Protein 7OFN (pdb70)

Organism: Burkholderia pseudomallei (strain K96243) (NCBI:txid272560)

Radius of gyration: 14.87 Å; Cα contacts (8 Å, |Δi|>4): 310; chains: 1; bounding box: 46×35×28 Å

Foldseek 3Di:
DVVVVVVVVVVQVVLAVVVVVCQPVQAAAVCVLQVLFQKKKKFFFAQADPDHDPDDGRKIFIAGPNDTPFIKGWPWFDCLRVDDSFGKMKMKGQNDVVVVVCVVPDFKDFACPPFPEEEFDADPVRHGDSVVDDGRIYMFIQTPNGTDRPDDRGGTIMGTDDD

Structure (mmCIF, N/CA/C/O backbone):
data_7OFN
#
_entry.id   7OFN
#
loop_
_atom_site.group_PDB
_atom_site.id
_atom_site.type_symbol
_atom_site.label_atom_id
_atom_site.label_alt_id
_atom_site.label_comp_id
_atom_site.label_asym_id
_atom_site.label_entity_id
_atom_site.label_seq_id
_atom_site.pdbx_PDB_ins_code
_atom_site.Cartn_x
_atom_site.Cartn_y
_atom_site.Cartn_z
_atom_site.occupancy
_atom_site.B_iso_or_equiv
_atom_site.auth_seq_id
_atom_site.auth_comp_id
_atom_site.auth_asym_id
_atom_site.auth_atom_id
_atom_site.pdbx_PDB_model_num
ATOM 1 N N . GLY A 1 1 ? -26.184 3.888 -8.846 1.00 6.53 1 GLY A N 1
ATOM 2 C CA . GLY A 1 1 ? -24.867 3.517 -9.414 1.00 5.94 1 GLY A CA 1
ATOM 3 C C . GLY A 1 1 ? -23.764 3.643 -8.388 1.00 5.26 1 GLY A C 1
ATOM 4 O O . GLY A 1 1 ? -23.934 4.323 -7.378 1.00 5.36 1 GLY A O 1
ATOM 10 N N . SER A 1 2 ? -22.643 2.973 -8.644 1.00 4.99 2 SER A N 1
ATOM 11 C CA . SER A 1 2 ? -21.480 3.023 -7.763 1.00 4.81 2 SER A CA 1
ATOM 12 C C . SER A 1 2 ? -21.824 2.543 -6.352 1.00 4.06 2 SER A C 1
ATOM 13 O O . SER A 1 2 ? -21.320 3.070 -5.362 1.00 4.31 2 SER A O 1
ATOM 21 N N . ALA A 1 3 ? -22.667 1.521 -6.267 1.00 3.54 3 ALA A N 1
ATOM 22 C CA . ALA A 1 3 ? -23.097 1.000 -4.979 1.00 3.33 3 ALA A CA 1
ATOM 23 C C . ALA A 1 3 ? -23.195 -0.522 -5.005 1.00 2.31 3 ALA A C 1
ATOM 24 O O . ALA A 1 3 ? -23.989 -1.115 -4.275 1.00 2.67 3 ALA A O 1
ATOM 31 N N . THR A 1 4 ? -22.394 -1.149 -5.852 1.00 1.51 4 THR A N 1
ATOM 32 C CA . THR A 1 4 ? -22.384 -2.599 -5.950 1.00 0.90 4 THR A CA 1
ATOM 33 C C . THR A 1 4 ? -20.958 -3.132 -5.793 1.00 0.77 4 THR A C 1
ATOM 34 O O . THR A 1 4 ? -20.006 -2.345 -5.756 1.00 0.73 4 THR A O 1
ATOM 45 N N . ASN A 1 5 ? -20.804 -4.449 -5.702 1.00 0.75 5 ASN A N 1
ATOM 46 C CA . ASN A 1 5 ? -19.487 -5.049 -5.493 1.00 0.68 5 ASN A CA 1
ATOM 47 C C . ASN A 1 5 ? -18.543 -4.689 -6.639 1.00 0.59 5 ASN A C 1
ATOM 48 O O . ASN A 1 5 ? -17.382 -4.337 -6.416 1.00 0.55 5 ASN A O 1
ATOM 59 N N . ALA A 1 6 ? -19.064 -4.736 -7.862 1.00 0.60 6 ALA A N 1
ATOM 60 C CA . ALA A 1 6 ? -18.260 -4.491 -9.050 1.00 0.58 6 ALA A CA 1
ATOM 61 C C . ALA A 1 6 ? -17.811 -3.036 -9.138 1.00 0.52 6 ALA A C 1
ATOM 62 O O . ALA A 1 6 ? -16.672 -2.756 -9.514 1.00 0.50 6 ALA A O 1
ATOM 69 N N . SER A 1 7 ? -18.699 -2.112 -8.789 1.00 0.51 7 SER A N 1
ATOM 70 C CA . SER A 1 7 ? -18.377 -0.693 -8.868 1.00 0.50 7 SER A CA 1
ATOM 71 C C . SER A 1 7 ? -17.358 -0.299 -7.805 1.00 0.45 7 SER A C 1
ATOM 72 O O . SER A 1 7 ? -16.506 0.557 -8.041 1.00 0.45 7 SER A O 1
ATOM 80 N N . LYS A 1 8 ? -17.432 -0.938 -6.641 1.00 0.45 8 LYS A N 1
ATOM 81 C CA . LYS A 1 8 ? -16.488 -0.662 -5.571 1.00 0.44 8 LYS A CA 1
ATOM 82 C C . LYS A 1 8 ? -15.113 -1.173 -5.975 1.00 0.38 8 LYS A C 1
ATOM 83 O O . LYS A 1 8 ? -14.104 -0.492 -5.800 1.00 0.37 8 LYS A O 1
ATOM 102 N N . ARG A 1 9 ? -15.098 -2.371 -6.544 1.00 0.38 9 ARG A N 1
ATOM 103 C CA . ARG A 1 9 ? -13.877 -2.965 -7.072 1.00 0.36 9 ARG A CA 1
ATOM 104 C C . ARG A 1 9 ? -13.247 -2.066 -8.130 1.00 0.34 9 ARG A C 1
ATOM 105 O O . ARG A 1 9 ? -12.042 -1.826 -8.115 1.00 0.35 9 ARG A O 1
ATOM 126 N N . GLN A 1 10 ? -14.080 -1.560 -9.032 1.00 0.36 10 GLN A N 1
ATOM 127 C CA . GLN A 1 10 ? -13.611 -0.737 -10.138 1.00 0.38 10 GLN A CA 1
ATOM 128 C C . GLN A 1 10 ? -12.934 0.524 -9.612 1.00 0.36 10 GLN A C 1
ATOM 129 O O . GLN A 1 10 ? -11.850 0.893 -10.066 1.00 0.37 10 GLN A O 1
ATOM 143 N N . ALA A 1 11 ? -13.568 1.154 -8.630 1.00 0.35 11 ALA A N 1
ATOM 144 C CA . ALA A 1 11 ? -13.056 2.386 -8.053 1.00 0.37 11 ALA A CA 1
ATOM 145 C C . ALA A 1 11 ? -11.704 2.161 -7.385 1.00 0.33 11 ALA A C 1
ATOM 146 O O . ALA A 1 11 ? -10.776 2.951 -7.562 1.00 0.36 11 ALA A O 1
ATOM 153 N N . ILE A 1 12 ? -11.593 1.070 -6.633 1.00 0.30 12 ILE A N 1
ATOM 154 C CA . ILE A 1 12 ? -10.368 0.767 -5.902 1.00 0.29 12 ILE A CA 1
ATOM 155 C C . ILE A 1 12 ? -9.236 0.385 -6.854 1.00 0.29 12 ILE A C 1
ATOM 156 O O . ILE A 1 12 ? -8.144 0.946 -6.792 1.00 0.29 12 ILE A O 1
ATOM 172 N N . ASP A 1 13 ? -9.525 -0.545 -7.757 1.00 0.31 13 ASP A N 1
ATOM 173 C CA . ASP A 1 13 ? -8.496 -1.159 -8.596 1.00 0.37 13 ASP A CA 1
ATOM 174 C C . ASP A 1 13 ? -7.893 -0.137 -9.556 1.00 0.38 13 ASP A C 1
ATOM 175 O O . ASP A 1 13 ? -6.674 -0.085 -9.744 1.00 0.41 13 ASP A O 1
ATOM 184 N N . ALA A 1 14 ? -8.751 0.695 -10.137 1.00 0.38 14 ALA A N 1
ATOM 185 C CA . ALA A 1 14 ? -8.310 1.709 -11.083 1.00 0.45 14 ALA A CA 1
ATOM 186 C C . ALA A 1 14 ? -7.503 2.792 -10.380 1.00 0.42 14 ALA A C 1
ATOM 187 O O . ALA A 1 14 ? -6.513 3.294 -10.917 1.00 0.47 14 ALA A O 1
ATOM 194 N N . SER A 1 15 ? -7.923 3.139 -9.170 1.00 0.36 15 SER A N 1
ATOM 195 C CA . SER A 1 15 ? -7.236 4.156 -8.391 1.00 0.35 15 SER A CA 1
ATOM 196 C C . SER A 1 15 ? -5.853 3.657 -7.985 1.00 0.32 15 SER A C 1
ATOM 197 O O . SER A 1 15 ? -4.913 4.442 -7.874 1.00 0.34 15 SER A O 1
ATOM 205 N N . VAL A 1 16 ? -5.731 2.348 -7.768 1.00 0.29 16 VAL A N 1
ATOM 206 C CA . VAL A 1 16 ? -4.448 1.742 -7.437 1.00 0.29 16 VAL A CA 1
ATOM 207 C C . VAL A 1 16 ? -3.461 1.924 -8.580 1.00 0.32 16 VAL A C 1
ATOM 208 O O . VAL A 1 16 ? -2.336 2.371 -8.370 1.00 0.33 16 VAL A O 1
ATOM 221 N N . ASP A 1 17 ? -3.894 1.586 -9.790 1.00 0.36 17 ASP A N 1
ATOM 222 C CA . ASP A 1 17 ? -3.053 1.742 -10.973 1.00 0.42 17 ASP A CA 1
ATOM 223 C C . ASP A 1 17 ? -2.617 3.190 -11.145 1.00 0.41 17 ASP A C 1
ATOM 224 O O . ASP A 1 17 ? -1.443 3.471 -11.381 1.00 0.43 17 ASP A O 1
ATOM 233 N N . ALA A 1 18 ? -3.569 4.104 -11.013 1.00 0.41 18 ALA A N 1
ATOM 234 C CA . ALA A 1 18 ? -3.297 5.526 -11.172 1.00 0.44 18 ALA A CA 1
ATOM 235 C C . ALA A 1 18 ? -2.324 6.032 -10.110 1.00 0.39 18 ALA A C 1
ATOM 236 O O . ALA A 1 18 ? -1.382 6.768 -10.412 1.00 0.41 18 ALA A O 1
ATOM 243 N N . THR A 1 19 ? -2.540 5.613 -8.872 1.00 0.34 19 THR A N 1
ATOM 244 C CA . THR A 1 19 ? -1.692 6.024 -7.765 1.00 0.32 19 THR A CA 1
ATOM 245 C C . THR A 1 19 ? -0.285 5.447 -7.907 1.00 0.30 19 THR A C 1
ATOM 246 O O . THR A 1 19 ? 0.708 6.132 -7.657 1.00 0.29 19 THR A O 1
ATOM 257 N N . LEU A 1 20 ? -0.204 4.199 -8.345 1.00 0.31 20 LEU A N 1
ATOM 258 C CA . LEU A 1 20 ? 1.072 3.514 -8.479 1.00 0.32 20 LEU A CA 1
ATOM 259 C C . LEU A 1 20 ? 1.886 4.132 -9.611 1.00 0.33 20 LEU A C 1
ATOM 260 O O . LEU A 1 20 ? 3.109 4.252 -9.520 1.00 0.32 20 LEU A O 1
ATOM 276 N N . SER A 1 21 ? 1.194 4.535 -10.670 1.00 0.37 21 SER A N 1
ATOM 277 C CA . SER A 1 21 ? 1.834 5.176 -11.809 1.00 0.41 21 SER A CA 1
ATOM 278 C C . SER A 1 21 ? 2.442 6.517 -11.404 1.00 0.37 21 SER A C 1
ATOM 279 O O . SER A 1 21 ? 3.508 6.897 -11.891 1.00 0.39 21 SER A O 1
ATOM 287 N N . ARG A 1 22 ? 1.780 7.219 -10.490 1.00 0.35 22 ARG A N 1
ATOM 288 C CA . ARG A 1 22 ? 2.300 8.486 -9.994 1.00 0.34 22 ARG A CA 1
ATOM 289 C C . ARG A 1 22 ? 3.556 8.255 -9.167 1.00 0.29 22 ARG A C 1
ATOM 290 O O . ARG A 1 22 ? 4.475 9.069 -9.184 1.00 0.29 22 ARG A O 1
ATOM 311 N N . LEU A 1 23 ? 3.596 7.134 -8.456 1.00 0.26 23 LEU A N 1
ATOM 312 C CA . LEU A 1 23 ? 4.752 6.787 -7.637 1.00 0.23 23 LEU A CA 1
ATOM 313 C C . LEU A 1 23 ? 5.988 6.576 -8.504 1.00 0.22 23 LEU A C 1
ATOM 314 O O . LEU A 1 23 ? 7.063 7.076 -8.191 1.00 0.22 23 LEU A O 1
ATOM 330 N N . TYR A 1 24 ? 5.825 5.845 -9.597 1.00 0.25 24 TYR A N 1
ATOM 331 C CA . TYR A 1 24 ? 6.950 5.516 -10.470 1.00 0.27 24 TYR A CA 1
ATOM 332 C C . TYR A 1 24 ? 7.482 6.753 -11.179 1.00 0.29 24 TYR A C 1
ATOM 333 O O . TYR A 1 24 ? 8.688 6.896 -11.374 1.00 0.32 24 TYR A O 1
ATOM 351 N N . SER A 1 25 ? 6.586 7.649 -11.550 1.00 0.30 25 SER A N 1
ATOM 352 C CA . SER A 1 25 ? 6.970 8.845 -12.275 1.00 0.35 25 SER A CA 1
ATOM 353 C C . SER A 1 25 ? 7.524 9.911 -11.330 1.00 0.32 25 SER A C 1
ATOM 354 O O . SER A 1 25 ? 8.283 10.787 -11.745 1.00 0.34 25 SER A O 1
ATOM 362 N N . THR A 1 26 ? 7.142 9.833 -10.063 1.00 0.28 26 THR A N 1
ATOM 363 C CA . THR A 1 26 ? 7.624 10.770 -9.062 1.00 0.28 26 THR A CA 1
ATOM 364 C C . THR A 1 26 ? 8.920 10.287 -8.405 1.00 0.27 26 THR A C 1
ATOM 365 O O . THR A 1 26 ? 9.859 11.065 -8.222 1.00 0.31 26 THR A O 1
ATOM 376 N N . VAL A 1 27 ? 8.975 9.005 -8.063 1.00 0.25 27 VAL A N 1
ATOM 377 C CA . VAL A 1 27 ? 10.098 8.467 -7.314 1.00 0.27 27 VAL A CA 1
ATOM 378 C C . VAL A 1 27 ? 10.838 7.411 -8.131 1.00 0.25 27 VAL A C 1
ATOM 379 O O . VAL A 1 27 ? 10.262 6.386 -8.508 1.00 0.25 27 VAL A O 1
ATOM 392 N N . ARG A 1 28 ? 12.104 7.668 -8.409 1.00 0.27 28 ARG A N 1
ATOM 393 C CA . ARG A 1 28 ? 12.948 6.723 -9.132 1.00 0.30 28 ARG A CA 1
ATOM 394 C C . ARG A 1 28 ? 13.331 5.532 -8.257 1.00 0.28 28 ARG A C 1
ATOM 395 O O . ARG A 1 28 ? 13.585 5.686 -7.062 1.00 0.27 28 ARG A O 1
ATOM 416 N N . GLY A 1 29 ? 13.353 4.345 -8.855 1.00 0.30 29 GLY A N 1
ATOM 417 C CA . GLY A 1 29 ? 13.814 3.160 -8.151 1.00 0.31 29 GLY A CA 1
ATOM 418 C C . GLY A 1 29 ? 12.679 2.357 -7.550 1.00 0.28 29 GLY A C 1
ATOM 419 O O . GLY A 1 29 ? 12.841 1.176 -7.235 1.00 0.31 29 GLY A O 1
ATOM 423 N N . SER A 1 30 ? 11.530 2.999 -7.401 1.00 0.27 30 SER A N 1
ATOM 424 C CA . SER A 1 30 ? 10.359 2.363 -6.819 1.00 0.28 30 SER A CA 1
ATOM 425 C C . SER A 1 30 ? 9.950 1.124 -7.612 1.00 0.29 30 SER A C 1
ATOM 426 O O . SER A 1 30 ? 9.617 0.090 -7.033 1.00 0.29 30 SER A O 1
ATOM 434 N N . ARG A 1 31 ? 10.003 1.230 -8.935 1.00 0.34 31 ARG A N 1
ATOM 435 C CA . ARG A 1 31 ? 9.538 0.158 -9.807 1.00 0.41 31 ARG A CA 1
ATOM 436 C C . ARG A 1 31 ? 10.354 -1.111 -9.600 1.00 0.38 31 ARG A C 1
ATOM 437 O O . ARG A 1 31 ? 9.800 -2.210 -9.532 1.00 0.39 31 ARG A O 1
ATOM 458 N N . GLU A 1 32 ? 11.669 -0.960 -9.491 1.00 0.38 32 GLU A N 1
ATOM 459 C CA . GLU A 1 32 ? 12.555 -2.102 -9.341 1.00 0.42 32 GLU A CA 1
ATOM 460 C C . GLU A 1 32 ? 12.314 -2.806 -8.012 1.00 0.37 32 GLU A C 1
ATOM 461 O O . GLU A 1 32 ? 12.330 -4.036 -7.938 1.00 0.41 32 GLU A O 1
ATOM 473 N N . LEU A 1 33 ? 12.091 -2.022 -6.965 1.00 0.32 33 LEU A N 1
ATOM 474 C CA . LEU A 1 33 ? 11.821 -2.570 -5.644 1.00 0.32 33 LEU A CA 1
ATOM 475 C C . LEU A 1 33 ? 10.492 -3.326 -5.644 1.00 0.29 33 LEU A C 1
ATOM 476 O O . LEU A 1 33 ? 10.353 -4.367 -4.998 1.00 0.34 33 LEU A O 1
ATOM 492 N N . VAL A 1 34 ? 9.521 -2.798 -6.380 1.00 0.26 34 VAL A N 1
ATOM 493 C CA . VAL A 1 34 ? 8.226 -3.452 -6.520 1.00 0.30 34 VAL A CA 1
ATOM 494 C C . VAL A 1 34 ? 8.373 -4.786 -7.249 1.00 0.33 34 VAL A C 1
ATOM 495 O O . VAL A 1 34 ? 7.722 -5.769 -6.900 1.00 0.34 34 VAL A O 1
ATOM 508 N N . ALA A 1 35 ? 9.241 -4.817 -8.254 1.00 0.40 35 ALA A N 1
ATOM 509 C CA . ALA A 1 35 ? 9.530 -6.051 -8.979 1.00 0.53 35 ALA A CA 1
ATOM 510 C C . ALA A 1 35 ? 10.180 -7.080 -8.057 1.00 0.53 35 ALA A C 1
ATOM 511 O O . ALA A 1 35 ? 9.976 -8.286 -8.202 1.00 0.60 35 ALA A O 1
ATOM 518 N N . LYS A 1 36 ? 10.963 -6.584 -7.104 1.00 0.49 36 LYS A N 1
ATOM 519 C CA . LYS A 1 36 ? 11.585 -7.420 -6.079 1.00 0.57 36 LYS A CA 1
ATOM 520 C C . LYS A 1 36 ? 10.541 -7.958 -5.101 1.00 0.47 36 LYS A C 1
ATOM 521 O O . LYS A 1 36 ? 10.768 -8.947 -4.401 1.00 0.55 36 LYS A O 1
ATOM 540 N N . SER A 1 37 ? 9.395 -7.311 -5.068 1.00 0.30 37 SER A N 1
ATOM 541 C CA . SER A 1 37 ? 8.314 -7.723 -4.197 1.00 0.27 37 SER A CA 1
ATOM 542 C C . SER A 1 37 ? 7.461 -8.797 -4.869 1.00 0.22 37 SER A C 1
ATOM 543 O O . SER A 1 37 ? 7.302 -8.808 -6.090 1.00 0.28 37 SER A O 1
ATOM 551 N N . ARG A 1 38 ? 6.933 -9.709 -4.063 1.00 0.20 38 ARG A N 1
ATOM 552 C CA . ARG A 1 38 ? 6.052 -10.762 -4.552 1.00 0.24 38 ARG A CA 1
ATOM 553 C C . ARG A 1 38 ? 4.654 -10.200 -4.751 1.00 0.27 38 ARG A C 1
ATOM 554 O O . ARG A 1 38 ? 3.919 -10.623 -5.642 1.00 0.41 38 ARG A O 1
ATOM 575 N N . GLY A 1 39 ? 4.296 -9.253 -3.898 1.00 0.21 39 GLY A N 1
ATOM 576 C CA . GLY A 1 39 ? 3.018 -8.592 -4.009 1.00 0.25 39 GLY A CA 1
ATOM 577 C C . GLY A 1 39 ? 3.094 -7.166 -3.516 1.00 0.21 39 GLY A C 1
ATOM 578 O O . GLY A 1 39 ? 3.915 -6.853 -2.649 1.00 0.20 39 GLY A O 1
ATOM 582 N N . VAL A 1 40 ? 2.251 -6.306 -4.062 1.00 0.21 40 VAL A N 1
ATOM 583 C CA . VAL A 1 40 ? 2.253 -4.898 -3.695 1.00 0.20 40 VAL A CA 1
ATOM 584 C C . VAL A 1 40 ? 0.844 -4.415 -3.364 1.00 0.19 40 VAL A C 1
ATOM 585 O O . VAL A 1 40 ? -0.092 -4.614 -4.138 1.00 0.20 40 VAL A O 1
ATOM 598 N N . LEU A 1 41 ? 0.698 -3.809 -2.196 1.00 0.18 41 LEU A N 1
ATOM 599 C CA . LEU A 1 41 ? -0.573 -3.243 -1.773 1.00 0.17 41 LEU A CA 1
ATOM 600 C C . LEU A 1 41 ? -0.484 -1.724 -1.748 1.00 0.17 41 LEU A C 1
ATOM 601 O O . LEU A 1 41 ? 0.365 -1.159 -1.060 1.00 0.18 41 LEU A O 1
ATOM 617 N N . VAL A 1 42 ? -1.347 -1.068 -2.509 1.00 0.18 42 VAL A N 1
ATOM 618 C CA . VAL A 1 42 ? -1.350 0.386 -2.563 1.00 0.20 42 VAL A CA 1
ATOM 619 C C . VAL A 1 42 ? -2.614 0.941 -1.915 1.00 0.20 42 VAL A C 1
ATOM 620 O O . VAL A 1 42 ? -3.719 0.474 -2.199 1.00 0.19 42 VAL A O 1
ATOM 633 N N . PHE A 1 43 ? -2.437 1.922 -1.039 1.00 0.22 43 PHE A N 1
ATOM 634 C CA . PHE A 1 43 ? -3.557 2.598 -0.389 1.00 0.24 43 PHE A CA 1
ATOM 635 C C . PHE A 1 43 ? -3.730 4.017 -0.927 1.00 0.29 43 PHE A C 1
ATOM 636 O O . PHE A 1 43 ? -3.038 4.937 -0.484 1.00 0.34 43 PHE A O 1
ATOM 653 N N . PRO A 1 44 ? -4.632 4.216 -1.904 1.00 0.34 44 PRO A N 1
ATOM 654 C CA . PRO A 1 44 ? -4.987 5.542 -2.401 1.00 0.49 44 PRO A CA 1
ATOM 655 C C . PRO A 1 44 ? -6.005 6.225 -1.491 1.00 0.68 44 PRO A C 1
ATOM 656 O O . PRO A 1 44 ? -7.184 6.344 -1.835 1.00 0.96 44 PRO A O 1
ATOM 667 N N . ASP A 1 45 ? -5.552 6.652 -0.321 1.00 0.86 45 ASP A N 1
ATOM 668 C CA . ASP A 1 45 ? -6.414 7.357 0.618 1.00 1.11 45 ASP A CA 1
ATOM 669 C C . ASP A 1 45 ? -6.669 8.771 0.118 1.00 0.96 45 ASP A C 1
ATOM 670 O O . ASP A 1 45 ? -5.874 9.684 0.351 1.00 1.25 45 ASP A O 1
ATOM 679 N N . VAL A 1 46 ? -7.759 8.933 -0.609 1.00 1.23 46 VAL A N 1
ATOM 680 C CA . VAL A 1 46 ? -8.130 10.226 -1.149 1.00 1.56 46 VAL A CA 1
ATOM 681 C C . VAL A 1 46 ? -9.237 10.853 -0.309 1.00 1.64 46 VAL A C 1
ATOM 682 O O . VAL A 1 46 ? -10.356 10.345 -0.243 1.00 1.97 46 VAL A O 1
ATOM 695 N N . ILE A 1 47 ? -8.915 11.951 0.350 1.00 1.66 47 ILE A N 1
ATOM 696 C CA . ILE A 1 47 ? -9.850 12.593 1.252 1.00 1.93 47 ILE A CA 1
ATOM 697 C C . ILE A 1 47 ? -10.083 14.042 0.857 1.00 2.27 47 ILE A C 1
ATOM 698 O O . ILE A 1 47 ? -9.236 14.672 0.223 1.00 2.72 47 ILE A O 1
ATOM 714 N N . GLN A 1 48 ? -11.243 14.555 1.224 1.00 2.52 48 GLN A N 1
ATOM 715 C CA . GLN A 1 48 ? -11.575 15.950 1.003 1.00 2.99 48 GLN A CA 1
ATOM 716 C C . GLN A 1 48 ? -11.719 16.638 2.355 1.00 3.37 48 GLN A C 1
ATOM 717 O O . GLN A 1 48 ? -11.927 15.973 3.372 1.00 3.87 48 GLN A O 1
ATOM 731 N N . ALA A 1 49 ? -11.599 17.956 2.372 1.00 3.68 49 ALA A N 1
ATOM 732 C CA . ALA A 1 49 ? -11.636 18.709 3.620 1.00 4.44 49 ALA A CA 1
ATOM 733 C C . ALA A 1 49 ? -13.069 18.940 4.084 1.00 4.69 49 ALA A C 1
ATOM 734 O O . ALA A 1 49 ? -13.563 20.067 4.078 1.00 5.28 49 ALA A O 1
ATOM 741 N N . GLY A 1 50 ? -13.732 17.864 4.483 1.00 4.60 50 GLY A N 1
ATOM 742 C CA . GLY A 1 50 ? -15.103 17.959 4.938 1.00 5.13 50 GLY A CA 1
ATOM 743 C C . GLY A 1 50 ? -15.989 16.908 4.305 1.00 4.92 50 GLY A C 1
ATOM 744 O O . GLY A 1 50 ? -16.827 16.300 4.977 1.00 5.12 50 GLY A O 1
ATOM 748 N N . LEU A 1 51 ? -15.804 16.690 3.012 1.00 4.76 51 LEU A N 1
ATOM 749 C CA . LEU A 1 51 ? -16.589 15.710 2.280 1.00 4.73 51 LEU A CA 1
ATOM 750 C C . LEU A 1 51 ? -15.921 14.341 2.323 1.00 4.31 51 LEU A C 1
ATOM 751 O O . LEU A 1 51 ? -14.762 14.187 1.932 1.00 4.30 51 LEU A O 1
ATOM 767 N N . ILE A 1 52 ? -16.656 13.350 2.804 1.00 4.31 52 ILE A N 1
ATOM 768 C CA . ILE A 1 52 ? -16.141 11.997 2.903 1.00 4.18 52 ILE A CA 1
ATOM 769 C C . ILE A 1 52 ? -16.519 11.203 1.659 1.00 4.20 52 ILE A C 1
ATOM 770 O O . ILE A 1 52 ? -17.699 11.058 1.340 1.00 4.41 52 ILE A O 1
ATOM 786 N N . ILE A 1 53 ? -15.517 10.707 0.954 1.00 4.35 53 ILE A N 1
ATOM 787 C CA . ILE A 1 53 ? -15.748 9.956 -0.273 1.00 4.71 53 ILE A CA 1
ATOM 788 C C . ILE A 1 53 ? -16.202 8.532 0.045 1.00 4.68 53 ILE A C 1
ATOM 789 O O . ILE A 1 53 ? -15.402 7.696 0.466 1.00 4.86 53 ILE A O 1
ATOM 805 N N . GLY A 1 54 ? -17.495 8.275 -0.133 1.00 4.74 54 GLY A N 1
ATOM 806 C CA . GLY A 1 54 ? -18.038 6.946 0.086 1.00 4.88 54 GLY A CA 1
ATOM 807 C C . GLY A 1 54 ? -18.249 6.623 1.554 1.00 4.29 54 GLY A C 1
ATOM 808 O O . GLY A 1 54 ? -19.358 6.299 1.976 1.00 4.64 54 GLY A O 1
ATOM 812 N N . GLY A 1 55 ? -17.181 6.706 2.327 1.00 3.74 55 GLY A N 1
ATOM 813 C CA . GLY A 1 55 ? -17.247 6.399 3.741 1.00 3.50 55 GLY A CA 1
ATOM 814 C C . GLY A 1 55 ? -15.901 5.950 4.254 1.00 3.06 55 GLY A C 1
ATOM 815 O O . GLY A 1 55 ? -15.405 6.453 5.262 1.00 3.37 55 GLY A O 1
ATOM 819 N N . GLN A 1 56 ? -15.310 4.999 3.551 1.00 2.77 56 GLN A N 1
ATOM 820 C CA . GLN A 1 56 ? -13.959 4.556 3.838 1.00 2.62 56 GLN A CA 1
ATOM 821 C C . GLN A 1 56 ? -13.062 4.926 2.669 1.00 2.00 56 GLN A C 1
ATOM 822 O O . GLN A 1 56 ? -13.318 4.518 1.536 1.00 2.19 56 GLN A O 1
ATOM 836 N N . THR A 1 57 ? -12.040 5.721 2.935 1.00 1.85 57 THR A N 1
ATOM 837 C CA . THR A 1 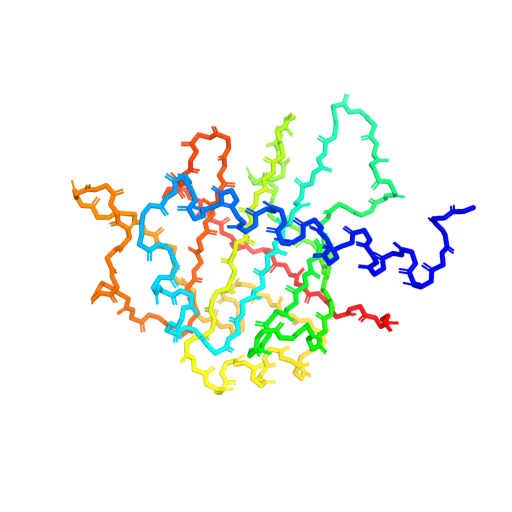57 ? -11.132 6.161 1.890 1.00 1.54 57 THR A CA 1
ATOM 838 C C . THR A 1 57 ? -9.863 5.321 1.894 1.00 1.34 57 THR A C 1
ATOM 839 O O . THR A 1 57 ? -9.102 5.311 0.925 1.00 2.29 57 THR A O 1
ATOM 850 N N . GLY A 1 58 ? -9.656 4.601 2.991 1.00 0.67 58 GLY A N 1
ATOM 851 C CA . GLY A 1 58 ? -8.501 3.740 3.118 1.00 0.50 58 GLY A CA 1
ATOM 852 C C . GLY A 1 58 ? -8.734 2.393 2.472 1.00 0.41 58 GLY A C 1
ATOM 853 O O . GLY A 1 58 ? -8.702 1.359 3.137 1.00 0.48 58 GLY A O 1
ATOM 857 N N . ASN A 1 59 ? -8.977 2.416 1.172 1.00 0.39 59 ASN A N 1
ATOM 858 C CA . ASN A 1 59 ? -9.222 1.204 0.401 1.00 0.39 59 ASN A CA 1
ATOM 859 C C . ASN A 1 59 ? -8.060 0.948 -0.548 1.00 0.34 59 ASN A C 1
ATOM 860 O O . ASN A 1 59 ? -7.557 1.874 -1.175 1.00 0.52 59 ASN A O 1
ATOM 871 N N . GLY A 1 60 ? -7.629 -0.301 -0.647 1.00 0.21 60 GLY A N 1
ATOM 872 C CA . GLY A 1 60 ? -6.514 -0.629 -1.511 1.00 0.22 60 GLY A CA 1
ATOM 873 C C . GLY A 1 60 ? -6.643 -2.006 -2.119 1.00 0.19 60 GLY A C 1
ATOM 874 O O . GLY A 1 60 ? -7.564 -2.755 -1.788 1.00 0.19 60 GLY A O 1
ATOM 878 N N . ALA A 1 61 ? -5.718 -2.344 -3.002 1.00 0.19 61 ALA A N 1
ATOM 879 C CA . ALA A 1 61 ? -5.753 -3.624 -3.690 1.00 0.19 61 ALA A CA 1
ATOM 880 C C . ALA A 1 61 ? -4.383 -4.281 -3.682 1.00 0.18 61 ALA A C 1
ATOM 881 O O . ALA A 1 61 ? -3.364 -3.605 -3.835 1.00 0.19 61 ALA A O 1
ATOM 888 N N . LEU A 1 62 ? -4.359 -5.594 -3.490 1.00 0.18 62 LEU A N 1
ATOM 889 C CA . LEU A 1 62 ? -3.114 -6.340 -3.527 1.00 0.19 62 LEU A CA 1
ATOM 890 C C . LEU A 1 62 ? -2.865 -6.851 -4.938 1.00 0.22 62 LEU A C 1
ATOM 891 O O . LEU A 1 62 ? -3.632 -7.664 -5.460 1.00 0.24 62 LEU A O 1
ATOM 907 N N . ARG A 1 63 ? -1.792 -6.380 -5.545 1.00 0.24 63 ARG A N 1
ATOM 908 C CA . ARG A 1 63 ? -1.443 -6.780 -6.895 1.00 0.29 63 ARG A CA 1
ATOM 909 C C . ARG A 1 63 ? -0.329 -7.818 -6.852 1.00 0.32 63 ARG A C 1
ATOM 910 O O . ARG A 1 63 ? 0.801 -7.510 -6.469 1.00 0.34 63 ARG A O 1
ATOM 931 N N . VAL A 1 64 ? -0.652 -9.046 -7.228 1.00 0.34 64 VAL A N 1
ATOM 932 C CA . VAL A 1 64 ? 0.323 -10.125 -7.237 1.00 0.39 64 VAL A CA 1
ATOM 933 C C . VAL A 1 64 ? 0.482 -10.674 -8.648 1.00 0.45 64 VAL A C 1
ATOM 934 O O . VAL A 1 64 ? -0.483 -11.152 -9.244 1.00 0.47 64 VAL A O 1
ATOM 947 N N . GLY A 1 65 ? 1.691 -10.581 -9.187 1.00 0.50 65 GLY A N 1
ATOM 948 C CA . GLY A 1 65 ? 1.952 -11.085 -10.522 1.00 0.59 65 GLY A CA 1
ATOM 949 C C . GLY A 1 65 ? 1.152 -10.359 -11.587 1.00 0.63 65 GLY A C 1
ATOM 950 O O . GLY A 1 65 ? 0.782 -10.951 -12.603 1.00 0.75 65 GLY A O 1
ATOM 954 N N . GLY A 1 66 ? 0.870 -9.083 -11.343 1.00 0.59 66 GLY A N 1
ATOM 955 C CA . GLY A 1 66 ? 0.143 -8.275 -12.307 1.00 0.68 66 GLY A CA 1
ATOM 956 C C . GLY A 1 66 ? -1.362 -8.358 -12.135 1.00 0.68 66 GLY A C 1
ATOM 957 O O . GLY A 1 66 ? -2.102 -7.571 -12.726 1.00 0.82 66 GLY A O 1
ATOM 961 N N . ALA A 1 67 ? -1.820 -9.292 -11.314 1.00 0.59 67 ALA A N 1
ATOM 962 C CA . ALA A 1 67 ? -3.245 -9.497 -11.113 1.00 0.60 67 ALA A CA 1
ATOM 963 C C . ALA A 1 67 ? -3.630 -9.246 -9.664 1.00 0.50 67 ALA A C 1
ATOM 964 O O . ALA A 1 67 ? -2.927 -9.664 -8.745 1.00 0.46 67 ALA A O 1
ATOM 971 N N . THR A 1 68 ? -4.732 -8.543 -9.463 1.00 0.49 68 THR A N 1
ATOM 972 C CA . THR A 1 68 ? -5.234 -8.293 -8.125 1.00 0.41 68 THR A CA 1
ATOM 973 C C . THR A 1 68 ? -5.813 -9.578 -7.537 1.00 0.42 68 THR A C 1
ATOM 974 O O . THR A 1 68 ? -6.717 -10.181 -8.118 1.00 0.51 68 THR A O 1
ATOM 985 N N . VAL A 1 69 ? -5.287 -9.998 -6.395 1.00 0.35 69 VAL A N 1
ATOM 986 C CA . VAL A 1 69 ? -5.700 -11.256 -5.786 1.00 0.38 69 VAL A CA 1
ATOM 987 C C . VAL A 1 69 ? -6.657 -11.009 -4.618 1.00 0.33 69 VAL A C 1
ATOM 988 O O . VAL A 1 69 ? -7.335 -11.922 -4.146 1.00 0.38 69 VAL A O 1
ATOM 1001 N N . GLY A 1 70 ? -6.718 -9.766 -4.164 1.00 0.27 70 GLY A N 1
ATOM 1002 C CA . GLY A 1 70 ? -7.612 -9.418 -3.083 1.00 0.26 70 GLY A CA 1
ATOM 1003 C C . GLY A 1 70 ? -7.626 -7.928 -2.825 1.00 0.23 70 GLY A C 1
ATOM 1004 O O . GLY A 1 70 ? -6.747 -7.204 -3.301 1.00 0.22 70 GLY A O 1
ATOM 1008 N N . TYR A 1 71 ? -8.612 -7.466 -2.072 1.00 0.23 71 TYR A N 1
ATOM 1009 C CA . TYR A 1 71 ? -8.743 -6.050 -1.769 1.00 0.22 71 TYR A CA 1
ATOM 1010 C C . TYR A 1 71 ? -8.748 -5.854 -0.256 1.00 0.23 71 TYR A C 1
ATOM 1011 O O . TYR A 1 71 ? -9.176 -6.738 0.486 1.00 0.25 71 TYR A O 1
ATOM 1029 N N . TYR A 1 72 ? -8.260 -4.708 0.196 1.00 0.21 72 TYR A N 1
ATOM 1030 C CA . TYR A 1 72 ? -8.046 -4.485 1.623 1.00 0.21 72 TYR A CA 1
ATOM 1031 C C . TYR A 1 72 ? -8.506 -3.094 2.044 1.00 0.22 72 TYR A C 1
ATOM 1032 O O . TYR A 1 72 ? -8.598 -2.183 1.221 1.00 0.24 72 TYR A O 1
ATOM 1050 N N . ASN A 1 73 ? -8.802 -2.951 3.328 1.00 0.22 73 ASN A N 1
ATOM 1051 C CA . ASN A 1 73 ? -9.271 -1.690 3.892 1.00 0.24 73 ASN A CA 1
ATOM 1052 C C . ASN A 1 73 ? -8.655 -1.495 5.270 1.00 0.26 73 ASN A C 1
ATOM 1053 O O . ASN A 1 73 ? -8.477 -2.463 6.011 1.00 0.27 73 ASN A O 1
ATOM 1064 N N . THR A 1 74 ? -8.331 -0.262 5.626 1.00 0.29 74 THR A N 1
ATOM 1065 C CA . THR A 1 74 ? -7.776 0.012 6.938 1.00 0.32 74 THR A CA 1
ATOM 1066 C C . THR A 1 74 ? -8.890 0.349 7.919 1.00 0.35 74 THR A C 1
ATOM 1067 O O . THR A 1 74 ? -9.536 1.391 7.811 1.00 0.38 74 THR A O 1
ATOM 1078 N N . SER A 1 75 ? -9.117 -0.542 8.874 1.00 0.38 75 SER A N 1
ATOM 1079 C CA . SER A 1 75 ? -10.158 -0.343 9.869 1.00 0.44 75 SER A CA 1
ATOM 1080 C C . SER A 1 75 ? -9.710 0.687 10.899 1.00 0.42 75 SER A C 1
ATOM 1081 O O . SER A 1 75 ? -10.525 1.378 11.508 1.00 0.53 75 SER A O 1
ATOM 1089 N N . SER A 1 76 ? -8.403 0.786 11.075 1.00 0.44 76 SER A N 1
ATOM 1090 C CA . SER A 1 76 ? -7.821 1.719 12.022 1.00 0.48 76 SER A CA 1
ATOM 1091 C C . SER A 1 76 ? -6.498 2.245 11.473 1.00 0.49 76 SER A C 1
ATOM 1092 O O . SER A 1 76 ? -5.558 1.479 11.253 1.00 0.64 76 SER A O 1
ATOM 1100 N N . LEU A 1 77 ? -6.451 3.542 11.206 1.00 0.56 77 LEU A N 1
ATOM 1101 C CA . LEU A 1 77 ? -5.255 4.175 10.670 1.00 0.70 77 LEU A CA 1
ATOM 1102 C C . LEU A 1 77 ? -4.581 5.015 11.749 1.00 0.72 77 LEU A C 1
ATOM 1103 O O . LEU A 1 77 ? -5.247 5.538 12.644 1.00 0.78 77 LEU A O 1
ATOM 1119 N N . SER A 1 78 ? -3.262 5.123 11.676 1.00 0.82 78 SER A N 1
ATOM 1120 C CA . SER A 1 78 ? -2.518 5.974 12.587 1.00 0.95 78 SER A CA 1
ATOM 1121 C C . SER A 1 78 ? -2.930 7.439 12.397 1.00 0.90 78 SER A C 1
ATOM 1122 O O . SER A 1 78 ? -2.960 7.950 11.272 1.00 0.87 78 SER A O 1
ATOM 1130 N N . VAL A 1 79 ? -3.224 8.107 13.511 1.00 1.04 79 VAL A N 1
ATOM 1131 C CA . VAL A 1 79 ? -3.809 9.445 13.487 1.00 1.14 79 VAL A CA 1
ATOM 1132 C C . VAL A 1 79 ? -2.817 10.478 12.963 1.00 1.14 79 VAL A C 1
ATOM 1133 O O . VAL A 1 79 ? -3.206 11.431 12.289 1.00 1.19 79 VAL A O 1
ATOM 1146 N N . GLY A 1 80 ? -1.538 10.276 13.263 1.00 1.21 80 GLY A N 1
ATOM 1147 C CA . GLY A 1 80 ? -0.507 11.185 12.788 1.00 1.35 80 GLY A CA 1
ATOM 1148 C C . GLY A 1 80 ? -0.481 11.293 11.274 1.00 1.32 80 GLY A C 1
ATOM 1149 O O . GLY A 1 80 ? -0.125 12.336 10.723 1.00 1.48 80 GLY A O 1
ATOM 1153 N N . LEU A 1 81 ? -0.876 10.220 10.601 1.00 1.21 81 LEU A N 1
ATOM 1154 C CA . LEU A 1 81 ? -0.911 10.198 9.142 1.00 1.33 81 LEU A CA 1
ATOM 1155 C C . LEU A 1 81 ? -2.256 10.698 8.639 1.00 1.33 81 LEU A C 1
ATOM 1156 O O . LEU A 1 81 ? -2.346 11.325 7.585 1.00 1.55 81 LEU A O 1
ATOM 1172 N N . GLN A 1 82 ? -3.300 10.421 9.408 1.00 1.25 82 GLN A N 1
ATOM 1173 C CA . GLN A 1 82 ? -4.658 10.758 9.008 1.00 1.44 82 GLN A CA 1
ATOM 1174 C C . GLN A 1 82 ? -4.919 12.256 9.140 1.00 1.62 82 GLN A C 1
ATOM 1175 O O . GLN A 1 82 ? -5.665 12.833 8.349 1.00 1.85 82 GLN A O 1
ATOM 1189 N N . ALA A 1 83 ? -4.298 12.875 10.134 1.00 1.61 83 ALA A N 1
ATOM 1190 C CA . ALA A 1 83 ? -4.468 14.302 10.382 1.00 1.85 83 ALA A CA 1
ATOM 1191 C C . ALA A 1 83 ? -4.015 15.130 9.183 1.00 2.05 83 ALA A C 1
ATOM 1192 O O . ALA A 1 83 ? -2.919 14.927 8.658 1.00 2.09 83 ALA A O 1
ATOM 1199 N N . GLY A 1 84 ? -4.864 16.052 8.746 1.00 2.28 84 GLY A N 1
ATOM 1200 C CA . GLY A 1 84 ? -4.515 16.907 7.630 1.00 2.56 84 GLY A CA 1
ATOM 1201 C C . GLY A 1 84 ? -5.517 16.811 6.499 1.00 2.28 84 GLY A C 1
ATOM 1202 O O . GLY A 1 84 ? -6.185 15.789 6.340 1.00 2.75 84 GLY A O 1
ATOM 1206 N N . ALA A 1 85 ? -5.615 17.868 5.706 1.00 2.10 85 ALA A N 1
ATOM 1207 C CA . ALA A 1 85 ? -6.538 17.900 4.579 1.00 2.26 85 ALA A CA 1
ATOM 1208 C C . ALA A 1 85 ? -5.821 17.502 3.294 1.00 1.87 85 ALA A C 1
ATOM 1209 O O . ALA A 1 85 ? -6.030 18.096 2.233 1.00 2.44 85 ALA A O 1
ATOM 1216 N N . GLN A 1 86 ? -4.976 16.492 3.406 1.00 1.58 86 GLN A N 1
ATOM 1217 C CA . GLN A 1 86 ? -4.172 16.021 2.289 1.00 1.78 86 GLN A CA 1
ATOM 1218 C C . GLN A 1 86 ? -4.424 14.539 2.051 1.00 1.61 86 GLN A C 1
ATOM 1219 O O . GLN A 1 86 ? -4.586 13.778 3.002 1.00 1.64 86 GLN A O 1
ATOM 1233 N N . SER A 1 87 ? -4.475 14.133 0.791 1.00 1.59 87 SER A N 1
ATOM 1234 C CA . SER A 1 87 ? -4.614 12.725 0.453 1.00 1.55 87 SER A CA 1
ATOM 1235 C C . SER A 1 87 ? -3.250 12.040 0.484 1.00 1.22 87 SER A C 1
ATOM 1236 O O . SER A 1 87 ? -2.249 12.618 0.054 1.00 1.17 87 SER A O 1
ATOM 1244 N N . LYS A 1 88 ? -3.209 10.814 0.996 1.00 1.12 88 LYS A N 1
ATOM 1245 C CA . LYS A 1 88 ? -1.945 10.102 1.162 1.00 0.84 88 LYS A CA 1
ATOM 1246 C C . LYS A 1 88 ? -1.954 8.803 0.369 1.00 0.76 88 LYS A C 1
ATOM 1247 O O . LYS A 1 88 ? -3.016 8.265 0.054 1.00 0.97 88 LYS A O 1
ATOM 1266 N N . ALA A 1 89 ? -0.770 8.312 0.043 1.00 0.53 89 ALA A N 1
ATOM 1267 C CA . ALA A 1 89 ? -0.628 7.026 -0.609 1.00 0.48 89 ALA A CA 1
ATOM 1268 C C . ALA A 1 89 ? 0.392 6.181 0.140 1.00 0.36 89 ALA A C 1
ATOM 1269 O O . ALA A 1 89 ? 1.512 6.622 0.388 1.00 0.37 89 ALA A O 1
ATOM 1276 N N . ILE A 1 90 ? 0.000 4.978 0.515 1.00 0.30 90 ILE A N 1
ATOM 1277 C CA . ILE A 1 90 ? 0.879 4.101 1.273 1.00 0.26 90 ILE A CA 1
ATOM 1278 C C . ILE A 1 90 ? 1.050 2.780 0.537 1.00 0.23 90 ILE A C 1
ATOM 1279 O O . ILE A 1 90 ? 0.071 2.139 0.160 1.00 0.27 90 ILE A O 1
ATOM 1295 N N . VAL A 1 91 ? 2.294 2.392 0.313 1.00 0.21 91 VAL A N 1
ATOM 1296 C CA . VAL A 1 91 ? 2.594 1.178 -0.424 1.00 0.20 91 VAL A CA 1
ATOM 1297 C C . VAL A 1 91 ? 3.292 0.162 0.472 1.00 0.19 91 VAL A C 1
ATOM 1298 O O . VAL A 1 91 ? 4.304 0.466 1.105 1.00 0.21 91 VAL A O 1
ATOM 1311 N N . PHE A 1 92 ? 2.738 -1.040 0.524 1.00 0.17 92 PHE A N 1
ATOM 1312 C CA . PHE A 1 92 ? 3.322 -2.124 1.299 1.00 0.16 92 PHE A CA 1
ATOM 1313 C C . PHE A 1 92 ? 3.896 -3.180 0.358 1.00 0.17 92 PHE A C 1
ATOM 1314 O O . PHE A 1 92 ? 3.171 -3.756 -0.457 1.00 0.19 92 PHE A O 1
ATOM 1331 N N . LEU A 1 93 ? 5.193 -3.418 0.466 1.00 0.15 93 LEU A N 1
ATOM 1332 C CA . LEU A 1 93 ? 5.869 -4.380 -0.391 1.00 0.16 93 LEU A CA 1
ATOM 1333 C C . LEU A 1 93 ? 6.262 -5.624 0.393 1.00 0.15 93 LEU A C 1
ATOM 1334 O O . LEU A 1 93 ? 6.904 -5.536 1.437 1.00 0.17 93 LEU A O 1
ATOM 1350 N N . PHE A 1 94 ? 5.856 -6.780 -0.106 1.00 0.15 94 PHE A N 1
ATOM 1351 C CA . PHE A 1 94 ? 6.210 -8.048 0.514 1.00 0.17 94 PHE A CA 1
ATOM 1352 C C . PHE A 1 94 ? 7.236 -8.776 -0.347 1.00 0.19 94 PHE A C 1
ATOM 1353 O O . PHE A 1 94 ? 6.897 -9.282 -1.415 1.00 0.19 94 PHE A O 1
ATOM 1370 N N . MET A 1 95 ? 8.485 -8.834 0.109 1.00 0.26 95 MET A N 1
ATOM 1371 C CA . MET A 1 95 ? 9.556 -9.424 -0.700 1.00 0.30 95 MET A CA 1
ATOM 1372 C C . MET A 1 95 ? 9.663 -10.933 -0.488 1.00 0.31 95 MET A C 1
ATOM 1373 O O . MET A 1 95 ? 10.405 -11.616 -1.192 1.00 0.36 95 MET A O 1
ATOM 1387 N N . THR A 1 96 ? 8.922 -11.451 0.474 1.00 0.30 96 THR A N 1
ATOM 1388 C CA . THR A 1 96 ? 8.967 -12.871 0.777 1.00 0.32 96 THR A CA 1
ATOM 1389 C C . THR A 1 96 ? 7.594 -13.506 0.592 1.00 0.32 96 THR A C 1
ATOM 1390 O O . THR A 1 96 ? 6.562 -12.889 0.873 1.00 0.30 96 THR A O 1
ATOM 1401 N N . GLN A 1 97 ? 7.595 -14.740 0.102 1.00 0.37 97 GLN A N 1
ATOM 1402 C CA . GLN A 1 97 ? 6.363 -15.480 -0.140 1.00 0.40 97 GLN A CA 1
ATOM 1403 C C . GLN A 1 97 ? 5.663 -15.777 1.181 1.00 0.40 97 GLN A C 1
ATOM 1404 O O . GLN A 1 97 ? 4.436 -15.750 1.264 1.00 0.40 97 GLN A O 1
ATOM 1418 N N . ASP A 1 98 ? 6.463 -16.060 2.207 1.00 0.43 98 ASP A N 1
ATOM 1419 C CA . ASP A 1 98 ? 5.946 -16.269 3.560 1.00 0.46 98 ASP A CA 1
ATOM 1420 C C . ASP A 1 98 ? 5.118 -15.078 4.017 1.00 0.41 98 ASP A C 1
ATOM 1421 O O . ASP A 1 98 ? 4.029 -15.246 4.567 1.00 0.43 98 ASP A O 1
ATOM 1430 N N . ALA A 1 99 ? 5.620 -13.878 3.759 1.00 0.36 99 ALA A N 1
ATOM 1431 C CA . ALA A 1 99 ? 4.949 -12.664 4.196 1.00 0.32 99 ALA A CA 1
ATOM 1432 C C . ALA A 1 99 ? 3.695 -12.410 3.369 1.00 0.30 99 ALA A C 1
ATOM 1433 O O . ALA A 1 99 ? 2.701 -11.898 3.879 1.00 0.30 99 ALA A O 1
ATOM 1440 N N . LEU A 1 100 ? 3.735 -12.799 2.096 1.00 0.30 100 LEU A N 1
ATOM 1441 C CA . LEU A 1 100 ? 2.600 -12.603 1.199 1.00 0.30 100 LEU A CA 1
ATOM 1442 C C . LEU A 1 100 ? 1.456 -13.520 1.619 1.00 0.35 100 LEU A C 1
ATOM 1443 O O . LEU A 1 100 ? 0.310 -13.089 1.743 1.00 0.36 100 LEU A O 1
ATOM 1459 N N . ASP A 1 101 ? 1.785 -14.785 1.855 1.00 0.39 101 ASP A N 1
ATOM 1460 C CA . ASP A 1 101 ? 0.794 -15.776 2.253 1.00 0.47 101 ASP A CA 1
ATOM 1461 C C . ASP A 1 101 ? 0.228 -15.475 3.630 1.00 0.46 101 ASP A C 1
ATOM 1462 O O . ASP A 1 101 ? -0.980 -15.564 3.841 1.00 0.49 101 ASP A O 1
ATOM 1471 N N . LYS A 1 102 ? 1.101 -15.103 4.556 1.00 0.44 102 LYS A N 1
ATOM 1472 C CA . LYS A 1 102 ? 0.681 -14.800 5.918 1.00 0.45 102 LYS A CA 1
ATOM 1473 C C . LYS A 1 102 ? -0.281 -13.616 5.916 1.00 0.40 102 LYS A C 1
ATOM 1474 O O . LYS A 1 102 ? -1.289 -13.619 6.622 1.00 0.43 102 LYS A O 1
ATOM 1493 N N . PHE A 1 103 ? 0.036 -12.621 5.101 1.00 0.33 103 PHE A N 1
ATOM 1494 C CA . PHE A 1 103 ? -0.798 -11.438 4.958 1.00 0.29 103 PHE A CA 1
ATOM 1495 C C . PHE A 1 103 ? -2.141 -11.803 4.324 1.00 0.35 103 PHE A C 1
ATOM 1496 O O . PHE A 1 103 ? -3.199 -11.380 4.788 1.00 0.37 103 PHE A O 1
ATOM 1513 N N . ARG A 1 104 ? -2.082 -12.611 3.275 1.00 0.40 104 ARG A N 1
ATOM 1514 C CA . ARG A 1 104 ? -3.272 -13.001 2.525 1.00 0.50 104 ARG A CA 1
ATOM 1515 C C . ARG A 1 104 ? -4.222 -13.841 3.380 1.00 0.58 104 ARG A C 1
ATOM 1516 O O . ARG A 1 104 ? -5.440 -13.698 3.288 1.00 0.66 104 ARG A O 1
ATOM 1537 N N . ASN A 1 105 ? -3.667 -14.700 4.227 1.00 0.58 105 ASN A N 1
ATOM 1538 C CA . ASN A 1 105 ? -4.488 -15.589 5.047 1.00 0.67 105 ASN A CA 1
ATOM 1539 C C . ASN A 1 105 ? -4.959 -14.899 6.321 1.00 0.62 105 ASN A C 1
ATOM 1540 O O . ASN A 1 105 ? -5.765 -15.455 7.071 1.00 0.69 105 ASN A O 1
ATOM 1551 N N . SER A 1 106 ? -4.466 -13.696 6.577 1.00 0.57 106 SER A N 1
ATOM 1552 C CA . SER A 1 106 ? -4.793 -13.008 7.816 1.00 0.55 106 SER A CA 1
ATOM 1553 C C . SER A 1 106 ? -6.139 -12.294 7.709 1.00 0.53 106 SER A C 1
ATOM 1554 O O . SER A 1 106 ? -6.563 -11.896 6.618 1.00 0.66 106 SER A O 1
ATOM 1562 N N . ASP A 1 107 ? -6.811 -12.147 8.844 1.00 0.54 107 ASP A N 1
ATOM 1563 C CA . ASP A 1 107 ? -8.077 -11.430 8.908 1.00 0.57 107 ASP A CA 1
ATOM 1564 C C . ASP A 1 107 ? -7.946 -10.243 9.853 1.00 0.50 107 ASP A C 1
ATOM 1565 O O . ASP A 1 107 ? -8.875 -9.889 10.579 1.00 0.73 107 ASP A O 1
ATOM 1574 N N . GLY A 1 108 ? -6.778 -9.622 9.816 1.00 0.37 108 GLY A N 1
ATOM 1575 C CA . GLY A 1 108 ? -6.474 -8.528 10.716 1.00 0.34 108 GLY A CA 1
ATOM 1576 C C . GLY A 1 108 ? -4.981 -8.352 10.887 1.00 0.33 108 GLY A C 1
ATOM 1577 O O . GLY A 1 108 ? -4.391 -8.850 11.847 1.00 0.50 108 GLY A O 1
ATOM 1581 N N . TRP A 1 109 ? -4.370 -7.648 9.953 1.00 0.23 109 TRP A N 1
ATOM 1582 C CA . TRP A 1 109 ? -2.926 -7.475 9.936 1.00 0.21 109 TRP A CA 1
ATOM 1583 C C . TRP A 1 109 ? -2.556 -6.092 10.465 1.00 0.20 109 TRP A C 1
ATOM 1584 O O . TRP A 1 109 ? -3.057 -5.081 9.971 1.00 0.21 109 TRP A O 1
ATOM 1605 N N . ALA A 1 110 ? -1.700 -6.047 11.476 1.00 0.21 110 ALA A N 1
ATOM 1606 C CA . ALA A 1 110 ? -1.275 -4.780 12.052 1.00 0.23 110 ALA A CA 1
ATOM 1607 C C . ALA A 1 110 ? 0.204 -4.522 11.778 1.00 0.21 110 ALA A C 1
ATOM 1608 O O . ALA A 1 110 ? 1.046 -5.415 11.926 1.00 0.24 110 ALA A O 1
ATOM 1615 N N . ALA A 1 111 ? 0.516 -3.288 11.392 1.00 0.20 111 ALA A N 1
ATOM 1616 C CA . ALA A 1 111 ? 1.874 -2.913 11.024 1.00 0.19 111 ALA A CA 1
ATOM 1617 C C . ALA A 1 111 ? 2.774 -2.865 12.250 1.00 0.22 111 ALA A C 1
ATOM 1618 O O . ALA A 1 111 ? 2.462 -2.194 13.235 1.00 0.27 111 ALA A O 1
ATOM 1625 N N . GLY A 1 112 ? 3.877 -3.599 12.196 1.00 0.26 112 GLY A N 1
ATOM 1626 C CA . GLY A 1 112 ? 4.812 -3.617 13.304 1.00 0.34 112 GLY A CA 1
ATOM 1627 C C . GLY A 1 112 ? 4.454 -4.669 14.330 1.00 0.37 112 GLY A C 1
ATOM 1628 O O . GLY A 1 112 ? 5.313 -5.138 15.076 1.00 0.44 112 GLY A O 1
ATOM 1632 N N . ALA A 1 113 ? 3.185 -5.047 14.363 1.00 0.37 113 ALA A N 1
ATOM 1633 C CA . ALA A 1 113 ? 2.708 -6.028 15.320 1.00 0.41 113 ALA A CA 1
ATOM 1634 C C . ALA A 1 113 ? 2.908 -7.444 14.793 1.00 0.42 113 ALA A C 1
ATOM 1635 O O . ALA A 1 113 ? 3.561 -8.268 15.433 1.00 0.53 113 ALA A O 1
ATOM 1642 N N . ASP A 1 114 ? 2.360 -7.724 13.617 1.00 0.38 114 ASP A N 1
ATOM 1643 C CA . ASP A 1 114 ? 2.476 -9.060 13.043 1.00 0.42 114 ASP A CA 1
ATOM 1644 C C . ASP A 1 114 ? 3.766 -9.195 12.248 1.00 0.40 114 ASP A C 1
ATOM 1645 O O . ASP A 1 114 ? 4.518 -10.156 12.423 1.00 0.45 114 ASP A O 1
ATOM 1654 N N . ALA A 1 115 ? 4.017 -8.237 11.372 1.00 0.35 115 ALA A N 1
ATOM 1655 C CA . ALA A 1 115 ? 5.231 -8.235 10.569 1.00 0.33 115 ALA A CA 1
ATOM 1656 C C . ALA A 1 115 ? 6.127 -7.065 10.941 1.00 0.32 115 ALA A C 1
ATOM 1657 O O . ALA A 1 115 ? 5.638 -5.995 11.320 1.00 0.34 115 ALA A O 1
ATOM 1664 N N . SER A 1 116 ? 7.430 -7.271 10.833 1.00 0.34 116 SER A N 1
ATOM 1665 C CA . SER A 1 116 ? 8.387 -6.191 10.973 1.00 0.36 116 SER A CA 1
ATOM 1666 C C . SER A 1 116 ? 8.371 -5.374 9.687 1.00 0.33 116 SER A C 1
ATOM 1667 O O . SER A 1 116 ? 8.262 -5.937 8.596 1.00 0.54 116 SER A O 1
ATOM 1675 N N . VAL A 1 117 ? 8.478 -4.059 9.800 1.00 0.26 117 VAL A N 1
ATOM 1676 C CA . VAL A 1 117 ? 8.289 -3.194 8.648 1.00 0.21 117 VAL A CA 1
ATOM 1677 C C . VAL A 1 117 ? 9.354 -2.106 8.594 1.00 0.22 117 VAL A C 1
ATOM 1678 O O . VAL A 1 117 ? 9.651 -1.456 9.598 1.00 0.28 117 VAL A O 1
ATOM 1691 N N . ALA A 1 118 ? 9.933 -1.921 7.419 1.00 0.21 118 ALA A N 1
ATOM 1692 C CA . ALA A 1 118 ? 10.953 -0.904 7.226 1.00 0.24 118 ALA A CA 1
ATOM 1693 C C . ALA A 1 118 ? 10.413 0.241 6.392 1.00 0.21 118 ALA A C 1
ATOM 1694 O O . ALA A 1 118 ? 9.816 0.023 5.342 1.00 0.21 118 ALA A O 1
ATOM 1701 N N . LEU A 1 119 ? 10.621 1.458 6.859 1.00 0.21 119 LEU A N 1
ATOM 1702 C CA . LEU A 1 119 ? 10.206 2.631 6.114 1.00 0.22 119 LEU A CA 1
ATOM 1703 C C . LEU A 1 119 ? 11.318 3.021 5.149 1.00 0.23 119 LEU A C 1
ATOM 1704 O O . LEU A 1 119 ? 12.358 3.538 5.566 1.00 0.29 119 LEU A O 1
ATOM 1720 N N . VAL A 1 120 ? 11.105 2.763 3.870 1.00 0.23 120 VAL A N 1
ATOM 1721 C CA . VAL A 1 120 ? 12.151 2.937 2.873 1.00 0.26 120 VAL A CA 1
ATOM 1722 C C . VAL A 1 120 ? 12.347 4.408 2.517 1.00 0.28 120 VAL A C 1
ATOM 1723 O O . VAL A 1 120 ? 11.396 5.115 2.183 1.00 0.33 120 VAL A O 1
ATOM 1736 N N . LYS A 1 121 ? 13.590 4.852 2.603 1.00 0.36 121 LYS A N 1
ATOM 1737 C CA . LYS A 1 121 ? 13.965 6.206 2.240 1.00 0.41 121 LYS A CA 1
ATOM 1738 C C . LYS A 1 121 ? 14.765 6.170 0.943 1.00 0.40 121 LYS A C 1
ATOM 1739 O O . LYS A 1 121 ? 15.562 5.254 0.729 1.00 0.47 121 LYS A O 1
ATOM 1758 N N . MET A 1 122 ? 14.543 7.148 0.072 1.00 0.42 122 MET A N 1
ATOM 1759 C CA . MET A 1 122 ? 15.282 7.216 -1.182 1.00 0.46 122 MET A CA 1
ATOM 1760 C C . MET A 1 122 ? 16.750 7.512 -0.900 1.00 0.55 122 MET A C 1
ATOM 1761 O O . MET A 1 122 ? 17.080 8.205 0.067 1.00 0.61 122 MET A O 1
ATOM 1775 N N . GLY A 1 123 ? 17.623 6.975 -1.741 1.00 0.59 123 GLY A N 1
ATOM 1776 C CA . GLY A 1 123 ? 19.050 7.116 -1.538 1.00 0.73 123 GLY A CA 1
ATOM 1777 C C . GLY A 1 123 ? 19.534 8.535 -1.765 1.00 0.83 123 GLY A C 1
ATOM 1778 O O . GLY A 1 123 ? 18.742 9.428 -2.074 1.00 0.82 123 GLY A O 1
ATOM 1782 N N . ALA A 1 124 ? 20.840 8.737 -1.644 1.00 0.99 124 ALA A N 1
ATOM 1783 C CA . ALA A 1 124 ? 21.428 10.066 -1.759 1.00 1.13 124 ALA A CA 1
ATOM 1784 C C . ALA A 1 124 ? 21.395 10.559 -3.199 1.00 1.11 124 ALA A C 1
ATOM 1785 O O . ALA A 1 124 ? 21.575 11.746 -3.464 1.00 1.22 124 ALA A O 1
ATOM 1792 N N . ASN A 1 125 ? 21.160 9.641 -4.128 1.00 1.00 125 ASN A N 1
ATOM 1793 C CA . ASN A 1 125 ? 21.042 9.994 -5.539 1.00 1.00 125 ASN A CA 1
ATOM 1794 C C . ASN A 1 125 ? 19.613 10.419 -5.871 1.00 0.89 125 ASN A C 1
ATOM 1795 O O . ASN A 1 125 ? 19.323 10.825 -6.995 1.00 0.90 125 ASN A O 1
ATOM 1806 N N . GLY A 1 126 ? 18.725 10.324 -4.883 1.00 0.85 126 GLY A N 1
ATOM 1807 C CA . GLY A 1 126 ? 17.343 10.721 -5.079 1.00 0.83 126 GLY A CA 1
ATOM 1808 C C . GLY A 1 126 ? 16.474 9.588 -5.591 1.00 0.65 126 GLY A C 1
ATOM 1809 O O . GLY A 1 126 ? 15.347 9.809 -6.035 1.00 0.70 126 GLY A O 1
ATOM 1813 N N . ALA A 1 127 ? 16.996 8.373 -5.534 1.00 0.52 127 ALA A N 1
ATOM 1814 C CA . ALA A 1 127 ? 16.279 7.202 -6.009 1.00 0.39 127 ALA A CA 1
ATOM 1815 C C . ALA A 1 127 ? 16.316 6.098 -4.964 1.00 0.37 127 ALA A C 1
ATOM 1816 O O . ALA A 1 127 ? 17.290 5.976 -4.221 1.00 0.45 127 ALA A O 1
ATOM 1823 N N . ILE A 1 128 ? 15.257 5.302 -4.898 1.00 0.31 128 ILE A N 1
ATOM 1824 C CA . ILE A 1 128 ? 15.187 4.212 -3.936 1.00 0.33 128 ILE A CA 1
ATOM 1825 C C . ILE A 1 128 ? 16.238 3.158 -4.252 1.00 0.43 128 ILE A C 1
ATOM 1826 O O . ILE A 1 128 ? 16.272 2.608 -5.353 1.00 0.46 128 ILE A O 1
ATOM 1842 N N . ASP A 1 129 ? 17.092 2.888 -3.278 1.00 0.54 129 ASP A N 1
ATOM 1843 C CA . ASP A 1 129 ? 18.183 1.941 -3.451 1.00 0.67 129 ASP A CA 1
ATOM 1844 C C . ASP A 1 129 ? 17.733 0.536 -3.077 1.00 0.66 129 ASP A C 1
ATOM 1845 O O . ASP A 1 129 ? 17.404 0.266 -1.921 1.00 0.69 129 ASP A O 1
ATOM 1854 N N . THR A 1 130 ? 17.729 -0.357 -4.058 1.00 0.67 130 THR A N 1
ATOM 1855 C CA . THR A 1 130 ? 17.241 -1.713 -3.867 1.00 0.68 130 THR A CA 1
ATOM 1856 C C . THR A 1 130 ? 18.179 -2.538 -2.988 1.00 0.70 130 THR A C 1
ATOM 1857 O O . THR A 1 130 ? 17.749 -3.473 -2.315 1.00 0.67 130 THR A O 1
ATOM 1868 N N . THR A 1 131 ? 19.456 -2.184 -2.987 1.00 0.81 131 THR A N 1
ATOM 1869 C CA . THR A 1 131 ? 20.449 -2.902 -2.200 1.00 0.88 131 THR A CA 1
ATOM 1870 C C . THR A 1 131 ? 20.316 -2.569 -0.708 1.00 0.80 131 THR A C 1
ATOM 1871 O O . THR A 1 131 ? 20.789 -3.311 0.157 1.00 0.82 131 THR A O 1
ATOM 1882 N N . THR A 1 132 ? 19.654 -1.459 -0.411 1.00 0.79 132 THR A N 1
ATOM 1883 C CA . THR A 1 132 ? 19.433 -1.043 0.966 1.00 0.81 132 THR A CA 1
ATOM 1884 C C . THR A 1 132 ? 18.272 -1.830 1.586 1.00 0.69 132 THR A C 1
ATOM 1885 O O . THR A 1 132 ? 18.107 -1.865 2.807 1.00 0.69 132 THR A O 1
ATOM 1896 N N . ALA A 1 133 ? 17.488 -2.481 0.733 1.00 0.67 133 ALA A N 1
ATOM 1897 C CA . ALA A 1 133 ? 16.367 -3.302 1.180 1.00 0.64 133 ALA A CA 1
ATOM 1898 C C . ALA A 1 133 ? 16.848 -4.438 2.076 1.00 0.62 133 ALA A C 1
ATOM 1899 O O . ALA A 1 133 ? 17.921 -5.004 1.853 1.00 0.76 133 ALA A O 1
ATOM 1906 N N . THR A 1 134 ? 16.065 -4.768 3.093 1.00 0.60 134 THR A N 1
ATOM 1907 C CA . THR A 1 134 ? 16.438 -5.824 4.026 1.00 0.76 134 THR A CA 1
ATOM 1908 C C . THR A 1 134 ? 15.213 -6.459 4.692 1.00 0.60 134 THR A C 1
ATOM 1909 O O . THR A 1 134 ? 15.167 -7.674 4.887 1.00 0.63 134 THR A O 1
ATOM 1920 N N . ALA A 1 135 ? 14.222 -5.643 5.033 1.00 0.53 135 ALA A N 1
ATOM 1921 C CA . ALA A 1 135 ? 13.036 -6.134 5.725 1.00 0.42 135 ALA A CA 1
ATOM 1922 C C . ALA A 1 135 ? 12.151 -6.950 4.786 1.00 0.32 135 ALA A C 1
ATOM 1923 O O . ALA A 1 135 ? 12.130 -6.706 3.579 1.00 0.37 135 ALA A O 1
ATOM 1930 N N . PRO A 1 136 ? 11.408 -7.941 5.327 1.00 0.27 136 PRO A N 1
ATOM 1931 C CA . PRO A 1 136 ? 10.504 -8.769 4.520 1.00 0.26 136 PRO A CA 1
ATOM 1932 C C . PRO A 1 136 ? 9.305 -7.965 4.036 1.00 0.21 136 PRO A C 1
ATOM 1933 O O . PRO A 1 136 ? 8.702 -8.279 3.007 1.00 0.23 136 PRO A O 1
ATOM 1944 N N . VAL A 1 137 ? 8.971 -6.926 4.794 1.00 0.18 137 VAL A N 1
ATOM 1945 C CA . VAL A 1 137 ? 7.937 -5.989 4.410 1.00 0.17 137 VAL A CA 1
ATOM 1946 C C . VAL A 1 137 ? 8.536 -4.590 4.324 1.00 0.19 137 VAL A C 1
ATOM 1947 O O . VAL A 1 137 ? 9.075 -4.074 5.306 1.00 0.22 137 VAL A O 1
ATOM 1960 N N . GLU A 1 138 ? 8.436 -3.981 3.158 1.00 0.20 138 GLU A N 1
ATOM 1961 C CA . GLU A 1 138 ? 9.024 -2.674 2.934 1.00 0.25 138 GLU A CA 1
ATOM 1962 C C . GLU A 1 138 ? 7.929 -1.652 2.683 1.00 0.18 138 GLU A C 1
ATOM 1963 O O . GLU A 1 138 ? 7.060 -1.851 1.837 1.00 0.18 138 GLU A O 1
ATOM 1975 N N . VAL A 1 139 ? 7.962 -0.570 3.436 1.00 0.18 139 VAL A N 1
ATOM 1976 C CA . VAL A 1 139 ? 6.905 0.420 3.395 1.00 0.17 139 VAL A CA 1
ATOM 1977 C C . VAL A 1 139 ? 7.364 1.709 2.734 1.00 0.18 139 VAL A C 1
ATOM 1978 O O . VAL A 1 139 ? 8.307 2.360 3.189 1.00 0.19 139 VAL A O 1
ATOM 1991 N N . ILE A 1 140 ? 6.699 2.054 1.644 1.00 0.18 140 ILE A N 1
ATOM 1992 C CA . ILE A 1 140 ? 6.948 3.304 0.948 1.00 0.20 140 ILE A CA 1
ATOM 1993 C C . ILE A 1 140 ? 5.739 4.217 1.107 1.00 0.19 140 ILE A C 1
ATOM 1994 O O . ILE A 1 140 ? 4.638 3.884 0.668 1.00 0.20 140 ILE A O 1
ATOM 2010 N N . VAL A 1 141 ? 5.937 5.353 1.751 1.00 0.22 141 VAL A N 1
ATOM 2011 C CA . VAL A 1 141 ? 4.853 6.296 1.963 1.00 0.25 141 VAL A CA 1
ATOM 2012 C C . VAL A 1 141 ? 4.996 7.509 1.051 1.00 0.26 141 VAL A C 1
ATOM 2013 O O . VAL A 1 141 ? 5.961 8.272 1.146 1.00 0.32 141 VAL A O 1
ATOM 2026 N N . LEU A 1 142 ? 4.035 7.677 0.157 1.00 0.24 142 LEU A N 1
ATOM 2027 C CA . LEU A 1 142 ? 4.054 8.781 -0.780 1.00 0.26 142 LEU A CA 1
ATOM 2028 C C . LEU A 1 142 ? 3.077 9.860 -0.332 1.00 0.32 142 LEU A C 1
ATOM 2029 O O . LEU A 1 142 ? 1.864 9.648 -0.296 1.00 0.35 142 LEU A O 1
ATOM 2045 N N . THR A 1 143 ? 3.620 11.002 0.029 1.00 0.40 143 THR A N 1
ATOM 2046 C CA . THR A 1 143 ? 2.822 12.132 0.455 1.00 0.51 143 THR A CA 1
ATOM 2047 C C . THR A 1 143 ? 2.825 13.196 -0.637 1.00 0.62 143 THR A C 1
ATOM 2048 O O . THR A 1 143 ? 3.477 13.017 -1.668 1.00 0.61 143 THR A O 1
ATOM 2059 N N . ASN A 1 144 ? 2.111 14.296 -0.428 1.00 0.76 144 ASN A N 1
ATOM 2060 C CA . ASN A 1 144 ? 2.107 15.391 -1.401 1.00 0.89 144 ASN A CA 1
ATOM 2061 C C . ASN A 1 144 ? 3.474 16.077 -1.452 1.00 0.92 144 ASN A C 1
ATOM 2062 O O . ASN A 1 144 ? 3.746 16.882 -2.344 1.00 1.02 144 ASN A O 1
ATOM 2073 N N . ALA A 1 145 ? 4.332 15.752 -0.490 1.00 0.88 145 ALA A N 1
ATOM 2074 C CA . ALA A 1 145 ? 5.696 16.256 -0.473 1.00 0.95 145 ALA A CA 1
ATOM 2075 C C . ALA A 1 145 ? 6.675 15.170 -0.914 1.00 0.85 145 ALA A C 1
ATOM 2076 O O . ALA A 1 145 ? 7.885 15.291 -0.720 1.00 1.00 145 ALA A O 1
ATOM 2083 N N . GLY A 1 146 ? 6.145 14.107 -1.507 1.00 0.65 146 GLY A N 1
ATOM 2084 C CA . GLY A 1 146 ? 6.972 12.996 -1.927 1.00 0.57 146 GLY A CA 1
ATOM 2085 C C . GLY A 1 146 ? 7.106 11.960 -0.833 1.00 0.54 146 GLY A C 1
ATOM 2086 O O . GLY A 1 146 ? 6.175 11.757 -0.056 1.00 0.70 146 GLY A O 1
ATOM 2090 N N . LEU A 1 147 ? 8.256 11.315 -0.751 1.00 0.64 147 LEU A N 1
ATOM 2091 C CA . LEU A 1 147 ? 8.483 10.317 0.282 1.00 0.71 147 LEU A CA 1
ATOM 2092 C C . LEU A 1 147 ? 8.795 10.991 1.607 1.00 0.62 147 LEU A C 1
ATOM 2093 O O . LEU A 1 147 ? 9.579 11.938 1.661 1.00 0.84 147 LEU A O 1
ATOM 2109 N N . MET A 1 148 ? 8.170 10.511 2.666 1.00 0.55 148 MET A N 1
ATOM 2110 C CA . MET A 1 148 ? 8.421 11.043 3.993 1.00 0.59 148 MET A CA 1
ATOM 2111 C C . MET A 1 148 ? 9.048 9.968 4.868 1.00 0.57 148 MET A C 1
ATOM 2112 O O . MET A 1 148 ? 8.435 8.938 5.136 1.00 0.72 148 MET A O 1
ATOM 2126 N N . GLY A 1 149 ? 10.267 10.213 5.319 1.00 0.63 149 GLY A N 1
ATOM 2127 C CA . GLY A 1 149 ? 10.975 9.228 6.112 1.00 0.70 149 GLY A CA 1
ATOM 2128 C C . GLY A 1 149 ? 10.732 9.395 7.596 1.00 0.74 149 GLY A C 1
ATOM 2129 O O . GLY A 1 149 ? 11.317 8.689 8.416 1.00 1.08 149 GLY A O 1
ATOM 2133 N N . ASP A 1 150 ? 9.856 10.324 7.939 1.00 0.62 150 ASP A N 1
ATOM 2134 C CA . ASP A 1 150 ? 9.552 10.618 9.334 1.00 0.69 150 ASP A CA 1
ATOM 2135 C C . ASP A 1 150 ? 8.160 10.118 9.692 1.00 0.65 150 ASP A C 1
ATOM 2136 O O . ASP A 1 150 ? 7.463 10.718 10.510 1.00 0.81 150 ASP A O 1
ATOM 2145 N N . VAL A 1 151 ? 7.764 9.014 9.080 1.00 0.57 151 VAL A N 1
ATOM 2146 C CA . VAL A 1 151 ? 6.425 8.470 9.263 1.00 0.60 151 VAL A CA 1
ATOM 2147 C C . VAL A 1 151 ? 6.444 7.224 10.143 1.00 0.50 151 VAL A C 1
ATOM 2148 O O . VAL A 1 151 ? 7.278 6.339 9.964 1.00 0.53 151 VAL A O 1
ATOM 2161 N N . SER A 1 152 ? 5.528 7.171 11.096 1.00 0.51 152 SER A N 1
ATOM 2162 C CA . SER A 1 152 ? 5.341 5.983 11.911 1.00 0.50 152 SER A CA 1
ATOM 2163 C C . SER A 1 152 ? 3.989 5.353 11.590 1.00 0.44 152 SER A C 1
ATOM 2164 O O . SER A 1 152 ? 2.943 5.952 11.841 1.00 0.57 152 SER A O 1
ATOM 2172 N N . ILE A 1 153 ? 4.013 4.151 11.031 1.00 0.33 153 ILE A N 1
ATOM 2173 C CA . ILE A 1 153 ? 2.784 3.491 10.599 1.00 0.28 153 ILE A CA 1
ATOM 2174 C C . ILE A 1 153 ? 2.226 2.567 11.678 1.00 0.28 153 ILE A C 1
ATOM 2175 O O . ILE A 1 153 ? 1.248 1.854 11.447 1.00 0.27 153 ILE A O 1
ATOM 2191 N N . SER A 1 154 ? 2.852 2.573 12.849 1.00 0.38 154 SER A N 1
ATOM 2192 C CA . SER A 1 154 ? 2.372 1.780 13.971 1.00 0.46 154 SER A CA 1
ATOM 2193 C C . SER A 1 154 ? 0.942 2.188 14.321 1.00 0.47 154 SER A C 1
ATOM 2194 O O . SER A 1 154 ? 0.626 3.378 14.402 1.00 0.52 154 SER A O 1
ATOM 2202 N N . GLY A 1 155 ? 0.083 1.201 14.521 1.00 0.47 155 GLY A N 1
ATOM 2203 C CA . GLY A 1 155 ? -1.319 1.478 14.775 1.00 0.51 155 GLY A CA 1
ATOM 2204 C C . GLY A 1 155 ? -2.183 1.248 13.548 1.00 0.42 155 GLY A C 1
ATOM 2205 O O . GLY A 1 155 ? -3.410 1.221 13.645 1.00 0.48 155 GLY A O 1
ATOM 2209 N N . THR A 1 156 ? -1.553 1.080 12.394 1.00 0.32 156 THR A N 1
ATOM 2210 C CA . THR A 1 156 ? -2.282 0.804 11.166 1.00 0.26 156 THR A CA 1
ATOM 2211 C C . THR A 1 156 ? -2.679 -0.671 11.093 1.00 0.24 156 THR A C 1
ATOM 2212 O O . THR A 1 156 ? -1.825 -1.560 11.154 1.00 0.27 156 THR A O 1
ATOM 2223 N N . LYS A 1 157 ? -3.978 -0.917 10.982 1.00 0.25 157 LYS A N 1
ATOM 2224 C CA . LYS A 1 157 ? -4.500 -2.275 10.887 1.00 0.25 157 LYS A CA 1
ATOM 2225 C C . LYS A 1 157 ? -5.342 -2.437 9.624 1.00 0.24 157 LYS A C 1
ATOM 2226 O O . LYS A 1 157 ? -6.229 -1.623 9.348 1.00 0.29 157 LYS A O 1
ATOM 2245 N N . VAL A 1 158 ? -5.065 -3.492 8.867 1.00 0.21 158 VAL A N 1
ATOM 2246 C CA . VAL A 1 158 ? -5.748 -3.740 7.608 1.00 0.20 158 VAL A CA 1
ATOM 2247 C C . VAL A 1 158 ? -6.595 -5.009 7.692 1.00 0.21 158 VAL A C 1
ATOM 2248 O O . VAL A 1 158 ? -6.181 -6.008 8.285 1.00 0.22 158 VAL A O 1
ATOM 2261 N N . THR A 1 159 ? -7.786 -4.948 7.117 1.00 0.23 159 THR A N 1
ATOM 2262 C CA . THR A 1 159 ? -8.674 -6.096 7.040 1.00 0.25 159 THR A CA 1
ATOM 2263 C C . THR A 1 159 ? -8.985 -6.414 5.580 1.00 0.24 159 THR A C 1
ATOM 2264 O O . THR A 1 159 ? -8.883 -5.541 4.715 1.00 0.23 159 THR A O 1
ATOM 2275 N N . LYS A 1 160 ? -9.349 -7.660 5.302 1.00 0.29 160 LYS A N 1
ATOM 2276 C CA . LYS A 1 160 ? -9.623 -8.080 3.934 1.00 0.32 160 LYS A CA 1
ATOM 2277 C C . LYS A 1 160 ? -11.066 -7.774 3.558 1.00 0.31 160 LYS A C 1
ATOM 2278 O O . LYS A 1 160 ? -11.988 -8.039 4.332 1.00 0.34 160 LYS A O 1
ATOM 2297 N N . LEU A 1 161 ? -11.249 -7.210 2.374 1.00 0.31 161 LEU A N 1
ATOM 2298 C CA . LEU A 1 161 ? -12.575 -6.939 1.849 1.00 0.32 161 LEU A CA 1
ATOM 2299 C C . LEU A 1 161 ? -13.041 -8.119 1.013 1.00 0.37 161 LEU A C 1
ATOM 2300 O O . LEU A 1 161 ? -12.281 -8.654 0.205 1.00 0.40 161 LEU A O 1
ATOM 2316 N N . LYS A 1 162 ? -14.284 -8.519 1.197 1.00 0.43 162 LYS A N 1
ATOM 2317 C CA . LYS A 1 162 ? -14.818 -9.661 0.482 1.00 0.51 162 LYS A CA 1
ATOM 2318 C C . LYS A 1 162 ? -15.585 -9.211 -0.757 1.00 0.46 162 LYS A C 1
ATOM 2319 O O . LYS A 1 162 ? -16.808 -9.342 -0.830 1.00 0.51 162 LYS A O 1
ATOM 2338 N N . ILE A 1 163 ? -14.860 -8.684 -1.732 1.00 0.44 163 ILE A N 1
ATOM 2339 C CA . ILE A 1 163 ? -15.468 -8.248 -2.980 1.00 0.50 163 ILE A CA 1
ATOM 2340 C C . ILE A 1 163 ? -14.849 -8.988 -4.162 1.00 0.65 163 ILE A C 1
ATOM 2341 O O . ILE A 1 163 ? -15.440 -10.002 -4.596 1.00 1.18 163 ILE A O 1
ATOM 2358 N N . GLY A 1 1 ? -26.237 -4.430 -2.597 1.00 6.53 1 GLY A N 2
ATOM 2359 C CA . GLY A 1 1 ? -26.369 -5.766 -3.228 1.00 5.94 1 GLY A CA 2
ATOM 2360 C C . GLY A 1 1 ? -25.033 -6.311 -3.685 1.00 5.26 1 GLY A C 2
ATOM 2361 O O . GLY A 1 1 ? -23.990 -5.951 -3.136 1.00 5.36 1 GLY A O 2
ATOM 2367 N N . SER A 1 2 ? -25.054 -7.169 -4.695 1.00 4.99 2 SER A N 2
ATOM 2368 C CA . SER A 1 2 ? -23.834 -7.792 -5.186 1.00 4.81 2 SER A CA 2
ATOM 2369 C C . SER A 1 2 ? -23.278 -7.042 -6.395 1.00 4.06 2 SER A C 2
ATOM 2370 O O . SER A 1 2 ? -22.085 -7.117 -6.688 1.00 4.31 2 SER A O 2
ATOM 2378 N N . ALA A 1 3 ? -24.138 -6.296 -7.080 1.00 3.54 3 ALA A N 2
ATOM 2379 C CA . ALA A 1 3 ? -23.740 -5.585 -8.290 1.00 3.33 3 ALA A CA 2
ATOM 2380 C C . ALA A 1 3 ? -22.794 -4.431 -7.973 1.00 2.31 3 ALA A C 2
ATOM 2381 O O . ALA A 1 3 ? -21.977 -4.037 -8.807 1.00 2.67 3 ALA A O 2
ATOM 2388 N N . THR A 1 4 ? -22.889 -3.907 -6.756 1.00 1.51 4 THR A N 2
ATOM 2389 C CA . THR A 1 4 ? -22.029 -2.813 -6.328 1.00 0.90 4 THR A CA 2
ATOM 2390 C C . THR A 1 4 ? -20.589 -3.301 -6.164 1.00 0.77 4 THR A C 2
ATOM 2391 O O . THR A 1 4 ? -19.652 -2.506 -6.151 1.00 0.73 4 THR A O 2
ATOM 2402 N N . ASN A 1 5 ? -20.415 -4.620 -6.069 1.00 0.75 5 ASN A N 2
ATOM 2403 C CA . ASN A 1 5 ? -19.086 -5.206 -5.908 1.00 0.68 5 ASN A CA 2
ATOM 2404 C C . ASN A 1 5 ? -18.239 -4.956 -7.150 1.00 0.59 5 ASN A C 2
ATOM 2405 O O . ASN A 1 5 ? -17.024 -4.788 -7.055 1.00 0.55 5 ASN A O 2
ATOM 2416 N N . ALA A 1 6 ? -18.887 -4.917 -8.310 1.00 0.60 6 ALA A N 2
ATOM 2417 C CA . ALA A 1 6 ? -18.194 -4.650 -9.563 1.00 0.58 6 ALA A CA 2
ATOM 2418 C C . ALA A 1 6 ? -17.805 -3.179 -9.657 1.00 0.52 6 ALA A C 2
ATOM 2419 O O . ALA A 1 6 ? -16.673 -2.847 -10.010 1.00 0.50 6 ALA A O 2
ATOM 2426 N N . SER A 1 7 ? -18.747 -2.303 -9.319 1.00 0.51 7 SER A N 2
ATOM 2427 C CA . SER A 1 7 ? -18.514 -0.864 -9.373 1.00 0.50 7 SER A CA 2
ATOM 2428 C C . SER A 1 7 ? -17.415 -0.451 -8.394 1.00 0.45 7 SER A C 2
ATOM 2429 O O . SER A 1 7 ? -16.523 0.329 -8.738 1.00 0.45 7 SER A O 2
ATOM 2437 N N . LYS A 1 8 ? -17.473 -0.998 -7.183 1.00 0.45 8 LYS A N 2
ATOM 2438 C CA . LYS A 1 8 ? -16.509 -0.669 -6.144 1.00 0.44 8 LYS A CA 2
ATOM 2439 C C . LYS A 1 8 ? -15.128 -1.193 -6.512 1.00 0.38 8 LYS A C 2
ATOM 2440 O O . LYS A 1 8 ? -14.125 -0.501 -6.333 1.00 0.37 8 LYS A O 2
ATOM 2459 N N . ARG A 1 9 ? -15.086 -2.413 -7.041 1.00 0.38 9 ARG A N 2
ATOM 2460 C CA . ARG A 1 9 ? -13.828 -3.013 -7.474 1.00 0.36 9 ARG A CA 2
ATOM 2461 C C . ARG A 1 9 ? -13.147 -2.139 -8.516 1.00 0.34 9 ARG A C 2
ATOM 2462 O O . ARG A 1 9 ? -11.958 -1.850 -8.417 1.00 0.35 9 ARG A O 2
ATOM 2483 N N . GLN A 1 10 ? -13.922 -1.714 -9.503 1.00 0.36 10 GLN A N 2
ATOM 2484 C CA . GLN A 1 10 ? -13.400 -0.926 -10.606 1.00 0.38 10 GLN A CA 2
ATOM 2485 C C . GLN A 1 10 ? -12.842 0.401 -10.099 1.00 0.36 10 GLN A C 2
ATOM 2486 O O . GLN A 1 10 ? -11.798 0.864 -10.557 1.00 0.37 10 GLN A O 2
ATOM 2500 N N . ALA A 1 11 ? -13.533 0.996 -9.133 1.00 0.35 11 ALA A N 2
ATOM 2501 C CA . ALA A 1 11 ? -13.110 2.265 -8.562 1.00 0.37 11 ALA A CA 2
ATOM 2502 C C . ALA A 1 11 ? -11.791 2.125 -7.807 1.00 0.33 11 ALA A C 2
ATOM 2503 O O . ALA A 1 11 ? -10.887 2.947 -7.961 1.00 0.36 11 ALA A O 2
ATOM 2510 N N . ILE A 1 12 ? -11.684 1.075 -7.003 1.00 0.30 12 ILE A N 2
ATOM 2511 C CA . ILE A 1 12 ? -10.483 0.842 -6.208 1.00 0.29 12 ILE A CA 2
ATOM 2512 C C . ILE A 1 12 ? -9.302 0.449 -7.092 1.00 0.29 12 ILE A C 2
ATOM 2513 O O . ILE A 1 12 ? -8.219 1.027 -6.995 1.00 0.29 12 ILE A O 2
ATOM 2529 N N . ASP A 1 13 ? -9.531 -0.521 -7.970 1.00 0.31 13 ASP A N 2
ATOM 2530 C CA . ASP A 1 13 ? -8.458 -1.124 -8.760 1.00 0.37 13 ASP A CA 2
ATOM 2531 C C . ASP A 1 13 ? -7.834 -0.103 -9.708 1.00 0.38 13 ASP A C 2
ATOM 2532 O O . ASP A 1 13 ? -6.611 -0.066 -9.882 1.00 0.41 13 ASP A O 2
ATOM 2541 N N . ALA A 1 14 ? -8.674 0.743 -10.293 1.00 0.38 14 ALA A N 2
ATOM 2542 C CA . ALA A 1 14 ? -8.210 1.765 -11.219 1.00 0.45 14 ALA A CA 2
ATOM 2543 C C . ALA A 1 14 ? -7.440 2.851 -10.478 1.00 0.42 14 ALA A C 2
ATOM 2544 O O . ALA A 1 14 ? -6.436 3.368 -10.975 1.00 0.47 14 ALA A O 2
ATOM 2551 N N . SER A 1 15 ? -7.913 3.181 -9.282 1.00 0.36 15 SER A N 2
ATOM 2552 C CA . SER A 1 15 ? -7.275 4.191 -8.449 1.00 0.35 15 SER A CA 2
ATOM 2553 C C . SER A 1 15 ? -5.886 3.714 -8.028 1.00 0.32 15 SER A C 2
ATOM 2554 O O . SER A 1 15 ? -4.955 4.512 -7.887 1.00 0.34 15 SER A O 2
ATOM 2562 N N . VAL A 1 16 ? -5.751 2.403 -7.845 1.00 0.29 16 VAL A N 2
ATOM 2563 C CA . VAL A 1 16 ? -4.467 1.799 -7.516 1.00 0.29 16 VAL A CA 2
ATOM 2564 C C . VAL A 1 16 ? -3.485 1.969 -8.668 1.00 0.32 16 VAL A C 2
ATOM 2565 O O . VAL A 1 16 ? -2.352 2.409 -8.465 1.00 0.33 16 VAL A O 2
ATOM 2578 N N . ASP A 1 17 ? -3.929 1.630 -9.874 1.00 0.36 17 ASP A N 2
ATOM 2579 C CA . ASP A 1 17 ? -3.093 1.756 -11.066 1.00 0.42 17 ASP A CA 2
ATOM 2580 C C . ASP A 1 17 ? -2.601 3.190 -11.239 1.00 0.41 17 ASP A C 2
ATOM 2581 O O . ASP A 1 17 ? -1.418 3.422 -11.484 1.00 0.43 17 ASP A O 2
ATOM 2590 N N . ALA A 1 18 ? -3.510 4.146 -11.084 1.00 0.41 18 ALA A N 2
ATOM 2591 C CA . ALA A 1 18 ? -3.172 5.560 -11.219 1.00 0.44 18 ALA A CA 2
ATOM 2592 C C . ALA A 1 18 ? -2.133 5.978 -10.184 1.00 0.39 18 ALA A C 2
ATOM 2593 O O . ALA A 1 18 ? -1.170 6.680 -10.498 1.00 0.41 18 ALA A O 2
ATOM 2600 N N . THR A 1 19 ? -2.326 5.522 -8.957 1.00 0.34 19 THR A N 2
ATOM 2601 C CA . THR A 1 19 ? -1.424 5.858 -7.869 1.00 0.32 19 THR A CA 2
ATOM 2602 C C . THR A 1 19 ? -0.044 5.245 -8.090 1.00 0.30 19 THR A C 2
ATOM 2603 O O . THR A 1 19 ? 0.980 5.869 -7.799 1.00 0.29 19 THR A O 2
ATOM 2614 N N . LEU A 1 20 ? -0.016 4.040 -8.641 1.00 0.31 20 LEU A N 2
ATOM 2615 C CA . LEU A 1 20 ? 1.232 3.332 -8.866 1.00 0.32 20 LEU A CA 2
ATOM 2616 C C . LEU A 1 20 ? 2.030 4.015 -9.976 1.00 0.33 20 LEU A C 2
ATOM 2617 O O . LEU A 1 20 ? 3.254 4.121 -9.904 1.00 0.32 20 LEU A O 2
ATOM 2633 N N . SER A 1 21 ? 1.319 4.490 -10.994 1.00 0.37 21 SER A N 2
ATOM 2634 C CA . SER A 1 21 ? 1.940 5.195 -12.106 1.00 0.41 21 SER A CA 2
ATOM 2635 C C . SER A 1 21 ? 2.527 6.532 -11.651 1.00 0.37 21 SER A C 2
ATOM 2636 O O . SER A 1 21 ? 3.568 6.965 -12.150 1.00 0.39 21 SER A O 2
ATOM 2644 N N . ARG A 1 22 ? 1.871 7.177 -10.691 1.00 0.35 22 ARG A N 2
ATOM 2645 C CA . ARG A 1 22 ? 2.381 8.426 -10.137 1.00 0.34 22 ARG A CA 2
ATOM 2646 C C . ARG A 1 22 ? 3.631 8.166 -9.308 1.00 0.29 22 ARG A C 2
ATOM 2647 O O . ARG A 1 22 ? 4.557 8.977 -9.287 1.00 0.29 22 ARG A O 2
ATOM 2668 N N . LEU A 1 23 ? 3.654 7.022 -8.638 1.00 0.26 23 LEU A N 2
ATOM 2669 C CA . LEU A 1 23 ? 4.787 6.636 -7.808 1.00 0.23 23 LEU A CA 2
ATOM 2670 C C . LEU A 1 23 ? 6.034 6.428 -8.660 1.00 0.22 23 LEU A C 2
ATOM 2671 O O . LEU A 1 23 ? 7.111 6.901 -8.318 1.00 0.22 23 LEU A O 2
ATOM 2687 N N . TYR A 1 24 ? 5.873 5.738 -9.780 1.00 0.25 24 TYR A N 2
ATOM 2688 C CA . TYR A 1 24 ? 7.006 5.402 -10.643 1.00 0.27 24 TYR A CA 2
ATOM 2689 C C . TYR A 1 24 ? 7.615 6.643 -11.286 1.00 0.29 24 TYR A C 2
ATOM 2690 O O . TYR A 1 24 ? 8.826 6.717 -11.487 1.00 0.32 24 TYR A O 2
ATOM 2708 N N . SER A 1 25 ? 6.778 7.615 -11.600 1.00 0.30 25 SER A N 2
ATOM 2709 C CA . SER A 1 25 ? 7.231 8.809 -12.290 1.00 0.35 25 SER A CA 2
ATOM 2710 C C . SER A 1 25 ? 7.847 9.816 -11.319 1.00 0.32 25 SER A C 2
ATOM 2711 O O . SER A 1 25 ? 8.730 10.594 -11.691 1.00 0.34 25 SER A O 2
ATOM 2719 N N . THR A 1 26 ? 7.392 9.786 -10.075 1.00 0.28 26 THR A N 2
ATOM 2720 C CA . THR A 1 26 ? 7.851 10.735 -9.072 1.00 0.28 26 THR A CA 2
ATOM 2721 C C . THR A 1 26 ? 8.988 10.155 -8.224 1.00 0.27 26 THR A C 2
ATOM 2722 O O . THR A 1 26 ? 9.903 10.873 -7.812 1.00 0.31 26 THR A O 2
ATOM 2733 N N . VAL A 1 27 ? 8.932 8.857 -7.976 1.00 0.25 27 VAL A N 2
ATOM 2734 C CA . VAL A 1 27 ? 9.893 8.200 -7.106 1.00 0.27 27 VAL A CA 2
ATOM 2735 C C . VAL A 1 27 ? 10.746 7.209 -7.889 1.00 0.25 27 VAL A C 2
ATOM 2736 O O . VAL A 1 27 ? 10.265 6.162 -8.318 1.00 0.25 27 VAL A O 2
ATOM 2749 N N . ARG A 1 28 ? 12.008 7.550 -8.073 1.00 0.27 28 ARG A N 2
ATOM 2750 C CA . ARG A 1 28 ? 12.937 6.697 -8.801 1.00 0.30 28 ARG A CA 2
ATOM 2751 C C . ARG A 1 28 ? 13.324 5.477 -7.967 1.00 0.28 28 ARG A C 2
ATOM 2752 O O . ARG A 1 28 ? 13.566 5.587 -6.764 1.00 0.27 28 ARG A O 2
ATOM 2773 N N . GLY A 1 29 ? 13.355 4.316 -8.607 1.00 0.30 29 GLY A N 2
ATOM 2774 C CA . GLY A 1 29 ? 13.766 3.096 -7.931 1.00 0.31 29 GLY A CA 2
ATOM 2775 C C . GLY A 1 29 ? 12.591 2.300 -7.396 1.00 0.28 29 GLY A C 2
ATOM 2776 O O . GLY A 1 29 ? 12.712 1.102 -7.124 1.00 0.31 29 GLY A O 2
ATOM 2780 N N . SER A 1 30 ? 11.449 2.961 -7.253 1.00 0.27 30 SER A N 2
ATOM 2781 C CA . SER A 1 30 ? 10.253 2.320 -6.724 1.00 0.28 30 SER A CA 2
ATOM 2782 C C . SER A 1 30 ? 9.781 1.192 -7.637 1.00 0.29 30 SER A C 2
ATOM 2783 O O . SER A 1 30 ? 9.393 0.124 -7.167 1.00 0.29 30 SER A O 2
ATOM 2791 N N . ARG A 1 31 ? 9.851 1.428 -8.944 1.00 0.34 31 ARG A N 2
ATOM 2792 C CA . ARG A 1 31 ? 9.346 0.478 -9.927 1.00 0.41 31 ARG A CA 2
ATOM 2793 C C . ARG A 1 31 ? 10.107 -0.837 -9.848 1.00 0.38 31 ARG A C 2
ATOM 2794 O O . ARG A 1 31 ? 9.514 -1.914 -9.949 1.00 0.39 31 ARG A O 2
ATOM 2815 N N . GLU A 1 32 ? 11.414 -0.740 -9.648 1.00 0.38 32 GLU A N 2
ATOM 2816 C CA . GLU A 1 32 ? 12.264 -1.914 -9.548 1.00 0.42 32 GLU A CA 2
ATOM 2817 C C . GLU A 1 32 ? 11.915 -2.718 -8.302 1.00 0.37 32 GLU A C 2
ATOM 2818 O O . GLU A 1 32 ? 11.771 -3.939 -8.355 1.00 0.41 32 GLU A O 2
ATOM 2830 N N . LEU A 1 33 ? 11.770 -2.018 -7.183 1.00 0.32 33 LEU A N 2
ATOM 2831 C CA . LEU A 1 33 ? 11.474 -2.664 -5.910 1.00 0.32 33 LEU A CA 2
ATOM 2832 C C . LEU A 1 33 ? 10.121 -3.368 -5.966 1.00 0.29 33 LEU A C 2
ATOM 2833 O O . LEU A 1 33 ? 9.955 -4.453 -5.417 1.00 0.34 33 LEU A O 2
ATOM 2849 N N . VAL A 1 34 ? 9.161 -2.751 -6.648 1.00 0.26 34 VAL A N 2
ATOM 2850 C CA . VAL A 1 34 ? 7.834 -3.340 -6.795 1.00 0.30 34 VAL A CA 2
ATOM 2851 C C . VAL A 1 34 ? 7.894 -4.629 -7.609 1.00 0.33 34 VAL A C 2
ATOM 2852 O O . VAL A 1 34 ? 7.232 -5.615 -7.284 1.00 0.34 34 VAL A O 2
ATOM 2865 N N . ALA A 1 35 ? 8.688 -4.619 -8.669 1.00 0.40 35 ALA A N 2
ATOM 2866 C CA . ALA A 1 35 ? 8.826 -5.793 -9.517 1.00 0.53 35 ALA A CA 2
ATOM 2867 C C . ALA A 1 35 ? 9.528 -6.933 -8.783 1.00 0.53 35 ALA A C 2
ATOM 2868 O O . ALA A 1 35 ? 9.212 -8.106 -8.993 1.00 0.60 35 ALA A O 2
ATOM 2875 N N . LYS A 1 36 ? 10.476 -6.586 -7.920 1.00 0.49 36 LYS A N 2
ATOM 2876 C CA . LYS A 1 36 ? 11.212 -7.581 -7.145 1.00 0.57 36 LYS A CA 2
ATOM 2877 C C . LYS A 1 36 ? 10.411 -8.097 -5.954 1.00 0.47 36 LYS A C 2
ATOM 2878 O O . LYS A 1 36 ? 10.685 -9.182 -5.440 1.00 0.55 36 LYS A O 2
ATOM 2897 N N . SER A 1 37 ? 9.444 -7.323 -5.499 1.00 0.30 37 SER A N 2
ATOM 2898 C CA . SER A 1 37 ? 8.593 -7.763 -4.411 1.00 0.27 37 SER A CA 2
ATOM 2899 C C . SER A 1 37 ? 7.460 -8.628 -4.955 1.00 0.22 37 SER A C 2
ATOM 2900 O O . SER A 1 37 ? 7.059 -8.500 -6.114 1.00 0.28 37 SER A O 2
ATOM 2908 N N . ARG A 1 38 ? 6.964 -9.524 -4.115 1.00 0.20 38 ARG A N 2
ATOM 2909 C CA . ARG A 1 38 ? 6.027 -10.556 -4.540 1.00 0.24 38 ARG A CA 2
ATOM 2910 C C . ARG A 1 38 ? 4.609 -10.014 -4.600 1.00 0.27 38 ARG A C 2
ATOM 2911 O O . ARG A 1 38 ? 3.796 -10.459 -5.411 1.00 0.41 38 ARG A O 2
ATOM 2932 N N . GLY A 1 39 ? 4.318 -9.058 -3.736 1.00 0.21 39 GLY A N 2
ATOM 2933 C CA . GLY A 1 39 ? 3.002 -8.463 -3.712 1.00 0.25 39 GLY A CA 2
ATOM 2934 C C . GLY A 1 39 ? 3.048 -7.013 -3.299 1.00 0.21 39 GLY A C 2
ATOM 2935 O O . GLY A 1 39 ? 3.903 -6.619 -2.506 1.00 0.20 39 GLY A O 2
ATOM 2939 N N . VAL A 1 40 ? 2.139 -6.218 -3.840 1.00 0.21 40 VAL A N 2
ATOM 2940 C CA . VAL A 1 40 ? 2.089 -4.801 -3.527 1.00 0.20 40 VAL A CA 2
ATOM 2941 C C . VAL A 1 40 ? 0.669 -4.369 -3.178 1.00 0.19 40 VAL A C 2
ATOM 2942 O O . VAL A 1 40 ? -0.277 -4.630 -3.924 1.00 0.20 40 VAL A O 2
ATOM 2955 N N . LEU A 1 41 ? 0.526 -3.743 -2.022 1.00 0.18 41 LEU A N 2
ATOM 2956 C CA . LEU A 1 41 ? -0.749 -3.197 -1.594 1.00 0.17 41 LEU A CA 2
ATOM 2957 C C . LEU A 1 41 ? -0.673 -1.679 -1.584 1.00 0.17 41 LEU A C 2
ATOM 2958 O O . LEU A 1 41 ? 0.139 -1.099 -0.864 1.00 0.18 41 LEU A O 2
ATOM 2974 N N . VAL A 1 42 ? -1.503 -1.041 -2.389 1.00 0.18 42 VAL A N 2
ATOM 2975 C CA . VAL A 1 42 ? -1.489 0.409 -2.490 1.00 0.20 42 VAL A CA 2
ATOM 2976 C C . VAL A 1 42 ? -2.749 1.010 -1.880 1.00 0.20 42 VAL A C 2
ATOM 2977 O O . VAL A 1 42 ? -3.861 0.591 -2.204 1.00 0.19 42 VAL A O 2
ATOM 2990 N N . PHE A 1 43 ? -2.563 1.978 -0.991 1.00 0.22 43 PHE A N 2
ATOM 2991 C CA . PHE A 1 43 ? -3.673 2.746 -0.436 1.00 0.24 43 PHE A CA 2
ATOM 2992 C C . PHE A 1 43 ? -3.731 4.121 -1.097 1.00 0.29 43 PHE A C 2
ATOM 2993 O O . PHE A 1 43 ? -2.963 5.019 -0.743 1.00 0.34 43 PHE A O 2
ATOM 3010 N N . PRO A 1 44 ? -4.629 4.297 -2.086 1.00 0.34 44 PRO A N 2
ATOM 3011 C CA . PRO A 1 44 ? -4.729 5.517 -2.886 1.00 0.49 44 PRO A CA 2
ATOM 3012 C C . PRO A 1 44 ? -5.675 6.555 -2.293 1.00 0.68 44 PRO A C 2
ATOM 3013 O O . PRO A 1 44 ? -6.212 7.399 -3.018 1.00 0.96 44 PRO A O 2
ATOM 3024 N N . ASP A 1 45 ? -5.868 6.503 -0.987 1.00 0.86 45 ASP A N 2
ATOM 3025 C CA . ASP A 1 45 ? -6.803 7.402 -0.316 1.00 1.11 45 ASP A CA 2
ATOM 3026 C C . ASP A 1 45 ? -6.155 8.753 -0.048 1.00 0.96 45 ASP A C 2
ATOM 3027 O O . ASP A 1 45 ? -5.945 9.146 1.098 1.00 1.25 45 ASP A O 2
ATOM 3036 N N . VAL A 1 46 ? -5.834 9.456 -1.122 1.00 1.23 46 VAL A N 2
ATOM 3037 C CA . VAL A 1 46 ? -5.218 10.768 -1.025 1.00 1.56 46 VAL A CA 2
ATOM 3038 C C . VAL A 1 46 ? -6.228 11.864 -1.343 1.00 1.64 46 VAL A C 2
ATOM 3039 O O . VAL A 1 46 ? -6.707 11.979 -2.474 1.00 1.97 46 VAL A O 2
ATOM 3052 N N . ILE A 1 47 ? -6.549 12.668 -0.341 1.00 1.66 47 ILE A N 2
ATOM 3053 C CA . ILE A 1 47 ? -7.513 13.747 -0.500 1.00 1.93 47 ILE A CA 2
ATOM 3054 C C . ILE A 1 47 ? -6.866 14.913 -1.246 1.00 2.27 47 ILE A C 2
ATOM 3055 O O . ILE A 1 47 ? -6.529 15.944 -0.661 1.00 2.72 47 ILE A O 2
ATOM 3071 N N . GLN A 1 48 ? -6.680 14.717 -2.545 1.00 2.52 48 GLN A N 2
ATOM 3072 C CA . GLN A 1 48 ? -6.051 15.705 -3.414 1.00 2.99 48 GLN A CA 2
ATOM 3073 C C . GLN A 1 48 ? -5.991 15.171 -4.842 1.00 3.37 48 GLN A C 2
ATOM 3074 O O . GLN A 1 48 ? -6.051 15.932 -5.809 1.00 3.87 48 GLN A O 2
ATOM 3088 N N . ALA A 1 49 ? -5.874 13.854 -4.965 1.00 3.68 49 ALA A N 2
ATOM 3089 C CA . ALA A 1 49 ? -5.784 13.210 -6.268 1.00 4.44 49 ALA A CA 2
ATOM 3090 C C . ALA A 1 49 ? -6.516 11.876 -6.257 1.00 4.69 49 ALA A C 2
ATOM 3091 O O . ALA A 1 49 ? -6.162 10.951 -6.991 1.00 5.28 49 ALA A O 2
ATOM 3098 N N . GLY A 1 50 ? -7.539 11.785 -5.423 1.00 4.60 50 GLY A N 2
ATOM 3099 C CA . GLY A 1 50 ? -8.279 10.552 -5.284 1.00 5.13 50 GLY A CA 2
ATOM 3100 C C . GLY A 1 50 ? -9.636 10.774 -4.650 1.00 4.92 50 GLY A C 2
ATOM 3101 O O . GLY A 1 50 ? -9.731 11.035 -3.451 1.00 5.12 50 GLY A O 2
ATOM 3105 N N . LEU A 1 51 ? -10.686 10.698 -5.458 1.00 4.76 51 LEU A N 2
ATOM 3106 C CA . LEU A 1 51 ? -12.043 10.840 -4.955 1.00 4.73 51 LEU A CA 2
ATOM 3107 C C . LEU A 1 51 ? -12.437 9.615 -4.138 1.00 4.31 51 LEU A C 2
ATOM 3108 O O . LEU A 1 51 ? -12.287 8.479 -4.594 1.00 4.30 51 LEU A O 2
ATOM 3124 N N . ILE A 1 52 ? -12.930 9.850 -2.929 1.00 4.31 52 ILE A N 2
ATOM 3125 C CA . ILE A 1 52 ? -13.356 8.769 -2.052 1.00 4.18 52 ILE A CA 2
ATOM 3126 C C . ILE A 1 52 ? -14.793 8.366 -2.360 1.00 4.20 52 ILE A C 2
ATOM 3127 O O . ILE A 1 52 ? -15.607 9.194 -2.782 1.00 4.41 52 ILE A O 2
ATOM 3143 N N . ILE A 1 53 ? -15.097 7.091 -2.169 1.00 4.35 53 ILE A N 2
ATOM 3144 C CA . ILE A 1 53 ? -16.419 6.566 -2.479 1.00 4.71 53 ILE A CA 2
ATOM 3145 C C . ILE A 1 53 ? -17.378 6.795 -1.312 1.00 4.68 53 ILE A C 2
ATOM 3146 O O . ILE A 1 53 ? -17.308 6.105 -0.295 1.00 4.86 53 ILE A O 2
ATOM 3162 N N . GLY A 1 54 ? -18.262 7.776 -1.468 1.00 4.74 54 GLY A N 2
ATOM 3163 C CA . GLY A 1 54 ? -19.246 8.076 -0.446 1.00 4.88 54 GLY A CA 2
ATOM 3164 C C . GLY A 1 54 ? -18.613 8.468 0.874 1.00 4.29 54 GLY A C 2
ATOM 3165 O O . GLY A 1 54 ? -17.984 9.523 0.983 1.00 4.64 54 GLY A O 2
ATOM 3169 N N . GLY A 1 55 ? -18.775 7.613 1.873 1.00 3.74 55 GLY A N 2
ATOM 3170 C CA . GLY A 1 55 ? -18.186 7.860 3.173 1.00 3.50 55 GLY A CA 2
ATOM 3171 C C . GLY A 1 55 ? -17.120 6.838 3.502 1.00 3.06 55 GLY A C 2
ATOM 3172 O O . GLY A 1 55 ? -16.744 6.662 4.662 1.00 3.37 55 GLY A O 2
ATOM 3176 N N . GLN A 1 56 ? -16.637 6.157 2.472 1.00 2.77 56 GLN A N 2
ATOM 3177 C CA . GLN A 1 56 ? -15.605 5.146 2.637 1.00 2.62 56 GLN A CA 2
ATOM 3178 C C . GLN A 1 56 ? -14.234 5.764 2.409 1.00 2.00 56 GLN A C 2
ATOM 3179 O O . GLN A 1 56 ? -14.041 6.542 1.471 1.00 2.19 56 GLN A O 2
ATOM 3193 N N . THR A 1 57 ? -13.296 5.443 3.281 1.00 1.85 57 THR A N 2
ATOM 3194 C CA . THR A 1 57 ? -11.938 5.944 3.172 1.00 1.54 57 THR A CA 2
ATOM 3195 C C . THR A 1 57 ? -10.962 4.950 3.793 1.00 1.34 57 THR A C 2
ATOM 3196 O O . THR A 1 57 ? -11.118 4.547 4.950 1.00 2.29 57 THR A O 2
ATOM 3207 N N . GLY A 1 58 ? -9.973 4.548 3.016 1.00 0.67 58 GLY A N 2
ATOM 3208 C CA . GLY A 1 58 ? -9.016 3.566 3.474 1.00 0.50 58 GLY A CA 2
ATOM 3209 C C . GLY A 1 58 ? -9.222 2.234 2.790 1.00 0.41 58 GLY A C 2
ATOM 3210 O O . GLY A 1 58 ? -9.563 1.242 3.435 1.00 0.48 58 GLY A O 2
ATOM 3214 N N . ASN A 1 59 ? -9.014 2.212 1.481 1.00 0.39 59 ASN A N 2
ATOM 3215 C CA . ASN A 1 59 ? -9.244 1.011 0.684 1.00 0.39 59 ASN A CA 2
ATOM 3216 C C . ASN A 1 59 ? -8.220 0.876 -0.439 1.00 0.34 59 ASN A C 2
ATOM 3217 O O . ASN A 1 59 ? -7.985 1.809 -1.203 1.00 0.52 59 ASN A O 2
ATOM 3228 N N . GLY A 1 60 ? -7.612 -0.299 -0.530 1.00 0.21 60 GLY A N 2
ATOM 3229 C CA . GLY A 1 60 ? -6.606 -0.537 -1.544 1.00 0.22 60 GLY A CA 2
ATOM 3230 C C . GLY A 1 60 ? -6.713 -1.923 -2.141 1.00 0.19 60 GLY A C 2
ATOM 3231 O O . GLY A 1 60 ? -7.619 -2.683 -1.797 1.00 0.19 60 GLY A O 2
ATOM 3235 N N . ALA A 1 61 ? -5.785 -2.258 -3.022 1.00 0.19 61 ALA A N 2
ATOM 3236 C CA . ALA A 1 61 ? -5.812 -3.544 -3.705 1.00 0.19 61 ALA A CA 2
ATOM 3237 C C . ALA A 1 61 ? -4.451 -4.219 -3.658 1.00 0.18 61 ALA A C 2
ATOM 3238 O O . ALA A 1 61 ? -3.418 -3.551 -3.757 1.00 0.19 61 ALA A O 2
ATOM 3245 N N . LEU A 1 62 ? -4.449 -5.537 -3.492 1.00 0.18 62 LEU A N 2
ATOM 3246 C CA . LEU A 1 62 ? -3.212 -6.300 -3.512 1.00 0.19 62 LEU A CA 2
ATOM 3247 C C . LEU A 1 62 ? -2.959 -6.837 -4.915 1.00 0.22 62 LEU A C 2
ATOM 3248 O O . LEU A 1 62 ? -3.729 -7.654 -5.429 1.00 0.24 62 LEU A O 2
ATOM 3264 N N . ARG A 1 63 ? -1.874 -6.384 -5.516 1.00 0.24 63 ARG A N 2
ATOM 3265 C CA . ARG A 1 63 ? -1.507 -6.803 -6.856 1.00 0.29 63 ARG A CA 2
ATOM 3266 C C . ARG A 1 63 ? -0.396 -7.847 -6.777 1.00 0.32 63 ARG A C 2
ATOM 3267 O O . ARG A 1 63 ? 0.695 -7.567 -6.274 1.00 0.34 63 ARG A O 2
ATOM 3288 N N . VAL A 1 64 ? -0.686 -9.052 -7.244 1.00 0.34 64 VAL A N 2
ATOM 3289 C CA . VAL A 1 64 ? 0.291 -10.132 -7.255 1.00 0.39 64 VAL A CA 2
ATOM 3290 C C . VAL A 1 64 ? 0.444 -10.703 -8.663 1.00 0.45 64 VAL A C 2
ATOM 3291 O O . VAL A 1 64 ? -0.518 -11.203 -9.247 1.00 0.47 64 VAL A O 2
ATOM 3304 N N . GLY A 1 65 ? 1.648 -10.602 -9.215 1.00 0.50 65 GLY A N 2
ATOM 3305 C CA . GLY A 1 65 ? 1.906 -11.128 -10.546 1.00 0.59 65 GLY A CA 2
ATOM 3306 C C . GLY A 1 65 ? 1.016 -10.506 -11.609 1.00 0.63 65 GLY A C 2
ATOM 3307 O O . GLY A 1 65 ? 0.561 -11.191 -12.527 1.00 0.75 65 GLY A O 2
ATOM 3311 N N . GLY A 1 66 ? 0.746 -9.212 -11.470 1.00 0.59 66 GLY A N 2
ATOM 3312 C CA . GLY A 1 66 ? -0.065 -8.509 -12.448 1.00 0.68 66 GLY A CA 2
ATOM 3313 C C . GLY A 1 66 ? -1.558 -8.734 -12.267 1.00 0.68 66 GLY A C 2
ATOM 3314 O O . GLY A 1 66 ? -2.364 -8.211 -13.037 1.00 0.82 66 GLY A O 2
ATOM 3318 N N . ALA A 1 67 ? -1.938 -9.510 -11.258 1.00 0.59 67 ALA A N 2
ATOM 3319 C CA . ALA A 1 67 ? -3.343 -9.794 -11.012 1.00 0.60 67 ALA A CA 2
ATOM 3320 C C . ALA A 1 67 ? -3.727 -9.443 -9.583 1.00 0.50 67 ALA A C 2
ATOM 3321 O O . ALA A 1 67 ? -2.981 -9.719 -8.648 1.00 0.46 67 ALA A O 2
ATOM 3328 N N . THR A 1 68 ? -4.880 -8.821 -9.420 1.00 0.49 68 THR A N 2
ATOM 3329 C CA . THR A 1 68 ? -5.376 -8.488 -8.098 1.00 0.41 68 THR A CA 2
ATOM 3330 C C . THR A 1 68 ? -6.010 -9.717 -7.453 1.00 0.42 68 THR A C 2
ATOM 3331 O O . THR A 1 68 ? -6.899 -10.342 -8.031 1.00 0.51 68 THR A O 2
ATOM 3342 N N . VAL A 1 69 ? -5.555 -10.064 -6.259 1.00 0.35 69 VAL A N 2
ATOM 3343 C CA . VAL A 1 69 ? -6.047 -11.258 -5.587 1.00 0.38 69 VAL A CA 2
ATOM 3344 C C . VAL A 1 69 ? -7.059 -10.895 -4.500 1.00 0.33 69 VAL A C 2
ATOM 3345 O O . VAL A 1 69 ? -7.851 -11.733 -4.063 1.00 0.38 69 VAL A O 2
ATOM 3358 N N . GLY A 1 70 ? -7.053 -9.637 -4.085 1.00 0.27 70 GLY A N 2
ATOM 3359 C CA . GLY A 1 70 ? -7.989 -9.200 -3.074 1.00 0.26 70 GLY A CA 2
ATOM 3360 C C . GLY A 1 70 ? -7.915 -7.711 -2.833 1.00 0.23 70 GLY A C 2
ATOM 3361 O O . GLY A 1 70 ? -6.988 -7.045 -3.301 1.00 0.22 70 GLY A O 2
ATOM 3365 N N . TYR A 1 71 ? -8.887 -7.193 -2.099 1.00 0.23 71 TYR A N 2
ATOM 3366 C CA . TYR A 1 71 ? -8.959 -5.772 -1.805 1.00 0.22 71 TYR A CA 2
ATOM 3367 C C . TYR A 1 71 ? -9.050 -5.592 -0.292 1.00 0.23 71 TYR A C 2
ATOM 3368 O O . TYR A 1 71 ? -9.596 -6.450 0.405 1.00 0.25 71 TYR A O 2
ATOM 3386 N N . TYR A 1 72 ? -8.511 -4.495 0.218 1.00 0.21 72 TYR A N 2
ATOM 3387 C CA . TYR A 1 72 ? -8.316 -4.355 1.659 1.00 0.21 72 TYR A CA 2
ATOM 3388 C C . TYR A 1 72 ? -8.794 -3.001 2.178 1.00 0.22 72 TYR A C 2
ATOM 3389 O O . TYR A 1 72 ? -8.903 -2.035 1.424 1.00 0.24 72 TYR A O 2
ATOM 3407 N N . ASN A 1 73 ? -9.071 -2.958 3.476 1.00 0.22 73 ASN A N 2
ATOM 3408 C CA . ASN A 1 73 ? -9.546 -1.755 4.155 1.00 0.24 73 ASN A CA 2
ATOM 3409 C C . ASN A 1 73 ? -8.852 -1.613 5.506 1.00 0.26 73 ASN A C 2
ATOM 3410 O O . ASN A 1 73 ? -8.590 -2.610 6.178 1.00 0.27 73 ASN A O 2
ATOM 3421 N N . THR A 1 74 ? -8.557 -0.384 5.902 1.00 0.29 74 THR A N 2
ATOM 3422 C CA . THR A 1 74 ? -7.875 -0.135 7.160 1.00 0.32 74 THR A CA 2
ATOM 3423 C C . THR A 1 74 ? -8.872 0.096 8.291 1.00 0.35 74 THR A C 2
ATOM 3424 O O . THR A 1 74 ? -9.630 1.068 8.279 1.00 0.38 74 THR A O 2
ATOM 3435 N N . SER A 1 75 ? -8.867 -0.813 9.262 1.00 0.38 75 SER A N 2
ATOM 3436 C CA . SER A 1 75 ? -9.716 -0.696 10.438 1.00 0.44 75 SER A CA 2
ATOM 3437 C C . SER A 1 75 ? -9.292 0.508 11.272 1.00 0.42 75 SER A C 2
ATOM 3438 O O . SER A 1 75 ? -10.094 1.105 11.989 1.00 0.53 75 SER A O 2
ATOM 3446 N N . SER A 1 76 ? -8.018 0.849 11.173 1.00 0.44 76 SER A N 2
ATOM 3447 C CA . SER A 1 76 ? -7.466 1.983 11.888 1.00 0.48 76 SER A CA 2
ATOM 3448 C C . SER A 1 76 ? -6.759 2.920 10.913 1.00 0.49 76 SER A C 2
ATOM 3449 O O . SER A 1 76 ? -5.567 2.773 10.632 1.00 0.64 76 SER A O 2
ATOM 3457 N N . LEU A 1 77 ? -7.508 3.869 10.376 1.00 0.56 77 LEU A N 2
ATOM 3458 C CA . LEU A 1 77 ? -6.959 4.824 9.429 1.00 0.70 77 LEU A CA 2
ATOM 3459 C C . LEU A 1 77 ? -6.230 5.931 10.174 1.00 0.72 77 LEU A C 2
ATOM 3460 O O . LEU A 1 77 ? -6.824 6.630 10.998 1.00 0.78 77 LEU A O 2
ATOM 3476 N N . SER A 1 78 ? -4.941 6.068 9.896 1.00 0.82 78 SER A N 2
ATOM 3477 C CA . SER A 1 78 ? -4.122 7.085 10.529 1.00 0.95 78 SER A CA 2
ATOM 3478 C C . SER A 1 78 ? -4.674 8.482 10.236 1.00 0.90 78 SER A C 2
ATOM 3479 O O . SER A 1 78 ? -4.970 8.821 9.088 1.00 0.87 78 SER A O 2
ATOM 3487 N N . VAL A 1 79 ? -4.794 9.281 11.293 1.00 1.04 79 VAL A N 2
ATOM 3488 C CA . VAL A 1 79 ? -5.424 10.598 11.224 1.00 1.14 79 VAL A CA 2
ATOM 3489 C C . VAL A 1 79 ? -4.663 11.536 10.292 1.00 1.14 79 VAL A C 2
ATOM 3490 O O . VAL A 1 79 ? -5.253 12.421 9.668 1.00 1.19 79 VAL A O 2
ATOM 3503 N N . GLY A 1 80 ? -3.356 11.328 10.199 1.00 1.21 80 GLY A N 2
ATOM 3504 C CA . GLY A 1 80 ? -2.514 12.171 9.373 1.00 1.35 80 GLY A CA 2
ATOM 3505 C C . GLY A 1 80 ? -2.874 12.132 7.900 1.00 1.32 80 GLY A C 2
ATOM 3506 O O . GLY A 1 80 ? -2.653 13.106 7.185 1.00 1.48 80 GLY A O 2
ATOM 3510 N N . LEU A 1 81 ? -3.442 11.020 7.445 1.00 1.21 81 LEU A N 2
ATOM 3511 C CA . LEU A 1 81 ? -3.783 10.860 6.029 1.00 1.33 81 LEU A CA 2
ATOM 3512 C C . LEU A 1 81 ? -5.092 11.564 5.708 1.00 1.33 81 LEU A C 2
ATOM 3513 O O . LEU A 1 81 ? -5.323 11.982 4.576 1.00 1.55 81 LEU A O 2
ATOM 3529 N N . GLN A 1 82 ? -5.935 11.703 6.720 1.00 1.25 82 GLN A N 2
ATOM 3530 C CA . GLN A 1 82 ? -7.241 12.327 6.560 1.00 1.44 82 GLN A CA 2
ATOM 3531 C C . GLN A 1 82 ? -7.098 13.847 6.449 1.00 1.62 82 GLN A C 2
ATOM 3532 O O . GLN A 1 82 ? -8.017 14.548 6.016 1.00 1.85 82 GLN A O 2
ATOM 3546 N N . ALA A 1 83 ? -5.930 14.347 6.826 1.00 1.61 83 ALA A N 2
ATOM 3547 C CA . ALA A 1 83 ? -5.644 15.770 6.752 1.00 1.85 83 ALA A CA 2
ATOM 3548 C C . ALA A 1 83 ? -5.418 16.189 5.302 1.00 2.05 83 ALA A C 2
ATOM 3549 O O . ALA A 1 83 ? -4.585 15.612 4.604 1.00 2.09 83 ALA A O 2
ATOM 3556 N N . GLY A 1 84 ? -6.160 17.198 4.855 1.00 2.28 84 GLY A N 2
ATOM 3557 C CA . GLY A 1 84 ? -6.078 17.634 3.471 1.00 2.56 84 GLY A CA 2
ATOM 3558 C C . GLY A 1 84 ? -4.748 18.273 3.127 1.00 2.28 84 GLY A C 2
ATOM 3559 O O . GLY A 1 84 ? -4.348 18.301 1.964 1.00 2.75 84 GLY A O 2
ATOM 3563 N N . ALA A 1 85 ? -4.057 18.784 4.137 1.00 2.10 85 ALA A N 2
ATOM 3564 C CA . ALA A 1 85 ? -2.769 19.435 3.929 1.00 2.26 85 ALA A CA 2
ATOM 3565 C C . ALA A 1 85 ? -1.620 18.442 4.049 1.00 1.87 85 ALA A C 2
ATOM 3566 O O . ALA A 1 85 ? -0.464 18.779 3.788 1.00 2.44 85 ALA A O 2
ATOM 3573 N N . GLN A 1 86 ? -1.943 17.218 4.445 1.00 1.58 86 GLN A N 2
ATOM 3574 C CA . GLN A 1 86 ? -0.936 16.182 4.637 1.00 1.78 86 GLN A CA 2
ATOM 3575 C C . GLN A 1 86 ? -1.440 14.830 4.156 1.00 1.61 86 GLN A C 2
ATOM 3576 O O . GLN A 1 86 ? -1.124 13.800 4.746 1.00 1.64 86 GLN A O 2
ATOM 3590 N N . SER A 1 87 ? -2.222 14.842 3.088 1.00 1.59 87 SER A N 2
ATOM 3591 C CA . SER A 1 87 ? -2.728 13.610 2.501 1.00 1.55 87 SER A CA 2
ATOM 3592 C C . SER A 1 87 ? -1.571 12.771 1.959 1.00 1.22 87 SER A C 2
ATOM 3593 O O . SER A 1 87 ? -0.715 13.276 1.226 1.00 1.17 87 SER A O 2
ATOM 3601 N N . LYS A 1 88 ? -1.537 11.498 2.333 1.00 1.12 88 LYS A N 2
ATOM 3602 C CA . LYS A 1 88 ? -0.418 10.632 1.992 1.00 0.84 88 LYS A CA 2
ATOM 3603 C C . LYS A 1 88 ? -0.914 9.306 1.437 1.00 0.76 88 LYS A C 2
ATOM 3604 O O . LYS A 1 88 ? -2.009 8.855 1.768 1.00 0.97 88 LYS A O 2
ATOM 3623 N N . ALA A 1 89 ? -0.103 8.691 0.593 1.00 0.53 89 ALA A N 2
ATOM 3624 C CA . ALA A 1 89 ? -0.403 7.375 0.060 1.00 0.48 89 ALA A CA 2
ATOM 3625 C C . ALA A 1 89 ? 0.598 6.376 0.613 1.00 0.36 89 ALA A C 2
ATOM 3626 O O . ALA A 1 89 ? 1.771 6.706 0.793 1.00 0.37 89 ALA A O 2
ATOM 3633 N N . ILE A 1 90 ? 0.151 5.162 0.879 1.00 0.30 90 ILE A N 2
ATOM 3634 C CA . ILE A 1 90 ? 1.011 4.172 1.505 1.00 0.26 90 ILE A CA 2
ATOM 3635 C C . ILE A 1 90 ? 1.086 2.915 0.650 1.00 0.23 90 ILE A C 2
ATOM 3636 O O . ILE A 1 90 ? 0.064 2.393 0.200 1.00 0.27 90 ILE A O 2
ATOM 3652 N N . VAL A 1 91 ? 2.301 2.456 0.415 1.00 0.21 91 VAL A N 2
ATOM 3653 C CA . VAL A 1 91 ? 2.538 1.271 -0.386 1.00 0.20 91 VAL A CA 2
ATOM 3654 C C . VAL A 1 91 ? 3.229 0.201 0.449 1.00 0.19 91 VAL A C 2
ATOM 3655 O O . VAL A 1 91 ? 4.283 0.446 1.040 1.00 0.21 91 VAL A O 2
ATOM 3668 N N . PHE A 1 92 ? 2.626 -0.974 0.501 1.00 0.17 92 PHE A N 2
ATOM 3669 C CA . PHE A 1 92 ? 3.185 -2.091 1.246 1.00 0.16 92 PHE A CA 2
ATOM 3670 C C . PHE A 1 92 ? 3.753 -3.122 0.281 1.00 0.17 92 PHE A C 2
ATOM 3671 O O . PHE A 1 92 ? 3.025 -3.677 -0.544 1.00 0.19 92 PHE A O 2
ATOM 3688 N N . LEU A 1 93 ? 5.046 -3.367 0.379 1.00 0.15 93 LEU A N 2
ATOM 3689 C CA . LEU A 1 93 ? 5.706 -4.338 -0.474 1.00 0.16 93 LEU A CA 2
ATOM 3690 C C . LEU A 1 93 ? 6.109 -5.556 0.336 1.00 0.15 93 LEU A C 2
ATOM 3691 O O . LEU A 1 93 ? 6.646 -5.429 1.430 1.00 0.17 93 LEU A O 2
ATOM 3707 N N . PHE A 1 94 ? 5.788 -6.729 -0.175 1.00 0.15 94 PHE A N 2
ATOM 3708 C CA . PHE A 1 94 ? 6.216 -7.971 0.449 1.00 0.17 94 PHE A CA 2
ATOM 3709 C C . PHE A 1 94 ? 7.302 -8.628 -0.397 1.00 0.19 94 PHE A C 2
ATOM 3710 O O . PHE A 1 94 ? 6.999 -9.262 -1.410 1.00 0.19 94 PHE A O 2
ATOM 3727 N N . MET A 1 95 ? 8.561 -8.471 0.003 1.00 0.26 95 MET A N 2
ATOM 3728 C CA . MET A 1 95 ? 9.682 -9.007 -0.775 1.00 0.30 95 MET A CA 2
ATOM 3729 C C . MET A 1 95 ? 9.812 -10.522 -0.619 1.00 0.31 95 MET A C 2
ATOM 3730 O O . MET A 1 95 ? 10.531 -11.171 -1.381 1.00 0.36 95 MET A O 2
ATOM 3744 N N . THR A 1 96 ? 9.114 -11.090 0.351 1.00 0.30 96 THR A N 2
ATOM 3745 C CA . THR A 1 96 ? 9.181 -12.523 0.591 1.00 0.32 96 THR A CA 2
ATOM 3746 C C . THR A 1 96 ? 7.808 -13.172 0.447 1.00 0.32 96 THR A C 2
ATOM 3747 O O . THR A 1 96 ? 6.780 -12.570 0.766 1.00 0.30 96 THR A O 2
ATOM 3758 N N . GLN A 1 97 ? 7.801 -14.403 -0.053 1.00 0.37 97 GLN A N 2
ATOM 3759 C CA . GLN A 1 97 ? 6.568 -15.167 -0.207 1.00 0.40 97 GLN A CA 2
ATOM 3760 C C . GLN A 1 97 ? 5.992 -15.542 1.152 1.00 0.40 97 GLN A C 2
ATOM 3761 O O . GLN A 1 97 ? 4.777 -15.625 1.319 1.00 0.40 97 GLN A O 2
ATOM 3775 N N . ASP A 1 98 ? 6.883 -15.777 2.108 1.00 0.43 98 ASP A N 2
ATOM 3776 C CA . ASP A 1 98 ? 6.492 -16.026 3.495 1.00 0.46 98 ASP A CA 2
ATOM 3777 C C . ASP A 1 98 ? 5.622 -14.893 4.016 1.00 0.41 98 ASP A C 2
ATOM 3778 O O . ASP A 1 98 ? 4.595 -15.129 4.651 1.00 0.43 98 ASP A O 2
ATOM 3787 N N . ALA A 1 99 ? 6.024 -13.665 3.721 1.00 0.36 99 ALA A N 2
ATOM 3788 C CA . ALA A 1 99 ? 5.295 -12.495 4.175 1.00 0.32 99 ALA A CA 2
ATOM 3789 C C . ALA A 1 99 ? 3.953 -12.370 3.462 1.00 0.30 99 ALA A C 2
ATOM 3790 O O . ALA A 1 99 ? 2.976 -11.914 4.053 1.00 0.30 99 ALA A O 2
ATOM 3797 N N . LEU A 1 100 ? 3.898 -12.796 2.201 1.00 0.30 100 LEU A N 2
ATOM 3798 C CA . LEU A 1 100 ? 2.673 -12.699 1.412 1.00 0.30 100 LEU A CA 2
ATOM 3799 C C . LEU A 1 100 ? 1.651 -13.709 1.928 1.00 0.35 100 LEU A C 2
ATOM 3800 O O . LEU A 1 100 ? 0.487 -13.375 2.158 1.00 0.36 100 LEU A O 2
ATOM 3816 N N . ASP A 1 101 ? 2.104 -14.940 2.124 1.00 0.39 101 ASP A N 2
ATOM 3817 C CA . ASP A 1 101 ? 1.236 -16.018 2.581 1.00 0.47 101 ASP A CA 2
ATOM 3818 C C . ASP A 1 101 ? 0.741 -15.749 3.994 1.00 0.46 101 ASP A C 2
ATOM 3819 O O . ASP A 1 101 ? -0.446 -15.898 4.283 1.00 0.49 101 ASP A O 2
ATOM 3828 N N . LYS A 1 102 ? 1.656 -15.328 4.861 1.00 0.44 102 LYS A N 2
ATOM 3829 C CA . LYS A 1 102 ? 1.315 -14.985 6.234 1.00 0.45 102 LYS A CA 2
ATOM 3830 C C . LYS A 1 102 ? 0.268 -13.881 6.258 1.00 0.40 102 LYS A C 2
ATOM 3831 O O . LYS A 1 102 ? -0.717 -13.967 6.987 1.00 0.43 102 LYS A O 2
ATOM 3850 N N . PHE A 1 103 ? 0.481 -12.862 5.440 1.00 0.33 103 PHE A N 2
ATOM 3851 C CA . PHE A 1 103 ? -0.438 -11.734 5.352 1.00 0.29 103 PHE A CA 2
ATOM 3852 C C . PHE A 1 103 ? -1.824 -12.203 4.924 1.00 0.35 103 PHE A C 2
ATOM 3853 O O . PHE A 1 103 ? -2.831 -11.835 5.527 1.00 0.37 103 PHE A O 2
ATOM 3870 N N . ARG A 1 104 ? -1.853 -13.041 3.900 1.00 0.40 104 ARG A N 2
ATOM 3871 C CA . ARG A 1 104 ? -3.098 -13.542 3.333 1.00 0.50 104 ARG A CA 2
ATOM 3872 C C . ARG A 1 104 ? -3.879 -14.386 4.342 1.00 0.58 104 ARG A C 2
ATOM 3873 O O . ARG A 1 104 ? -5.106 -14.330 4.392 1.00 0.66 104 ARG A O 2
ATOM 3894 N N . ASN A 1 105 ? -3.165 -15.165 5.146 1.00 0.58 105 ASN A N 2
ATOM 3895 C CA . ASN A 1 105 ? -3.812 -16.074 6.091 1.00 0.67 105 ASN A CA 2
ATOM 3896 C C . ASN A 1 105 ? -4.160 -15.376 7.401 1.00 0.62 105 ASN A C 2
ATOM 3897 O O . ASN A 1 105 ? -4.818 -15.957 8.264 1.00 0.69 105 ASN A O 2
ATOM 3908 N N . SER A 1 106 ? -3.724 -14.137 7.554 1.00 0.57 106 SER A N 2
ATOM 3909 C CA . SER A 1 106 ? -3.976 -13.394 8.778 1.00 0.55 106 SER A CA 2
ATOM 3910 C C . SER A 1 106 ? -5.279 -12.602 8.685 1.00 0.53 106 SER A C 2
ATOM 3911 O O . SER A 1 106 ? -5.435 -11.749 7.810 1.00 0.66 106 SER A O 2
ATOM 3919 N N . ASP A 1 107 ? -6.216 -12.892 9.578 1.00 0.54 107 ASP A N 2
ATOM 3920 C CA . ASP A 1 107 ? -7.451 -12.124 9.654 1.00 0.57 107 ASP A CA 2
ATOM 3921 C C . ASP A 1 107 ? -7.277 -10.978 10.641 1.00 0.50 107 ASP A C 2
ATOM 3922 O O . ASP A 1 107 ? -7.604 -11.100 11.822 1.00 0.73 107 ASP A O 2
ATOM 3931 N N . GLY A 1 108 ? -6.742 -9.872 10.149 1.00 0.37 108 GLY A N 2
ATOM 3932 C CA . GLY A 1 108 ? -6.470 -8.732 11.001 1.00 0.34 108 GLY A CA 2
ATOM 3933 C C . GLY A 1 108 ? -4.983 -8.493 11.154 1.00 0.33 108 GLY A C 2
ATOM 3934 O O . GLY A 1 108 ? -4.361 -8.969 12.105 1.00 0.50 108 GLY A O 2
ATOM 3938 N N . TRP A 1 109 ? -4.415 -7.754 10.215 1.00 0.23 109 TRP A N 2
ATOM 3939 C CA . TRP A 1 109 ? -2.976 -7.534 10.167 1.00 0.21 109 TRP A CA 2
ATOM 3940 C C . TRP A 1 109 ? -2.639 -6.109 10.596 1.00 0.20 109 TRP A C 2
ATOM 3941 O O . TRP A 1 109 ? -3.217 -5.154 10.082 1.00 0.21 109 TRP A O 2
ATOM 3962 N N . ALA A 1 110 ? -1.721 -5.969 11.543 1.00 0.21 110 ALA A N 2
ATOM 3963 C CA . ALA A 1 110 ? -1.296 -4.656 12.003 1.00 0.23 110 ALA A CA 2
ATOM 3964 C C . ALA A 1 110 ? 0.189 -4.441 11.733 1.00 0.21 110 ALA A C 2
ATOM 3965 O O . ALA A 1 110 ? 1.019 -5.310 12.024 1.00 0.24 110 ALA A O 2
ATOM 3972 N N . ALA A 1 111 ? 0.526 -3.277 11.188 1.00 0.20 111 ALA A N 2
ATOM 3973 C CA . ALA A 1 111 ? 1.901 -2.966 10.832 1.00 0.19 111 ALA A CA 2
ATOM 3974 C C . ALA A 1 111 ? 2.739 -2.719 12.075 1.00 0.22 111 ALA A C 2
ATOM 3975 O O . ALA A 1 111 ? 2.356 -1.932 12.945 1.00 0.27 111 ALA A O 2
ATOM 3982 N N . GLY A 1 112 ? 3.871 -3.404 12.166 1.00 0.26 112 GLY A N 2
ATOM 3983 C CA . GLY A 1 112 ? 4.748 -3.234 13.306 1.00 0.34 112 GLY A CA 2
ATOM 3984 C C . GLY A 1 112 ? 4.431 -4.216 14.409 1.00 0.37 112 GLY A C 2
ATOM 3985 O O . GLY A 1 112 ? 5.297 -4.557 15.216 1.00 0.44 112 GLY A O 2
ATOM 3989 N N . ALA A 1 113 ? 3.189 -4.678 14.436 1.00 0.37 113 ALA A N 2
ATOM 3990 C CA . ALA A 1 113 ? 2.747 -5.615 15.451 1.00 0.41 113 ALA A CA 2
ATOM 3991 C C . ALA A 1 113 ? 2.996 -7.053 15.011 1.00 0.42 113 ALA A C 2
ATOM 3992 O O . ALA A 1 113 ? 3.721 -7.794 15.675 1.00 0.53 113 ALA A O 2
ATOM 3999 N N . ASP A 1 114 ? 2.407 -7.442 13.885 1.00 0.38 114 ASP A N 2
ATOM 4000 C CA . ASP A 1 114 ? 2.548 -8.813 13.398 1.00 0.42 114 ASP A CA 2
ATOM 4001 C C . ASP A 1 114 ? 3.837 -8.974 12.605 1.00 0.40 114 ASP A C 2
ATOM 4002 O O . ASP A 1 114 ? 4.598 -9.916 12.824 1.00 0.45 114 ASP A O 2
ATOM 4011 N N . ALA A 1 115 ? 4.072 -8.059 11.676 1.00 0.35 115 ALA A N 2
ATOM 4012 C CA . ALA A 1 115 ? 5.271 -8.105 10.849 1.00 0.33 115 ALA A CA 2
ATOM 4013 C C . ALA A 1 115 ? 6.196 -6.938 11.156 1.00 0.32 115 ALA A C 2
ATOM 4014 O O . ALA A 1 115 ? 5.736 -5.824 11.423 1.00 0.34 115 ALA A O 2
ATOM 4021 N N . SER A 1 116 ? 7.496 -7.195 11.117 1.00 0.34 116 SER A N 2
ATOM 4022 C CA . SER A 1 116 ? 8.486 -6.141 11.254 1.00 0.36 116 SER A CA 2
ATOM 4023 C C . SER A 1 116 ? 8.685 -5.460 9.905 1.00 0.33 116 SER A C 2
ATOM 4024 O O . SER A 1 116 ? 9.262 -6.043 8.987 1.00 0.54 116 SER A O 2
ATOM 4032 N N . VAL A 1 117 ? 8.192 -4.236 9.780 1.00 0.26 117 VAL A N 2
ATOM 4033 C CA . VAL A 1 117 ? 8.216 -3.540 8.504 1.00 0.21 117 VAL A CA 2
ATOM 4034 C C . VAL A 1 117 ? 9.258 -2.427 8.506 1.00 0.22 117 VAL A C 2
ATOM 4035 O O . VAL A 1 117 ? 9.547 -1.829 9.542 1.00 0.28 117 VAL A O 2
ATOM 4048 N N . ALA A 1 118 ? 9.837 -2.173 7.343 1.00 0.21 118 ALA A N 2
ATOM 4049 C CA . ALA A 1 118 ? 10.855 -1.146 7.206 1.00 0.24 118 ALA A CA 2
ATOM 4050 C C . ALA A 1 118 ? 10.334 0.018 6.385 1.00 0.21 118 ALA A C 2
ATOM 4051 O O . ALA A 1 118 ? 9.727 -0.177 5.334 1.00 0.21 118 ALA A O 2
ATOM 4058 N N . LEU A 1 119 ? 10.572 1.226 6.862 1.00 0.21 119 LEU A N 2
ATOM 4059 C CA . LEU A 1 119 ? 10.176 2.415 6.135 1.00 0.22 119 LEU A CA 2
ATOM 4060 C C . LEU A 1 119 ? 11.303 2.811 5.193 1.00 0.23 119 LEU A C 2
ATOM 4061 O O . LEU A 1 119 ? 12.413 3.127 5.634 1.00 0.29 119 LEU A O 2
ATOM 4077 N N . VAL A 1 120 ? 11.027 2.775 3.901 1.00 0.23 120 VAL A N 2
ATOM 4078 C CA . VAL A 1 120 ? 12.061 2.981 2.903 1.00 0.26 120 VAL A CA 2
ATOM 4079 C C . VAL A 1 120 ? 12.302 4.462 2.645 1.00 0.28 120 VAL A C 2
ATOM 4080 O O . VAL A 1 120 ? 11.399 5.197 2.248 1.00 0.33 120 VAL A O 2
ATOM 4093 N N . LYS A 1 121 ? 13.530 4.882 2.883 1.00 0.36 121 LYS A N 2
ATOM 4094 C CA . LYS A 1 121 ? 13.960 6.235 2.594 1.00 0.41 121 LYS A CA 2
ATOM 4095 C C . LYS A 1 121 ? 14.825 6.225 1.342 1.00 0.40 121 LYS A C 2
ATOM 4096 O O . LYS A 1 121 ? 15.697 5.370 1.200 1.00 0.47 121 LYS A O 2
ATOM 4115 N N . MET A 1 122 ? 14.575 7.162 0.436 1.00 0.42 122 MET A N 2
ATOM 4116 C CA . MET A 1 122 ? 15.351 7.246 -0.797 1.00 0.46 122 MET A CA 2
ATOM 4117 C C . MET A 1 122 ? 16.793 7.634 -0.483 1.00 0.55 122 MET A C 2
ATOM 4118 O O . MET A 1 122 ? 17.063 8.332 0.501 1.00 0.61 122 MET A O 2
ATOM 4132 N N . GLY A 1 123 ? 17.714 7.156 -1.310 1.00 0.59 123 GLY A N 2
ATOM 4133 C CA . GLY A 1 123 ? 19.122 7.405 -1.088 1.00 0.73 123 GLY A CA 2
ATOM 4134 C C . GLY A 1 123 ? 19.516 8.837 -1.397 1.00 0.83 123 GLY A C 2
ATOM 4135 O O . GLY A 1 123 ? 18.677 9.644 -1.804 1.00 0.82 123 GLY A O 2
ATOM 4139 N N . ALA A 1 124 ? 20.798 9.146 -1.235 1.00 0.99 124 ALA A N 2
ATOM 4140 C CA . ALA A 1 124 ? 21.298 10.503 -1.437 1.00 1.13 124 ALA A CA 2
ATOM 4141 C C . ALA A 1 124 ? 21.189 10.919 -2.899 1.00 1.11 124 ALA A C 2
ATOM 4142 O O . ALA A 1 124 ? 21.199 12.108 -3.222 1.00 1.22 124 ALA A O 2
ATOM 4149 N N . ASN A 1 125 ? 21.074 9.932 -3.774 1.00 1.00 125 ASN A N 2
ATOM 4150 C CA . ASN A 1 125 ? 20.954 10.177 -5.206 1.00 1.00 125 ASN A CA 2
ATOM 4151 C C . ASN A 1 125 ? 19.504 10.475 -5.590 1.00 0.89 125 ASN A C 2
ATOM 4152 O O . ASN A 1 125 ? 19.201 10.723 -6.758 1.00 0.90 125 ASN A O 2
ATOM 4163 N N . GLY A 1 126 ? 18.613 10.449 -4.604 1.00 0.85 126 GLY A N 2
ATOM 4164 C CA . GLY A 1 126 ? 17.218 10.771 -4.847 1.00 0.83 126 GLY A CA 2
ATOM 4165 C C . GLY A 1 126 ? 16.444 9.604 -5.424 1.00 0.65 126 GLY A C 2
ATOM 4166 O O . GLY A 1 126 ? 15.378 9.787 -6.014 1.00 0.70 126 GLY A O 2
ATOM 4170 N N . ALA A 1 127 ? 16.994 8.409 -5.275 1.00 0.52 127 ALA A N 2
ATOM 4171 C CA . ALA A 1 127 ? 16.347 7.202 -5.755 1.00 0.39 127 ALA A CA 2
ATOM 4172 C C . ALA A 1 127 ? 16.351 6.142 -4.667 1.00 0.37 127 ALA A C 2
ATOM 4173 O O . ALA A 1 127 ? 17.223 6.138 -3.798 1.00 0.45 127 ALA A O 2
ATOM 4180 N N . ILE A 1 128 ? 15.366 5.260 -4.698 1.00 0.31 128 ILE A N 2
ATOM 4181 C CA . ILE A 1 128 ? 15.290 4.186 -3.729 1.00 0.33 128 ILE A CA 2
ATOM 4182 C C . ILE A 1 128 ? 16.312 3.104 -4.042 1.00 0.43 128 ILE A C 2
ATOM 4183 O O . ILE A 1 128 ? 16.331 2.543 -5.141 1.00 0.46 128 ILE A O 2
ATOM 4199 N N . ASP A 1 129 ? 17.164 2.832 -3.072 1.00 0.54 129 ASP A N 2
ATOM 4200 C CA . ASP A 1 129 ? 18.130 1.753 -3.176 1.00 0.67 129 ASP A CA 2
ATOM 4201 C C . ASP A 1 129 ? 17.441 0.431 -2.866 1.00 0.66 129 ASP A C 2
ATOM 4202 O O . ASP A 1 129 ? 16.929 0.231 -1.764 1.00 0.69 129 ASP A O 2
ATOM 4211 N N . THR A 1 130 ? 17.418 -0.459 -3.840 1.00 0.67 130 THR A N 2
ATOM 4212 C CA . THR A 1 130 ? 16.695 -1.711 -3.712 1.00 0.68 130 THR A CA 2
ATOM 4213 C C . THR A 1 130 ? 17.540 -2.780 -3.029 1.00 0.70 130 THR A C 2
ATOM 4214 O O . THR A 1 130 ? 17.020 -3.656 -2.338 1.00 0.67 130 THR A O 2
ATOM 4225 N N . THR A 1 131 ? 18.849 -2.688 -3.210 1.00 0.81 131 THR A N 2
ATOM 4226 C CA . THR A 1 131 ? 19.772 -3.674 -2.667 1.00 0.88 131 THR A CA 2
ATOM 4227 C C . THR A 1 131 ? 19.841 -3.624 -1.139 1.00 0.80 131 THR A C 2
ATOM 4228 O O . THR A 1 131 ? 20.357 -4.542 -0.500 1.00 0.82 131 THR A O 2
ATOM 4239 N N . THR A 1 132 ? 19.311 -2.560 -0.557 1.00 0.79 132 THR A N 2
ATOM 4240 C CA . THR A 1 132 ? 19.315 -2.404 0.888 1.00 0.81 132 THR A CA 2
ATOM 4241 C C . THR A 1 132 ? 18.018 -2.909 1.523 1.00 0.69 132 THR A C 2
ATOM 4242 O O . THR A 1 132 ? 17.801 -2.741 2.726 1.00 0.69 132 THR A O 2
ATOM 4253 N N . ALA A 1 133 ? 17.159 -3.531 0.719 1.00 0.67 133 ALA A N 2
ATOM 4254 C CA . ALA A 1 133 ? 15.945 -4.145 1.240 1.00 0.64 133 ALA A CA 2
ATOM 4255 C C . ALA A 1 133 ? 16.314 -5.264 2.204 1.00 0.62 133 ALA A C 2
ATOM 4256 O O . ALA A 1 133 ? 17.081 -6.164 1.856 1.00 0.76 133 ALA A O 2
ATOM 4263 N N . THR A 1 134 ? 15.798 -5.193 3.418 1.00 0.60 134 THR A N 2
ATOM 4264 C CA . THR A 1 134 ? 16.180 -6.137 4.455 1.00 0.76 134 THR A CA 2
ATOM 4265 C C . THR A 1 134 ? 14.952 -6.756 5.115 1.00 0.60 134 THR A C 2
ATOM 4266 O O . THR A 1 134 ? 14.830 -7.977 5.188 1.00 0.63 134 THR A O 2
ATOM 4277 N N . ALA A 1 135 ? 14.043 -5.909 5.579 1.00 0.53 135 ALA A N 2
ATOM 4278 C CA . ALA A 1 135 ? 12.817 -6.378 6.200 1.00 0.42 135 ALA A CA 2
ATOM 4279 C C . ALA A 1 135 ? 11.927 -7.024 5.148 1.00 0.32 135 ALA A C 2
ATOM 4280 O O . ALA A 1 135 ? 11.929 -6.597 3.995 1.00 0.37 135 ALA A O 2
ATOM 4287 N N . PRO A 1 136 ? 11.157 -8.056 5.533 1.00 0.27 136 PRO A N 2
ATOM 4288 C CA . PRO A 1 136 ? 10.322 -8.815 4.589 1.00 0.26 136 PRO A CA 2
ATOM 4289 C C . PRO A 1 136 ? 9.170 -7.982 4.041 1.00 0.21 136 PRO A C 2
ATOM 4290 O O . PRO A 1 136 ? 8.479 -8.392 3.105 1.00 0.23 136 PRO A O 2
ATOM 4301 N N . VAL A 1 137 ? 8.964 -6.823 4.654 1.00 0.18 137 VAL A N 2
ATOM 4302 C CA . VAL A 1 137 ? 7.966 -5.876 4.205 1.00 0.17 137 VAL A CA 2
ATOM 4303 C C . VAL A 1 137 ? 8.600 -4.498 4.048 1.00 0.19 137 VAL A C 2
ATOM 4304 O O . VAL A 1 137 ? 9.160 -3.949 5.003 1.00 0.22 137 VAL A O 2
ATOM 4317 N N . GLU A 1 138 ? 8.505 -3.946 2.852 1.00 0.20 138 GLU A N 2
ATOM 4318 C CA . GLU A 1 138 ? 9.066 -2.640 2.567 1.00 0.25 138 GLU A CA 2
ATOM 4319 C C . GLU A 1 138 ? 7.938 -1.630 2.423 1.00 0.18 138 GLU A C 2
ATOM 4320 O O . GLU A 1 138 ? 7.024 -1.817 1.622 1.00 0.18 138 GLU A O 2
ATOM 4332 N N . VAL A 1 139 ? 7.988 -0.572 3.207 1.00 0.18 139 VAL A N 2
ATOM 4333 C CA . VAL A 1 139 ? 6.924 0.415 3.209 1.00 0.17 139 VAL A CA 2
ATOM 4334 C C . VAL A 1 139 ? 7.374 1.729 2.587 1.00 0.18 139 VAL A C 2
ATOM 4335 O O . VAL A 1 139 ? 8.318 2.366 3.055 1.00 0.19 139 VAL A O 2
ATOM 4348 N N . ILE A 1 140 ? 6.700 2.111 1.513 1.00 0.18 140 ILE A N 2
ATOM 4349 C CA . ILE A 1 140 ? 6.957 3.377 0.849 1.00 0.20 140 ILE A CA 2
ATOM 4350 C C . ILE A 1 140 ? 5.769 4.312 1.041 1.00 0.19 140 ILE A C 2
ATOM 4351 O O . ILE A 1 140 ? 4.643 3.970 0.683 1.00 0.20 140 ILE A O 2
ATOM 4367 N N . VAL A 1 141 ? 6.011 5.476 1.619 1.00 0.22 141 VAL A N 2
ATOM 4368 C CA . VAL A 1 141 ? 4.955 6.457 1.802 1.00 0.25 141 VAL A CA 2
ATOM 4369 C C . VAL A 1 141 ? 5.183 7.674 0.908 1.00 0.26 141 VAL A C 2
ATOM 4370 O O . VAL A 1 141 ? 6.219 8.340 0.985 1.00 0.32 141 VAL A O 2
ATOM 4383 N N . LEU A 1 142 ? 4.221 7.944 0.041 1.00 0.24 142 LEU A N 2
ATOM 4384 C CA . LEU A 1 142 ? 4.317 9.070 -0.871 1.00 0.26 142 LEU A CA 2
ATOM 4385 C C . LEU A 1 142 ? 3.501 10.245 -0.349 1.00 0.32 142 LEU A C 2
ATOM 4386 O O . LEU A 1 142 ? 2.271 10.180 -0.271 1.00 0.35 142 LEU A O 2
ATOM 4402 N N . THR A 1 143 ? 4.196 11.307 0.016 1.00 0.40 143 THR A N 2
ATOM 4403 C CA . THR A 1 143 ? 3.559 12.505 0.527 1.00 0.51 143 THR A CA 2
ATOM 4404 C C . THR A 1 143 ? 3.420 13.546 -0.578 1.00 0.62 143 THR A C 2
ATOM 4405 O O . THR A 1 143 ? 3.845 13.315 -1.712 1.00 0.61 143 THR A O 2
ATOM 4416 N N . ASN A 1 144 ? 2.826 14.685 -0.256 1.00 0.76 144 ASN A N 2
ATOM 4417 C CA . ASN A 1 144 ? 2.734 15.790 -1.205 1.00 0.89 144 ASN A CA 2
ATOM 4418 C C . ASN A 1 144 ? 4.128 16.304 -1.585 1.00 0.92 144 ASN A C 2
ATOM 4419 O O . ASN A 1 144 ? 4.314 16.884 -2.656 1.00 1.02 144 ASN A O 2
ATOM 4430 N N . ALA A 1 145 ? 5.107 16.082 -0.711 1.00 0.88 145 ALA A N 2
ATOM 4431 C CA . ALA A 1 145 ? 6.474 16.525 -0.961 1.00 0.95 145 ALA A CA 2
ATOM 4432 C C . ALA A 1 145 ? 7.340 15.400 -1.533 1.00 0.85 145 ALA A C 2
ATOM 4433 O O . ALA A 1 145 ? 8.429 15.647 -2.054 1.00 1.00 145 ALA A O 2
ATOM 4440 N N . GLY A 1 146 ? 6.857 14.167 -1.440 1.00 0.65 146 GLY A N 2
ATOM 4441 C CA . GLY A 1 146 ? 7.593 13.045 -1.986 1.00 0.57 146 GLY A CA 2
ATOM 4442 C C . GLY A 1 146 ? 7.795 11.937 -0.975 1.00 0.54 146 GLY A C 2
ATOM 4443 O O . GLY A 1 146 ? 6.837 11.288 -0.565 1.00 0.70 146 GLY A O 2
ATOM 4447 N N . LEU A 1 147 ? 9.038 11.723 -0.566 1.00 0.64 147 LEU A N 2
ATOM 4448 C CA . LEU A 1 147 ? 9.352 10.656 0.373 1.00 0.71 147 LEU A CA 2
ATOM 4449 C C . LEU A 1 147 ? 9.385 11.177 1.798 1.00 0.62 147 LEU A C 2
ATOM 4450 O O . LEU A 1 147 ? 9.989 12.213 2.083 1.00 0.84 147 LEU A O 2
ATOM 4466 N N . MET A 1 148 ? 8.711 10.473 2.688 1.00 0.55 148 MET A N 2
ATOM 4467 C CA . MET A 1 148 ? 8.778 10.781 4.101 1.00 0.59 148 MET A CA 2
ATOM 4468 C C . MET A 1 148 ? 9.409 9.612 4.842 1.00 0.57 148 MET A C 2
ATOM 4469 O O . MET A 1 148 ? 8.863 8.513 4.863 1.00 0.72 148 MET A O 2
ATOM 4483 N N . GLY A 1 149 ? 10.555 9.852 5.452 1.00 0.63 149 GLY A N 2
ATOM 4484 C CA . GLY A 1 149 ? 11.253 8.790 6.145 1.00 0.70 149 GLY A CA 2
ATOM 4485 C C . GLY A 1 149 ? 11.154 8.916 7.645 1.00 0.74 149 GLY A C 2
ATOM 4486 O O . GLY A 1 149 ? 11.867 8.237 8.380 1.00 1.08 149 GLY A O 2
ATOM 4490 N N . ASP A 1 150 ? 10.262 9.778 8.104 1.00 0.62 150 ASP A N 2
ATOM 4491 C CA . ASP A 1 150 ? 10.114 10.035 9.528 1.00 0.69 150 ASP A CA 2
ATOM 4492 C C . ASP A 1 150 ? 8.652 9.926 9.938 1.00 0.65 150 ASP A C 2
ATOM 4493 O O . ASP A 1 150 ? 8.092 10.835 10.553 1.00 0.81 150 ASP A O 2
ATOM 4502 N N . VAL A 1 151 ? 8.037 8.811 9.579 1.00 0.57 151 VAL A N 2
ATOM 4503 C CA . VAL A 1 151 ? 6.649 8.551 9.927 1.00 0.60 151 VAL A CA 2
ATOM 4504 C C . VAL A 1 151 ? 6.508 7.129 10.462 1.00 0.50 151 VAL A C 2
ATOM 4505 O O . VAL A 1 151 ? 7.229 6.225 10.036 1.00 0.53 151 VAL A O 2
ATOM 4518 N N . SER A 1 152 ? 5.614 6.941 11.415 1.00 0.51 152 SER A N 2
ATOM 4519 C CA . SER A 1 152 ? 5.394 5.630 11.999 1.00 0.50 152 SER A CA 2
ATOM 4520 C C . SER A 1 152 ? 4.010 5.109 11.621 1.00 0.44 152 SER A C 2
ATOM 4521 O O . SER A 1 152 ? 2.995 5.755 11.889 1.00 0.57 152 SER A O 2
ATOM 4529 N N . ILE A 1 153 ? 3.974 3.944 10.988 1.00 0.33 153 ILE A N 2
ATOM 4530 C CA . ILE A 1 153 ? 2.713 3.325 10.599 1.00 0.28 153 ILE A CA 2
ATOM 4531 C C . ILE A 1 153 ? 2.310 2.241 11.590 1.00 0.28 153 ILE A C 2
ATOM 4532 O O . ILE A 1 153 ? 1.390 1.464 11.331 1.00 0.27 153 ILE A O 2
ATOM 4548 N N . SER A 1 154 ? 3.006 2.181 12.718 1.00 0.38 154 SER A N 2
ATOM 4549 C CA . SER A 1 154 ? 2.687 1.218 13.755 1.00 0.46 154 SER A CA 2
ATOM 4550 C C . SER A 1 154 ? 1.267 1.446 14.261 1.00 0.47 154 SER A C 2
ATOM 4551 O O . SER A 1 154 ? 0.895 2.567 14.610 1.00 0.52 154 SER A O 2
ATOM 4559 N N . GLY A 1 155 ? 0.477 0.385 14.279 1.00 0.47 155 GLY A N 2
ATOM 4560 C CA . GLY A 1 155 ? -0.907 0.503 14.702 1.00 0.51 155 GLY A CA 2
ATOM 4561 C C . GLY A 1 155 ? -1.879 0.525 13.535 1.00 0.42 155 GLY A C 2
ATOM 4562 O O . GLY A 1 155 ? -3.094 0.492 13.736 1.00 0.48 155 GLY A O 2
ATOM 4566 N N . THR A 1 156 ? -1.356 0.594 12.316 1.00 0.32 156 THR A N 2
ATOM 4567 C CA . THR A 1 156 ? -2.201 0.515 11.134 1.00 0.26 156 THR A CA 2
ATOM 4568 C C . THR A 1 156 ? -2.677 -0.923 10.941 1.00 0.24 156 THR A C 2
ATOM 4569 O O . THR A 1 156 ? -1.865 -1.838 10.794 1.00 0.27 156 THR A O 2
ATOM 4580 N N . LYS A 1 157 ? -3.988 -1.112 10.949 1.00 0.25 157 LYS A N 2
ATOM 4581 C CA . LYS A 1 157 ? -4.578 -2.441 10.858 1.00 0.25 157 LYS A CA 2
ATOM 4582 C C . LYS A 1 157 ? -5.400 -2.574 9.582 1.00 0.24 157 LYS A C 2
ATOM 4583 O O . LYS A 1 157 ? -6.205 -1.700 9.261 1.00 0.29 157 LYS A O 2
ATOM 4602 N N . VAL A 1 158 ? -5.195 -3.669 8.860 1.00 0.21 158 VAL A N 2
ATOM 4603 C CA . VAL A 1 158 ? -5.874 -3.895 7.596 1.00 0.20 158 VAL A CA 2
ATOM 4604 C C . VAL A 1 158 ? -6.724 -5.163 7.657 1.00 0.21 158 VAL A C 2
ATOM 4605 O O . VAL A 1 158 ? -6.297 -6.186 8.197 1.00 0.22 158 VAL A O 2
ATOM 4618 N N . THR A 1 159 ? -7.934 -5.071 7.128 1.00 0.23 159 THR A N 2
ATOM 4619 C CA . THR A 1 159 ? -8.828 -6.211 7.017 1.00 0.25 159 THR A CA 2
ATOM 4620 C C . THR A 1 159 ? -9.234 -6.414 5.559 1.00 0.24 159 THR A C 2
ATOM 4621 O O . THR A 1 159 ? -9.184 -5.473 4.763 1.00 0.23 159 THR A O 2
ATOM 4632 N N . LYS A 1 160 ? -9.619 -7.633 5.204 1.00 0.29 160 LYS A N 2
ATOM 4633 C CA . LYS A 1 160 ? -9.987 -7.939 3.826 1.00 0.32 160 LYS A CA 2
ATOM 4634 C C . LYS A 1 160 ? -11.428 -7.532 3.539 1.00 0.31 160 LYS A C 2
ATOM 4635 O O . LYS A 1 160 ? -12.318 -7.742 4.360 1.00 0.34 160 LYS A O 2
ATOM 4654 N N . LEU A 1 161 ? -11.638 -6.950 2.369 1.00 0.31 161 LEU A N 2
ATOM 4655 C CA . LEU A 1 161 ? -12.971 -6.617 1.892 1.00 0.32 161 LEU A CA 2
ATOM 4656 C C . LEU A 1 161 ? -13.521 -7.774 1.078 1.00 0.37 161 LEU A C 2
ATOM 4657 O O . LEU A 1 161 ? -12.794 -8.385 0.288 1.00 0.40 161 LEU A O 2
ATOM 4673 N N . LYS A 1 162 ? -14.785 -8.095 1.277 1.00 0.43 162 LYS A N 2
ATOM 4674 C CA . LYS A 1 162 ? -15.399 -9.184 0.542 1.00 0.51 162 LYS A CA 2
ATOM 4675 C C . LYS A 1 162 ? -15.961 -8.684 -0.789 1.00 0.46 162 LYS A C 2
ATOM 4676 O O . LYS A 1 162 ? -17.175 -8.532 -0.954 1.00 0.51 162 LYS A O 2
ATOM 4695 N N . ILE A 1 163 ? -15.067 -8.397 -1.726 1.00 0.44 163 ILE A N 2
ATOM 4696 C CA . ILE A 1 163 ? -15.462 -8.047 -3.081 1.00 0.50 163 ILE A CA 2
ATOM 4697 C C . ILE A 1 163 ? -14.638 -8.843 -4.084 1.00 0.65 163 ILE A C 2
ATOM 4698 O O . ILE A 1 163 ? -15.231 -9.652 -4.826 1.00 1.18 163 ILE A O 2
ATOM 4715 N N . GLY A 1 1 ? -28.156 -7.221 -6.695 1.00 6.53 1 GLY A N 3
ATOM 4716 C CA . GLY A 1 1 ? -27.180 -7.692 -7.707 1.00 5.94 1 GLY A CA 3
ATOM 4717 C C . GLY A 1 1 ? -25.759 -7.356 -7.315 1.00 5.26 1 GLY A C 3
ATOM 4718 O O . GLY A 1 1 ? -25.482 -7.080 -6.150 1.00 5.36 1 GLY A O 3
ATOM 4724 N N . SER A 1 2 ? -24.855 -7.364 -8.282 1.00 4.99 2 SER A N 3
ATOM 4725 C CA . SER A 1 2 ? -23.454 -7.077 -8.018 1.00 4.81 2 SER A CA 3
ATOM 4726 C C . SER A 1 2 ? -23.041 -5.739 -8.632 1.00 4.06 2 SER A C 3
ATOM 4727 O O . SER A 1 2 ? -21.854 -5.446 -8.751 1.00 4.31 2 SER A O 3
ATOM 4735 N N . ALA A 1 3 ? -24.027 -4.925 -9.001 1.00 3.54 3 ALA A N 3
ATOM 4736 C CA . ALA A 1 3 ? -23.765 -3.662 -9.690 1.00 3.33 3 ALA A CA 3
ATOM 4737 C C . ALA A 1 3 ? -22.953 -2.700 -8.827 1.00 2.31 3 ALA A C 3
ATOM 4738 O O . ALA A 1 3 ? -21.975 -2.113 -9.293 1.00 2.67 3 ALA A O 3
ATOM 4745 N N . THR A 1 4 ? -23.352 -2.548 -7.574 1.00 1.51 4 THR A N 3
ATOM 4746 C CA . THR A 1 4 ? -22.670 -1.645 -6.659 1.00 0.90 4 THR A CA 3
ATOM 4747 C C . THR A 1 4 ? -21.278 -2.174 -6.317 1.00 0.77 4 THR A C 3
ATOM 4748 O O . THR A 1 4 ? -20.307 -1.412 -6.245 1.00 0.73 4 THR A O 3
ATOM 4759 N N . ASN A 1 5 ? -21.184 -3.486 -6.139 1.00 0.75 5 ASN A N 3
ATOM 4760 C CA . ASN A 1 5 ? -19.923 -4.121 -5.773 1.00 0.68 5 ASN A CA 3
ATOM 4761 C C . ASN A 1 5 ? -18.929 -4.075 -6.927 1.00 0.59 5 ASN A C 3
ATOM 4762 O O . ASN A 1 5 ? -17.720 -3.974 -6.710 1.00 0.55 5 ASN A O 3
ATOM 4773 N N . ALA A 1 6 ? -19.441 -4.133 -8.151 1.00 0.60 6 ALA A N 3
ATOM 4774 C CA . ALA A 1 6 ? -18.593 -4.073 -9.332 1.00 0.58 6 ALA A CA 3
ATOM 4775 C C . ALA A 1 6 ? -18.012 -2.674 -9.503 1.00 0.52 6 ALA A C 3
ATOM 4776 O O . ALA A 1 6 ? -16.835 -2.515 -9.825 1.00 0.50 6 ALA A O 3
ATOM 4783 N N . SER A 1 7 ? -18.837 -1.663 -9.254 1.00 0.51 7 SER A N 3
ATOM 4784 C CA . SER A 1 7 ? -18.405 -0.276 -9.389 1.00 0.50 7 SER A CA 3
ATOM 4785 C C . SER A 1 7 ? -17.340 0.072 -8.353 1.00 0.45 7 SER A C 3
ATOM 4786 O O . SER A 1 7 ? -16.422 0.844 -8.634 1.00 0.45 7 SER A O 3
ATOM 4794 N N . LYS A 1 8 ? -17.452 -0.516 -7.163 1.00 0.45 8 LYS A N 3
ATOM 4795 C CA . LYS A 1 8 ? -16.479 -0.281 -6.107 1.00 0.44 8 LYS A CA 3
ATOM 4796 C C . LYS A 1 8 ? -15.155 -0.932 -6.482 1.00 0.38 8 LYS A C 3
ATOM 4797 O O . LYS A 1 8 ? -14.088 -0.343 -6.318 1.00 0.37 8 LYS A O 3
ATOM 4816 N N . ARG A 1 9 ? -15.248 -2.153 -7.000 1.00 0.38 9 ARG A N 3
ATOM 4817 C CA . ARG A 1 9 ? -14.086 -2.901 -7.462 1.00 0.36 9 ARG A CA 3
ATOM 4818 C C . ARG A 1 9 ? -13.280 -2.099 -8.479 1.00 0.34 9 ARG A C 3
ATOM 4819 O O . ARG A 1 9 ? -12.059 -1.998 -8.374 1.00 0.35 9 ARG A O 3
ATOM 4840 N N . GLN A 1 10 ? -13.975 -1.512 -9.444 1.00 0.36 10 GLN A N 3
ATOM 4841 C CA . GLN A 1 10 ? -13.317 -0.761 -10.503 1.00 0.38 10 GLN A CA 3
ATOM 4842 C C . GLN A 1 10 ? -12.716 0.528 -9.954 1.00 0.36 10 GLN A C 3
ATOM 4843 O O . GLN A 1 10 ? -11.645 0.959 -10.385 1.00 0.37 10 GLN A O 3
ATOM 4857 N N . ALA A 1 11 ? -13.402 1.125 -8.983 1.00 0.35 11 ALA A N 3
ATOM 4858 C CA . ALA A 1 11 ? -12.946 2.362 -8.361 1.00 0.37 11 ALA A CA 3
ATOM 4859 C C . ALA A 1 11 ? -11.629 2.143 -7.634 1.00 0.33 11 ALA A C 3
ATOM 4860 O O . ALA A 1 11 ? -10.705 2.954 -7.736 1.00 0.36 11 ALA A O 3
ATOM 4867 N N . ILE A 1 12 ? -11.547 1.033 -6.913 1.00 0.30 12 ILE A N 3
ATOM 4868 C CA . ILE A 1 12 ? -10.342 0.681 -6.183 1.00 0.29 12 ILE A CA 3
ATOM 4869 C C . ILE A 1 12 ? -9.217 0.325 -7.150 1.00 0.29 12 ILE A C 3
ATOM 4870 O O . ILE A 1 12 ? -8.114 0.860 -7.057 1.00 0.29 12 ILE A O 3
ATOM 4886 N N . ASP A 1 13 ? -9.526 -0.553 -8.097 1.00 0.31 13 ASP A N 3
ATOM 4887 C CA . ASP A 1 13 ? -8.535 -1.083 -9.032 1.00 0.37 13 ASP A CA 3
ATOM 4888 C C . ASP A 1 13 ? -7.860 0.023 -9.835 1.00 0.38 13 ASP A C 3
ATOM 4889 O O . ASP A 1 13 ? -6.632 0.043 -9.972 1.00 0.41 13 ASP A O 3
ATOM 4898 N N . ALA A 1 14 ? -8.659 0.954 -10.336 1.00 0.38 14 ALA A N 3
ATOM 4899 C CA . ALA A 1 14 ? -8.142 2.045 -11.147 1.00 0.45 14 ALA A CA 3
ATOM 4900 C C . ALA A 1 14 ? -7.320 3.002 -10.297 1.00 0.42 14 ALA A C 3
ATOM 4901 O O . ALA A 1 14 ? -6.278 3.492 -10.729 1.00 0.47 14 ALA A O 3
ATOM 4908 N N . SER A 1 15 ? -7.786 3.244 -9.077 1.00 0.36 15 SER A N 3
ATOM 4909 C CA . SER A 1 15 ? -7.101 4.146 -8.165 1.00 0.35 15 SER A CA 3
ATOM 4910 C C . SER A 1 15 ? -5.750 3.561 -7.763 1.00 0.32 15 SER A C 3
ATOM 4911 O O . SER A 1 15 ? -4.781 4.294 -7.574 1.00 0.34 15 SER A O 3
ATOM 4919 N N . VAL A 1 16 ? -5.685 2.238 -7.661 1.00 0.29 16 VAL A N 3
ATOM 4920 C CA . VAL A 1 16 ? -4.451 1.559 -7.286 1.00 0.29 16 VAL A CA 3
ATOM 4921 C C . VAL A 1 16 ? -3.388 1.733 -8.363 1.00 0.32 16 VAL A C 3
ATOM 4922 O O . VAL A 1 16 ? -2.267 2.155 -8.074 1.00 0.33 16 VAL A O 3
ATOM 4935 N N . ASP A 1 17 ? -3.752 1.439 -9.607 1.00 0.36 17 ASP A N 3
ATOM 4936 C CA . ASP A 1 17 ? -2.805 1.530 -10.713 1.00 0.42 17 ASP A CA 3
ATOM 4937 C C . ASP A 1 17 ? -2.369 2.973 -10.934 1.00 0.41 17 ASP A C 3
ATOM 4938 O O . ASP A 1 17 ? -1.187 3.246 -11.142 1.00 0.43 17 ASP A O 3
ATOM 4947 N N . ALA A 1 18 ? -3.327 3.892 -10.871 1.00 0.41 18 ALA A N 3
ATOM 4948 C CA . ALA A 1 18 ? -3.049 5.311 -11.057 1.00 0.44 18 ALA A CA 3
ATOM 4949 C C . ALA A 1 18 ? -2.100 5.836 -9.986 1.00 0.39 18 ALA A C 3
ATOM 4950 O O . ALA A 1 18 ? -1.154 6.572 -10.284 1.00 0.41 18 ALA A O 3
ATOM 4957 N N . THR A 1 19 ? -2.353 5.444 -8.746 1.00 0.34 19 THR A N 3
ATOM 4958 C CA . THR A 1 19 ? -1.531 5.868 -7.626 1.00 0.32 19 THR A CA 3
ATOM 4959 C C . THR A 1 19 ? -0.116 5.301 -7.731 1.00 0.30 19 THR A C 3
ATOM 4960 O O . THR A 1 19 ? 0.868 6.021 -7.545 1.00 0.29 19 THR A O 3
ATOM 4971 N N . LEU A 1 20 ? -0.016 4.020 -8.057 1.00 0.31 20 LEU A N 3
ATOM 4972 C CA . LEU A 1 20 ? 1.278 3.363 -8.177 1.00 0.32 20 LEU A CA 3
ATOM 4973 C C . LEU A 1 20 ? 2.061 3.957 -9.347 1.00 0.33 20 LEU A C 3
ATOM 4974 O O . LEU A 1 20 ? 3.282 4.099 -9.288 1.00 0.32 20 LEU A O 3
ATOM 4990 N N . SER A 1 21 ? 1.340 4.317 -10.404 1.00 0.37 21 SER A N 3
ATOM 4991 C CA . SER A 1 21 ? 1.936 4.964 -11.563 1.00 0.41 21 SER A CA 3
ATOM 4992 C C . SER A 1 21 ? 2.590 6.288 -11.167 1.00 0.37 21 SER A C 3
ATOM 4993 O O . SER A 1 21 ? 3.680 6.616 -11.638 1.00 0.39 21 SER A O 3
ATOM 5001 N N . ARG A 1 22 ? 1.929 7.043 -10.288 1.00 0.35 22 ARG A N 3
ATOM 5002 C CA . ARG A 1 22 ? 2.469 8.325 -9.838 1.00 0.34 22 ARG A CA 3
ATOM 5003 C C . ARG A 1 22 ? 3.733 8.112 -9.017 1.00 0.29 22 ARG A C 3
ATOM 5004 O O . ARG A 1 22 ? 4.651 8.925 -9.061 1.00 0.29 22 ARG A O 3
ATOM 5025 N N . LEU A 1 23 ? 3.773 7.018 -8.267 1.00 0.26 23 LEU A N 3
ATOM 5026 C CA . LEU A 1 23 ? 4.951 6.674 -7.483 1.00 0.23 23 LEU A CA 3
ATOM 5027 C C . LEU A 1 23 ? 6.162 6.466 -8.387 1.00 0.22 23 LEU A C 3
ATOM 5028 O O . LEU A 1 23 ? 7.257 6.938 -8.086 1.00 0.22 23 LEU A O 3
ATOM 5044 N N . TYR A 1 24 ? 5.949 5.782 -9.505 1.00 0.25 24 TYR A N 3
ATOM 5045 C CA . TYR A 1 24 ? 7.033 5.473 -10.437 1.00 0.27 24 TYR A CA 3
ATOM 5046 C C . TYR A 1 24 ? 7.613 6.745 -11.040 1.00 0.29 24 TYR A C 3
ATOM 5047 O O . TYR A 1 24 ? 8.828 6.868 -11.203 1.00 0.32 24 TYR A O 3
ATOM 5065 N N . SER A 1 25 ? 6.743 7.689 -11.362 1.00 0.30 25 SER A N 3
ATOM 5066 C CA . SER A 1 25 ? 7.155 8.917 -12.018 1.00 0.35 25 SER A CA 3
ATOM 5067 C C . SER A 1 25 ? 7.718 9.924 -11.015 1.00 0.32 25 SER A C 3
ATOM 5068 O O . SER A 1 25 ? 8.515 10.791 -11.373 1.00 0.34 25 SER A O 3
ATOM 5076 N N . THR A 1 26 ? 7.297 9.813 -9.765 1.00 0.28 26 THR A N 3
ATOM 5077 C CA . THR A 1 26 ? 7.775 10.710 -8.726 1.00 0.28 26 THR A CA 3
ATOM 5078 C C . THR A 1 26 ? 9.103 10.232 -8.144 1.00 0.27 26 THR A C 3
ATOM 5079 O O . THR A 1 26 ? 10.055 11.006 -8.039 1.00 0.31 26 THR A O 3
ATOM 5090 N N . VAL A 1 27 ? 9.178 8.956 -7.790 1.00 0.25 27 VAL A N 3
ATOM 5091 C CA . VAL A 1 27 ? 10.349 8.425 -7.115 1.00 0.27 27 VAL A CA 3
ATOM 5092 C C . VAL A 1 27 ? 11.020 7.362 -7.980 1.00 0.25 27 VAL A C 3
ATOM 5093 O O . VAL A 1 27 ? 10.410 6.341 -8.302 1.00 0.25 27 VAL A O 3
ATOM 5106 N N . ARG A 1 28 ? 12.265 7.601 -8.355 1.00 0.27 28 ARG A N 3
ATOM 5107 C CA . ARG A 1 28 ? 13.008 6.654 -9.178 1.00 0.30 28 ARG A CA 3
ATOM 5108 C C . ARG A 1 28 ? 13.412 5.425 -8.367 1.00 0.28 28 ARG A C 3
ATOM 5109 O O . ARG A 1 28 ? 13.736 5.532 -7.186 1.00 0.27 28 ARG A O 3
ATOM 5130 N N . GLY A 1 29 ? 13.348 4.260 -8.993 1.00 0.30 29 GLY A N 3
ATOM 5131 C CA . GLY A 1 29 ? 13.791 3.036 -8.348 1.00 0.31 29 GLY A CA 3
ATOM 5132 C C . GLY A 1 29 ? 12.652 2.263 -7.715 1.00 0.28 29 GLY A C 3
ATOM 5133 O O . GLY A 1 29 ? 12.782 1.066 -7.440 1.00 0.31 29 GLY A O 3
ATOM 5137 N N . SER A 1 30 ? 11.534 2.940 -7.496 1.00 0.27 30 SER A N 3
ATOM 5138 C CA . SER A 1 30 ? 10.371 2.322 -6.879 1.00 0.28 30 SER A CA 3
ATOM 5139 C C . SER A 1 30 ? 9.844 1.169 -7.728 1.00 0.29 30 SER A C 3
ATOM 5140 O O . SER A 1 30 ? 9.476 0.118 -7.202 1.00 0.29 30 SER A O 3
ATOM 5148 N N . ARG A 1 31 ? 9.844 1.364 -9.042 1.00 0.34 31 ARG A N 3
ATOM 5149 C CA . ARG A 1 31 ? 9.318 0.371 -9.968 1.00 0.41 31 ARG A CA 3
ATOM 5150 C C . ARG A 1 31 ? 10.085 -0.941 -9.865 1.00 0.38 31 ARG A C 3
ATOM 5151 O O . ARG A 1 31 ? 9.486 -2.017 -9.877 1.00 0.39 31 ARG A O 3
ATOM 5172 N N . GLU A 1 32 ? 11.405 -0.852 -9.751 1.00 0.38 32 GLU A N 3
ATOM 5173 C CA . GLU A 1 32 ? 12.239 -2.040 -9.635 1.00 0.42 32 GLU A CA 3
ATOM 5174 C C . GLU A 1 32 ? 11.885 -2.813 -8.373 1.00 0.37 32 GLU A C 3
ATOM 5175 O O . GLU A 1 32 ? 11.716 -4.033 -8.400 1.00 0.41 32 GLU A O 3
ATOM 5187 N N . LEU A 1 33 ? 11.771 -2.085 -7.270 1.00 0.32 33 LEU A N 3
ATOM 5188 C CA . LEU A 1 33 ? 11.474 -2.688 -5.980 1.00 0.32 33 LEU A CA 3
ATOM 5189 C C . LEU A 1 33 ? 10.119 -3.389 -6.012 1.00 0.29 33 LEU A C 3
ATOM 5190 O O . LEU A 1 33 ? 9.962 -4.479 -5.462 1.00 0.34 33 LEU A O 3
ATOM 5206 N N . VAL A 1 34 ? 9.154 -2.772 -6.681 1.00 0.26 34 VAL A N 3
ATOM 5207 C CA . VAL A 1 34 ? 7.817 -3.340 -6.789 1.00 0.30 34 VAL A CA 3
ATOM 5208 C C . VAL A 1 34 ? 7.831 -4.600 -7.651 1.00 0.33 34 VAL A C 3
ATOM 5209 O O . VAL A 1 34 ? 7.173 -5.592 -7.329 1.00 0.34 34 VAL A O 3
ATOM 5222 N N . ALA A 1 35 ? 8.588 -4.559 -8.740 1.00 0.40 35 ALA A N 3
ATOM 5223 C CA . ALA A 1 35 ? 8.685 -5.695 -9.646 1.00 0.53 35 ALA A CA 3
ATOM 5224 C C . ALA A 1 35 ? 9.309 -6.906 -8.958 1.00 0.53 35 ALA A C 3
ATOM 5225 O O . ALA A 1 35 ? 8.928 -8.047 -9.226 1.00 0.60 35 ALA A O 3
ATOM 5232 N N . LYS A 1 36 ? 10.260 -6.654 -8.065 1.00 0.49 36 LYS A N 3
ATOM 5233 C CA . LYS A 1 36 ? 10.897 -7.724 -7.302 1.00 0.57 36 LYS A CA 3
ATOM 5234 C C . LYS A 1 36 ? 10.015 -8.185 -6.149 1.00 0.47 36 LYS A C 3
ATOM 5235 O O . LYS A 1 36 ? 10.143 -9.313 -5.669 1.00 0.55 36 LYS A O 3
ATOM 5254 N N . SER A 1 37 ? 9.116 -7.316 -5.715 1.00 0.30 37 SER A N 3
ATOM 5255 C CA . SER A 1 37 ? 8.187 -7.654 -4.652 1.00 0.27 37 SER A CA 3
ATOM 5256 C C . SER A 1 37 ? 7.226 -8.743 -5.115 1.00 0.22 37 SER A C 3
ATOM 5257 O O . SER A 1 37 ? 6.872 -8.823 -6.296 1.00 0.28 37 SER A O 3
ATOM 5265 N N . ARG A 1 38 ? 6.800 -9.571 -4.176 1.00 0.20 38 ARG A N 3
ATOM 5266 C CA . ARG A 1 38 ? 5.929 -10.696 -4.473 1.00 0.24 38 ARG A CA 3
ATOM 5267 C C . ARG A 1 38 ? 4.488 -10.220 -4.503 1.00 0.27 38 ARG A C 3
ATOM 5268 O O . ARG A 1 38 ? 3.649 -10.759 -5.224 1.00 0.41 38 ARG A O 3
ATOM 5289 N N . GLY A 1 39 ? 4.221 -9.200 -3.706 1.00 0.21 39 GLY A N 3
ATOM 5290 C CA . GLY A 1 39 ? 2.912 -8.603 -3.663 1.00 0.25 39 GLY A CA 3
ATOM 5291 C C . GLY A 1 39 ? 2.997 -7.140 -3.303 1.00 0.21 39 GLY A C 3
ATOM 5292 O O . GLY A 1 39 ? 3.881 -6.742 -2.541 1.00 0.20 39 GLY A O 3
ATOM 5296 N N . VAL A 1 40 ? 2.103 -6.340 -3.853 1.00 0.21 40 VAL A N 3
ATOM 5297 C CA . VAL A 1 40 ? 2.084 -4.917 -3.567 1.00 0.20 40 VAL A CA 3
ATOM 5298 C C . VAL A 1 40 ? 0.670 -4.456 -3.240 1.00 0.19 40 VAL A C 3
ATOM 5299 O O . VAL A 1 40 ? -0.267 -4.698 -4.002 1.00 0.20 40 VAL A O 3
ATOM 5312 N N . LEU A 1 41 ? 0.518 -3.831 -2.086 1.00 0.18 41 LEU A N 3
ATOM 5313 C CA . LEU A 1 41 ? -0.763 -3.288 -1.671 1.00 0.17 41 LEU A CA 3
ATOM 5314 C C . LEU A 1 41 ? -0.686 -1.770 -1.632 1.00 0.17 41 LEU A C 3
ATOM 5315 O O . LEU A 1 41 ? 0.110 -1.201 -0.883 1.00 0.18 41 LEU A O 3
ATOM 5331 N N . VAL A 1 42 ? -1.497 -1.119 -2.448 1.00 0.18 42 VAL A N 3
ATOM 5332 C CA . VAL A 1 42 ? -1.482 0.334 -2.525 1.00 0.20 42 VAL A CA 3
ATOM 5333 C C . VAL A 1 42 ? -2.729 0.919 -1.876 1.00 0.20 42 VAL A C 3
ATOM 5334 O O . VAL A 1 42 ? -3.848 0.496 -2.171 1.00 0.19 42 VAL A O 3
ATOM 5347 N N . PHE A 1 43 ? -2.526 1.882 -0.986 1.00 0.22 43 PHE A N 3
ATOM 5348 C CA . PHE A 1 43 ? -3.630 2.585 -0.345 1.00 0.24 43 PHE A CA 3
ATOM 5349 C C . PHE A 1 43 ? -3.719 4.023 -0.836 1.00 0.29 43 PHE A C 3
ATOM 5350 O O . PHE A 1 43 ? -2.961 4.887 -0.393 1.00 0.34 43 PHE A O 3
ATOM 5367 N N . PRO A 1 44 ? -4.628 4.288 -1.782 1.00 0.34 44 PRO A N 3
ATOM 5368 C CA . PRO A 1 44 ? -4.941 5.632 -2.239 1.00 0.49 44 PRO A CA 3
ATOM 5369 C C . PRO A 1 44 ? -6.063 6.234 -1.400 1.00 0.68 44 PRO A C 3
ATOM 5370 O O . PRO A 1 44 ? -7.155 6.514 -1.905 1.00 0.96 44 PRO A O 3
ATOM 5381 N N . ASP A 1 45 ? -5.795 6.406 -0.112 1.00 0.86 45 ASP A N 3
ATOM 5382 C CA . ASP A 1 45 ? -6.805 6.878 0.824 1.00 1.11 45 ASP A CA 3
ATOM 5383 C C . ASP A 1 45 ? -7.123 8.342 0.563 1.00 0.96 45 ASP A C 3
ATOM 5384 O O . ASP A 1 45 ? -6.272 9.107 0.107 1.00 1.25 45 ASP A O 3
ATOM 5393 N N . VAL A 1 46 ? -8.355 8.721 0.834 1.00 1.23 46 VAL A N 3
ATOM 5394 C CA . VAL A 1 46 ? -8.783 10.089 0.626 1.00 1.56 46 VAL A CA 3
ATOM 5395 C C . VAL A 1 46 ? -8.668 10.893 1.915 1.00 1.64 46 VAL A C 3
ATOM 5396 O O . VAL A 1 46 ? -9.282 10.564 2.932 1.00 1.97 46 VAL A O 3
ATOM 5409 N N . ILE A 1 47 ? -7.846 11.930 1.874 1.00 1.66 47 ILE A N 3
ATOM 5410 C CA . ILE A 1 47 ? -7.675 12.812 3.010 1.00 1.93 47 ILE A CA 3
ATOM 5411 C C . ILE A 1 47 ? -8.965 13.566 3.297 1.00 2.27 47 ILE A C 3
ATOM 5412 O O . ILE A 1 47 ? -9.613 14.085 2.385 1.00 2.72 47 ILE A O 3
ATOM 5428 N N . GLN A 1 48 ? -9.331 13.631 4.564 1.00 2.52 48 GLN A N 3
ATOM 5429 C CA . GLN A 1 48 ? -10.572 14.277 4.970 1.00 2.99 48 GLN A CA 3
ATOM 5430 C C . GLN A 1 48 ? -10.387 15.785 5.134 1.00 3.37 48 GLN A C 3
ATOM 5431 O O . GLN A 1 48 ? -10.879 16.393 6.084 1.00 3.87 48 GLN A O 3
ATOM 5445 N N . ALA A 1 49 ? -9.687 16.381 4.184 1.00 3.68 49 ALA A N 3
ATOM 5446 C CA . ALA A 1 49 ? -9.433 17.814 4.193 1.00 4.44 49 ALA A CA 3
ATOM 5447 C C . ALA A 1 49 ? -10.454 18.536 3.325 1.00 4.69 49 ALA A C 3
ATOM 5448 O O . ALA A 1 49 ? -10.163 19.563 2.711 1.00 5.28 49 ALA A O 3
ATOM 5455 N N . GLY A 1 50 ? -11.655 17.992 3.293 1.00 4.60 50 GLY A N 3
ATOM 5456 C CA . GLY A 1 50 ? -12.706 18.531 2.459 1.00 5.13 50 GLY A CA 3
ATOM 5457 C C . GLY A 1 50 ? -13.854 17.559 2.332 1.00 4.92 50 GLY A C 3
ATOM 5458 O O . GLY A 1 50 ? -15.015 17.929 2.505 1.00 5.12 50 GLY A O 3
ATOM 5462 N N . LEU A 1 51 ? -13.528 16.314 2.018 1.00 4.76 51 LEU A N 3
ATOM 5463 C CA . LEU A 1 51 ? -14.513 15.249 1.994 1.00 4.73 51 LEU A CA 3
ATOM 5464 C C . LEU A 1 51 ? -14.521 14.527 3.336 1.00 4.31 51 LEU A C 3
ATOM 5465 O O . LEU A 1 51 ? -13.498 13.998 3.768 1.00 4.30 51 LEU A O 3
ATOM 5481 N N . ILE A 1 52 ? -15.669 14.519 3.996 1.00 4.31 52 ILE A N 3
ATOM 5482 C CA . ILE A 1 52 ? -15.792 13.872 5.293 1.00 4.18 52 ILE A CA 3
ATOM 5483 C C . ILE A 1 52 ? -16.055 12.380 5.126 1.00 4.20 52 ILE A C 3
ATOM 5484 O O . ILE A 1 52 ? -17.091 11.978 4.596 1.00 4.41 52 ILE A O 3
ATOM 5500 N N . ILE A 1 53 ? -15.104 11.568 5.562 1.00 4.35 53 ILE A N 3
ATOM 5501 C CA . ILE A 1 53 ? -15.247 10.119 5.508 1.00 4.71 53 ILE A CA 3
ATOM 5502 C C . ILE A 1 53 ? -15.716 9.588 6.857 1.00 4.68 53 ILE A C 3
ATOM 5503 O O . ILE A 1 53 ? -14.976 9.630 7.844 1.00 4.86 53 ILE A O 3
ATOM 5519 N N . GLY A 1 54 ? -16.950 9.106 6.906 1.00 4.74 54 GLY A N 3
ATOM 5520 C CA . GLY A 1 54 ? -17.496 8.597 8.145 1.00 4.88 54 GLY A CA 3
ATOM 5521 C C . GLY A 1 54 ? -17.165 7.137 8.373 1.00 4.29 54 GLY A C 3
ATOM 5522 O O . GLY A 1 54 ? -17.976 6.258 8.079 1.00 4.64 54 GLY A O 3
ATOM 5526 N N . GLY A 1 55 ? -15.973 6.873 8.886 1.00 3.74 55 GLY A N 3
ATOM 5527 C CA . GLY A 1 55 ? -15.590 5.511 9.191 1.00 3.50 55 GLY A CA 3
ATOM 5528 C C . GLY A 1 55 ? -14.162 5.201 8.794 1.00 3.06 55 GLY A C 3
ATOM 5529 O O . GLY A 1 55 ? -13.283 6.063 8.883 1.00 3.37 55 GLY A O 3
ATOM 5533 N N . GLN A 1 56 ? -13.936 3.974 8.345 1.00 2.77 56 GLN A N 3
ATOM 5534 C CA . GLN A 1 56 ? -12.603 3.518 7.984 1.00 2.62 56 GLN A CA 3
ATOM 5535 C C . GLN A 1 56 ? -12.146 4.185 6.695 1.00 2.00 56 GLN A C 3
ATOM 5536 O O . GLN A 1 56 ? -12.852 4.156 5.684 1.00 2.19 56 GLN A O 3
ATOM 5550 N N . THR A 1 57 ? -10.968 4.781 6.729 1.00 1.85 57 THR A N 3
ATOM 5551 C CA . THR A 1 57 ? -10.446 5.484 5.574 1.00 1.54 57 THR A CA 3
ATOM 5552 C C . THR A 1 57 ? -9.284 4.716 4.959 1.00 1.34 57 THR A C 3
ATOM 5553 O O . THR A 1 57 ? -8.309 4.394 5.642 1.00 2.29 57 THR A O 3
ATOM 5564 N N . GLY A 1 58 ? -9.402 4.405 3.678 1.00 0.67 58 GLY A N 3
ATOM 5565 C CA . GLY A 1 58 ? -8.348 3.699 2.991 1.00 0.50 58 GLY A CA 3
ATOM 5566 C C . GLY A 1 58 ? -8.832 2.411 2.361 1.00 0.41 58 GLY A C 3
ATOM 5567 O O . GLY A 1 58 ? -9.104 1.434 3.057 1.00 0.48 58 GLY A O 3
ATOM 5571 N N . ASN A 1 59 ? -8.960 2.417 1.045 1.00 0.39 59 ASN A N 3
ATOM 5572 C CA . ASN A 1 59 ? -9.333 1.216 0.305 1.00 0.39 59 ASN A CA 3
ATOM 5573 C C . ASN A 1 59 ? -8.293 0.910 -0.769 1.00 0.34 59 ASN A C 3
ATOM 5574 O O . ASN A 1 59 ? -7.943 1.773 -1.572 1.00 0.52 59 ASN A O 3
ATOM 5585 N N . GLY A 1 60 ? -7.783 -0.312 -0.764 1.00 0.21 60 GLY A N 3
ATOM 5586 C CA . GLY A 1 60 ? -6.740 -0.676 -1.699 1.00 0.22 60 GLY A CA 3
ATOM 5587 C C . GLY A 1 60 ? -6.888 -2.093 -2.200 1.00 0.19 60 GLY A C 3
ATOM 5588 O O . GLY A 1 60 ? -7.820 -2.801 -1.818 1.00 0.19 60 GLY A O 3
ATOM 5592 N N . ALA A 1 61 ? -5.964 -2.509 -3.046 1.00 0.19 61 ALA A N 3
ATOM 5593 C CA . ALA A 1 61 ? -6.014 -3.833 -3.640 1.00 0.19 61 ALA A CA 3
ATOM 5594 C C . ALA A 1 61 ? -4.637 -4.473 -3.633 1.00 0.18 61 ALA A C 3
ATOM 5595 O O . ALA A 1 61 ? -3.624 -3.785 -3.780 1.00 0.19 61 ALA A O 3
ATOM 5602 N N . LEU A 1 62 ? -4.603 -5.785 -3.447 1.00 0.18 62 LEU A N 3
ATOM 5603 C CA . LEU A 1 62 ? -3.347 -6.511 -3.440 1.00 0.19 62 LEU A CA 3
ATOM 5604 C C . LEU A 1 62 ? -3.045 -7.026 -4.839 1.00 0.22 62 LEU A C 3
ATOM 5605 O O . LEU A 1 62 ? -3.789 -7.845 -5.386 1.00 0.24 62 LEU A O 3
ATOM 5621 N N . ARG A 1 63 ? -1.957 -6.545 -5.410 1.00 0.24 63 ARG A N 3
ATOM 5622 C CA . ARG A 1 63 ? -1.544 -6.958 -6.737 1.00 0.29 63 ARG A CA 3
ATOM 5623 C C . ARG A 1 63 ? -0.417 -7.978 -6.618 1.00 0.32 63 ARG A C 3
ATOM 5624 O O . ARG A 1 63 ? 0.677 -7.653 -6.151 1.00 0.34 63 ARG A O 3
ATOM 5645 N N . VAL A 1 64 ? -0.690 -9.210 -7.014 1.00 0.34 64 VAL A N 3
ATOM 5646 C CA . VAL A 1 64 ? 0.301 -10.272 -6.950 1.00 0.39 64 VAL A CA 3
ATOM 5647 C C . VAL A 1 64 ? 0.683 -10.719 -8.354 1.00 0.45 64 VAL A C 3
ATOM 5648 O O . VAL A 1 64 ? -0.155 -11.232 -9.097 1.00 0.47 64 VAL A O 3
ATOM 5661 N N . GLY A 1 65 ? 1.943 -10.508 -8.720 1.00 0.50 65 GLY A N 3
ATOM 5662 C CA . GLY A 1 65 ? 2.412 -10.883 -10.044 1.00 0.59 65 GLY A CA 3
ATOM 5663 C C . GLY A 1 65 ? 1.665 -10.166 -11.158 1.00 0.63 65 GLY A C 3
ATOM 5664 O O . GLY A 1 65 ? 1.657 -10.619 -12.301 1.00 0.75 65 GLY A O 3
ATOM 5668 N N . GLY A 1 66 ? 1.048 -9.036 -10.831 1.00 0.59 66 GLY A N 3
ATOM 5669 C CA . GLY A 1 66 ? 0.267 -8.305 -11.815 1.00 0.68 66 GLY A CA 3
ATOM 5670 C C . GLY A 1 66 ? -1.207 -8.679 -11.802 1.00 0.68 66 GLY A C 3
ATOM 5671 O O . GLY A 1 66 ? -1.998 -8.119 -12.561 1.00 0.82 66 GLY A O 3
ATOM 5675 N N . ALA A 1 67 ? -1.586 -9.620 -10.947 1.00 0.59 67 ALA A N 3
ATOM 5676 C CA . ALA A 1 67 ? -2.979 -10.024 -10.831 1.00 0.60 67 ALA A CA 3
ATOM 5677 C C . ALA A 1 67 ? -3.519 -9.691 -9.448 1.00 0.50 67 ALA A C 3
ATOM 5678 O O . ALA A 1 67 ? -2.875 -9.973 -8.441 1.00 0.46 67 ALA A O 3
ATOM 5685 N N . THR A 1 68 ? -4.690 -9.080 -9.400 1.00 0.49 68 THR A N 3
ATOM 5686 C CA . THR A 1 68 ? -5.298 -8.705 -8.137 1.00 0.41 68 THR A CA 3
ATOM 5687 C C . THR A 1 68 ? -5.897 -9.931 -7.456 1.00 0.42 68 THR A C 3
ATOM 5688 O O . THR A 1 68 ? -6.721 -10.631 -8.044 1.00 0.51 68 THR A O 3
ATOM 5699 N N . VAL A 1 69 ? -5.482 -10.202 -6.228 1.00 0.35 69 VAL A N 3
ATOM 5700 C CA . VAL A 1 69 ? -5.948 -11.394 -5.533 1.00 0.38 69 VAL A CA 3
ATOM 5701 C C . VAL A 1 69 ? -7.021 -11.054 -4.497 1.00 0.33 69 VAL A C 3
ATOM 5702 O O . VAL A 1 69 ? -7.803 -11.918 -4.097 1.00 0.38 69 VAL A O 3
ATOM 5715 N N . GLY A 1 70 ? -7.089 -9.790 -4.093 1.00 0.27 70 GLY A N 3
ATOM 5716 C CA . GLY A 1 70 ? -8.078 -9.393 -3.109 1.00 0.26 70 GLY A CA 3
ATOM 5717 C C . GLY A 1 70 ? -8.087 -7.897 -2.862 1.00 0.23 70 GLY A C 3
ATOM 5718 O O . GLY A 1 70 ? -7.203 -7.180 -3.341 1.00 0.22 70 GLY A O 3
ATOM 5722 N N . TYR A 1 71 ? -9.084 -7.428 -2.120 1.00 0.23 71 TYR A N 3
ATOM 5723 C CA . TYR A 1 71 ? -9.227 -6.007 -1.821 1.00 0.22 71 TYR A CA 3
ATOM 5724 C C . TYR A 1 71 ? -9.236 -5.792 -0.309 1.00 0.23 71 TYR A C 3
ATOM 5725 O O . TYR A 1 71 ? -9.757 -6.623 0.440 1.00 0.25 71 TYR A O 3
ATOM 5743 N N . TYR A 1 72 ? -8.665 -4.680 0.135 1.00 0.21 72 TYR A N 3
ATOM 5744 C CA . TYR A 1 72 ? -8.419 -4.467 1.558 1.00 0.21 72 TYR A CA 3
ATOM 5745 C C . TYR A 1 72 ? -8.797 -3.052 1.994 1.00 0.22 72 TYR A C 3
ATOM 5746 O O . TYR A 1 72 ? -8.831 -2.127 1.182 1.00 0.24 72 TYR A O 3
ATOM 5764 N N . ASN A 1 73 ? -9.077 -2.902 3.284 1.00 0.22 73 ASN A N 3
ATOM 5765 C CA . ASN A 1 73 ? -9.454 -1.618 3.871 1.00 0.24 73 ASN A CA 3
ATOM 5766 C C . ASN A 1 73 ? -8.752 -1.432 5.213 1.00 0.26 73 ASN A C 3
ATOM 5767 O O . ASN A 1 73 ? -8.617 -2.387 5.981 1.00 0.27 73 ASN A O 3
ATOM 5778 N N . THR A 1 74 ? -8.320 -0.213 5.501 1.00 0.29 74 THR A N 3
ATOM 5779 C CA . THR A 1 74 ? -7.629 0.077 6.747 1.00 0.32 74 THR A CA 3
ATOM 5780 C C . THR A 1 74 ? -8.617 0.502 7.827 1.00 0.35 74 THR A C 3
ATOM 5781 O O . THR A 1 74 ? -9.235 1.562 7.741 1.00 0.38 74 THR A O 3
ATOM 5792 N N . SER A 1 75 ? -8.757 -0.334 8.848 1.00 0.38 75 SER A N 3
ATOM 5793 C CA . SER A 1 75 ? -9.727 -0.098 9.903 1.00 0.44 75 SER A CA 3
ATOM 5794 C C . SER A 1 75 ? -9.164 0.846 10.963 1.00 0.42 75 SER A C 3
ATOM 5795 O O . SER A 1 75 ? -9.897 1.332 11.830 1.00 0.53 75 SER A O 3
ATOM 5803 N N . SER A 1 76 ? -7.870 1.115 10.890 1.00 0.44 76 SER A N 3
ATOM 5804 C CA . SER A 1 76 ? -7.220 1.967 11.872 1.00 0.48 76 SER A CA 3
ATOM 5805 C C . SER A 1 76 ? -6.050 2.731 11.254 1.00 0.49 76 SER A C 3
ATOM 5806 O O . SER A 1 76 ? -4.885 2.457 11.549 1.00 0.64 76 SER A O 3
ATOM 5814 N N . LEU A 1 77 ? -6.360 3.687 10.389 1.00 0.56 77 LEU A N 3
ATOM 5815 C CA . LEU A 1 77 ? -5.335 4.550 9.822 1.00 0.70 77 LEU A CA 3
ATOM 5816 C C . LEU A 1 77 ? -4.948 5.603 10.851 1.00 0.72 77 LEU A C 3
ATOM 5817 O O . LEU A 1 77 ? -5.796 6.377 11.304 1.00 0.78 77 LEU A O 3
ATOM 5833 N N . SER A 1 78 ? -3.679 5.605 11.241 1.00 0.82 78 SER A N 3
ATOM 5834 C CA . SER A 1 78 ? -3.194 6.498 12.282 1.00 0.95 78 SER A CA 3
ATOM 5835 C C . SER A 1 78 ? -3.460 7.964 11.922 1.00 0.90 78 SER A C 3
ATOM 5836 O O . SER A 1 78 ? -3.163 8.416 10.813 1.00 0.87 78 SER A O 3
ATOM 5844 N N . VAL A 1 79 ? -4.014 8.698 12.887 1.00 1.04 79 VAL A N 3
ATOM 5845 C CA . VAL A 1 79 ? -4.507 10.054 12.664 1.00 1.14 79 VAL A CA 3
ATOM 5846 C C . VAL A 1 79 ? -3.369 11.021 12.347 1.00 1.14 79 VAL A C 3
ATOM 5847 O O . VAL A 1 79 ? -3.540 11.962 11.567 1.00 1.19 79 VAL A O 3
ATOM 5860 N N . GLY A 1 80 ? -2.207 10.777 12.940 1.00 1.21 80 GLY A N 3
ATOM 5861 C CA . GLY A 1 80 ? -1.039 11.597 12.671 1.00 1.35 80 GLY A CA 3
ATOM 5862 C C . GLY A 1 80 ? -0.568 11.480 11.233 1.00 1.32 80 GLY A C 3
ATOM 5863 O O . GLY A 1 80 ? 0.138 12.353 10.727 1.00 1.48 80 GLY A O 3
ATOM 5867 N N . LEU A 1 81 ? -0.963 10.399 10.572 1.00 1.21 81 LEU A N 3
ATOM 5868 C CA . LEU A 1 81 ? -0.592 10.171 9.179 1.00 1.33 81 LEU A CA 3
ATOM 5869 C C . LEU A 1 81 ? -1.619 10.796 8.251 1.00 1.33 81 LEU A C 3
ATOM 5870 O O . LEU A 1 81 ? -1.356 11.005 7.071 1.00 1.55 81 LEU A O 3
ATOM 5886 N N . GLN A 1 82 ? -2.791 11.093 8.792 1.00 1.25 82 GLN A N 3
ATOM 5887 C CA . GLN A 1 82 ? -3.875 11.655 7.999 1.00 1.44 82 GLN A CA 3
ATOM 5888 C C . GLN A 1 82 ? -3.818 13.180 8.032 1.00 1.62 82 GLN A C 3
ATOM 5889 O O . GLN A 1 82 ? -4.568 13.864 7.332 1.00 1.85 82 GLN A O 3
ATOM 5903 N N . ALA A 1 83 ? -2.916 13.703 8.852 1.00 1.61 83 ALA A N 3
ATOM 5904 C CA . ALA A 1 83 ? -2.716 15.138 8.955 1.00 1.85 83 ALA A CA 3
ATOM 5905 C C . ALA A 1 83 ? -1.974 15.661 7.730 1.00 2.05 83 ALA A C 3
ATOM 5906 O O . ALA A 1 83 ? -0.934 15.120 7.349 1.00 2.09 83 ALA A O 3
ATOM 5913 N N . GLY A 1 84 ? -2.512 16.703 7.112 1.00 2.28 84 GLY A N 3
ATOM 5914 C CA . GLY A 1 84 ? -1.907 17.250 5.915 1.00 2.56 84 GLY A CA 3
ATOM 5915 C C . GLY A 1 84 ? -2.863 17.224 4.742 1.00 2.28 84 GLY A C 3
ATOM 5916 O O . GLY A 1 84 ? -3.300 16.154 4.311 1.00 2.75 84 GLY A O 3
ATOM 5920 N N . ALA A 1 85 ? -3.198 18.399 4.229 1.00 2.10 85 ALA A N 3
ATOM 5921 C CA . ALA A 1 85 ? -4.143 18.517 3.128 1.00 2.26 85 ALA A CA 3
ATOM 5922 C C . ALA A 1 85 ? -3.433 18.399 1.785 1.00 1.87 85 ALA A C 3
ATOM 5923 O O . ALA A 1 85 ? -3.660 19.195 0.878 1.00 2.44 85 ALA A O 3
ATOM 5930 N N . GLN A 1 86 ? -2.578 17.396 1.665 1.00 1.58 86 GLN A N 3
ATOM 5931 C CA . GLN A 1 86 ? -1.799 17.181 0.453 1.00 1.78 86 GLN A CA 3
ATOM 5932 C C . GLN A 1 86 ? -1.930 15.730 0.002 1.00 1.61 86 GLN A C 3
ATOM 5933 O O . GLN A 1 86 ? -2.349 14.874 0.784 1.00 1.64 86 GLN A O 3
ATOM 5947 N N . SER A 1 87 ? -1.580 15.461 -1.254 1.00 1.59 87 SER A N 3
ATOM 5948 C CA . SER A 1 87 ? -1.676 14.114 -1.809 1.00 1.55 87 SER A CA 3
ATOM 5949 C C . SER A 1 87 ? -0.837 13.131 -0.995 1.00 1.22 87 SER A C 3
ATOM 5950 O O . SER A 1 87 ? 0.300 13.430 -0.623 1.00 1.17 87 SER A O 3
ATOM 5958 N N . LYS A 1 88 ? -1.405 11.967 -0.718 1.00 1.12 88 LYS A N 3
ATOM 5959 C CA . LYS A 1 88 ? -0.744 10.971 0.110 1.00 0.84 88 LYS A CA 3
ATOM 5960 C C . LYS A 1 88 ? -1.162 9.562 -0.292 1.00 0.76 88 LYS A C 3
ATOM 5961 O O . LYS A 1 88 ? -2.333 9.308 -0.571 1.00 0.97 88 LYS A O 3
ATOM 5980 N N . ALA A 1 89 ? -0.194 8.662 -0.336 1.00 0.53 89 ALA A N 3
ATOM 5981 C CA . ALA A 1 89 ? -0.448 7.265 -0.624 1.00 0.48 89 ALA A CA 3
ATOM 5982 C C . ALA A 1 89 ? 0.430 6.384 0.251 1.00 0.36 89 ALA A C 3
ATOM 5983 O O . ALA A 1 89 ? 1.564 6.749 0.567 1.00 0.37 89 ALA A O 3
ATOM 5990 N N . ILE A 1 90 ? -0.087 5.231 0.644 1.00 0.30 90 ILE A N 3
ATOM 5991 C CA . ILE A 1 90 ? 0.675 4.304 1.468 1.00 0.26 90 ILE A CA 3
ATOM 5992 C C . ILE A 1 90 ? 0.847 2.984 0.724 1.00 0.23 90 ILE A C 3
ATOM 5993 O O . ILE A 1 90 ? -0.135 2.336 0.365 1.00 0.27 90 ILE A O 3
ATOM 6009 N N . VAL A 1 91 ? 2.088 2.598 0.470 1.00 0.21 91 VAL A N 3
ATOM 6010 C CA . VAL A 1 91 ? 2.367 1.389 -0.290 1.00 0.20 91 VAL A CA 3
ATOM 6011 C C . VAL A 1 91 ? 3.101 0.362 0.563 1.00 0.19 91 VAL A C 3
ATOM 6012 O O . VAL A 1 91 ? 4.112 0.671 1.196 1.00 0.21 91 VAL A O 3
ATOM 6025 N N . PHE A 1 92 ? 2.586 -0.858 0.574 1.00 0.17 92 PHE A N 3
ATOM 6026 C CA . PHE A 1 92 ? 3.207 -1.951 1.308 1.00 0.16 92 PHE A CA 3
ATOM 6027 C C . PHE A 1 92 ? 3.792 -2.966 0.331 1.00 0.17 92 PHE A C 3
ATOM 6028 O O . PHE A 1 92 ? 3.065 -3.536 -0.488 1.00 0.19 92 PHE A O 3
ATOM 6045 N N . LEU A 1 93 ? 5.095 -3.182 0.407 1.00 0.15 93 LEU A N 3
ATOM 6046 C CA . LEU A 1 93 ? 5.754 -4.138 -0.468 1.00 0.16 93 LEU A CA 3
ATOM 6047 C C . LEU A 1 93 ? 6.192 -5.371 0.306 1.00 0.15 93 LEU A C 3
ATOM 6048 O O . LEU A 1 93 ? 6.824 -5.267 1.358 1.00 0.17 93 LEU A O 3
ATOM 6064 N N . PHE A 1 94 ? 5.840 -6.533 -0.214 1.00 0.15 94 PHE A N 3
ATOM 6065 C CA . PHE A 1 94 ? 6.250 -7.792 0.383 1.00 0.17 94 PHE A CA 3
ATOM 6066 C C . PHE A 1 94 ? 7.363 -8.402 -0.458 1.00 0.19 94 PHE A C 3
ATOM 6067 O O . PHE A 1 94 ? 7.099 -8.985 -1.510 1.00 0.19 94 PHE A O 3
ATOM 6084 N N . MET A 1 95 ? 8.604 -8.255 -0.007 1.00 0.26 95 MET A N 3
ATOM 6085 C CA . MET A 1 95 ? 9.753 -8.693 -0.800 1.00 0.30 95 MET A CA 3
ATOM 6086 C C . MET A 1 95 ? 10.035 -10.180 -0.604 1.00 0.31 95 MET A C 3
ATOM 6087 O O . MET A 1 95 ? 10.822 -10.772 -1.343 1.00 0.36 95 MET A O 3
ATOM 6101 N N . THR A 1 96 ? 9.395 -10.784 0.382 1.00 0.30 96 THR A N 3
ATOM 6102 C CA . THR A 1 96 ? 9.578 -12.201 0.649 1.00 0.32 96 THR A CA 3
ATOM 6103 C C . THR A 1 96 ? 8.252 -12.944 0.533 1.00 0.32 96 THR A C 3
ATOM 6104 O O . THR A 1 96 ? 7.191 -12.407 0.863 1.00 0.30 96 THR A O 3
ATOM 6115 N N . GLN A 1 97 ? 8.318 -14.178 0.043 1.00 0.37 97 GLN A N 3
ATOM 6116 C CA . GLN A 1 97 ? 7.124 -14.995 -0.130 1.00 0.40 97 GLN A CA 3
ATOM 6117 C C . GLN A 1 97 ? 6.576 -15.419 1.228 1.00 0.40 97 GLN A C 3
ATOM 6118 O O . GLN A 1 97 ? 5.367 -15.553 1.405 1.00 0.40 97 GLN A O 3
ATOM 6132 N N . ASP A 1 98 ? 7.485 -15.622 2.177 1.00 0.43 98 ASP A N 3
ATOM 6133 C CA . ASP A 1 98 ? 7.112 -15.948 3.551 1.00 0.46 98 ASP A CA 3
ATOM 6134 C C . ASP A 1 98 ? 6.170 -14.887 4.109 1.00 0.41 98 ASP A C 3
ATOM 6135 O O . ASP A 1 98 ? 5.197 -15.201 4.796 1.00 0.43 98 ASP A O 3
ATOM 6144 N N . ALA A 1 99 ? 6.465 -13.630 3.795 1.00 0.36 99 ALA A N 3
ATOM 6145 C CA . ALA A 1 99 ? 5.638 -12.514 4.224 1.00 0.32 99 ALA A CA 3
ATOM 6146 C C . ALA A 1 99 ? 4.274 -12.533 3.542 1.00 0.30 99 ALA A C 3
ATOM 6147 O O . ALA A 1 99 ? 3.266 -12.180 4.154 1.00 0.30 99 ALA A O 3
ATOM 6154 N N . LEU A 1 100 ? 4.240 -12.957 2.281 1.00 0.30 100 LEU A N 3
ATOM 6155 C CA . LEU A 1 100 ? 2.996 -12.985 1.517 1.00 0.30 100 LEU A CA 3
ATOM 6156 C C . LEU A 1 100 ? 2.061 -14.041 2.098 1.00 0.35 100 LEU A C 3
ATOM 6157 O O . LEU A 1 100 ? 0.868 -13.794 2.290 1.00 0.36 100 LEU A O 3
ATOM 6173 N N . ASP A 1 101 ? 2.615 -15.216 2.384 1.00 0.39 101 ASP A N 3
ATOM 6174 C CA . ASP A 1 101 ? 1.845 -16.303 2.974 1.00 0.47 101 ASP A CA 3
ATOM 6175 C C . ASP A 1 101 ? 1.301 -15.896 4.335 1.00 0.46 101 ASP A C 3
ATOM 6176 O O . ASP A 1 101 ? 0.128 -16.120 4.634 1.00 0.49 101 ASP A O 3
ATOM 6185 N N . LYS A 1 102 ? 2.154 -15.278 5.145 1.00 0.44 102 LYS A N 3
ATOM 6186 C CA . LYS A 1 102 ? 1.760 -14.808 6.465 1.00 0.45 102 LYS A CA 3
ATOM 6187 C C . LYS A 1 102 ? 0.598 -13.825 6.370 1.00 0.40 102 LYS A C 3
ATOM 6188 O O . LYS A 1 102 ? -0.390 -13.951 7.090 1.00 0.43 102 LYS A O 3
ATOM 6207 N N . PHE A 1 103 ? 0.723 -12.860 5.466 1.00 0.33 103 PHE A N 3
ATOM 6208 C CA . PHE A 1 103 ? -0.301 -11.837 5.275 1.00 0.29 103 PHE A CA 3
ATOM 6209 C C . PHE A 1 103 ? -1.633 -12.471 4.880 1.00 0.35 103 PHE A C 3
ATOM 6210 O O . PHE A 1 103 ? -2.688 -12.116 5.409 1.00 0.37 103 PHE A O 3
ATOM 6227 N N . ARG A 1 104 ? -1.570 -13.424 3.964 1.00 0.40 104 ARG A N 3
ATOM 6228 C CA . ARG A 1 104 ? -2.764 -14.087 3.460 1.00 0.50 104 ARG A CA 3
ATOM 6229 C C . ARG A 1 104 ? -3.433 -14.920 4.557 1.00 0.58 104 ARG A C 3
ATOM 6230 O O . ARG A 1 104 ? -4.658 -15.037 4.599 1.00 0.66 104 ARG A O 3
ATOM 6251 N N . ASN A 1 105 ? -2.625 -15.494 5.442 1.00 0.58 105 ASN A N 3
ATOM 6252 C CA . ASN A 1 105 ? -3.143 -16.368 6.491 1.00 0.67 105 ASN A CA 3
ATOM 6253 C C . ASN A 1 105 ? -3.607 -15.574 7.711 1.00 0.62 105 ASN A C 3
ATOM 6254 O O . ASN A 1 105 ? -4.342 -16.095 8.553 1.00 0.69 105 ASN A O 3
ATOM 6265 N N . SER A 1 106 ? -3.188 -14.321 7.809 1.00 0.57 106 SER A N 3
ATOM 6266 C CA . SER A 1 106 ? -3.534 -13.502 8.963 1.00 0.55 106 SER A CA 3
ATOM 6267 C C . SER A 1 106 ? -4.868 -12.793 8.756 1.00 0.53 106 SER A C 3
ATOM 6268 O O . SER A 1 106 ? -5.172 -12.327 7.657 1.00 0.66 106 SER A O 3
ATOM 6276 N N . ASP A 1 107 ? -5.665 -12.728 9.813 1.00 0.54 107 ASP A N 3
ATOM 6277 C CA . ASP A 1 107 ? -6.934 -12.021 9.778 1.00 0.57 107 ASP A CA 3
ATOM 6278 C C . ASP A 1 107 ? -6.820 -10.751 10.608 1.00 0.50 107 ASP A C 3
ATOM 6279 O O . ASP A 1 107 ? -6.668 -10.812 11.829 1.00 0.73 107 ASP A O 3
ATOM 6288 N N . GLY A 1 108 ? -6.871 -9.606 9.944 1.00 0.37 108 GLY A N 3
ATOM 6289 C CA . GLY A 1 108 ? -6.650 -8.347 10.628 1.00 0.34 108 GLY A CA 3
ATOM 6290 C C . GLY A 1 108 ? -5.172 -8.079 10.828 1.00 0.33 108 GLY A C 3
ATOM 6291 O O . GLY A 1 108 ? -4.651 -8.211 11.933 1.00 0.50 108 GLY A O 3
ATOM 6295 N N . TRP A 1 109 ? -4.510 -7.683 9.756 1.00 0.23 109 TRP A N 3
ATOM 6296 C CA . TRP A 1 109 ? -3.057 -7.546 9.749 1.00 0.21 109 TRP A CA 3
ATOM 6297 C C . TRP A 1 109 ? -2.642 -6.162 10.244 1.00 0.20 109 TRP A C 3
ATOM 6298 O O . TRP A 1 109 ? -3.099 -5.149 9.717 1.00 0.21 109 TRP A O 3
ATOM 6319 N N . ALA A 1 110 ? -1.792 -6.122 11.266 1.00 0.21 110 ALA A N 3
ATOM 6320 C CA . ALA A 1 110 ? -1.317 -4.856 11.808 1.00 0.23 110 ALA A CA 3
ATOM 6321 C C . ALA A 1 110 ? 0.164 -4.645 11.509 1.00 0.21 110 ALA A C 3
ATOM 6322 O O . ALA A 1 110 ? 0.981 -5.559 11.664 1.00 0.24 110 ALA A O 3
ATOM 6329 N N . ALA A 1 111 ? 0.508 -3.425 11.109 1.00 0.20 111 ALA A N 3
ATOM 6330 C CA . ALA A 1 111 ? 1.867 -3.097 10.709 1.00 0.19 111 ALA A CA 3
ATOM 6331 C C . ALA A 1 111 ? 2.770 -2.928 11.922 1.00 0.22 111 ALA A C 3
ATOM 6332 O O . ALA A 1 111 ? 2.478 -2.132 12.818 1.00 0.27 111 ALA A O 3
ATOM 6339 N N . GLY A 1 112 ? 3.862 -3.678 11.952 1.00 0.26 112 GLY A N 3
ATOM 6340 C CA . GLY A 1 112 ? 4.791 -3.592 13.062 1.00 0.34 112 GLY A CA 3
ATOM 6341 C C . GLY A 1 112 ? 4.462 -4.588 14.150 1.00 0.37 112 GLY A C 3
ATOM 6342 O O . GLY A 1 112 ? 5.343 -5.028 14.889 1.00 0.44 112 GLY A O 3
ATOM 6346 N N . ALA A 1 113 ? 3.191 -4.950 14.238 1.00 0.37 113 ALA A N 3
ATOM 6347 C CA . ALA A 1 113 ? 2.735 -5.880 15.254 1.00 0.41 113 ALA A CA 3
ATOM 6348 C C . ALA A 1 113 ? 2.921 -7.319 14.796 1.00 0.42 113 ALA A C 3
ATOM 6349 O O . ALA A 1 113 ? 3.584 -8.108 15.467 1.00 0.53 113 ALA A O 3
ATOM 6356 N N . ASP A 1 114 ? 2.347 -7.662 13.647 1.00 0.38 114 ASP A N 3
ATOM 6357 C CA . ASP A 1 114 ? 2.445 -9.028 13.145 1.00 0.42 114 ASP A CA 3
ATOM 6358 C C . ASP A 1 114 ? 3.678 -9.188 12.271 1.00 0.40 114 ASP A C 3
ATOM 6359 O O . ASP A 1 114 ? 4.464 -10.116 12.453 1.00 0.45 114 ASP A O 3
ATOM 6368 N N . ALA A 1 115 ? 3.850 -8.278 11.327 1.00 0.35 115 ALA A N 3
ATOM 6369 C CA . ALA A 1 115 ? 5.019 -8.297 10.461 1.00 0.33 115 ALA A CA 3
ATOM 6370 C C . ALA A 1 115 ? 5.908 -7.098 10.735 1.00 0.32 115 ALA A C 3
ATOM 6371 O O . ALA A 1 115 ? 5.417 -5.978 10.899 1.00 0.34 115 ALA A O 3
ATOM 6378 N N . SER A 1 116 ? 7.209 -7.337 10.800 1.00 0.34 116 SER A N 3
ATOM 6379 C CA . SER A 1 116 ? 8.174 -6.260 10.921 1.00 0.36 116 SER A CA 3
ATOM 6380 C C . SER A 1 116 ? 8.218 -5.472 9.615 1.00 0.33 116 SER A C 3
ATOM 6381 O O . SER A 1 116 ? 8.121 -6.052 8.531 1.00 0.54 116 SER A O 3
ATOM 6389 N N . VAL A 1 117 ? 8.373 -4.159 9.710 1.00 0.26 117 VAL A N 3
ATOM 6390 C CA . VAL A 1 117 ? 8.267 -3.295 8.546 1.00 0.21 117 VAL A CA 3
ATOM 6391 C C . VAL A 1 117 ? 9.391 -2.267 8.546 1.00 0.22 117 VAL A C 3
ATOM 6392 O O . VAL A 1 117 ? 9.812 -1.794 9.602 1.00 0.28 117 VAL A O 3
ATOM 6405 N N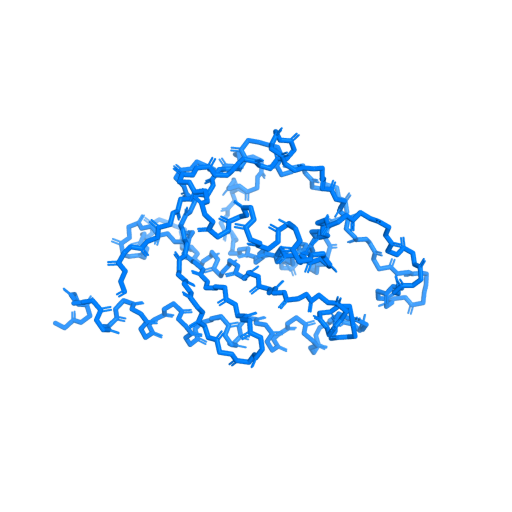 . ALA A 1 118 ? 9.888 -1.942 7.369 1.00 0.21 118 ALA A N 3
ATOM 6406 C CA . ALA A 1 118 ? 10.914 -0.927 7.236 1.00 0.24 118 ALA A CA 3
ATOM 6407 C C . ALA A 1 118 ? 10.407 0.226 6.392 1.00 0.21 118 ALA A C 3
ATOM 6408 O O . ALA A 1 118 ? 9.805 0.017 5.343 1.00 0.21 118 ALA A O 3
ATOM 6415 N N . LEU A 1 119 ? 10.630 1.438 6.859 1.00 0.21 119 LEU A N 3
ATOM 6416 C CA . LEU A 1 119 ? 10.227 2.615 6.115 1.00 0.22 119 LEU A CA 3
ATOM 6417 C C . LEU A 1 119 ? 11.312 2.965 5.104 1.00 0.23 119 LEU A C 3
ATOM 6418 O O . LEU A 1 119 ? 12.432 3.318 5.482 1.00 0.29 119 LEU A O 3
ATOM 6434 N N . VAL A 1 120 ? 10.990 2.847 3.827 1.00 0.23 120 VAL A N 3
ATOM 6435 C CA . VAL A 1 120 ? 11.971 3.047 2.773 1.00 0.26 120 VAL A CA 3
ATOM 6436 C C . VAL A 1 120 ? 12.250 4.528 2.548 1.00 0.28 120 VAL A C 3
ATOM 6437 O O . VAL A 1 120 ? 11.335 5.326 2.342 1.00 0.33 120 VAL A O 3
ATOM 6450 N N . LYS A 1 121 ? 13.522 4.884 2.595 1.00 0.36 121 LYS A N 3
ATOM 6451 C CA . LYS A 1 121 ? 13.951 6.242 2.325 1.00 0.41 121 LYS A CA 3
ATOM 6452 C C . LYS A 1 121 ? 14.752 6.267 1.032 1.00 0.40 121 LYS A C 3
ATOM 6453 O O . LYS A 1 121 ? 15.684 5.478 0.860 1.00 0.47 121 LYS A O 3
ATOM 6472 N N . MET A 1 122 ? 14.378 7.151 0.117 1.00 0.42 122 MET A N 3
ATOM 6473 C CA . MET A 1 122 ? 15.081 7.254 -1.152 1.00 0.46 122 MET A CA 3
ATOM 6474 C C . MET A 1 122 ? 16.436 7.909 -0.935 1.00 0.55 122 MET A C 3
ATOM 6475 O O . MET A 1 122 ? 16.598 8.746 -0.044 1.00 0.61 122 MET A O 3
ATOM 6489 N N . GLY A 1 123 ? 17.409 7.505 -1.735 1.00 0.59 123 GLY A N 3
ATOM 6490 C CA . GLY A 1 123 ? 18.761 7.994 -1.576 1.00 0.73 123 GLY A CA 3
ATOM 6491 C C . GLY A 1 123 ? 18.905 9.449 -1.981 1.00 0.83 123 GLY A C 3
ATOM 6492 O O . GLY A 1 123 ? 17.942 10.070 -2.444 1.00 0.82 123 GLY A O 3
ATOM 6496 N N . ALA A 1 124 ? 20.110 9.995 -1.830 1.00 0.99 124 ALA A N 3
ATOM 6497 C CA . ALA A 1 124 ? 20.366 11.404 -2.134 1.00 1.13 124 ALA A CA 3
ATOM 6498 C C . ALA A 1 124 ? 20.164 11.703 -3.617 1.00 1.11 124 ALA A C 3
ATOM 6499 O O . ALA A 1 124 ? 20.009 12.859 -4.015 1.00 1.22 124 ALA A O 3
ATOM 6506 N N . ASN A 1 125 ? 20.164 10.655 -4.430 1.00 1.00 125 ASN A N 3
ATOM 6507 C CA . ASN A 1 125 ? 19.957 10.795 -5.868 1.00 1.00 125 ASN A CA 3
ATOM 6508 C C . ASN A 1 125 ? 18.460 10.836 -6.200 1.00 0.89 125 ASN A C 3
ATOM 6509 O O . ASN A 1 125 ? 18.065 10.868 -7.365 1.00 0.90 125 ASN A O 3
ATOM 6520 N N . GLY A 1 126 ? 17.625 10.839 -5.163 1.00 0.85 126 GLY A N 3
ATOM 6521 C CA . GLY A 1 126 ? 16.188 10.877 -5.367 1.00 0.83 126 GLY A CA 3
ATOM 6522 C C . GLY A 1 126 ? 15.654 9.557 -5.888 1.00 0.65 126 GLY A C 3
ATOM 6523 O O . GLY A 1 126 ? 14.590 9.502 -6.504 1.00 0.70 126 GLY A O 3
ATOM 6527 N N . ALA A 1 127 ? 16.404 8.497 -5.641 1.00 0.52 127 ALA A N 3
ATOM 6528 C CA . ALA A 1 127 ? 16.037 7.174 -6.104 1.00 0.39 127 ALA A CA 3
ATOM 6529 C C . ALA A 1 127 ? 16.133 6.169 -4.970 1.00 0.37 127 ALA A C 3
ATOM 6530 O O . ALA A 1 127 ? 17.013 6.270 -4.114 1.00 0.45 127 ALA A O 3
ATOM 6537 N N . ILE A 1 128 ? 15.221 5.213 -4.954 1.00 0.31 128 ILE A N 3
ATOM 6538 C CA . ILE A 1 128 ? 15.215 4.188 -3.927 1.00 0.33 128 ILE A CA 3
ATOM 6539 C C . ILE A 1 128 ? 16.299 3.158 -4.188 1.00 0.43 128 ILE A C 3
ATOM 6540 O O . ILE A 1 128 ? 16.338 2.533 -5.250 1.00 0.46 128 ILE A O 3
ATOM 6556 N N . ASP A 1 129 ? 17.179 2.996 -3.218 1.00 0.54 129 ASP A N 3
ATOM 6557 C CA . ASP A 1 129 ? 18.167 1.938 -3.268 1.00 0.67 129 ASP A CA 3
ATOM 6558 C C . ASP A 1 129 ? 17.503 0.622 -2.889 1.00 0.66 129 ASP A C 3
ATOM 6559 O O . ASP A 1 129 ? 16.932 0.494 -1.804 1.00 0.69 129 ASP A O 3
ATOM 6568 N N . THR A 1 130 ? 17.561 -0.348 -3.785 1.00 0.67 130 THR A N 3
ATOM 6569 C CA . THR A 1 130 ? 16.848 -1.596 -3.595 1.00 0.68 130 THR A CA 3
ATOM 6570 C C . THR A 1 130 ? 17.723 -2.648 -2.928 1.00 0.70 130 THR A C 3
ATOM 6571 O O . THR A 1 130 ? 17.251 -3.727 -2.571 1.00 0.67 130 THR A O 3
ATOM 6582 N N . THR A 1 131 ? 18.997 -2.332 -2.756 1.00 0.81 131 THR A N 3
ATOM 6583 C CA . THR A 1 131 ? 19.928 -3.261 -2.139 1.00 0.88 131 THR A CA 3
ATOM 6584 C C . THR A 1 131 ? 19.841 -3.184 -0.613 1.00 0.80 131 THR A C 3
ATOM 6585 O O . THR A 1 131 ? 20.081 -4.169 0.086 1.00 0.82 131 THR A O 3
ATOM 6596 N N . THR A 1 132 ? 19.466 -2.019 -0.104 1.00 0.79 132 THR A N 3
ATOM 6597 C CA . THR A 1 132 ? 19.363 -1.807 1.334 1.00 0.81 132 THR A CA 3
ATOM 6598 C C . THR A 1 132 ? 18.066 -2.373 1.914 1.00 0.69 132 THR A C 3
ATOM 6599 O O . THR A 1 132 ? 17.804 -2.236 3.111 1.00 0.69 132 THR A O 3
ATOM 6610 N N . ALA A 1 133 ? 17.259 -3.009 1.069 1.00 0.67 133 ALA A N 3
ATOM 6611 C CA . ALA A 1 133 ? 16.051 -3.681 1.531 1.00 0.64 133 ALA A CA 3
ATOM 6612 C C . ALA A 1 133 ? 16.426 -4.754 2.543 1.00 0.62 133 ALA A C 3
ATOM 6613 O O . ALA A 1 133 ? 17.286 -5.597 2.274 1.00 0.76 133 ALA A O 3
ATOM 6620 N N . THR A 1 134 ? 15.803 -4.719 3.706 1.00 0.60 134 THR A N 3
ATOM 6621 C CA . THR A 1 134 ? 16.223 -5.576 4.801 1.00 0.76 134 THR A CA 3
ATOM 6622 C C . THR A 1 134 ? 15.046 -6.309 5.445 1.00 0.60 134 THR A C 3
ATOM 6623 O O . THR A 1 134 ? 15.161 -7.488 5.805 1.00 0.63 134 THR A O 3
ATOM 6634 N N . ALA A 1 135 ? 13.916 -5.633 5.568 1.00 0.53 135 ALA A N 3
ATOM 6635 C CA . ALA A 1 135 ? 12.759 -6.205 6.228 1.00 0.42 135 ALA A CA 3
ATOM 6636 C C . ALA A 1 135 ? 11.955 -7.043 5.242 1.00 0.32 135 ALA A C 3
ATOM 6637 O O . ALA A 1 135 ? 12.083 -6.864 4.033 1.00 0.37 135 ALA A O 3
ATOM 6644 N N . PRO A 1 136 ? 11.136 -7.992 5.725 1.00 0.27 136 PRO A N 3
ATOM 6645 C CA . PRO A 1 136 ? 10.267 -8.777 4.844 1.00 0.26 136 PRO A CA 3
ATOM 6646 C C . PRO A 1 136 ? 9.204 -7.892 4.205 1.00 0.21 136 PRO A C 3
ATOM 6647 O O . PRO A 1 136 ? 8.700 -8.177 3.114 1.00 0.23 136 PRO A O 3
ATOM 6658 N N . VAL A 1 137 ? 8.883 -6.806 4.898 1.00 0.18 137 VAL A N 3
ATOM 6659 C CA . VAL A 1 137 ? 7.956 -5.814 4.399 1.00 0.17 137 VAL A CA 3
ATOM 6660 C C . VAL A 1 137 ? 8.654 -4.460 4.309 1.00 0.19 137 VAL A C 3
ATOM 6661 O O . VAL A 1 137 ? 9.183 -3.957 5.301 1.00 0.22 137 VAL A O 3
ATOM 6674 N N . GLU A 1 138 ? 8.631 -3.873 3.127 1.00 0.20 138 GLU A N 3
ATOM 6675 C CA . GLU A 1 138 ? 9.246 -2.577 2.901 1.00 0.25 138 GLU A CA 3
ATOM 6676 C C . GLU A 1 138 ? 8.147 -1.574 2.573 1.00 0.18 138 GLU A C 3
ATOM 6677 O O . GLU A 1 138 ? 7.342 -1.795 1.668 1.00 0.18 138 GLU A O 3
ATOM 6689 N N . VAL A 1 139 ? 8.096 -0.492 3.325 1.00 0.18 139 VAL A N 3
ATOM 6690 C CA . VAL A 1 139 ? 6.978 0.434 3.259 1.00 0.17 139 VAL A CA 3
ATOM 6691 C C . VAL A 1 139 ? 7.371 1.759 2.622 1.00 0.18 139 VAL A C 3
ATOM 6692 O O . VAL A 1 139 ? 8.306 2.428 3.063 1.00 0.19 139 VAL A O 3
ATOM 6705 N N . ILE A 1 140 ? 6.644 2.124 1.575 1.00 0.18 140 ILE A N 3
ATOM 6706 C CA . ILE A 1 140 ? 6.850 3.394 0.899 1.00 0.20 140 ILE A CA 3
ATOM 6707 C C . ILE A 1 140 ? 5.676 4.326 1.174 1.00 0.19 140 ILE A C 3
ATOM 6708 O O . ILE A 1 140 ? 4.536 4.034 0.807 1.00 0.20 140 ILE A O 3
ATOM 6724 N N . VAL A 1 141 ? 5.953 5.433 1.840 1.00 0.22 141 VAL A N 3
ATOM 6725 C CA . VAL A 1 141 ? 4.936 6.435 2.104 1.00 0.25 141 VAL A CA 3
ATOM 6726 C C . VAL A 1 141 ? 5.130 7.645 1.193 1.00 0.26 141 VAL A C 3
ATOM 6727 O O . VAL A 1 141 ? 6.106 8.389 1.318 1.00 0.32 141 VAL A O 3
ATOM 6740 N N . LEU A 1 142 ? 4.206 7.836 0.267 1.00 0.24 142 LEU A N 3
ATOM 6741 C CA . LEU A 1 142 ? 4.327 8.913 -0.697 1.00 0.26 142 LEU A CA 3
ATOM 6742 C C . LEU A 1 142 ? 3.450 10.089 -0.302 1.00 0.32 142 LEU A C 3
ATOM 6743 O O . LEU A 1 142 ? 2.228 9.974 -0.231 1.00 0.35 142 LEU A O 3
ATOM 6759 N N . THR A 1 143 ? 4.083 11.208 -0.026 1.00 0.40 143 THR A N 3
ATOM 6760 C CA . THR A 1 143 ? 3.375 12.435 0.274 1.00 0.51 143 THR A CA 3
ATOM 6761 C C . THR A 1 143 ? 3.681 13.467 -0.809 1.00 0.62 143 THR A C 3
ATOM 6762 O O . THR A 1 143 ? 4.468 13.183 -1.715 1.00 0.61 143 THR A O 3
ATOM 6773 N N . ASN A 1 144 ? 3.082 14.647 -0.737 1.00 0.76 144 ASN A N 3
ATOM 6774 C CA . ASN A 1 144 ? 3.379 15.694 -1.713 1.00 0.89 144 ASN A CA 3
ATOM 6775 C C . ASN A 1 144 ? 4.848 16.108 -1.625 1.00 0.92 144 ASN A C 3
ATOM 6776 O O . ASN A 1 144 ? 5.458 16.490 -2.624 1.00 1.02 144 ASN A O 3
ATOM 6787 N N . ALA A 1 145 ? 5.423 15.995 -0.433 1.00 0.88 145 ALA A N 3
ATOM 6788 C CA . ALA A 1 145 ? 6.828 16.319 -0.227 1.00 0.95 145 ALA A CA 3
ATOM 6789 C C . ALA A 1 145 ? 7.726 15.130 -0.571 1.00 0.85 145 ALA A C 3
ATOM 6790 O O . ALA A 1 145 ? 8.940 15.184 -0.381 1.00 1.00 145 ALA A O 3
ATOM 6797 N N . GLY A 1 146 ? 7.126 14.061 -1.078 1.00 0.65 146 GLY A N 3
ATOM 6798 C CA . GLY A 1 146 ? 7.883 12.877 -1.430 1.00 0.57 146 GLY A CA 3
ATOM 6799 C C . GLY A 1 146 ? 7.775 11.808 -0.367 1.00 0.54 146 GLY A C 3
ATOM 6800 O O . GLY A 1 146 ? 6.724 11.654 0.253 1.00 0.70 146 GLY A O 3
ATOM 6804 N N . LEU A 1 147 ? 8.851 11.075 -0.141 1.00 0.64 147 LEU A N 3
ATOM 6805 C CA . LEU A 1 147 ? 8.837 10.014 0.853 1.00 0.71 147 LEU A CA 3
ATOM 6806 C C . LEU A 1 147 ? 9.148 10.578 2.231 1.00 0.62 147 LEU A C 3
ATOM 6807 O O . LEU A 1 147 ? 10.238 11.100 2.469 1.00 0.84 147 LEU A O 3
ATOM 6823 N N . MET A 1 148 ? 8.181 10.490 3.129 1.00 0.55 148 MET A N 3
ATOM 6824 C CA . MET A 1 148 ? 8.357 10.985 4.485 1.00 0.59 148 MET A CA 3
ATOM 6825 C C . MET A 1 148 ? 9.125 9.958 5.311 1.00 0.57 148 MET A C 3
ATOM 6826 O O . MET A 1 148 ? 8.664 8.835 5.501 1.00 0.72 148 MET A O 3
ATOM 6840 N N . GLY A 1 149 ? 10.293 10.346 5.795 1.00 0.63 149 GLY A N 3
ATOM 6841 C CA . GLY A 1 149 ? 11.160 9.402 6.476 1.00 0.70 149 GLY A CA 3
ATOM 6842 C C . GLY A 1 149 ? 10.937 9.350 7.974 1.00 0.74 149 GLY A C 3
ATOM 6843 O O . GLY A 1 149 ? 11.510 8.505 8.660 1.00 1.08 149 GLY A O 3
ATOM 6847 N N . ASP A 1 150 ? 10.099 10.238 8.481 1.00 0.62 150 ASP A N 3
ATOM 6848 C CA . ASP A 1 150 ? 9.852 10.322 9.916 1.00 0.69 150 ASP A CA 3
ATOM 6849 C C . ASP A 1 150 ? 8.390 10.052 10.226 1.00 0.65 150 ASP A C 3
ATOM 6850 O O . ASP A 1 150 ? 7.719 10.861 10.868 1.00 0.81 150 ASP A O 3
ATOM 6859 N N . VAL A 1 151 ? 7.894 8.920 9.763 1.00 0.57 151 VAL A N 3
ATOM 6860 C CA . VAL A 1 151 ? 6.508 8.557 9.996 1.00 0.60 151 VAL A CA 3
ATOM 6861 C C . VAL A 1 151 ? 6.387 7.080 10.369 1.00 0.50 151 VAL A C 3
ATOM 6862 O O . VAL A 1 151 ? 7.020 6.219 9.758 1.00 0.53 151 VAL A O 3
ATOM 6875 N N . SER A 1 152 ? 5.606 6.800 11.399 1.00 0.51 152 SER A N 3
ATOM 6876 C CA . SER A 1 152 ? 5.400 5.435 11.851 1.00 0.50 152 SER A CA 3
ATOM 6877 C C . SER A 1 152 ? 3.996 4.969 11.493 1.00 0.44 152 SER A C 3
ATOM 6878 O O . SER A 1 152 ? 3.015 5.676 11.733 1.00 0.57 152 SER A O 3
ATOM 6886 N N . ILE A 1 153 ? 3.908 3.778 10.919 1.00 0.33 153 ILE A N 3
ATOM 6887 C CA . ILE A 1 153 ? 2.627 3.211 10.516 1.00 0.28 153 ILE A CA 3
ATOM 6888 C C . ILE A 1 153 ? 2.121 2.212 11.552 1.00 0.28 153 ILE A C 3
ATOM 6889 O O . ILE A 1 153 ? 1.174 1.466 11.296 1.00 0.27 153 ILE A O 3
ATOM 6905 N N . SER A 1 154 ? 2.756 2.200 12.716 1.00 0.38 154 SER A N 3
ATOM 6906 C CA . SER A 1 154 ? 2.396 1.266 13.769 1.00 0.46 154 SER A CA 3
ATOM 6907 C C . SER A 1 154 ? 0.961 1.506 14.230 1.00 0.47 154 SER A C 3
ATOM 6908 O O . SER A 1 154 ? 0.559 2.643 14.499 1.00 0.52 154 SER A O 3
ATOM 6916 N N . GLY A 1 155 ? 0.195 0.430 14.308 1.00 0.47 155 GLY A N 3
ATOM 6917 C CA . GLY A 1 155 ? -1.203 0.538 14.682 1.00 0.51 155 GLY A CA 3
ATOM 6918 C C . GLY A 1 155 ? -2.129 0.447 13.484 1.00 0.42 155 GLY A C 3
ATOM 6919 O O . GLY A 1 155 ? -3.336 0.260 13.641 1.00 0.48 155 GLY A O 3
ATOM 6923 N N . THR A 1 156 ? -1.571 0.586 12.287 1.00 0.32 156 THR A N 3
ATOM 6924 C CA . THR A 1 156 ? -2.353 0.444 11.071 1.00 0.26 156 THR A CA 3
ATOM 6925 C C . THR A 1 156 ? -2.772 -1.014 10.893 1.00 0.24 156 THR A C 3
ATOM 6926 O O . THR A 1 156 ? -1.927 -1.908 10.823 1.00 0.27 156 THR A O 3
ATOM 6937 N N . LYS A 1 157 ? -4.078 -1.242 10.844 1.00 0.25 157 LYS A N 3
ATOM 6938 C CA . LYS A 1 157 ? -4.618 -2.589 10.736 1.00 0.25 157 LYS A CA 3
ATOM 6939 C C . LYS A 1 157 ? -5.487 -2.703 9.486 1.00 0.24 157 LYS A C 3
ATOM 6940 O O . LYS A 1 157 ? -6.366 -1.870 9.251 1.00 0.29 157 LYS A O 3
ATOM 6959 N N . VAL A 1 158 ? -5.238 -3.730 8.687 1.00 0.21 158 VAL A N 3
ATOM 6960 C CA . VAL A 1 158 ? -5.938 -3.907 7.426 1.00 0.20 158 VAL A CA 3
ATOM 6961 C C . VAL A 1 158 ? -6.908 -5.081 7.509 1.00 0.21 158 VAL A C 3
ATOM 6962 O O . VAL A 1 158 ? -6.575 -6.139 8.046 1.00 0.22 158 VAL A O 3
ATOM 6975 N N . THR A 1 159 ? -8.108 -4.874 6.989 1.00 0.23 159 THR A N 3
ATOM 6976 C CA . THR A 1 159 ? -9.138 -5.899 6.973 1.00 0.25 159 THR A CA 3
ATOM 6977 C C . THR A 1 159 ? -9.526 -6.239 5.534 1.00 0.24 159 THR A C 3
ATOM 6978 O O . THR A 1 159 ? -9.340 -5.423 4.630 1.00 0.23 159 THR A O 3
ATOM 6989 N N . LYS A 1 160 ? -10.052 -7.438 5.325 1.00 0.29 160 LYS A N 3
ATOM 6990 C CA . LYS A 1 160 ? -10.417 -7.890 3.987 1.00 0.32 160 LYS A CA 3
ATOM 6991 C C . LYS A 1 160 ? -11.831 -7.445 3.626 1.00 0.31 160 LYS A C 3
ATOM 6992 O O . LYS A 1 160 ? -12.775 -7.646 4.393 1.00 0.34 160 LYS A O 3
ATOM 7011 N N . LEU A 1 161 ? -11.971 -6.847 2.451 1.00 0.31 161 LEU A N 3
ATOM 7012 C CA . LEU A 1 161 ? -13.273 -6.433 1.952 1.00 0.32 161 LEU A CA 3
ATOM 7013 C C . LEU A 1 161 ? -13.928 -7.578 1.200 1.00 0.37 161 LEU A C 3
ATOM 7014 O O . LEU A 1 161 ? -13.275 -8.268 0.417 1.00 0.40 161 LEU A O 3
ATOM 7030 N N . LYS A 1 162 ? -15.207 -7.792 1.445 1.00 0.43 162 LYS A N 3
ATOM 7031 C CA . LYS A 1 162 ? -15.942 -8.837 0.757 1.00 0.51 162 LYS A CA 3
ATOM 7032 C C . LYS A 1 162 ? -16.707 -8.255 -0.428 1.00 0.46 162 LYS A C 3
ATOM 7033 O O . LYS A 1 162 ? -17.869 -7.867 -0.297 1.00 0.51 162 LYS A O 3
ATOM 7052 N N . ILE A 1 163 ? -16.041 -8.162 -1.571 1.00 0.44 163 ILE A N 3
ATOM 7053 C CA . ILE A 1 163 ? -16.679 -7.690 -2.791 1.00 0.50 163 ILE A CA 3
ATOM 7054 C C . ILE A 1 163 ? -16.347 -8.613 -3.960 1.00 0.65 163 ILE A C 3
ATOM 7055 O O . ILE A 1 163 ? -15.312 -8.402 -4.627 1.00 1.18 163 ILE A O 3
ATOM 7072 N N . GLY A 1 1 ? -24.455 -8.145 -12.452 1.00 6.53 1 GLY A N 4
ATOM 7073 C CA . GLY A 1 1 ? -24.783 -8.638 -11.093 1.00 5.94 1 GLY A CA 4
ATOM 7074 C C . GLY A 1 1 ? -23.838 -8.094 -10.044 1.00 5.26 1 GLY A C 4
ATOM 7075 O O . GLY A 1 1 ? -22.650 -7.908 -10.316 1.00 5.36 1 GLY A O 4
ATOM 7081 N N . SER A 1 2 ? -24.371 -7.836 -8.850 1.00 4.99 2 SER A N 4
ATOM 7082 C CA . SER A 1 2 ? -23.590 -7.306 -7.739 1.00 4.81 2 SER A CA 4
ATOM 7083 C C . SER A 1 2 ? -22.998 -5.942 -8.091 1.00 4.06 2 SER A C 4
ATOM 7084 O O . SER A 1 2 ? -21.776 -5.765 -8.122 1.00 4.31 2 SER A O 4
ATOM 7092 N N . ALA A 1 3 ? -23.885 -4.982 -8.347 1.00 3.54 3 ALA A N 4
ATOM 7093 C CA . ALA A 1 3 ? -23.489 -3.625 -8.709 1.00 3.33 3 ALA A CA 4
ATOM 7094 C C . ALA A 1 3 ? -22.565 -3.017 -7.663 1.00 2.31 3 ALA A C 4
ATOM 7095 O O . ALA A 1 3 ? -21.559 -2.395 -7.999 1.00 2.67 3 ALA A O 4
ATOM 7102 N N . THR A 1 4 ? -22.901 -3.222 -6.396 1.00 1.51 4 THR A N 4
ATOM 7103 C CA . THR A 1 4 ? -22.120 -2.672 -5.295 1.00 0.90 4 THR A CA 4
ATOM 7104 C C . THR A 1 4 ? -20.691 -3.196 -5.321 1.00 0.77 4 THR A C 4
ATOM 7105 O O . THR A 1 4 ? -19.736 -2.452 -5.086 1.00 0.73 4 THR A O 4
ATOM 7116 N N . ASN A 1 5 ? -20.553 -4.482 -5.618 1.00 0.75 5 ASN A N 4
ATOM 7117 C CA . ASN A 1 5 ? -19.245 -5.122 -5.649 1.00 0.68 5 ASN A CA 4
ATOM 7118 C C . ASN A 1 5 ? -18.455 -4.660 -6.864 1.00 0.59 5 ASN A C 4
ATOM 7119 O O . ASN A 1 5 ? -17.253 -4.429 -6.776 1.00 0.55 5 ASN A O 4
ATOM 7130 N N . ALA A 1 6 ? -19.145 -4.495 -7.988 1.00 0.60 6 ALA A N 4
ATOM 7131 C CA . ALA A 1 6 ? -18.497 -4.093 -9.229 1.00 0.58 6 ALA A CA 4
ATOM 7132 C C . ALA A 1 6 ? -18.045 -2.637 -9.164 1.00 0.52 6 ALA A C 4
ATOM 7133 O O . ALA A 1 6 ? -16.934 -2.304 -9.574 1.00 0.50 6 ALA A O 4
ATOM 7140 N N . SER A 1 7 ? -18.909 -1.774 -8.634 1.00 0.51 7 SER A N 4
ATOM 7141 C CA . SER A 1 7 ? -18.587 -0.356 -8.504 1.00 0.50 7 SER A CA 4
ATOM 7142 C C . SER A 1 7 ? -17.429 -0.147 -7.528 1.00 0.45 7 SER A C 4
ATOM 7143 O O . SER A 1 7 ? -16.532 0.659 -7.780 1.00 0.45 7 SER A O 4
ATOM 7151 N N . LYS A 1 8 ? -17.434 -0.899 -6.431 1.00 0.45 8 LYS A N 4
ATOM 7152 C CA . LYS A 1 8 ? -16.395 -0.772 -5.420 1.00 0.44 8 LYS A CA 4
ATOM 7153 C C . LYS A 1 8 ? -15.075 -1.300 -5.968 1.00 0.38 8 LYS A C 4
ATOM 7154 O O . LYS A 1 8 ? -14.033 -0.664 -5.826 1.00 0.37 8 LYS A O 4
ATOM 7173 N N . ARG A 1 9 ? -15.143 -2.463 -6.609 1.00 0.38 9 ARG A N 4
ATOM 7174 C CA . ARG A 1 9 ? -13.980 -3.083 -7.236 1.00 0.36 9 ARG A CA 4
ATOM 7175 C C . ARG A 1 9 ? -13.314 -2.130 -8.221 1.00 0.34 9 ARG A C 4
ATOM 7176 O O . ARG A 1 9 ? -12.094 -1.975 -8.220 1.00 0.35 9 ARG A O 4
ATOM 7197 N N . GLN A 1 10 ? -14.128 -1.483 -9.043 1.00 0.36 10 GLN A N 4
ATOM 7198 C CA . GLN A 1 10 ? -13.621 -0.586 -10.068 1.00 0.38 10 GLN A CA 4
ATOM 7199 C C . GLN A 1 10 ? -12.949 0.626 -9.431 1.00 0.36 10 GLN A C 4
ATOM 7200 O O . GLN A 1 10 ? -11.898 1.075 -9.888 1.00 0.37 10 GLN A O 4
ATOM 7214 N N . ALA A 1 11 ? -13.549 1.136 -8.366 1.00 0.35 11 ALA A N 4
ATOM 7215 C CA . ALA A 1 11 ? -13.014 2.299 -7.676 1.00 0.37 11 ALA A CA 4
ATOM 7216 C C . ALA A 1 11 ? -11.677 1.977 -7.021 1.00 0.33 11 ALA A C 4
ATOM 7217 O O . ALA A 1 11 ? -10.721 2.748 -7.124 1.00 0.36 11 ALA A O 4
ATOM 7224 N N . ILE A 1 12 ? -11.604 0.822 -6.369 1.00 0.30 12 ILE A N 4
ATOM 7225 C CA . ILE A 1 12 ? -10.403 0.425 -5.648 1.00 0.29 12 ILE A CA 4
ATOM 7226 C C . ILE A 1 12 ? -9.261 0.107 -6.610 1.00 0.29 12 ILE A C 4
ATOM 7227 O O . ILE A 1 12 ? -8.154 0.617 -6.464 1.00 0.29 12 ILE A O 4
ATOM 7243 N N . ASP A 1 13 ? -9.548 -0.719 -7.605 1.00 0.31 13 ASP A N 4
ATOM 7244 C CA . ASP A 1 13 ? -8.519 -1.206 -8.520 1.00 0.37 13 ASP A CA 4
ATOM 7245 C C . ASP A 1 13 ? -7.912 -0.056 -9.319 1.00 0.38 13 ASP A C 4
ATOM 7246 O O . ASP A 1 13 ? -6.695 0.005 -9.517 1.00 0.41 13 ASP A O 4
ATOM 7255 N N . ALA A 1 14 ? -8.766 0.871 -9.745 1.00 0.38 14 ALA A N 4
ATOM 7256 C CA . ALA A 1 14 ? -8.330 1.998 -10.560 1.00 0.45 14 ALA A CA 4
ATOM 7257 C C . ALA A 1 14 ? -7.487 2.971 -9.749 1.00 0.42 14 ALA A C 4
ATOM 7258 O O . ALA A 1 14 ? -6.449 3.440 -10.215 1.00 0.47 14 ALA A O 4
ATOM 7265 N N . SER A 1 15 ? -7.927 3.266 -8.532 1.00 0.36 15 SER A N 4
ATOM 7266 C CA . SER A 1 15 ? -7.203 4.192 -7.674 1.00 0.35 15 SER A CA 4
ATOM 7267 C C . SER A 1 15 ? -5.843 3.620 -7.295 1.00 0.32 15 SER A C 4
ATOM 7268 O O . SER A 1 15 ? -4.874 4.359 -7.141 1.00 0.34 15 SER A O 4
ATOM 7276 N N . VAL A 1 16 ? -5.768 2.301 -7.162 1.00 0.29 16 VAL A N 4
ATOM 7277 C CA . VAL A 1 16 ? -4.507 1.635 -6.864 1.00 0.29 16 VAL A CA 4
ATOM 7278 C C . VAL A 1 16 ? -3.529 1.804 -8.020 1.00 0.32 16 VAL A C 4
ATOM 7279 O O . VAL A 1 16 ? -2.382 2.208 -7.822 1.00 0.33 16 VAL A O 4
ATOM 7292 N N . ASP A 1 17 ? -3.999 1.506 -9.226 1.00 0.36 17 ASP A N 4
ATOM 7293 C CA . ASP A 1 17 ? -3.177 1.636 -10.425 1.00 0.42 17 ASP A CA 4
ATOM 7294 C C . ASP A 1 17 ? -2.709 3.074 -10.617 1.00 0.41 17 ASP A C 4
ATOM 7295 O O . ASP A 1 17 ? -1.532 3.324 -10.880 1.00 0.43 17 ASP A O 4
ATOM 7304 N N . ALA A 1 18 ? -3.634 4.014 -10.468 1.00 0.41 18 ALA A N 4
ATOM 7305 C CA . ALA A 1 18 ? -3.331 5.429 -10.625 1.00 0.44 18 ALA A CA 4
ATOM 7306 C C . ALA A 1 18 ? -2.290 5.885 -9.608 1.00 0.39 18 ALA A C 4
ATOM 7307 O O . ALA A 1 18 ? -1.356 6.618 -9.945 1.00 0.41 18 ALA A O 4
ATOM 7314 N N . THR A 1 19 ? -2.455 5.438 -8.369 1.00 0.34 19 THR A N 4
ATOM 7315 C CA . THR A 1 19 ? -1.538 5.787 -7.297 1.00 0.32 19 THR A CA 4
ATOM 7316 C C . THR A 1 19 ? -0.144 5.206 -7.542 1.00 0.30 19 THR A C 4
ATOM 7317 O O . THR A 1 19 ? 0.863 5.896 -7.365 1.00 0.29 19 THR A O 4
ATOM 7328 N N . LEU A 1 20 ? -0.087 3.954 -7.985 1.00 0.31 20 LEU A N 4
ATOM 7329 C CA . LEU A 1 20 ? 1.187 3.276 -8.196 1.00 0.32 20 LEU A CA 4
ATOM 7330 C C . LEU A 1 20 ? 1.941 3.902 -9.365 1.00 0.33 20 LEU A C 4
ATOM 7331 O O . LEU A 1 20 ? 3.160 4.070 -9.316 1.00 0.32 20 LEU A O 4
ATOM 7347 N N . SER A 1 21 ? 1.206 4.258 -10.410 1.00 0.37 21 SER A N 4
ATOM 7348 C CA . SER A 1 21 ? 1.795 4.889 -11.582 1.00 0.41 21 SER A CA 4
ATOM 7349 C C . SER A 1 21 ? 2.380 6.252 -11.221 1.00 0.37 21 SER A C 4
ATOM 7350 O O . SER A 1 21 ? 3.410 6.661 -11.763 1.00 0.39 21 SER A O 4
ATOM 7358 N N . ARG A 1 22 ? 1.728 6.946 -10.290 1.00 0.35 22 ARG A N 4
ATOM 7359 C CA . ARG A 1 22 ? 2.224 8.232 -9.809 1.00 0.34 22 ARG A CA 4
ATOM 7360 C C . ARG A 1 22 ? 3.532 8.049 -9.051 1.00 0.29 22 ARG A C 4
ATOM 7361 O O . ARG A 1 22 ? 4.469 8.824 -9.225 1.00 0.29 22 ARG A O 4
ATOM 7382 N N . LEU A 1 23 ? 3.590 7.010 -8.221 1.00 0.26 23 LEU A N 4
ATOM 7383 C CA . LEU A 1 23 ? 4.788 6.708 -7.440 1.00 0.23 23 LEU A CA 4
ATOM 7384 C C . LEU A 1 23 ? 5.997 6.521 -8.346 1.00 0.22 23 LEU A C 4
ATOM 7385 O O . LEU A 1 23 ? 7.081 7.026 -8.060 1.00 0.22 23 LEU A O 4
ATOM 7401 N N . TYR A 1 24 ? 5.795 5.811 -9.444 1.00 0.25 24 TYR A N 4
ATOM 7402 C CA . TYR A 1 24 ? 6.877 5.533 -10.381 1.00 0.27 24 TYR A CA 4
ATOM 7403 C C . TYR A 1 24 ? 7.372 6.813 -11.043 1.00 0.29 24 TYR A C 4
ATOM 7404 O O . TYR A 1 24 ? 8.558 6.950 -11.336 1.00 0.32 24 TYR A O 4
ATOM 7422 N N . SER A 1 25 ? 6.460 7.749 -11.265 1.00 0.30 25 SER A N 4
ATOM 7423 C CA . SER A 1 25 ? 6.803 9.009 -11.904 1.00 0.35 25 SER A CA 4
ATOM 7424 C C . SER A 1 25 ? 7.445 9.974 -10.907 1.00 0.32 25 SER A C 4
ATOM 7425 O O . SER A 1 25 ? 8.350 10.734 -11.255 1.00 0.34 25 SER A O 4
ATOM 7433 N N . THR A 1 26 ? 6.988 9.931 -9.663 1.00 0.28 26 THR A N 4
ATOM 7434 C CA . THR A 1 26 ? 7.468 10.856 -8.652 1.00 0.28 26 THR A CA 4
ATOM 7435 C C . THR A 1 26 ? 8.811 10.402 -8.081 1.00 0.27 26 THR A C 4
ATOM 7436 O O . THR A 1 26 ? 9.713 11.216 -7.873 1.00 0.31 26 THR A O 4
ATOM 7447 N N . VAL A 1 27 ? 8.948 9.103 -7.841 1.00 0.25 27 VAL A N 4
ATOM 7448 C CA . VAL A 1 27 ? 10.145 8.569 -7.213 1.00 0.27 27 VAL A CA 4
ATOM 7449 C C . VAL A 1 27 ? 10.892 7.633 -8.159 1.00 0.25 27 VAL A C 4
ATOM 7450 O O . VAL A 1 27 ? 10.346 6.628 -8.620 1.00 0.25 27 VAL A O 4
ATOM 7463 N N . ARG A 1 28 ? 12.139 7.972 -8.441 1.00 0.27 28 ARG A N 4
ATOM 7464 C CA . ARG A 1 28 ? 12.999 7.156 -9.292 1.00 0.30 28 ARG A CA 4
ATOM 7465 C C . ARG A 1 28 ? 13.451 5.888 -8.565 1.00 0.28 28 ARG A C 4
ATOM 7466 O O . ARG A 1 28 ? 13.715 5.913 -7.362 1.00 0.27 28 ARG A O 4
ATOM 7487 N N . GLY A 1 29 ? 13.508 4.776 -9.292 1.00 0.30 29 GLY A N 4
ATOM 7488 C CA . GLY A 1 29 ? 13.999 3.528 -8.722 1.00 0.31 29 GLY A CA 4
ATOM 7489 C C . GLY A 1 29 ? 12.890 2.669 -8.148 1.00 0.28 29 GLY A C 4
ATOM 7490 O O . GLY A 1 29 ? 13.106 1.501 -7.812 1.00 0.31 29 GLY A O 4
ATOM 7494 N N . SER A 1 30 ? 11.701 3.244 -8.041 1.00 0.27 30 SER A N 4
ATOM 7495 C CA . SER A 1 30 ? 10.546 2.549 -7.483 1.00 0.28 30 SER A CA 4
ATOM 7496 C C . SER A 1 30 ? 10.202 1.287 -8.271 1.00 0.29 30 SER A C 4
ATOM 7497 O O . SER A 1 30 ? 9.782 0.286 -7.692 1.00 0.29 30 SER A O 4
ATOM 7505 N N . ARG A 1 31 ? 10.406 1.337 -9.582 1.00 0.34 31 ARG A N 4
ATOM 7506 C CA . ARG A 1 31 ? 10.076 0.218 -10.461 1.00 0.41 31 ARG A CA 4
ATOM 7507 C C . ARG A 1 31 ? 10.762 -1.063 -10.001 1.00 0.38 31 ARG A C 4
ATOM 7508 O O . ARG A 1 31 ? 10.123 -2.103 -9.857 1.00 0.39 31 ARG A O 4
ATOM 7529 N N . GLU A 1 32 ? 12.060 -0.967 -9.746 1.00 0.38 32 GLU A N 4
ATOM 7530 C CA . GLU A 1 32 ? 12.869 -2.131 -9.425 1.00 0.42 32 GLU A CA 4
ATOM 7531 C C . GLU A 1 32 ? 12.464 -2.744 -8.089 1.00 0.37 32 GLU A C 4
ATOM 7532 O O . GLU A 1 32 ? 12.260 -3.955 -7.987 1.00 0.41 32 GLU A O 4
ATOM 7544 N N . LEU A 1 33 ? 12.340 -1.899 -7.074 1.00 0.32 33 LEU A N 4
ATOM 7545 C CA . LEU A 1 33 ? 12.046 -2.368 -5.726 1.00 0.32 33 LEU A CA 4
ATOM 7546 C C . LEU A 1 33 ? 10.663 -3.012 -5.655 1.00 0.29 33 LEU A C 4
ATOM 7547 O O . LEU A 1 33 ? 10.492 -4.063 -5.038 1.00 0.34 33 LEU A O 4
ATOM 7563 N N . VAL A 1 34 ? 9.684 -2.388 -6.298 1.00 0.26 34 VAL A N 4
ATOM 7564 C CA . VAL A 1 34 ? 8.327 -2.917 -6.300 1.00 0.30 34 VAL A CA 4
ATOM 7565 C C . VAL A 1 34 ? 8.253 -4.217 -7.102 1.00 0.33 34 VAL A C 4
ATOM 7566 O O . VAL A 1 34 ? 7.554 -5.158 -6.720 1.00 0.34 34 VAL A O 4
ATOM 7579 N N . ALA A 1 35 ? 8.979 -4.267 -8.213 1.00 0.40 35 ALA A N 4
ATOM 7580 C CA . ALA A 1 35 ? 9.039 -5.470 -9.034 1.00 0.53 35 ALA A CA 4
ATOM 7581 C C . ALA A 1 35 ? 9.683 -6.625 -8.274 1.00 0.53 35 ALA A C 4
ATOM 7582 O O . ALA A 1 35 ? 9.384 -7.792 -8.525 1.00 0.60 35 ALA A O 4
ATOM 7589 N N . LYS A 1 36 ? 10.570 -6.287 -7.347 1.00 0.49 36 LYS A N 4
ATOM 7590 C CA . LYS A 1 36 ? 11.250 -7.273 -6.512 1.00 0.57 36 LYS A CA 4
ATOM 7591 C C . LYS A 1 36 ? 10.286 -7.913 -5.517 1.00 0.47 36 LYS A C 4
ATOM 7592 O O . LYS A 1 36 ? 10.519 -9.020 -5.024 1.00 0.55 36 LYS A O 4
ATOM 7611 N N . SER A 1 37 ? 9.200 -7.218 -5.236 1.00 0.30 37 SER A N 4
ATOM 7612 C CA . SER A 1 37 ? 8.203 -7.712 -4.305 1.00 0.27 37 SER A CA 4
ATOM 7613 C C . SER A 1 37 ? 7.365 -8.815 -4.943 1.00 0.22 37 SER A C 4
ATOM 7614 O O . SER A 1 37 ? 7.095 -8.794 -6.148 1.00 0.28 37 SER A O 4
ATOM 7622 N N . ARG A 1 38 ? 6.955 -9.778 -4.125 1.00 0.20 38 ARG A N 4
ATOM 7623 C CA . ARG A 1 38 ? 6.108 -10.875 -4.577 1.00 0.24 38 ARG A CA 4
ATOM 7624 C C . ARG A 1 38 ? 4.701 -10.353 -4.816 1.00 0.27 38 ARG A C 4
ATOM 7625 O O . ARG A 1 38 ? 4.016 -10.764 -5.752 1.00 0.41 38 ARG A O 4
ATOM 7646 N N . GLY A 1 39 ? 4.287 -9.441 -3.950 1.00 0.21 39 GLY A N 4
ATOM 7647 C CA . GLY A 1 39 ? 3.006 -8.792 -4.093 1.00 0.25 39 GLY A CA 4
ATOM 7648 C C . GLY A 1 39 ? 3.059 -7.381 -3.552 1.00 0.21 39 GLY A C 4
ATOM 7649 O O . GLY A 1 39 ? 3.846 -7.095 -2.645 1.00 0.20 39 GLY A O 4
ATOM 7653 N N . VAL A 1 40 ? 2.241 -6.500 -4.101 1.00 0.21 40 VAL A N 4
ATOM 7654 C CA . VAL A 1 40 ? 2.247 -5.105 -3.693 1.00 0.20 40 VAL A CA 4
ATOM 7655 C C . VAL A 1 40 ? 0.842 -4.630 -3.336 1.00 0.19 40 VAL A C 4
ATOM 7656 O O . VAL A 1 40 ? -0.114 -4.858 -4.082 1.00 0.20 40 VAL A O 4
ATOM 7669 N N . LEU A 1 41 ? 0.721 -3.997 -2.177 1.00 0.18 41 LEU A N 4
ATOM 7670 C CA . LEU A 1 41 ? -0.540 -3.424 -1.737 1.00 0.17 41 LEU A CA 4
ATOM 7671 C C . LEU A 1 41 ? -0.418 -1.908 -1.666 1.00 0.17 41 LEU A C 4
ATOM 7672 O O . LEU A 1 41 ? 0.469 -1.386 -0.993 1.00 0.18 41 LEU A O 4
ATOM 7688 N N . VAL A 1 42 ? -1.294 -1.205 -2.368 1.00 0.18 42 VAL A N 4
ATOM 7689 C CA . VAL A 1 42 ? -1.233 0.252 -2.404 1.00 0.20 42 VAL A CA 4
ATOM 7690 C C . VAL A 1 42 ? -2.463 0.872 -1.749 1.00 0.20 42 VAL A C 4
ATOM 7691 O O . VAL A 1 42 ? -3.590 0.440 -1.993 1.00 0.19 42 VAL A O 4
ATOM 7704 N N . PHE A 1 43 ? -2.229 1.879 -0.914 1.00 0.22 43 PHE A N 4
ATOM 7705 C CA . PHE A 1 43 ? -3.303 2.639 -0.287 1.00 0.24 43 PHE A CA 4
ATOM 7706 C C . PHE A 1 43 ? -3.259 4.101 -0.722 1.00 0.29 43 PHE A C 4
ATOM 7707 O O . PHE A 1 43 ? -2.333 4.832 -0.363 1.00 0.34 43 PHE A O 4
ATOM 7724 N N . PRO A 1 44 ? -4.240 4.535 -1.525 1.00 0.34 44 PRO A N 4
ATOM 7725 C CA . PRO A 1 44 ? -4.424 5.945 -1.872 1.00 0.49 44 PRO A CA 4
ATOM 7726 C C . PRO A 1 44 ? -4.975 6.740 -0.686 1.00 0.68 44 PRO A C 4
ATOM 7727 O O . PRO A 1 44 ? -6.182 6.972 -0.589 1.00 0.96 44 PRO A O 4
ATOM 7738 N N . ASP A 1 45 ? -4.087 7.137 0.218 1.00 0.86 45 ASP A N 4
ATOM 7739 C CA . ASP A 1 45 ? -4.478 7.881 1.415 1.00 1.11 45 ASP A CA 4
ATOM 7740 C C . ASP A 1 45 ? -4.777 9.336 1.061 1.00 0.96 45 ASP A C 4
ATOM 7741 O O . ASP A 1 45 ? -3.974 10.242 1.300 1.00 1.25 45 ASP A O 4
ATOM 7750 N N . VAL A 1 46 ? -5.933 9.545 0.453 1.00 1.23 46 VAL A N 4
ATOM 7751 C CA . VAL A 1 46 ? -6.364 10.870 0.052 1.00 1.56 46 VAL A CA 4
ATOM 7752 C C . VAL A 1 46 ? -7.539 11.326 0.910 1.00 1.64 46 VAL A C 4
ATOM 7753 O O . VAL A 1 46 ? -8.484 10.573 1.148 1.00 1.97 46 VAL A O 4
ATOM 7766 N N . ILE A 1 47 ? -7.465 12.555 1.392 1.00 1.66 47 ILE A N 4
ATOM 7767 C CA . ILE A 1 47 ? -8.480 13.080 2.291 1.00 1.93 47 ILE A CA 4
ATOM 7768 C C . ILE A 1 47 ? -9.511 13.906 1.523 1.00 2.27 47 ILE A C 4
ATOM 7769 O O . ILE A 1 47 ? -10.700 13.898 1.853 1.00 2.72 47 ILE A O 4
ATOM 7785 N N . GLN A 1 48 ? -9.056 14.612 0.492 1.00 2.52 48 GLN A N 4
ATOM 7786 C CA . GLN A 1 48 ? -9.945 15.442 -0.319 1.00 2.99 48 GLN A CA 4
ATOM 7787 C C . GLN A 1 48 ? -9.599 15.364 -1.806 1.00 3.37 48 GLN A C 4
ATOM 7788 O O . GLN A 1 48 ? -10.483 15.448 -2.658 1.00 3.87 48 GLN A O 4
ATOM 7802 N N . ALA A 1 49 ? -8.318 15.211 -2.118 1.00 3.68 49 ALA A N 4
ATOM 7803 C CA . ALA A 1 49 ? -7.871 15.208 -3.506 1.00 4.44 49 ALA A CA 4
ATOM 7804 C C . ALA A 1 49 ? -8.092 13.853 -4.167 1.00 4.69 49 ALA A C 4
ATOM 7805 O O . ALA A 1 49 ? -7.394 12.884 -3.864 1.00 5.28 49 ALA A O 4
ATOM 7812 N N . GLY A 1 50 ? -9.057 13.791 -5.074 1.00 4.60 50 GLY A N 4
ATOM 7813 C CA . GLY A 1 50 ? -9.313 12.564 -5.806 1.00 5.13 50 GLY A CA 4
ATOM 7814 C C . GLY A 1 50 ? -10.057 11.535 -4.980 1.00 4.92 50 GLY A C 4
ATOM 7815 O O . GLY A 1 50 ? -9.568 10.425 -4.771 1.00 5.12 50 GLY A O 4
ATOM 7819 N N . LEU A 1 51 ? -11.239 11.904 -4.511 1.00 4.76 51 LEU A N 4
ATOM 7820 C CA . LEU A 1 51 ? -12.063 11.001 -3.722 1.00 4.73 51 LEU A CA 4
ATOM 7821 C C . LEU A 1 51 ? -12.871 10.088 -4.635 1.00 4.31 51 LEU A C 4
ATOM 7822 O O . LEU A 1 51 ? -13.552 10.556 -5.550 1.00 4.30 51 LEU A O 4
ATOM 7838 N N . ILE A 1 52 ? -12.786 8.791 -4.393 1.00 4.31 52 ILE A N 4
ATOM 7839 C CA . ILE A 1 52 ? -13.470 7.811 -5.223 1.00 4.18 52 ILE A CA 4
ATOM 7840 C C . ILE A 1 52 ? -14.725 7.288 -4.537 1.00 4.20 52 ILE A C 4
ATOM 7841 O O . ILE A 1 52 ? -14.765 7.140 -3.314 1.00 4.41 52 ILE A O 4
ATOM 7857 N N . ILE A 1 53 ? -15.743 7.005 -5.333 1.00 4.35 53 ILE A N 4
ATOM 7858 C CA . ILE A 1 53 ? -16.990 6.464 -4.818 1.00 4.71 53 ILE A CA 4
ATOM 7859 C C . ILE A 1 53 ? -16.861 4.954 -4.638 1.00 4.68 53 ILE A C 4
ATOM 7860 O O . ILE A 1 53 ? -16.870 4.200 -5.614 1.00 4.86 53 ILE A O 4
ATOM 7876 N N . GLY A 1 54 ? -16.722 4.521 -3.394 1.00 4.74 54 GLY A N 4
ATOM 7877 C CA . GLY A 1 54 ? -16.525 3.114 -3.115 1.00 4.88 54 GLY A CA 4
ATOM 7878 C C . GLY A 1 54 ? -15.289 2.873 -2.274 1.00 4.29 54 GLY A C 4
ATOM 7879 O O . GLY A 1 54 ? -14.987 1.736 -1.906 1.00 4.64 54 GLY A O 4
ATOM 7883 N N . GLY A 1 55 ? -14.572 3.947 -1.973 1.00 3.74 55 GLY A N 4
ATOM 7884 C CA . GLY A 1 55 ? -13.392 3.848 -1.139 1.00 3.50 55 GLY A CA 4
ATOM 7885 C C . GLY A 1 55 ? -13.500 4.727 0.091 1.00 3.06 55 GLY A C 4
ATOM 7886 O O . GLY A 1 55 ? -13.493 5.954 -0.017 1.00 3.37 55 GLY A O 4
ATOM 7890 N N . GLN A 1 56 ? -13.613 4.111 1.260 1.00 2.77 56 GLN A N 4
ATOM 7891 C CA . GLN A 1 56 ? -13.793 4.861 2.493 1.00 2.62 56 GLN A CA 4
ATOM 7892 C C . GLN A 1 56 ? -12.509 4.884 3.311 1.00 2.00 56 GLN A C 4
ATOM 7893 O O . GLN A 1 56 ? -12.062 3.846 3.802 1.00 2.19 56 GLN A O 4
ATOM 7907 N N . THR A 1 57 ? -11.930 6.074 3.449 1.00 1.85 57 THR A N 4
ATOM 7908 C CA . THR A 1 57 ? -10.725 6.285 4.253 1.00 1.54 57 THR A CA 4
ATOM 7909 C C . THR A 1 57 ? -9.479 5.706 3.580 1.00 1.34 57 THR A C 4
ATOM 7910 O O . THR A 1 57 ? -8.570 6.445 3.204 1.00 2.29 57 THR A O 4
ATOM 7921 N N . GLY A 1 58 ? -9.443 4.394 3.423 1.00 0.67 58 GLY A N 4
ATOM 7922 C CA . GLY A 1 58 ? -8.285 3.753 2.849 1.00 0.50 58 GLY A CA 4
ATOM 7923 C C . GLY A 1 58 ? -8.627 2.430 2.207 1.00 0.41 58 GLY A C 4
ATOM 7924 O O . GLY A 1 58 ? -8.765 1.416 2.890 1.00 0.48 58 GLY A O 4
ATOM 7928 N N . ASN A 1 59 ? -8.778 2.446 0.895 1.00 0.39 59 ASN A N 4
ATOM 7929 C CA . ASN A 1 59 ? -9.034 1.231 0.134 1.00 0.39 59 ASN A CA 4
ATOM 7930 C C . ASN A 1 59 ? -7.762 0.807 -0.583 1.00 0.34 59 ASN A C 4
ATOM 7931 O O . ASN A 1 59 ? -6.990 1.650 -1.028 1.00 0.52 59 ASN A O 4
ATOM 7942 N N . GLY A 1 60 ? -7.529 -0.490 -0.684 1.00 0.21 60 GLY A N 4
ATOM 7943 C CA . GLY A 1 60 ? -6.345 -0.964 -1.362 1.00 0.22 60 GLY A CA 4
ATOM 7944 C C . GLY A 1 60 ? -6.569 -2.290 -2.044 1.00 0.19 60 GLY A C 4
ATOM 7945 O O . GLY A 1 60 ? -7.538 -2.992 -1.754 1.00 0.19 60 GLY A O 4
ATOM 7949 N N . ALA A 1 61 ? -5.676 -2.632 -2.953 1.00 0.19 61 ALA A N 4
ATOM 7950 C CA . ALA A 1 61 ? -5.766 -3.880 -3.684 1.00 0.19 61 ALA A CA 4
ATOM 7951 C C . ALA A 1 61 ? -4.401 -4.536 -3.770 1.00 0.18 61 ALA A C 4
ATOM 7952 O O . ALA A 1 61 ? -3.387 -3.854 -3.942 1.00 0.19 61 ALA A O 4
ATOM 7959 N N . LEU A 1 62 ? -4.371 -5.852 -3.634 1.00 0.18 62 LEU A N 4
ATOM 7960 C CA . LEU A 1 62 ? -3.125 -6.592 -3.714 1.00 0.19 62 LEU A CA 4
ATOM 7961 C C . LEU A 1 62 ? -2.886 -7.028 -5.152 1.00 0.22 62 LEU A C 4
ATOM 7962 O O . LEU A 1 62 ? -3.659 -7.807 -5.714 1.00 0.24 62 LEU A O 4
ATOM 7978 N N . ARG A 1 63 ? -1.815 -6.521 -5.736 1.00 0.24 63 ARG A N 4
ATOM 7979 C CA . ARG A 1 63 ? -1.490 -6.814 -7.121 1.00 0.29 63 ARG A CA 4
ATOM 7980 C C . ARG A 1 63 ? -0.348 -7.823 -7.178 1.00 0.32 63 ARG A C 4
ATOM 7981 O O . ARG A 1 63 ? 0.782 -7.516 -6.789 1.00 0.34 63 ARG A O 4
ATOM 8002 N N . VAL A 1 64 ? -0.648 -9.027 -7.638 1.00 0.34 64 VAL A N 4
ATOM 8003 C CA . VAL A 1 64 ? 0.355 -10.074 -7.756 1.00 0.39 64 VAL A CA 4
ATOM 8004 C C . VAL A 1 64 ? 0.475 -10.522 -9.207 1.00 0.45 64 VAL A C 4
ATOM 8005 O O . VAL A 1 64 ? -0.497 -10.995 -9.797 1.00 0.47 64 VAL A O 4
ATOM 8018 N N . GLY A 1 65 ? 1.658 -10.346 -9.787 1.00 0.50 65 GLY A N 4
ATOM 8019 C CA . GLY A 1 65 ? 1.874 -10.728 -11.173 1.00 0.59 65 GLY A CA 4
ATOM 8020 C C . GLY A 1 65 ? 0.987 -9.956 -12.133 1.00 0.63 65 GLY A C 4
ATOM 8021 O O . GLY A 1 65 ? 0.654 -10.446 -13.212 1.00 0.75 65 GLY A O 4
ATOM 8025 N N . GLY A 1 66 ? 0.598 -8.751 -11.736 1.00 0.59 66 GLY A N 4
ATOM 8026 C CA . GLY A 1 66 ? -0.273 -7.940 -12.566 1.00 0.68 66 GLY A CA 4
ATOM 8027 C C . GLY A 1 66 ? -1.745 -8.214 -12.317 1.00 0.68 66 GLY A C 4
ATOM 8028 O O . GLY A 1 66 ? -2.607 -7.485 -12.805 1.00 0.82 66 GLY A O 4
ATOM 8032 N N . ALA A 1 67 ? -2.043 -9.261 -11.558 1.00 0.59 67 ALA A N 4
ATOM 8033 C CA . ALA A 1 67 ? -3.421 -9.634 -11.290 1.00 0.60 67 ALA A CA 4
ATOM 8034 C C . ALA A 1 67 ? -3.796 -9.315 -9.852 1.00 0.50 67 ALA A C 4
ATOM 8035 O O . ALA A 1 67 ? -3.054 -9.631 -8.922 1.00 0.46 67 ALA A O 4
ATOM 8042 N N . THR A 1 68 ? -4.933 -8.664 -9.677 1.00 0.49 68 THR A N 4
ATOM 8043 C CA . THR A 1 68 ? -5.441 -8.368 -8.351 1.00 0.41 68 THR A CA 4
ATOM 8044 C C . THR A 1 68 ? -6.005 -9.635 -7.716 1.00 0.42 68 THR A C 4
ATOM 8045 O O . THR A 1 68 ? -6.941 -10.237 -8.242 1.00 0.51 68 THR A O 4
ATOM 8056 N N . VAL A 1 69 ? -5.435 -10.044 -6.592 1.00 0.35 69 VAL A N 4
ATOM 8057 C CA . VAL A 1 69 ? -5.826 -11.298 -5.959 1.00 0.38 69 VAL A CA 4
ATOM 8058 C C . VAL A 1 69 ? -6.740 -11.057 -4.755 1.00 0.33 69 VAL A C 4
ATOM 8059 O O . VAL A 1 69 ? -7.444 -11.963 -4.302 1.00 0.38 69 VAL A O 4
ATOM 8072 N N . GLY A 1 70 ? -6.743 -9.836 -4.244 1.00 0.27 70 GLY A N 4
ATOM 8073 C CA . GLY A 1 70 ? -7.572 -9.526 -3.097 1.00 0.26 70 GLY A CA 4
ATOM 8074 C C . GLY A 1 70 ? -7.655 -8.040 -2.836 1.00 0.23 70 GLY A C 4
ATOM 8075 O O . GLY A 1 70 ? -6.809 -7.276 -3.304 1.00 0.22 70 GLY A O 4
ATOM 8079 N N . TYR A 1 71 ? -8.672 -7.629 -2.091 1.00 0.23 71 TYR A N 4
ATOM 8080 C CA . TYR A 1 71 ? -8.890 -6.222 -1.800 1.00 0.22 71 TYR A CA 4
ATOM 8081 C C . TYR A 1 71 ? -8.881 -6.003 -0.290 1.00 0.23 71 TYR A C 4
ATOM 8082 O O . TYR A 1 71 ? -9.310 -6.871 0.475 1.00 0.25 71 TYR A O 4
ATOM 8100 N N . TYR A 1 72 ? -8.393 -4.847 0.132 1.00 0.21 72 TYR A N 4
ATOM 8101 C CA . TYR A 1 72 ? -8.174 -4.579 1.547 1.00 0.21 72 TYR A CA 4
ATOM 8102 C C . TYR A 1 72 ? -8.643 -3.173 1.915 1.00 0.22 72 TYR A C 4
ATOM 8103 O O . TYR A 1 72 ? -8.812 -2.318 1.045 1.00 0.24 72 TYR A O 4
ATOM 8121 N N . ASN A 1 73 ? -8.860 -2.953 3.205 1.00 0.22 73 ASN A N 4
ATOM 8122 C CA . ASN A 1 73 ? -9.292 -1.653 3.716 1.00 0.24 73 ASN A CA 4
ATOM 8123 C C . ASN A 1 73 ? -8.649 -1.401 5.072 1.00 0.26 73 ASN A C 4
ATOM 8124 O O . ASN A 1 73 ? -8.437 -2.340 5.840 1.00 0.27 73 ASN A O 4
ATOM 8135 N N . THR A 1 74 ? -8.335 -0.151 5.376 1.00 0.29 74 THR A N 4
ATOM 8136 C CA . THR A 1 74 ? -7.756 0.177 6.667 1.00 0.32 74 THR A CA 4
ATOM 8137 C C . THR A 1 74 ? -8.854 0.544 7.657 1.00 0.35 74 THR A C 4
ATOM 8138 O O . THR A 1 74 ? -9.524 1.567 7.514 1.00 0.38 74 THR A O 4
ATOM 8149 N N . SER A 1 75 ? -9.043 -0.306 8.658 1.00 0.38 75 SER A N 4
ATOM 8150 C CA . SER A 1 75 ? -10.085 -0.103 9.653 1.00 0.44 75 SER A CA 4
ATOM 8151 C C . SER A 1 75 ? -9.691 0.996 10.633 1.00 0.42 75 SER A C 4
ATOM 8152 O O . SER A 1 75 ? -10.535 1.550 11.336 1.00 0.53 75 SER A O 4
ATOM 8160 N N . SER A 1 76 ? -8.405 1.311 10.666 1.00 0.44 76 SER A N 4
ATOM 8161 C CA . SER A 1 76 ? -7.901 2.369 11.519 1.00 0.48 76 SER A CA 4
ATOM 8162 C C . SER A 1 76 ? -6.579 2.888 10.971 1.00 0.49 76 SER A C 4
ATOM 8163 O O . SER A 1 76 ? -5.647 2.114 10.737 1.00 0.64 76 SER A O 4
ATOM 8171 N N . LEU A 1 77 ? -6.522 4.187 10.733 1.00 0.56 77 LEU A N 4
ATOM 8172 C CA . LEU A 1 77 ? -5.307 4.828 10.264 1.00 0.70 77 LEU A CA 4
ATOM 8173 C C . LEU A 1 77 ? -4.696 5.632 11.403 1.00 0.72 77 LEU A C 4
ATOM 8174 O O . LEU A 1 77 ? -5.419 6.248 12.191 1.00 0.78 77 LEU A O 4
ATOM 8190 N N . SER A 1 78 ? -3.376 5.599 11.506 1.00 0.82 78 SER A N 4
ATOM 8191 C CA . SER A 1 78 ? -2.676 6.326 12.550 1.00 0.95 78 SER A CA 4
ATOM 8192 C C . SER A 1 78 ? -2.949 7.828 12.428 1.00 0.90 78 SER A C 4
ATOM 8193 O O . SER A 1 78 ? -2.860 8.409 11.342 1.00 0.87 78 SER A O 4
ATOM 8201 N N . VAL A 1 79 ? -3.290 8.434 13.571 1.00 1.04 79 VAL A N 4
ATOM 8202 C CA . VAL A 1 79 ? -3.814 9.798 13.633 1.00 1.14 79 VAL A CA 4
ATOM 8203 C C . VAL A 1 79 ? -2.891 10.812 12.967 1.00 1.14 79 VAL A C 4
ATOM 8204 O O . VAL A 1 79 ? -3.363 11.733 12.308 1.00 1.19 79 VAL A O 4
ATOM 8217 N N . GLY A 1 80 ? -1.584 10.632 13.132 1.00 1.21 80 GLY A N 4
ATOM 8218 C CA . GLY A 1 80 ? -0.620 11.541 12.531 1.00 1.35 80 GLY A CA 4
ATOM 8219 C C . GLY A 1 80 ? -0.741 11.615 11.018 1.00 1.32 80 GLY A C 4
ATOM 8220 O O . GLY A 1 80 ? -0.441 12.646 10.411 1.00 1.48 80 GLY A O 4
ATOM 8224 N N . LEU A 1 81 ? -1.191 10.524 10.413 1.00 1.21 81 LEU A N 4
ATOM 8225 C CA . LEU A 1 81 ? -1.358 10.463 8.966 1.00 1.33 81 LEU A CA 4
ATOM 8226 C C . LEU A 1 81 ? -2.777 10.862 8.584 1.00 1.33 81 LEU A C 4
ATOM 8227 O O . LEU A 1 81 ? -2.999 11.533 7.576 1.00 1.55 81 LEU A O 4
ATOM 8243 N N . GLN A 1 82 ? -3.731 10.449 9.412 1.00 1.25 82 GLN A N 4
ATOM 8244 C CA . GLN A 1 82 ? -5.145 10.661 9.131 1.00 1.44 82 GLN A CA 4
ATOM 8245 C C . GLN A 1 82 ? -5.548 12.122 9.326 1.00 1.62 82 GLN A C 4
ATOM 8246 O O . GLN A 1 82 ? -6.405 12.637 8.606 1.00 1.85 82 GLN A O 4
ATOM 8260 N N . ALA A 1 83 ? -4.931 12.787 10.291 1.00 1.61 83 ALA A N 4
ATOM 8261 C CA . ALA A 1 83 ? -5.246 14.181 10.576 1.00 1.85 83 ALA A CA 4
ATOM 8262 C C . ALA A 1 83 ? -4.734 15.086 9.460 1.00 2.05 83 ALA A C 4
ATOM 8263 O O . ALA A 1 83 ? -3.646 14.869 8.925 1.00 2.09 83 ALA A O 4
ATOM 8270 N N . GLY A 1 84 ? -5.523 16.092 9.105 1.00 2.28 84 GLY A N 4
ATOM 8271 C CA . GLY A 1 84 ? -5.132 17.008 8.053 1.00 2.56 84 GLY A CA 4
ATOM 8272 C C . GLY A 1 84 ? -5.691 16.600 6.707 1.00 2.28 84 GLY A C 4
ATOM 8273 O O . GLY A 1 84 ? -6.543 15.713 6.625 1.00 2.75 84 GLY A O 4
ATOM 8277 N N . ALA A 1 85 ? -5.216 17.243 5.651 1.00 2.10 85 ALA A N 4
ATOM 8278 C CA . ALA A 1 85 ? -5.674 16.944 4.304 1.00 2.26 85 ALA A CA 4
ATOM 8279 C C . ALA A 1 85 ? -4.494 16.853 3.345 1.00 1.87 85 ALA A C 4
ATOM 8280 O O . ALA A 1 85 ? -4.498 17.456 2.271 1.00 2.44 85 ALA A O 4
ATOM 8287 N N . GLN A 1 86 ? -3.481 16.104 3.742 1.00 1.58 86 GLN A N 4
ATOM 8288 C CA . GLN A 1 86 ? -2.306 15.915 2.908 1.00 1.78 86 GLN A CA 4
ATOM 8289 C C . GLN A 1 86 ? -2.407 14.597 2.156 1.00 1.61 86 GLN A C 4
ATOM 8290 O O . GLN A 1 86 ? -2.361 13.528 2.765 1.00 1.64 86 GLN A O 4
ATOM 8304 N N . SER A 1 87 ? -2.575 14.676 0.839 1.00 1.59 87 SER A N 4
ATOM 8305 C CA . SER A 1 87 ? -2.666 13.483 0.006 1.00 1.55 87 SER A CA 4
ATOM 8306 C C . SER A 1 87 ? -1.404 12.635 0.137 1.00 1.22 87 SER A C 4
ATOM 8307 O O . SER A 1 87 ? -0.294 13.114 -0.106 1.00 1.17 87 SER A O 4
ATOM 8315 N N . LYS A 1 88 ? -1.580 11.385 0.532 1.00 1.12 88 LYS A N 4
ATOM 8316 C CA . LYS A 1 88 ? -0.463 10.478 0.726 1.00 0.84 88 LYS A CA 4
ATOM 8317 C C . LYS A 1 88 ? -0.727 9.152 0.029 1.00 0.76 88 LYS A C 4
ATOM 8318 O O . LYS A 1 88 ? -1.854 8.855 -0.360 1.00 0.97 88 LYS A O 4
ATOM 8337 N N . ALA A 1 89 ? 0.321 8.372 -0.147 1.00 0.53 89 ALA A N 4
ATOM 8338 C CA . ALA A 1 89 ? 0.190 7.028 -0.664 1.00 0.48 89 ALA A CA 4
ATOM 8339 C C . ALA A 1 89 ? 1.041 6.079 0.159 1.00 0.36 89 ALA A C 4
ATOM 8340 O O . ALA A 1 89 ? 2.211 6.357 0.423 1.00 0.37 89 ALA A O 4
ATOM 8347 N N . ILE A 1 90 ? 0.458 4.968 0.571 1.00 0.30 90 ILE A N 4
ATOM 8348 C CA . ILE A 1 90 ? 1.172 4.009 1.393 1.00 0.26 90 ILE A CA 4
ATOM 8349 C C . ILE A 1 90 ? 1.262 2.680 0.660 1.00 0.23 90 ILE A C 4
ATOM 8350 O O . ILE A 1 90 ? 0.244 2.081 0.317 1.00 0.27 90 ILE A O 4
ATOM 8366 N N . VAL A 1 91 ? 2.478 2.239 0.401 1.00 0.21 91 VAL A N 4
ATOM 8367 C CA . VAL A 1 91 ? 2.700 1.023 -0.354 1.00 0.20 91 VAL A CA 4
ATOM 8368 C C . VAL A 1 91 ? 3.391 -0.025 0.506 1.00 0.19 91 VAL A C 4
ATOM 8369 O O . VAL A 1 91 ? 4.442 0.233 1.095 1.00 0.21 91 VAL A O 4
ATOM 8382 N N . PHE A 1 92 ? 2.788 -1.200 0.578 1.00 0.17 92 PHE A N 4
ATOM 8383 C CA . PHE A 1 92 ? 3.345 -2.303 1.341 1.00 0.16 92 PHE A CA 4
ATOM 8384 C C . PHE A 1 92 ? 3.930 -3.342 0.393 1.00 0.17 92 PHE A C 4
ATOM 8385 O O . PHE A 1 92 ? 3.200 -3.983 -0.368 1.00 0.19 92 PHE A O 4
ATOM 8402 N N . LEU A 1 93 ? 5.244 -3.486 0.426 1.00 0.15 93 LEU A N 4
ATOM 8403 C CA . LEU A 1 93 ? 5.931 -4.428 -0.439 1.00 0.16 93 LEU A CA 4
ATOM 8404 C C . LEU A 1 93 ? 6.296 -5.691 0.326 1.00 0.15 93 LEU A C 4
ATOM 8405 O O . LEU A 1 93 ? 6.969 -5.633 1.353 1.00 0.17 93 LEU A O 4
ATOM 8421 N N . PHE A 1 94 ? 5.839 -6.827 -0.169 1.00 0.15 94 PHE A N 4
ATOM 8422 C CA . PHE A 1 94 ? 6.161 -8.104 0.445 1.00 0.17 94 PHE A CA 4
ATOM 8423 C C . PHE A 1 94 ? 7.254 -8.796 -0.361 1.00 0.19 94 PHE A C 4
ATOM 8424 O O . PHE A 1 94 ? 6.997 -9.321 -1.444 1.00 0.19 94 PHE A O 4
ATOM 8441 N N . MET A 1 95 ? 8.472 -8.786 0.169 1.00 0.26 95 MET A N 4
ATOM 8442 C CA . MET A 1 95 ? 9.633 -9.296 -0.559 1.00 0.30 95 MET A CA 4
ATOM 8443 C C . MET A 1 95 ? 9.755 -10.809 -0.435 1.00 0.31 95 MET A C 4
ATOM 8444 O O . MET A 1 95 ? 10.455 -11.450 -1.224 1.00 0.36 95 MET A O 4
ATOM 8458 N N . THR A 1 96 ? 9.063 -11.375 0.537 1.00 0.30 96 THR A N 4
ATOM 8459 C CA . THR A 1 96 ? 9.146 -12.800 0.801 1.00 0.32 96 THR A CA 4
ATOM 8460 C C . THR A 1 96 ? 7.778 -13.455 0.644 1.00 0.32 96 THR A C 4
ATOM 8461 O O . THR A 1 96 ? 6.749 -12.861 0.971 1.00 0.30 96 THR A O 4
ATOM 8472 N N . GLN A 1 97 ? 7.775 -14.679 0.124 1.00 0.37 97 GLN A N 4
ATOM 8473 C CA . GLN A 1 97 ? 6.536 -15.418 -0.087 1.00 0.40 97 GLN A CA 4
ATOM 8474 C C . GLN A 1 97 ? 5.906 -15.776 1.254 1.00 0.40 97 GLN A C 4
ATOM 8475 O O . GLN A 1 97 ? 4.685 -15.841 1.386 1.00 0.40 97 GLN A O 4
ATOM 8489 N N . ASP A 1 98 ? 6.766 -16.017 2.235 1.00 0.43 98 ASP A N 4
ATOM 8490 C CA . ASP A 1 98 ? 6.338 -16.252 3.612 1.00 0.46 98 ASP A CA 4
ATOM 8491 C C . ASP A 1 98 ? 5.465 -15.106 4.109 1.00 0.41 98 ASP A C 4
ATOM 8492 O O . ASP A 1 98 ? 4.438 -15.326 4.752 1.00 0.43 98 ASP A O 4
ATOM 8501 N N . ALA A 1 99 ? 5.858 -13.885 3.776 1.00 0.36 99 ALA A N 4
ATOM 8502 C CA . ALA A 1 99 ? 5.108 -12.707 4.178 1.00 0.32 99 ALA A CA 4
ATOM 8503 C C . ALA A 1 99 ? 3.818 -12.578 3.378 1.00 0.30 99 ALA A C 4
ATOM 8504 O O . ALA A 1 99 ? 2.818 -12.067 3.882 1.00 0.30 99 ALA A O 4
ATOM 8511 N N . LEU A 1 100 ? 3.832 -13.063 2.137 1.00 0.30 100 LEU A N 4
ATOM 8512 C CA . LEU A 1 100 ? 2.676 -12.942 1.254 1.00 0.30 100 LEU A CA 4
ATOM 8513 C C . LEU A 1 100 ? 1.569 -13.880 1.725 1.00 0.35 100 LEU A C 4
ATOM 8514 O O . LEU A 1 100 ? 0.415 -13.477 1.860 1.00 0.36 100 LEU A O 4
ATOM 8530 N N . ASP A 1 101 ? 1.937 -15.127 1.994 1.00 0.39 101 ASP A N 4
ATOM 8531 C CA . ASP A 1 101 ? 0.974 -16.139 2.413 1.00 0.47 101 ASP A CA 4
ATOM 8532 C C . ASP A 1 101 ? 0.412 -15.815 3.789 1.00 0.46 101 ASP A C 4
ATOM 8533 O O . ASP A 1 101 ? -0.784 -15.967 4.031 1.00 0.49 101 ASP A O 4
ATOM 8542 N N . LYS A 1 102 ? 1.278 -15.338 4.675 1.00 0.44 102 LYS A N 4
ATOM 8543 C CA . LYS A 1 102 ? 0.867 -14.993 6.028 1.00 0.45 102 LYS A CA 4
ATOM 8544 C C . LYS A 1 102 ? -0.123 -13.833 5.988 1.00 0.40 102 LYS A C 4
ATOM 8545 O O . LYS A 1 102 ? -1.127 -13.838 6.694 1.00 0.43 102 LYS A O 4
ATOM 8564 N N . PHE A 1 103 ? 0.160 -12.859 5.137 1.00 0.33 103 PHE A N 4
ATOM 8565 C CA . PHE A 1 103 ? -0.695 -11.688 4.991 1.00 0.29 103 PHE A CA 4
ATOM 8566 C C . PHE A 1 103 ? -2.022 -12.067 4.334 1.00 0.35 103 PHE A C 4
ATOM 8567 O O . PHE A 1 103 ? -3.092 -11.621 4.755 1.00 0.37 103 PHE A O 4
ATOM 8584 N N . ARG A 1 104 ? -1.937 -12.904 3.308 1.00 0.40 104 ARG A N 4
ATOM 8585 C CA . ARG A 1 104 ? -3.106 -13.331 2.544 1.00 0.50 104 ARG A CA 4
ATOM 8586 C C . ARG A 1 104 ? -4.085 -14.112 3.415 1.00 0.58 104 ARG A C 4
ATOM 8587 O O . ARG A 1 104 ? -5.298 -14.014 3.236 1.00 0.66 104 ARG A O 4
ATOM 8608 N N . ASN A 1 105 ? -3.558 -14.877 4.360 1.00 0.58 105 ASN A N 4
ATOM 8609 C CA . ASN A 1 105 ? -4.394 -15.704 5.221 1.00 0.67 105 ASN A CA 4
ATOM 8610 C C . ASN A 1 105 ? -4.712 -14.989 6.530 1.00 0.62 105 ASN A C 4
ATOM 8611 O O . ASN A 1 105 ? -5.366 -15.549 7.412 1.00 0.69 105 ASN A O 4
ATOM 8622 N N . SER A 1 106 ? -4.255 -13.754 6.651 1.00 0.57 106 SER A N 4
ATOM 8623 C CA . SER A 1 106 ? -4.448 -12.987 7.869 1.00 0.55 106 SER A CA 4
ATOM 8624 C C . SER A 1 106 ? -5.744 -12.183 7.810 1.00 0.53 106 SER A C 4
ATOM 8625 O O . SER A 1 106 ? -5.905 -11.307 6.956 1.00 0.66 106 SER A O 4
ATOM 8633 N N . ASP A 1 107 ? -6.669 -12.489 8.707 1.00 0.54 107 ASP A N 4
ATOM 8634 C CA . ASP A 1 107 ? -7.885 -11.703 8.840 1.00 0.57 107 ASP A CA 4
ATOM 8635 C C . ASP A 1 107 ? -7.670 -10.639 9.902 1.00 0.50 107 ASP A C 4
ATOM 8636 O O . ASP A 1 107 ? -7.970 -10.850 11.080 1.00 0.73 107 ASP A O 4
ATOM 8645 N N . GLY A 1 108 ? -7.113 -9.513 9.488 1.00 0.37 108 GLY A N 4
ATOM 8646 C CA . GLY A 1 108 ? -6.781 -8.459 10.424 1.00 0.34 108 GLY A CA 4
ATOM 8647 C C . GLY A 1 108 ? -5.285 -8.361 10.637 1.00 0.33 108 GLY A C 4
ATOM 8648 O O . GLY A 1 108 ? -4.718 -9.083 11.455 1.00 0.50 108 GLY A O 4
ATOM 8652 N N . TRP A 1 109 ? -4.645 -7.472 9.898 1.00 0.23 109 TRP A N 4
ATOM 8653 C CA . TRP A 1 109 ? -3.194 -7.342 9.922 1.00 0.21 109 TRP A CA 4
ATOM 8654 C C . TRP A 1 109 ? -2.801 -5.926 10.339 1.00 0.20 109 TRP A C 4
ATOM 8655 O O . TRP A 1 109 ? -3.284 -4.954 9.761 1.00 0.21 109 TRP A O 4
ATOM 8676 N N . ALA A 1 110 ? -1.950 -5.806 11.350 1.00 0.21 110 ALA A N 4
ATOM 8677 C CA . ALA A 1 110 ? -1.524 -4.497 11.828 1.00 0.23 110 ALA A CA 4
ATOM 8678 C C . ALA A 1 110 ? -0.024 -4.303 11.632 1.00 0.21 110 ALA A C 4
ATOM 8679 O O . ALA A 1 110 ? 0.775 -5.211 11.895 1.00 0.24 110 ALA A O 4
ATOM 8686 N N . ALA A 1 111 ? 0.362 -3.108 11.187 1.00 0.20 111 ALA A N 4
ATOM 8687 C CA . ALA A 1 111 ? 1.759 -2.804 10.905 1.00 0.19 111 ALA A CA 4
ATOM 8688 C C . ALA A 1 111 ? 2.551 -2.662 12.196 1.00 0.22 111 ALA A C 4
ATOM 8689 O O . ALA A 1 111 ? 2.166 -1.904 13.089 1.00 0.27 111 ALA A O 4
ATOM 8696 N N . GLY A 1 112 ? 3.644 -3.408 12.299 1.00 0.26 112 GLY A N 4
ATOM 8697 C CA . GLY A 1 112 ? 4.471 -3.351 13.488 1.00 0.34 112 GLY A CA 4
ATOM 8698 C C . GLY A 1 112 ? 4.062 -4.391 14.508 1.00 0.37 112 GLY A C 4
ATOM 8699 O O . GLY A 1 112 ? 4.874 -4.830 15.323 1.00 0.44 112 GLY A O 4
ATOM 8703 N N . ALA A 1 113 ? 2.800 -4.789 14.454 1.00 0.37 113 ALA A N 4
ATOM 8704 C CA . ALA A 1 113 ? 2.268 -5.770 15.385 1.00 0.41 113 ALA A CA 4
ATOM 8705 C C . ALA A 1 113 ? 2.494 -7.189 14.873 1.00 0.42 113 ALA A C 4
ATOM 8706 O O . ALA A 1 113 ? 3.099 -8.017 15.560 1.00 0.53 113 ALA A O 4
ATOM 8713 N N . ASP A 1 114 ? 2.012 -7.474 13.669 1.00 0.38 114 ASP A N 4
ATOM 8714 C CA . ASP A 1 114 ? 2.167 -8.809 13.101 1.00 0.42 114 ASP A CA 4
ATOM 8715 C C . ASP A 1 114 ? 3.495 -8.928 12.367 1.00 0.40 114 ASP A C 4
ATOM 8716 O O . ASP A 1 114 ? 4.253 -9.877 12.583 1.00 0.45 114 ASP A O 4
ATOM 8725 N N . ALA A 1 115 ? 3.780 -7.961 11.505 1.00 0.35 115 ALA A N 4
ATOM 8726 C CA . ALA A 1 115 ? 5.025 -7.963 10.750 1.00 0.33 115 ALA A CA 4
ATOM 8727 C C . ALA A 1 115 ? 5.931 -6.816 11.174 1.00 0.32 115 ALA A C 4
ATOM 8728 O O . ALA A 1 115 ? 5.457 -5.728 11.509 1.00 0.34 115 ALA A O 4
ATOM 8735 N N . SER A 1 116 ? 7.230 -7.069 11.160 1.00 0.34 116 SER A N 4
ATOM 8736 C CA . SER A 1 116 ? 8.217 -6.029 11.384 1.00 0.36 116 SER A CA 4
ATOM 8737 C C . SER A 1 116 ? 8.513 -5.338 10.058 1.00 0.33 116 SER A C 4
ATOM 8738 O O . SER A 1 116 ? 9.147 -5.917 9.174 1.00 0.54 116 SER A O 4
ATOM 8746 N N . VAL A 1 117 ? 8.043 -4.109 9.911 1.00 0.26 117 VAL A N 4
ATOM 8747 C CA . VAL A 1 117 ? 8.113 -3.425 8.631 1.00 0.21 117 VAL A CA 4
ATOM 8748 C C . VAL A 1 117 ? 9.180 -2.333 8.626 1.00 0.22 117 VAL A C 4
ATOM 8749 O O . VAL A 1 117 ? 9.462 -1.705 9.650 1.00 0.28 117 VAL A O 4
ATOM 8762 N N . ALA A 1 118 ? 9.771 -2.126 7.460 1.00 0.21 118 ALA A N 4
ATOM 8763 C CA . ALA A 1 118 ? 10.821 -1.138 7.291 1.00 0.24 118 ALA A CA 4
ATOM 8764 C C . ALA A 1 118 ? 10.346 -0.005 6.396 1.00 0.21 118 ALA A C 4
ATOM 8765 O O . ALA A 1 118 ? 9.714 -0.242 5.375 1.00 0.21 118 ALA A O 4
ATOM 8772 N N . LEU A 1 119 ? 10.631 1.221 6.796 1.00 0.21 119 LEU A N 4
ATOM 8773 C CA . LEU A 1 119 ? 10.235 2.386 6.025 1.00 0.22 119 LEU A CA 4
ATOM 8774 C C . LEU A 1 119 ? 11.331 2.749 5.027 1.00 0.23 119 LEU A C 4
ATOM 8775 O O . LEU A 1 119 ? 12.462 3.035 5.416 1.00 0.29 119 LEU A O 4
ATOM 8791 N N . VAL A 1 120 ? 10.996 2.728 3.749 1.00 0.23 120 VAL A N 4
ATOM 8792 C CA . VAL A 1 120 ? 11.972 2.988 2.703 1.00 0.26 120 VAL A CA 4
ATOM 8793 C C . VAL A 1 120 ? 12.098 4.484 2.430 1.00 0.28 120 VAL A C 4
ATOM 8794 O O . VAL A 1 120 ? 11.099 5.184 2.251 1.00 0.33 120 VAL A O 4
ATOM 8807 N N . LYS A 1 121 ? 13.331 4.965 2.402 1.00 0.36 121 LYS A N 4
ATOM 8808 C CA . LYS A 1 121 ? 13.605 6.360 2.106 1.00 0.41 121 LYS A CA 4
ATOM 8809 C C . LYS A 1 121 ? 14.339 6.480 0.776 1.00 0.40 121 LYS A C 4
ATOM 8810 O O . LYS A 1 121 ? 15.213 5.668 0.464 1.00 0.47 121 LYS A O 4
ATOM 8829 N N . MET A 1 122 ? 13.965 7.478 -0.012 1.00 0.42 122 MET A N 4
ATOM 8830 C CA . MET A 1 122 ? 14.671 7.776 -1.250 1.00 0.46 122 MET A CA 4
ATOM 8831 C C . MET A 1 122 ? 16.006 8.434 -0.925 1.00 0.55 122 MET A C 4
ATOM 8832 O O . MET A 1 122 ? 16.110 9.218 0.023 1.00 0.61 122 MET A O 4
ATOM 8846 N N . GLY A 1 123 ? 17.025 8.096 -1.703 1.00 0.59 123 GLY A N 4
ATOM 8847 C CA . GLY A 1 123 ? 18.355 8.606 -1.454 1.00 0.73 123 GLY A CA 4
ATOM 8848 C C . GLY A 1 123 ? 18.492 10.065 -1.843 1.00 0.83 123 GLY A C 4
ATOM 8849 O O . GLY A 1 123 ? 17.561 10.653 -2.399 1.00 0.82 123 GLY A O 4
ATOM 8853 N N . ALA A 1 124 ? 19.658 10.644 -1.576 1.00 0.99 124 ALA A N 4
ATOM 8854 C CA . ALA A 1 124 ? 19.896 12.060 -1.841 1.00 1.13 124 ALA A CA 4
ATOM 8855 C C . ALA A 1 124 ? 19.868 12.362 -3.336 1.00 1.11 124 ALA A C 4
ATOM 8856 O O . ALA A 1 124 ? 19.712 13.512 -3.746 1.00 1.22 124 ALA A O 4
ATOM 8863 N N . ASN A 1 125 ? 20.008 11.323 -4.145 1.00 1.00 125 ASN A N 4
ATOM 8864 C CA . ASN A 1 125 ? 19.968 11.462 -5.597 1.00 1.00 125 ASN A CA 4
ATOM 8865 C C . ASN A 1 125 ? 18.525 11.514 -6.097 1.00 0.89 125 ASN A C 4
ATOM 8866 O O . ASN A 1 125 ? 18.277 11.744 -7.280 1.00 0.90 125 ASN A O 4
ATOM 8877 N N . GLY A 1 126 ? 17.578 11.298 -5.188 1.00 0.85 126 GLY A N 4
ATOM 8878 C CA . GLY A 1 126 ? 16.175 11.342 -5.550 1.00 0.83 126 GLY A CA 4
ATOM 8879 C C . GLY A 1 126 ? 15.661 10.004 -6.039 1.00 0.65 126 GLY A C 4
ATOM 8880 O O . GLY A 1 126 ? 14.593 9.923 -6.646 1.00 0.70 126 GLY A O 4
ATOM 8884 N N . ALA A 1 127 ? 16.422 8.953 -5.777 1.00 0.52 127 ALA A N 4
ATOM 8885 C CA . ALA A 1 127 ? 16.044 7.618 -6.197 1.00 0.39 127 ALA A CA 4
ATOM 8886 C C . ALA A 1 127 ? 16.143 6.653 -5.030 1.00 0.37 127 ALA A C 4
ATOM 8887 O O . ALA A 1 127 ? 16.968 6.833 -4.134 1.00 0.45 127 ALA A O 4
ATOM 8894 N N . ILE A 1 128 ? 15.291 5.642 -5.032 1.00 0.31 128 ILE A N 4
ATOM 8895 C CA . ILE A 1 128 ? 15.288 4.654 -3.968 1.00 0.33 128 ILE A CA 4
ATOM 8896 C C . ILE A 1 128 ? 16.537 3.790 -4.026 1.00 0.43 128 ILE A C 4
ATOM 8897 O O . ILE A 1 128 ? 16.825 3.164 -5.046 1.00 0.46 128 ILE A O 4
ATOM 8913 N N . ASP A 1 129 ? 17.276 3.776 -2.932 1.00 0.54 129 ASP A N 4
ATOM 8914 C CA . ASP A 1 129 ? 18.412 2.883 -2.796 1.00 0.67 129 ASP A CA 4
ATOM 8915 C C . ASP A 1 129 ? 17.923 1.512 -2.350 1.00 0.66 129 ASP A C 4
ATOM 8916 O O . ASP A 1 129 ? 17.483 1.337 -1.213 1.00 0.69 129 ASP A O 4
ATOM 8925 N N . THR A 1 130 ? 17.991 0.547 -3.254 1.00 0.67 130 THR A N 4
ATOM 8926 C CA . THR A 1 130 ? 17.459 -0.785 -3.007 1.00 0.68 130 THR A CA 4
ATOM 8927 C C . THR A 1 130 ? 18.312 -1.560 -2.007 1.00 0.70 130 THR A C 4
ATOM 8928 O O . THR A 1 130 ? 17.933 -2.642 -1.558 1.00 0.67 130 THR A O 4
ATOM 8939 N N . THR A 1 131 ? 19.454 -0.992 -1.652 1.00 0.81 131 THR A N 4
ATOM 8940 C CA . THR A 1 131 ? 20.372 -1.623 -0.719 1.00 0.88 131 THR A CA 4
ATOM 8941 C C . THR A 1 131 ? 19.823 -1.573 0.710 1.00 0.80 131 THR A C 4
ATOM 8942 O O . THR A 1 131 ? 20.312 -2.269 1.602 1.00 0.82 131 THR A O 4
ATOM 8953 N N . THR A 1 132 ? 18.795 -0.754 0.917 1.00 0.79 132 THR A N 4
ATOM 8954 C CA . THR A 1 132 ? 18.167 -0.633 2.226 1.00 0.81 132 THR A CA 4
ATOM 8955 C C . THR A 1 132 ? 17.208 -1.790 2.488 1.00 0.69 132 THR A C 4
ATOM 8956 O O . THR A 1 132 ? 16.844 -2.059 3.636 1.00 0.69 132 THR A O 4
ATOM 8967 N N . ALA A 1 133 ? 16.814 -2.480 1.420 1.00 0.67 133 ALA A N 4
ATOM 8968 C CA . ALA A 1 133 ? 15.882 -3.591 1.530 1.00 0.64 133 ALA A CA 4
ATOM 8969 C C . ALA A 1 133 ? 16.474 -4.701 2.386 1.00 0.62 133 ALA A C 4
ATOM 8970 O O . ALA A 1 133 ? 17.571 -5.197 2.114 1.00 0.76 133 ALA A O 4
ATOM 8977 N N . THR A 1 134 ? 15.752 -5.078 3.426 1.00 0.60 134 THR A N 4
ATOM 8978 C CA . THR A 1 134 ? 16.231 -6.067 4.380 1.00 0.76 134 THR A CA 4
ATOM 8979 C C . THR A 1 134 ? 15.064 -6.775 5.074 1.00 0.60 134 THR A C 4
ATOM 8980 O O . THR A 1 134 ? 15.130 -7.973 5.358 1.00 0.63 134 THR A O 4
ATOM 8991 N N . ALA A 1 135 ? 13.990 -6.035 5.324 1.00 0.53 135 ALA A N 4
ATOM 8992 C CA . ALA A 1 135 ? 12.831 -6.569 6.025 1.00 0.42 135 ALA A CA 4
ATOM 8993 C C . ALA A 1 135 ? 11.975 -7.411 5.083 1.00 0.32 135 ALA A C 4
ATOM 8994 O O . ALA A 1 135 ? 12.061 -7.261 3.867 1.00 0.37 135 ALA A O 4
ATOM 9001 N N . PRO A 1 136 ? 11.145 -8.324 5.617 1.00 0.27 136 PRO A N 4
ATOM 9002 C CA . PRO A 1 136 ? 10.226 -9.102 4.782 1.00 0.26 136 PRO A CA 4
ATOM 9003 C C . PRO A 1 136 ? 9.153 -8.204 4.174 1.00 0.21 136 PRO A C 4
ATOM 9004 O O . PRO A 1 136 ? 8.605 -8.493 3.107 1.00 0.23 136 PRO A O 4
ATOM 9015 N N . VAL A 1 137 ? 8.879 -7.102 4.864 1.00 0.18 137 VAL A N 4
ATOM 9016 C CA . VAL A 1 137 ? 7.936 -6.105 4.393 1.00 0.17 137 VAL A CA 4
ATOM 9017 C C . VAL A 1 137 ? 8.629 -4.749 4.292 1.00 0.19 137 VAL A C 4
ATOM 9018 O O . VAL A 1 137 ? 9.196 -4.257 5.269 1.00 0.22 137 VAL A O 4
ATOM 9031 N N . GLU A 1 138 ? 8.564 -4.149 3.116 1.00 0.20 138 GLU A N 4
ATOM 9032 C CA . GLU A 1 138 ? 9.183 -2.856 2.874 1.00 0.25 138 GLU A CA 4
ATOM 9033 C C . GLU A 1 138 ? 8.088 -1.837 2.588 1.00 0.18 138 GLU A C 4
ATOM 9034 O O . GLU A 1 138 ? 7.227 -2.066 1.742 1.00 0.18 138 GLU A O 4
ATOM 9046 N N . VAL A 1 139 ? 8.102 -0.733 3.307 1.00 0.18 139 VAL A N 4
ATOM 9047 C CA . VAL A 1 139 ? 7.025 0.237 3.228 1.00 0.17 139 VAL A CA 4
ATOM 9048 C C . VAL A 1 139 ? 7.467 1.530 2.557 1.00 0.18 139 VAL A C 4
ATOM 9049 O O . VAL A 1 139 ? 8.404 2.191 3.001 1.00 0.19 139 VAL A O 4
ATOM 9062 N N . ILE A 1 140 ? 6.779 1.878 1.483 1.00 0.18 140 ILE A N 4
ATOM 9063 C CA . ILE A 1 140 ? 7.029 3.120 0.776 1.00 0.20 140 ILE A CA 4
ATOM 9064 C C . ILE A 1 140 ? 5.897 4.106 1.035 1.00 0.19 140 ILE A C 4
ATOM 9065 O O . ILE A 1 140 ? 4.747 3.844 0.683 1.00 0.20 140 ILE A O 4
ATOM 9081 N N . VAL A 1 141 ? 6.214 5.224 1.666 1.00 0.22 141 VAL A N 4
ATOM 9082 C CA . VAL A 1 141 ? 5.224 6.262 1.899 1.00 0.25 141 VAL A CA 4
ATOM 9083 C C . VAL A 1 141 ? 5.514 7.484 1.033 1.00 0.26 141 VAL A C 4
ATOM 9084 O O . VAL A 1 141 ? 6.536 8.157 1.192 1.00 0.32 141 VAL A O 4
ATOM 9097 N N . LEU A 1 142 ? 4.617 7.757 0.103 1.00 0.24 142 LEU A N 4
ATOM 9098 C CA . LEU A 1 142 ? 4.784 8.875 -0.804 1.00 0.26 142 LEU A CA 4
ATOM 9099 C C . LEU A 1 142 ? 3.958 10.061 -0.339 1.00 0.32 142 LEU A C 4
ATOM 9100 O O . LEU A 1 142 ? 2.739 9.968 -0.193 1.00 0.35 142 LEU A O 4
ATOM 9116 N N . THR A 1 143 ? 4.635 11.163 -0.089 1.00 0.40 143 THR A N 4
ATOM 9117 C CA . THR A 1 143 ? 3.978 12.392 0.295 1.00 0.51 143 THR A CA 4
ATOM 9118 C C . THR A 1 143 ? 4.163 13.438 -0.799 1.00 0.62 143 THR A C 4
ATOM 9119 O O . THR A 1 143 ? 4.823 13.163 -1.805 1.00 0.61 143 THR A O 4
ATOM 9130 N N . ASN A 1 144 ? 3.593 14.622 -0.620 1.00 0.76 144 ASN A N 4
ATOM 9131 C CA . ASN A 1 144 ? 3.767 15.702 -1.593 1.00 0.89 144 ASN A CA 4
ATOM 9132 C C . ASN A 1 144 ? 5.248 16.073 -1.753 1.00 0.92 144 ASN A C 4
ATOM 9133 O O . ASN A 1 144 ? 5.663 16.558 -2.805 1.00 1.02 144 ASN A O 4
ATOM 9144 N N . ALA A 1 145 ? 6.043 15.818 -0.716 1.00 0.88 145 ALA A N 4
ATOM 9145 C CA . ALA A 1 145 ? 7.471 16.120 -0.747 1.00 0.95 145 ALA A CA 4
ATOM 9146 C C . ALA A 1 145 ? 8.299 14.890 -1.125 1.00 0.85 145 ALA A C 4
ATOM 9147 O O . ALA A 1 145 ? 9.523 14.887 -0.986 1.00 1.00 145 ALA A O 4
ATOM 9154 N N . GLY A 1 146 ? 7.633 13.851 -1.606 1.00 0.65 146 GLY A N 4
ATOM 9155 C CA . GLY A 1 146 ? 8.325 12.633 -1.976 1.00 0.57 146 GLY A CA 4
ATOM 9156 C C . GLY A 1 146 ? 8.265 11.596 -0.875 1.00 0.54 146 GLY A C 4
ATOM 9157 O O . GLY A 1 146 ? 7.320 11.587 -0.085 1.00 0.70 146 GLY A O 4
ATOM 9161 N N . LEU A 1 147 ? 9.263 10.724 -0.809 1.00 0.64 147 LEU A N 4
ATOM 9162 C CA . LEU A 1 147 ? 9.299 9.706 0.230 1.00 0.71 147 LEU A CA 4
ATOM 9163 C C . LEU A 1 147 ? 9.694 10.324 1.559 1.00 0.62 147 LEU A C 4
ATOM 9164 O O . LEU A 1 147 ? 10.747 10.953 1.679 1.00 0.84 147 LEU A O 4
ATOM 9180 N N . MET A 1 148 ? 8.841 10.142 2.548 1.00 0.55 148 MET A N 4
ATOM 9181 C CA . MET A 1 148 ? 9.022 10.770 3.843 1.00 0.59 148 MET A CA 4
ATOM 9182 C C . MET A 1 148 ? 9.494 9.733 4.859 1.00 0.57 148 MET A C 4
ATOM 9183 O O . MET A 1 148 ? 8.785 8.774 5.155 1.00 0.72 148 MET A O 4
ATOM 9197 N N . GLY A 1 149 ? 10.684 9.937 5.405 1.00 0.63 149 GLY A N 4
ATOM 9198 C CA . GLY A 1 149 ? 11.306 8.913 6.227 1.00 0.70 149 GLY A CA 4
ATOM 9199 C C . GLY A 1 149 ? 11.115 9.123 7.717 1.00 0.74 149 GLY A C 4
ATOM 9200 O O . GLY A 1 149 ? 11.892 8.610 8.522 1.00 1.08 149 GLY A O 4
ATOM 9204 N N . ASP A 1 150 ? 10.091 9.873 8.088 1.00 0.62 150 ASP A N 4
ATOM 9205 C CA . ASP A 1 150 ? 9.778 10.090 9.497 1.00 0.69 150 ASP A CA 4
ATOM 9206 C C . ASP A 1 150 ? 8.307 9.804 9.764 1.00 0.65 150 ASP A C 4
ATOM 9207 O O . ASP A 1 150 ? 7.706 10.352 10.689 1.00 0.81 150 ASP A O 4
ATOM 9216 N N . VAL A 1 151 ? 7.740 8.916 8.964 1.00 0.57 151 VAL A N 4
ATOM 9217 C CA . VAL A 1 151 ? 6.339 8.553 9.097 1.00 0.60 151 VAL A CA 4
ATOM 9218 C C . VAL A 1 151 ? 6.206 7.210 9.799 1.00 0.50 151 VAL A C 4
ATOM 9219 O O . VAL A 1 151 ? 6.806 6.218 9.381 1.00 0.53 151 VAL A O 4
ATOM 9232 N N . SER A 1 152 ? 5.440 7.183 10.872 1.00 0.51 152 SER A N 4
ATOM 9233 C CA . SER A 1 152 ? 5.193 5.950 11.585 1.00 0.50 152 SER A CA 4
ATOM 9234 C C . SER A 1 152 ? 3.810 5.422 11.225 1.00 0.44 152 SER A C 4
ATOM 9235 O O . SER A 1 152 ? 2.792 6.048 11.528 1.00 0.57 152 SER A O 4
ATOM 9243 N N . ILE A 1 153 ? 3.780 4.272 10.566 1.00 0.33 153 ILE A N 4
ATOM 9244 C CA . ILE A 1 153 ? 2.523 3.639 10.183 1.00 0.28 153 ILE A CA 4
ATOM 9245 C C . ILE A 1 153 ? 2.066 2.665 11.258 1.00 0.28 153 ILE A C 4
ATOM 9246 O O . ILE A 1 153 ? 1.112 1.909 11.061 1.00 0.27 153 ILE A O 4
ATOM 9262 N N . SER A 1 154 ? 2.757 2.679 12.388 1.00 0.38 154 SER A N 4
ATOM 9263 C CA . SER A 1 154 ? 2.425 1.805 13.493 1.00 0.46 154 SER A CA 4
ATOM 9264 C C . SER A 1 154 ? 0.998 2.066 13.954 1.00 0.47 154 SER A C 4
ATOM 9265 O O . SER A 1 154 ? 0.613 3.210 14.213 1.00 0.52 154 SER A O 4
ATOM 9273 N N . GLY A 1 155 ? 0.217 1.004 14.041 1.00 0.47 155 GLY A N 4
ATOM 9274 C CA . GLY A 1 155 ? -1.176 1.143 14.415 1.00 0.51 155 GLY A CA 4
ATOM 9275 C C . GLY A 1 155 ? -2.113 1.044 13.226 1.00 0.42 155 GLY A C 4
ATOM 9276 O O . GLY A 1 155 ? -3.330 0.959 13.401 1.00 0.48 155 GLY A O 4
ATOM 9280 N N . THR A 1 156 ? -1.562 1.067 12.018 1.00 0.32 156 THR A N 4
ATOM 9281 C CA . THR A 1 156 ? -2.364 0.878 10.819 1.00 0.26 156 THR A CA 4
ATOM 9282 C C . THR A 1 156 ? -2.860 -0.566 10.746 1.00 0.24 156 THR A C 4
ATOM 9283 O O . THR A 1 156 ? -2.065 -1.508 10.754 1.00 0.27 156 THR A O 4
ATOM 9294 N N . LYS A 1 157 ? -4.176 -0.729 10.696 1.00 0.25 157 LYS A N 4
ATOM 9295 C CA . LYS A 1 157 ? -4.790 -2.050 10.718 1.00 0.25 157 LYS A CA 4
ATOM 9296 C C . LYS A 1 157 ? -5.585 -2.281 9.438 1.00 0.24 157 LYS A C 4
ATOM 9297 O O . LYS A 1 157 ? -6.493 -1.512 9.116 1.00 0.29 157 LYS A O 4
ATOM 9316 N N . VAL A 1 158 ? -5.243 -3.336 8.714 1.00 0.21 158 VAL A N 4
ATOM 9317 C CA . VAL A 1 158 ? -5.889 -3.640 7.449 1.00 0.20 158 VAL A CA 4
ATOM 9318 C C . VAL A 1 158 ? -6.764 -4.883 7.580 1.00 0.21 158 VAL A C 4
ATOM 9319 O O . VAL A 1 158 ? -6.354 -5.884 8.173 1.00 0.22 158 VAL A O 4
ATOM 9332 N N . THR A 1 159 ? -7.970 -4.802 7.040 1.00 0.23 159 THR A N 4
ATOM 9333 C CA . THR A 1 159 ? -8.892 -5.922 7.034 1.00 0.25 159 THR A CA 4
ATOM 9334 C C . THR A 1 159 ? -9.211 -6.339 5.602 1.00 0.24 159 THR A C 4
ATOM 9335 O O . THR A 1 159 ? -9.103 -5.535 4.673 1.00 0.23 159 THR A O 4
ATOM 9346 N N . LYS A 1 160 ? -9.593 -7.595 5.430 1.00 0.29 160 LYS A N 4
ATOM 9347 C CA . LYS A 1 160 ? -9.847 -8.145 4.106 1.00 0.32 160 LYS A CA 4
ATOM 9348 C C . LYS A 1 160 ? -11.278 -7.849 3.674 1.00 0.31 160 LYS A C 4
ATOM 9349 O O . LYS A 1 160 ? -12.226 -8.146 4.403 1.00 0.34 160 LYS A O 4
ATOM 9368 N N . LEU A 1 161 ? -11.437 -7.269 2.494 1.00 0.31 161 LEU A N 4
ATOM 9369 C CA . LEU A 1 161 ? -12.762 -6.979 1.968 1.00 0.32 161 LEU A CA 4
ATOM 9370 C C . LEU A 1 161 ? -13.294 -8.181 1.204 1.00 0.37 161 LEU A C 4
ATOM 9371 O O . LEU A 1 161 ? -12.572 -8.797 0.418 1.00 0.40 161 LEU A O 4
ATOM 9387 N N . LYS A 1 162 ? -14.548 -8.519 1.439 1.00 0.43 162 LYS A N 4
ATOM 9388 C CA . LYS A 1 162 ? -15.153 -9.664 0.787 1.00 0.51 162 LYS A CA 4
ATOM 9389 C C . LYS A 1 162 ? -15.959 -9.223 -0.432 1.00 0.46 162 LYS A C 4
ATOM 9390 O O . LYS A 1 162 ? -17.190 -9.197 -0.405 1.00 0.51 162 LYS A O 4
ATOM 9409 N N . ILE A 1 163 ? -15.256 -8.858 -1.494 1.00 0.44 163 ILE A N 4
ATOM 9410 C CA . ILE A 1 163 ? -15.901 -8.493 -2.744 1.00 0.50 163 ILE A CA 4
ATOM 9411 C C . ILE A 1 163 ? -15.409 -9.388 -3.874 1.00 0.65 163 ILE A C 4
ATOM 9412 O O . ILE A 1 163 ? -16.154 -10.310 -4.260 1.00 1.18 163 ILE A O 4
ATOM 9429 N N . GLY A 1 1 ? -27.239 -8.889 -8.012 1.00 6.53 1 GLY A N 5
ATOM 9430 C CA . GLY A 1 1 ? -25.880 -8.582 -7.507 1.00 5.94 1 GLY A CA 5
ATOM 9431 C C . GLY A 1 1 ? -24.975 -8.077 -8.605 1.00 5.26 1 GLY A C 5
ATOM 9432 O O . GLY A 1 1 ? -25.446 -7.769 -9.702 1.00 5.36 1 GLY A O 5
ATOM 9438 N N . SER A 1 2 ? -23.682 -7.987 -8.309 1.00 4.99 2 SER A N 5
ATOM 9439 C CA . SER A 1 2 ? -22.684 -7.561 -9.282 1.00 4.81 2 SER A CA 5
ATOM 9440 C C . SER A 1 2 ? -23.008 -6.173 -9.837 1.00 4.06 2 SER A C 5
ATOM 9441 O O . SER A 1 2 ? -22.920 -5.932 -11.041 1.00 4.31 2 SER A O 5
ATOM 9449 N N . ALA A 1 3 ? -23.395 -5.269 -8.950 1.00 3.54 3 ALA A N 5
ATOM 9450 C CA . ALA A 1 3 ? -23.661 -3.891 -9.333 1.00 3.33 3 ALA A CA 5
ATOM 9451 C C . ALA A 1 3 ? -22.937 -2.940 -8.394 1.00 2.31 3 ALA A C 5
ATOM 9452 O O . ALA A 1 3 ? -21.995 -2.259 -8.794 1.00 2.67 3 ALA A O 5
ATOM 9459 N N . THR A 1 4 ? -23.361 -2.916 -7.139 1.00 1.51 4 THR A N 5
ATOM 9460 C CA . THR A 1 4 ? -22.710 -2.094 -6.132 1.00 0.90 4 THR A CA 5
ATOM 9461 C C . THR A 1 4 ? -21.310 -2.631 -5.838 1.00 0.77 4 THR A C 5
ATOM 9462 O O . THR A 1 4 ? -20.341 -1.873 -5.769 1.00 0.73 4 THR A O 5
ATOM 9473 N N . ASN A 1 5 ? -21.208 -3.950 -5.702 1.00 0.75 5 ASN A N 5
ATOM 9474 C CA . ASN A 1 5 ? -19.923 -4.604 -5.469 1.00 0.68 5 ASN A CA 5
ATOM 9475 C C . ASN A 1 5 ? -19.008 -4.415 -6.671 1.00 0.59 5 ASN A C 5
ATOM 9476 O O . ASN A 1 5 ? -17.794 -4.266 -6.524 1.00 0.55 5 ASN A O 5
ATOM 9487 N N . ALA A 1 6 ? -19.603 -4.393 -7.859 1.00 0.60 6 ALA A N 5
ATOM 9488 C CA . ALA A 1 6 ? -18.845 -4.225 -9.090 1.00 0.58 6 ALA A CA 5
ATOM 9489 C C . ALA A 1 6 ? -18.364 -2.787 -9.237 1.00 0.52 6 ALA A C 5
ATOM 9490 O O . ALA A 1 6 ? -17.236 -2.541 -9.662 1.00 0.50 6 ALA A O 5
ATOM 9497 N N . SER A 1 7 ? -19.226 -1.841 -8.881 1.00 0.51 7 SER A N 5
ATOM 9498 C CA . SER A 1 7 ? -18.886 -0.424 -8.954 1.00 0.50 7 SER A CA 5
ATOM 9499 C C . SER A 1 7 ? -17.773 -0.089 -7.968 1.00 0.45 7 SER A C 5
ATOM 9500 O O . SER A 1 7 ? -16.868 0.689 -8.278 1.00 0.45 7 SER A O 5
ATOM 9508 N N . LYS A 1 8 ? -17.828 -0.698 -6.788 1.00 0.45 8 LYS A N 5
ATOM 9509 C CA . LYS A 1 8 ? -16.831 -0.451 -5.762 1.00 0.44 8 LYS A CA 5
ATOM 9510 C C . LYS A 1 8 ? -15.492 -1.040 -6.185 1.00 0.38 8 LYS A C 5
ATOM 9511 O O . LYS A 1 8 ? -14.453 -0.394 -6.059 1.00 0.37 8 LYS A O 5
ATOM 9530 N N . ARG A 1 9 ? -15.530 -2.267 -6.697 1.00 0.38 9 ARG A N 5
ATOM 9531 C CA . ARG A 1 9 ? -14.331 -2.930 -7.198 1.00 0.36 9 ARG A CA 5
ATOM 9532 C C . ARG A 1 9 ? -13.647 -2.078 -8.259 1.00 0.34 9 ARG A C 5
ATOM 9533 O O . ARG A 1 9 ? -12.437 -1.865 -8.212 1.00 0.35 9 ARG A O 5
ATOM 9554 N N . GLN A 1 10 ? -14.439 -1.574 -9.196 1.00 0.36 10 GLN A N 5
ATOM 9555 C CA . GLN A 1 10 ? -13.915 -0.769 -10.289 1.00 0.38 10 GLN A CA 5
ATOM 9556 C C . GLN A 1 10 ? -13.247 0.491 -9.748 1.00 0.36 10 GLN A C 5
ATOM 9557 O O . GLN A 1 10 ? -12.178 0.887 -10.214 1.00 0.37 10 GLN A O 5
ATOM 9571 N N . ALA A 1 11 ? -13.873 1.098 -8.750 1.00 0.35 11 ALA A N 5
ATOM 9572 C CA . ALA A 1 11 ? -13.354 2.315 -8.149 1.00 0.37 11 ALA A CA 5
ATOM 9573 C C . ALA A 1 11 ? -12.030 2.055 -7.438 1.00 0.33 11 ALA A C 5
ATOM 9574 O O . ALA A 1 11 ? -11.086 2.838 -7.558 1.00 0.36 11 ALA A O 5
ATOM 9581 N N . ILE A 1 12 ? -11.962 0.956 -6.697 1.00 0.30 12 ILE A N 5
ATOM 9582 C CA . ILE A 1 12 ? -10.763 0.627 -5.935 1.00 0.29 12 ILE A CA 5
ATOM 9583 C C . ILE A 1 12 ? -9.610 0.228 -6.852 1.00 0.29 12 ILE A C 5
ATOM 9584 O O . ILE A 1 12 ? -8.513 0.777 -6.756 1.00 0.29 12 ILE A O 5
ATOM 9600 N N . ASP A 1 13 ? -9.879 -0.704 -7.763 1.00 0.31 13 ASP A N 5
ATOM 9601 C CA . ASP A 1 13 ? -8.834 -1.294 -8.599 1.00 0.37 13 ASP A CA 5
ATOM 9602 C C . ASP A 1 13 ? -8.211 -0.240 -9.512 1.00 0.38 13 ASP A C 5
ATOM 9603 O O . ASP A 1 13 ? -6.990 -0.195 -9.686 1.00 0.41 13 ASP A O 5
ATOM 9612 N N . ALA A 1 14 ? -9.052 0.630 -10.061 1.00 0.38 14 ALA A N 5
ATOM 9613 C CA . ALA A 1 14 ? -8.589 1.673 -10.965 1.00 0.45 14 ALA A CA 5
ATOM 9614 C C . ALA A 1 14 ? -7.794 2.731 -10.209 1.00 0.42 14 ALA A C 5
ATOM 9615 O O . ALA A 1 14 ? -6.804 3.259 -10.717 1.00 0.47 14 ALA A O 5
ATOM 9622 N N . SER A 1 15 ? -8.226 3.032 -8.989 1.00 0.36 15 SER A N 5
ATOM 9623 C CA . SER A 1 15 ? -7.534 4.005 -8.153 1.00 0.35 15 SER A CA 5
ATOM 9624 C C . SER A 1 15 ? -6.154 3.479 -7.772 1.00 0.32 15 SER A C 5
ATOM 9625 O O . SER A 1 15 ? -5.200 4.247 -7.638 1.00 0.34 15 SER A O 5
ATOM 9633 N N . VAL A 1 16 ? -6.049 2.163 -7.613 1.00 0.29 16 VAL A N 5
ATOM 9634 C CA . VAL A 1 16 ? -4.777 1.527 -7.306 1.00 0.29 16 VAL A CA 5
ATOM 9635 C C . VAL A 1 16 ? -3.800 1.711 -8.461 1.00 0.32 16 VAL A C 5
ATOM 9636 O O . VAL A 1 16 ? -2.666 2.141 -8.259 1.00 0.33 16 VAL A O 5
ATOM 9649 N N . ASP A 1 17 ? -4.259 1.403 -9.667 1.00 0.36 17 ASP A N 5
ATOM 9650 C CA . ASP A 1 17 ? -3.447 1.567 -10.870 1.00 0.42 17 ASP A CA 5
ATOM 9651 C C . ASP A 1 17 ? -2.980 3.014 -11.020 1.00 0.41 17 ASP A C 5
ATOM 9652 O O . ASP A 1 17 ? -1.807 3.273 -11.292 1.00 0.43 17 ASP A O 5
ATOM 9661 N N . ALA A 1 18 ? -3.903 3.949 -10.828 1.00 0.41 18 ALA A N 5
ATOM 9662 C CA . ALA A 1 18 ? -3.598 5.372 -10.927 1.00 0.44 18 ALA A CA 5
ATOM 9663 C C . ALA A 1 18 ? -2.583 5.797 -9.867 1.00 0.39 18 ALA A C 5
ATOM 9664 O O . ALA A 1 18 ? -1.634 6.530 -10.154 1.00 0.41 18 ALA A O 5
ATOM 9671 N N . THR A 1 19 ? -2.779 5.316 -8.650 1.00 0.34 19 THR A N 5
ATOM 9672 C CA . THR A 1 19 ? -1.899 5.650 -7.543 1.00 0.32 19 THR A CA 5
ATOM 9673 C C . THR A 1 19 ? -0.514 5.035 -7.736 1.00 0.30 19 THR A C 5
ATOM 9674 O O . THR A 1 19 ? 0.504 5.663 -7.435 1.00 0.29 19 THR A O 5
ATOM 9685 N N . LEU A 1 20 ? -0.473 3.820 -8.268 1.00 0.31 20 LEU A N 5
ATOM 9686 C CA . LEU A 1 20 ? 0.783 3.131 -8.511 1.00 0.32 20 LEU A CA 5
ATOM 9687 C C . LEU A 1 20 ? 1.549 3.825 -9.634 1.00 0.33 20 LEU A C 5
ATOM 9688 O O . LEU A 1 20 ? 2.774 3.933 -9.595 1.00 0.32 20 LEU A O 5
ATOM 9704 N N . SER A 1 21 ? 0.806 4.306 -10.626 1.00 0.37 21 SER A N 5
ATOM 9705 C CA . SER A 1 21 ? 1.386 5.046 -11.737 1.00 0.41 21 SER A CA 5
ATOM 9706 C C . SER A 1 21 ? 2.063 6.317 -11.229 1.00 0.37 21 SER A C 5
ATOM 9707 O O . SER A 1 21 ? 3.144 6.689 -11.690 1.00 0.39 21 SER A O 5
ATOM 9715 N N . ARG A 1 22 ? 1.436 6.963 -10.250 1.00 0.35 22 ARG A N 5
ATOM 9716 C CA . ARG A 1 22 ? 1.996 8.173 -9.667 1.00 0.34 22 ARG A CA 5
ATOM 9717 C C . ARG A 1 22 ? 3.272 7.850 -8.903 1.00 0.29 22 ARG A C 5
ATOM 9718 O O . ARG A 1 22 ? 4.208 8.646 -8.885 1.00 0.29 22 ARG A O 5
ATOM 9739 N N . LEU A 1 23 ? 3.312 6.674 -8.288 1.00 0.26 23 LEU A N 5
ATOM 9740 C CA . LEU A 1 23 ? 4.485 6.236 -7.542 1.00 0.23 23 LEU A CA 5
ATOM 9741 C C . LEU A 1 23 ? 5.690 6.098 -8.466 1.00 0.22 23 LEU A C 5
ATOM 9742 O O . LEU A 1 23 ? 6.771 6.601 -8.165 1.00 0.22 23 LEU A O 5
ATOM 9758 N N . TYR A 1 24 ? 5.488 5.435 -9.598 1.00 0.25 24 TYR A N 5
ATOM 9759 C CA . TYR A 1 24 ? 6.568 5.206 -10.556 1.00 0.27 24 TYR A CA 5
ATOM 9760 C C . TYR A 1 24 ? 7.111 6.521 -11.103 1.00 0.29 24 TYR A C 5
ATOM 9761 O O . TYR A 1 24 ? 8.310 6.656 -11.342 1.00 0.32 24 TYR A O 5
ATOM 9779 N N . SER A 1 25 ? 6.225 7.486 -11.298 1.00 0.30 25 SER A N 5
ATOM 9780 C CA . SER A 1 25 ? 6.611 8.758 -11.882 1.00 0.35 25 SER A CA 5
ATOM 9781 C C . SER A 1 25 ? 7.240 9.686 -10.843 1.00 0.32 25 SER A C 5
ATOM 9782 O O . SER A 1 25 ? 8.123 10.483 -11.165 1.00 0.34 25 SER A O 5
ATOM 9790 N N . THR A 1 26 ? 6.799 9.573 -9.599 1.00 0.28 26 THR A N 5
ATOM 9791 C CA . THR A 1 26 ? 7.264 10.469 -8.550 1.00 0.28 26 THR A CA 5
ATOM 9792 C C . THR A 1 26 ? 8.524 9.939 -7.862 1.00 0.27 26 THR A C 5
ATOM 9793 O O . THR A 1 26 ? 9.448 10.699 -7.576 1.00 0.31 26 THR A O 5
ATOM 9804 N N . VAL A 1 27 ? 8.572 8.638 -7.616 1.00 0.25 27 VAL A N 5
ATOM 9805 C CA . VAL A 1 27 ? 9.649 8.060 -6.826 1.00 0.27 27 VAL A CA 5
ATOM 9806 C C . VAL A 1 27 ? 10.614 7.264 -7.697 1.00 0.25 27 VAL A C 5
ATOM 9807 O O . VAL A 1 27 ? 10.246 6.248 -8.289 1.00 0.25 27 VAL A O 5
ATOM 9820 N N . ARG A 1 28 ? 11.847 7.736 -7.764 1.00 0.27 28 ARG A N 5
ATOM 9821 C CA . ARG A 1 28 ? 12.892 7.067 -8.526 1.00 0.30 28 ARG A CA 5
ATOM 9822 C C . ARG A 1 28 ? 13.366 5.805 -7.813 1.00 0.28 28 ARG A C 5
ATOM 9823 O O . ARG A 1 28 ? 13.656 5.829 -6.614 1.00 0.27 28 ARG A O 5
ATOM 9844 N N . GLY A 1 29 ? 13.439 4.707 -8.552 1.00 0.30 29 GLY A N 5
ATOM 9845 C CA . GLY A 1 29 ? 13.931 3.459 -7.997 1.00 0.31 29 GLY A CA 5
ATOM 9846 C C . GLY A 1 29 ? 12.823 2.603 -7.416 1.00 0.28 29 GLY A C 5
ATOM 9847 O O . GLY A 1 29 ? 13.042 1.438 -7.073 1.00 0.31 29 GLY A O 5
ATOM 9851 N N . SER A 1 30 ? 11.632 3.179 -7.311 1.00 0.27 30 SER A N 5
ATOM 9852 C CA . SER A 1 30 ? 10.484 2.470 -6.763 1.00 0.28 30 SER A CA 5
ATOM 9853 C C . SER A 1 30 ? 10.139 1.253 -7.613 1.00 0.29 30 SER A C 5
ATOM 9854 O O . SER A 1 30 ? 9.782 0.202 -7.087 1.00 0.29 30 SER A O 5
ATOM 9862 N N . ARG A 1 31 ? 10.283 1.399 -8.927 1.00 0.34 31 ARG A N 5
ATOM 9863 C CA . ARG A 1 31 ? 9.923 0.344 -9.865 1.00 0.41 31 ARG A CA 5
ATOM 9864 C C . ARG A 1 31 ? 10.727 -0.922 -9.595 1.00 0.38 31 ARG A C 5
ATOM 9865 O O . ARG A 1 31 ? 10.179 -2.025 -9.589 1.00 0.39 31 ARG A O 5
ATOM 9886 N N . GLU A 1 32 ? 12.022 -0.758 -9.355 1.00 0.38 32 GLU A N 5
ATOM 9887 C CA . GLU A 1 32 ? 12.905 -1.886 -9.099 1.00 0.42 32 GLU A CA 5
ATOM 9888 C C . GLU A 1 32 ? 12.508 -2.604 -7.817 1.00 0.37 32 GLU A C 5
ATOM 9889 O O . GLU A 1 32 ? 12.450 -3.833 -7.774 1.00 0.41 32 GLU A O 5
ATOM 9901 N N . LEU A 1 33 ? 12.242 -1.830 -6.774 1.00 0.32 33 LEU A N 5
ATOM 9902 C CA . LEU A 1 33 ? 11.876 -2.393 -5.484 1.00 0.32 33 LEU A CA 5
ATOM 9903 C C . LEU A 1 33 ? 10.536 -3.121 -5.573 1.00 0.29 33 LEU A C 5
ATOM 9904 O O . LEU A 1 33 ? 10.344 -4.168 -4.954 1.00 0.34 33 LEU A O 5
ATOM 9920 N N . VAL A 1 34 ? 9.616 -2.572 -6.358 1.00 0.26 34 VAL A N 5
ATOM 9921 C CA . VAL A 1 34 ? 8.325 -3.212 -6.576 1.00 0.30 34 VAL A CA 5
ATOM 9922 C C . VAL A 1 34 ? 8.504 -4.527 -7.333 1.00 0.33 34 VAL A C 5
ATOM 9923 O O . VAL A 1 34 ? 7.798 -5.503 -7.080 1.00 0.34 34 VAL A O 5
ATOM 9936 N N . ALA A 1 35 ? 9.453 -4.548 -8.262 1.00 0.40 35 ALA A N 5
ATOM 9937 C CA . ALA A 1 35 ? 9.793 -5.770 -8.979 1.00 0.53 35 ALA A CA 5
ATOM 9938 C C . ALA A 1 35 ? 10.380 -6.809 -8.026 1.00 0.53 35 ALA A C 5
ATOM 9939 O O . ALA A 1 35 ? 10.205 -8.013 -8.215 1.00 0.60 35 ALA A O 5
ATOM 9946 N N . LYS A 1 36 ? 11.089 -6.328 -7.011 1.00 0.49 36 LYS A N 5
ATOM 9947 C CA . LYS A 1 36 ? 11.626 -7.178 -5.952 1.00 0.57 36 LYS A CA 5
ATOM 9948 C C . LYS A 1 36 ? 10.511 -7.700 -5.047 1.00 0.47 36 LYS A C 5
ATOM 9949 O O . LYS A 1 36 ? 10.665 -8.709 -4.358 1.00 0.55 36 LYS A O 5
ATOM 9968 N N . SER A 1 37 ? 9.385 -7.016 -5.069 1.00 0.30 37 SER A N 5
ATOM 9969 C CA . SER A 1 37 ? 8.242 -7.406 -4.269 1.00 0.27 37 SER A CA 5
ATOM 9970 C C . SER A 1 37 ? 7.459 -8.520 -4.957 1.00 0.22 37 SER A C 5
ATOM 9971 O O . SER A 1 37 ? 7.181 -8.452 -6.156 1.00 0.28 37 SER A O 5
ATOM 9979 N N . ARG A 1 38 ? 7.111 -9.549 -4.198 1.00 0.20 38 ARG A N 5
ATOM 9980 C CA . ARG A 1 38 ? 6.325 -10.655 -4.722 1.00 0.24 38 ARG A CA 5
ATOM 9981 C C . ARG A 1 38 ? 4.861 -10.248 -4.750 1.00 0.27 38 ARG A C 5
ATOM 9982 O O . ARG A 1 38 ? 4.091 -10.681 -5.607 1.00 0.41 38 ARG A O 5
ATOM 10003 N N . GLY A 1 39 ? 4.497 -9.398 -3.803 1.00 0.21 39 GLY A N 5
ATOM 10004 C CA . GLY A 1 39 ? 3.165 -8.844 -3.758 1.00 0.25 39 GLY A CA 5
ATOM 10005 C C . GLY A 1 39 ? 3.200 -7.398 -3.314 1.00 0.21 39 GLY A C 5
ATOM 10006 O O . GLY A 1 39 ? 3.995 -7.042 -2.443 1.00 0.20 39 GLY A O 5
ATOM 10010 N N . VAL A 1 40 ? 2.368 -6.563 -3.914 1.00 0.21 40 VAL A N 5
ATOM 10011 C CA . VAL A 1 40 ? 2.353 -5.146 -3.584 1.00 0.20 40 VAL A CA 5
ATOM 10012 C C . VAL A 1 40 ? 0.937 -4.667 -3.274 1.00 0.19 40 VAL A C 5
ATOM 10013 O O . VAL A 1 40 ? 0.002 -4.904 -4.041 1.00 0.20 40 VAL A O 5
ATOM 10026 N N . LEU A 1 41 ? 0.787 -4.014 -2.133 1.00 0.18 41 LEU A N 5
ATOM 10027 C CA . LEU A 1 41 ? -0.492 -3.465 -1.720 1.00 0.17 41 LEU A CA 5
ATOM 10028 C C . LEU A 1 41 ? -0.430 -1.942 -1.733 1.00 0.17 41 LEU A C 5
ATOM 10029 O O . LEU A 1 41 ? 0.409 -1.345 -1.060 1.00 0.18 41 LEU A O 5
ATOM 10045 N N . VAL A 1 42 ? -1.304 -1.322 -2.509 1.00 0.18 42 VAL A N 5
ATOM 10046 C CA . VAL A 1 42 ? -1.307 0.129 -2.637 1.00 0.20 42 VAL A CA 5
ATOM 10047 C C . VAL A 1 42 ? -2.515 0.732 -1.925 1.00 0.20 42 VAL A C 5
ATOM 10048 O O . VAL A 1 42 ? -3.644 0.278 -2.118 1.00 0.19 42 VAL A O 5
ATOM 10061 N N . PHE A 1 43 ? -2.272 1.748 -1.101 1.00 0.22 43 PHE A N 5
ATOM 10062 C CA . PHE A 1 43 ? -3.347 2.438 -0.396 1.00 0.24 43 PHE A CA 5
ATOM 10063 C C . PHE A 1 43 ? -3.440 3.901 -0.804 1.00 0.29 43 PHE A C 5
ATOM 10064 O O . PHE A 1 43 ? -2.605 4.716 -0.417 1.00 0.34 43 PHE A O 5
ATOM 10081 N N . PRO A 1 44 ? -4.459 4.245 -1.603 1.00 0.34 44 PRO A N 5
ATOM 10082 C CA . PRO A 1 44 ? -4.773 5.627 -1.963 1.00 0.49 44 PRO A CA 5
ATOM 10083 C C . PRO A 1 44 ? -5.639 6.313 -0.901 1.00 0.68 44 PRO A C 5
ATOM 10084 O O . PRO A 1 44 ? -6.650 6.940 -1.227 1.00 0.96 44 PRO A O 5
ATOM 10095 N N . ASP A 1 45 ? -5.244 6.185 0.366 1.00 0.86 45 ASP A N 5
ATOM 10096 C CA . ASP A 1 45 ? -6.009 6.767 1.474 1.00 1.11 45 ASP A CA 5
ATOM 10097 C C . ASP A 1 45 ? -5.857 8.282 1.455 1.00 0.96 45 ASP A C 5
ATOM 10098 O O . ASP A 1 45 ? -4.755 8.810 1.616 1.00 1.25 45 ASP A O 5
ATOM 10107 N N . VAL A 1 46 ? -6.956 8.979 1.235 1.00 1.23 46 VAL A N 5
ATOM 10108 C CA . VAL A 1 46 ? -6.916 10.424 1.111 1.00 1.56 46 VAL A CA 5
ATOM 10109 C C . VAL A 1 46 ? -7.130 11.106 2.462 1.00 1.64 46 VAL A C 5
ATOM 10110 O O . VAL A 1 46 ? -8.204 11.025 3.063 1.00 1.97 46 VAL A O 5
ATOM 10123 N N . ILE A 1 47 ? -6.088 11.773 2.941 1.00 1.66 47 ILE A N 5
ATOM 10124 C CA . ILE A 1 47 ? -6.154 12.489 4.202 1.00 1.93 47 ILE A CA 5
ATOM 10125 C C . ILE A 1 47 ? -6.799 13.853 3.985 1.00 2.27 47 ILE A C 5
ATOM 10126 O O . ILE A 1 47 ? -6.130 14.861 3.740 1.00 2.72 47 ILE A O 5
ATOM 10142 N N . GLN A 1 48 ? -8.116 13.851 4.021 1.00 2.52 48 GLN A N 5
ATOM 10143 C CA . GLN A 1 48 ? -8.904 15.060 3.863 1.00 2.99 48 GLN A CA 5
ATOM 10144 C C . GLN A 1 48 ? -10.039 15.049 4.876 1.00 3.37 48 GLN A C 5
ATOM 10145 O O . GLN A 1 48 ? -10.532 13.980 5.247 1.00 3.87 48 GLN A O 5
ATOM 10159 N N . ALA A 1 49 ? -10.444 16.224 5.332 1.00 3.68 49 ALA A N 5
ATOM 10160 C CA . ALA A 1 49 ? -11.525 16.339 6.300 1.00 4.44 49 ALA A CA 5
ATOM 10161 C C . ALA A 1 49 ? -12.877 16.173 5.614 1.00 4.69 49 ALA A C 5
ATOM 10162 O O . ALA A 1 49 ? -13.660 17.117 5.503 1.00 5.28 49 ALA A O 5
ATOM 10169 N N . GLY A 1 50 ? -13.129 14.967 5.140 1.00 4.60 50 GLY A N 5
ATOM 10170 C CA . GLY A 1 50 ? -14.376 14.660 4.479 1.00 5.13 50 GLY A CA 5
ATOM 10171 C C . GLY A 1 50 ? -14.551 13.168 4.309 1.00 4.92 50 GLY A C 5
ATOM 10172 O O . GLY A 1 50 ? -14.397 12.640 3.209 1.00 5.12 50 GLY A O 5
ATOM 10176 N N . LEU A 1 51 ? -14.846 12.486 5.405 1.00 4.76 51 LEU A N 5
ATOM 10177 C CA . LEU A 1 51 ? -15.005 11.042 5.382 1.00 4.73 51 LEU A CA 5
ATOM 10178 C C . LEU A 1 51 ? -16.317 10.658 4.716 1.00 4.31 51 LEU A C 5
ATOM 10179 O O . LEU A 1 51 ? -17.288 11.415 4.744 1.00 4.30 51 LEU A O 5
ATOM 10195 N N . ILE A 1 52 ? -16.335 9.480 4.112 1.00 4.31 52 ILE A N 5
ATOM 10196 C CA . ILE A 1 52 ? -17.535 8.965 3.481 1.00 4.18 52 ILE A CA 5
ATOM 10197 C C . ILE A 1 52 ? -18.433 8.352 4.547 1.00 4.20 52 ILE A C 5
ATOM 10198 O O . ILE A 1 52 ? -17.954 7.643 5.435 1.00 4.41 52 ILE A O 5
ATOM 10214 N N . ILE A 1 53 ? -19.723 8.642 4.477 1.00 4.35 53 ILE A N 5
ATOM 10215 C CA . ILE A 1 53 ? -20.668 8.125 5.456 1.00 4.71 53 ILE A CA 5
ATOM 10216 C C . ILE A 1 53 ? -20.766 6.606 5.343 1.00 4.68 53 ILE A C 5
ATOM 10217 O O . ILE A 1 53 ? -21.358 6.075 4.403 1.00 4.86 53 ILE A O 5
ATOM 10233 N N . GLY A 1 54 ? -20.152 5.915 6.297 1.00 4.74 54 GLY A N 5
ATOM 10234 C CA . GLY A 1 54 ? -20.116 4.469 6.262 1.00 4.88 54 GLY A CA 5
ATOM 10235 C C . GLY A 1 54 ? -19.018 3.952 5.354 1.00 4.29 54 GLY A C 5
ATOM 10236 O O . GLY A 1 54 ? -19.038 2.794 4.943 1.00 4.64 54 GLY A O 5
ATOM 10240 N N . GLY A 1 55 ? -18.058 4.811 5.036 1.00 3.74 55 GLY A N 5
ATOM 10241 C CA . GLY A 1 55 ? -16.974 4.412 4.164 1.00 3.50 55 GLY A CA 5
ATOM 10242 C C . GLY A 1 55 ? -15.655 5.058 4.542 1.00 3.06 55 GLY A C 5
ATOM 10243 O O . GLY A 1 55 ? -15.605 6.249 4.851 1.00 3.37 55 GLY A O 5
ATOM 10247 N N . GLN A 1 56 ? -14.585 4.275 4.524 1.00 2.77 56 GLN A N 5
ATOM 10248 C CA . GLN A 1 56 ? -13.258 4.787 4.835 1.00 2.62 56 GLN A CA 5
ATOM 10249 C C . GLN A 1 56 ? -12.636 5.413 3.593 1.00 2.00 56 GLN A C 5
ATOM 10250 O O . GLN A 1 56 ? -13.078 5.163 2.471 1.00 2.19 56 GLN A O 5
ATOM 10264 N N . THR A 1 57 ? -11.612 6.228 3.803 1.00 1.85 57 THR A N 5
ATOM 10265 C CA . THR A 1 57 ? -10.922 6.893 2.710 1.00 1.54 57 THR A CA 5
ATOM 10266 C C . THR A 1 57 ? -9.802 6.019 2.155 1.00 1.34 57 THR A C 5
ATOM 10267 O O . THR A 1 57 ? -9.196 6.340 1.131 1.00 2.29 57 THR A O 5
ATOM 10278 N N . GLY A 1 58 ? -9.540 4.912 2.839 1.00 0.67 58 GLY A N 5
ATOM 10279 C CA . GLY A 1 58 ? -8.473 4.021 2.440 1.00 0.50 58 GLY A CA 5
ATOM 10280 C C . GLY A 1 58 ? -8.981 2.711 1.883 1.00 0.41 58 GLY A C 5
ATOM 10281 O O . GLY A 1 58 ? -9.430 1.836 2.628 1.00 0.48 58 GLY A O 5
ATOM 10285 N N . ASN A 1 59 ? -8.917 2.583 0.571 1.00 0.39 59 ASN A N 5
ATOM 10286 C CA . ASN A 1 59 ? -9.298 1.352 -0.107 1.00 0.39 59 ASN A CA 5
ATOM 10287 C C . ASN A 1 59 ? -8.217 0.957 -1.104 1.00 0.34 59 ASN A C 5
ATOM 10288 O O . ASN A 1 59 ? -7.915 1.704 -2.031 1.00 0.52 59 ASN A O 5
ATOM 10299 N N . GLY A 1 60 ? -7.626 -0.208 -0.907 1.00 0.21 60 GLY A N 5
ATOM 10300 C CA . GLY A 1 60 ? -6.529 -0.623 -1.751 1.00 0.22 60 GLY A CA 5
ATOM 10301 C C . GLY A 1 60 ? -6.716 -2.018 -2.289 1.00 0.19 60 GLY A C 5
ATOM 10302 O O . GLY A 1 60 ? -7.717 -2.672 -2.003 1.00 0.19 60 GLY A O 5
ATOM 10306 N N . ALA A 1 61 ? -5.749 -2.477 -3.061 1.00 0.19 61 ALA A N 5
ATOM 10307 C CA . ALA A 1 61 ? -5.828 -3.786 -3.679 1.00 0.19 61 ALA A CA 5
ATOM 10308 C C . ALA A 1 61 ? -4.462 -4.445 -3.713 1.00 0.18 61 ALA A C 5
ATOM 10309 O O . ALA A 1 61 ? -3.442 -3.769 -3.872 1.00 0.19 61 ALA A O 5
ATOM 10316 N N . LEU A 1 62 ? -4.442 -5.758 -3.546 1.00 0.18 62 LEU A N 5
ATOM 10317 C CA . LEU A 1 62 ? -3.200 -6.510 -3.568 1.00 0.19 62 LEU A CA 5
ATOM 10318 C C . LEU A 1 62 ? -2.910 -6.995 -4.981 1.00 0.22 62 LEU A C 5
ATOM 10319 O O . LEU A 1 62 ? -3.668 -7.786 -5.548 1.00 0.24 62 LEU A O 5
ATOM 10335 N N . ARG A 1 63 ? -1.810 -6.517 -5.538 1.00 0.24 63 ARG A N 5
ATOM 10336 C CA . ARG A 1 63 ? -1.396 -6.891 -6.877 1.00 0.29 63 ARG A CA 5
ATOM 10337 C C . ARG A 1 63 ? -0.273 -7.917 -6.805 1.00 0.32 63 ARG A C 5
ATOM 10338 O O . ARG A 1 63 ? 0.832 -7.612 -6.356 1.00 0.34 63 ARG A O 5
ATOM 10359 N N . VAL A 1 64 ? -0.570 -9.136 -7.219 1.00 0.34 64 VAL A N 5
ATOM 10360 C CA . VAL A 1 64 ? 0.429 -10.186 -7.276 1.00 0.39 64 VAL A CA 5
ATOM 10361 C C . VAL A 1 64 ? 0.588 -10.650 -8.716 1.00 0.45 64 VAL A C 5
ATOM 10362 O O . VAL A 1 64 ? -0.359 -11.168 -9.315 1.00 0.47 64 VAL A O 5
ATOM 10375 N N . GLY A 1 65 ? 1.775 -10.451 -9.275 1.00 0.50 65 GLY A N 5
ATOM 10376 C CA . GLY A 1 65 ? 1.999 -10.772 -10.672 1.00 0.59 65 GLY A CA 5
ATOM 10377 C C . GLY A 1 65 ? 1.198 -9.869 -11.591 1.00 0.63 65 GLY A C 5
ATOM 10378 O O . GLY A 1 65 ? 0.802 -10.270 -12.685 1.00 0.75 65 GLY A O 5
ATOM 10382 N N . GLY A 1 66 ? 0.940 -8.648 -11.131 1.00 0.59 66 GLY A N 5
ATOM 10383 C CA . GLY A 1 66 ? 0.179 -7.697 -11.921 1.00 0.68 66 GLY A CA 5
ATOM 10384 C C . GLY A 1 66 ? -1.324 -7.870 -11.778 1.00 0.68 66 GLY A C 5
ATOM 10385 O O . GLY A 1 66 ? -2.092 -7.028 -12.238 1.00 0.82 66 GLY A O 5
ATOM 10389 N N . ALA A 1 67 ? -1.748 -8.951 -11.131 1.00 0.59 67 ALA A N 5
ATOM 10390 C CA . ALA A 1 67 ? -3.167 -9.255 -11.002 1.00 0.60 67 ALA A CA 5
ATOM 10391 C C . ALA A 1 67 ? -3.656 -8.999 -9.583 1.00 0.50 67 ALA A C 5
ATOM 10392 O O . ALA A 1 67 ? -2.951 -9.293 -8.616 1.00 0.46 67 ALA A O 5
ATOM 10399 N N . THR A 1 68 ? -4.854 -8.446 -9.457 1.00 0.49 68 THR A N 5
ATOM 10400 C CA . THR A 1 68 ? -5.444 -8.200 -8.152 1.00 0.41 68 THR A CA 5
ATOM 10401 C C . THR A 1 68 ? -6.064 -9.483 -7.613 1.00 0.42 68 THR A C 5
ATOM 10402 O O . THR A 1 68 ? -6.958 -10.055 -8.238 1.00 0.51 68 THR A O 5
ATOM 10413 N N . VAL A 1 69 ? -5.593 -9.935 -6.462 1.00 0.35 69 VAL A N 5
ATOM 10414 C CA . VAL A 1 69 ? -6.107 -11.159 -5.869 1.00 0.38 69 VAL A CA 5
ATOM 10415 C C . VAL A 1 69 ? -7.072 -10.847 -4.723 1.00 0.33 69 VAL A C 5
ATOM 10416 O O . VAL A 1 69 ? -7.876 -11.691 -4.317 1.00 0.38 69 VAL A O 5
ATOM 10429 N N . GLY A 1 70 ? -7.009 -9.624 -4.215 1.00 0.27 70 GLY A N 5
ATOM 10430 C CA . GLY A 1 70 ? -7.890 -9.230 -3.137 1.00 0.26 70 GLY A CA 5
ATOM 10431 C C . GLY A 1 70 ? -7.890 -7.733 -2.913 1.00 0.23 70 GLY A C 5
ATOM 10432 O O . GLY A 1 70 ? -6.994 -7.030 -3.384 1.00 0.22 70 GLY A O 5
ATOM 10436 N N . TYR A 1 71 ? -8.889 -7.249 -2.191 1.00 0.23 71 TYR A N 5
ATOM 10437 C CA . TYR A 1 71 ? -9.037 -5.826 -1.929 1.00 0.22 71 TYR A CA 5
ATOM 10438 C C . TYR A 1 71 ? -9.030 -5.586 -0.423 1.00 0.23 71 TYR A C 5
ATOM 10439 O O . TYR A 1 71 ? -9.550 -6.400 0.342 1.00 0.25 71 TYR A O 5
ATOM 10457 N N . TYR A 1 72 ? -8.440 -4.477 0.000 1.00 0.21 72 TYR A N 5
ATOM 10458 C CA . TYR A 1 72 ? -8.204 -4.239 1.420 1.00 0.21 72 TYR A CA 5
ATOM 10459 C C . TYR A 1 72 ? -8.642 -2.841 1.844 1.00 0.22 72 TYR A C 5
ATOM 10460 O O . TYR A 1 72 ? -8.768 -1.932 1.022 1.00 0.24 72 TYR A O 5
ATOM 10478 N N . ASN A 1 73 ? -8.870 -2.693 3.140 1.00 0.22 73 ASN A N 5
ATOM 10479 C CA . ASN A 1 73 ? -9.344 -1.447 3.728 1.00 0.24 73 ASN A CA 5
ATOM 10480 C C . ASN A 1 73 ? -8.550 -1.131 4.991 1.00 0.26 73 ASN A C 5
ATOM 10481 O O . ASN A 1 73 ? -8.193 -2.035 5.745 1.00 0.27 73 ASN A O 5
ATOM 10492 N N . THR A 1 74 ? -8.277 0.143 5.225 1.00 0.29 74 THR A N 5
ATOM 10493 C CA . THR A 1 74 ? -7.628 0.556 6.452 1.00 0.32 74 THR A CA 5
ATOM 10494 C C . THR A 1 74 ? -8.686 0.919 7.489 1.00 0.35 74 THR A C 5
ATOM 10495 O O . THR A 1 74 ? -9.405 1.907 7.345 1.00 0.38 74 THR A O 5
ATOM 10506 N N . SER A 1 75 ? -8.789 0.101 8.525 1.00 0.38 75 SER A N 5
ATOM 10507 C CA . SER A 1 75 ? -9.808 0.291 9.544 1.00 0.44 75 SER A CA 5
ATOM 10508 C C . SER A 1 75 ? -9.237 1.042 10.744 1.00 0.42 75 SER A C 5
ATOM 10509 O O . SER A 1 75 ? -9.965 1.454 11.645 1.00 0.53 75 SER A O 5
ATOM 10517 N N . SER A 1 76 ? -7.923 1.212 10.745 1.00 0.44 76 SER A N 5
ATOM 10518 C CA . SER A 1 76 ? -7.239 1.948 11.798 1.00 0.48 76 SER A CA 5
ATOM 10519 C C . SER A 1 76 ? -5.951 2.545 11.248 1.00 0.49 76 SER A C 5
ATOM 10520 O O . SER A 1 76 ? -4.926 1.869 11.185 1.00 0.64 76 SER A O 5
ATOM 10528 N N . LEU A 1 77 ? -6.017 3.793 10.818 1.00 0.56 77 LEU A N 5
ATOM 10529 C CA . LEU A 1 77 ? -4.842 4.488 10.318 1.00 0.70 77 LEU A CA 5
ATOM 10530 C C . LEU A 1 77 ? -4.256 5.344 11.428 1.00 0.72 77 LEU A C 5
ATOM 10531 O O . LEU A 1 77 ? -4.994 5.985 12.178 1.00 0.78 77 LEU A O 5
ATOM 10547 N N . SER A 1 78 ? -2.936 5.323 11.551 1.00 0.82 78 SER A N 5
ATOM 10548 C CA . SER A 1 78 ? -2.251 6.116 12.555 1.00 0.95 78 SER A CA 5
ATOM 10549 C C . SER A 1 78 ? -2.601 7.598 12.389 1.00 0.90 78 SER A C 5
ATOM 10550 O O . SER A 1 78 ? -2.533 8.150 11.285 1.00 0.87 78 SER A O 5
ATOM 10558 N N . VAL A 1 79 ? -2.970 8.233 13.503 1.00 1.04 79 VAL A N 5
ATOM 10559 C CA . VAL A 1 79 ? -3.505 9.593 13.489 1.00 1.14 79 VAL A CA 5
ATOM 10560 C C . VAL A 1 79 ? -2.477 10.593 12.972 1.00 1.14 79 VAL A C 5
ATOM 10561 O O . VAL A 1 79 ? -2.836 11.614 12.393 1.00 1.19 79 VAL A O 5
ATOM 10574 N N . GLY A 1 80 ? -1.199 10.279 13.164 1.00 1.21 80 GLY A N 5
ATOM 10575 C CA . GLY A 1 80 ? -0.135 11.140 12.673 1.00 1.35 80 GLY A CA 5
ATOM 10576 C C . GLY A 1 80 ? -0.194 11.346 11.169 1.00 1.32 80 GLY A C 5
ATOM 10577 O O . GLY A 1 80 ? 0.277 12.363 10.655 1.00 1.48 80 GLY A O 5
ATOM 10581 N N . LEU A 1 81 ? -0.774 10.384 10.461 1.00 1.21 81 LEU A N 5
ATOM 10582 C CA . LEU A 1 81 ? -0.923 10.489 9.015 1.00 1.33 81 LEU A CA 5
ATOM 10583 C C . LEU A 1 81 ? -2.267 11.110 8.664 1.00 1.33 81 LEU A C 5
ATOM 10584 O O . LEU A 1 81 ? -2.357 11.963 7.784 1.00 1.55 81 LEU A O 5
ATOM 10600 N N . GLN A 1 82 ? -3.307 10.678 9.372 1.00 1.25 82 GLN A N 5
ATOM 10601 C CA . GLN A 1 82 ? -4.675 11.094 9.070 1.00 1.44 82 GLN A CA 5
ATOM 10602 C C . GLN A 1 82 ? -4.909 12.555 9.463 1.00 1.62 82 GLN A C 5
ATOM 10603 O O . GLN A 1 82 ? -5.845 13.199 8.984 1.00 1.85 82 GLN A O 5
ATOM 10617 N N . ALA A 1 83 ? -4.072 13.070 10.350 1.00 1.61 83 ALA A N 5
ATOM 10618 C CA . ALA A 1 83 ? -4.103 14.485 10.684 1.00 1.85 83 ALA A CA 5
ATOM 10619 C C . ALA A 1 83 ? -3.442 15.301 9.577 1.00 2.05 83 ALA A C 5
ATOM 10620 O O . ALA A 1 83 ? -2.263 15.109 9.275 1.00 2.09 83 ALA A O 5
ATOM 10627 N N . GLY A 1 84 ? -4.200 16.196 8.961 1.00 2.28 84 GLY A N 5
ATOM 10628 C CA . GLY A 1 84 ? -3.658 17.018 7.897 1.00 2.56 84 GLY A CA 5
ATOM 10629 C C . GLY A 1 84 ? -4.700 17.342 6.850 1.00 2.28 84 GLY A C 5
ATOM 10630 O O . GLY A 1 84 ? -5.900 17.259 7.118 1.00 2.75 84 GLY A O 5
ATOM 10634 N N . ALA A 1 85 ? -4.248 17.717 5.662 1.00 2.10 85 ALA A N 5
ATOM 10635 C CA . ALA A 1 85 ? -5.156 18.035 4.567 1.00 2.26 85 ALA A CA 5
ATOM 10636 C C . ALA A 1 85 ? -4.545 17.652 3.228 1.00 1.87 85 ALA A C 5
ATOM 10637 O O . ALA A 1 85 ? -4.902 18.204 2.184 1.00 2.44 85 ALA A O 5
ATOM 10644 N N . GLN A 1 86 ? -3.630 16.697 3.262 1.00 1.58 86 GLN A N 5
ATOM 10645 C CA . GLN A 1 86 ? -2.918 16.273 2.067 1.00 1.78 86 GLN A CA 5
ATOM 10646 C C . GLN A 1 86 ? -3.093 14.778 1.834 1.00 1.61 86 GLN A C 5
ATOM 10647 O O . GLN A 1 86 ? -2.893 13.971 2.745 1.00 1.64 86 GLN A O 5
ATOM 10661 N N . SER A 1 87 ? -3.464 14.420 0.613 1.00 1.59 87 SER A N 5
ATOM 10662 C CA . SER A 1 87 ? -3.666 13.030 0.241 1.00 1.55 87 SER A CA 5
ATOM 10663 C C . SER A 1 87 ? -2.336 12.284 0.227 1.00 1.22 87 SER A C 5
ATOM 10664 O O . SER A 1 87 ? -1.339 12.782 -0.301 1.00 1.17 87 SER A O 5
ATOM 10672 N N . LYS A 1 88 ? -2.317 11.094 0.805 1.00 1.12 88 LYS A N 5
ATOM 10673 C CA . LYS A 1 88 ? -1.099 10.307 0.872 1.00 0.84 88 LYS A CA 5
ATOM 10674 C C . LYS A 1 88 ? -1.314 8.958 0.207 1.00 0.76 88 LYS A C 5
ATOM 10675 O O . LYS A 1 88 ? -2.448 8.559 -0.056 1.00 0.97 88 LYS A O 5
ATOM 10694 N N . ALA A 1 89 ? -0.228 8.275 -0.090 1.00 0.53 89 ALA A N 5
ATOM 10695 C CA . ALA A 1 89 ? -0.299 6.925 -0.599 1.00 0.48 89 ALA A CA 5
ATOM 10696 C C . ALA A 1 89 ? 0.679 6.044 0.156 1.00 0.36 89 ALA A C 5
ATOM 10697 O O . ALA A 1 89 ? 1.835 6.416 0.355 1.00 0.37 89 ALA A O 5
ATOM 10704 N N . ILE A 1 90 ? 0.215 4.886 0.585 1.00 0.30 90 ILE A N 5
ATOM 10705 C CA . ILE A 1 90 ? 1.045 3.984 1.360 1.00 0.26 90 ILE A CA 5
ATOM 10706 C C . ILE A 1 90 ? 1.194 2.669 0.617 1.00 0.23 90 ILE A C 5
ATOM 10707 O O . ILE A 1 90 ? 0.204 2.013 0.293 1.00 0.27 90 ILE A O 5
ATOM 10723 N N . VAL A 1 91 ? 2.427 2.302 0.322 1.00 0.21 91 VAL A N 5
ATOM 10724 C CA . VAL A 1 91 ? 2.697 1.089 -0.424 1.00 0.20 91 VAL A CA 5
ATOM 10725 C C . VAL A 1 91 ? 3.372 0.053 0.465 1.00 0.19 91 VAL A C 5
ATOM 10726 O O . VAL A 1 91 ? 4.425 0.314 1.049 1.00 0.21 91 VAL A O 5
ATOM 10739 N N . PHE A 1 92 ? 2.755 -1.113 0.567 1.00 0.17 92 PHE A N 5
ATOM 10740 C CA . PHE A 1 92 ? 3.301 -2.204 1.358 1.00 0.16 92 PHE A CA 5
ATOM 10741 C C . PHE A 1 92 ? 3.880 -3.262 0.428 1.00 0.17 92 PHE A C 5
ATOM 10742 O O . PHE A 1 92 ? 3.151 -3.886 -0.345 1.00 0.19 92 PHE A O 5
ATOM 10759 N N . LEU A 1 93 ? 5.187 -3.446 0.494 1.00 0.15 93 LEU A N 5
ATOM 10760 C CA . LEU A 1 93 ? 5.869 -4.389 -0.375 1.00 0.16 93 LEU A CA 5
ATOM 10761 C C . LEU A 1 93 ? 6.245 -5.649 0.389 1.00 0.15 93 LEU A C 5
ATOM 10762 O O . LEU A 1 93 ? 6.858 -5.583 1.453 1.00 0.17 93 LEU A O 5
ATOM 10778 N N . PHE A 1 94 ? 5.854 -6.794 -0.144 1.00 0.15 94 PHE A N 5
ATOM 10779 C CA . PHE A 1 94 ? 6.240 -8.071 0.432 1.00 0.17 94 PHE A CA 5
ATOM 10780 C C . PHE A 1 94 ? 7.325 -8.698 -0.434 1.00 0.19 94 PHE A C 5
ATOM 10781 O O . PHE A 1 94 ? 7.033 -9.265 -1.488 1.00 0.19 94 PHE A O 5
ATOM 10798 N N . MET A 1 95 ? 8.577 -8.584 0.000 1.00 0.26 95 MET A N 5
ATOM 10799 C CA . MET A 1 95 ? 9.706 -9.054 -0.805 1.00 0.30 95 MET A CA 5
ATOM 10800 C C . MET A 1 95 ? 9.867 -10.567 -0.722 1.00 0.31 95 MET A C 5
ATOM 10801 O O . MET A 1 95 ? 10.562 -11.169 -1.538 1.00 0.36 95 MET A O 5
ATOM 10815 N N . THR A 1 96 ? 9.229 -11.175 0.257 1.00 0.30 96 THR A N 5
ATOM 10816 C CA . THR A 1 96 ? 9.343 -12.607 0.460 1.00 0.32 96 THR A CA 5
ATOM 10817 C C . THR A 1 96 ? 7.980 -13.273 0.348 1.00 0.32 96 THR A C 5
ATOM 10818 O O . THR A 1 96 ? 6.961 -12.714 0.761 1.00 0.30 96 THR A O 5
ATOM 10829 N N . GLN A 1 97 ? 7.963 -14.470 -0.229 1.00 0.37 97 GLN A N 5
ATOM 10830 C CA . GLN A 1 97 ? 6.718 -15.195 -0.423 1.00 0.40 97 GLN A CA 5
ATOM 10831 C C . GLN A 1 97 ? 6.181 -15.707 0.910 1.00 0.40 97 GLN A C 5
ATOM 10832 O O . GLN A 1 97 ? 4.971 -15.794 1.107 1.00 0.40 97 GLN A O 5
ATOM 10846 N N . ASP A 1 98 ? 7.088 -16.058 1.818 1.00 0.43 98 ASP A N 5
ATOM 10847 C CA . ASP A 1 98 ? 6.702 -16.458 3.172 1.00 0.46 98 ASP A CA 5
ATOM 10848 C C . ASP A 1 98 ? 5.873 -15.364 3.838 1.00 0.41 98 ASP A C 5
ATOM 10849 O O . ASP A 1 98 ? 4.905 -15.647 4.544 1.00 0.43 98 ASP A O 5
ATOM 10858 N N . ALA A 1 99 ? 6.254 -14.114 3.601 1.00 0.36 99 ALA A N 5
ATOM 10859 C CA . ALA A 1 99 ? 5.517 -12.977 4.133 1.00 0.32 99 ALA A CA 5
ATOM 10860 C C . ALA A 1 99 ? 4.162 -12.829 3.445 1.00 0.30 99 ALA A C 5
ATOM 10861 O O . ALA A 1 99 ? 3.190 -12.397 4.065 1.00 0.30 99 ALA A O 5
ATOM 10868 N N . LEU A 1 100 ? 4.095 -13.211 2.172 1.00 0.30 100 LEU A N 5
ATOM 10869 C CA . LEU A 1 100 ? 2.863 -13.097 1.396 1.00 0.30 100 LEU A CA 5
ATOM 10870 C C . LEU A 1 100 ? 1.846 -14.122 1.893 1.00 0.35 100 LEU A C 5
ATOM 10871 O O . LEU A 1 100 ? 0.688 -13.790 2.149 1.00 0.36 100 LEU A O 5
ATOM 10887 N N . ASP A 1 101 ? 2.296 -15.364 2.049 1.00 0.39 101 ASP A N 5
ATOM 10888 C CA . ASP A 1 101 ? 1.431 -16.445 2.512 1.00 0.47 101 ASP A CA 5
ATOM 10889 C C . ASP A 1 101 ? 0.903 -16.165 3.912 1.00 0.46 101 ASP A C 5
ATOM 10890 O O . ASP A 1 101 ? -0.289 -16.331 4.177 1.00 0.49 101 ASP A O 5
ATOM 10899 N N . LYS A 1 102 ? 1.785 -15.714 4.798 1.00 0.44 102 LYS A N 5
ATOM 10900 C CA . LYS A 1 102 ? 1.393 -15.423 6.171 1.00 0.45 102 LYS A CA 5
ATOM 10901 C C . LYS A 1 102 ? 0.361 -14.295 6.206 1.00 0.40 102 LYS A C 5
ATOM 10902 O O . LYS A 1 102 ? -0.605 -14.346 6.972 1.00 0.43 102 LYS A O 5
ATOM 10921 N N . PHE A 1 103 ? 0.571 -13.289 5.366 1.00 0.33 103 PHE A N 5
ATOM 10922 C CA . PHE A 1 103 ? -0.350 -12.162 5.252 1.00 0.29 103 PHE A CA 5
ATOM 10923 C C . PHE A 1 103 ? -1.714 -12.626 4.739 1.00 0.35 103 PHE A C 5
ATOM 10924 O O . PHE A 1 103 ? -2.757 -12.223 5.254 1.00 0.37 103 PHE A O 5
ATOM 10941 N N . ARG A 1 104 ? -1.684 -13.486 3.729 1.00 0.40 104 ARG A N 5
ATOM 10942 C CA . ARG A 1 104 ? -2.893 -13.989 3.085 1.00 0.50 104 ARG A CA 5
ATOM 10943 C C . ARG A 1 104 ? -3.725 -14.831 4.053 1.00 0.58 104 ARG A C 5
ATOM 10944 O O . ARG A 1 104 ? -4.954 -14.790 4.026 1.00 0.66 104 ARG A O 5
ATOM 10965 N N . ASN A 1 105 ? -3.051 -15.586 4.912 1.00 0.58 105 ASN A N 5
ATOM 10966 C CA . ASN A 1 105 ? -3.741 -16.469 5.849 1.00 0.67 105 ASN A CA 5
ATOM 10967 C C . ASN A 1 105 ? -4.218 -15.704 7.080 1.00 0.62 105 ASN A C 5
ATOM 10968 O O . ASN A 1 105 ? -4.988 -16.226 7.885 1.00 0.69 105 ASN A O 5
ATOM 10979 N N . SER A 1 106 ? -3.761 -14.471 7.221 1.00 0.57 106 SER A N 5
ATOM 10980 C CA . SER A 1 106 ? -4.135 -13.651 8.361 1.00 0.55 106 SER A CA 5
ATOM 10981 C C . SER A 1 106 ? -5.380 -12.827 8.041 1.00 0.53 106 SER A C 5
ATOM 10982 O O . SER A 1 106 ? -5.401 -12.075 7.064 1.00 0.66 106 SER A O 5
ATOM 10990 N N . ASP A 1 107 ? -6.418 -12.976 8.857 1.00 0.54 107 ASP A N 5
ATOM 10991 C CA . ASP A 1 107 ? -7.600 -12.133 8.740 1.00 0.57 107 ASP A CA 5
ATOM 10992 C C . ASP A 1 107 ? -7.438 -10.924 9.643 1.00 0.50 107 ASP A C 5
ATOM 10993 O O . ASP A 1 107 ? -7.781 -10.965 10.825 1.00 0.73 107 ASP A O 5
ATOM 11002 N N . GLY A 1 108 ? -6.899 -9.856 9.086 1.00 0.37 108 GLY A N 5
ATOM 11003 C CA . GLY A 1 108 ? -6.577 -8.690 9.879 1.00 0.34 108 GLY A CA 5
ATOM 11004 C C . GLY A 1 108 ? -5.090 -8.605 10.130 1.00 0.33 108 GLY A C 5
ATOM 11005 O O . GLY A 1 108 ? -4.503 -9.511 10.723 1.00 0.50 108 GLY A O 5
ATOM 11009 N N . TRP A 1 109 ? -4.467 -7.542 9.657 1.00 0.23 109 TRP A N 5
ATOM 11010 C CA . TRP A 1 109 ? -3.024 -7.393 9.761 1.00 0.21 109 TRP A CA 5
ATOM 11011 C C . TRP A 1 109 ? -2.669 -5.967 10.171 1.00 0.20 109 TRP A C 5
ATOM 11012 O O . TRP A 1 109 ? -3.212 -5.010 9.620 1.00 0.21 109 TRP A O 5
ATOM 11033 N N . ALA A 1 110 ? -1.783 -5.823 11.149 1.00 0.21 110 ALA A N 5
ATOM 11034 C CA . ALA A 1 110 ? -1.373 -4.502 11.606 1.00 0.23 110 ALA A CA 5
ATOM 11035 C C . ALA A 1 110 ? 0.135 -4.309 11.463 1.00 0.21 110 ALA A C 5
ATOM 11036 O O . ALA A 1 110 ? 0.925 -5.191 11.818 1.00 0.24 110 ALA A O 5
ATOM 11043 N N . ALA A 1 111 ? 0.531 -3.146 10.948 1.00 0.20 111 ALA A N 5
ATOM 11044 C CA . ALA A 1 111 ? 1.937 -2.838 10.718 1.00 0.19 111 ALA A CA 5
ATOM 11045 C C . ALA A 1 111 ? 2.665 -2.614 12.034 1.00 0.22 111 ALA A C 5
ATOM 11046 O O . ALA A 1 111 ? 2.230 -1.813 12.862 1.00 0.27 111 ALA A O 5
ATOM 11053 N N . GLY A 1 112 ? 3.764 -3.332 12.231 1.00 0.26 112 GLY A N 5
ATOM 11054 C CA . GLY A 1 112 ? 4.520 -3.204 13.460 1.00 0.34 112 GLY A CA 5
ATOM 11055 C C . GLY A 1 112 ? 4.047 -4.183 14.511 1.00 0.37 112 GLY A C 5
ATOM 11056 O O . GLY A 1 112 ? 4.814 -4.589 15.385 1.00 0.44 112 GLY A O 5
ATOM 11060 N N . ALA A 1 113 ? 2.783 -4.569 14.417 1.00 0.37 113 ALA A N 5
ATOM 11061 C CA . ALA A 1 113 ? 2.200 -5.506 15.359 1.00 0.41 113 ALA A CA 5
ATOM 11062 C C . ALA A 1 113 ? 2.572 -6.935 14.996 1.00 0.42 113 ALA A C 5
ATOM 11063 O O . ALA A 1 113 ? 3.208 -7.636 15.780 1.00 0.53 113 ALA A O 5
ATOM 11070 N N . ASP A 1 114 ? 2.181 -7.363 13.805 1.00 0.38 114 ASP A N 5
ATOM 11071 C CA . ASP A 1 114 ? 2.441 -8.730 13.376 1.00 0.42 114 ASP A CA 5
ATOM 11072 C C . ASP A 1 114 ? 3.751 -8.818 12.608 1.00 0.40 114 ASP A C 5
ATOM 11073 O O . ASP A 1 114 ? 4.586 -9.676 12.890 1.00 0.45 114 ASP A O 5
ATOM 11082 N N . ALA A 1 115 ? 3.934 -7.924 11.647 1.00 0.35 115 ALA A N 5
ATOM 11083 C CA . ALA A 1 115 ? 5.145 -7.927 10.840 1.00 0.33 115 ALA A CA 5
ATOM 11084 C C . ALA A 1 115 ? 6.005 -6.711 11.138 1.00 0.32 115 ALA A C 5
ATOM 11085 O O . ALA A 1 115 ? 5.495 -5.593 11.257 1.00 0.34 115 ALA A O 5
ATOM 11092 N N . SER A 1 116 ? 7.302 -6.936 11.261 1.00 0.34 116 SER A N 5
ATOM 11093 C CA . SER A 1 116 ? 8.252 -5.850 11.413 1.00 0.36 116 SER A CA 5
ATOM 11094 C C . SER A 1 116 ? 8.522 -5.222 10.053 1.00 0.33 116 SER A C 5
ATOM 11095 O O . SER A 1 116 ? 9.092 -5.861 9.167 1.00 0.54 116 SER A O 5
ATOM 11103 N N . VAL A 1 117 ? 8.093 -3.982 9.880 1.00 0.26 117 VAL A N 5
ATOM 11104 C CA . VAL A 1 117 ? 8.186 -3.324 8.590 1.00 0.21 117 VAL A CA 5
ATOM 11105 C C . VAL A 1 117 ? 9.277 -2.258 8.593 1.00 0.22 117 VAL A C 5
ATOM 11106 O O . VAL A 1 117 ? 9.578 -1.655 9.626 1.00 0.28 117 VAL A O 5
ATOM 11119 N N . ALA A 1 118 ? 9.886 -2.056 7.439 1.00 0.21 118 ALA A N 5
ATOM 11120 C CA . ALA A 1 118 ? 10.936 -1.064 7.296 1.00 0.24 118 ALA A CA 5
ATOM 11121 C C . ALA A 1 118 ? 10.465 0.085 6.424 1.00 0.21 118 ALA A C 5
ATOM 11122 O O . ALA A 1 118 ? 9.847 -0.129 5.383 1.00 0.21 118 ALA A O 5
ATOM 11129 N N . LEU A 1 119 ? 10.751 1.300 6.852 1.00 0.21 119 LEU A N 5
ATOM 11130 C CA . LEU A 1 119 ? 10.407 2.473 6.076 1.00 0.22 119 LEU A CA 5
ATOM 11131 C C . LEU A 1 119 ? 11.524 2.748 5.080 1.00 0.23 119 LEU A C 5
ATOM 11132 O O . LEU A 1 119 ? 12.660 3.024 5.472 1.00 0.29 119 LEU A O 5
ATOM 11148 N N . VAL A 1 120 ? 11.212 2.647 3.799 1.00 0.23 120 VAL A N 5
ATOM 11149 C CA . VAL A 1 120 ? 12.220 2.792 2.764 1.00 0.26 120 VAL A CA 5
ATOM 11150 C C . VAL A 1 120 ? 12.677 4.242 2.651 1.00 0.28 120 VAL A C 5
ATOM 11151 O O . VAL A 1 120 ? 11.864 5.157 2.515 1.00 0.33 120 VAL A O 5
ATOM 11164 N N . LYS A 1 121 ? 13.981 4.438 2.715 1.00 0.36 121 LYS A N 5
ATOM 11165 C CA . LYS A 1 121 ? 14.561 5.763 2.651 1.00 0.41 121 LYS A CA 5
ATOM 11166 C C . LYS A 1 121 ? 15.351 5.924 1.362 1.00 0.40 121 LYS A C 5
ATOM 11167 O O . LYS A 1 121 ? 16.093 5.024 0.958 1.00 0.47 121 LYS A O 5
ATOM 11186 N N . MET A 1 122 ? 15.173 7.061 0.710 1.00 0.42 122 MET A N 5
ATOM 11187 C CA . MET A 1 122 ? 15.913 7.367 -0.502 1.00 0.46 122 MET A CA 5
ATOM 11188 C C . MET A 1 122 ? 17.354 7.721 -0.159 1.00 0.55 122 MET A C 5
ATOM 11189 O O . MET A 1 122 ? 17.638 8.260 0.915 1.00 0.61 122 MET A O 5
ATOM 11203 N N . GLY A 1 123 ? 18.255 7.400 -1.071 1.00 0.59 123 GLY A N 5
ATOM 11204 C CA . GLY A 1 123 ? 19.660 7.663 -0.858 1.00 0.73 123 GLY A CA 5
ATOM 11205 C C . GLY A 1 123 ? 20.028 9.096 -1.189 1.00 0.83 123 GLY A C 5
ATOM 11206 O O . GLY A 1 123 ? 19.152 9.914 -1.485 1.00 0.82 123 GLY A O 5
ATOM 11210 N N . ALA A 1 124 ? 21.320 9.397 -1.158 1.00 0.99 124 ALA A N 5
ATOM 11211 C CA . ALA A 1 124 ? 21.806 10.751 -1.409 1.00 1.13 124 ALA A CA 5
ATOM 11212 C C . ALA A 1 124 ? 21.537 11.186 -2.847 1.00 1.11 124 ALA A C 5
ATOM 11213 O O . ALA A 1 124 ? 21.548 12.374 -3.158 1.00 1.22 124 ALA A O 5
ATOM 11220 N N . ASN A 1 125 ? 21.288 10.220 -3.723 1.00 1.00 125 ASN A N 5
ATOM 11221 C CA . ASN A 1 125 ? 21.017 10.515 -5.128 1.00 1.00 125 ASN A CA 5
ATOM 11222 C C . ASN A 1 125 ? 19.557 10.905 -5.342 1.00 0.89 125 ASN A C 5
ATOM 11223 O O . ASN A 1 125 ? 19.150 11.227 -6.460 1.00 0.90 125 ASN A O 5
ATOM 11234 N N . GLY A 1 126 ? 18.769 10.880 -4.270 1.00 0.85 126 GLY A N 5
ATOM 11235 C CA . GLY A 1 126 ? 17.360 11.220 -4.371 1.00 0.83 126 GLY A CA 5
ATOM 11236 C C . GLY A 1 126 ? 16.529 10.085 -4.935 1.00 0.65 126 GLY A C 5
ATOM 11237 O O . GLY A 1 126 ? 15.411 10.292 -5.405 1.00 0.70 126 GLY A O 5
ATOM 11241 N N . ALA A 1 127 ? 17.079 8.883 -4.887 1.00 0.52 127 ALA A N 5
ATOM 11242 C CA . ALA A 1 127 ? 16.401 7.700 -5.386 1.00 0.39 127 ALA A CA 5
ATOM 11243 C C . ALA A 1 127 ? 16.461 6.595 -4.347 1.00 0.37 127 ALA A C 5
ATOM 11244 O O . ALA A 1 127 ? 17.338 6.603 -3.484 1.00 0.45 127 ALA A O 5
ATOM 11251 N N . ILE A 1 128 ? 15.526 5.658 -4.421 1.00 0.31 128 ILE A N 5
ATOM 11252 C CA . ILE A 1 128 ? 15.480 4.562 -3.469 1.00 0.33 128 ILE A CA 5
ATOM 11253 C C . ILE A 1 128 ? 16.699 3.665 -3.597 1.00 0.43 128 ILE A C 5
ATOM 11254 O O . ILE A 1 128 ? 16.984 3.120 -4.668 1.00 0.46 128 ILE A O 5
ATOM 11270 N N . ASP A 1 129 ? 17.412 3.523 -2.494 1.00 0.54 129 ASP A N 5
ATOM 11271 C CA . ASP A 1 129 ? 18.549 2.626 -2.421 1.00 0.67 129 ASP A CA 5
ATOM 11272 C C . ASP A 1 129 ? 18.056 1.224 -2.089 1.00 0.66 129 ASP A C 5
ATOM 11273 O O . ASP A 1 129 ? 17.754 0.918 -0.936 1.00 0.69 129 ASP A O 5
ATOM 11282 N N . THR A 1 130 ? 17.959 0.378 -3.100 1.00 0.67 130 THR A N 5
ATOM 11283 C CA . THR A 1 130 ? 17.398 -0.950 -2.924 1.00 0.68 130 THR A CA 5
ATOM 11284 C C . THR A 1 130 ? 18.392 -1.891 -2.253 1.00 0.70 130 THR A C 5
ATOM 11285 O O . THR A 1 130 ? 18.028 -2.978 -1.813 1.00 0.67 130 THR A O 5
ATOM 11296 N N . THR A 1 131 ? 19.646 -1.469 -2.178 1.00 0.81 131 THR A N 5
ATOM 11297 C CA . THR A 1 131 ? 20.681 -2.269 -1.544 1.00 0.88 131 THR A CA 5
ATOM 11298 C C . THR A 1 131 ? 20.533 -2.284 -0.023 1.00 0.80 131 THR A C 5
ATOM 11299 O O . THR A 1 131 ? 20.897 -3.260 0.632 1.00 0.82 131 THR A O 5
ATOM 11310 N N . THR A 1 132 ? 19.983 -1.213 0.532 1.00 0.79 132 THR A N 5
ATOM 11311 C CA . THR A 1 132 ? 19.763 -1.136 1.970 1.00 0.81 132 THR A CA 5
ATOM 11312 C C . THR A 1 132 ? 18.414 -1.735 2.360 1.00 0.69 132 THR A C 5
ATOM 11313 O O . THR A 1 132 ? 18.207 -2.130 3.510 1.00 0.69 132 THR A O 5
ATOM 11324 N N . ALA A 1 133 ? 17.503 -1.809 1.400 1.00 0.67 133 ALA A N 5
ATOM 11325 C CA . ALA A 1 133 ? 16.191 -2.389 1.638 1.00 0.64 133 ALA A CA 5
ATOM 11326 C C . ALA A 1 133 ? 16.260 -3.912 1.578 1.00 0.62 133 ALA A C 5
ATOM 11327 O O . ALA A 1 133 ? 16.703 -4.483 0.578 1.00 0.76 133 ALA A O 5
ATOM 11334 N N . THR A 1 134 ? 15.836 -4.569 2.647 1.00 0.60 134 THR A N 5
ATOM 11335 C CA . THR A 1 134 ? 15.867 -6.022 2.696 1.00 0.76 134 THR A CA 5
ATOM 11336 C C . THR A 1 134 ? 15.006 -6.574 3.837 1.00 0.60 134 THR A C 5
ATOM 11337 O O . THR A 1 134 ? 15.201 -7.705 4.288 1.00 0.63 134 THR A O 5
ATOM 11348 N N . ALA A 1 135 ? 14.047 -5.784 4.297 1.00 0.53 135 ALA A N 5
ATOM 11349 C CA . ALA A 1 135 ? 13.113 -6.248 5.312 1.00 0.42 135 ALA A CA 5
ATOM 11350 C C . ALA A 1 135 ? 12.023 -7.079 4.652 1.00 0.32 135 ALA A C 5
ATOM 11351 O O . ALA A 1 135 ? 11.763 -6.894 3.466 1.00 0.37 135 ALA A O 5
ATOM 11358 N N . PRO A 1 136 ? 11.365 -8.005 5.376 1.00 0.27 136 PRO A N 5
ATOM 11359 C CA . PRO A 1 136 ? 10.328 -8.848 4.771 1.00 0.26 136 PRO A CA 5
ATOM 11360 C C . PRO A 1 136 ? 9.199 -7.996 4.200 1.00 0.21 136 PRO A C 5
ATOM 11361 O O . PRO A 1 136 ? 8.638 -8.302 3.143 1.00 0.23 136 PRO A O 5
ATOM 11372 N N . VAL A 1 137 ? 8.898 -6.908 4.899 1.00 0.18 137 VAL A N 5
ATOM 11373 C CA . VAL A 1 137 ? 7.925 -5.942 4.436 1.00 0.17 137 VAL A CA 5
ATOM 11374 C C . VAL A 1 137 ? 8.593 -4.581 4.286 1.00 0.19 137 VAL A C 5
ATOM 11375 O O . VAL A 1 137 ? 9.140 -4.035 5.249 1.00 0.22 137 VAL A O 5
ATOM 11388 N N . GLU A 1 138 ? 8.537 -4.040 3.084 1.00 0.20 138 GLU A N 5
ATOM 11389 C CA . GLU A 1 138 ? 9.171 -2.771 2.779 1.00 0.25 138 GLU A CA 5
ATOM 11390 C C . GLU A 1 138 ? 8.099 -1.728 2.507 1.00 0.18 138 GLU A C 5
ATOM 11391 O O . GLU A 1 138 ? 7.227 -1.924 1.665 1.00 0.18 138 GLU A O 5
ATOM 11403 N N . VAL A 1 139 ? 8.144 -0.633 3.241 1.00 0.18 139 VAL A N 5
ATOM 11404 C CA . VAL A 1 139 ? 7.086 0.359 3.180 1.00 0.17 139 VAL A CA 5
ATOM 11405 C C . VAL A 1 139 ? 7.540 1.641 2.499 1.00 0.18 139 VAL A C 5
ATOM 11406 O O . VAL A 1 139 ? 8.490 2.293 2.936 1.00 0.19 139 VAL A O 5
ATOM 11419 N N . ILE A 1 140 ? 6.855 1.984 1.418 1.00 0.18 140 ILE A N 5
ATOM 11420 C CA . ILE A 1 140 ? 7.094 3.235 0.721 1.00 0.20 140 ILE A CA 5
ATOM 11421 C C . ILE A 1 140 ? 5.946 4.198 0.984 1.00 0.19 140 ILE A C 5
ATOM 11422 O O . ILE A 1 140 ? 4.800 3.921 0.629 1.00 0.20 140 ILE A O 5
ATOM 11438 N N . VAL A 1 141 ? 6.247 5.314 1.623 1.00 0.22 141 VAL A N 5
ATOM 11439 C CA . VAL A 1 141 ? 5.244 6.333 1.867 1.00 0.25 141 VAL A CA 5
ATOM 11440 C C . VAL A 1 141 ? 5.375 7.473 0.861 1.00 0.26 141 VAL A C 5
ATOM 11441 O O . VAL A 1 141 ? 6.389 8.175 0.816 1.00 0.32 141 VAL A O 5
ATOM 11454 N N . LEU A 1 142 ? 4.354 7.639 0.038 1.00 0.24 142 LEU A N 5
ATOM 11455 C CA . LEU A 1 142 ? 4.354 8.680 -0.970 1.00 0.26 142 LEU A CA 5
ATOM 11456 C C . LEU A 1 142 ? 3.506 9.855 -0.505 1.00 0.32 142 LEU A C 5
ATOM 11457 O O . LEU A 1 142 ? 2.296 9.728 -0.304 1.00 0.35 142 LEU A O 5
ATOM 11473 N N . THR A 1 143 ? 4.155 10.985 -0.307 1.00 0.40 143 THR A N 5
ATOM 11474 C CA . THR A 1 143 ? 3.477 12.192 0.124 1.00 0.51 143 THR A CA 5
ATOM 11475 C C . THR A 1 143 ? 3.525 13.242 -0.980 1.00 0.62 143 THR A C 5
ATOM 11476 O O . THR A 1 143 ? 4.106 12.999 -2.041 1.00 0.61 143 THR A O 5
ATOM 11487 N N . ASN A 1 144 ? 2.918 14.400 -0.750 1.00 0.76 144 ASN A N 5
ATOM 11488 C CA . ASN A 1 144 ? 3.003 15.503 -1.711 1.00 0.89 144 ASN A CA 5
ATOM 11489 C C . ASN A 1 144 ? 4.448 15.988 -1.848 1.00 0.92 144 ASN A C 5
ATOM 11490 O O . ASN A 1 144 ? 4.811 16.617 -2.840 1.00 1.02 144 ASN A O 5
ATOM 11501 N N . ALA A 1 145 ? 5.269 15.697 -0.846 1.00 0.88 145 ALA A N 5
ATOM 11502 C CA . ALA A 1 145 ? 6.680 16.052 -0.882 1.00 0.95 145 ALA A CA 5
ATOM 11503 C C . ALA A 1 145 ? 7.527 14.853 -1.299 1.00 0.85 145 ALA A C 5
ATOM 11504 O O . ALA A 1 145 ? 8.745 14.838 -1.108 1.00 1.00 145 ALA A O 5
ATOM 11511 N N . GLY A 1 146 ? 6.873 13.842 -1.858 1.00 0.65 146 GLY A N 5
ATOM 11512 C CA . GLY A 1 146 ? 7.573 12.653 -2.290 1.00 0.57 146 GLY A CA 5
ATOM 11513 C C . GLY A 1 146 ? 7.809 11.692 -1.147 1.00 0.54 146 GLY A C 5
ATOM 11514 O O . GLY A 1 146 ? 6.879 11.361 -0.409 1.00 0.70 146 GLY A O 5
ATOM 11518 N N . LEU A 1 147 ? 9.049 11.258 -0.986 1.00 0.64 147 LEU A N 5
ATOM 11519 C CA . LEU A 1 147 ? 9.394 10.321 0.072 1.00 0.71 147 LEU A CA 5
ATOM 11520 C C . LEU A 1 147 ? 9.661 11.050 1.378 1.00 0.62 147 LEU A C 5
ATOM 11521 O O . LEU A 1 147 ? 10.518 11.933 1.452 1.00 0.84 147 LEU A O 5
ATOM 11537 N N . MET A 1 148 ? 8.914 10.681 2.403 1.00 0.55 148 MET A N 5
ATOM 11538 C CA . MET A 1 148 ? 9.093 11.249 3.725 1.00 0.59 148 MET A CA 5
ATOM 11539 C C . MET A 1 148 ? 9.651 10.183 4.662 1.00 0.57 148 MET A C 5
ATOM 11540 O O . MET A 1 148 ? 9.003 9.171 4.919 1.00 0.72 148 MET A O 5
ATOM 11554 N N . GLY A 1 149 ? 10.849 10.416 5.178 1.00 0.63 149 GLY A N 5
ATOM 11555 C CA . GLY A 1 149 ? 11.516 9.415 5.996 1.00 0.70 149 GLY A CA 5
ATOM 11556 C C . GLY A 1 149 ? 11.164 9.529 7.463 1.00 0.74 149 GLY A C 5
ATOM 11557 O O . GLY A 1 149 ? 11.838 8.957 8.321 1.00 1.08 149 GLY A O 5
ATOM 11561 N N . ASP A 1 150 ? 10.102 10.257 7.747 1.00 0.62 150 ASP A N 5
ATOM 11562 C CA . ASP A 1 150 ? 9.653 10.467 9.112 1.00 0.69 150 ASP A CA 5
ATOM 11563 C C . ASP A 1 150 ? 8.161 10.163 9.213 1.00 0.65 150 ASP A C 5
ATOM 11564 O O . ASP A 1 150 ? 7.349 11.017 9.566 1.00 0.81 150 ASP A O 5
ATOM 11573 N N . VAL A 1 151 ? 7.800 8.940 8.858 1.00 0.57 151 VAL A N 5
ATOM 11574 C CA . VAL A 1 151 ? 6.417 8.497 8.931 1.00 0.60 151 VAL A CA 5
ATOM 11575 C C . VAL A 1 151 ? 6.318 7.232 9.769 1.00 0.50 151 VAL A C 5
ATOM 11576 O O . VAL A 1 151 ? 7.037 6.263 9.528 1.00 0.53 151 VAL A O 5
ATOM 11589 N N . SER A 1 152 ? 5.440 7.250 10.755 1.00 0.51 152 SER A N 5
ATOM 11590 C CA . SER A 1 152 ? 5.242 6.100 11.617 1.00 0.50 152 SER A CA 5
ATOM 11591 C C . SER A 1 152 ? 3.870 5.480 11.357 1.00 0.44 152 SER A C 5
ATOM 11592 O O . SER A 1 152 ? 2.841 6.120 11.573 1.00 0.57 152 SER A O 5
ATOM 11600 N N . ILE A 1 153 ? 3.865 4.244 10.878 1.00 0.33 153 ILE A N 5
ATOM 11601 C CA . ILE A 1 153 ? 2.620 3.555 10.549 1.00 0.28 153 ILE A CA 5
ATOM 11602 C C . ILE A 1 153 ? 2.307 2.451 11.552 1.00 0.28 153 ILE A C 5
ATOM 11603 O O . ILE A 1 153 ? 1.427 1.619 11.311 1.00 0.27 153 ILE A O 5
ATOM 11619 N N . SER A 1 154 ? 3.020 2.432 12.671 1.00 0.38 154 SER A N 5
ATOM 11620 C CA . SER A 1 154 ? 2.779 1.430 13.694 1.00 0.46 154 SER A CA 5
ATOM 11621 C C . SER A 1 154 ? 1.365 1.578 14.236 1.00 0.47 154 SER A C 5
ATOM 11622 O O . SER A 1 154 ? 0.956 2.670 14.635 1.00 0.52 154 SER A O 5
ATOM 11630 N N . GLY A 1 155 ? 0.618 0.486 14.232 1.00 0.47 155 GLY A N 5
ATOM 11631 C CA . GLY A 1 155 ? -0.760 0.536 14.686 1.00 0.51 155 GLY A CA 5
ATOM 11632 C C . GLY A 1 155 ? -1.755 0.576 13.541 1.00 0.42 155 GLY A C 5
ATOM 11633 O O . GLY A 1 155 ? -2.962 0.468 13.763 1.00 0.48 155 GLY A O 5
ATOM 11637 N N . THR A 1 156 ? -1.262 0.744 12.319 1.00 0.32 156 THR A N 5
ATOM 11638 C CA . THR A 1 156 ? -2.127 0.728 11.146 1.00 0.26 156 THR A CA 5
ATOM 11639 C C . THR A 1 156 ? -2.651 -0.689 10.894 1.00 0.24 156 THR A C 5
ATOM 11640 O O . THR A 1 156 ? -1.871 -1.625 10.720 1.00 0.27 156 THR A O 5
ATOM 11651 N N . LYS A 1 157 ? -3.976 -0.834 10.886 1.00 0.25 157 LYS A N 5
ATOM 11652 C CA . LYS A 1 157 ? -4.618 -2.140 10.757 1.00 0.25 157 LYS A CA 5
ATOM 11653 C C . LYS A 1 157 ? -5.399 -2.224 9.445 1.00 0.24 157 LYS A C 5
ATOM 11654 O O . LYS A 1 157 ? -6.213 -1.346 9.139 1.00 0.29 157 LYS A O 5
ATOM 11673 N N . VAL A 1 158 ? -5.154 -3.282 8.684 1.00 0.21 158 VAL A N 5
ATOM 11674 C CA . VAL A 1 158 ? -5.816 -3.482 7.404 1.00 0.20 158 VAL A CA 5
ATOM 11675 C C . VAL A 1 158 ? -6.730 -4.707 7.461 1.00 0.21 158 VAL A C 5
ATOM 11676 O O . VAL A 1 158 ? -6.366 -5.738 8.034 1.00 0.22 158 VAL A O 5
ATOM 11689 N N . THR A 1 159 ? -7.919 -4.578 6.890 1.00 0.23 159 THR A N 5
ATOM 11690 C CA . THR A 1 159 ? -8.866 -5.678 6.807 1.00 0.25 159 THR A CA 5
ATOM 11691 C C . THR A 1 159 ? -9.203 -5.982 5.347 1.00 0.24 159 THR A C 5
ATOM 11692 O O . THR A 1 159 ? -9.056 -5.122 4.478 1.00 0.23 159 THR A O 5
ATOM 11703 N N . LYS A 1 160 ? -9.636 -7.209 5.076 1.00 0.29 160 LYS A N 5
ATOM 11704 C CA . LYS A 1 160 ? -9.972 -7.620 3.718 1.00 0.32 160 LYS A CA 5
ATOM 11705 C C . LYS A 1 160 ? -11.429 -7.293 3.413 1.00 0.31 160 LYS A C 5
ATOM 11706 O O . LYS A 1 160 ? -12.322 -7.606 4.201 1.00 0.34 160 LYS A O 5
ATOM 11725 N N . LEU A 1 161 ? -11.663 -6.662 2.273 1.00 0.31 161 LEU A N 5
ATOM 11726 C CA . LEU A 1 161 ? -13.012 -6.312 1.858 1.00 0.32 161 LEU A CA 5
ATOM 11727 C C . LEU A 1 161 ? -13.654 -7.485 1.136 1.00 0.37 161 LEU A C 5
ATOM 11728 O O . LEU A 1 161 ? -13.026 -8.123 0.289 1.00 0.40 161 LEU A O 5
ATOM 11744 N N . LYS A 1 162 ? -14.902 -7.764 1.465 1.00 0.43 162 LYS A N 5
ATOM 11745 C CA . LYS A 1 162 ? -15.601 -8.897 0.887 1.00 0.51 162 LYS A CA 5
ATOM 11746 C C . LYS A 1 162 ? -16.384 -8.480 -0.352 1.00 0.46 162 LYS A C 5
ATOM 11747 O O . LYS A 1 162 ? -17.615 -8.424 -0.339 1.00 0.51 162 LYS A O 5
ATOM 11766 N N . ILE A 1 163 ? -15.662 -8.182 -1.420 1.00 0.44 163 ILE A N 5
ATOM 11767 C CA . ILE A 1 163 ? -16.281 -7.830 -2.687 1.00 0.50 163 ILE A CA 5
ATOM 11768 C C . ILE A 1 163 ? -15.795 -8.763 -3.786 1.00 0.65 163 ILE A C 5
ATOM 11769 O O . ILE A 1 163 ? -14.587 -8.758 -4.084 1.00 1.18 163 ILE A O 5
ATOM 11786 N N . GLY A 1 1 ? -21.881 -8.988 -6.065 1.00 6.53 1 GLY A N 6
ATOM 11787 C CA . GLY A 1 1 ? -23.341 -8.793 -6.229 1.00 5.94 1 GLY A CA 6
ATOM 11788 C C . GLY A 1 1 ? -23.698 -7.341 -6.460 1.00 5.26 1 GLY A C 6
ATOM 11789 O O . GLY A 1 1 ? -22.945 -6.446 -6.065 1.00 5.36 1 GLY A O 6
ATOM 11795 N N . SER A 1 2 ? -24.847 -7.116 -7.101 1.00 4.99 2 SER A N 6
ATOM 11796 C CA . SER A 1 2 ? -25.347 -5.775 -7.429 1.00 4.81 2 SER A CA 6
ATOM 11797 C C . SER A 1 2 ? -24.307 -4.954 -8.201 1.00 4.06 2 SER A C 6
ATOM 11798 O O . SER A 1 2 ? -23.313 -5.497 -8.692 1.00 4.31 2 SER A O 6
ATOM 11806 N N . ALA A 1 3 ? -24.539 -3.657 -8.329 1.00 3.54 3 ALA A N 6
ATOM 11807 C CA . ALA A 1 3 ? -23.589 -2.788 -9.004 1.00 3.33 3 ALA A CA 6
ATOM 11808 C C . ALA A 1 3 ? -22.531 -2.292 -8.030 1.00 2.31 3 ALA A C 6
ATOM 11809 O O . ALA A 1 3 ? -21.413 -1.974 -8.424 1.00 2.67 3 ALA A O 6
ATOM 11816 N N . THR A 1 4 ? -22.885 -2.268 -6.750 1.00 1.51 4 THR A N 6
ATOM 11817 C CA . THR A 1 4 ? -22.019 -1.722 -5.714 1.00 0.90 4 THR A CA 6
ATOM 11818 C C . THR A 1 4 ? -20.672 -2.444 -5.646 1.00 0.77 4 THR A C 6
ATOM 11819 O O . THR A 1 4 ? -19.623 -1.803 -5.584 1.00 0.73 4 THR A O 6
ATOM 11830 N N . ASN A 1 5 ? -20.690 -3.773 -5.675 1.00 0.75 5 ASN A N 6
ATOM 11831 C CA . ASN A 1 5 ? -19.451 -4.539 -5.562 1.00 0.68 5 ASN A CA 6
ATOM 11832 C C . ASN A 1 5 ? -18.614 -4.404 -6.828 1.00 0.59 5 ASN A C 6
ATOM 11833 O O . ASN A 1 5 ? -17.389 -4.284 -6.764 1.00 0.55 5 ASN A O 6
ATOM 11844 N N . ALA A 1 6 ? -19.282 -4.387 -7.974 1.00 0.60 6 ALA A N 6
ATOM 11845 C CA . ALA A 1 6 ? -18.594 -4.305 -9.254 1.00 0.58 6 ALA A CA 6
ATOM 11846 C C . ALA A 1 6 ? -18.018 -2.911 -9.466 1.00 0.52 6 ALA A C 6
ATOM 11847 O O . ALA A 1 6 ? -16.869 -2.759 -9.879 1.00 0.50 6 ALA A O 6
ATOM 11854 N N . SER A 1 7 ? -18.817 -1.896 -9.158 1.00 0.51 7 SER A N 6
ATOM 11855 C CA . SER A 1 7 ? -18.396 -0.512 -9.312 1.00 0.50 7 SER A CA 6
ATOM 11856 C C . SER A 1 7 ? -17.253 -0.183 -8.354 1.00 0.45 7 SER A C 6
ATOM 11857 O O . SER A 1 7 ? -16.353 0.584 -8.698 1.00 0.45 7 SER A O 6
ATOM 11865 N N . LYS A 1 8 ? -17.274 -0.779 -7.164 1.00 0.45 8 LYS A N 6
ATOM 11866 C CA . LYS A 1 8 ? -16.227 -0.534 -6.183 1.00 0.44 8 LYS A CA 6
ATOM 11867 C C . LYS A 1 8 ? -14.923 -1.165 -6.653 1.00 0.38 8 LYS A C 6
ATOM 11868 O O . LYS A 1 8 ? -13.854 -0.572 -6.518 1.00 0.37 8 LYS A O 6
ATOM 11887 N N . ARG A 1 9 ? -15.020 -2.371 -7.211 1.00 0.38 9 ARG A N 6
ATOM 11888 C CA . ARG A 1 9 ? -13.865 -3.038 -7.805 1.00 0.36 9 ARG A CA 6
ATOM 11889 C C . ARG A 1 9 ? -13.211 -2.148 -8.857 1.00 0.34 9 ARG A C 6
ATOM 11890 O O . ARG A 1 9 ? -11.988 -2.016 -8.896 1.00 0.35 9 ARG A O 6
ATOM 11911 N N . GLN A 1 10 ? -14.035 -1.526 -9.693 1.00 0.36 10 GLN A N 6
ATOM 11912 C CA . GLN A 1 10 ? -13.538 -0.676 -10.769 1.00 0.38 10 GLN A CA 6
ATOM 11913 C C . GLN A 1 10 ? -12.858 0.567 -10.203 1.00 0.36 10 GLN A C 6
ATOM 11914 O O . GLN A 1 10 ? -11.827 1.009 -10.712 1.00 0.37 10 GLN A O 6
ATOM 11928 N N . ALA A 1 11 ? -13.440 1.116 -9.143 1.00 0.35 11 ALA A N 6
ATOM 11929 C CA . ALA A 1 11 ? -12.902 2.304 -8.498 1.00 0.37 11 ALA A CA 6
ATOM 11930 C C . ALA A 1 11 ? -11.563 2.009 -7.830 1.00 0.33 11 ALA A C 6
ATOM 11931 O O . ALA A 1 11 ? -10.611 2.778 -7.965 1.00 0.36 11 ALA A O 6
ATOM 11938 N N . ILE A 1 12 ? -11.485 0.881 -7.131 1.00 0.30 12 ILE A N 6
ATOM 11939 C CA . ILE A 1 12 ? -10.271 0.512 -6.415 1.00 0.29 12 ILE A CA 6
ATOM 11940 C C . ILE A 1 12 ? -9.151 0.174 -7.393 1.00 0.29 12 ILE A C 6
ATOM 11941 O O . ILE A 1 12 ? -8.040 0.687 -7.281 1.00 0.29 12 ILE A O 6
ATOM 11957 N N . ASP A 1 13 ? -9.469 -0.674 -8.364 1.00 0.31 13 ASP A N 6
ATOM 11958 C CA . ASP A 1 13 ? -8.485 -1.167 -9.323 1.00 0.37 13 ASP A CA 6
ATOM 11959 C C . ASP A 1 13 ? -7.826 -0.016 -10.074 1.00 0.38 13 ASP A C 6
ATOM 11960 O O . ASP A 1 13 ? -6.604 0.005 -10.255 1.00 0.41 13 ASP A O 6
ATOM 11969 N N . ALA A 1 14 ? -8.639 0.951 -10.482 1.00 0.38 14 ALA A N 6
ATOM 11970 C CA . ALA A 1 14 ? -8.147 2.101 -11.221 1.00 0.45 14 ALA A CA 6
ATOM 11971 C C . ALA A 1 14 ? -7.334 3.019 -10.317 1.00 0.42 14 ALA A C 6
ATOM 11972 O O . ALA A 1 14 ? -6.294 3.542 -10.718 1.00 0.47 14 ALA A O 6
ATOM 11979 N N . SER A 1 15 ? -7.810 3.194 -9.088 1.00 0.36 15 SER A N 6
ATOM 11980 C CA . SER A 1 15 ? -7.156 4.067 -8.125 1.00 0.35 15 SER A CA 6
ATOM 11981 C C . SER A 1 15 ? -5.782 3.519 -7.745 1.00 0.32 15 SER A C 6
ATOM 11982 O O . SER A 1 15 ? -4.840 4.280 -7.520 1.00 0.34 15 SER A O 6
ATOM 11990 N N . VAL A 1 16 ? -5.668 2.196 -7.690 1.00 0.29 16 VAL A N 6
ATOM 11991 C CA . VAL A 1 16 ? -4.398 1.550 -7.385 1.00 0.29 16 VAL A CA 6
ATOM 11992 C C . VAL A 1 16 ? -3.399 1.792 -8.511 1.00 0.32 16 VAL A C 6
ATOM 11993 O O . VAL A 1 16 ? -2.268 2.217 -8.269 1.00 0.33 16 VAL A O 6
ATOM 12006 N N . ASP A 1 17 ? -3.833 1.536 -9.740 1.00 0.36 17 ASP A N 6
ATOM 12007 C CA . ASP A 1 17 ? -2.986 1.736 -10.913 1.00 0.42 17 ASP A CA 6
ATOM 12008 C C . ASP A 1 17 ? -2.529 3.187 -11.019 1.00 0.41 17 ASP A C 6
ATOM 12009 O O . ASP A 1 17 ? -1.354 3.458 -11.268 1.00 0.43 17 ASP A O 6
ATOM 12018 N N . ALA A 1 18 ? -3.460 4.112 -10.818 1.00 0.41 18 ALA A N 6
ATOM 12019 C CA . ALA A 1 18 ? -3.164 5.537 -10.909 1.00 0.44 18 ALA A CA 6
ATOM 12020 C C . ALA A 1 18 ? -2.137 5.955 -9.863 1.00 0.39 18 ALA A C 6
ATOM 12021 O O . ALA A 1 18 ? -1.191 6.687 -10.158 1.00 0.41 18 ALA A O 6
ATOM 12028 N N . THR A 1 19 ? -2.314 5.465 -8.648 1.00 0.34 19 THR A N 6
ATOM 12029 C CA . THR A 1 19 ? -1.428 5.812 -7.551 1.00 0.32 19 THR A CA 6
ATOM 12030 C C . THR A 1 19 ? -0.037 5.216 -7.752 1.00 0.30 19 THR A C 6
ATOM 12031 O O . THR A 1 19 ? 0.974 5.869 -7.486 1.00 0.29 19 THR A O 6
ATOM 12042 N N . LEU A 1 20 ? 0.014 3.989 -8.256 1.00 0.31 20 LEU A N 6
ATOM 12043 C CA . LEU A 1 20 ? 1.281 3.306 -8.474 1.00 0.32 20 LEU A CA 6
ATOM 12044 C C . LEU A 1 20 ? 2.051 3.979 -9.608 1.00 0.33 20 LEU A C 6
ATOM 12045 O O . LEU A 1 20 ? 3.276 4.104 -9.559 1.00 0.32 20 LEU A O 6
ATOM 12061 N N . SER A 1 21 ? 1.316 4.423 -10.622 1.00 0.37 21 SER A N 6
ATOM 12062 C CA . SER A 1 21 ? 1.903 5.127 -11.754 1.00 0.41 21 SER A CA 6
ATOM 12063 C C . SER A 1 21 ? 2.542 6.437 -11.308 1.00 0.37 21 SER A C 6
ATOM 12064 O O . SER A 1 21 ? 3.624 6.805 -11.775 1.00 0.39 21 SER A O 6
ATOM 12072 N N . ARG A 1 22 ? 1.883 7.125 -10.384 1.00 0.35 22 ARG A N 6
ATOM 12073 C CA . ARG A 1 22 ? 2.391 8.390 -9.879 1.00 0.34 22 ARG A CA 6
ATOM 12074 C C . ARG A 1 22 ? 3.647 8.165 -9.050 1.00 0.29 22 ARG A C 6
ATOM 12075 O O . ARG A 1 22 ? 4.558 8.990 -9.058 1.00 0.29 22 ARG A O 6
ATOM 12096 N N . LEU A 1 23 ? 3.695 7.040 -8.346 1.00 0.26 23 LEU A N 6
ATOM 12097 C CA . LEU A 1 23 ? 4.867 6.678 -7.558 1.00 0.23 23 LEU A CA 6
ATOM 12098 C C . LEU A 1 23 ? 6.084 6.496 -8.459 1.00 0.22 23 LEU A C 6
ATOM 12099 O O . LEU A 1 23 ? 7.170 6.976 -8.153 1.00 0.22 23 LEU A O 6
ATOM 12115 N N . TYR A 1 24 ? 5.883 5.817 -9.581 1.00 0.25 24 TYR A N 6
ATOM 12116 C CA . TYR A 1 24 ? 6.968 5.570 -10.529 1.00 0.27 24 TYR A CA 6
ATOM 12117 C C . TYR A 1 24 ? 7.439 6.874 -11.161 1.00 0.29 24 TYR A C 6
ATOM 12118 O O . TYR A 1 24 ? 8.618 7.037 -11.474 1.00 0.32 24 TYR A O 6
ATOM 12136 N N . SER A 1 25 ? 6.508 7.797 -11.346 1.00 0.30 25 SER A N 6
ATOM 12137 C CA . SER A 1 25 ? 6.820 9.086 -11.938 1.00 0.35 25 SER A CA 6
ATOM 12138 C C . SER A 1 25 ? 7.531 9.992 -10.932 1.00 0.32 25 SER A C 6
ATOM 12139 O O . SER A 1 25 ? 8.446 10.737 -11.289 1.00 0.34 25 SER A O 6
ATOM 12147 N N . THR A 1 26 ? 7.124 9.907 -9.675 1.00 0.28 26 THR A N 6
ATOM 12148 C CA . THR A 1 26 ? 7.617 10.814 -8.651 1.00 0.28 26 THR A CA 6
ATOM 12149 C C . THR A 1 26 ? 8.905 10.311 -8.000 1.00 0.27 26 THR A C 6
ATOM 12150 O O . THR A 1 26 ? 9.830 11.089 -7.772 1.00 0.31 26 THR A O 6
ATOM 12161 N N . VAL A 1 27 ? 8.975 9.018 -7.714 1.00 0.25 27 VAL A N 6
ATOM 12162 C CA . VAL A 1 27 ? 10.103 8.474 -6.974 1.00 0.27 27 VAL A CA 6
ATOM 12163 C C . VAL A 1 27 ? 10.910 7.510 -7.837 1.00 0.25 27 VAL A C 6
ATOM 12164 O O . VAL A 1 27 ? 10.400 6.478 -8.284 1.00 0.25 27 VAL A O 6
ATOM 12177 N N . ARG A 1 28 ? 12.162 7.865 -8.076 1.00 0.27 28 ARG A N 6
ATOM 12178 C CA . ARG A 1 28 ? 13.072 7.031 -8.853 1.00 0.30 28 ARG A CA 6
ATOM 12179 C C . ARG A 1 28 ? 13.514 5.808 -8.050 1.00 0.28 28 ARG A C 6
ATOM 12180 O O . ARG A 1 28 ? 13.811 5.914 -6.860 1.00 0.27 28 ARG A O 6
ATOM 12201 N N . GLY A 1 29 ? 13.542 4.650 -8.701 1.00 0.30 29 GLY A N 6
ATOM 12202 C CA . GLY A 1 29 ? 14.026 3.437 -8.057 1.00 0.31 29 GLY A CA 6
ATOM 12203 C C . GLY A 1 29 ? 12.904 2.544 -7.564 1.00 0.28 29 GLY A C 6
ATOM 12204 O O . GLY A 1 29 ? 13.128 1.376 -7.236 1.00 0.31 29 GLY A O 6
ATOM 12208 N N . SER A 1 30 ? 11.699 3.093 -7.518 1.00 0.27 30 SER A N 6
ATOM 12209 C CA . SER A 1 30 ? 10.524 2.352 -7.078 1.00 0.28 30 SER A CA 6
ATOM 12210 C C . SER A 1 30 ? 10.268 1.139 -7.973 1.00 0.29 30 SER A C 6
ATOM 12211 O O . SER A 1 30 ? 9.819 0.095 -7.501 1.00 0.29 30 SER A O 6
ATOM 12219 N N . ARG A 1 31 ? 10.575 1.285 -9.260 1.00 0.34 31 ARG A N 6
ATOM 12220 C CA . ARG A 1 31 ? 10.339 0.229 -10.245 1.00 0.41 31 ARG A CA 6
ATOM 12221 C C . ARG A 1 31 ? 11.012 -1.079 -9.827 1.00 0.38 31 ARG A C 6
ATOM 12222 O O . ARG A 1 31 ? 10.380 -2.138 -9.820 1.00 0.39 31 ARG A O 6
ATOM 12243 N N . GLU A 1 32 ? 12.284 -0.994 -9.463 1.00 0.38 32 GLU A N 6
ATOM 12244 C CA . GLU A 1 32 ? 13.056 -2.170 -9.084 1.00 0.42 32 GLU A CA 6
ATOM 12245 C C . GLU A 1 32 ? 12.501 -2.801 -7.816 1.00 0.37 32 GLU A C 6
ATOM 12246 O O . GLU A 1 32 ? 12.323 -4.017 -7.743 1.00 0.41 32 GLU A O 6
ATOM 12258 N N . LEU A 1 33 ? 12.229 -1.966 -6.824 1.00 0.32 33 LEU A N 6
ATOM 12259 C CA . LEU A 1 33 ? 11.785 -2.445 -5.523 1.00 0.32 33 LEU A CA 6
ATOM 12260 C C . LEU A 1 33 ? 10.441 -3.165 -5.625 1.00 0.29 33 LEU A C 6
ATOM 12261 O O . LEU A 1 33 ? 10.228 -4.196 -4.986 1.00 0.34 33 LEU A O 6
ATOM 12277 N N . VAL A 1 34 ? 9.546 -2.636 -6.451 1.00 0.26 34 VAL A N 6
ATOM 12278 C CA . VAL A 1 34 ? 8.236 -3.249 -6.635 1.00 0.30 34 VAL A CA 6
ATOM 12279 C C . VAL A 1 34 ? 8.363 -4.584 -7.367 1.00 0.33 34 VAL A C 6
ATOM 12280 O O . VAL A 1 34 ? 7.660 -5.544 -7.057 1.00 0.34 34 VAL A O 6
ATOM 12293 N N . ALA A 1 35 ? 9.264 -4.639 -8.342 1.00 0.40 35 ALA A N 6
ATOM 12294 C CA . ALA A 1 35 ? 9.541 -5.883 -9.052 1.00 0.53 35 ALA A CA 6
ATOM 12295 C C . ALA A 1 35 ? 10.125 -6.928 -8.104 1.00 0.53 35 ALA A C 6
ATOM 12296 O O . ALA A 1 35 ? 9.881 -8.125 -8.249 1.00 0.60 35 ALA A O 6
ATOM 12303 N N . LYS A 1 36 ? 10.895 -6.454 -7.133 1.00 0.49 36 LYS A N 6
ATOM 12304 C CA . LYS A 1 36 ? 11.468 -7.302 -6.091 1.00 0.57 36 LYS A CA 6
ATOM 12305 C C . LYS A 1 36 ? 10.386 -7.796 -5.129 1.00 0.47 36 LYS A C 6
ATOM 12306 O O . LYS A 1 36 ? 10.576 -8.767 -4.396 1.00 0.55 36 LYS A O 6
ATOM 12325 N N . SER A 1 37 ? 9.248 -7.134 -5.155 1.00 0.30 37 SER A N 6
ATOM 12326 C CA . SER A 1 37 ? 8.130 -7.509 -4.312 1.00 0.27 37 SER A CA 6
ATOM 12327 C C . SER A 1 37 ? 7.275 -8.582 -4.984 1.00 0.22 37 SER A C 6
ATOM 12328 O O . SER A 1 37 ? 7.023 -8.531 -6.187 1.00 0.28 37 SER A O 6
ATOM 12336 N N . ARG A 1 38 ? 6.839 -9.552 -4.188 1.00 0.20 38 ARG A N 6
ATOM 12337 C CA . ARG A 1 38 ? 5.970 -10.622 -4.663 1.00 0.24 38 ARG A CA 6
ATOM 12338 C C . ARG A 1 38 ? 4.554 -10.097 -4.828 1.00 0.27 38 ARG A C 6
ATOM 12339 O O . ARG A 1 38 ? 3.851 -10.446 -5.773 1.00 0.41 38 ARG A O 6
ATOM 12360 N N . GLY A 1 39 ? 4.151 -9.245 -3.900 1.00 0.21 39 GLY A N 6
ATOM 12361 C CA . GLY A 1 39 ? 2.843 -8.635 -3.962 1.00 0.25 39 GLY A CA 6
ATOM 12362 C C . GLY A 1 39 ? 2.885 -7.210 -3.466 1.00 0.21 39 GLY A C 6
ATOM 12363 O O . GLY A 1 39 ? 3.697 -6.880 -2.596 1.00 0.20 39 GLY A O 6
ATOM 12367 N N . VAL A 1 40 ? 2.029 -6.364 -4.016 1.00 0.21 40 VAL A N 6
ATOM 12368 C CA . VAL A 1 40 ? 2.005 -4.958 -3.648 1.00 0.20 40 VAL A CA 6
ATOM 12369 C C . VAL A 1 40 ? 0.591 -4.505 -3.292 1.00 0.19 40 VAL A C 6
ATOM 12370 O O . VAL A 1 40 ? -0.362 -4.765 -4.029 1.00 0.20 40 VAL A O 6
ATOM 12383 N N . LEU A 1 41 ? 0.462 -3.857 -2.144 1.00 0.18 41 LEU A N 6
ATOM 12384 C CA . LEU A 1 41 ? -0.811 -3.300 -1.708 1.00 0.17 41 LEU A CA 6
ATOM 12385 C C . LEU A 1 41 ? -0.720 -1.781 -1.657 1.00 0.17 41 LEU A C 6
ATOM 12386 O O . LEU A 1 41 ? 0.176 -1.232 -1.015 1.00 0.18 41 LEU A O 6
ATOM 12402 N N . VAL A 1 42 ? -1.633 -1.109 -2.337 1.00 0.18 42 VAL A N 6
ATOM 12403 C CA . VAL A 1 42 ? -1.623 0.348 -2.377 1.00 0.20 42 VAL A CA 6
ATOM 12404 C C . VAL A 1 42 ? -2.874 0.925 -1.715 1.00 0.20 42 VAL A C 6
ATOM 12405 O O . VAL A 1 42 ? -3.991 0.488 -2.000 1.00 0.19 42 VAL A O 6
ATOM 12418 N N . PHE A 1 43 ? -2.672 1.898 -0.829 1.00 0.22 43 PHE A N 6
ATOM 12419 C CA . PHE A 1 43 ? -3.776 2.630 -0.207 1.00 0.24 43 PHE A CA 6
ATOM 12420 C C . PHE A 1 43 ? -3.858 4.038 -0.790 1.00 0.29 43 PHE A C 6
ATOM 12421 O O . PHE A 1 43 ? -3.111 4.929 -0.379 1.00 0.34 43 PHE A O 6
ATOM 12438 N N . PRO A 1 44 ? -4.743 4.250 -1.780 1.00 0.34 44 PRO A N 6
ATOM 12439 C CA . PRO A 1 44 ? -4.845 5.516 -2.501 1.00 0.49 44 PRO A CA 6
ATOM 12440 C C . PRO A 1 44 ? -5.828 6.518 -1.888 1.00 0.68 44 PRO A C 6
ATOM 12441 O O . PRO A 1 44 ? -5.621 7.729 -1.979 1.00 0.96 44 PRO A O 6
ATOM 12452 N N . ASP A 1 45 ? -6.892 6.026 -1.272 1.00 0.86 45 ASP A N 6
ATOM 12453 C CA . ASP A 1 45 ? -7.977 6.891 -0.822 1.00 1.11 45 ASP A CA 6
ATOM 12454 C C . ASP A 1 45 ? -7.760 7.337 0.620 1.00 0.96 45 ASP A C 6
ATOM 12455 O O . ASP A 1 45 ? -8.566 7.073 1.513 1.00 1.25 45 ASP A O 6
ATOM 12464 N N . VAL A 1 46 ? -6.660 8.036 0.827 1.00 1.23 46 VAL A N 6
ATOM 12465 C CA . VAL A 1 46 ? -6.315 8.565 2.133 1.00 1.56 46 VAL A CA 6
ATOM 12466 C C . VAL A 1 46 ? -7.254 9.712 2.519 1.00 1.64 46 VAL A C 6
ATOM 12467 O O . VAL A 1 46 ? -7.863 10.350 1.655 1.00 1.97 46 VAL A O 6
ATOM 12480 N N . ILE A 1 47 ? -7.375 9.937 3.824 1.00 1.66 47 ILE A N 6
ATOM 12481 C CA . ILE A 1 47 ? -8.223 10.983 4.375 1.00 1.93 47 ILE A CA 6
ATOM 12482 C C . ILE A 1 47 ? -7.873 12.341 3.773 1.00 2.27 47 ILE A C 6
ATOM 12483 O O . ILE A 1 47 ? -6.736 12.810 3.876 1.00 2.72 47 ILE A O 6
ATOM 12499 N N . GLN A 1 48 ? -8.853 12.955 3.132 1.00 2.52 48 GLN A N 6
ATOM 12500 C CA . GLN A 1 48 ? -8.673 14.258 2.516 1.00 2.99 48 GLN A CA 6
ATOM 12501 C C . GLN A 1 48 ? -9.755 15.217 3.000 1.00 3.37 48 GLN A C 6
ATOM 12502 O O . GLN A 1 48 ? -10.942 14.880 2.998 1.00 3.87 48 GLN A O 6
ATOM 12516 N N . ALA A 1 49 ? -9.346 16.407 3.417 1.00 3.68 49 ALA A N 6
ATOM 12517 C CA . ALA A 1 49 ? -10.277 17.395 3.941 1.00 4.44 49 ALA A CA 6
ATOM 12518 C C . ALA A 1 49 ? -10.810 18.272 2.818 1.00 4.69 49 ALA A C 6
ATOM 12519 O O . ALA A 1 49 ? -10.409 19.430 2.661 1.00 5.28 49 ALA A O 6
ATOM 12526 N N . GLY A 1 50 ? -11.706 17.706 2.032 1.00 4.60 50 GLY A N 6
ATOM 12527 C CA . GLY A 1 50 ? -12.288 18.418 0.918 1.00 5.13 50 GLY A CA 6
ATOM 12528 C C . GLY A 1 50 ? -13.155 17.508 0.084 1.00 4.92 50 GLY A C 6
ATOM 12529 O O . GLY A 1 50 ? -14.372 17.679 0.030 1.00 5.12 50 GLY A O 6
ATOM 12533 N N . LEU A 1 51 ? -12.528 16.531 -0.553 1.00 4.76 51 LEU A N 6
ATOM 12534 C CA . LEU A 1 51 ? -13.255 15.542 -1.332 1.00 4.73 51 LEU A CA 6
ATOM 12535 C C . LEU A 1 51 ? -13.892 14.518 -0.406 1.00 4.31 51 LEU A C 6
ATOM 12536 O O . LEU A 1 51 ? -13.199 13.834 0.351 1.00 4.30 51 LEU A O 6
ATOM 12552 N N . ILE A 1 52 ? -15.207 14.413 -0.466 1.00 4.31 52 ILE A N 6
ATOM 12553 C CA . ILE A 1 52 ? -15.924 13.465 0.361 1.00 4.18 52 ILE A CA 6
ATOM 12554 C C . ILE A 1 52 ? -16.013 12.125 -0.350 1.00 4.20 52 ILE A C 6
ATOM 12555 O O . ILE A 1 52 ? -16.667 11.996 -1.386 1.00 4.41 52 ILE A O 6
ATOM 12571 N N . ILE A 1 53 ? -15.341 11.134 0.203 1.00 4.35 53 ILE A N 6
ATOM 12572 C CA . ILE A 1 53 ? -15.342 9.801 -0.371 1.00 4.71 53 ILE A CA 6
ATOM 12573 C C . ILE A 1 53 ? -16.515 9.004 0.187 1.00 4.68 53 ILE A C 6
ATOM 12574 O O . ILE A 1 53 ? -16.653 8.868 1.404 1.00 4.86 53 ILE A O 6
ATOM 12590 N N . GLY A 1 54 ? -17.371 8.510 -0.703 1.00 4.74 54 GLY A N 6
ATOM 12591 C CA . GLY A 1 54 ? -18.568 7.806 -0.289 1.00 4.88 54 GLY A CA 6
ATOM 12592 C C . GLY A 1 54 ? -18.278 6.475 0.375 1.00 4.29 54 GLY A C 6
ATOM 12593 O O . GLY A 1 54 ? -18.224 5.439 -0.290 1.00 4.64 54 GLY A O 6
ATOM 12597 N N . GLY A 1 55 ? -18.092 6.505 1.684 1.00 3.74 55 GLY A N 6
ATOM 12598 C CA . GLY A 1 55 ? -17.862 5.288 2.428 1.00 3.50 55 GLY A CA 6
ATOM 12599 C C . GLY A 1 55 ? -16.685 5.411 3.369 1.00 3.06 55 GLY A C 6
ATOM 12600 O O . GLY A 1 55 ? -16.300 6.520 3.744 1.00 3.37 55 GLY A O 6
ATOM 12604 N N . GLN A 1 56 ? -16.117 4.279 3.757 1.00 2.77 56 GLN A N 6
ATOM 12605 C CA . GLN A 1 56 ? -14.960 4.263 4.639 1.00 2.62 56 GLN A CA 6
ATOM 12606 C C . GLN A 1 56 ? -13.688 4.536 3.850 1.00 2.00 56 GLN A C 6
ATOM 12607 O O . GLN A 1 56 ? -13.473 3.954 2.788 1.00 2.19 56 GLN A O 6
ATOM 12621 N N . THR A 1 57 ? -12.859 5.428 4.368 1.00 1.85 57 THR A N 6
ATOM 12622 C CA . THR A 1 57 ? -11.613 5.779 3.711 1.00 1.54 57 THR A CA 6
ATOM 12623 C C . THR A 1 57 ? -10.516 4.779 4.050 1.00 1.34 57 THR A C 6
ATOM 12624 O O . THR A 1 57 ? -10.310 4.440 5.220 1.00 2.29 57 THR A O 6
ATOM 12635 N N . GLY A 1 58 ? -9.832 4.300 3.025 1.00 0.67 58 GLY A N 6
ATOM 12636 C CA . GLY A 1 58 ? -8.732 3.389 3.225 1.00 0.50 58 GLY A CA 6
ATOM 12637 C C . GLY A 1 58 ? -9.006 2.018 2.648 1.00 0.41 58 GLY A C 6
ATOM 12638 O O . GLY A 1 58 ? -9.087 1.037 3.385 1.00 0.48 58 GLY A O 6
ATOM 12642 N N . ASN A 1 59 ? -9.155 1.942 1.334 1.00 0.39 59 ASN A N 6
ATOM 12643 C CA . ASN A 1 59 ? -9.349 0.658 0.671 1.00 0.39 59 ASN A CA 6
ATOM 12644 C C . ASN A 1 59 ? -8.351 0.469 -0.466 1.00 0.34 59 ASN A C 6
ATOM 12645 O O . ASN A 1 59 ? -8.166 1.344 -1.310 1.00 0.52 59 ASN A O 6
ATOM 12656 N N . GLY A 1 60 ? -7.690 -0.673 -0.471 1.00 0.21 60 GLY A N 6
ATOM 12657 C CA . GLY A 1 60 ? -6.704 -0.944 -1.487 1.00 0.22 60 GLY A CA 6
ATOM 12658 C C . GLY A 1 60 ? -6.844 -2.335 -2.049 1.00 0.19 60 GLY A C 6
ATOM 12659 O O . GLY A 1 60 ? -7.691 -3.110 -1.602 1.00 0.19 60 GLY A O 6
ATOM 12663 N N . ALA A 1 61 ? -6.015 -2.653 -3.023 1.00 0.19 61 ALA A N 6
ATOM 12664 C CA . ALA A 1 61 ? -6.051 -3.958 -3.652 1.00 0.19 61 ALA A CA 6
ATOM 12665 C C . ALA A 1 61 ? -4.665 -4.577 -3.659 1.00 0.18 61 ALA A C 6
ATOM 12666 O O . ALA A 1 61 ? -3.666 -3.874 -3.834 1.00 0.19 61 ALA A O 6
ATOM 12673 N N . LEU A 1 62 ? -4.602 -5.883 -3.450 1.00 0.18 62 LEU A N 6
ATOM 12674 C CA . LEU A 1 62 ? -3.332 -6.586 -3.476 1.00 0.19 62 LEU A CA 6
ATOM 12675 C C . LEU A 1 62 ? -3.069 -7.101 -4.882 1.00 0.22 62 LEU A C 6
ATOM 12676 O O . LEU A 1 62 ? -3.809 -7.944 -5.394 1.00 0.24 62 LEU A O 6
ATOM 12692 N N . ARG A 1 63 ? -2.015 -6.594 -5.495 1.00 0.24 63 ARG A N 6
ATOM 12693 C CA . ARG A 1 63 ? -1.663 -6.976 -6.849 1.00 0.29 63 ARG A CA 6
ATOM 12694 C C . ARG A 1 63 ? -0.527 -7.989 -6.813 1.00 0.32 63 ARG A C 6
ATOM 12695 O O . ARG A 1 63 ? 0.566 -7.688 -6.331 1.00 0.34 63 ARG A O 6
ATOM 12716 N N . VAL A 1 64 ? -0.799 -9.196 -7.286 1.00 0.34 64 VAL A N 6
ATOM 12717 C CA . VAL A 1 64 ? 0.208 -10.245 -7.328 1.00 0.39 64 VAL A CA 6
ATOM 12718 C C . VAL A 1 64 ? 0.354 -10.763 -8.753 1.00 0.45 64 VAL A C 6
ATOM 12719 O O . VAL A 1 64 ? -0.596 -11.309 -9.320 1.00 0.47 64 VAL A O 6
ATOM 12732 N N . GLY A 1 65 ? 1.535 -10.577 -9.334 1.00 0.50 65 GLY A N 6
ATOM 12733 C CA . GLY A 1 65 ? 1.775 -11.017 -10.700 1.00 0.59 65 GLY A CA 6
ATOM 12734 C C . GLY A 1 65 ? 0.832 -10.364 -11.693 1.00 0.63 65 GLY A C 6
ATOM 12735 O O . GLY A 1 65 ? 0.413 -10.991 -12.668 1.00 0.75 65 GLY A O 6
ATOM 12739 N N . GLY A 1 66 ? 0.478 -9.110 -11.434 1.00 0.59 66 GLY A N 6
ATOM 12740 C CA . GLY A 1 66 ? -0.406 -8.382 -12.328 1.00 0.68 66 GLY A CA 6
ATOM 12741 C C . GLY A 1 66 ? -1.878 -8.676 -12.086 1.00 0.68 66 GLY A C 6
ATOM 12742 O O . GLY A 1 66 ? -2.748 -8.021 -12.663 1.00 0.82 66 GLY A O 6
ATOM 12746 N N . ALA A 1 67 ? -2.164 -9.653 -11.232 1.00 0.59 67 ALA A N 6
ATOM 12747 C CA . ALA A 1 67 ? -3.536 -10.041 -10.955 1.00 0.60 67 ALA A CA 6
ATOM 12748 C C . ALA A 1 67 ? -3.894 -9.754 -9.504 1.00 0.50 67 ALA A C 6
ATOM 12749 O O . ALA A 1 67 ? -3.169 -10.143 -8.587 1.00 0.46 67 ALA A O 6
ATOM 12756 N N . THR A 1 68 ? -4.996 -9.052 -9.304 1.00 0.49 68 THR A N 6
ATOM 12757 C CA . THR A 1 68 ? -5.478 -8.753 -7.967 1.00 0.41 68 THR A CA 6
ATOM 12758 C C . THR A 1 68 ? -6.018 -10.018 -7.306 1.00 0.42 68 THR A C 6
ATOM 12759 O O . THR A 1 68 ? -6.834 -10.729 -7.891 1.00 0.51 68 THR A O 6
ATOM 12770 N N . VAL A 1 69 ? -5.553 -10.305 -6.100 1.00 0.35 69 VAL A N 6
ATOM 12771 C CA . VAL A 1 69 ? -5.957 -11.522 -5.410 1.00 0.38 69 VAL A CA 6
ATOM 12772 C C . VAL A 1 69 ? -6.996 -11.225 -4.323 1.00 0.33 69 VAL A C 6
ATOM 12773 O O . VAL A 1 69 ? -7.715 -12.121 -3.874 1.00 0.38 69 VAL A O 6
ATOM 12786 N N . GLY A 1 70 ? -7.090 -9.966 -3.915 1.00 0.27 70 GLY A N 6
ATOM 12787 C CA . GLY A 1 70 ? -8.058 -9.593 -2.902 1.00 0.26 70 GLY A CA 6
ATOM 12788 C C . GLY A 1 70 ? -8.030 -8.110 -2.599 1.00 0.23 70 GLY A C 6
ATOM 12789 O O . GLY A 1 70 ? -7.148 -7.391 -3.080 1.00 0.22 70 GLY A O 6
ATOM 12793 N N . TYR A 1 71 ? -8.989 -7.649 -1.803 1.00 0.23 71 TYR A N 6
ATOM 12794 C CA . TYR A 1 71 ? -9.103 -6.236 -1.472 1.00 0.22 71 TYR A CA 6
ATOM 12795 C C . TYR A 1 71 ? -9.041 -6.055 0.042 1.00 0.23 71 TYR A C 6
ATOM 12796 O O . TYR A 1 71 ? -9.469 -6.931 0.797 1.00 0.25 71 TYR A O 6
ATOM 12814 N N . TYR A 1 72 ? -8.517 -4.918 0.482 1.00 0.21 72 TYR A N 6
ATOM 12815 C CA . TYR A 1 72 ? -8.249 -4.702 1.900 1.00 0.21 72 TYR A CA 6
ATOM 12816 C C . TYR A 1 72 ? -8.684 -3.307 2.342 1.00 0.22 72 TYR A C 6
ATOM 12817 O O . TYR A 1 72 ? -8.817 -2.400 1.522 1.00 0.24 72 TYR A O 6
ATOM 12835 N N . ASN A 1 73 ? -8.906 -3.151 3.644 1.00 0.22 73 ASN A N 6
ATOM 12836 C CA . ASN A 1 73 ? -9.320 -1.875 4.225 1.00 0.24 73 ASN A CA 6
ATOM 12837 C C . ASN A 1 73 ? -8.614 -1.651 5.558 1.00 0.26 73 ASN A C 6
ATOM 12838 O O . ASN A 1 73 ? -8.350 -2.603 6.289 1.00 0.27 73 ASN A O 6
ATOM 12849 N N . THR A 1 74 ? -8.307 -0.404 5.872 1.00 0.29 74 THR A N 6
ATOM 12850 C CA . THR A 1 74 ? -7.703 -0.072 7.149 1.00 0.32 74 THR A CA 6
ATOM 12851 C C . THR A 1 74 ? -8.781 0.296 8.163 1.00 0.35 74 THR A C 6
ATOM 12852 O O . THR A 1 74 ? -9.447 1.324 8.033 1.00 0.38 74 THR A O 6
ATOM 12863 N N . SER A 1 75 ? -8.956 -0.552 9.167 1.00 0.38 75 SER A N 6
ATOM 12864 C CA . SER A 1 75 ? -9.970 -0.329 10.184 1.00 0.44 75 SER A CA 6
ATOM 12865 C C . SER A 1 75 ? -9.530 0.770 11.147 1.00 0.42 75 SER A C 6
ATOM 12866 O O . SER A 1 75 ? -10.338 1.594 11.581 1.00 0.53 75 SER A O 6
ATOM 12874 N N . SER A 1 76 ? -8.245 0.784 11.465 1.00 0.44 76 SER A N 6
ATOM 12875 C CA . SER A 1 76 ? -7.684 1.812 12.322 1.00 0.48 76 SER A CA 6
ATOM 12876 C C . SER A 1 76 ? -6.809 2.754 11.502 1.00 0.49 76 SER A C 6
ATOM 12877 O O . SER A 1 76 ? -5.707 2.393 11.079 1.00 0.64 76 SER A O 6
ATOM 12885 N N . LEU A 1 77 ? -7.320 3.952 11.254 1.00 0.56 77 LEU A N 6
ATOM 12886 C CA . LEU A 1 77 ? -6.590 4.955 10.496 1.00 0.70 77 LEU A CA 6
ATOM 12887 C C . LEU A 1 77 ? -5.629 5.683 11.415 1.00 0.72 77 LEU A C 6
ATOM 12888 O O . LEU A 1 77 ? -6.014 6.124 12.502 1.00 0.78 77 LEU A O 6
ATOM 12904 N N . SER A 1 78 ? -4.382 5.791 10.989 1.00 0.82 78 SER A N 6
ATOM 12905 C CA . SER A 1 78 ? -3.370 6.479 11.763 1.00 0.95 78 SER A CA 6
ATOM 12906 C C . SER A 1 78 ? -3.770 7.940 11.977 1.00 0.90 78 SER A C 6
ATOM 12907 O O . SER A 1 78 ? -4.156 8.636 11.033 1.00 0.87 78 SER A O 6
ATOM 12915 N N . VAL A 1 79 ? -3.682 8.394 13.225 1.00 1.04 79 VAL A N 6
ATOM 12916 C CA . VAL A 1 79 ? -4.121 9.735 13.591 1.00 1.14 79 VAL A CA 6
ATOM 12917 C C . VAL A 1 79 ? -3.311 10.811 12.878 1.00 1.14 79 VAL A C 6
ATOM 12918 O O . VAL A 1 79 ? -3.794 11.920 12.682 1.00 1.19 79 VAL A O 6
ATOM 12931 N N . GLY A 1 80 ? -2.085 10.478 12.490 1.00 1.21 80 GLY A N 6
ATOM 12932 C CA . GLY A 1 80 ? -1.264 11.413 11.742 1.00 1.35 80 GLY A CA 6
ATOM 12933 C C . GLY A 1 80 ? -1.868 11.769 10.392 1.00 1.32 80 GLY A C 6
ATOM 12934 O O . GLY A 1 80 ? -1.704 12.888 9.908 1.00 1.48 80 GLY A O 6
ATOM 12938 N N . LEU A 1 81 ? -2.566 10.819 9.781 1.00 1.21 81 LEU A N 6
ATOM 12939 C CA . LEU A 1 81 ? -3.199 11.051 8.484 1.00 1.33 81 LEU A CA 6
ATOM 12940 C C . LEU A 1 81 ? -4.641 11.516 8.670 1.00 1.33 81 LEU A C 6
ATOM 12941 O O . LEU A 1 81 ? -5.186 12.243 7.840 1.00 1.55 81 LEU A O 6
ATOM 12957 N N . GLN A 1 82 ? -5.246 11.090 9.771 1.00 1.25 82 GLN A N 6
ATOM 12958 C CA . GLN A 1 82 ? -6.637 11.415 10.064 1.00 1.44 82 GLN A CA 6
ATOM 12959 C C . GLN A 1 82 ? -6.774 12.863 10.542 1.00 1.62 82 GLN A C 6
ATOM 12960 O O . GLN A 1 82 ? -7.786 13.520 10.285 1.00 1.85 82 GLN A O 6
ATOM 12974 N N . ALA A 1 83 ? -5.763 13.352 11.252 1.00 1.61 83 ALA A N 6
ATOM 12975 C CA . ALA A 1 83 ? -5.780 14.713 11.776 1.00 1.85 83 ALA A CA 6
ATOM 12976 C C . ALA A 1 83 ? -5.477 15.740 10.686 1.00 2.05 83 ALA A C 6
ATOM 12977 O O . ALA A 1 83 ? -4.396 15.726 10.090 1.00 2.09 83 ALA A O 6
ATOM 12984 N N . GLY A 1 84 ? -6.425 16.634 10.435 1.00 2.28 84 GLY A N 6
ATOM 12985 C CA . GLY A 1 84 ? -6.207 17.693 9.469 1.00 2.56 84 GLY A CA 6
ATOM 12986 C C . GLY A 1 84 ? -6.398 17.228 8.042 1.00 2.28 84 GLY A C 6
ATOM 12987 O O . GLY A 1 84 ? -7.365 16.529 7.731 1.00 2.75 84 GLY A O 6
ATOM 12991 N N . ALA A 1 85 ? -5.475 17.618 7.175 1.00 2.10 85 ALA A N 6
ATOM 12992 C CA . ALA A 1 85 ? -5.537 17.258 5.770 1.00 2.26 85 ALA A CA 6
ATOM 12993 C C . ALA A 1 85 ? -4.175 16.795 5.282 1.00 1.87 85 ALA A C 6
ATOM 12994 O O . ALA A 1 85 ? -3.750 17.119 4.171 1.00 2.44 85 ALA A O 6
ATOM 13001 N N . GLN A 1 86 ? -3.486 16.039 6.121 1.00 1.58 86 GLN A N 6
ATOM 13002 C CA . GLN A 1 86 ? -2.166 15.530 5.777 1.00 1.78 86 GLN A CA 6
ATOM 13003 C C . GLN A 1 86 ? -2.298 14.240 4.982 1.00 1.61 86 GLN A C 6
ATOM 13004 O O . GLN A 1 86 ? -1.931 13.161 5.451 1.00 1.64 86 GLN A O 6
ATOM 13018 N N . SER A 1 87 ? -2.833 14.364 3.779 1.00 1.59 87 SER A N 6
ATOM 13019 C CA . SER A 1 87 ? -3.089 13.219 2.930 1.00 1.55 87 SER A CA 6
ATOM 13020 C C . SER A 1 87 ? -1.781 12.609 2.424 1.00 1.22 87 SER A C 6
ATOM 13021 O O . SER A 1 87 ? -0.982 13.275 1.760 1.00 1.17 87 SER A O 6
ATOM 13029 N N . LYS A 1 88 ? -1.580 11.340 2.744 1.00 1.12 88 LYS A N 6
ATOM 13030 C CA . LYS A 1 88 ? -0.380 10.618 2.355 1.00 0.84 88 LYS A CA 6
ATOM 13031 C C . LYS A 1 88 ? -0.778 9.277 1.749 1.00 0.76 88 LYS A C 6
ATOM 13032 O O . LYS A 1 88 ? -1.788 8.700 2.139 1.00 0.97 88 LYS A O 6
ATOM 13051 N N . ALA A 1 89 ? 0.013 8.772 0.823 1.00 0.53 89 ALA A N 6
ATOM 13052 C CA . ALA A 1 89 ? -0.295 7.507 0.180 1.00 0.48 89 ALA A CA 6
ATOM 13053 C C . ALA A 1 89 ? 0.701 6.454 0.630 1.00 0.36 89 ALA A C 6
ATOM 13054 O O . ALA A 1 89 ? 1.894 6.734 0.757 1.00 0.37 89 ALA A O 6
ATOM 13061 N N . ILE A 1 90 ? 0.217 5.247 0.873 1.00 0.30 90 ILE A N 6
ATOM 13062 C CA . ILE A 1 90 ? 1.048 4.218 1.474 1.00 0.26 90 ILE A CA 6
ATOM 13063 C C . ILE A 1 90 ? 1.067 2.966 0.609 1.00 0.23 90 ILE A C 6
ATOM 13064 O O . ILE A 1 90 ? 0.024 2.489 0.155 1.00 0.27 90 ILE A O 6
ATOM 13080 N N . VAL A 1 91 ? 2.263 2.455 0.373 1.00 0.21 91 VAL A N 6
ATOM 13081 C CA . VAL A 1 91 ? 2.446 1.250 -0.413 1.00 0.20 91 VAL A CA 6
ATOM 13082 C C . VAL A 1 91 ? 3.168 0.193 0.413 1.00 0.19 91 VAL A C 6
ATOM 13083 O O . VAL A 1 91 ? 4.230 0.455 0.980 1.00 0.21 91 VAL A O 6
ATOM 13096 N N . PHE A 1 92 ? 2.582 -0.992 0.488 1.00 0.17 92 PHE A N 6
ATOM 13097 C CA . PHE A 1 92 ? 3.169 -2.090 1.241 1.00 0.16 92 PHE A CA 6
ATOM 13098 C C . PHE A 1 92 ? 3.735 -3.132 0.283 1.00 0.17 92 PHE A C 6
ATOM 13099 O O . PHE A 1 92 ? 2.993 -3.738 -0.495 1.00 0.19 92 PHE A O 6
ATOM 13116 N N . LEU A 1 93 ? 5.042 -3.325 0.334 1.00 0.15 93 LEU A N 6
ATOM 13117 C CA . LEU A 1 93 ? 5.710 -4.276 -0.537 1.00 0.16 93 LEU A CA 6
ATOM 13118 C C . LEU A 1 93 ? 6.132 -5.512 0.246 1.00 0.15 93 LEU A C 6
ATOM 13119 O O . LEU A 1 93 ? 6.766 -5.405 1.293 1.00 0.17 93 LEU A O 6
ATOM 13135 N N . PHE A 1 94 ? 5.753 -6.679 -0.247 1.00 0.15 94 PHE A N 6
ATOM 13136 C CA . PHE A 1 94 ? 6.148 -7.932 0.381 1.00 0.17 94 PHE A CA 6
ATOM 13137 C C . PHE A 1 94 ? 7.203 -8.634 -0.468 1.00 0.19 94 PHE A C 6
ATOM 13138 O O . PHE A 1 94 ? 6.881 -9.213 -1.506 1.00 0.19 94 PHE A O 6
ATOM 13155 N N . MET A 1 95 ? 8.459 -8.581 -0.032 1.00 0.26 95 MET A N 6
ATOM 13156 C CA . MET A 1 95 ? 9.561 -9.158 -0.807 1.00 0.30 95 MET A CA 6
ATOM 13157 C C . MET A 1 95 ? 9.666 -10.666 -0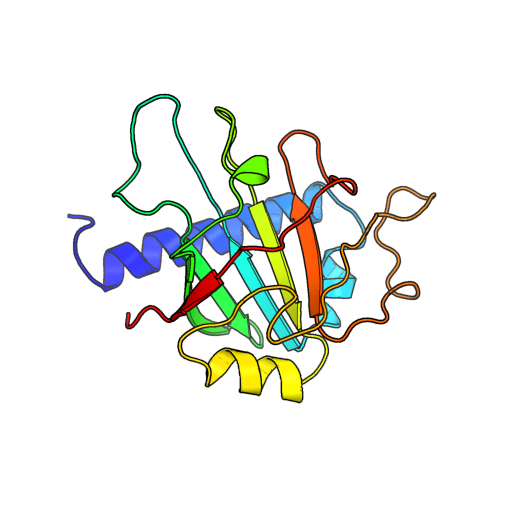.609 1.00 0.31 95 MET A C 6
ATOM 13158 O O . MET A 1 95 ? 10.388 -11.344 -1.338 1.00 0.36 95 MET A O 6
ATOM 13172 N N . THR A 1 96 ? 8.947 -11.192 0.364 1.00 0.30 96 THR A N 6
ATOM 13173 C CA . THR A 1 96 ? 8.997 -12.614 0.656 1.00 0.32 96 THR A CA 6
ATOM 13174 C C . THR A 1 96 ? 7.623 -13.246 0.491 1.00 0.32 96 THR A C 6
ATOM 13175 O O . THR A 1 96 ? 6.597 -12.627 0.789 1.00 0.30 96 THR A O 6
ATOM 13186 N N . GLN A 1 97 ? 7.607 -14.477 -0.007 1.00 0.37 97 GLN A N 6
ATOM 13187 C CA . GLN A 1 97 ? 6.363 -15.203 -0.204 1.00 0.40 97 GLN A CA 6
ATOM 13188 C C . GLN A 1 97 ? 5.703 -15.506 1.137 1.00 0.40 97 GLN A C 6
ATOM 13189 O O . GLN A 1 97 ? 4.482 -15.442 1.265 1.00 0.40 97 GLN A O 6
ATOM 13203 N N . ASP A 1 98 ? 6.521 -15.841 2.132 1.00 0.43 98 ASP A N 6
ATOM 13204 C CA . ASP A 1 98 ? 6.031 -16.079 3.491 1.00 0.46 98 ASP A CA 6
ATOM 13205 C C . ASP A 1 98 ? 5.246 -14.877 4.005 1.00 0.41 98 ASP A C 6
ATOM 13206 O O . ASP A 1 98 ? 4.246 -15.031 4.705 1.00 0.43 98 ASP A O 6
ATOM 13215 N N . ALA A 1 99 ? 5.689 -13.683 3.639 1.00 0.36 99 ALA A N 6
ATOM 13216 C CA . ALA A 1 99 ? 4.998 -12.466 4.031 1.00 0.32 99 ALA A CA 6
ATOM 13217 C C . ALA A 1 99 ? 3.668 -12.333 3.297 1.00 0.30 99 ALA A C 6
ATOM 13218 O O . ALA A 1 99 ? 2.685 -11.864 3.866 1.00 0.30 99 ALA A O 6
ATOM 13225 N N . LEU A 1 100 ? 3.634 -12.775 2.041 1.00 0.30 100 LEU A N 6
ATOM 13226 C CA . LEU A 1 100 ? 2.434 -12.657 1.217 1.00 0.30 100 LEU A CA 6
ATOM 13227 C C . LEU A 1 100 ? 1.367 -13.635 1.707 1.00 0.35 100 LEU A C 6
ATOM 13228 O O . LEU A 1 100 ? 0.208 -13.262 1.897 1.00 0.36 100 LEU A O 6
ATOM 13244 N N . ASP A 1 101 ? 1.771 -14.883 1.925 1.00 0.39 101 ASP A N 6
ATOM 13245 C CA . ASP A 1 101 ? 0.854 -15.920 2.386 1.00 0.47 101 ASP A CA 6
ATOM 13246 C C . ASP A 1 101 ? 0.326 -15.599 3.774 1.00 0.46 101 ASP A C 6
ATOM 13247 O O . ASP A 1 101 ? -0.870 -15.718 4.033 1.00 0.49 101 ASP A O 6
ATOM 13256 N N . LYS A 1 102 ? 1.221 -15.177 4.656 1.00 0.44 102 LYS A N 6
ATOM 13257 C CA . LYS A 1 102 ? 0.843 -14.818 6.018 1.00 0.45 102 LYS A CA 6
ATOM 13258 C C . LYS A 1 102 ? -0.178 -13.684 6.004 1.00 0.40 102 LYS A C 6
ATOM 13259 O O . LYS A 1 102 ? -1.180 -13.733 6.711 1.00 0.43 102 LYS A O 6
ATOM 13278 N N . PHE A 1 103 ? 0.084 -12.683 5.172 1.00 0.33 103 PHE A N 6
ATOM 13279 C CA . PHE A 1 103 ? -0.781 -11.514 5.058 1.00 0.29 103 PHE A CA 6
ATOM 13280 C C . PHE A 1 103 ? -2.169 -11.906 4.552 1.00 0.35 103 PHE A C 6
ATOM 13281 O O . PHE A 1 103 ? -3.186 -11.505 5.117 1.00 0.37 103 PHE A O 6
ATOM 13298 N N . ARG A 1 104 ? -2.195 -12.714 3.499 1.00 0.40 104 ARG A N 6
ATOM 13299 C CA . ARG A 1 104 ? -3.443 -13.102 2.846 1.00 0.50 104 ARG A CA 6
ATOM 13300 C C . ARG A 1 104 ? -4.267 -14.038 3.730 1.00 0.58 104 ARG A C 6
ATOM 13301 O O . ARG A 1 104 ? -5.489 -14.123 3.596 1.00 0.66 104 ARG A O 6
ATOM 13322 N N . ASN A 1 105 ? -3.599 -14.742 4.631 1.00 0.58 105 ASN A N 6
ATOM 13323 C CA . ASN A 1 105 ? -4.275 -15.709 5.484 1.00 0.67 105 ASN A CA 6
ATOM 13324 C C . ASN A 1 105 ? -4.631 -15.107 6.840 1.00 0.62 105 ASN A C 6
ATOM 13325 O O . ASN A 1 105 ? -5.352 -15.724 7.627 1.00 0.69 105 ASN A O 6
ATOM 13336 N N . SER A 1 106 ? -4.128 -13.913 7.121 1.00 0.57 106 SER A N 6
ATOM 13337 C CA . SER A 1 106 ? -4.389 -13.277 8.402 1.00 0.55 106 SER A CA 6
ATOM 13338 C C . SER A 1 106 ? -5.640 -12.404 8.345 1.00 0.53 106 SER A C 6
ATOM 13339 O O . SER A 1 106 ? -5.789 -11.569 7.451 1.00 0.66 106 SER A O 6
ATOM 13347 N N . ASP A 1 107 ? -6.547 -12.607 9.292 1.00 0.54 107 ASP A N 6
ATOM 13348 C CA . ASP A 1 107 ? -7.724 -11.757 9.409 1.00 0.57 107 ASP A CA 6
ATOM 13349 C C . ASP A 1 107 ? -7.443 -10.630 10.385 1.00 0.50 107 ASP A C 6
ATOM 13350 O O . ASP A 1 107 ? -7.866 -10.666 11.540 1.00 0.73 107 ASP A O 6
ATOM 13359 N N . GLY A 1 108 ? -6.711 -9.639 9.915 1.00 0.37 108 GLY A N 6
ATOM 13360 C CA . GLY A 1 108 ? -6.321 -8.537 10.764 1.00 0.34 108 GLY A CA 6
ATOM 13361 C C . GLY A 1 108 ? -4.820 -8.433 10.872 1.00 0.33 108 GLY A C 6
ATOM 13362 O O . GLY A 1 108 ? -4.204 -9.073 11.728 1.00 0.50 108 GLY A O 6
ATOM 13366 N N . TRP A 1 109 ? -4.229 -7.645 9.996 1.00 0.23 109 TRP A N 6
ATOM 13367 C CA . TRP A 1 109 ? -2.786 -7.486 9.947 1.00 0.21 109 TRP A CA 6
ATOM 13368 C C . TRP A 1 109 ? -2.401 -6.072 10.380 1.00 0.20 109 TRP A C 6
ATOM 13369 O O . TRP A 1 109 ? -2.907 -5.096 9.830 1.00 0.21 109 TRP A O 6
ATOM 13390 N N . ALA A 1 110 ? -1.532 -5.963 11.374 1.00 0.21 110 ALA A N 6
ATOM 13391 C CA . ALA A 1 110 ? -1.102 -4.660 11.861 1.00 0.23 110 ALA A CA 6
ATOM 13392 C C . ALA A 1 110 ? 0.388 -4.445 11.616 1.00 0.21 110 ALA A C 6
ATOM 13393 O O . ALA A 1 110 ? 1.203 -5.357 11.795 1.00 0.24 110 ALA A O 6
ATOM 13400 N N . ALA A 1 111 ? 0.742 -3.226 11.220 1.00 0.20 111 ALA A N 6
ATOM 13401 C CA . ALA A 1 111 ? 2.119 -2.897 10.883 1.00 0.19 111 ALA A CA 6
ATOM 13402 C C . ALA A 1 111 ? 2.973 -2.799 12.138 1.00 0.22 111 ALA A C 6
ATOM 13403 O O . ALA A 1 111 ? 2.655 -2.042 13.057 1.00 0.27 111 ALA A O 6
ATOM 13410 N N . GLY A 1 112 ? 4.052 -3.573 12.175 1.00 0.26 112 GLY A N 6
ATOM 13411 C CA . GLY A 1 112 ? 4.935 -3.559 13.324 1.00 0.34 112 GLY A CA 6
ATOM 13412 C C . GLY A 1 112 ? 4.501 -4.552 14.382 1.00 0.37 112 GLY A C 6
ATOM 13413 O O . GLY A 1 112 ? 5.282 -4.922 15.258 1.00 0.44 112 GLY A O 6
ATOM 13417 N N . ALA A 1 113 ? 3.252 -4.987 14.298 1.00 0.37 113 ALA A N 6
ATOM 13418 C CA . ALA A 1 113 ? 2.706 -5.926 15.262 1.00 0.41 113 ALA A CA 6
ATOM 13419 C C . ALA A 1 113 ? 2.832 -7.363 14.766 1.00 0.42 113 ALA A C 6
ATOM 13420 O O . ALA A 1 113 ? 3.327 -8.229 15.484 1.00 0.53 113 ALA A O 6
ATOM 13427 N N . ASP A 1 114 ? 2.387 -7.620 13.540 1.00 0.38 114 ASP A N 6
ATOM 13428 C CA . ASP A 1 114 ? 2.463 -8.971 12.989 1.00 0.42 114 ASP A CA 6
ATOM 13429 C C . ASP A 1 114 ? 3.741 -9.159 12.182 1.00 0.40 114 ASP A C 6
ATOM 13430 O O . ASP A 1 114 ? 4.472 -10.131 12.378 1.00 0.45 114 ASP A O 6
ATOM 13439 N N . ALA A 1 115 ? 4.009 -8.230 11.278 1.00 0.35 115 ALA A N 6
ATOM 13440 C CA . ALA A 1 115 ? 5.204 -8.298 10.449 1.00 0.33 115 ALA A CA 6
ATOM 13441 C C . ALA A 1 115 ? 6.163 -7.170 10.781 1.00 0.32 115 ALA A C 6
ATOM 13442 O O . ALA A 1 115 ? 5.739 -6.082 11.184 1.00 0.34 115 ALA A O 6
ATOM 13449 N N . SER A 1 116 ? 7.450 -7.435 10.615 1.00 0.34 116 SER A N 6
ATOM 13450 C CA . SER A 1 116 ? 8.461 -6.402 10.722 1.00 0.36 116 SER A CA 6
ATOM 13451 C C . SER A 1 116 ? 8.433 -5.563 9.446 1.00 0.33 116 SER A C 6
ATOM 13452 O O . SER A 1 116 ? 8.327 -6.112 8.347 1.00 0.54 116 SER A O 6
ATOM 13460 N N . VAL A 1 117 ? 8.534 -4.248 9.578 1.00 0.26 117 VAL A N 6
ATOM 13461 C CA . VAL A 1 117 ? 8.331 -3.360 8.442 1.00 0.21 117 VAL A CA 6
ATOM 13462 C C . VAL A 1 117 ? 9.411 -2.288 8.392 1.00 0.22 117 VAL A C 6
ATOM 13463 O O . VAL A 1 117 ? 9.785 -1.711 9.417 1.00 0.28 117 VAL A O 6
ATOM 13476 N N . ALA A 1 118 ? 9.925 -2.041 7.199 1.00 0.21 118 ALA A N 6
ATOM 13477 C CA . ALA A 1 118 ? 10.954 -1.037 7.007 1.00 0.24 118 ALA A CA 6
ATOM 13478 C C . ALA A 1 118 ? 10.407 0.145 6.233 1.00 0.21 118 ALA A C 6
ATOM 13479 O O . ALA A 1 118 ? 9.742 -0.025 5.213 1.00 0.21 118 ALA A O 6
ATOM 13486 N N . LEU A 1 119 ? 10.679 1.338 6.722 1.00 0.21 119 LEU A N 6
ATOM 13487 C CA . LEU A 1 119 ? 10.294 2.544 6.019 1.00 0.22 119 LEU A CA 6
ATOM 13488 C C . LEU A 1 119 ? 11.385 2.896 5.020 1.00 0.23 119 LEU A C 6
ATOM 13489 O O . LEU A 1 119 ? 12.483 3.293 5.410 1.00 0.29 119 LEU A O 6
ATOM 13505 N N . VAL A 1 120 ? 11.092 2.733 3.741 1.00 0.23 120 VAL A N 6
ATOM 13506 C CA . VAL A 1 120 ? 12.101 2.900 2.708 1.00 0.26 120 VAL A CA 6
ATOM 13507 C C . VAL A 1 120 ? 12.550 4.353 2.602 1.00 0.28 120 VAL A C 6
ATOM 13508 O O . VAL A 1 120 ? 11.732 5.263 2.461 1.00 0.33 120 VAL A O 6
ATOM 13521 N N . LYS A 1 121 ? 13.856 4.558 2.678 1.00 0.36 121 LYS A N 6
ATOM 13522 C CA . LYS A 1 121 ? 14.433 5.887 2.588 1.00 0.41 121 LYS A CA 6
ATOM 13523 C C . LYS A 1 121 ? 15.141 6.052 1.251 1.00 0.40 121 LYS A C 6
ATOM 13524 O O . LYS A 1 121 ? 15.959 5.213 0.864 1.00 0.47 121 LYS A O 6
ATOM 13543 N N . MET A 1 122 ? 14.814 7.118 0.533 1.00 0.42 122 MET A N 6
ATOM 13544 C CA . MET A 1 122 ? 15.484 7.408 -0.726 1.00 0.46 122 MET A CA 6
ATOM 13545 C C . MET A 1 122 ? 16.861 7.993 -0.444 1.00 0.55 122 MET A C 6
ATOM 13546 O O . MET A 1 122 ? 17.068 8.651 0.577 1.00 0.61 122 MET A O 6
ATOM 13560 N N . GLY A 1 123 ? 17.800 7.733 -1.340 1.00 0.59 123 GLY A N 6
ATOM 13561 C CA . GLY A 1 123 ? 19.160 8.190 -1.150 1.00 0.73 123 GLY A CA 6
ATOM 13562 C C . GLY A 1 123 ? 19.326 9.670 -1.445 1.00 0.83 123 GLY A C 6
ATOM 13563 O O . GLY A 1 123 ? 18.352 10.357 -1.766 1.00 0.82 123 GLY A O 6
ATOM 13567 N N . ALA A 1 124 ? 20.562 10.153 -1.362 1.00 0.99 124 ALA A N 6
ATOM 13568 C CA . ALA A 1 124 ? 20.856 11.573 -1.526 1.00 1.13 124 ALA A CA 6
ATOM 13569 C C . ALA A 1 124 ? 20.534 12.064 -2.932 1.00 1.11 124 ALA A C 6
ATOM 13570 O O . ALA A 1 124 ? 20.326 13.258 -3.144 1.00 1.22 124 ALA A O 6
ATOM 13577 N N . ASN A 1 125 ? 20.484 11.148 -3.892 1.00 1.00 125 ASN A N 6
ATOM 13578 C CA . ASN A 1 125 ? 20.174 11.514 -5.271 1.00 1.00 125 ASN A CA 6
ATOM 13579 C C . ASN A 1 125 ? 18.667 11.419 -5.534 1.00 0.89 125 ASN A C 6
ATOM 13580 O O . ASN A 1 125 ? 18.214 11.463 -6.677 1.00 0.90 125 ASN A O 6
ATOM 13591 N N . GLY A 1 126 ? 17.888 11.280 -4.466 1.00 0.85 126 GLY A N 6
ATOM 13592 C CA . GLY A 1 126 ? 16.444 11.269 -4.597 1.00 0.83 126 GLY A CA 6
ATOM 13593 C C . GLY A 1 126 ? 15.917 9.995 -5.228 1.00 0.65 126 GLY A C 6
ATOM 13594 O O . GLY A 1 126 ? 14.849 9.991 -5.836 1.00 0.70 126 GLY A O 6
ATOM 13598 N N . ALA A 1 127 ? 16.671 8.919 -5.103 1.00 0.52 127 ALA A N 6
ATOM 13599 C CA . ALA A 1 127 ? 16.256 7.635 -5.639 1.00 0.39 127 ALA A CA 6
ATOM 13600 C C . ALA A 1 127 ? 16.302 6.577 -4.551 1.00 0.37 127 ALA A C 6
ATOM 13601 O O . ALA A 1 127 ? 17.166 6.620 -3.678 1.00 0.45 127 ALA A O 6
ATOM 13608 N N . ILE A 1 128 ? 15.360 5.647 -4.592 1.00 0.31 128 ILE A N 6
ATOM 13609 C CA . ILE A 1 128 ? 15.285 4.598 -3.588 1.00 0.33 128 ILE A CA 6
ATOM 13610 C C . ILE A 1 128 ? 16.509 3.699 -3.639 1.00 0.43 128 ILE A C 6
ATOM 13611 O O . ILE A 1 128 ? 16.815 3.099 -4.671 1.00 0.46 128 ILE A O 6
ATOM 13627 N N . ASP A 1 129 ? 17.202 3.619 -2.518 1.00 0.54 129 ASP A N 6
ATOM 13628 C CA . ASP A 1 129 ? 18.320 2.706 -2.380 1.00 0.67 129 ASP A CA 6
ATOM 13629 C C . ASP A 1 129 ? 17.798 1.339 -1.974 1.00 0.66 129 ASP A C 6
ATOM 13630 O O . ASP A 1 129 ? 17.392 1.132 -0.832 1.00 0.69 129 ASP A O 6
ATOM 13639 N N . THR A 1 130 ? 17.792 0.413 -2.914 1.00 0.67 130 THR A N 6
ATOM 13640 C CA . THR A 1 130 ? 17.217 -0.899 -2.681 1.00 0.68 130 THR A CA 6
ATOM 13641 C C . THR A 1 130 ? 18.203 -1.829 -1.977 1.00 0.70 130 THR A C 6
ATOM 13642 O O . THR A 1 130 ? 17.840 -2.924 -1.548 1.00 0.67 130 THR A O 6
ATOM 13653 N N . THR A 1 131 ? 19.443 -1.383 -1.842 1.00 0.81 131 THR A N 6
ATOM 13654 C CA . THR A 1 131 ? 20.475 -2.193 -1.216 1.00 0.88 131 THR A CA 6
ATOM 13655 C C . THR A 1 131 ? 20.369 -2.140 0.309 1.00 0.80 131 THR A C 6
ATOM 13656 O O . THR A 1 131 ? 20.701 -3.106 0.998 1.00 0.82 131 THR A O 6
ATOM 13667 N N . THR A 1 132 ? 19.879 -1.021 0.828 1.00 0.79 132 THR A N 6
ATOM 13668 C CA . THR A 1 132 ? 19.700 -0.856 2.264 1.00 0.81 132 THR A CA 6
ATOM 13669 C C . THR A 1 132 ? 18.417 -1.531 2.744 1.00 0.69 132 THR A C 6
ATOM 13670 O O . THR A 1 132 ? 18.270 -1.848 3.930 1.00 0.69 132 THR A O 6
ATOM 13681 N N . ALA A 1 133 ? 17.494 -1.751 1.816 1.00 0.67 133 ALA A N 6
ATOM 13682 C CA . ALA A 1 133 ? 16.255 -2.454 2.112 1.00 0.64 133 ALA A CA 6
ATOM 13683 C C . ALA A 1 133 ? 16.553 -3.900 2.490 1.00 0.62 133 ALA A C 6
ATOM 13684 O O . ALA A 1 133 ? 17.259 -4.605 1.768 1.00 0.76 133 ALA A O 6
ATOM 13691 N N . THR A 1 134 ? 16.038 -4.331 3.631 1.00 0.60 134 THR A N 6
ATOM 13692 C CA . THR A 1 134 ? 16.361 -5.652 4.151 1.00 0.76 134 THR A CA 6
ATOM 13693 C C . THR A 1 134 ? 15.122 -6.371 4.693 1.00 0.60 134 THR A C 6
ATOM 13694 O O . THR A 1 134 ? 14.972 -7.581 4.506 1.00 0.63 134 THR A O 6
ATOM 13705 N N . ALA A 1 135 ? 14.245 -5.622 5.361 1.00 0.53 135 ALA A N 6
ATOM 13706 C CA . ALA A 1 135 ? 13.043 -6.186 5.973 1.00 0.42 135 ALA A CA 6
ATOM 13707 C C . ALA A 1 135 ? 12.138 -6.833 4.926 1.00 0.32 135 ALA A C 6
ATOM 13708 O O . ALA A 1 135 ? 12.093 -6.394 3.778 1.00 0.37 135 ALA A O 6
ATOM 13715 N N . PRO A 1 136 ? 11.397 -7.893 5.319 1.00 0.27 136 PRO A N 6
ATOM 13716 C CA . PRO A 1 136 ? 10.548 -8.654 4.391 1.00 0.26 136 PRO A CA 6
ATOM 13717 C C . PRO A 1 136 ? 9.345 -7.852 3.917 1.00 0.21 136 PRO A C 6
ATOM 13718 O O . PRO A 1 136 ? 8.729 -8.178 2.900 1.00 0.23 136 PRO A O 6
ATOM 13729 N N . VAL A 1 137 ? 9.004 -6.816 4.672 1.00 0.18 137 VAL A N 6
ATOM 13730 C CA . VAL A 1 137 ? 7.964 -5.893 4.273 1.00 0.17 137 VAL A CA 6
ATOM 13731 C C . VAL A 1 137 ? 8.565 -4.502 4.131 1.00 0.19 137 VAL A C 6
ATOM 13732 O O . VAL A 1 137 ? 9.113 -3.948 5.089 1.00 0.22 137 VAL A O 6
ATOM 13745 N N . GLU A 1 138 ? 8.454 -3.946 2.942 1.00 0.20 138 GLU A N 6
ATOM 13746 C CA . GLU A 1 138 ? 9.075 -2.675 2.629 1.00 0.25 138 GLU A CA 6
ATOM 13747 C C . GLU A 1 138 ? 7.996 -1.637 2.358 1.00 0.18 138 GLU A C 6
ATOM 13748 O O . GLU A 1 138 ? 7.121 -1.837 1.517 1.00 0.18 138 GLU A O 6
ATOM 13760 N N . VAL A 1 139 ? 8.041 -0.540 3.092 1.00 0.18 139 VAL A N 6
ATOM 13761 C CA . VAL A 1 139 ? 6.973 0.442 3.056 1.00 0.17 139 VAL A CA 6
ATOM 13762 C C . VAL A 1 139 ? 7.403 1.727 2.359 1.00 0.18 139 VAL A C 6
ATOM 13763 O O . VAL A 1 139 ? 8.357 2.388 2.773 1.00 0.19 139 VAL A O 6
ATOM 13776 N N . ILE A 1 140 ? 6.696 2.058 1.288 1.00 0.18 140 ILE A N 6
ATOM 13777 C CA . ILE A 1 140 ? 6.919 3.300 0.565 1.00 0.20 140 ILE A CA 6
ATOM 13778 C C . ILE A 1 140 ? 5.792 4.282 0.859 1.00 0.19 140 ILE A C 6
ATOM 13779 O O . ILE A 1 140 ? 4.631 4.012 0.550 1.00 0.20 140 ILE A O 6
ATOM 13795 N N . VAL A 1 141 ? 6.126 5.404 1.473 1.00 0.22 141 VAL A N 6
ATOM 13796 C CA . VAL A 1 141 ? 5.138 6.433 1.749 1.00 0.25 141 VAL A CA 6
ATOM 13797 C C . VAL A 1 141 ? 5.325 7.642 0.832 1.00 0.26 141 VAL A C 6
ATOM 13798 O O . VAL A 1 141 ? 6.342 8.341 0.885 1.00 0.32 141 VAL A O 6
ATOM 13811 N N . LEU A 1 142 ? 4.344 7.873 -0.022 1.00 0.24 142 LEU A N 6
ATOM 13812 C CA . LEU A 1 142 ? 4.390 8.984 -0.953 1.00 0.26 142 LEU A CA 6
ATOM 13813 C C . LEU A 1 142 ? 3.513 10.122 -0.452 1.00 0.32 142 LEU A C 6
ATOM 13814 O O . LEU A 1 142 ? 2.304 9.968 -0.299 1.00 0.35 142 LEU A O 6
ATOM 13830 N N . THR A 1 143 ? 4.128 11.258 -0.180 1.00 0.40 143 THR A N 6
ATOM 13831 C CA . THR A 1 143 ? 3.390 12.426 0.263 1.00 0.51 143 THR A CA 6
ATOM 13832 C C . THR A 1 143 ? 3.298 13.443 -0.867 1.00 0.62 143 THR A C 6
ATOM 13833 O O . THR A 1 143 ? 3.857 13.219 -1.944 1.00 0.61 143 THR A O 6
ATOM 13844 N N . ASN A 1 144 ? 2.608 14.552 -0.638 1.00 0.76 144 ASN A N 6
ATOM 13845 C CA . ASN A 1 144 ? 2.522 15.612 -1.643 1.00 0.89 144 ASN A CA 6
ATOM 13846 C C . ASN A 1 144 ? 3.912 16.163 -1.966 1.00 0.92 144 ASN A C 6
ATOM 13847 O O . ASN A 1 144 ? 4.180 16.579 -3.092 1.00 1.02 144 ASN A O 6
ATOM 13858 N N . ALA A 1 145 ? 4.802 16.129 -0.977 1.00 0.88 145 ALA A N 6
ATOM 13859 C CA . ALA A 1 145 ? 6.166 16.606 -1.148 1.00 0.95 145 ALA A CA 6
ATOM 13860 C C . ALA A 1 145 ? 7.076 15.508 -1.694 1.00 0.85 145 ALA A C 6
ATOM 13861 O O . ALA A 1 145 ? 8.256 15.743 -1.963 1.00 1.00 145 ALA A O 6
ATOM 13868 N N . GLY A 1 146 ? 6.529 14.309 -1.849 1.00 0.65 146 GLY A N 6
ATOM 13869 C CA . GLY A 1 146 ? 7.305 13.202 -2.369 1.00 0.57 146 GLY A CA 6
ATOM 13870 C C . GLY A 1 146 ? 7.579 12.146 -1.319 1.00 0.54 146 GLY A C 6
ATOM 13871 O O . GLY A 1 146 ? 6.785 11.961 -0.394 1.00 0.70 146 GLY A O 6
ATOM 13875 N N . LEU A 1 147 ? 8.699 11.452 -1.461 1.00 0.64 147 LEU A N 6
ATOM 13876 C CA . LEU A 1 147 ? 9.083 10.410 -0.521 1.00 0.71 147 LEU A CA 6
ATOM 13877 C C . LEU A 1 147 ? 9.489 11.040 0.807 1.00 0.62 147 LEU A C 6
ATOM 13878 O O . LEU A 1 147 ? 10.493 11.755 0.890 1.00 0.84 147 LEU A O 6
ATOM 13894 N N . MET A 1 148 ? 8.701 10.785 1.838 1.00 0.55 148 MET A N 6
ATOM 13895 C CA . MET A 1 148 ? 8.986 11.310 3.162 1.00 0.59 148 MET A CA 6
ATOM 13896 C C . MET A 1 148 ? 9.505 10.192 4.058 1.00 0.57 148 MET A C 6
ATOM 13897 O O . MET A 1 148 ? 8.788 9.241 4.350 1.00 0.72 148 MET A O 6
ATOM 13911 N N . GLY A 1 149 ? 10.740 10.321 4.513 1.00 0.63 149 GLY A N 6
ATOM 13912 C CA . GLY A 1 149 ? 11.344 9.278 5.323 1.00 0.70 149 GLY A CA 6
ATOM 13913 C C . GLY A 1 149 ? 11.137 9.511 6.801 1.00 0.74 149 GLY A C 6
ATOM 13914 O O . GLY A 1 149 ? 12.035 9.274 7.612 1.00 1.08 149 GLY A O 6
ATOM 13918 N N . ASP A 1 150 ? 9.949 9.974 7.146 1.00 0.62 150 ASP A N 6
ATOM 13919 C CA . ASP A 1 150 ? 9.610 10.276 8.527 1.00 0.69 150 ASP A CA 6
ATOM 13920 C C . ASP A 1 150 ? 8.108 10.109 8.746 1.00 0.65 150 ASP A C 6
ATOM 13921 O O . ASP A 1 150 ? 7.419 11.018 9.207 1.00 0.81 150 ASP A O 6
ATOM 13930 N N . VAL A 1 151 ? 7.605 8.940 8.382 1.00 0.57 151 VAL A N 6
ATOM 13931 C CA . VAL A 1 151 ? 6.195 8.617 8.548 1.00 0.60 151 VAL A CA 6
ATOM 13932 C C . VAL A 1 151 ? 6.044 7.379 9.422 1.00 0.50 151 VAL A C 6
ATOM 13933 O O . VAL A 1 151 ? 6.690 6.358 9.181 1.00 0.53 151 VAL A O 6
ATOM 13946 N N . SER A 1 152 ? 5.208 7.474 10.438 1.00 0.51 152 SER A N 6
ATOM 13947 C CA . SER A 1 152 ? 4.993 6.366 11.351 1.00 0.50 152 SER A CA 6
ATOM 13948 C C . SER A 1 152 ? 3.709 5.624 10.990 1.00 0.44 152 SER A C 6
ATOM 13949 O O . SER A 1 152 ? 2.615 6.185 11.074 1.00 0.57 152 SER A O 6
ATOM 13957 N N . ILE A 1 153 ? 3.839 4.365 10.582 1.00 0.33 153 ILE A N 6
ATOM 13958 C CA . ILE A 1 153 ? 2.672 3.567 10.218 1.00 0.28 153 ILE A CA 6
ATOM 13959 C C . ILE A 1 153 ? 2.275 2.620 11.346 1.00 0.28 153 ILE A C 6
ATOM 13960 O O . ILE A 1 153 ? 1.426 1.745 11.161 1.00 0.27 153 ILE A O 6
ATOM 13976 N N . SER A 1 154 ? 2.890 2.790 12.508 1.00 0.38 154 SER A N 6
ATOM 13977 C CA . SER A 1 154 ? 2.564 1.974 13.667 1.00 0.46 154 SER A CA 6
ATOM 13978 C C . SER A 1 154 ? 1.109 2.196 14.069 1.00 0.47 154 SER A C 6
ATOM 13979 O O . SER A 1 154 ? 0.662 3.337 14.203 1.00 0.52 154 SER A O 6
ATOM 13987 N N . GLY A 1 155 ? 0.374 1.108 14.244 1.00 0.47 155 GLY A N 6
ATOM 13988 C CA . GLY A 1 155 ? -1.025 1.215 14.618 1.00 0.51 155 GLY A CA 6
ATOM 13989 C C . GLY A 1 155 ? -1.962 1.007 13.445 1.00 0.42 155 GLY A C 6
ATOM 13990 O O . GLY A 1 155 ? -3.183 0.968 13.620 1.00 0.48 155 GLY A O 6
ATOM 13994 N N . THR A 1 156 ? -1.405 0.881 12.249 1.00 0.32 156 THR A N 6
ATOM 13995 C CA . THR A 1 156 ? -2.211 0.635 11.065 1.00 0.26 156 THR A CA 6
ATOM 13996 C C . THR A 1 156 ? -2.632 -0.833 11.012 1.00 0.24 156 THR A C 6
ATOM 13997 O O . THR A 1 156 ? -1.786 -1.729 10.997 1.00 0.27 156 THR A O 6
ATOM 14008 N N . LYS A 1 157 ? -3.939 -1.068 10.999 1.00 0.25 157 LYS A N 6
ATOM 14009 C CA . LYS A 1 157 ? -4.475 -2.423 10.977 1.00 0.25 157 LYS A CA 6
ATOM 14010 C C . LYS A 1 157 ? -5.365 -2.619 9.753 1.00 0.24 157 LYS A C 6
ATOM 14011 O O . LYS A 1 157 ? -6.319 -1.865 9.542 1.00 0.29 157 LYS A O 6
ATOM 14030 N N . VAL A 1 158 ? -5.049 -3.629 8.956 1.00 0.21 158 VAL A N 6
ATOM 14031 C CA . VAL A 1 158 ? -5.768 -3.892 7.721 1.00 0.20 158 VAL A CA 6
ATOM 14032 C C . VAL A 1 158 ? -6.623 -5.153 7.844 1.00 0.21 158 VAL A C 6
ATOM 14033 O O . VAL A 1 158 ? -6.180 -6.170 8.384 1.00 0.22 158 VAL A O 6
ATOM 14046 N N . THR A 1 159 ? -7.849 -5.065 7.352 1.00 0.23 159 THR A N 6
ATOM 14047 C CA . THR A 1 159 ? -8.772 -6.188 7.339 1.00 0.25 159 THR A CA 6
ATOM 14048 C C . THR A 1 159 ? -9.230 -6.467 5.909 1.00 0.24 159 THR A C 6
ATOM 14049 O O . THR A 1 159 ? -9.184 -5.582 5.053 1.00 0.23 159 THR A O 6
ATOM 14060 N N . LYS A 1 160 ? -9.655 -7.697 5.645 1.00 0.29 160 LYS A N 6
ATOM 14061 C CA . LYS A 1 160 ? -10.038 -8.095 4.295 1.00 0.32 160 LYS A CA 6
ATOM 14062 C C . LYS A 1 160 ? -11.487 -7.716 4.004 1.00 0.31 160 LYS A C 6
ATOM 14063 O O . LYS A 1 160 ? -12.358 -7.846 4.865 1.00 0.34 160 LYS A O 6
ATOM 14082 N N . LEU A 1 161 ? -11.734 -7.245 2.787 1.00 0.31 161 LEU A N 6
ATOM 14083 C CA . LEU A 1 161 ? -13.086 -6.942 2.335 1.00 0.32 161 LEU A CA 6
ATOM 14084 C C . LEU A 1 161 ? -13.576 -8.039 1.405 1.00 0.37 161 LEU A C 6
ATOM 14085 O O . LEU A 1 161 ? -12.843 -8.481 0.522 1.00 0.40 161 LEU A O 6
ATOM 14101 N N . LYS A 1 162 ? -14.802 -8.486 1.600 1.00 0.43 162 LYS A N 6
ATOM 14102 C CA . LYS A 1 162 ? -15.391 -9.472 0.713 1.00 0.51 162 LYS A CA 6
ATOM 14103 C C . LYS A 1 162 ? -16.285 -8.782 -0.314 1.00 0.46 162 LYS A C 6
ATOM 14104 O O . LYS A 1 162 ? -17.486 -8.606 -0.091 1.00 0.51 162 LYS A O 6
ATOM 14123 N N . ILE A 1 163 ? -15.695 -8.367 -1.427 1.00 0.44 163 ILE A N 6
ATOM 14124 C CA . ILE A 1 163 ? -16.444 -7.712 -2.490 1.00 0.50 163 ILE A CA 6
ATOM 14125 C C . ILE A 1 163 ? -16.243 -8.435 -3.815 1.00 0.65 163 ILE A C 6
ATOM 14126 O O . ILE A 1 163 ? -15.089 -8.534 -4.281 1.00 1.18 163 ILE A O 6
ATOM 14143 N N . GLY A 1 1 ? -27.637 -7.859 -6.604 1.00 6.53 1 GLY A N 7
ATOM 14144 C CA . GLY A 1 1 ? -26.442 -8.723 -6.751 1.00 5.94 1 GLY A CA 7
ATOM 14145 C C . GLY A 1 1 ? -25.179 -8.016 -6.312 1.00 5.26 1 GLY A C 7
ATOM 14146 O O . GLY A 1 1 ? -25.201 -7.227 -5.368 1.00 5.36 1 GLY A O 7
ATOM 14152 N N . SER A 1 2 ? -24.080 -8.274 -7.001 1.00 4.99 2 SER A N 7
ATOM 14153 C CA . SER A 1 2 ? -22.803 -7.675 -6.648 1.00 4.81 2 SER A CA 7
ATOM 14154 C C . SER A 1 2 ? -22.527 -6.434 -7.497 1.00 4.06 2 SER A C 7
ATOM 14155 O O . SER A 1 2 ? -21.380 -6.145 -7.833 1.00 4.31 2 SER A O 7
ATOM 14163 N N . ALA A 1 3 ? -23.582 -5.691 -7.818 1.00 3.54 3 ALA A N 7
ATOM 14164 C CA . ALA A 1 3 ? -23.463 -4.520 -8.678 1.00 3.33 3 ALA A CA 7
ATOM 14165 C C . ALA A 1 3 ? -22.671 -3.411 -7.994 1.00 2.31 3 ALA A C 7
ATOM 14166 O O . ALA A 1 3 ? -21.790 -2.796 -8.600 1.00 2.67 3 ALA A O 7
ATOM 14173 N N . THR A 1 4 ? -22.983 -3.158 -6.730 1.00 1.51 4 THR A N 7
ATOM 14174 C CA . THR A 1 4 ? -22.250 -2.172 -5.950 1.00 0.90 4 THR A CA 7
ATOM 14175 C C . THR A 1 4 ? -20.815 -2.643 -5.742 1.00 0.77 4 THR A C 7
ATOM 14176 O O . THR A 1 4 ? -19.863 -1.869 -5.861 1.00 0.73 4 THR A O 7
ATOM 14187 N N . ASN A 1 5 ? -20.676 -3.932 -5.458 1.00 0.75 5 ASN A N 7
ATOM 14188 C CA . ASN A 1 5 ? -19.372 -4.536 -5.219 1.00 0.68 5 ASN A CA 7
ATOM 14189 C C . ASN A 1 5 ? -18.488 -4.458 -6.461 1.00 0.59 5 ASN A C 7
ATOM 14190 O O . ASN A 1 5 ? -17.280 -4.249 -6.358 1.00 0.55 5 ASN A O 7
ATOM 14201 N N . ALA A 1 6 ? -19.094 -4.614 -7.633 1.00 0.60 6 ALA A N 7
ATOM 14202 C CA . ALA A 1 6 ? -18.349 -4.573 -8.886 1.00 0.58 6 ALA A CA 7
ATOM 14203 C C . ALA A 1 6 ? -17.846 -3.165 -9.172 1.00 0.52 6 ALA A C 7
ATOM 14204 O O . ALA A 1 6 ? -16.692 -2.975 -9.557 1.00 0.50 6 ALA A O 7
ATOM 14211 N N . SER A 1 7 ? -18.714 -2.178 -8.970 1.00 0.51 7 SER A N 7
ATOM 14212 C CA . SER A 1 7 ? -18.352 -0.785 -9.200 1.00 0.50 7 SER A CA 7
ATOM 14213 C C . SER A 1 7 ? -17.219 -0.356 -8.265 1.00 0.45 7 SER A C 7
ATOM 14214 O O . SER A 1 7 ? -16.308 0.367 -8.674 1.00 0.45 7 SER A O 7
ATOM 14222 N N . LYS A 1 8 ? -17.266 -0.823 -7.019 1.00 0.45 8 LYS A N 7
ATOM 14223 C CA . LYS A 1 8 ? -16.243 -0.484 -6.039 1.00 0.44 8 LYS A CA 7
ATOM 14224 C C . LYS A 1 8 ? -14.916 -1.135 -6.406 1.00 0.38 8 LYS A C 7
ATOM 14225 O O . LYS A 1 8 ? -13.864 -0.503 -6.326 1.00 0.37 8 LYS A O 7
ATOM 14244 N N . ARG A 1 9 ? -14.975 -2.399 -6.816 1.00 0.38 9 ARG A N 7
ATOM 14245 C CA . ARG A 1 9 ? -13.787 -3.124 -7.258 1.00 0.36 9 ARG A CA 7
ATOM 14246 C C . ARG A 1 9 ? -13.061 -2.367 -8.365 1.00 0.34 9 ARG A C 7
ATOM 14247 O O . ARG A 1 9 ? -11.846 -2.187 -8.310 1.00 0.35 9 ARG A O 7
ATOM 14268 N N . GLN A 1 10 ? -13.817 -1.910 -9.355 1.00 0.36 10 GLN A N 7
ATOM 14269 C CA . GLN A 1 10 ? -13.234 -1.224 -10.499 1.00 0.38 10 GLN A CA 7
ATOM 14270 C C . GLN A 1 10 ? -12.627 0.104 -10.062 1.00 0.36 10 GLN A C 7
ATOM 14271 O O . GLN A 1 10 ? -11.563 0.496 -10.537 1.00 0.37 10 GLN A O 7
ATOM 14285 N N . ALA A 1 11 ? -13.304 0.777 -9.139 1.00 0.35 11 ALA A N 7
ATOM 14286 C CA . ALA A 1 11 ? -12.836 2.057 -8.630 1.00 0.37 11 ALA A CA 7
ATOM 14287 C C . ALA A 1 11 ? -11.512 1.903 -7.893 1.00 0.33 11 ALA A C 7
ATOM 14288 O O . ALA A 1 11 ? -10.582 2.679 -8.102 1.00 0.36 11 ALA A O 7
ATOM 14295 N N . ILE A 1 12 ? -11.427 0.883 -7.048 1.00 0.30 12 ILE A N 7
ATOM 14296 C CA . ILE A 1 12 ? -10.230 0.652 -6.248 1.00 0.29 12 ILE A CA 7
ATOM 14297 C C . ILE A 1 12 ? -9.059 0.209 -7.118 1.00 0.29 12 ILE A C 7
ATOM 14298 O O . ILE A 1 12 ? -7.970 0.781 -7.051 1.00 0.29 12 ILE A O 7
ATOM 14314 N N . ASP A 1 13 ? -9.303 -0.791 -7.955 1.00 0.31 13 ASP A N 7
ATOM 14315 C CA . ASP A 1 13 ? -8.239 -1.437 -8.718 1.00 0.37 13 ASP A CA 7
ATOM 14316 C C . ASP A 1 13 ? -7.631 -0.471 -9.731 1.00 0.38 13 ASP A C 7
ATOM 14317 O O . ASP A 1 13 ? -6.412 -0.438 -9.922 1.00 0.41 13 ASP A O 7
ATOM 14326 N N . ALA A 1 14 ? -8.483 0.334 -10.358 1.00 0.38 14 ALA A N 7
ATOM 14327 C CA . ALA A 1 14 ? -8.029 1.318 -11.329 1.00 0.45 14 ALA A CA 7
ATOM 14328 C C . ALA A 1 14 ? -7.247 2.428 -10.641 1.00 0.42 14 ALA A C 7
ATOM 14329 O O . ALA A 1 14 ? -6.239 2.909 -11.159 1.00 0.47 14 ALA A O 7
ATOM 14336 N N . SER A 1 15 ? -7.710 2.819 -9.461 1.00 0.36 15 SER A N 7
ATOM 14337 C CA . SER A 1 15 ? -7.039 3.846 -8.679 1.00 0.35 15 SER A CA 7
ATOM 14338 C C . SER A 1 15 ? -5.652 3.380 -8.245 1.00 0.32 15 SER A C 7
ATOM 14339 O O . SER A 1 15 ? -4.730 4.187 -8.119 1.00 0.34 15 SER A O 7
ATOM 14347 N N . VAL A 1 16 ? -5.504 2.077 -8.016 1.00 0.29 16 VAL A N 7
ATOM 14348 C CA . VAL A 1 16 ? -4.208 1.505 -7.678 1.00 0.29 16 VAL A CA 7
ATOM 14349 C C . VAL A 1 16 ? -3.226 1.704 -8.827 1.00 0.32 16 VAL A C 7
ATOM 14350 O O . VAL A 1 16 ? -2.107 2.177 -8.624 1.00 0.33 16 VAL A O 7
ATOM 14363 N N . ASP A 1 17 ? -3.661 1.355 -10.034 1.00 0.36 17 ASP A N 7
ATOM 14364 C CA . ASP A 1 17 ? -2.836 1.515 -11.230 1.00 0.42 17 ASP A CA 7
ATOM 14365 C C . ASP A 1 17 ? -2.408 2.969 -11.416 1.00 0.41 17 ASP A C 7
ATOM 14366 O O . ASP A 1 17 ? -1.231 3.257 -11.653 1.00 0.43 17 ASP A O 7
ATOM 14375 N N . ALA A 1 18 ? -3.368 3.878 -11.289 1.00 0.41 18 ALA A N 7
ATOM 14376 C CA . ALA A 1 18 ? -3.110 5.306 -11.435 1.00 0.44 18 ALA A CA 7
ATOM 14377 C C . ALA A 1 18 ? -2.118 5.800 -10.386 1.00 0.39 18 ALA A C 7
ATOM 14378 O O . ALA A 1 18 ? -1.198 6.563 -10.692 1.00 0.41 18 ALA A O 7
ATOM 14385 N N . THR A 1 19 ? -2.311 5.350 -9.155 1.00 0.34 19 THR A N 7
ATOM 14386 C CA . THR A 1 19 ? -1.451 5.739 -8.048 1.00 0.32 19 THR A CA 7
ATOM 14387 C C . THR A 1 19 ? -0.028 5.225 -8.243 1.00 0.30 19 THR A C 7
ATOM 14388 O O . THR A 1 19 ? 0.942 5.946 -7.997 1.00 0.29 19 THR A O 7
ATOM 14399 N N . LEU A 1 20 ? 0.096 3.991 -8.719 1.00 0.31 20 LEU A N 7
ATOM 14400 C CA . LEU A 1 20 ? 1.400 3.381 -8.939 1.00 0.32 20 LEU A CA 7
ATOM 14401 C C . LEU A 1 20 ? 2.166 4.144 -10.017 1.00 0.33 20 LEU A C 7
ATOM 14402 O O . LEU A 1 20 ? 3.383 4.302 -9.937 1.00 0.32 20 LEU A O 7
ATOM 14418 N N . SER A 1 21 ? 1.436 4.631 -11.014 1.00 0.37 21 SER A N 7
ATOM 14419 C CA . SER A 1 21 ? 2.028 5.414 -12.087 1.00 0.41 21 SER A CA 7
ATOM 14420 C C . SER A 1 21 ? 2.584 6.734 -11.544 1.00 0.37 21 SER A C 7
ATOM 14421 O O . SER A 1 21 ? 3.656 7.183 -11.952 1.00 0.39 21 SER A O 7
ATOM 14429 N N . ARG A 1 22 ? 1.869 7.333 -10.594 1.00 0.35 22 ARG A N 7
ATOM 14430 C CA . ARG A 1 22 ? 2.314 8.585 -9.987 1.00 0.34 22 ARG A CA 7
ATOM 14431 C C . ARG A 1 22 ? 3.533 8.352 -9.105 1.00 0.29 22 ARG A C 7
ATOM 14432 O O . ARG A 1 22 ? 4.410 9.212 -9.006 1.00 0.29 22 ARG A O 7
ATOM 14453 N N . LEU A 1 23 ? 3.581 7.189 -8.467 1.00 0.26 23 LEU A N 7
ATOM 14454 C CA . LEU A 1 23 ? 4.723 6.810 -7.646 1.00 0.23 23 LEU A CA 7
ATOM 14455 C C . LEU A 1 23 ? 5.986 6.726 -8.496 1.00 0.22 23 LEU A C 7
ATOM 14456 O O . LEU A 1 23 ? 7.056 7.144 -8.072 1.00 0.22 23 LEU A O 7
ATOM 14472 N N . TYR A 1 24 ? 5.845 6.201 -9.706 1.00 0.25 24 TYR A N 7
ATOM 14473 C CA . TYR A 1 24 ? 6.976 6.092 -10.625 1.00 0.27 24 TYR A CA 7
ATOM 14474 C C . TYR A 1 24 ? 7.415 7.467 -11.106 1.00 0.29 24 TYR A C 7
ATOM 14475 O O . TYR A 1 24 ? 8.600 7.713 -11.325 1.00 0.32 24 TYR A O 7
ATOM 14493 N N . SER A 1 25 ? 6.455 8.361 -11.262 1.00 0.30 25 SER A N 7
ATOM 14494 C CA . SER A 1 25 ? 6.733 9.708 -11.733 1.00 0.35 25 SER A CA 7
ATOM 14495 C C . SER A 1 25 ? 7.420 10.535 -10.644 1.00 0.32 25 SER A C 7
ATOM 14496 O O . SER A 1 25 ? 8.282 11.369 -10.934 1.00 0.34 25 SER A O 7
ATOM 14504 N N . THR A 1 26 ? 7.052 10.287 -9.395 1.00 0.28 26 THR A N 7
ATOM 14505 C CA . THR A 1 26 ? 7.556 11.078 -8.285 1.00 0.28 26 THR A CA 7
ATOM 14506 C C . THR A 1 26 ? 8.802 10.456 -7.643 1.00 0.27 26 THR A C 7
ATOM 14507 O O . THR A 1 26 ? 9.760 11.161 -7.323 1.00 0.31 26 THR A O 7
ATOM 14518 N N . VAL A 1 27 ? 8.798 9.141 -7.469 1.00 0.25 27 VAL A N 7
ATOM 14519 C CA . VAL A 1 27 ? 9.856 8.473 -6.724 1.00 0.27 27 VAL A CA 7
ATOM 14520 C C . VAL A 1 27 ? 10.658 7.547 -7.633 1.00 0.25 27 VAL A C 7
ATOM 14521 O O . VAL A 1 27 ? 10.180 6.483 -8.035 1.00 0.25 27 VAL A O 7
ATOM 14534 N N . ARG A 1 28 ? 11.872 7.961 -7.958 1.00 0.27 28 ARG A N 7
ATOM 14535 C CA . ARG A 1 28 ? 12.747 7.180 -8.823 1.00 0.30 28 ARG A CA 7
ATOM 14536 C C . ARG A 1 28 ? 13.306 5.964 -8.088 1.00 0.28 28 ARG A C 7
ATOM 14537 O O . ARG A 1 28 ? 13.620 6.038 -6.899 1.00 0.27 28 ARG A O 7
ATOM 14558 N N . GLY A 1 29 ? 13.400 4.840 -8.791 1.00 0.30 29 GLY A N 7
ATOM 14559 C CA . GLY A 1 29 ? 13.981 3.640 -8.214 1.00 0.31 29 GLY A CA 7
ATOM 14560 C C . GLY A 1 29 ? 12.937 2.714 -7.621 1.00 0.28 29 GLY A C 7
ATOM 14561 O O . GLY A 1 29 ? 13.228 1.558 -7.301 1.00 0.31 29 GLY A O 7
ATOM 14565 N N . SER A 1 30 ? 11.719 3.218 -7.483 1.00 0.27 30 SER A N 7
ATOM 14566 C CA . SER A 1 30 ? 10.624 2.445 -6.915 1.00 0.28 30 SER A CA 7
ATOM 14567 C C . SER A 1 30 ? 10.300 1.223 -7.771 1.00 0.29 30 SER A C 7
ATOM 14568 O O . SER A 1 30 ? 9.951 0.166 -7.246 1.00 0.29 30 SER A O 7
ATOM 14576 N N . ARG A 1 31 ? 10.447 1.368 -9.086 1.00 0.34 31 ARG A N 7
ATOM 14577 C CA . ARG A 1 31 ? 10.106 0.306 -10.029 1.00 0.41 31 ARG A CA 7
ATOM 14578 C C . ARG A 1 31 ? 10.881 -0.972 -9.728 1.00 0.38 31 ARG A C 7
ATOM 14579 O O . ARG A 1 31 ? 10.312 -2.065 -9.732 1.00 0.39 31 ARG A O 7
ATOM 14600 N N . GLU A 1 32 ? 12.172 -0.831 -9.453 1.00 0.38 32 GLU A N 7
ATOM 14601 C CA . GLU A 1 32 ? 13.020 -1.982 -9.179 1.00 0.42 32 GLU A CA 7
ATOM 14602 C C . GLU A 1 32 ? 12.602 -2.663 -7.884 1.00 0.37 32 GLU A C 7
ATOM 14603 O O . GLU A 1 32 ? 12.531 -3.888 -7.812 1.00 0.41 32 GLU A O 7
ATOM 14615 N N . LEU A 1 33 ? 12.325 -1.863 -6.864 1.00 0.32 33 LEU A N 7
ATOM 14616 C CA . LEU A 1 33 ? 11.916 -2.399 -5.574 1.00 0.32 33 LEU A CA 7
ATOM 14617 C C . LEU A 1 33 ? 10.574 -3.120 -5.702 1.00 0.29 33 LEU A C 7
ATOM 14618 O O . LEU A 1 33 ? 10.343 -4.148 -5.064 1.00 0.34 33 LEU A O 7
ATOM 14634 N N . VAL A 1 34 ? 9.694 -2.580 -6.540 1.00 0.26 34 VAL A N 7
ATOM 14635 C CA . VAL A 1 34 ? 8.411 -3.216 -6.818 1.00 0.30 34 VAL A CA 7
ATOM 14636 C C . VAL A 1 34 ? 8.624 -4.551 -7.529 1.00 0.33 34 VAL A C 7
ATOM 14637 O O . VAL A 1 34 ? 7.942 -5.536 -7.245 1.00 0.34 34 VAL A O 7
ATOM 14650 N N . ALA A 1 35 ? 9.582 -4.578 -8.449 1.00 0.40 35 ALA A N 7
ATOM 14651 C CA . ALA A 1 35 ? 9.950 -5.806 -9.143 1.00 0.53 35 ALA A CA 7
ATOM 14652 C C . ALA A 1 35 ? 10.517 -6.836 -8.167 1.00 0.53 35 ALA A C 7
ATOM 14653 O O . ALA A 1 35 ? 10.343 -8.041 -8.343 1.00 0.60 35 ALA A O 7
ATOM 14660 N N . LYS A 1 36 ? 11.206 -6.343 -7.145 1.00 0.49 36 LYS A N 7
ATOM 14661 C CA . LYS A 1 36 ? 11.727 -7.180 -6.068 1.00 0.57 36 LYS A CA 7
ATOM 14662 C C . LYS A 1 36 ? 10.599 -7.703 -5.183 1.00 0.47 36 LYS A C 7
ATOM 14663 O O . LYS A 1 36 ? 10.739 -8.722 -4.504 1.00 0.55 36 LYS A O 7
ATOM 14682 N N . SER A 1 37 ? 9.476 -7.017 -5.213 1.00 0.30 37 SER A N 7
ATOM 14683 C CA . SER A 1 37 ? 8.343 -7.388 -4.392 1.00 0.27 37 SER A CA 7
ATOM 14684 C C . SER A 1 37 ? 7.509 -8.475 -5.066 1.00 0.22 37 SER A C 7
ATOM 14685 O O . SER A 1 37 ? 7.288 -8.447 -6.279 1.00 0.28 37 SER A O 7
ATOM 14693 N N . ARG A 1 38 ? 7.064 -9.436 -4.268 1.00 0.20 38 ARG A N 7
ATOM 14694 C CA . ARG A 1 38 ? 6.233 -10.532 -4.752 1.00 0.24 38 ARG A CA 7
ATOM 14695 C C . ARG A 1 38 ? 4.782 -10.091 -4.782 1.00 0.27 38 ARG A C 7
ATOM 14696 O O . ARG A 1 38 ? 4.001 -10.519 -5.631 1.00 0.41 38 ARG A O 7
ATOM 14717 N N . GLY A 1 39 ? 4.434 -9.236 -3.835 1.00 0.21 39 GLY A N 7
ATOM 14718 C CA . GLY A 1 39 ? 3.098 -8.694 -3.765 1.00 0.25 39 GLY A CA 7
ATOM 14719 C C . GLY A 1 39 ? 3.125 -7.258 -3.307 1.00 0.21 39 GLY A C 7
ATOM 14720 O O . GLY A 1 39 ? 4.004 -6.872 -2.534 1.00 0.20 39 GLY A O 7
ATOM 14724 N N . VAL A 1 40 ? 2.183 -6.462 -3.781 1.00 0.21 40 VAL A N 7
ATOM 14725 C CA . VAL A 1 40 ? 2.145 -5.055 -3.435 1.00 0.20 40 VAL A CA 7
ATOM 14726 C C . VAL A 1 40 ? 0.723 -4.600 -3.125 1.00 0.19 40 VAL A C 7
ATOM 14727 O O . VAL A 1 40 ? -0.204 -4.832 -3.904 1.00 0.20 40 VAL A O 7
ATOM 14740 N N . LEU A 1 41 ? 0.556 -3.988 -1.966 1.00 0.18 41 LEU A N 7
ATOM 14741 C CA . LEU A 1 41 ? -0.724 -3.428 -1.562 1.00 0.17 41 LEU A CA 7
ATOM 14742 C C . LEU A 1 41 ? -0.645 -1.910 -1.576 1.00 0.17 41 LEU A C 7
ATOM 14743 O O . LEU A 1 41 ? 0.184 -1.321 -0.883 1.00 0.18 41 LEU A O 7
ATOM 14759 N N . VAL A 1 42 ? -1.492 -1.281 -2.373 1.00 0.18 42 VAL A N 7
ATOM 14760 C CA . VAL A 1 42 ? -1.492 0.169 -2.476 1.00 0.20 42 VAL A CA 7
ATOM 14761 C C . VAL A 1 42 ? -2.773 0.751 -1.892 1.00 0.20 42 VAL A C 7
ATOM 14762 O O . VAL A 1 42 ? -3.872 0.324 -2.248 1.00 0.19 42 VAL A O 7
ATOM 14775 N N . PHE A 1 43 ? -2.618 1.710 -0.987 1.00 0.22 43 PHE A N 7
ATOM 14776 C CA . PHE A 1 43 ? -3.746 2.459 -0.444 1.00 0.24 43 PHE A CA 7
ATOM 14777 C C . PHE A 1 43 ? -3.838 3.825 -1.122 1.00 0.29 43 PHE A C 7
ATOM 14778 O O . PHE A 1 43 ? -3.134 4.759 -0.739 1.00 0.34 43 PHE A O 7
ATOM 14795 N N . PRO A 1 44 ? -4.685 3.949 -2.156 1.00 0.34 44 PRO A N 7
ATOM 14796 C CA . PRO A 1 44 ? -4.840 5.167 -2.931 1.00 0.49 44 PRO A CA 7
ATOM 14797 C C . PRO A 1 44 ? -6.055 5.984 -2.499 1.00 0.68 44 PRO A C 7
ATOM 14798 O O . PRO A 1 44 ? -7.036 6.096 -3.239 1.00 0.96 44 PRO A O 7
ATOM 14809 N N . ASP A 1 45 ? -5.999 6.550 -1.304 1.00 0.86 45 ASP A N 7
ATOM 14810 C CA . ASP A 1 45 ? -7.114 7.338 -0.792 1.00 1.11 45 ASP A CA 7
ATOM 14811 C C . ASP A 1 45 ? -6.800 8.822 -0.832 1.00 0.96 45 ASP A C 7
ATOM 14812 O O . ASP A 1 45 ? -5.897 9.303 -0.143 1.00 1.25 45 ASP A O 7
ATOM 14821 N N . VAL A 1 46 ? -7.542 9.542 -1.657 1.00 1.23 46 VAL A N 7
ATOM 14822 C CA . VAL A 1 46 ? -7.379 10.978 -1.768 1.00 1.56 46 VAL A CA 7
ATOM 14823 C C . VAL A 1 46 ? -8.385 11.688 -0.870 1.00 1.64 46 VAL A C 7
ATOM 14824 O O . VAL A 1 46 ? -9.594 11.617 -1.098 1.00 1.97 46 VAL A O 7
ATOM 14837 N N . ILE A 1 47 ? -7.882 12.355 0.160 1.00 1.66 47 ILE A N 7
ATOM 14838 C CA . ILE A 1 47 ? -8.738 13.091 1.080 1.00 1.93 47 ILE A CA 7
ATOM 14839 C C . ILE A 1 47 ? -9.211 14.392 0.438 1.00 2.27 47 ILE A C 7
ATOM 14840 O O . ILE A 1 47 ? -10.349 14.812 0.625 1.00 2.72 47 ILE A O 7
ATOM 14856 N N . GLN A 1 48 ? -8.337 15.014 -0.342 1.00 2.52 48 GLN A N 7
ATOM 14857 C CA . GLN A 1 48 ? -8.678 16.243 -1.044 1.00 2.99 48 GLN A CA 7
ATOM 14858 C C . GLN A 1 48 ? -9.336 15.928 -2.383 1.00 3.37 48 GLN A C 7
ATOM 14859 O O . GLN A 1 48 ? -8.816 16.279 -3.443 1.00 3.87 48 GLN A O 7
ATOM 14873 N N . ALA A 1 49 ? -10.469 15.247 -2.327 1.00 3.68 49 ALA A N 7
ATOM 14874 C CA . ALA A 1 49 ? -11.199 14.879 -3.529 1.00 4.44 49 ALA A CA 7
ATOM 14875 C C . ALA A 1 49 ? -12.623 15.418 -3.484 1.00 4.69 49 ALA A C 7
ATOM 14876 O O . ALA A 1 49 ? -13.503 14.948 -4.203 1.00 5.28 49 ALA A O 7
ATOM 14883 N N . GLY A 1 50 ? -12.848 16.392 -2.616 1.00 4.60 50 GLY A N 7
ATOM 14884 C CA . GLY A 1 50 ? -14.165 16.991 -2.496 1.00 5.13 50 GLY A CA 7
ATOM 14885 C C . GLY A 1 50 ? -15.053 16.239 -1.525 1.00 4.92 50 GLY A C 7
ATOM 14886 O O . GLY A 1 50 ? -15.836 16.842 -0.789 1.00 5.12 50 GLY A O 7
ATOM 14890 N N . LEU A 1 51 ? -14.938 14.920 -1.528 1.00 4.76 51 LEU A N 7
ATOM 14891 C CA . LEU A 1 51 ? -15.703 14.086 -0.615 1.00 4.73 51 LEU A CA 7
ATOM 14892 C C . LEU A 1 51 ? -15.045 14.064 0.754 1.00 4.31 51 LEU A C 7
ATOM 14893 O O . LEU A 1 51 ? -13.837 13.854 0.868 1.00 4.30 51 LEU A O 7
ATOM 14909 N N . ILE A 1 52 ? -15.835 14.310 1.783 1.00 4.31 52 ILE A N 7
ATOM 14910 C CA . ILE A 1 52 ? -15.347 14.231 3.147 1.00 4.18 52 ILE A CA 7
ATOM 14911 C C . ILE A 1 52 ? -15.288 12.774 3.586 1.00 4.20 52 ILE A C 7
ATOM 14912 O O . ILE A 1 52 ? -16.133 11.966 3.196 1.00 4.41 52 ILE A O 7
ATOM 14928 N N . ILE A 1 53 ? -14.284 12.432 4.375 1.00 4.35 53 ILE A N 7
ATOM 14929 C CA . ILE A 1 53 ? -14.118 11.061 4.829 1.00 4.71 53 ILE A CA 7
ATOM 14930 C C . ILE A 1 53 ? -14.881 10.823 6.128 1.00 4.68 53 ILE A C 7
ATOM 14931 O O . ILE A 1 53 ? -14.481 11.285 7.199 1.00 4.86 53 ILE A O 7
ATOM 14947 N N . GLY A 1 54 ? -16.003 10.125 6.022 1.00 4.74 54 GLY A N 7
ATOM 14948 C CA . GLY A 1 54 ? -16.818 9.845 7.185 1.00 4.88 54 GLY A CA 7
ATOM 14949 C C . GLY A 1 54 ? -17.241 8.393 7.245 1.00 4.29 54 GLY A C 7
ATOM 14950 O O . GLY A 1 54 ? -18.375 8.053 6.907 1.00 4.64 54 GLY A O 7
ATOM 14954 N N . GLY A 1 55 ? -16.330 7.537 7.673 1.00 3.74 55 GLY A N 7
ATOM 14955 C CA . GLY A 1 55 ? -16.619 6.124 7.752 1.00 3.50 55 GLY A CA 7
ATOM 14956 C C . GLY A 1 55 ? -15.568 5.289 7.055 1.00 3.06 55 GLY A C 7
ATOM 14957 O O . GLY A 1 55 ? -14.481 5.074 7.594 1.00 3.37 55 GLY A O 7
ATOM 14961 N N . GLN A 1 56 ? -15.877 4.839 5.849 1.00 2.77 56 GLN A N 7
ATOM 14962 C CA . GLN A 1 56 ? -14.968 3.988 5.096 1.00 2.62 56 GLN A CA 7
ATOM 14963 C C . GLN A 1 56 ? -13.947 4.818 4.329 1.00 2.00 56 GLN A C 7
ATOM 14964 O O . GLN A 1 56 ? -14.295 5.563 3.411 1.00 2.19 56 GLN A O 7
ATOM 14978 N N . THR A 1 57 ? -12.692 4.693 4.723 1.00 1.85 57 THR A N 7
ATOM 14979 C CA . THR A 1 57 ? -11.601 5.353 4.034 1.00 1.54 57 THR A CA 7
ATOM 14980 C C . THR A 1 57 ? -10.332 4.527 4.195 1.00 1.34 57 THR A C 7
ATOM 14981 O O . THR A 1 57 ? -10.188 3.781 5.166 1.00 2.29 57 THR A O 7
ATOM 14992 N N . GLY A 1 58 ? -9.435 4.639 3.234 1.00 0.67 58 GLY A N 7
ATOM 14993 C CA . GLY A 1 58 ? -8.219 3.863 3.264 1.00 0.50 58 GLY A CA 7
ATOM 14994 C C . GLY A 1 58 ? -8.444 2.463 2.739 1.00 0.41 58 GLY A C 7
ATOM 14995 O O . GLY A 1 58 ? -8.323 1.488 3.483 1.00 0.48 58 GLY A O 7
ATOM 14999 N N . ASN A 1 59 ? -8.788 2.360 1.463 1.00 0.39 59 ASN A N 7
ATOM 15000 C CA . ASN A 1 59 ? -9.026 1.059 0.841 1.00 0.39 59 ASN A CA 7
ATOM 15001 C C . ASN A 1 59 ? -8.142 0.871 -0.387 1.00 0.34 59 ASN A C 7
ATOM 15002 O O . ASN A 1 59 ? -7.931 1.803 -1.159 1.00 0.52 59 ASN A O 7
ATOM 15013 N N . GLY A 1 60 ? -7.616 -0.335 -0.553 1.00 0.21 60 GLY A N 7
ATOM 15014 C CA . GLY A 1 60 ? -6.713 -0.607 -1.651 1.00 0.22 60 GLY A CA 7
ATOM 15015 C C . GLY A 1 60 ? -6.790 -2.042 -2.116 1.00 0.19 60 GLY A C 7
ATOM 15016 O O . GLY A 1 60 ? -7.656 -2.800 -1.673 1.00 0.19 60 GLY A O 7
ATOM 15020 N N . ALA A 1 61 ? -5.874 -2.421 -2.994 1.00 0.19 61 ALA A N 7
ATOM 15021 C CA . ALA A 1 61 ? -5.898 -3.744 -3.595 1.00 0.19 61 ALA A CA 7
ATOM 15022 C C . ALA A 1 61 ? -4.539 -4.422 -3.504 1.00 0.18 61 ALA A C 7
ATOM 15023 O O . ALA A 1 61 ? -3.500 -3.769 -3.631 1.00 0.19 61 ALA A O 7
ATOM 15030 N N . LEU A 1 62 ? -4.553 -5.728 -3.270 1.00 0.18 62 LEU A N 7
ATOM 15031 C CA . LEU A 1 62 ? -3.327 -6.511 -3.243 1.00 0.19 62 LEU A CA 7
ATOM 15032 C C . LEU A 1 62 ? -3.044 -7.085 -4.624 1.00 0.22 62 LEU A C 7
ATOM 15033 O O . LEU A 1 62 ? -3.818 -7.891 -5.147 1.00 0.24 62 LEU A O 7
ATOM 15049 N N . ARG A 1 63 ? -1.930 -6.674 -5.199 1.00 0.24 63 ARG A N 7
ATOM 15050 C CA . ARG A 1 63 ? -1.526 -7.127 -6.517 1.00 0.29 63 ARG A CA 7
ATOM 15051 C C . ARG A 1 63 ? -0.448 -8.198 -6.409 1.00 0.32 63 ARG A C 7
ATOM 15052 O O . ARG A 1 63 ? 0.613 -7.965 -5.829 1.00 0.34 63 ARG A O 7
ATOM 15073 N N . VAL A 1 64 ? -0.735 -9.373 -6.946 1.00 0.34 64 VAL A N 7
ATOM 15074 C CA . VAL A 1 64 ? 0.247 -10.442 -7.006 1.00 0.39 64 VAL A CA 7
ATOM 15075 C C . VAL A 1 64 ? 0.409 -10.901 -8.451 1.00 0.45 64 VAL A C 7
ATOM 15076 O O . VAL A 1 64 ? -0.532 -11.427 -9.049 1.00 0.47 64 VAL A O 7
ATOM 15089 N N . GLY A 1 65 ? 1.594 -10.692 -9.011 1.00 0.50 65 GLY A N 7
ATOM 15090 C CA . GLY A 1 65 ? 1.847 -11.067 -10.393 1.00 0.59 65 GLY A CA 7
ATOM 15091 C C . GLY A 1 65 ? 0.948 -10.332 -11.374 1.00 0.63 65 GLY A C 7
ATOM 15092 O O . GLY A 1 65 ? 0.641 -10.848 -12.449 1.00 0.75 65 GLY A O 7
ATOM 15096 N N . GLY A 1 66 ? 0.521 -9.130 -11.006 1.00 0.59 66 GLY A N 7
ATOM 15097 C CA . GLY A 1 66 ? -0.364 -8.361 -11.864 1.00 0.68 66 GLY A CA 7
ATOM 15098 C C . GLY A 1 66 ? -1.827 -8.709 -11.660 1.00 0.68 66 GLY A C 7
ATOM 15099 O O . GLY A 1 66 ? -2.708 -8.089 -12.257 1.00 0.82 66 GLY A O 7
ATOM 15103 N N . ALA A 1 67 ? -2.095 -9.700 -10.820 1.00 0.59 67 ALA A N 7
ATOM 15104 C CA . ALA A 1 67 ? -3.460 -10.117 -10.555 1.00 0.60 67 ALA A CA 7
ATOM 15105 C C . ALA A 1 67 ? -3.860 -9.769 -9.131 1.00 0.50 67 ALA A C 7
ATOM 15106 O O . ALA A 1 67 ? -3.159 -10.110 -8.178 1.00 0.46 67 ALA A O 7
ATOM 15113 N N . THR A 1 68 ? -4.971 -9.069 -8.992 1.00 0.49 68 THR A N 7
ATOM 15114 C CA . THR A 1 68 ? -5.480 -8.699 -7.685 1.00 0.41 68 THR A CA 7
ATOM 15115 C C . THR A 1 68 ? -6.128 -9.908 -7.014 1.00 0.42 68 THR A C 7
ATOM 15116 O O . THR A 1 68 ? -7.078 -10.483 -7.544 1.00 0.51 68 THR A O 7
ATOM 15127 N N . VAL A 1 69 ? -5.612 -10.296 -5.859 1.00 0.35 69 VAL A N 7
ATOM 15128 C CA . VAL A 1 69 ? -6.101 -11.489 -5.182 1.00 0.38 69 VAL A CA 7
ATOM 15129 C C . VAL A 1 69 ? -7.030 -11.121 -4.024 1.00 0.33 69 VAL A C 7
ATOM 15130 O O . VAL A 1 69 ? -7.772 -11.963 -3.512 1.00 0.38 69 VAL A O 7
ATOM 15143 N N . GLY A 1 70 ? -7.006 -9.857 -3.625 1.00 0.27 70 GLY A N 7
ATOM 15144 C CA . GLY A 1 70 ? -7.857 -9.420 -2.540 1.00 0.26 70 GLY A CA 7
ATOM 15145 C C . GLY A 1 70 ? -7.839 -7.920 -2.355 1.00 0.23 70 GLY A C 7
ATOM 15146 O O . GLY A 1 70 ? -6.948 -7.238 -2.864 1.00 0.22 70 GLY A O 7
ATOM 15150 N N . TYR A 1 71 ? -8.821 -7.410 -1.627 1.00 0.23 71 TYR A N 7
ATOM 15151 C CA . TYR A 1 71 ? -8.935 -5.982 -1.379 1.00 0.22 71 TYR A CA 7
ATOM 15152 C C . TYR A 1 71 ? -8.969 -5.730 0.125 1.00 0.23 71 TYR A C 7
ATOM 15153 O O . TYR A 1 71 ? -9.486 -6.552 0.887 1.00 0.25 71 TYR A O 7
ATOM 15171 N N . TYR A 1 72 ? -8.415 -4.604 0.553 1.00 0.21 72 TYR A N 7
ATOM 15172 C CA . TYR A 1 72 ? -8.202 -4.359 1.976 1.00 0.21 72 TYR A CA 7
ATOM 15173 C C . TYR A 1 72 ? -8.612 -2.942 2.377 1.00 0.22 72 TYR A C 7
ATOM 15174 O O . TYR A 1 72 ? -8.617 -2.027 1.553 1.00 0.24 72 TYR A O 7
ATOM 15192 N N . ASN A 1 73 ? -8.953 -2.781 3.651 1.00 0.22 73 ASN A N 7
ATOM 15193 C CA . ASN A 1 73 ? -9.361 -1.492 4.205 1.00 0.24 73 ASN A CA 7
ATOM 15194 C C . ASN A 1 73 ? -8.714 -1.303 5.571 1.00 0.26 73 ASN A C 7
ATOM 15195 O O . ASN A 1 73 ? -8.482 -2.275 6.281 1.00 0.27 73 ASN A O 7
ATOM 15206 N N . THR A 1 74 ? -8.417 -0.071 5.941 1.00 0.29 74 THR A N 7
ATOM 15207 C CA . THR A 1 74 ? -7.853 0.193 7.248 1.00 0.32 74 THR A CA 7
ATOM 15208 C C . THR A 1 74 ? -8.949 0.624 8.212 1.00 0.35 74 THR A C 7
ATOM 15209 O O . THR A 1 74 ? -9.543 1.692 8.055 1.00 0.38 74 THR A O 7
ATOM 15220 N N . SER A 1 75 ? -9.232 -0.221 9.195 1.00 0.38 75 SER A N 7
ATOM 15221 C CA . SER A 1 75 ? -10.248 0.081 10.193 1.00 0.44 75 SER A CA 7
ATOM 15222 C C . SER A 1 75 ? -9.744 1.169 11.135 1.00 0.42 75 SER A C 7
ATOM 15223 O O . SER A 1 75 ? -10.525 1.860 11.793 1.00 0.53 75 SER A O 7
ATOM 15231 N N . SER A 1 76 ? -8.429 1.309 11.193 1.00 0.44 76 SER A N 7
ATOM 15232 C CA . SER A 1 76 ? -7.796 2.334 12.001 1.00 0.48 76 SER A CA 7
ATOM 15233 C C . SER A 1 76 ? -6.437 2.697 11.413 1.00 0.49 76 SER A C 7
ATOM 15234 O O . SER A 1 76 ? -5.464 1.961 11.574 1.00 0.64 76 SER A O 7
ATOM 15242 N N . LEU A 1 77 ? -6.394 3.800 10.685 1.00 0.56 77 LEU A N 7
ATOM 15243 C CA . LEU A 1 77 ? -5.134 4.345 10.202 1.00 0.70 77 LEU A CA 7
ATOM 15244 C C . LEU A 1 77 ? -4.448 5.083 11.347 1.00 0.72 77 LEU A C 7
ATOM 15245 O O . LEU A 1 77 ? -5.115 5.532 12.280 1.00 0.78 77 LEU A O 7
ATOM 15261 N N . SER A 1 78 ? -3.125 5.175 11.305 1.00 0.82 78 SER A N 7
ATOM 15262 C CA . SER A 1 78 ? -2.390 5.896 12.331 1.00 0.95 78 SER A CA 7
ATOM 15263 C C . SER A 1 78 ? -2.825 7.362 12.353 1.00 0.90 78 SER A C 7
ATOM 15264 O O . SER A 1 78 ? -2.880 8.006 11.301 1.00 0.87 78 SER A O 7
ATOM 15272 N N . VAL A 1 79 ? -3.133 7.879 13.540 1.00 1.04 79 VAL A N 7
ATOM 15273 C CA . VAL A 1 79 ? -3.843 9.154 13.666 1.00 1.14 79 VAL A CA 7
ATOM 15274 C C . VAL A 1 79 ? -3.130 10.286 12.932 1.00 1.14 79 VAL A C 7
ATOM 15275 O O . VAL A 1 79 ? -3.761 11.041 12.192 1.00 1.19 79 VAL A O 7
ATOM 15288 N N . GLY A 1 80 ? -1.816 10.364 13.100 1.00 1.21 80 GLY A N 7
ATOM 15289 C CA . GLY A 1 80 ? -1.037 11.423 12.480 1.00 1.35 80 GLY A CA 7
ATOM 15290 C C . GLY A 1 80 ? -1.098 11.397 10.964 1.00 1.32 80 GLY A C 7
ATOM 15291 O O . GLY A 1 80 ? -0.878 12.414 10.311 1.00 1.48 80 GLY A O 7
ATOM 15295 N N . LEU A 1 81 ? -1.402 10.238 10.396 1.00 1.21 81 LEU A N 7
ATOM 15296 C CA . LEU A 1 81 ? -1.480 10.104 8.947 1.00 1.33 81 LEU A CA 7
ATOM 15297 C C . LEU A 1 81 ? -2.903 10.347 8.461 1.00 1.33 81 LEU A C 7
ATOM 15298 O O . LEU A 1 81 ? -3.122 10.702 7.303 1.00 1.55 81 LEU A O 7
ATOM 15314 N N . GLN A 1 82 ? -3.866 10.155 9.351 1.00 1.25 82 GLN A N 7
ATOM 15315 C CA . GLN A 1 82 ? -5.270 10.301 8.993 1.00 1.44 82 GLN A CA 7
ATOM 15316 C C . GLN A 1 82 ? -5.753 11.725 9.257 1.00 1.62 82 GLN A C 7
ATOM 15317 O O . GLN A 1 82 ? -6.577 12.259 8.513 1.00 1.85 82 GLN A O 7
ATOM 15331 N N . ALA A 1 83 ? -5.215 12.341 10.302 1.00 1.61 83 ALA A N 7
ATOM 15332 C CA . ALA A 1 83 ? -5.624 13.681 10.705 1.00 1.85 83 ALA A CA 7
ATOM 15333 C C . ALA A 1 83 ? -5.223 14.718 9.662 1.00 2.05 83 ALA A C 7
ATOM 15334 O O . ALA A 1 83 ? -4.086 14.722 9.182 1.00 2.09 83 ALA A O 7
ATOM 15341 N N . GLY A 1 84 ? -6.162 15.584 9.309 1.00 2.28 84 GLY A N 7
ATOM 15342 C CA . GLY A 1 84 ? -5.888 16.615 8.332 1.00 2.56 84 GLY A CA 7
ATOM 15343 C C . GLY A 1 84 ? -6.441 16.265 6.968 1.00 2.28 84 GLY A C 7
ATOM 15344 O O . GLY A 1 84 ? -7.285 15.375 6.840 1.00 2.75 84 GLY A O 7
ATOM 15348 N N . ALA A 1 85 ? -5.965 16.961 5.949 1.00 2.10 85 ALA A N 7
ATOM 15349 C CA . ALA A 1 85 ? -6.397 16.713 4.585 1.00 2.26 85 ALA A CA 7
ATOM 15350 C C . ALA A 1 85 ? -5.200 16.378 3.708 1.00 1.87 85 ALA A C 7
ATOM 15351 O O . ALA A 1 85 ? -5.064 16.882 2.593 1.00 2.44 85 ALA A O 7
ATOM 15358 N N . GLN A 1 86 ? -4.331 15.525 4.218 1.00 1.58 86 GLN A N 7
ATOM 15359 C CA . GLN A 1 86 ? -3.124 15.150 3.502 1.00 1.78 86 GLN A CA 7
ATOM 15360 C C . GLN A 1 86 ? -3.368 13.896 2.676 1.00 1.61 86 GLN A C 7
ATOM 15361 O O . GLN A 1 86 ? -3.220 12.779 3.181 1.00 1.64 86 GLN A O 7
ATOM 15375 N N . SER A 1 87 ? -3.749 14.076 1.419 1.00 1.59 87 SER A N 7
ATOM 15376 C CA . SER A 1 87 ? -3.953 12.949 0.521 1.00 1.55 87 SER A CA 7
ATOM 15377 C C . SER A 1 87 ? -2.635 12.210 0.328 1.00 1.22 87 SER A C 7
ATOM 15378 O O . SER A 1 87 ? -1.645 12.796 -0.109 1.00 1.17 87 SER A O 7
ATOM 15386 N N . LYS A 1 88 ? -2.618 10.932 0.666 1.00 1.12 88 LYS A N 7
ATOM 15387 C CA . LYS A 1 88 ? -1.386 10.162 0.643 1.00 0.84 88 LYS A CA 7
ATOM 15388 C C . LYS A 1 88 ? -1.636 8.770 0.096 1.00 0.76 88 LYS A C 7
ATOM 15389 O O . LYS A 1 88 ? -2.763 8.276 0.121 1.00 0.97 88 LYS A O 7
ATOM 15408 N N . ALA A 1 89 ? -0.585 8.154 -0.407 1.00 0.53 89 ALA A N 7
ATOM 15409 C CA . ALA A 1 89 ? -0.651 6.784 -0.856 1.00 0.48 89 ALA A CA 7
ATOM 15410 C C . ALA A 1 89 ? 0.309 5.940 -0.038 1.00 0.36 89 ALA A C 7
ATOM 15411 O O . ALA A 1 89 ? 1.464 6.323 0.165 1.00 0.37 89 ALA A O 7
ATOM 15418 N N . ILE A 1 90 ? -0.168 4.804 0.439 1.00 0.30 90 ILE A N 7
ATOM 15419 C CA . ILE A 1 90 ? 0.642 3.945 1.286 1.00 0.26 90 ILE A CA 7
ATOM 15420 C C . ILE A 1 90 ? 0.852 2.612 0.585 1.00 0.23 90 ILE A C 7
ATOM 15421 O O . ILE A 1 90 ? -0.109 1.914 0.266 1.00 0.27 90 ILE A O 7
ATOM 15437 N N . VAL A 1 91 ? 2.102 2.279 0.326 1.00 0.21 91 VAL A N 7
ATOM 15438 C CA . VAL A 1 91 ? 2.430 1.075 -0.414 1.00 0.20 91 VAL A CA 7
ATOM 15439 C C . VAL A 1 91 ? 3.156 0.073 0.476 1.00 0.19 91 VAL A C 7
ATOM 15440 O O . VAL A 1 91 ? 4.156 0.404 1.113 1.00 0.21 91 VAL A O 7
ATOM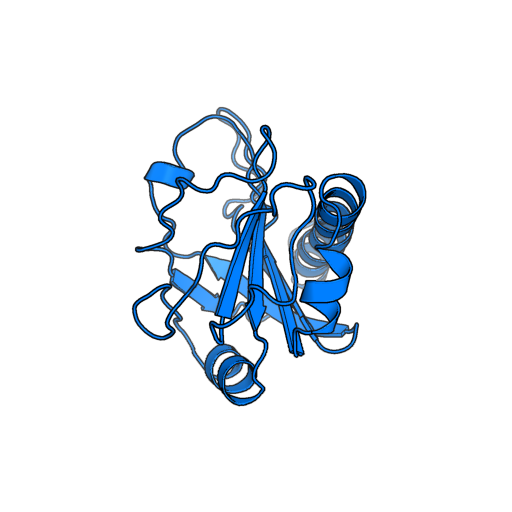 15453 N N . PHE A 1 92 ? 2.640 -1.145 0.519 1.00 0.17 92 PHE A N 7
ATOM 15454 C CA . PHE A 1 92 ? 3.255 -2.216 1.286 1.00 0.16 92 PHE A CA 7
ATOM 15455 C C . PHE A 1 92 ? 3.838 -3.257 0.339 1.00 0.17 92 PHE A C 7
ATOM 15456 O O . PHE A 1 92 ? 3.115 -3.852 -0.464 1.00 0.19 92 PHE A O 7
ATOM 15473 N N . LEU A 1 93 ? 5.141 -3.460 0.428 1.00 0.15 93 LEU A N 7
ATOM 15474 C CA . LEU A 1 93 ? 5.835 -4.391 -0.445 1.00 0.16 93 LEU A CA 7
ATOM 15475 C C . LEU A 1 93 ? 6.226 -5.653 0.312 1.00 0.15 93 LEU A C 7
ATOM 15476 O O . LEU A 1 93 ? 6.844 -5.583 1.373 1.00 0.17 93 LEU A O 7
ATOM 15492 N N . PHE A 1 94 ? 5.849 -6.799 -0.228 1.00 0.15 94 PHE A N 7
ATOM 15493 C CA . PHE A 1 94 ? 6.219 -8.081 0.359 1.00 0.17 94 PHE A CA 7
ATOM 15494 C C . PHE A 1 94 ? 7.287 -8.748 -0.503 1.00 0.19 94 PHE A C 7
ATOM 15495 O O . PHE A 1 94 ? 6.982 -9.267 -1.575 1.00 0.19 94 PHE A O 7
ATOM 15512 N N . MET A 1 95 ? 8.534 -8.728 -0.042 1.00 0.26 95 MET A N 7
ATOM 15513 C CA . MET A 1 95 ? 9.651 -9.250 -0.839 1.00 0.30 95 MET A CA 7
ATOM 15514 C C . MET A 1 95 ? 9.728 -10.774 -0.788 1.00 0.31 95 MET A C 7
ATOM 15515 O O . MET A 1 95 ? 10.432 -11.394 -1.588 1.00 0.36 95 MET A O 7
ATOM 15529 N N . THR A 1 96 ? 9.010 -11.373 0.142 1.00 0.30 96 THR A N 7
ATOM 15530 C CA . THR A 1 96 ? 9.048 -12.814 0.315 1.00 0.32 96 THR A CA 7
ATOM 15531 C C . THR A 1 96 ? 7.669 -13.414 0.097 1.00 0.32 96 THR A C 7
ATOM 15532 O O . THR A 1 96 ? 6.652 -12.819 0.463 1.00 0.30 96 THR A O 7
ATOM 15543 N N . GLN A 1 97 ? 7.636 -14.593 -0.512 1.00 0.37 97 GLN A N 7
ATOM 15544 C CA . GLN A 1 97 ? 6.377 -15.259 -0.794 1.00 0.40 97 GLN A CA 7
ATOM 15545 C C . GLN A 1 97 ? 5.770 -15.786 0.498 1.00 0.40 97 GLN A C 7
ATOM 15546 O O . GLN A 1 97 ? 4.556 -15.906 0.620 1.00 0.40 97 GLN A O 7
ATOM 15560 N N . ASP A 1 98 ? 6.633 -16.119 1.450 1.00 0.43 98 ASP A N 7
ATOM 15561 C CA . ASP A 1 98 ? 6.199 -16.488 2.794 1.00 0.46 98 ASP A CA 7
ATOM 15562 C C . ASP A 1 98 ? 5.383 -15.365 3.427 1.00 0.41 98 ASP A C 7
ATOM 15563 O O . ASP A 1 98 ? 4.353 -15.613 4.053 1.00 0.43 98 ASP A O 7
ATOM 15572 N N . ALA A 1 99 ? 5.833 -14.127 3.242 1.00 0.36 99 ALA A N 7
ATOM 15573 C CA . ALA A 1 99 ? 5.128 -12.971 3.780 1.00 0.32 99 ALA A CA 7
ATOM 15574 C C . ALA A 1 99 ? 3.801 -12.761 3.059 1.00 0.30 99 ALA A C 7
ATOM 15575 O O . ALA A 1 99 ? 2.817 -12.339 3.662 1.00 0.30 99 ALA A O 7
ATOM 15582 N N . LEU A 1 100 ? 3.776 -13.074 1.766 1.00 0.30 100 LEU A N 7
ATOM 15583 C CA . LEU A 1 100 ? 2.560 -12.942 0.966 1.00 0.30 100 LEU A CA 7
ATOM 15584 C C . LEU A 1 100 ? 1.555 -14.009 1.392 1.00 0.35 100 LEU A C 7
ATOM 15585 O O . LEU A 1 100 ? 0.374 -13.724 1.586 1.00 0.36 100 LEU A O 7
ATOM 15601 N N . ASP A 1 101 ? 2.045 -15.234 1.548 1.00 0.39 101 ASP A N 7
ATOM 15602 C CA . ASP A 1 101 ? 1.224 -16.360 1.980 1.00 0.47 101 ASP A CA 7
ATOM 15603 C C . ASP A 1 101 ? 0.623 -16.075 3.350 1.00 0.46 101 ASP A C 7
ATOM 15604 O O . ASP A 1 101 ? -0.573 -16.267 3.574 1.00 0.49 101 ASP A O 7
ATOM 15613 N N . LYS A 1 102 ? 1.462 -15.574 4.245 1.00 0.44 102 LYS A N 7
ATOM 15614 C CA . LYS A 1 102 ? 1.049 -15.240 5.600 1.00 0.45 102 LYS A CA 7
ATOM 15615 C C . LYS A 1 102 ? -0.027 -14.163 5.590 1.00 0.40 102 LYS A C 7
ATOM 15616 O O . LYS A 1 102 ? -1.064 -14.305 6.230 1.00 0.43 102 LYS A O 7
ATOM 15635 N N . PHE A 1 103 ? 0.220 -13.101 4.838 1.00 0.33 103 PHE A N 7
ATOM 15636 C CA . PHE A 1 103 ? -0.689 -11.963 4.789 1.00 0.29 103 PHE A CA 7
ATOM 15637 C C . PHE A 1 103 ? -2.024 -12.364 4.163 1.00 0.35 103 PHE A C 7
ATOM 15638 O O . PHE A 1 103 ? -3.089 -11.950 4.622 1.00 0.37 103 PHE A O 7
ATOM 15655 N N . ARG A 1 104 ? -1.954 -13.182 3.123 1.00 0.40 104 ARG A N 7
ATOM 15656 C CA . ARG A 1 104 ? -3.140 -13.616 2.393 1.00 0.50 104 ARG A CA 7
ATOM 15657 C C . ARG A 1 104 ? -4.038 -14.488 3.271 1.00 0.58 104 ARG A C 7
ATOM 15658 O O . ARG A 1 104 ? -5.263 -14.401 3.197 1.00 0.66 104 ARG A O 7
ATOM 15679 N N . ASN A 1 105 ? -3.428 -15.317 4.110 1.00 0.58 105 ASN A N 7
ATOM 15680 C CA . ASN A 1 105 ? -4.188 -16.223 4.971 1.00 0.67 105 ASN A CA 7
ATOM 15681 C C . ASN A 1 105 ? -4.678 -15.505 6.223 1.00 0.62 105 ASN A C 7
ATOM 15682 O O . ASN A 1 105 ? -5.501 -16.032 6.973 1.00 0.69 105 ASN A O 7
ATOM 15693 N N . SER A 1 106 ? -4.174 -14.306 6.448 1.00 0.57 106 SER A N 7
ATOM 15694 C CA . SER A 1 106 ? -4.491 -13.561 7.654 1.00 0.55 106 SER A CA 7
ATOM 15695 C C . SER A 1 106 ? -5.713 -12.669 7.469 1.00 0.53 106 SER A C 7
ATOM 15696 O O . SER A 1 106 ? -6.059 -12.280 6.349 1.00 0.66 106 SER A O 7
ATOM 15704 N N . ASP A 1 107 ? -6.374 -12.377 8.580 1.00 0.54 107 ASP A N 7
ATOM 15705 C CA . ASP A 1 107 ? -7.471 -11.429 8.606 1.00 0.57 107 ASP A CA 7
ATOM 15706 C C . ASP A 1 107 ? -7.341 -10.562 9.854 1.00 0.50 107 ASP A C 7
ATOM 15707 O O . ASP A 1 107 ? -7.401 -11.054 10.980 1.00 0.73 107 ASP A O 7
ATOM 15716 N N . GLY A 1 108 ? -7.117 -9.275 9.650 1.00 0.37 108 GLY A N 7
ATOM 15717 C CA . GLY A 1 108 ? -6.826 -8.395 10.764 1.00 0.34 108 GLY A CA 7
ATOM 15718 C C . GLY A 1 108 ? -5.334 -8.314 11.007 1.00 0.33 108 GLY A C 7
ATOM 15719 O O . GLY A 1 108 ? -4.795 -9.012 11.864 1.00 0.50 108 GLY A O 7
ATOM 15723 N N . TRP A 1 109 ? -4.671 -7.470 10.237 1.00 0.23 109 TRP A N 7
ATOM 15724 C CA . TRP A 1 109 ? -3.217 -7.392 10.233 1.00 0.21 109 TRP A CA 7
ATOM 15725 C C . TRP A 1 109 ? -2.763 -6.008 10.689 1.00 0.20 109 TRP A C 7
ATOM 15726 O O . TRP A 1 109 ? -3.268 -4.998 10.198 1.00 0.21 109 TRP A O 7
ATOM 15747 N N . ALA A 1 110 ? -1.838 -5.956 11.639 1.00 0.21 110 ALA A N 7
ATOM 15748 C CA . ALA A 1 110 ? -1.341 -4.682 12.138 1.00 0.23 110 ALA A CA 7
ATOM 15749 C C . ALA A 1 110 ? 0.130 -4.492 11.789 1.00 0.21 110 ALA A C 7
ATOM 15750 O O . ALA A 1 110 ? 0.949 -5.404 11.955 1.00 0.24 110 ALA A O 7
ATOM 15757 N N . ALA A 1 111 ? 0.463 -3.292 11.322 1.00 0.20 111 ALA A N 7
ATOM 15758 C CA . ALA A 1 111 ? 1.815 -2.978 10.884 1.00 0.19 111 ALA A CA 7
ATOM 15759 C C . ALA A 1 111 ? 2.783 -2.975 12.055 1.00 0.22 111 ALA A C 7
ATOM 15760 O O . ALA A 1 111 ? 2.553 -2.295 13.053 1.00 0.27 111 ALA A O 7
ATOM 15767 N N . GLY A 1 112 ? 3.846 -3.758 11.943 1.00 0.26 112 GLY A N 7
ATOM 15768 C CA . GLY A 1 112 ? 4.858 -3.787 12.982 1.00 0.34 112 GLY A CA 7
ATOM 15769 C C . GLY A 1 112 ? 4.546 -4.808 14.054 1.00 0.37 112 GLY A C 7
ATOM 15770 O O . GLY A 1 112 ? 5.451 -5.326 14.709 1.00 0.44 112 GLY A O 7
ATOM 15774 N N . ALA A 1 113 ? 3.266 -5.110 14.221 1.00 0.37 113 ALA A N 7
ATOM 15775 C CA . ALA A 1 113 ? 2.829 -6.046 15.243 1.00 0.41 113 ALA A CA 7
ATOM 15776 C C . ALA A 1 113 ? 2.994 -7.486 14.772 1.00 0.42 113 ALA A C 7
ATOM 15777 O O . ALA A 1 113 ? 3.679 -8.282 15.412 1.00 0.53 113 ALA A O 7
ATOM 15784 N N . ASP A 1 114 ? 2.381 -7.814 13.641 1.00 0.38 114 ASP A N 7
ATOM 15785 C CA . ASP A 1 114 ? 2.433 -9.180 13.128 1.00 0.42 114 ASP A CA 7
ATOM 15786 C C . ASP A 1 114 ? 3.664 -9.388 12.259 1.00 0.40 114 ASP A C 7
ATOM 15787 O O . ASP A 1 114 ? 4.410 -10.353 12.434 1.00 0.45 114 ASP A O 7
ATOM 15796 N N . ALA A 1 115 ? 3.879 -8.473 11.324 1.00 0.35 115 ALA A N 7
ATOM 15797 C CA . ALA A 1 115 ? 5.031 -8.543 10.439 1.00 0.33 115 ALA A CA 7
ATOM 15798 C C . ALA A 1 115 ? 6.000 -7.407 10.720 1.00 0.32 115 ALA A C 7
ATOM 15799 O O . ALA A 1 115 ? 5.582 -6.287 11.025 1.00 0.34 115 ALA A O 7
ATOM 15806 N N . SER A 1 116 ? 7.287 -7.704 10.625 1.00 0.34 116 SER A N 7
ATOM 15807 C CA . SER A 1 116 ? 8.312 -6.684 10.704 1.00 0.36 116 SER A CA 7
ATOM 15808 C C . SER A 1 116 ? 8.239 -5.801 9.461 1.00 0.33 116 SER A C 7
ATOM 15809 O O . SER A 1 116 ? 8.132 -6.309 8.344 1.00 0.54 116 SER A O 7
ATOM 15817 N N . VAL A 1 117 ? 8.307 -4.492 9.650 1.00 0.26 117 VAL A N 7
ATOM 15818 C CA . VAL A 1 117 ? 8.113 -3.556 8.553 1.00 0.21 117 VAL A CA 7
ATOM 15819 C C . VAL A 1 117 ? 9.150 -2.444 8.623 1.00 0.22 117 VAL A C 7
ATOM 15820 O O . VAL A 1 117 ? 9.500 -1.971 9.708 1.00 0.28 117 VAL A O 7
ATOM 15833 N N . ALA A 1 118 ? 9.655 -2.049 7.470 1.00 0.21 118 ALA A N 7
ATOM 15834 C CA . ALA A 1 118 ? 10.649 -0.991 7.395 1.00 0.24 118 ALA A CA 7
ATOM 15835 C C . ALA A 1 118 ? 10.200 0.089 6.434 1.00 0.21 118 ALA A C 7
ATOM 15836 O O . ALA A 1 118 ? 9.626 -0.204 5.387 1.00 0.21 118 ALA A O 7
ATOM 15843 N N . LEU A 1 119 ? 10.453 1.332 6.792 1.00 0.21 119 LEU A N 7
ATOM 15844 C CA . LEU A 1 119 ? 10.116 2.446 5.930 1.00 0.22 119 LEU A CA 7
ATOM 15845 C C . LEU A 1 119 ? 11.272 2.708 4.978 1.00 0.23 119 LEU A C 7
ATOM 15846 O O . LEU A 1 119 ? 12.400 2.948 5.414 1.00 0.29 119 LEU A O 7
ATOM 15862 N N . VAL A 1 120 ? 10.997 2.646 3.687 1.00 0.23 120 VAL A N 7
ATOM 15863 C CA . VAL A 1 120 ? 12.039 2.782 2.684 1.00 0.26 120 VAL A CA 7
ATOM 15864 C C . VAL A 1 120 ? 12.466 4.238 2.540 1.00 0.28 120 VAL A C 7
ATOM 15865 O O . VAL A 1 120 ? 11.630 5.134 2.441 1.00 0.33 120 VAL A O 7
ATOM 15878 N N . LYS A 1 121 ? 13.771 4.463 2.543 1.00 0.36 121 LYS A N 7
ATOM 15879 C CA . LYS A 1 121 ? 14.322 5.802 2.430 1.00 0.41 121 LYS A CA 7
ATOM 15880 C C . LYS A 1 121 ? 14.991 5.991 1.073 1.00 0.40 121 LYS A C 7
ATOM 15881 O O . LYS A 1 121 ? 15.687 5.099 0.583 1.00 0.47 121 LYS A O 7
ATOM 15900 N N . MET A 1 122 ? 14.772 7.150 0.465 1.00 0.42 122 MET A N 7
ATOM 15901 C CA . MET A 1 122 ? 15.400 7.465 -0.808 1.00 0.46 122 MET A CA 7
ATOM 15902 C C . MET A 1 122 ? 16.731 8.165 -0.568 1.00 0.55 122 MET A C 7
ATOM 15903 O O . MET A 1 122 ? 16.910 8.851 0.441 1.00 0.61 122 MET A O 7
ATOM 15917 N N . GLY A 1 123 ? 17.662 7.975 -1.491 1.00 0.59 123 GLY A N 7
ATOM 15918 C CA . GLY A 1 123 ? 18.979 8.556 -1.354 1.00 0.73 123 GLY A CA 7
ATOM 15919 C C . GLY A 1 123 ? 18.988 10.046 -1.646 1.00 0.83 123 GLY A C 7
ATOM 15920 O O . GLY A 1 123 ? 17.943 10.636 -1.931 1.00 0.82 123 GLY A O 7
ATOM 15924 N N . ALA A 1 124 ? 20.170 10.652 -1.598 1.00 0.99 124 ALA A N 7
ATOM 15925 C CA . ALA A 1 124 ? 20.308 12.094 -1.785 1.00 1.13 124 ALA A CA 7
ATOM 15926 C C . ALA A 1 124 ? 19.986 12.509 -3.218 1.00 1.11 124 ALA A C 7
ATOM 15927 O O . ALA A 1 124 ? 19.726 13.681 -3.495 1.00 1.22 124 ALA A O 7
ATOM 15934 N N . ASN A 1 125 ? 20.000 11.544 -4.126 1.00 1.00 125 ASN A N 7
ATOM 15935 C CA . ASN A 1 125 ? 19.691 11.804 -5.530 1.00 1.00 125 ASN A CA 7
ATOM 15936 C C . ASN A 1 125 ? 18.189 11.694 -5.792 1.00 0.89 125 ASN A C 7
ATOM 15937 O O . ASN A 1 125 ? 17.743 11.772 -6.937 1.00 0.90 125 ASN A O 7
ATOM 15948 N N . GLY A 1 126 ? 17.413 11.497 -4.731 1.00 0.85 126 GLY A N 7
ATOM 15949 C CA . GLY A 1 126 ? 15.970 11.437 -4.872 1.00 0.83 126 GLY A CA 7
ATOM 15950 C C . GLY A 1 126 ? 15.499 10.130 -5.477 1.00 0.65 126 GLY A C 7
ATOM 15951 O O . GLY A 1 126 ? 14.438 10.072 -6.105 1.00 0.70 126 GLY A O 7
ATOM 15955 N N . ALA A 1 127 ? 16.300 9.088 -5.311 1.00 0.52 127 ALA A N 7
ATOM 15956 C CA . ALA A 1 127 ? 15.954 7.765 -5.799 1.00 0.39 127 ALA A CA 7
ATOM 15957 C C . ALA A 1 127 ? 16.111 6.738 -4.689 1.00 0.37 127 ALA A C 7
ATOM 15958 O O . ALA A 1 127 ? 16.987 6.867 -3.835 1.00 0.45 127 ALA A O 7
ATOM 15965 N N . ILE A 1 128 ? 15.251 5.731 -4.692 1.00 0.31 128 ILE A N 7
ATOM 15966 C CA . ILE A 1 128 ? 15.278 4.700 -3.668 1.00 0.33 128 ILE A CA 7
ATOM 15967 C C . ILE A 1 128 ? 16.536 3.850 -3.760 1.00 0.43 128 ILE A C 7
ATOM 15968 O O . ILE A 1 128 ? 16.827 3.251 -4.798 1.00 0.46 128 ILE A O 7
ATOM 15984 N N . ASP A 1 129 ? 17.273 3.809 -2.665 1.00 0.54 129 ASP A N 7
ATOM 15985 C CA . ASP A 1 129 ? 18.450 2.965 -2.570 1.00 0.67 129 ASP A CA 7
ATOM 15986 C C . ASP A 1 129 ? 18.021 1.534 -2.267 1.00 0.66 129 ASP A C 7
ATOM 15987 O O . ASP A 1 129 ? 17.712 1.195 -1.123 1.00 0.69 129 ASP A O 7
ATOM 15996 N N . THR A 1 130 ? 17.991 0.700 -3.298 1.00 0.67 130 THR A N 7
ATOM 15997 C CA . THR A 1 130 ? 17.490 -0.659 -3.165 1.00 0.68 130 THR A CA 7
ATOM 15998 C C . THR A 1 130 ? 18.496 -1.561 -2.454 1.00 0.70 130 THR A C 7
ATOM 15999 O O . THR A 1 130 ? 18.191 -2.707 -2.120 1.00 0.67 130 THR A O 7
ATOM 16010 N N . THR A 1 131 ? 19.692 -1.039 -2.223 1.00 0.81 131 THR A N 7
ATOM 16011 C CA . THR A 1 131 ? 20.700 -1.748 -1.453 1.00 0.88 131 THR A CA 7
ATOM 16012 C C . THR A 1 131 ? 20.373 -1.675 0.043 1.00 0.80 131 THR A C 7
ATOM 16013 O O . THR A 1 131 ? 20.780 -2.532 0.829 1.00 0.82 131 THR A O 7
ATOM 16024 N N . THR A 1 132 ? 19.613 -0.653 0.425 1.00 0.79 132 THR A N 7
ATOM 16025 C CA . THR A 1 132 ? 19.214 -0.461 1.814 1.00 0.81 132 THR A CA 7
ATOM 16026 C C . THR A 1 132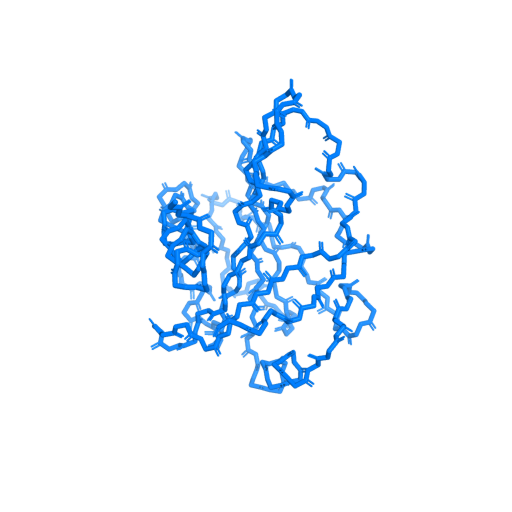 ? 18.000 -1.335 2.164 1.00 0.69 132 THR A C 7
ATOM 16027 O O . THR A 1 132 ? 17.601 -1.436 3.326 1.00 0.69 132 THR A O 7
ATOM 16038 N N . ALA A 1 133 ? 17.430 -1.984 1.151 1.00 0.67 133 ALA A N 7
ATOM 16039 C CA . ALA A 1 133 ? 16.316 -2.905 1.355 1.00 0.64 133 ALA A CA 7
ATOM 16040 C C . ALA A 1 133 ? 16.702 -3.984 2.365 1.00 0.62 133 ALA A C 7
ATOM 16041 O O . ALA A 1 133 ? 17.734 -4.637 2.216 1.00 0.76 133 ALA A O 7
ATOM 16048 N N . THR A 1 134 ? 15.891 -4.158 3.399 1.00 0.60 134 THR A N 7
ATOM 16049 C CA . THR A 1 134 ? 16.246 -5.057 4.491 1.00 0.76 134 THR A CA 7
ATOM 16050 C C . THR A 1 134 ? 15.068 -5.934 4.929 1.00 0.60 134 THR A C 7
ATOM 16051 O O . THR A 1 134 ? 15.134 -7.161 4.844 1.00 0.63 134 THR A O 7
ATOM 16062 N N . ALA A 1 135 ? 13.998 -5.296 5.393 1.00 0.53 135 ALA A N 7
ATOM 16063 C CA . ALA A 1 135 ? 12.860 -6.009 5.969 1.00 0.42 135 ALA A CA 7
ATOM 16064 C C . ALA A 1 135 ? 12.100 -6.807 4.911 1.00 0.32 135 ALA A C 7
ATOM 16065 O O . ALA A 1 135 ? 12.142 -6.472 3.726 1.00 0.37 135 ALA A O 7
ATOM 16072 N N . PRO A 1 136 ? 11.395 -7.882 5.329 1.00 0.27 136 PRO A N 7
ATOM 16073 C CA . PRO A 1 136 ? 10.578 -8.687 4.415 1.00 0.26 136 PRO A CA 7
ATOM 16074 C C . PRO A 1 136 ? 9.358 -7.912 3.929 1.00 0.21 136 PRO A C 7
ATOM 16075 O O . PRO A 1 136 ? 8.808 -8.194 2.862 1.00 0.23 136 PRO A O 7
ATOM 16086 N N . VAL A 1 137 ? 8.942 -6.938 4.730 1.00 0.18 137 VAL A N 7
ATOM 16087 C CA . VAL A 1 137 ? 7.873 -6.036 4.355 1.00 0.17 137 VAL A CA 7
ATOM 16088 C C . VAL A 1 137 ? 8.416 -4.611 4.317 1.00 0.19 137 VAL A C 7
ATOM 16089 O O . VAL A 1 137 ? 8.926 -4.103 5.320 1.00 0.22 137 VAL A O 7
ATOM 16102 N N . GLU A 1 138 ? 8.305 -3.973 3.166 1.00 0.20 138 GLU A N 7
ATOM 16103 C CA . GLU A 1 138 ? 8.882 -2.653 2.964 1.00 0.25 138 GLU A CA 7
ATOM 16104 C C . GLU A 1 138 ? 7.785 -1.648 2.655 1.00 0.18 138 GLU A C 7
ATOM 16105 O O . GLU A 1 138 ? 6.921 -1.895 1.818 1.00 0.18 138 GLU A O 7
ATOM 16117 N N . VAL A 1 139 ? 7.808 -0.524 3.348 1.00 0.18 139 VAL A N 7
ATOM 16118 C CA . VAL A 1 139 ? 6.745 0.459 3.238 1.00 0.17 139 VAL A CA 7
ATOM 16119 C C . VAL A 1 139 ? 7.202 1.719 2.513 1.00 0.18 139 VAL A C 7
ATOM 16120 O O . VAL A 1 139 ? 8.156 2.382 2.925 1.00 0.19 139 VAL A O 7
ATOM 16133 N N . ILE A 1 140 ? 6.521 2.022 1.418 1.00 0.18 140 ILE A N 7
ATOM 16134 C CA . ILE A 1 140 ? 6.745 3.252 0.674 1.00 0.20 140 ILE A CA 7
ATOM 16135 C C . ILE A 1 140 ? 5.561 4.194 0.857 1.00 0.19 140 ILE A C 7
ATOM 16136 O O . ILE A 1 140 ? 4.433 3.860 0.491 1.00 0.20 140 ILE A O 7
ATOM 16152 N N . VAL A 1 141 ? 5.805 5.358 1.438 1.00 0.22 141 VAL A N 7
ATOM 16153 C CA . VAL A 1 141 ? 4.755 6.347 1.604 1.00 0.25 141 VAL A CA 7
ATOM 16154 C C .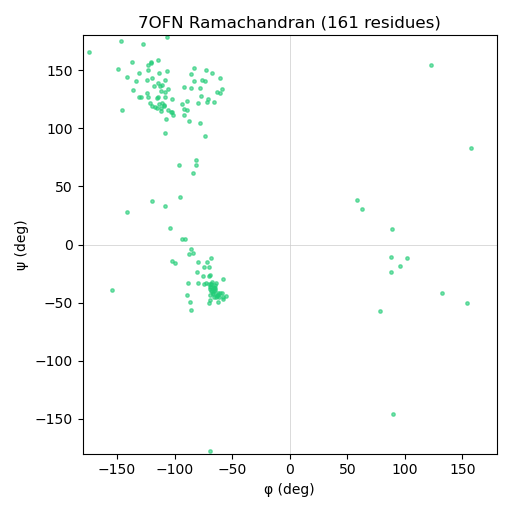 VAL A 1 141 ? 4.955 7.526 0.651 1.00 0.26 141 VAL A C 7
ATOM 16155 O O . VAL A 1 141 ? 5.996 8.189 0.658 1.00 0.32 141 VAL A O 7
ATOM 16168 N N . LEU A 1 142 ? 3.963 7.765 -0.194 1.00 0.24 142 LEU A N 7
ATOM 16169 C CA . LEU A 1 142 ? 4.010 8.887 -1.116 1.00 0.26 142 LEU A CA 7
ATOM 16170 C C . LEU A 1 142 ? 3.171 10.039 -0.582 1.00 0.32 142 LEU A C 7
ATOM 16171 O O . LEU A 1 142 ? 1.944 9.945 -0.488 1.00 0.35 142 LEU A O 7
ATOM 16187 N N . THR A 1 143 ? 3.837 11.124 -0.234 1.00 0.40 143 THR A N 7
ATOM 16188 C CA . THR A 1 143 ? 3.171 12.279 0.334 1.00 0.51 143 THR A CA 7
ATOM 16189 C C . THR A 1 143 ? 3.249 13.467 -0.620 1.00 0.62 143 THR A C 7
ATOM 16190 O O . THR A 1 143 ? 3.847 13.359 -1.695 1.00 0.61 143 THR A O 7
ATOM 16201 N N . ASN A 1 144 ? 2.644 14.590 -0.243 1.00 0.76 144 ASN A N 7
ATOM 16202 C CA . ASN A 1 144 ? 2.762 15.818 -1.032 1.00 0.89 144 ASN A CA 7
ATOM 16203 C C . ASN A 1 144 ? 4.223 16.272 -1.106 1.00 0.92 144 ASN A C 7
ATOM 16204 O O . ASN A 1 144 ? 4.618 16.983 -2.029 1.00 1.02 144 ASN A O 7
ATOM 16215 N N . ALA A 1 145 ? 5.020 15.846 -0.131 1.00 0.88 145 ALA A N 7
ATOM 16216 C CA . ALA A 1 145 ? 6.438 16.166 -0.099 1.00 0.95 145 ALA A CA 7
ATOM 16217 C C . ALA A 1 145 ? 7.263 15.033 -0.703 1.00 0.85 145 ALA A C 7
ATOM 16218 O O . ALA A 1 145 ? 8.477 14.956 -0.505 1.00 1.00 145 ALA A O 7
ATOM 16225 N N . GLY A 1 146 ? 6.593 14.146 -1.427 1.00 0.65 146 GLY A N 7
ATOM 16226 C CA . GLY A 1 146 ? 7.275 13.043 -2.067 1.00 0.57 146 GLY A CA 7
ATOM 16227 C C . GLY A 1 146 ? 7.482 11.881 -1.126 1.00 0.54 146 GLY A C 7
ATOM 16228 O O . GLY A 1 146 ? 6.583 11.529 -0.357 1.00 0.70 146 GLY A O 7
ATOM 16232 N N . LEU A 1 147 ? 8.665 11.292 -1.180 1.00 0.64 147 LEU A N 7
ATOM 16233 C CA . LEU A 1 147 ? 8.995 10.168 -0.326 1.00 0.71 147 LEU A CA 7
ATOM 16234 C C . LEU A 1 147 ? 9.332 10.678 1.070 1.00 0.62 147 LEU A C 7
ATOM 16235 O O . LEU A 1 147 ? 10.337 11.363 1.267 1.00 0.84 147 LEU A O 7
ATOM 16251 N N . MET A 1 148 ? 8.485 10.350 2.032 1.00 0.55 148 MET A N 7
ATOM 16252 C CA . MET A 1 148 ? 8.731 10.727 3.411 1.00 0.59 148 MET A CA 7
ATOM 16253 C C . MET A 1 148 ? 9.379 9.557 4.142 1.00 0.57 148 MET A C 7
ATOM 16254 O O . MET A 1 148 ? 8.780 8.495 4.283 1.00 0.72 148 MET A O 7
ATOM 16268 N N . GLY A 1 149 ? 10.600 9.756 4.607 1.00 0.63 149 GLY A N 7
ATOM 16269 C CA . GLY A 1 149 ? 11.347 8.662 5.192 1.00 0.70 149 GLY A CA 7
ATOM 16270 C C . GLY A 1 149 ? 11.445 8.752 6.698 1.00 0.74 149 GLY A C 7
ATOM 16271 O O . GLY A 1 149 ? 12.284 8.090 7.311 1.00 1.08 149 GLY A O 7
ATOM 16275 N N . ASP A 1 150 ? 10.585 9.558 7.296 1.00 0.62 150 ASP A N 7
ATOM 16276 C CA . ASP A 1 150 ? 10.601 9.756 8.740 1.00 0.69 150 ASP A CA 7
ATOM 16277 C C . ASP A 1 150 ? 9.183 9.810 9.292 1.00 0.65 150 ASP A C 7
ATOM 16278 O O . ASP A 1 150 ? 8.772 10.801 9.895 1.00 0.81 150 ASP A O 7
ATOM 16287 N N . VAL A 1 151 ? 8.437 8.740 9.068 1.00 0.57 151 VAL A N 7
ATOM 16288 C CA . VAL A 1 151 ? 7.075 8.630 9.564 1.00 0.60 151 VAL A CA 7
ATOM 16289 C C . VAL A 1 151 ? 6.797 7.196 10.017 1.00 0.50 151 VAL A C 7
ATOM 16290 O O . VAL A 1 151 ? 7.272 6.241 9.403 1.00 0.53 151 VAL A O 7
ATOM 16303 N N . SER A 1 152 ? 6.066 7.046 11.109 1.00 0.51 152 SER A N 7
ATOM 16304 C CA . SER A 1 152 ? 5.747 5.728 11.630 1.00 0.50 152 SER A CA 7
ATOM 16305 C C . SER A 1 152 ? 4.314 5.340 11.287 1.00 0.44 152 SER A C 7
ATOM 16306 O O . SER A 1 152 ? 3.390 6.146 11.417 1.00 0.57 152 SER A O 7
ATOM 16314 N N . ILE A 1 153 ? 4.136 4.099 10.857 1.00 0.33 153 ILE A N 7
ATOM 16315 C CA . ILE A 1 153 ? 2.812 3.580 10.537 1.00 0.28 153 ILE A CA 7
ATOM 16316 C C . ILE A 1 153 ? 2.279 2.731 11.686 1.00 0.28 153 ILE A C 7
ATOM 16317 O O . ILE A 1 153 ? 1.381 1.905 11.505 1.00 0.27 153 ILE A O 7
ATOM 16333 N N . SER A 1 154 ? 2.846 2.934 12.868 1.00 0.38 154 SER A N 7
ATOM 16334 C CA . SER A 1 154 ? 2.404 2.231 14.058 1.00 0.46 154 SER A CA 7
ATOM 16335 C C . SER A 1 154 ? 0.952 2.591 14.360 1.00 0.47 154 SER A C 7
ATOM 16336 O O . SER A 1 154 ? 0.590 3.768 14.403 1.00 0.52 154 SER A O 7
ATOM 16344 N N . GLY A 1 155 ? 0.120 1.578 14.542 1.00 0.47 155 GLY A N 7
ATOM 16345 C CA . GLY A 1 155 ? -1.288 1.817 14.789 1.00 0.51 155 GLY A CA 7
ATOM 16346 C C . GLY A 1 155 ? -2.145 1.588 13.559 1.00 0.42 155 GLY A C 7
ATOM 16347 O O . GLY A 1 155 ? -3.372 1.640 13.640 1.00 0.48 155 GLY A O 7
ATOM 16351 N N . THR A 1 156 ? -1.509 1.349 12.416 1.00 0.32 156 THR A N 7
ATOM 16352 C CA . THR A 1 156 ? -2.245 1.049 11.197 1.00 0.26 156 THR A CA 7
ATOM 16353 C C . THR A 1 156 ? -2.685 -0.417 11.183 1.00 0.24 156 THR A C 7
ATOM 16354 O O . THR A 1 156 ? -1.858 -1.330 11.269 1.00 0.27 156 THR A O 7
ATOM 16365 N N . LYS A 1 157 ? -3.994 -0.626 11.085 1.00 0.25 157 LYS A N 7
ATOM 16366 C CA . LYS A 1 157 ? -4.573 -1.964 11.108 1.00 0.25 157 LYS A CA 7
ATOM 16367 C C . LYS A 1 157 ? -5.446 -2.184 9.873 1.00 0.24 157 LYS A C 7
ATOM 16368 O O . LYS A 1 157 ? -6.319 -1.365 9.568 1.00 0.29 157 LYS A O 7
ATOM 16387 N N . VAL A 1 158 ? -5.215 -3.289 9.171 1.00 0.21 158 VAL A N 7
ATOM 16388 C CA . VAL A 1 158 ? -5.911 -3.567 7.921 1.00 0.20 158 VAL A CA 7
ATOM 16389 C C . VAL A 1 158 ? -6.845 -4.769 8.063 1.00 0.21 158 VAL A C 7
ATOM 16390 O O . VAL A 1 158 ? -6.476 -5.792 8.647 1.00 0.22 158 VAL A O 7
ATOM 16403 N N . THR A 1 159 ? -8.054 -4.629 7.537 1.00 0.23 159 THR A N 7
ATOM 16404 C CA . THR A 1 159 ? -9.033 -5.700 7.530 1.00 0.25 159 THR A CA 7
ATOM 16405 C C . THR A 1 159 ? -9.385 -6.098 6.095 1.00 0.24 159 THR A C 7
ATOM 16406 O O . THR A 1 159 ? -9.210 -5.311 5.160 1.00 0.23 159 THR A O 7
ATOM 16417 N N . LYS A 1 160 ? -9.864 -7.324 5.929 1.00 0.29 160 LYS A N 7
ATOM 16418 C CA . LYS A 1 160 ? -10.164 -7.870 4.610 1.00 0.32 160 LYS A CA 7
ATOM 16419 C C . LYS A 1 160 ? -11.558 -7.450 4.155 1.00 0.31 160 LYS A C 7
ATOM 16420 O O . LYS A 1 160 ? -12.534 -7.631 4.885 1.00 0.34 160 LYS A O 7
ATOM 16439 N N . LEU A 1 161 ? -11.650 -6.895 2.952 1.00 0.31 161 LEU A N 7
ATOM 16440 C CA . LEU A 1 161 ? -12.936 -6.509 2.387 1.00 0.32 161 LEU A CA 7
ATOM 16441 C C . LEU A 1 161 ? -13.542 -7.673 1.624 1.00 0.37 161 LEU A C 7
ATOM 16442 O O . LEU A 1 161 ? -12.850 -8.354 0.865 1.00 0.40 161 LEU A O 7
ATOM 16458 N N . LYS A 1 162 ? -14.828 -7.903 1.826 1.00 0.43 162 LYS A N 7
ATOM 16459 C CA . LYS A 1 162 ? -15.513 -8.988 1.147 1.00 0.51 162 LYS A CA 7
ATOM 16460 C C . LYS A 1 162 ? -16.256 -8.476 -0.083 1.00 0.46 162 LYS A C 7
ATOM 16461 O O . LYS A 1 162 ? -17.489 -8.448 -0.120 1.00 0.51 162 LYS A O 7
ATOM 16480 N N . ILE A 1 163 ? -15.499 -8.066 -1.090 1.00 0.44 163 ILE A N 7
ATOM 16481 C CA . ILE A 1 163 ? -16.083 -7.627 -2.346 1.00 0.50 163 ILE A CA 7
ATOM 16482 C C . ILE A 1 163 ? -15.643 -8.549 -3.479 1.00 0.65 163 ILE A C 7
ATOM 16483 O O . ILE A 1 163 ? -14.598 -8.287 -4.106 1.00 1.18 163 ILE A O 7
ATOM 16500 N N . GLY A 1 1 ? -21.908 0.483 2.389 1.00 6.53 1 GLY A N 8
ATOM 16501 C CA . GLY A 1 1 ? -20.590 -0.199 2.428 1.00 5.94 1 GLY A CA 8
ATOM 16502 C C . GLY A 1 1 ? -20.307 -0.972 1.158 1.00 5.26 1 GLY A C 8
ATOM 16503 O O . GLY A 1 1 ? -19.300 -0.729 0.488 1.00 5.36 1 GLY A O 8
ATOM 16509 N N . SER A 1 2 ? -21.197 -1.901 0.828 1.00 4.99 2 SER A N 8
ATOM 16510 C CA . SER A 1 2 ? -21.054 -2.719 -0.366 1.00 4.81 2 SER A CA 8
ATOM 16511 C C . SER A 1 2 ? -21.162 -1.854 -1.621 1.00 4.06 2 SER A C 8
ATOM 16512 O O . SER A 1 2 ? -20.190 -1.720 -2.368 1.00 4.31 2 SER A O 8
ATOM 16520 N N . ALA A 1 3 ? -22.340 -1.265 -1.836 1.00 3.54 3 ALA A N 8
ATOM 16521 C CA . ALA A 1 3 ? -22.574 -0.362 -2.963 1.00 3.33 3 ALA A CA 8
ATOM 16522 C C . ALA A 1 3 ? -22.220 -1.021 -4.296 1.00 2.31 3 ALA A C 8
ATOM 16523 O O . ALA A 1 3 ? -21.497 -0.443 -5.110 1.00 2.67 3 ALA A O 8
ATOM 16530 N N . THR A 1 4 ? -22.738 -2.232 -4.506 1.00 1.51 4 THR A N 8
ATOM 16531 C CA . THR A 1 4 ? -22.490 -2.992 -5.730 1.00 0.90 4 THR A CA 8
ATOM 16532 C C . THR A 1 4 ? -21.029 -3.445 -5.811 1.00 0.77 4 THR A C 8
ATOM 16533 O O . THR A 1 4 ? -20.120 -2.641 -6.028 1.00 0.73 4 THR A O 8
ATOM 16544 N N . ASN A 1 5 ? -20.819 -4.751 -5.656 1.00 0.75 5 ASN A N 8
ATOM 16545 C CA . ASN A 1 5 ? -19.475 -5.323 -5.604 1.00 0.68 5 ASN A CA 8
ATOM 16546 C C . ASN A 1 5 ? -18.685 -5.029 -6.875 1.00 0.59 5 ASN A C 8
ATOM 16547 O O . ASN A 1 5 ? -17.474 -4.815 -6.823 1.00 0.55 5 ASN A O 8
ATOM 16558 N N . ALA A 1 6 ? -19.372 -5.002 -8.010 1.00 0.60 6 ALA A N 8
ATOM 16559 C CA . ALA A 1 6 ? -18.717 -4.765 -9.289 1.00 0.58 6 ALA A CA 8
ATOM 16560 C C . ALA A 1 6 ? -18.260 -3.315 -9.412 1.00 0.52 6 ALA A C 8
ATOM 16561 O O . ALA A 1 6 ? -17.105 -3.047 -9.738 1.00 0.50 6 ALA A O 8
ATOM 16568 N N . SER A 1 7 ? -19.162 -2.385 -9.113 1.00 0.51 7 SER A N 8
ATOM 16569 C CA . SER A 1 7 ? -18.863 -0.960 -9.224 1.00 0.50 7 SER A CA 8
ATOM 16570 C C . SER A 1 7 ? -17.776 -0.550 -8.234 1.00 0.45 7 SER A C 8
ATOM 16571 O O . SER A 1 7 ? -16.944 0.313 -8.530 1.00 0.45 7 SER A O 8
ATOM 16579 N N . LYS A 1 8 ? -17.775 -1.192 -7.072 1.00 0.45 8 LYS A N 8
ATOM 16580 C CA . LYS A 1 8 ? -16.785 -0.918 -6.043 1.00 0.44 8 LYS A CA 8
ATOM 16581 C C . LYS A 1 8 ? -15.415 -1.411 -6.493 1.00 0.38 8 LYS A C 8
ATOM 16582 O O . LYS A 1 8 ? -14.407 -0.720 -6.337 1.00 0.37 8 LYS A O 8
ATOM 16601 N N . ARG A 1 9 ? -15.399 -2.606 -7.071 1.00 0.38 9 ARG A N 8
ATOM 16602 C CA . ARG A 1 9 ? -14.175 -3.214 -7.581 1.00 0.36 9 ARG A CA 8
ATOM 16603 C C . ARG A 1 9 ? -13.509 -2.312 -8.614 1.00 0.34 9 ARG A C 8
ATOM 16604 O O . ARG A 1 9 ? -12.288 -2.160 -8.627 1.00 0.35 9 ARG A O 8
ATOM 16625 N N . GLN A 1 10 ? -14.324 -1.700 -9.463 1.00 0.36 10 GLN A N 8
ATOM 16626 C CA . GLN A 1 10 ? -13.815 -0.849 -10.527 1.00 0.38 10 GLN A CA 8
ATOM 16627 C C . GLN A 1 10 ? -13.204 0.425 -9.949 1.00 0.36 10 GLN A C 8
ATOM 16628 O O . GLN A 1 10 ? -12.151 0.878 -10.398 1.00 0.37 10 GLN A O 8
ATOM 16642 N N . ALA A 1 11 ? -13.860 0.983 -8.937 1.00 0.35 11 ALA A N 8
ATOM 16643 C CA . ALA A 1 11 ? -13.411 2.224 -8.322 1.00 0.37 11 ALA A CA 8
ATOM 16644 C C . ALA A 1 11 ? -12.094 2.031 -7.581 1.00 0.33 11 ALA A C 8
ATOM 16645 O O . ALA A 1 11 ? -11.200 2.881 -7.648 1.00 0.36 11 ALA A O 8
ATOM 16652 N N . ILE A 1 12 ? -11.975 0.907 -6.884 1.00 0.30 12 ILE A N 8
ATOM 16653 C CA . ILE A 1 12 ? -10.769 0.603 -6.128 1.00 0.29 12 ILE A CA 8
ATOM 16654 C C . ILE A 1 12 ? -9.590 0.371 -7.066 1.00 0.29 12 ILE A C 8
ATOM 16655 O O . ILE A 1 12 ? -8.522 0.958 -6.892 1.00 0.29 12 ILE A O 8
ATOM 16671 N N . ASP A 1 13 ? -9.802 -0.463 -8.078 1.00 0.31 13 ASP A N 8
ATOM 16672 C CA . ASP A 1 13 ? -8.740 -0.828 -9.014 1.00 0.37 13 ASP A CA 8
ATOM 16673 C C . ASP A 1 13 ? -8.209 0.396 -9.750 1.00 0.38 13 ASP A C 8
ATOM 16674 O O . ASP A 1 13 ? -7.000 0.534 -9.952 1.00 0.41 13 ASP A O 8
ATOM 16683 N N . ALA A 1 14 ? -9.115 1.292 -10.123 1.00 0.38 14 ALA A N 8
ATOM 16684 C CA . ALA A 1 14 ? -8.747 2.489 -10.864 1.00 0.45 14 ALA A CA 8
ATOM 16685 C C . ALA A 1 14 ? -7.923 3.430 -9.998 1.00 0.42 14 ALA A C 8
ATOM 16686 O O . ALA A 1 14 ? -6.971 4.054 -10.471 1.00 0.47 14 ALA A O 8
ATOM 16693 N N . SER A 1 15 ? -8.285 3.517 -8.722 1.00 0.36 15 SER A N 8
ATOM 16694 C CA . SER A 1 15 ? -7.574 4.372 -7.785 1.00 0.35 15 SER A CA 8
ATOM 16695 C C . SER A 1 15 ? -6.191 3.801 -7.492 1.00 0.32 15 SER A C 8
ATOM 16696 O O . SER A 1 15 ? -5.232 4.547 -7.306 1.00 0.34 15 SER A O 8
ATOM 16704 N N . VAL A 1 16 ? -6.083 2.477 -7.470 1.00 0.29 16 VAL A N 8
ATOM 16705 C CA . VAL A 1 16 ? -4.804 1.827 -7.220 1.00 0.29 16 VAL A CA 8
ATOM 16706 C C . VAL A 1 16 ? -3.848 2.066 -8.383 1.00 0.32 16 VAL A C 8
ATOM 16707 O O . VAL A 1 16 ? -2.714 2.500 -8.185 1.00 0.33 16 VAL A O 8
ATOM 16720 N N . ASP A 1 17 ? -4.325 1.802 -9.592 1.00 0.36 17 ASP A N 8
ATOM 16721 C CA . ASP A 1 17 ? -3.516 1.979 -10.795 1.00 0.42 17 ASP A CA 8
ATOM 16722 C C . ASP A 1 17 ? -3.049 3.425 -10.938 1.00 0.41 17 ASP A C 8
ATOM 16723 O O . ASP A 1 17 ? -1.878 3.680 -11.226 1.00 0.43 17 ASP A O 8
ATOM 16732 N N . ALA A 1 18 ? -3.966 4.362 -10.721 1.00 0.41 18 ALA A N 8
ATOM 16733 C CA . ALA A 1 18 ? -3.654 5.784 -10.809 1.00 0.44 18 ALA A CA 8
ATOM 16734 C C . ALA A 1 18 ? -2.598 6.179 -9.786 1.00 0.39 18 ALA A C 8
ATOM 16735 O O . ALA A 1 18 ? -1.649 6.901 -10.095 1.00 0.41 18 ALA A O 8
ATOM 16742 N N . THR A 1 19 ? -2.761 5.677 -8.573 1.00 0.34 19 THR A N 8
ATOM 16743 C CA . THR A 1 19 ? -1.861 5.999 -7.482 1.00 0.32 19 THR A CA 8
ATOM 16744 C C . THR A 1 19 ? -0.468 5.426 -7.728 1.00 0.30 19 THR A C 8
ATOM 16745 O O . THR A 1 19 ? 0.539 6.107 -7.522 1.00 0.29 19 THR A O 8
ATOM 16756 N N . LEU A 1 20 ? -0.409 4.189 -8.201 1.00 0.31 20 LEU A N 8
ATOM 16757 C CA . LEU A 1 20 ? 0.863 3.523 -8.438 1.00 0.32 20 LEU A CA 8
ATOM 16758 C C . LEU A 1 20 ? 1.599 4.173 -9.607 1.00 0.33 20 LEU A C 8
ATOM 16759 O O . LEU A 1 20 ? 2.825 4.288 -9.596 1.00 0.32 20 LEU A O 8
ATOM 16775 N N . SER A 1 21 ? 0.837 4.608 -10.606 1.00 0.37 21 SER A N 8
ATOM 16776 C CA . SER A 1 21 ? 1.400 5.282 -11.771 1.00 0.41 21 SER A CA 8
ATOM 16777 C C . SER A 1 21 ? 2.141 6.548 -11.347 1.00 0.37 21 SER A C 8
ATOM 16778 O O . SER A 1 21 ? 3.205 6.871 -11.883 1.00 0.39 21 SER A O 8
ATOM 16786 N N . ARG A 1 22 ? 1.586 7.248 -10.364 1.00 0.35 22 ARG A N 8
ATOM 16787 C CA . ARG A 1 22 ? 2.200 8.464 -9.850 1.00 0.34 22 ARG A CA 8
ATOM 16788 C C . ARG A 1 22 ? 3.461 8.151 -9.056 1.00 0.29 22 ARG A C 8
ATOM 16789 O O . ARG A 1 22 ? 4.416 8.928 -9.068 1.00 0.29 22 ARG A O 8
ATOM 16810 N N . LEU A 1 23 ? 3.467 7.012 -8.370 1.00 0.26 23 LEU A N 8
ATOM 16811 C CA . LEU A 1 23 ? 4.616 6.611 -7.566 1.00 0.23 23 LEU A CA 8
ATOM 16812 C C . LEU A 1 23 ? 5.842 6.410 -8.450 1.00 0.22 23 LEU A C 8
ATOM 16813 O O . LEU A 1 23 ? 6.930 6.874 -8.124 1.00 0.22 23 LEU A O 8
ATOM 16829 N N . TYR A 1 24 ? 5.649 5.733 -9.576 1.00 0.25 24 TYR A N 8
ATOM 16830 C CA . TYR A 1 24 ? 6.744 5.473 -10.509 1.00 0.27 24 TYR A CA 8
ATOM 16831 C C . TYR A 1 24 ? 7.279 6.772 -11.102 1.00 0.29 24 TYR A C 8
ATOM 16832 O O . TYR A 1 24 ? 8.471 6.896 -11.379 1.00 0.32 24 TYR A O 8
ATOM 16850 N N . SER A 1 25 ? 6.390 7.736 -11.286 1.00 0.30 25 SER A N 8
ATOM 16851 C CA . SER A 1 25 ? 6.755 9.011 -11.879 1.00 0.35 25 SER A CA 8
ATOM 16852 C C . SER A 1 25 ? 7.471 9.907 -10.869 1.00 0.32 25 SER A C 8
ATOM 16853 O O . SER A 1 25 ? 8.317 10.727 -11.234 1.00 0.34 25 SER A O 8
ATOM 16861 N N . THR A 1 26 ? 7.132 9.749 -9.599 1.00 0.28 26 THR A N 8
ATOM 16862 C CA . THR A 1 26 ? 7.675 10.606 -8.560 1.00 0.28 26 THR A CA 8
ATOM 16863 C C . THR A 1 26 ? 8.920 9.999 -7.911 1.00 0.27 26 THR A C 8
ATOM 16864 O O . THR A 1 26 ? 9.868 10.712 -7.577 1.00 0.31 26 THR A O 8
ATOM 16875 N N . VAL A 1 27 ? 8.929 8.686 -7.748 1.00 0.25 27 VAL A N 8
ATOM 16876 C CA . VAL A 1 27 ? 9.987 8.025 -7.005 1.00 0.27 27 VAL A CA 8
ATOM 16877 C C . VAL A 1 27 ? 10.828 7.131 -7.907 1.00 0.25 27 VAL A C 8
ATOM 16878 O O . VAL A 1 27 ? 10.363 6.098 -8.388 1.00 0.25 27 VAL A O 8
ATOM 16891 N N . ARG A 1 28 ? 12.062 7.544 -8.133 1.00 0.27 28 ARG A N 8
ATOM 16892 C CA . ARG A 1 28 ? 13.009 6.758 -8.912 1.00 0.30 28 ARG A CA 8
ATOM 16893 C C . ARG A 1 28 ? 13.504 5.554 -8.115 1.00 0.28 28 ARG A C 8
ATOM 16894 O O . ARG A 1 28 ? 13.731 5.650 -6.906 1.00 0.27 28 ARG A O 8
ATOM 16915 N N . GLY A 1 29 ? 13.654 4.423 -8.792 1.00 0.30 29 GLY A N 8
ATOM 16916 C CA . GLY A 1 29 ? 14.148 3.220 -8.144 1.00 0.31 29 GLY A CA 8
ATOM 16917 C C . GLY A 1 29 ? 13.033 2.387 -7.549 1.00 0.28 29 GLY A C 8
ATOM 16918 O O . GLY A 1 29 ? 13.249 1.241 -7.143 1.00 0.31 29 GLY A O 8
ATOM 16922 N N . SER A 1 30 ? 11.837 2.960 -7.504 1.00 0.27 30 SER A N 8
ATOM 16923 C CA . SER A 1 30 ? 10.680 2.283 -6.941 1.00 0.28 30 SER A CA 8
ATOM 16924 C C . SER A 1 30 ? 10.369 0.998 -7.701 1.00 0.29 30 SER A C 8
ATOM 16925 O O . SER A 1 30 ? 10.077 -0.030 -7.095 1.00 0.29 30 SER A O 8
ATOM 16933 N N . ARG A 1 31 ? 10.472 1.057 -9.025 1.00 0.34 31 ARG A N 8
ATOM 16934 C CA . ARG A 1 31 ? 10.081 -0.062 -9.871 1.00 0.41 31 ARG A CA 8
ATOM 16935 C C . ARG A 1 31 ? 10.928 -1.296 -9.589 1.00 0.38 31 ARG A C 8
ATOM 16936 O O . ARG A 1 31 ? 10.402 -2.402 -9.501 1.00 0.39 31 ARG A O 8
ATOM 16957 N N . GLU A 1 32 ? 12.235 -1.111 -9.441 1.00 0.38 32 GLU A N 8
ATOM 16958 C CA . GLU A 1 32 ? 13.128 -2.228 -9.175 1.00 0.42 32 GLU A CA 8
ATOM 16959 C C . GLU A 1 32 ? 12.822 -2.848 -7.815 1.00 0.37 32 GLU A C 8
ATOM 16960 O O . GLU A 1 32 ? 12.864 -4.068 -7.654 1.00 0.41 32 GLU A O 8
ATOM 16972 N N . LEU A 1 33 ? 12.518 -2.005 -6.839 1.00 0.32 33 LEU A N 8
ATOM 16973 C CA . LEU A 1 33 ? 12.170 -2.486 -5.511 1.00 0.32 33 LEU A CA 8
ATOM 16974 C C . LEU A 1 33 ? 10.857 -3.265 -5.557 1.00 0.29 33 LEU A C 8
ATOM 16975 O O . LEU A 1 33 ? 10.722 -4.314 -4.926 1.00 0.34 33 LEU A O 8
ATOM 16991 N N . VAL A 1 34 ? 9.904 -2.757 -6.327 1.00 0.26 34 VAL A N 8
ATOM 16992 C CA . VAL A 1 34 ? 8.620 -3.424 -6.500 1.00 0.30 34 VAL A CA 8
ATOM 16993 C C . VAL A 1 34 ? 8.803 -4.751 -7.235 1.00 0.33 34 VAL A C 8
ATOM 16994 O O . VAL A 1 34 ? 8.088 -5.719 -6.983 1.00 0.34 34 VAL A O 8
ATOM 17007 N N . ALA A 1 35 ? 9.762 -4.788 -8.149 1.00 0.40 35 ALA A N 8
ATOM 17008 C CA . ALA A 1 35 ? 10.117 -6.023 -8.835 1.00 0.53 35 ALA A CA 8
ATOM 17009 C C . ALA A 1 35 ? 10.605 -7.077 -7.845 1.00 0.53 35 ALA A C 8
ATOM 17010 O O . ALA A 1 35 ? 10.376 -8.271 -8.028 1.00 0.60 35 ALA A O 8
ATOM 17017 N N . LYS A 1 36 ? 11.283 -6.628 -6.793 1.00 0.49 36 LYS A N 8
ATOM 17018 C CA . LYS A 1 36 ? 11.712 -7.522 -5.724 1.00 0.57 36 LYS A CA 8
ATOM 17019 C C . LYS A 1 36 ? 10.519 -7.959 -4.881 1.00 0.47 36 LYS A C 8
ATOM 17020 O O . LYS A 1 36 ? 10.552 -8.991 -4.211 1.00 0.55 36 LYS A O 8
ATOM 17039 N N . SER A 1 37 ? 9.460 -7.174 -4.934 1.00 0.30 37 SER A N 8
ATOM 17040 C CA . SER A 1 37 ? 8.252 -7.477 -4.196 1.00 0.27 37 SER A CA 8
ATOM 17041 C C . SER A 1 37 ? 7.450 -8.563 -4.906 1.00 0.22 37 SER A C 8
ATOM 17042 O O . SER A 1 37 ? 7.217 -8.496 -6.114 1.00 0.28 37 SER A O 8
ATOM 17050 N N . ARG A 1 38 ? 7.043 -9.566 -4.147 1.00 0.20 38 ARG A N 8
ATOM 17051 C CA . ARG A 1 38 ? 6.234 -10.653 -4.677 1.00 0.24 38 ARG A CA 8
ATOM 17052 C C . ARG A 1 38 ? 4.790 -10.193 -4.780 1.00 0.27 38 ARG A C 8
ATOM 17053 O O . ARG A 1 38 ? 4.045 -10.613 -5.665 1.00 0.41 38 ARG A O 8
ATOM 17074 N N . GLY A 1 39 ? 4.413 -9.317 -3.861 1.00 0.21 39 GLY A N 8
ATOM 17075 C CA . GLY A 1 39 ? 3.098 -8.725 -3.883 1.00 0.25 39 GLY A CA 8
ATOM 17076 C C . GLY A 1 39 ? 3.136 -7.294 -3.404 1.00 0.21 39 GLY A C 8
ATOM 17077 O O . GLY A 1 39 ? 3.970 -6.942 -2.567 1.00 0.20 39 GLY A O 8
ATOM 17081 N N . VAL A 1 40 ? 2.250 -6.469 -3.934 1.00 0.21 40 VAL A N 8
ATOM 17082 C CA . VAL A 1 40 ? 2.225 -5.058 -3.588 1.00 0.20 40 VAL A CA 8
ATOM 17083 C C . VAL A 1 40 ? 0.813 -4.606 -3.231 1.00 0.19 40 VAL A C 8
ATOM 17084 O O . VAL A 1 40 ? -0.142 -4.868 -3.965 1.00 0.20 40 VAL A O 8
ATOM 17097 N N . LEU A 1 41 ? 0.686 -3.958 -2.083 1.00 0.18 41 LEU A N 8
ATOM 17098 C CA . LEU A 1 41 ? -0.584 -3.405 -1.644 1.00 0.17 41 LEU A CA 8
ATOM 17099 C C . LEU A 1 41 ? -0.515 -1.885 -1.663 1.00 0.17 41 LEU A C 8
ATOM 17100 O O . LEU A 1 41 ? 0.316 -1.289 -0.977 1.00 0.18 41 LEU A O 8
ATOM 17116 N N . VAL A 1 42 ? -1.370 -1.262 -2.459 1.00 0.18 42 VAL A N 8
ATOM 17117 C CA . VAL A 1 42 ? -1.361 0.188 -2.587 1.00 0.20 42 VAL A CA 8
ATOM 17118 C C . VAL A 1 42 ? -2.578 0.804 -1.907 1.00 0.20 42 VAL A C 8
ATOM 17119 O O . VAL A 1 42 ? -3.714 0.399 -2.160 1.00 0.19 42 VAL A O 8
ATOM 17132 N N . PHE A 1 43 ? -2.324 1.773 -1.039 1.00 0.22 43 PHE A N 8
ATOM 17133 C CA . PHE A 1 43 ? -3.385 2.506 -0.365 1.00 0.24 43 PHE A CA 8
ATOM 17134 C C . PHE A 1 43 ? -3.397 3.967 -0.792 1.00 0.29 43 PHE A C 8
ATOM 17135 O O . PHE A 1 43 ? -2.508 4.736 -0.430 1.00 0.34 43 PHE A O 8
ATOM 17152 N N . PRO A 1 44 ? -4.389 4.358 -1.595 1.00 0.34 44 PRO A N 8
ATOM 17153 C CA . PRO A 1 44 ? -4.619 5.747 -1.960 1.00 0.49 44 PRO A CA 8
ATOM 17154 C C . PRO A 1 44 ? -5.488 6.458 -0.924 1.00 0.68 44 PRO A C 8
ATOM 17155 O O . PRO A 1 44 ? -6.672 6.714 -1.172 1.00 0.96 44 PRO A O 8
ATOM 17166 N N . ASP A 1 45 ? -4.912 6.761 0.237 1.00 0.86 45 ASP A N 8
ATOM 17167 C CA . ASP A 1 45 ? -5.664 7.407 1.307 1.00 1.11 45 ASP A CA 8
ATOM 17168 C C . ASP A 1 45 ? -6.085 8.808 0.893 1.00 0.96 45 ASP A C 8
ATOM 17169 O O . ASP A 1 45 ? -5.280 9.605 0.405 1.00 1.25 45 ASP A O 8
ATOM 17178 N N . VAL A 1 46 ? -7.368 9.080 1.031 1.00 1.23 46 VAL A N 8
ATOM 17179 C CA . VAL A 1 46 ? -7.911 10.377 0.684 1.00 1.56 46 VAL A CA 8
ATOM 17180 C C . VAL A 1 46 ? -8.476 11.081 1.916 1.00 1.64 46 VAL A C 8
ATOM 17181 O O . VAL A 1 46 ? -9.396 10.583 2.568 1.00 1.97 46 VAL A O 8
ATOM 17194 N N . ILE A 1 47 ? -7.896 12.224 2.251 1.00 1.66 47 ILE A N 8
ATOM 17195 C CA . ILE A 1 47 ? -8.420 13.061 3.321 1.00 1.93 47 ILE A CA 8
ATOM 17196 C C . ILE A 1 47 ? -8.696 14.454 2.759 1.00 2.27 47 ILE A C 8
ATOM 17197 O O . ILE A 1 47 ? -8.319 15.475 3.333 1.00 2.72 47 ILE A O 8
ATOM 17213 N N . GLN A 1 48 ? -9.337 14.482 1.600 1.00 2.52 48 GLN A N 8
ATOM 17214 C CA . GLN A 1 48 ? -9.626 15.735 0.911 1.00 2.99 48 GLN A CA 8
ATOM 17215 C C . GLN A 1 48 ? -11.046 15.745 0.368 1.00 3.37 48 GLN A C 8
ATOM 17216 O O . GLN A 1 48 ? -11.468 16.708 -0.271 1.00 3.87 48 GLN A O 8
ATOM 17230 N N . ALA A 1 49 ? -11.783 14.676 0.620 1.00 3.68 49 ALA A N 8
ATOM 17231 C CA . ALA A 1 49 ? -13.156 14.585 0.161 1.00 4.44 49 ALA A CA 8
ATOM 17232 C C . ALA A 1 49 ? -14.067 15.365 1.098 1.00 4.69 49 ALA A C 8
ATOM 17233 O O . ALA A 1 49 ? -14.250 14.987 2.256 1.00 5.28 49 ALA A O 8
ATOM 17240 N N . GLY A 1 50 ? -14.612 16.467 0.588 1.00 4.60 50 GLY A N 8
ATOM 17241 C CA . GLY A 1 50 ? -15.476 17.326 1.380 1.00 5.13 50 GLY A CA 8
ATOM 17242 C C . GLY A 1 50 ? -16.655 16.582 1.969 1.00 4.92 50 GLY A C 8
ATOM 17243 O O . GLY A 1 50 ? -17.082 16.866 3.088 1.00 5.12 50 GLY A O 8
ATOM 17247 N N . LEU A 1 51 ? -17.187 15.634 1.216 1.00 4.76 51 LEU A N 8
ATOM 17248 C CA . LEU A 1 51 ? -18.255 14.787 1.709 1.00 4.73 51 LEU A CA 8
ATOM 17249 C C . LEU A 1 51 ? -17.659 13.589 2.433 1.00 4.31 51 LEU A C 8
ATOM 17250 O O . LEU A 1 51 ? -16.871 12.839 1.854 1.00 4.30 51 LEU A O 8
ATOM 17266 N N . ILE A 1 52 ? -18.008 13.429 3.705 1.00 4.31 52 ILE A N 8
ATOM 17267 C CA . ILE A 1 52 ? -17.506 12.314 4.492 1.00 4.18 52 ILE A CA 8
ATOM 17268 C C . ILE A 1 52 ? -17.959 10.991 3.886 1.00 4.20 52 ILE A C 8
ATOM 17269 O O . ILE A 1 52 ? -19.132 10.812 3.551 1.00 4.41 52 ILE A O 8
ATOM 17285 N N . ILE A 1 53 ? -17.022 10.077 3.728 1.00 4.35 53 ILE A N 8
ATOM 17286 C CA . ILE A 1 53 ? -17.301 8.808 3.082 1.00 4.71 53 ILE A CA 8
ATOM 17287 C C . ILE A 1 53 ? -17.952 7.843 4.064 1.00 4.68 53 ILE A C 8
ATOM 17288 O O . ILE A 1 53 ? -17.332 7.430 5.041 1.00 4.86 53 ILE A O 8
ATOM 17304 N N . GLY A 1 54 ? -19.210 7.506 3.819 1.00 4.74 54 GLY A N 8
ATOM 17305 C CA . GLY A 1 54 ? -19.892 6.530 4.648 1.00 4.88 54 GLY A CA 8
ATOM 17306 C C . GLY A 1 54 ? -19.489 5.114 4.293 1.00 4.29 54 GLY A C 8
ATOM 17307 O O . GLY A 1 54 ? -20.330 4.293 3.928 1.00 4.64 54 GLY A O 8
ATOM 17311 N N . GLY A 1 55 ? -18.200 4.835 4.398 1.00 3.74 55 GLY A N 8
ATOM 17312 C CA . GLY A 1 55 ? -17.679 3.540 4.027 1.00 3.50 55 GLY A CA 8
ATOM 17313 C C . GLY A 1 55 ? -16.165 3.539 3.996 1.00 3.06 55 GLY A C 8
ATOM 17314 O O . GLY A 1 55 ? -15.527 4.154 4.847 1.00 3.37 55 GLY A O 8
ATOM 17318 N N . GLN A 1 56 ? -15.591 2.869 3.009 1.00 2.77 56 GLN A N 8
ATOM 17319 C CA . GLN A 1 56 ? -14.145 2.763 2.891 1.00 2.62 56 GLN A CA 8
ATOM 17320 C C . GLN A 1 56 ? -13.539 4.087 2.432 1.00 2.00 56 GLN A C 8
ATOM 17321 O O . GLN A 1 56 ? -13.768 4.529 1.304 1.00 2.19 56 GLN A O 8
ATOM 17335 N N . THR A 1 57 ? -12.771 4.714 3.312 1.00 1.85 57 THR A N 8
ATOM 17336 C CA . THR A 1 57 ? -12.089 5.958 2.981 1.00 1.54 57 THR A CA 8
ATOM 17337 C C . THR A 1 57 ? -10.619 5.682 2.663 1.00 1.34 57 THR A C 8
ATOM 17338 O O . THR A 1 57 ? -9.880 6.574 2.241 1.00 2.29 57 THR A O 8
ATOM 17349 N N . GLY A 1 58 ? -10.213 4.433 2.862 1.00 0.67 58 GLY A N 8
ATOM 17350 C CA . GLY A 1 58 ? -8.852 4.030 2.584 1.00 0.50 58 GLY A CA 8
ATOM 17351 C C . GLY A 1 58 ? -8.796 2.627 2.021 1.00 0.41 58 GLY A C 8
ATOM 17352 O O . GLY A 1 58 ? -8.227 1.726 2.637 1.00 0.48 58 GLY A O 8
ATOM 17356 N N . ASN A 1 59 ? -9.402 2.445 0.854 1.00 0.39 59 ASN A N 8
ATOM 17357 C CA . ASN A 1 59 ? -9.468 1.131 0.216 1.00 0.39 59 ASN A CA 8
ATOM 17358 C C . ASN A 1 59 ? -8.268 0.900 -0.700 1.00 0.34 59 ASN A C 8
ATOM 17359 O O . ASN A 1 59 ? -7.755 1.836 -1.312 1.00 0.52 59 ASN A O 8
ATOM 17370 N N . GLY A 1 60 ? -7.827 -0.347 -0.789 1.00 0.21 60 GLY A N 8
ATOM 17371 C CA . GLY A 1 60 ? -6.693 -0.683 -1.623 1.00 0.22 60 GLY A CA 8
ATOM 17372 C C . GLY A 1 60 ? -6.803 -2.086 -2.177 1.00 0.19 60 GLY A C 8
ATOM 17373 O O . GLY A 1 60 ? -7.746 -2.812 -1.858 1.00 0.19 60 GLY A O 8
ATOM 17377 N N . ALA A 1 61 ? -5.840 -2.476 -2.998 1.00 0.19 61 ALA A N 8
ATOM 17378 C CA . ALA A 1 61 ? -5.872 -3.782 -3.639 1.00 0.19 61 ALA A CA 8
ATOM 17379 C C . ALA A 1 61 ? -4.497 -4.434 -3.611 1.00 0.18 61 ALA A C 8
ATOM 17380 O O . ALA A 1 61 ? -3.481 -3.759 -3.789 1.00 0.19 61 ALA A O 8
ATOM 17387 N N . LEU A 1 62 ? -4.468 -5.740 -3.373 1.00 0.18 62 LEU A N 8
ATOM 17388 C CA . LEU A 1 62 ? -3.217 -6.485 -3.377 1.00 0.19 62 LEU A CA 8
ATOM 17389 C C . LEU A 1 62 ? -2.968 -7.068 -4.759 1.00 0.22 62 LEU A C 8
ATOM 17390 O O . LEU A 1 62 ? -3.745 -7.895 -5.247 1.00 0.24 62 LEU A O 8
ATOM 17406 N N . ARG A 1 63 ? -1.885 -6.639 -5.380 1.00 0.24 63 ARG A N 8
ATOM 17407 C CA . ARG A 1 63 ? -1.543 -7.090 -6.714 1.00 0.29 63 ARG A CA 8
ATOM 17408 C C . ARG A 1 63 ? -0.417 -8.117 -6.642 1.00 0.32 63 ARG A C 8
ATOM 17409 O O . ARG A 1 63 ? 0.699 -7.795 -6.228 1.00 0.34 63 ARG A O 8
ATOM 17430 N N . VAL A 1 64 ? -0.714 -9.346 -7.033 1.00 0.34 64 VAL A N 8
ATOM 17431 C CA . VAL A 1 64 ? 0.288 -10.401 -7.077 1.00 0.39 64 VAL A CA 8
ATOM 17432 C C . VAL A 1 64 ? 0.464 -10.910 -8.506 1.00 0.45 64 VAL A C 8
ATOM 17433 O O . VAL A 1 64 ? -0.470 -11.444 -9.106 1.00 0.47 64 VAL A O 8
ATOM 17446 N N . GLY A 1 65 ? 1.659 -10.718 -9.057 1.00 0.50 65 GLY A N 8
ATOM 17447 C CA . GLY A 1 65 ? 1.936 -11.155 -10.417 1.00 0.59 65 GLY A CA 8
ATOM 17448 C C . GLY A 1 65 ? 1.000 -10.527 -11.435 1.00 0.63 65 GLY A C 8
ATOM 17449 O O . GLY A 1 65 ? 0.574 -11.186 -12.383 1.00 0.75 65 GLY A O 8
ATOM 17453 N N . GLY A 1 66 ? 0.663 -9.259 -11.230 1.00 0.59 66 GLY A N 8
ATOM 17454 C CA . GLY A 1 66 ? -0.232 -8.565 -12.144 1.00 0.68 66 GLY A CA 8
ATOM 17455 C C . GLY A 1 66 ? -1.688 -8.973 -11.977 1.00 0.68 66 GLY A C 8
ATOM 17456 O O . GLY A 1 66 ? -2.543 -8.586 -12.776 1.00 0.82 66 GLY A O 8
ATOM 17460 N N . ALA A 1 67 ? -1.977 -9.758 -10.949 1.00 0.59 67 ALA A N 8
ATOM 17461 C CA . ALA A 1 67 ? -3.337 -10.205 -10.687 1.00 0.60 67 ALA A CA 8
ATOM 17462 C C . ALA A 1 67 ? -3.774 -9.803 -9.286 1.00 0.50 67 ALA A C 8
ATOM 17463 O O . ALA A 1 67 ? -3.045 -10.012 -8.320 1.00 0.46 67 ALA A O 8
ATOM 17470 N N . THR A 1 68 ? -4.948 -9.213 -9.176 1.00 0.49 68 THR A N 8
ATOM 17471 C CA . THR A 1 68 ? -5.480 -8.841 -7.879 1.00 0.41 68 THR A CA 8
ATOM 17472 C C . THR A 1 68 ? -6.031 -10.073 -7.168 1.00 0.42 68 THR A C 8
ATOM 17473 O O . THR A 1 68 ? -6.910 -10.761 -7.693 1.00 0.51 68 THR A O 8
ATOM 17484 N N . VAL A 1 69 ? -5.509 -10.357 -5.984 1.00 0.35 69 VAL A N 8
ATOM 17485 C CA . VAL A 1 69 ? -5.916 -11.546 -5.247 1.00 0.38 69 VAL A CA 8
ATOM 17486 C C . VAL A 1 69 ? -6.890 -11.187 -4.123 1.00 0.33 69 VAL A C 8
ATOM 17487 O O . VAL A 1 69 ? -7.581 -12.051 -3.586 1.00 0.38 69 VAL A O 8
ATOM 17500 N N . GLY A 1 70 ? -6.956 -9.909 -3.779 1.00 0.27 70 GLY A N 8
ATOM 17501 C CA . GLY A 1 70 ? -7.872 -9.480 -2.744 1.00 0.26 70 GLY A CA 8
ATOM 17502 C C . GLY A 1 70 ? -7.910 -7.975 -2.596 1.00 0.23 70 GLY A C 8
ATOM 17503 O O . GLY A 1 70 ? -7.040 -7.271 -3.118 1.00 0.22 70 GLY A O 8
ATOM 17507 N N . TYR A 1 71 ? -8.916 -7.484 -1.887 1.00 0.23 71 TYR A N 8
ATOM 17508 C CA . TYR A 1 71 ? -9.087 -6.056 -1.672 1.00 0.22 71 TYR A CA 8
ATOM 17509 C C . TYR A 1 71 ? -9.115 -5.771 -0.174 1.00 0.23 71 TYR A C 8
ATOM 17510 O O . TYR A 1 71 ? -9.581 -6.600 0.612 1.00 0.25 71 TYR A O 8
ATOM 17528 N N . TYR A 1 72 ? -8.617 -4.608 0.222 1.00 0.21 72 TYR A N 8
ATOM 17529 C CA . TYR A 1 72 ? -8.387 -4.325 1.636 1.00 0.21 72 TYR A CA 8
ATOM 17530 C C . TYR A 1 72 ? -8.828 -2.912 2.012 1.00 0.22 72 TYR A C 8
ATOM 17531 O O . TYR A 1 72 ? -8.963 -2.043 1.152 1.00 0.24 72 TYR A O 8
ATOM 17549 N N . ASN A 1 73 ? -9.060 -2.704 3.304 1.00 0.22 73 ASN A N 8
ATOM 17550 C CA . ASN A 1 73 ? -9.411 -1.390 3.842 1.00 0.24 73 ASN A CA 8
ATOM 17551 C C . ASN A 1 73 ? -8.692 -1.173 5.168 1.00 0.26 73 ASN A C 8
ATOM 17552 O O . ASN A 1 73 ? -8.472 -2.126 5.918 1.00 0.27 73 ASN A O 8
ATOM 17563 N N . THR A 1 74 ? -8.343 0.067 5.465 1.00 0.29 74 THR A N 8
ATOM 17564 C CA . THR A 1 74 ? -7.648 0.385 6.703 1.00 0.32 74 THR A CA 8
ATOM 17565 C C . THR A 1 74 ? -8.642 0.813 7.780 1.00 0.35 74 THR A C 8
ATOM 17566 O O . THR A 1 74 ? -9.275 1.863 7.675 1.00 0.38 74 THR A O 8
ATOM 17577 N N . SER A 1 75 ? -8.781 -0.008 8.816 1.00 0.38 75 SER A N 8
ATOM 17578 C CA . SER A 1 75 ? -9.745 0.254 9.869 1.00 0.44 75 SER A CA 8
ATOM 17579 C C . SER A 1 75 ? -9.198 1.259 10.879 1.00 0.42 75 SER A C 8
ATOM 17580 O O . SER A 1 75 ? -9.787 2.318 11.101 1.00 0.53 75 SER A O 8
ATOM 17588 N N . SER A 1 76 ? -8.068 0.928 11.487 1.00 0.44 76 SER A N 8
ATOM 17589 C CA . SER A 1 76 ? -7.444 1.805 12.463 1.00 0.48 76 SER A CA 8
ATOM 17590 C C . SER A 1 76 ? -6.287 2.582 11.841 1.00 0.49 76 SER A C 8
ATOM 17591 O O . SER A 1 76 ? -5.120 2.359 12.166 1.00 0.64 76 SER A O 8
ATOM 17599 N N . LEU A 1 77 ? -6.622 3.489 10.934 1.00 0.56 77 LEU A N 8
ATOM 17600 C CA . LEU A 1 77 ? -5.628 4.352 10.310 1.00 0.70 77 LEU A CA 8
ATOM 17601 C C . LEU A 1 77 ? -5.024 5.285 11.353 1.00 0.72 77 LEU A C 8
ATOM 17602 O O . LEU A 1 77 ? -5.753 5.984 12.062 1.00 0.78 77 LEU A O 8
ATOM 17618 N N . SER A 1 78 ? -3.698 5.276 11.454 1.00 0.82 78 SER A N 8
ATOM 17619 C CA . SER A 1 78 ? -2.994 6.116 12.411 1.00 0.95 78 SER A CA 8
ATOM 17620 C C . SER A 1 78 ? -3.372 7.584 12.202 1.00 0.90 78 SER A C 8
ATOM 17621 O O . SER A 1 78 ? -3.359 8.090 11.076 1.00 0.87 78 SER A O 8
ATOM 17629 N N . VAL A 1 79 ? -3.705 8.259 13.302 1.00 1.04 79 VAL A N 8
ATOM 17630 C CA . VAL A 1 79 ? -4.265 9.607 13.247 1.00 1.14 79 VAL A CA 8
ATOM 17631 C C . VAL A 1 79 ? -3.252 10.607 12.705 1.00 1.14 79 VAL A C 8
ATOM 17632 O O . VAL A 1 79 ? -3.626 11.592 12.072 1.00 1.19 79 VAL A O 8
ATOM 17645 N N . GLY A 1 80 ? -1.974 10.339 12.931 1.00 1.21 80 GLY A N 8
ATOM 17646 C CA . GLY A 1 80 ? -0.930 11.193 12.390 1.00 1.35 80 GLY A CA 8
ATOM 17647 C C . GLY A 1 80 ? -0.988 11.290 10.875 1.00 1.32 80 GLY A C 8
ATOM 17648 O O . GLY A 1 80 ? -0.658 12.328 10.299 1.00 1.48 80 GLY A O 8
ATOM 17652 N N . LEU A 1 81 ? -1.418 10.211 10.227 1.00 1.21 81 LEU A N 8
ATOM 17653 C CA . LEU A 1 81 ? -1.535 10.184 8.768 1.00 1.33 81 LEU A CA 8
ATOM 17654 C C . LEU A 1 81 ? -2.942 10.589 8.338 1.00 1.33 81 LEU A C 8
ATOM 17655 O O . LEU A 1 81 ? -3.199 10.848 7.163 1.00 1.55 81 LEU A O 8
ATOM 17671 N N . GLN A 1 82 ? -3.846 10.627 9.304 1.00 1.25 82 GLN A N 8
ATOM 17672 C CA . GLN A 1 82 ? -5.246 10.941 9.048 1.00 1.44 82 GLN A CA 8
ATOM 17673 C C . GLN A 1 82 ? -5.514 12.438 9.207 1.00 1.62 82 GLN A C 8
ATOM 17674 O O . GLN A 1 82 ? -6.388 12.998 8.547 1.00 1.85 82 GLN A O 8
ATOM 17688 N N . ALA A 1 83 ? -4.762 13.072 10.096 1.00 1.61 83 ALA A N 8
ATOM 17689 C CA . ALA A 1 83 ? -4.959 14.481 10.409 1.00 1.85 83 ALA A CA 8
ATOM 17690 C C . ALA A 1 83 ? -4.511 15.376 9.258 1.00 2.05 83 ALA A C 8
ATOM 17691 O O . ALA A 1 83 ? -3.487 15.119 8.621 1.00 2.09 83 ALA A O 8
ATOM 17698 N N . GLY A 1 84 ? -5.285 16.421 8.996 1.00 2.28 84 GLY A N 8
ATOM 17699 C CA . GLY A 1 84 ? -4.938 17.355 7.948 1.00 2.56 84 GLY A CA 8
ATOM 17700 C C . GLY A 1 84 ? -5.775 17.156 6.706 1.00 2.28 84 GLY A C 8
ATOM 17701 O O . GLY A 1 84 ? -6.957 16.816 6.791 1.00 2.75 84 GLY A O 8
ATOM 17705 N N . ALA A 1 85 ? -5.161 17.368 5.554 1.00 2.10 85 ALA A N 8
ATOM 17706 C CA . ALA A 1 85 ? -5.831 17.207 4.276 1.00 2.26 85 ALA A CA 8
ATOM 17707 C C . ALA A 1 85 ? -4.825 16.804 3.211 1.00 1.87 85 ALA A C 8
ATOM 17708 O O . ALA A 1 85 ? -4.887 17.259 2.070 1.00 2.44 85 ALA A O 8
ATOM 17715 N N . GLN A 1 86 ? -3.884 15.958 3.595 1.00 1.58 86 GLN A N 8
ATOM 17716 C CA . GLN A 1 86 ? -2.842 15.516 2.682 1.00 1.78 86 GLN A CA 8
ATOM 17717 C C . GLN A 1 86 ? -3.127 14.099 2.192 1.00 1.61 86 GLN A C 8
ATOM 17718 O O . GLN A 1 86 ? -2.930 13.133 2.930 1.00 1.64 86 GLN A O 8
ATOM 17732 N N . SER A 1 87 ? -3.615 13.980 0.961 1.00 1.59 87 SER A N 8
ATOM 17733 C CA . SER A 1 87 ? -3.808 12.673 0.343 1.00 1.55 87 SER A CA 8
ATOM 17734 C C . SER A 1 87 ? -2.456 12.038 0.028 1.00 1.22 87 SER A C 8
ATOM 17735 O O . SER A 1 87 ? -1.630 12.628 -0.674 1.00 1.17 87 SER A O 8
ATOM 17743 N N . LYS A 1 88 ? -2.234 10.844 0.554 1.00 1.12 88 LYS A N 8
ATOM 17744 C CA . LYS A 1 88 ? -0.947 10.173 0.437 1.00 0.84 88 LYS A CA 8
ATOM 17745 C C . LYS A 1 88 ? -1.097 8.827 -0.251 1.00 0.76 88 LYS A C 8
ATOM 17746 O O . LYS A 1 88 ? -2.210 8.347 -0.474 1.00 0.97 88 LYS A O 8
ATOM 17765 N N . ALA A 1 89 ? 0.023 8.252 -0.646 1.00 0.53 89 ALA A N 8
ATOM 17766 C CA . ALA A 1 89 ? 0.036 6.891 -1.125 1.00 0.48 89 ALA A CA 8
ATOM 17767 C C . ALA A 1 89 ? 0.882 6.031 -0.204 1.00 0.36 89 ALA A C 8
ATOM 17768 O O . ALA A 1 89 ? 2.060 6.318 0.021 1.00 0.37 89 ALA A O 8
ATOM 17775 N N . ILE A 1 90 ? 0.284 4.982 0.328 1.00 0.30 90 ILE A N 8
ATOM 17776 C CA . ILE A 1 90 ? 0.983 4.094 1.237 1.00 0.26 90 ILE A CA 8
ATOM 17777 C C . ILE A 1 90 ? 1.123 2.733 0.577 1.00 0.23 90 ILE A C 8
ATOM 17778 O O . ILE A 1 90 ? 0.127 2.094 0.240 1.00 0.27 90 ILE A O 8
ATOM 17794 N N . VAL A 1 91 ? 2.353 2.304 0.370 1.00 0.21 91 VAL A N 8
ATOM 17795 C CA . VAL A 1 91 ? 2.605 1.071 -0.348 1.00 0.20 91 VAL A CA 8
ATOM 17796 C C . VAL A 1 91 ? 3.299 0.051 0.542 1.00 0.19 91 VAL A C 8
ATOM 17797 O O . VAL A 1 91 ? 4.330 0.339 1.152 1.00 0.21 91 VAL A O 8
ATOM 17810 N N . PHE A 1 92 ? 2.717 -1.135 0.616 1.00 0.17 92 PHE A N 8
ATOM 17811 C CA . PHE A 1 92 ? 3.295 -2.228 1.379 1.00 0.16 92 PHE A CA 8
ATOM 17812 C C . PHE A 1 92 ? 3.873 -3.268 0.428 1.00 0.17 92 PHE A C 8
ATOM 17813 O O . PHE A 1 92 ? 3.137 -3.911 -0.325 1.00 0.19 92 PHE A O 8
ATOM 17830 N N . LEU A 1 93 ? 5.186 -3.412 0.452 1.00 0.15 93 LEU A N 8
ATOM 17831 C CA . LEU A 1 93 ? 5.873 -4.350 -0.420 1.00 0.16 93 LEU A CA 8
ATOM 17832 C C . LEU A 1 93 ? 6.287 -5.593 0.352 1.00 0.15 93 LEU A C 8
ATOM 17833 O O . LEU A 1 93 ? 6.903 -5.500 1.410 1.00 0.17 93 LEU A O 8
ATOM 17849 N N . PHE A 1 94 ? 5.916 -6.751 -0.162 1.00 0.15 94 PHE A N 8
ATOM 17850 C CA . PHE A 1 94 ? 6.316 -8.013 0.440 1.00 0.17 94 PHE A CA 8
ATOM 17851 C C . PHE A 1 94 ? 7.376 -8.682 -0.424 1.00 0.19 94 PHE A C 8
ATOM 17852 O O . PHE A 1 94 ? 7.056 -9.250 -1.468 1.00 0.19 94 PHE A O 8
ATOM 17869 N N . MET A 1 95 ? 8.635 -8.612 0.000 1.00 0.26 95 MET A N 8
ATOM 17870 C CA . MET A 1 95 ? 9.736 -9.117 -0.821 1.00 0.30 95 MET A CA 8
ATOM 17871 C C . MET A 1 95 ? 9.904 -10.628 -0.678 1.00 0.31 95 MET A C 8
ATOM 17872 O O . MET A 1 95 ? 10.632 -11.255 -1.450 1.00 0.36 95 MET A O 8
ATOM 17886 N N . THR A 1 96 ? 9.220 -11.217 0.287 1.00 0.30 96 THR A N 8
ATOM 17887 C CA . THR A 1 96 ? 9.311 -12.651 0.506 1.00 0.32 96 THR A CA 8
ATOM 17888 C C . THR A 1 96 ? 7.946 -13.309 0.342 1.00 0.32 96 THR A C 8
ATOM 17889 O O . THR A 1 96 ? 6.914 -12.741 0.710 1.00 0.30 96 THR A O 8
ATOM 17900 N N . GLN A 1 97 ? 7.953 -14.510 -0.228 1.00 0.37 97 GLN A N 8
ATOM 17901 C CA . GLN A 1 97 ? 6.726 -15.260 -0.469 1.00 0.40 97 GLN A CA 8
ATOM 17902 C C . GLN A 1 97 ? 6.076 -15.650 0.857 1.00 0.40 97 GLN A C 8
ATOM 17903 O O . GLN A 1 97 ? 4.852 -15.654 0.982 1.00 0.40 97 GLN A O 8
ATOM 17917 N N . ASP A 1 98 ? 6.916 -15.976 1.836 1.00 0.43 98 ASP A N 8
ATOM 17918 C CA . ASP A 1 98 ? 6.456 -16.274 3.193 1.00 0.46 98 ASP A CA 8
ATOM 17919 C C . ASP A 1 98 ? 5.616 -15.137 3.765 1.00 0.41 98 ASP A C 8
ATOM 17920 O O . ASP A 1 98 ? 4.600 -15.378 4.418 1.00 0.43 98 ASP A O 8
ATOM 17929 N N . ALA A 1 99 ? 6.026 -13.906 3.501 1.00 0.36 99 ALA A N 8
ATOM 17930 C CA . ALA A 1 99 ? 5.309 -12.744 4.004 1.00 0.32 99 ALA A CA 8
ATOM 17931 C C . ALA A 1 99 ? 3.985 -12.566 3.271 1.00 0.30 99 ALA A C 8
ATOM 17932 O O . ALA A 1 99 ? 3.003 -12.099 3.849 1.00 0.30 99 ALA A O 8
ATOM 17939 N N . LEU A 1 100 ? 3.954 -12.962 2.003 1.00 0.30 100 LEU A N 8
ATOM 17940 C CA . LEU A 1 100 ? 2.751 -12.832 1.191 1.00 0.30 100 LEU A CA 8
ATOM 17941 C C . LEU A 1 100 ? 1.706 -13.845 1.655 1.00 0.35 100 LEU A C 8
ATOM 17942 O O . LEU A 1 100 ? 0.536 -13.509 1.824 1.00 0.36 100 LEU A O 8
ATOM 17958 N N . ASP A 1 101 ? 2.144 -15.081 1.880 1.00 0.39 101 ASP A N 8
ATOM 17959 C CA . ASP A 1 101 ? 1.243 -16.149 2.313 1.00 0.47 101 ASP A CA 8
ATOM 17960 C C . ASP A 1 101 ? 0.684 -15.865 3.699 1.00 0.46 101 ASP A C 8
ATOM 17961 O O . ASP A 1 101 ? -0.496 -16.100 3.962 1.00 0.49 101 ASP A O 8
ATOM 17970 N N . LYS A 1 102 ? 1.531 -15.344 4.577 1.00 0.44 102 LYS A N 8
ATOM 17971 C CA . LYS A 1 102 ? 1.115 -15.004 5.933 1.00 0.45 102 LYS A CA 8
ATOM 17972 C C . LYS A 1 102 ? 0.062 -13.898 5.903 1.00 0.40 102 LYS A C 8
ATOM 17973 O O . LYS A 1 102 ? -0.929 -13.948 6.629 1.00 0.43 102 LYS A O 8
ATOM 17992 N N . PHE A 1 103 ? 0.287 -12.911 5.045 1.00 0.33 103 PHE A N 8
ATOM 17993 C CA . PHE A 1 103 ? -0.622 -11.781 4.909 1.00 0.29 103 PHE A CA 8
ATOM 17994 C C . PHE A 1 103 ? -1.940 -12.224 4.278 1.00 0.35 103 PHE A C 8
ATOM 17995 O O . PHE A 1 103 ? -3.018 -11.908 4.779 1.00 0.37 103 PHE A O 8
ATOM 18012 N N . ARG A 1 104 ? -1.836 -12.975 3.187 1.00 0.40 104 ARG A N 8
ATOM 18013 C CA . ARG A 1 104 ? -2.998 -13.400 2.411 1.00 0.50 104 ARG A CA 8
ATOM 18014 C C . ARG A 1 104 ? -3.928 -14.292 3.233 1.00 0.58 104 ARG A C 8
ATOM 18015 O O . ARG A 1 104 ? -5.142 -14.280 3.035 1.00 0.66 104 ARG A O 8
ATOM 18036 N N . ASN A 1 105 ? -3.364 -15.058 4.156 1.00 0.58 105 ASN A N 8
ATOM 18037 C CA . ASN A 1 105 ? -4.160 -15.969 4.971 1.00 0.67 105 ASN A CA 8
ATOM 18038 C C . ASN A 1 105 ? -4.643 -15.294 6.247 1.00 0.62 105 ASN A C 8
ATOM 18039 O O . ASN A 1 105 ? -5.355 -15.897 7.049 1.00 0.69 105 ASN A O 8
ATOM 18050 N N . SER A 1 106 ? -4.260 -14.043 6.433 1.00 0.57 106 SER A N 8
ATOM 18051 C CA . SER A 1 106 ? -4.648 -13.300 7.619 1.00 0.55 106 SER A CA 8
ATOM 18052 C C . SER A 1 106 ? -5.953 -12.544 7.376 1.00 0.53 106 SER A C 8
ATOM 18053 O O . SER A 1 106 ? -6.205 -12.061 6.270 1.00 0.66 106 SER A O 8
ATOM 18061 N N . ASP A 1 107 ? -6.789 -12.462 8.403 1.00 0.54 107 ASP A N 8
ATOM 18062 C CA . ASP A 1 107 ? -8.009 -11.671 8.332 1.00 0.57 107 ASP A CA 8
ATOM 18063 C C . ASP A 1 107 ? -7.918 -10.522 9.322 1.00 0.50 107 ASP A C 8
ATOM 18064 O O . ASP A 1 107 ? -8.663 -10.461 10.300 1.00 0.73 107 ASP A O 8
ATOM 18073 N N . GLY A 1 108 ? -6.986 -9.619 9.065 1.00 0.37 108 GLY A N 8
ATOM 18074 C CA . GLY A 1 108 ? -6.712 -8.540 9.992 1.00 0.34 108 GLY A CA 8
ATOM 18075 C C . GLY A 1 108 ? -5.232 -8.443 10.296 1.00 0.33 108 GLY A C 8
ATOM 18076 O O . GLY A 1 108 ? -4.716 -9.176 11.137 1.00 0.50 108 GLY A O 8
ATOM 18080 N N . TRP A 1 109 ? -4.551 -7.535 9.617 1.00 0.23 109 TRP A N 8
ATOM 18081 C CA . TRP A 1 109 ? -3.097 -7.441 9.701 1.00 0.21 109 TRP A CA 8
ATOM 18082 C C . TRP A 1 109 ? -2.673 -6.052 10.173 1.00 0.20 109 TRP A C 8
ATOM 18083 O O . TRP A 1 109 ? -3.141 -5.048 9.646 1.00 0.21 109 TRP A O 8
ATOM 18104 N N . ALA A 1 110 ? -1.799 -5.997 11.172 1.00 0.21 110 ALA A N 8
ATOM 18105 C CA . ALA A 1 110 ? -1.345 -4.722 11.716 1.00 0.23 110 ALA A CA 8
ATOM 18106 C C . ALA A 1 110 ? 0.143 -4.508 11.463 1.00 0.21 110 ALA A C 8
ATOM 18107 O O . ALA A 1 110 ? 0.951 -5.434 11.602 1.00 0.24 110 ALA A O 8
ATOM 18114 N N . ALA A 1 111 ? 0.499 -3.277 11.111 1.00 0.20 111 ALA A N 8
ATOM 18115 C CA . ALA A 1 111 ? 1.874 -2.930 10.789 1.00 0.19 111 ALA A CA 8
ATOM 18116 C C . ALA A 1 111 ? 2.714 -2.819 12.050 1.00 0.22 111 ALA A C 8
ATOM 18117 O O . ALA A 1 111 ? 2.367 -2.079 12.971 1.00 0.27 111 ALA A O 8
ATOM 18124 N N . GLY A 1 112 ? 3.808 -3.567 12.096 1.00 0.26 112 GLY A N 8
ATOM 18125 C CA . GLY A 1 112 ? 4.689 -3.520 13.245 1.00 0.34 112 GLY A CA 8
ATOM 18126 C C . GLY A 1 112 ? 4.319 -4.552 14.286 1.00 0.37 112 GLY A C 8
ATOM 18127 O O . GLY A 1 112 ? 5.158 -4.967 15.086 1.00 0.44 112 GLY A O 8
ATOM 18131 N N . ALA A 1 113 ? 3.065 -4.978 14.268 1.00 0.37 113 ALA A N 8
ATOM 18132 C CA . ALA A 1 113 ? 2.577 -5.949 15.231 1.00 0.41 113 ALA A CA 8
ATOM 18133 C C . ALA A 1 113 ? 2.953 -7.364 14.818 1.00 0.42 113 ALA A C 8
ATOM 18134 O O . ALA A 1 113 ? 3.674 -8.060 15.534 1.00 0.53 113 ALA A O 8
ATOM 18141 N N . ASP A 1 114 ? 2.476 -7.788 13.655 1.00 0.38 114 ASP A N 8
ATOM 18142 C CA . ASP A 1 114 ? 2.749 -9.140 13.179 1.00 0.42 114 ASP A CA 8
ATOM 18143 C C . ASP A 1 114 ? 4.058 -9.192 12.405 1.00 0.40 114 ASP A C 8
ATOM 18144 O O . ASP A 1 114 ? 4.892 -10.061 12.645 1.00 0.45 114 ASP A O 8
ATOM 18153 N N . ALA A 1 115 ? 4.242 -8.260 11.483 1.00 0.35 115 ALA A N 8
ATOM 18154 C CA . ALA A 1 115 ? 5.446 -8.237 10.664 1.00 0.33 115 ALA A CA 8
ATOM 18155 C C . ALA A 1 115 ? 6.321 -7.041 11.003 1.00 0.32 115 ALA A C 8
ATOM 18156 O O . ALA A 1 115 ? 5.817 -5.937 11.230 1.00 0.34 115 ALA A O 8
ATOM 18163 N N . SER A 1 116 ? 7.625 -7.267 11.043 1.00 0.34 116 SER A N 8
ATOM 18164 C CA . SER A 1 116 ? 8.580 -6.188 11.215 1.00 0.36 116 SER A CA 8
ATOM 18165 C C . SER A 1 116 ? 8.725 -5.429 9.901 1.00 0.33 116 SER A C 8
ATOM 18166 O O . SER A 1 116 ? 9.275 -5.955 8.932 1.00 0.54 116 SER A O 8
ATOM 18174 N N . VAL A 1 117 ? 8.211 -4.208 9.855 1.00 0.26 117 VAL A N 8
ATOM 18175 C CA . VAL A 1 117 ? 8.213 -3.441 8.621 1.00 0.21 117 VAL A CA 8
ATOM 18176 C C . VAL A 1 117 ? 9.262 -2.333 8.649 1.00 0.22 117 VAL A C 8
ATOM 18177 O O . VAL A 1 117 ? 9.572 -1.769 9.701 1.00 0.28 117 VAL A O 8
ATOM 18190 N N . ALA A 1 118 ? 9.807 -2.042 7.478 1.00 0.21 118 ALA A N 8
ATOM 18191 C CA . ALA A 1 118 ? 10.848 -1.041 7.341 1.00 0.24 118 ALA A CA 8
ATOM 18192 C C . ALA A 1 118 ? 10.384 0.093 6.446 1.00 0.21 118 ALA A C 8
ATOM 18193 O O . ALA A 1 118 ? 9.756 -0.139 5.415 1.00 0.21 118 ALA A O 8
ATOM 18200 N N . LEU A 1 119 ? 10.689 1.315 6.841 1.00 0.21 119 LEU A N 8
ATOM 18201 C CA . LEU A 1 119 ? 10.338 2.476 6.049 1.00 0.22 119 LEU A CA 8
ATOM 18202 C C . LEU A 1 119 ? 11.439 2.742 5.032 1.00 0.23 119 LEU A C 8
ATOM 18203 O O . LEU A 1 119 ? 12.598 2.951 5.400 1.00 0.29 119 LEU A O 8
ATOM 18219 N N . VAL A 1 120 ? 11.086 2.715 3.759 1.00 0.23 120 VAL A N 8
ATOM 18220 C CA . VAL A 1 120 ? 12.068 2.864 2.699 1.00 0.26 120 VAL A CA 8
ATOM 18221 C C . VAL A 1 120 ? 12.447 4.328 2.510 1.00 0.28 120 VAL A C 8
ATOM 18222 O O . VAL A 1 120 ? 11.584 5.204 2.454 1.00 0.33 120 VAL A O 8
ATOM 18235 N N . LYS A 1 121 ? 13.742 4.582 2.421 1.00 0.36 121 LYS A N 8
ATOM 18236 C CA . LYS A 1 121 ? 14.253 5.929 2.246 1.00 0.41 121 LYS A CA 8
ATOM 18237 C C . LYS A 1 121 ? 14.955 6.051 0.901 1.00 0.40 121 LYS A C 8
ATOM 18238 O O . LYS A 1 121 ? 15.638 5.124 0.461 1.00 0.47 121 LYS A O 8
ATOM 18257 N N . MET A 1 122 ? 14.772 7.186 0.242 1.00 0.42 122 MET A N 8
ATOM 18258 C CA . MET A 1 122 ? 15.482 7.460 -0.997 1.00 0.46 122 MET A CA 8
ATOM 18259 C C . MET A 1 122 ? 16.912 7.876 -0.684 1.00 0.55 122 MET A C 8
ATOM 18260 O O . MET A 1 122 ? 17.178 8.507 0.343 1.00 0.61 122 MET A O 8
ATOM 18274 N N . GLY A 1 123 ? 17.830 7.505 -1.560 1.00 0.59 123 GLY A N 8
ATOM 18275 C CA . GLY A 1 123 ? 19.224 7.826 -1.355 1.00 0.73 123 GLY A CA 8
ATOM 18276 C C . GLY A 1 123 ? 19.540 9.258 -1.737 1.00 0.83 123 GLY A C 8
ATOM 18277 O O . GLY A 1 123 ? 18.654 10.006 -2.163 1.00 0.82 123 GLY A O 8
ATOM 18281 N N . ALA A 1 124 ? 20.806 9.633 -1.618 1.00 0.99 124 ALA A N 8
ATOM 18282 C CA . ALA A 1 124 ? 21.234 11.006 -1.861 1.00 1.13 124 ALA A CA 8
ATOM 18283 C C . ALA A 1 124 ? 21.092 11.392 -3.332 1.00 1.11 124 ALA A C 8
ATOM 18284 O O . ALA A 1 124 ? 21.077 12.576 -3.673 1.00 1.22 124 ALA A O 8
ATOM 18291 N N . ASN A 1 125 ? 20.977 10.393 -4.199 1.00 1.00 125 ASN A N 8
ATOM 18292 C CA . ASN A 1 125 ? 20.836 10.642 -5.631 1.00 1.00 125 ASN A CA 8
ATOM 18293 C C . ASN A 1 125 ? 19.363 10.842 -6.001 1.00 0.89 125 ASN A C 8
ATOM 18294 O O . ASN A 1 125 ? 19.019 11.004 -7.170 1.00 0.90 125 ASN A O 8
ATOM 18305 N N . GLY A 1 126 ? 18.490 10.833 -4.994 1.00 0.85 126 GLY A N 8
ATOM 18306 C CA . GLY A 1 126 ? 17.073 11.054 -5.233 1.00 0.83 126 GLY A CA 8
ATOM 18307 C C . GLY A 1 126 ? 16.367 9.812 -5.739 1.00 0.65 126 GLY A C 8
ATOM 18308 O O . GLY A 1 126 ? 15.280 9.891 -6.313 1.00 0.70 126 GLY A O 8
ATOM 18312 N N . ALA A 1 127 ? 16.993 8.666 -5.539 1.00 0.52 127 ALA A N 8
ATOM 18313 C CA . ALA A 1 127 ? 16.422 7.398 -5.957 1.00 0.39 127 ALA A CA 8
ATOM 18314 C C . ALA A 1 127 ? 16.504 6.391 -4.825 1.00 0.37 127 ALA A C 8
ATOM 18315 O O . ALA A 1 127 ? 17.429 6.440 -4.013 1.00 0.45 127 ALA A O 8
ATOM 18322 N N . ILE A 1 128 ? 15.533 5.492 -4.760 1.00 0.31 128 ILE A N 8
ATOM 18323 C CA . ILE A 1 128 ? 15.527 4.461 -3.735 1.00 0.33 128 ILE A CA 8
ATOM 18324 C C . ILE A 1 128 ? 16.707 3.525 -3.916 1.00 0.43 128 ILE A C 8
ATOM 18325 O O . ILE A 1 128 ? 16.897 2.948 -4.988 1.00 0.46 128 ILE A O 8
ATOM 18341 N N . ASP A 1 129 ? 17.503 3.388 -2.871 1.00 0.54 129 ASP A N 8
ATOM 18342 C CA . ASP A 1 129 ? 18.598 2.439 -2.884 1.00 0.67 129 ASP A CA 8
ATOM 18343 C C . ASP A 1 129 ? 18.063 1.060 -2.533 1.00 0.66 129 ASP A C 8
ATOM 18344 O O . ASP A 1 129 ? 17.775 0.771 -1.371 1.00 0.69 129 ASP A O 8
ATOM 18353 N N . THR A 1 130 ? 17.921 0.217 -3.544 1.00 0.67 130 THR A N 8
ATOM 18354 C CA . THR A 1 130 ? 17.294 -1.084 -3.382 1.00 0.68 130 THR A CA 8
ATOM 18355 C C . THR A 1 130 ? 18.121 -2.012 -2.495 1.00 0.70 130 THR A C 8
ATOM 18356 O O . THR A 1 130 ? 17.602 -2.979 -1.938 1.00 0.67 130 THR A O 8
ATOM 18367 N N . THR A 1 131 ? 19.398 -1.702 -2.345 1.00 0.81 131 THR A N 8
ATOM 18368 C CA . THR A 1 131 ? 20.281 -2.505 -1.516 1.00 0.88 131 THR A CA 8
ATOM 18369 C C . THR A 1 131 ? 20.078 -2.179 -0.029 1.00 0.80 131 THR A C 8
ATOM 18370 O O . THR A 1 131 ? 20.577 -2.885 0.850 1.00 0.82 131 THR A O 8
ATOM 18381 N N . THR A 1 132 ? 19.324 -1.116 0.244 1.00 0.79 132 THR A N 8
ATOM 18382 C CA . THR A 1 132 ? 19.033 -0.707 1.616 1.00 0.81 132 THR A CA 8
ATOM 18383 C C . THR A 1 132 ? 17.892 -1.553 2.205 1.00 0.69 132 THR A C 8
ATOM 18384 O O . THR A 1 132 ? 17.591 -1.478 3.400 1.00 0.69 132 THR A O 8
ATOM 18395 N N . ALA A 1 133 ? 17.271 -2.370 1.361 1.00 0.67 133 ALA A N 8
ATOM 18396 C CA . ALA A 1 133 ? 16.185 -3.244 1.791 1.00 0.64 133 ALA A CA 8
ATOM 18397 C C . ALA A 1 133 ? 16.659 -4.223 2.859 1.00 0.62 133 ALA A C 8
ATOM 18398 O O . ALA A 1 133 ? 17.718 -4.838 2.721 1.00 0.76 133 ALA A O 8
ATOM 18405 N N . THR A 1 134 ? 15.881 -4.365 3.921 1.00 0.60 134 THR A N 8
ATOM 18406 C CA . THR A 1 134 ? 16.259 -5.223 5.035 1.00 0.76 134 THR A CA 8
ATOM 18407 C C . THR A 1 134 ? 15.097 -6.105 5.487 1.00 0.60 134 THR A C 8
ATOM 18408 O O . THR A 1 134 ? 15.202 -7.334 5.506 1.00 0.63 134 THR A O 8
ATOM 18419 N N . ALA A 1 135 ? 13.994 -5.467 5.855 1.00 0.53 135 ALA A N 8
ATOM 18420 C CA . ALA A 1 135 ? 12.823 -6.168 6.361 1.00 0.42 135 ALA A CA 8
ATOM 18421 C C . ALA A 1 135 ? 12.078 -6.873 5.232 1.00 0.32 135 ALA A C 8
ATOM 18422 O O . ALA A 1 135 ? 12.147 -6.448 4.080 1.00 0.37 135 ALA A O 8
ATOM 18429 N N . PRO A 1 136 ? 11.357 -7.970 5.552 1.00 0.27 136 PRO A N 8
ATOM 18430 C CA . PRO A 1 136 ? 10.587 -8.726 4.553 1.00 0.26 136 PRO A CA 8
ATOM 18431 C C . PRO A 1 136 ? 9.400 -7.925 4.037 1.00 0.21 136 PRO A C 8
ATOM 18432 O O . PRO A 1 136 ? 8.842 -8.223 2.979 1.00 0.23 136 PRO A O 8
ATOM 18443 N N . VAL A 1 137 ? 9.022 -6.911 4.805 1.00 0.18 137 VAL A N 8
ATOM 18444 C CA . VAL A 1 137 ? 7.971 -5.997 4.414 1.00 0.17 137 VAL A CA 8
ATOM 18445 C C . VAL A 1 137 ? 8.536 -4.586 4.325 1.00 0.19 137 VAL A C 8
ATOM 18446 O O . VAL A 1 137 ? 9.070 -4.056 5.304 1.00 0.22 137 VAL A O 8
ATOM 18459 N N . GLU A 1 138 ? 8.409 -3.983 3.160 1.00 0.20 138 GLU A N 8
ATOM 18460 C CA . GLU A 1 138 ? 8.990 -2.679 2.901 1.00 0.25 138 GLU A CA 8
ATOM 18461 C C . GLU A 1 138 ? 7.885 -1.658 2.681 1.00 0.18 138 GLU A C 8
ATOM 18462 O O . GLU A 1 138 ? 6.969 -1.882 1.894 1.00 0.18 138 GLU A O 8
ATOM 18474 N N . VAL A 1 139 ? 7.956 -0.551 3.395 1.00 0.18 139 VAL A N 8
ATOM 18475 C CA . VAL A 1 139 ? 6.908 0.450 3.343 1.00 0.17 139 VAL A CA 8
ATOM 18476 C C . VAL A 1 139 ? 7.369 1.716 2.635 1.00 0.18 139 VAL A C 8
ATOM 18477 O O . VAL A 1 139 ? 8.327 2.369 3.053 1.00 0.19 139 VAL A O 8
ATOM 18490 N N . ILE A 1 140 ? 6.688 2.039 1.547 1.00 0.18 140 ILE A N 8
ATOM 18491 C CA . ILE A 1 140 ? 6.941 3.271 0.820 1.00 0.20 140 ILE A CA 8
ATOM 18492 C C . ILE A 1 140 ? 5.822 4.267 1.088 1.00 0.19 140 ILE A C 8
ATOM 18493 O O . ILE A 1 140 ? 4.664 4.014 0.757 1.00 0.20 140 ILE A O 8
ATOM 18509 N N . VAL A 1 141 ? 6.165 5.384 1.708 1.00 0.22 141 VAL A N 8
ATOM 18510 C CA . VAL A 1 141 ? 5.190 6.428 1.980 1.00 0.25 141 VAL A CA 8
ATOM 18511 C C . VAL A 1 141 ? 5.396 7.626 1.055 1.00 0.26 141 VAL A C 8
ATOM 18512 O O . VAL A 1 141 ? 6.394 8.344 1.142 1.00 0.32 141 VAL A O 8
ATOM 18525 N N . LEU A 1 142 ? 4.448 7.834 0.156 1.00 0.24 142 LEU A N 8
ATOM 18526 C CA . LEU A 1 142 ? 4.532 8.932 -0.786 1.00 0.26 142 LEU A CA 8
ATOM 18527 C C . LEU A 1 142 ? 3.657 10.092 -0.332 1.00 0.32 142 LEU A C 8
ATOM 18528 O O . LEU A 1 142 ? 2.431 9.982 -0.282 1.00 0.35 142 LEU A O 8
ATOM 18544 N N . THR A 1 143 ? 4.299 11.191 0.010 1.00 0.40 143 THR A N 8
ATOM 18545 C CA . THR A 1 143 ? 3.601 12.399 0.400 1.00 0.51 143 THR A CA 8
ATOM 18546 C C . THR A 1 143 ? 3.662 13.415 -0.736 1.00 0.62 143 THR A C 8
ATOM 18547 O O . THR A 1 143 ? 4.273 13.137 -1.770 1.00 0.61 143 THR A O 8
ATOM 18558 N N . ASN A 1 144 ? 3.047 14.577 -0.565 1.00 0.76 144 ASN A N 8
ATOM 18559 C CA . ASN A 1 144 ? 3.046 15.591 -1.620 1.00 0.89 144 ASN A CA 8
ATOM 18560 C C . ASN A 1 144 ? 4.473 16.018 -1.983 1.00 0.92 144 ASN A C 8
ATOM 18561 O O . ASN A 1 144 ? 4.753 16.357 -3.135 1.00 1.02 144 ASN A O 8
ATOM 18572 N N . ALA A 1 145 ? 5.379 15.964 -1.009 1.00 0.88 145 ALA A N 8
ATOM 18573 C CA . ALA A 1 145 ? 6.769 16.345 -1.233 1.00 0.95 145 ALA A CA 8
ATOM 18574 C C . ALA A 1 145 ? 7.635 15.135 -1.584 1.00 0.85 145 ALA A C 8
ATOM 18575 O O . ALA A 1 145 ? 8.861 15.238 -1.659 1.00 1.00 145 ALA A O 8
ATOM 18582 N N . GLY A 1 146 ? 7.000 13.990 -1.796 1.00 0.65 146 GLY A N 8
ATOM 18583 C CA . GLY A 1 146 ? 7.736 12.789 -2.135 1.00 0.57 146 GLY A CA 8
ATOM 18584 C C . GLY A 1 146 ? 7.831 11.832 -0.967 1.00 0.54 146 GLY A C 8
ATOM 18585 O O . GLY A 1 146 ? 6.912 11.749 -0.152 1.00 0.70 146 GLY A O 8
ATOM 18589 N N . LEU A 1 147 ? 8.937 11.111 -0.873 1.00 0.64 147 LEU A N 8
ATOM 18590 C CA . LEU A 1 147 ? 9.129 10.159 0.209 1.00 0.71 147 LEU A CA 8
ATOM 18591 C C . LEU A 1 147 ? 9.486 10.878 1.499 1.00 0.62 147 LEU A C 8
ATOM 18592 O O . LEU A 1 147 ? 10.415 11.684 1.537 1.00 0.84 147 LEU A O 8
ATOM 18608 N N . MET A 1 148 ? 8.738 10.584 2.548 1.00 0.55 148 MET A N 8
ATOM 18609 C CA . MET A 1 148 ? 8.974 11.186 3.847 1.00 0.59 148 MET A CA 8
ATOM 18610 C C . MET A 1 148 ? 9.526 10.134 4.804 1.00 0.57 148 MET A C 8
ATOM 18611 O O . MET A 1 148 ? 8.858 9.148 5.103 1.00 0.72 148 MET A O 8
ATOM 18625 N N . GLY A 1 149 ? 10.741 10.352 5.289 1.00 0.63 149 GLY A N 8
ATOM 18626 C CA . GLY A 1 149 ? 11.424 9.334 6.069 1.00 0.70 149 GLY A CA 8
ATOM 18627 C C . GLY A 1 149 ? 11.109 9.385 7.553 1.00 0.74 149 GLY A C 8
ATOM 18628 O O . GLY A 1 149 ? 11.790 8.749 8.358 1.00 1.08 149 GLY A O 8
ATOM 18632 N N . ASP A 1 150 ? 10.077 10.128 7.919 1.00 0.62 150 ASP A N 8
ATOM 18633 C CA . ASP A 1 150 ? 9.682 10.248 9.318 1.00 0.69 150 ASP A CA 8
ATOM 18634 C C . ASP A 1 150 ? 8.197 9.960 9.494 1.00 0.65 150 ASP A C 8
ATOM 18635 O O . ASP A 1 150 ? 7.498 10.621 10.266 1.00 0.81 150 ASP A O 8
ATOM 18644 N N . VAL A 1 151 ? 7.719 8.957 8.780 1.00 0.57 151 VAL A N 8
ATOM 18645 C CA . VAL A 1 151 ? 6.332 8.541 8.893 1.00 0.60 151 VAL A CA 8
ATOM 18646 C C . VAL A 1 151 ? 6.238 7.276 9.733 1.00 0.50 151 VAL A C 8
ATOM 18647 O O . VAL A 1 151 ? 7.013 6.336 9.546 1.00 0.53 151 VAL A O 8
ATOM 18660 N N . SER A 1 152 ? 5.311 7.266 10.673 1.00 0.51 152 SER A N 8
ATOM 18661 C CA . SER A 1 152 ? 5.104 6.112 11.527 1.00 0.50 152 SER A CA 8
ATOM 18662 C C . SER A 1 152 ? 3.744 5.488 11.236 1.00 0.44 152 SER A C 8
ATOM 18663 O O . SER A 1 152 ? 2.702 6.101 11.475 1.00 0.57 152 SER A O 8
ATOM 18671 N N . ILE A 1 153 ? 3.757 4.271 10.715 1.00 0.33 153 ILE A N 8
ATOM 18672 C CA . ILE A 1 153 ? 2.521 3.561 10.412 1.00 0.28 153 ILE A CA 8
ATOM 18673 C C . ILE A 1 153 ? 2.140 2.620 11.548 1.00 0.28 153 ILE A C 8
ATOM 18674 O O . ILE A 1 153 ? 1.294 1.739 11.382 1.00 0.27 153 ILE A O 8
ATOM 18690 N N . SER A 1 154 ? 2.770 2.805 12.701 1.00 0.38 154 SER A N 8
ATOM 18691 C CA . SER A 1 154 ? 2.477 1.978 13.859 1.00 0.46 154 SER A CA 8
ATOM 18692 C C . SER A 1 154 ? 1.015 2.148 14.266 1.00 0.47 154 SER A C 8
ATOM 18693 O O . SER A 1 154 ? 0.535 3.271 14.438 1.00 0.52 154 SER A O 8
ATOM 18701 N N . GLY A 1 155 ? 0.310 1.037 14.396 1.00 0.47 155 GLY A N 8
ATOM 18702 C CA . GLY A 1 155 ? -1.092 1.092 14.766 1.00 0.51 155 GLY A CA 8
ATOM 18703 C C . GLY A 1 155 ? -2.018 0.910 13.578 1.00 0.42 155 GLY A C 8
ATOM 18704 O O . GLY A 1 155 ? -3.213 0.667 13.752 1.00 0.48 155 GLY A O 8
ATOM 18708 N N . THR A 1 156 ? -1.478 1.025 12.367 1.00 0.32 156 THR A N 8
ATOM 18709 C CA . THR A 1 156 ? -2.280 0.852 11.168 1.00 0.26 156 THR A CA 8
ATOM 18710 C C . THR A 1 156 ? -2.645 -0.621 10.977 1.00 0.24 156 THR A C 8
ATOM 18711 O O . THR A 1 156 ? -1.768 -1.485 10.883 1.00 0.27 156 THR A O 8
ATOM 18722 N N . LYS A 1 157 ? -3.942 -0.895 10.941 1.00 0.25 157 LYS A N 8
ATOM 18723 C CA . LYS A 1 157 ? -4.435 -2.253 10.763 1.00 0.25 157 LYS A CA 8
ATOM 18724 C C . LYS A 1 157 ? -5.282 -2.345 9.498 1.00 0.24 157 LYS A C 8
ATOM 18725 O O . LYS A 1 157 ? -6.138 -1.492 9.247 1.00 0.29 157 LYS A O 8
ATOM 18744 N N . VAL A 1 158 ? -5.033 -3.376 8.707 1.00 0.21 158 VAL A N 8
ATOM 18745 C CA . VAL A 1 158 ? -5.730 -3.568 7.450 1.00 0.20 158 VAL A CA 8
ATOM 18746 C C . VAL A 1 158 ? -6.691 -4.749 7.548 1.00 0.21 158 VAL A C 8
ATOM 18747 O O . VAL A 1 158 ? -6.348 -5.801 8.092 1.00 0.22 158 VAL A O 8
ATOM 18760 N N . THR A 1 159 ? -7.894 -4.553 7.036 1.00 0.23 159 THR A N 8
ATOM 18761 C CA . THR A 1 159 ? -8.919 -5.582 7.033 1.00 0.25 159 THR A CA 8
ATOM 18762 C C . THR A 1 159 ? -9.290 -5.964 5.603 1.00 0.24 159 THR A C 8
ATOM 18763 O O . THR A 1 159 ? -9.107 -5.173 4.676 1.00 0.23 159 THR A O 8
ATOM 18774 N N . LYS A 1 160 ? -9.807 -7.172 5.430 1.00 0.29 160 LYS A N 8
ATOM 18775 C CA . LYS A 1 160 ? -10.139 -7.685 4.108 1.00 0.32 160 LYS A CA 8
ATOM 18776 C C . LYS A 1 160 ? -11.560 -7.294 3.711 1.00 0.31 160 LYS A C 8
ATOM 18777 O O . LYS A 1 160 ? -12.473 -7.305 4.540 1.00 0.34 160 LYS A O 8
ATOM 18796 N N . LEU A 1 161 ? -11.737 -6.938 2.446 1.00 0.31 161 LEU A N 8
ATOM 18797 C CA . LEU A 1 161 ? -13.055 -6.655 1.898 1.00 0.32 161 LEU A CA 8
ATOM 18798 C C . LEU A 1 161 ? -13.489 -7.806 1.002 1.00 0.37 161 LEU A C 8
ATOM 18799 O O . LEU A 1 161 ? -12.797 -8.146 0.043 1.00 0.40 161 LEU A O 8
ATOM 18815 N N . LYS A 1 162 ? -14.619 -8.415 1.315 1.00 0.43 162 LYS A N 8
ATOM 18816 C CA . LYS A 1 162 ? -15.114 -9.530 0.526 1.00 0.51 162 LYS A CA 8
ATOM 18817 C C . LYS A 1 162 ? -15.965 -9.027 -0.635 1.00 0.46 162 LYS A C 8
ATOM 18818 O O . LYS A 1 162 ? -17.174 -8.841 -0.497 1.00 0.51 162 LYS A O 8
ATOM 18837 N N . ILE A 1 163 ? -15.328 -8.785 -1.769 1.00 0.44 163 ILE A N 8
ATOM 18838 C CA . ILE A 1 163 ? -16.041 -8.357 -2.961 1.00 0.50 163 ILE A CA 8
ATOM 18839 C C . ILE A 1 163 ? -15.691 -9.248 -4.146 1.00 0.65 163 ILE A C 8
ATOM 18840 O O . ILE A 1 163 ? -16.597 -9.951 -4.641 1.00 1.18 163 ILE A O 8
ATOM 18857 N N . GLY A 1 1 ? -26.321 -8.217 -10.414 1.00 6.53 1 GLY A N 9
ATOM 18858 C CA . GLY A 1 1 ? -25.497 -8.687 -9.275 1.00 5.94 1 GLY A CA 9
ATOM 18859 C C . GLY A 1 1 ? -25.224 -7.579 -8.282 1.00 5.26 1 GLY A C 9
ATOM 18860 O O . GLY A 1 1 ? -25.953 -6.588 -8.238 1.00 5.36 1 GLY A O 9
ATOM 18866 N N . SER A 1 2 ? -24.179 -7.741 -7.485 1.00 4.99 2 SER A N 9
ATOM 18867 C CA . SER A 1 2 ? -23.788 -6.726 -6.522 1.00 4.81 2 SER A CA 9
ATOM 18868 C C . SER A 1 2 ? -23.144 -5.534 -7.235 1.00 4.06 2 SER A C 9
ATOM 18869 O O . SER A 1 2 ? -21.929 -5.497 -7.441 1.00 4.31 2 SER A O 9
ATOM 18877 N N . ALA A 1 3 ? -23.976 -4.571 -7.618 1.00 3.54 3 ALA A N 9
ATOM 18878 C CA . ALA A 1 3 ? -23.528 -3.420 -8.394 1.00 3.33 3 ALA A CA 9
ATOM 18879 C C . ALA A 1 3 ? -22.496 -2.590 -7.640 1.00 2.31 3 ALA A C 9
ATOM 18880 O O . ALA A 1 3 ? -21.476 -2.202 -8.207 1.00 2.67 3 ALA A O 9
ATOM 18887 N N . THR A 1 4 ? -22.753 -2.332 -6.365 1.00 1.51 4 THR A N 9
ATOM 18888 C CA . THR A 1 4 ? -21.847 -1.529 -5.555 1.00 0.90 4 THR A CA 9
ATOM 18889 C C . THR A 1 4 ? -20.510 -2.244 -5.373 1.00 0.77 4 THR A C 9
ATOM 18890 O O . THR A 1 4 ? -19.453 -1.615 -5.366 1.00 0.73 4 THR A O 9
ATOM 18901 N N . ASN A 1 5 ? -20.553 -3.564 -5.248 1.00 0.75 5 ASN A N 9
ATOM 18902 C CA . ASN A 1 5 ? -19.329 -4.343 -5.111 1.00 0.68 5 ASN A CA 9
ATOM 18903 C C . ASN A 1 5 ? -18.547 -4.349 -6.421 1.00 0.59 5 ASN A C 9
ATOM 18904 O O . ASN A 1 5 ? -17.315 -4.362 -6.418 1.00 0.55 5 ASN A O 9
ATOM 18915 N N . ALA A 1 6 ? -19.264 -4.332 -7.539 1.00 0.60 6 ALA A N 9
ATOM 18916 C CA . ALA A 1 6 ? -18.632 -4.319 -8.853 1.00 0.58 6 ALA A CA 9
ATOM 18917 C C . ALA A 1 6 ? -18.034 -2.947 -9.163 1.00 0.52 6 ALA A C 9
ATOM 18918 O O . ALA A 1 6 ? -16.883 -2.842 -9.591 1.00 0.50 6 ALA A O 9
ATOM 18925 N N . SER A 1 7 ? -18.817 -1.897 -8.940 1.00 0.51 7 SER A N 9
ATOM 18926 C CA . SER A 1 7 ? -18.361 -0.535 -9.189 1.00 0.50 7 SER A CA 9
ATOM 18927 C C . SER A 1 7 ? -17.167 -0.183 -8.307 1.00 0.45 7 SER A C 9
ATOM 18928 O O . SER A 1 7 ? -16.234 0.491 -8.753 1.00 0.45 7 SER A O 9
ATOM 18936 N N . LYS A 1 8 ? -17.187 -0.663 -7.066 1.00 0.45 8 LYS A N 9
ATOM 18937 C CA . LYS A 1 8 ? -16.114 -0.388 -6.125 1.00 0.44 8 LYS A CA 9
ATOM 18938 C C . LYS A 1 8 ? -14.833 -1.087 -6.557 1.00 0.38 8 LYS A C 9
ATOM 18939 O O . LYS A 1 8 ? -13.751 -0.508 -6.488 1.00 0.37 8 LYS A O 9
ATOM 18958 N N . ARG A 1 9 ? -14.964 -2.330 -7.008 1.00 0.38 9 ARG A N 9
ATOM 18959 C CA . ARG A 1 9 ? -13.828 -3.086 -7.529 1.00 0.36 9 ARG A CA 9
ATOM 18960 C C . ARG A 1 9 ? -13.126 -2.308 -8.637 1.00 0.34 9 ARG A C 9
ATOM 18961 O O . ARG A 1 9 ? -11.901 -2.183 -8.647 1.00 0.35 9 ARG A O 9
ATOM 18982 N N . GLN A 1 10 ? -13.918 -1.768 -9.550 1.00 0.36 10 GLN A N 9
ATOM 18983 C CA . GLN A 1 10 ? -13.386 -1.011 -10.669 1.00 0.38 10 GLN A CA 9
ATOM 18984 C C . GLN A 1 10 ? -12.739 0.280 -10.183 1.00 0.36 10 GLN A C 9
ATOM 18985 O O . GLN A 1 10 ? -11.701 0.701 -10.692 1.00 0.37 10 GLN A O 9
ATOM 18999 N N . ALA A 1 11 ? -13.360 0.903 -9.193 1.00 0.35 11 ALA A N 9
ATOM 19000 C CA . ALA A 1 11 ? -12.859 2.148 -8.630 1.00 0.37 11 ALA A CA 9
ATOM 19001 C C . ALA A 1 11 ? -11.522 1.943 -7.924 1.00 0.33 11 ALA A C 9
ATOM 19002 O O . ALA A 1 11 ? -10.587 2.726 -8.104 1.00 0.36 11 ALA A O 9
ATOM 19009 N N . ILE A 1 12 ? -11.430 0.877 -7.137 1.00 0.30 12 ILE A N 9
ATOM 19010 C CA . ILE A 1 12 ? -10.231 0.609 -6.355 1.00 0.29 12 ILE A CA 9
ATOM 19011 C C . ILE A 1 12 ? -9.040 0.275 -7.252 1.00 0.29 12 ILE A C 9
ATOM 19012 O O . ILE A 1 12 ? -7.973 0.872 -7.114 1.00 0.29 12 ILE A O 9
ATOM 19028 N N . ASP A 1 13 ? -9.230 -0.653 -8.187 1.00 0.31 13 ASP A N 9
ATOM 19029 C CA . ASP A 1 13 ? -8.137 -1.087 -9.060 1.00 0.37 13 ASP A CA 9
ATOM 19030 C C . ASP A 1 13 ? -7.623 0.064 -9.913 1.00 0.38 13 ASP A C 9
ATOM 19031 O O . ASP A 1 13 ? -6.422 0.176 -10.162 1.00 0.41 13 ASP A O 9
ATOM 19040 N N . ALA A 1 14 ? -8.534 0.931 -10.337 1.00 0.38 14 ALA A N 9
ATOM 19041 C CA . ALA A 1 14 ? -8.166 2.092 -11.131 1.00 0.45 14 ALA A CA 9
ATOM 19042 C C . ALA A 1 14 ? -7.362 3.076 -10.291 1.00 0.42 14 ALA A C 9
ATOM 19043 O O . ALA A 1 14 ? -6.369 3.639 -10.753 1.00 0.47 14 ALA A O 9
ATOM 19050 N N . SER A 1 15 ? -7.782 3.254 -9.044 1.00 0.36 15 SER A N 9
ATOM 19051 C CA . SER A 1 15 ? -7.097 4.152 -8.126 1.00 0.35 15 SER A CA 9
ATOM 19052 C C . SER A 1 15 ? -5.697 3.634 -7.805 1.00 0.32 15 SER A C 9
ATOM 19053 O O . SER A 1 15 ? -4.766 4.416 -7.609 1.00 0.34 15 SER A O 9
ATOM 19061 N N . VAL A 1 16 ? -5.550 2.314 -7.763 1.00 0.29 16 VAL A N 9
ATOM 19062 C CA . VAL A 1 16 ? -4.257 1.695 -7.504 1.00 0.29 16 VAL A CA 9
ATOM 19063 C C . VAL A 1 16 ? -3.304 1.950 -8.664 1.00 0.32 16 VAL A C 9
ATOM 19064 O O . VAL A 1 16 ? -2.175 2.394 -8.462 1.00 0.33 16 VAL A O 9
ATOM 19077 N N . ASP A 1 17 ? -3.774 1.681 -9.878 1.00 0.36 17 ASP A N 9
ATOM 19078 C CA . ASP A 1 17 ? -2.974 1.892 -11.083 1.00 0.42 17 ASP A CA 9
ATOM 19079 C C . ASP A 1 17 ? -2.506 3.340 -11.185 1.00 0.41 17 ASP A C 9
ATOM 19080 O O . ASP A 1 17 ? -1.330 3.608 -11.437 1.00 0.43 17 ASP A O 9
ATOM 19089 N N . ALA A 1 18 ? -3.428 4.269 -10.965 1.00 0.41 18 ALA A N 9
ATOM 19090 C CA . ALA A 1 18 ? -3.120 5.692 -11.034 1.00 0.44 18 ALA A CA 9
ATOM 19091 C C . ALA A 1 18 ? -2.105 6.096 -9.967 1.00 0.39 18 ALA A C 9
ATOM 19092 O O . ALA A 1 18 ? -1.161 6.842 -10.239 1.00 0.41 18 ALA A O 9
ATOM 19099 N N . THR A 1 19 ? -2.299 5.590 -8.758 1.00 0.34 19 THR A N 9
ATOM 19100 C CA . THR A 1 19 ? -1.425 5.918 -7.643 1.00 0.32 19 THR A CA 9
ATOM 19101 C C . THR A 1 19 ? -0.029 5.328 -7.835 1.00 0.30 19 THR A C 9
ATOM 19102 O O . THR A 1 19 ? 0.975 5.974 -7.526 1.00 0.29 19 THR A O 9
ATOM 19113 N N . LEU A 1 20 ? 0.034 4.119 -8.376 1.00 0.31 20 LEU A N 9
ATOM 19114 C CA . LEU A 1 20 ? 1.306 3.444 -8.590 1.00 0.32 20 LEU A CA 9
ATOM 19115 C C . LEU A 1 20 ? 2.100 4.163 -9.676 1.00 0.33 20 LEU A C 9
ATOM 19116 O O . LEU A 1 20 ? 3.322 4.283 -9.595 1.00 0.32 20 LEU A O 9
ATOM 19132 N N . SER A 1 21 ? 1.386 4.656 -10.679 1.00 0.37 21 SER A N 9
ATOM 19133 C CA . SER A 1 21 ? 1.999 5.402 -11.768 1.00 0.41 21 SER A CA 9
ATOM 19134 C C . SER A 1 21 ? 2.604 6.709 -11.258 1.00 0.37 21 SER A C 9
ATOM 19135 O O . SER A 1 21 ? 3.690 7.110 -11.682 1.00 0.39 21 SER A O 9
ATOM 19143 N N . ARG A 1 22 ? 1.917 7.353 -10.317 1.00 0.35 22 ARG A N 9
ATOM 19144 C CA . ARG A 1 22 ? 2.410 8.598 -9.739 1.00 0.34 22 ARG A CA 9
ATOM 19145 C C . ARG A 1 22 ? 3.658 8.332 -8.912 1.00 0.29 22 ARG A C 9
ATOM 19146 O O . ARG A 1 22 ? 4.563 9.165 -8.850 1.00 0.29 22 ARG A O 9
ATOM 19167 N N . LEU A 1 23 ? 3.702 7.166 -8.280 1.00 0.26 23 LEU A N 9
ATOM 19168 C CA . LEU A 1 23 ? 4.870 6.751 -7.516 1.00 0.23 23 LEU A CA 9
ATOM 19169 C C . LEU A 1 23 ? 6.086 6.640 -8.425 1.00 0.22 23 LEU A C 9
ATOM 19170 O O . LEU A 1 23 ? 7.183 7.055 -8.061 1.00 0.22 23 LEU A O 9
ATOM 19186 N N . TYR A 1 24 ? 5.879 6.097 -9.613 1.00 0.25 24 TYR A N 9
ATOM 19187 C CA . TYR A 1 24 ? 6.970 5.902 -10.564 1.00 0.27 24 TYR A CA 9
ATOM 19188 C C . TYR A 1 24 ? 7.427 7.230 -11.156 1.00 0.29 24 TYR A C 9
ATOM 19189 O O . TYR A 1 24 ? 8.600 7.400 -11.486 1.00 0.32 24 TYR A O 9
ATOM 19207 N N . SER A 1 25 ? 6.501 8.165 -11.300 1.00 0.30 25 SER A N 9
ATOM 19208 C CA . SER A 1 25 ? 6.828 9.475 -11.840 1.00 0.35 25 SER A CA 9
ATOM 19209 C C . SER A 1 25 ? 7.548 10.336 -10.805 1.00 0.32 25 SER A C 9
ATOM 19210 O O . SER A 1 25 ? 8.437 11.115 -11.144 1.00 0.34 25 SER A O 9
ATOM 19218 N N . THR A 1 26 ? 7.172 10.181 -9.544 1.00 0.28 26 THR A N 9
ATOM 19219 C CA . THR A 1 26 ? 7.708 11.021 -8.486 1.00 0.28 26 THR A CA 9
ATOM 19220 C C . THR A 1 26 ? 8.959 10.411 -7.849 1.00 0.27 26 THR A C 9
ATOM 19221 O O . THR A 1 26 ? 9.906 11.126 -7.518 1.00 0.31 26 THR A O 9
ATOM 19232 N N . VAL A 1 27 ? 8.967 9.095 -7.684 1.00 0.25 27 VAL A N 9
ATOM 19233 C CA . VAL A 1 27 ? 10.063 8.419 -7.005 1.00 0.27 27 VAL A CA 9
ATOM 19234 C C . VAL A 1 27 ? 10.783 7.467 -7.956 1.00 0.25 27 VAL A C 9
ATOM 19235 O O . VAL A 1 27 ? 10.204 6.480 -8.414 1.00 0.25 27 VAL A O 9
ATOM 19248 N N . ARG A 1 28 ? 12.037 7.765 -8.256 1.00 0.27 28 ARG A N 9
ATOM 19249 C CA . ARG A 1 28 ? 12.842 6.905 -9.116 1.00 0.30 28 ARG A CA 9
ATOM 19250 C C . ARG A 1 28 ? 13.256 5.630 -8.383 1.00 0.28 28 ARG A C 9
ATOM 19251 O O . ARG A 1 28 ? 13.544 5.658 -7.185 1.00 0.27 28 ARG A O 9
ATOM 19272 N N . GLY A 1 29 ? 13.252 4.512 -9.095 1.00 0.30 29 GLY A N 9
ATOM 19273 C CA . GLY A 1 29 ? 13.728 3.261 -8.525 1.00 0.31 29 GLY A CA 9
ATOM 19274 C C . GLY A 1 29 ? 12.616 2.424 -7.925 1.00 0.28 29 GLY A C 9
ATOM 19275 O O . GLY A 1 29 ? 12.786 1.224 -7.697 1.00 0.31 29 GLY A O 9
ATOM 19279 N N . SER A 1 30 ? 11.476 3.053 -7.679 1.00 0.27 30 SER A N 9
ATOM 19280 C CA . SER A 1 30 ? 10.333 2.375 -7.087 1.00 0.28 30 SER A CA 9
ATOM 19281 C C . SER A 1 30 ? 9.851 1.229 -7.972 1.00 0.29 30 SER A C 9
ATOM 19282 O O . SER A 1 30 ? 9.475 0.169 -7.478 1.00 0.29 30 SER A O 9
ATOM 19290 N N . ARG A 1 31 ? 9.897 1.444 -9.283 1.00 0.34 31 ARG A N 9
ATOM 19291 C CA . ARG A 1 31 ? 9.432 0.460 -10.255 1.00 0.41 31 ARG A CA 9
ATOM 19292 C C . ARG A 1 31 ? 10.149 -0.872 -10.074 1.00 0.38 31 ARG A C 9
ATOM 19293 O O . ARG A 1 31 ? 9.523 -1.935 -10.098 1.00 0.39 31 ARG A O 9
ATOM 19314 N N . GLU A 1 32 ? 11.457 -0.801 -9.875 1.00 0.38 32 GLU A N 9
ATOM 19315 C CA . GLU A 1 32 ? 12.281 -1.990 -9.726 1.00 0.42 32 GLU A CA 9
ATOM 19316 C C . GLU A 1 32 ? 11.949 -2.717 -8.430 1.00 0.37 32 GLU A C 9
ATOM 19317 O O . GLU A 1 32 ? 11.776 -3.933 -8.416 1.00 0.41 32 GLU A O 9
ATOM 19329 N N . LEU A 1 33 ? 11.851 -1.958 -7.348 1.00 0.32 33 LEU A N 9
ATOM 19330 C CA . LEU A 1 33 ? 11.576 -2.525 -6.034 1.00 0.32 33 LEU A CA 9
ATOM 19331 C C . LEU A 1 33 ? 10.195 -3.183 -6.003 1.00 0.29 33 LEU A C 9
ATOM 19332 O O . LEU A 1 33 ? 10.012 -4.247 -5.408 1.00 0.34 33 LEU A O 9
ATOM 19348 N N . VAL A 1 34 ? 9.230 -2.550 -6.659 1.00 0.26 34 VAL A N 9
ATOM 19349 C CA . VAL A 1 34 ? 7.875 -3.086 -6.731 1.00 0.30 34 VAL A CA 9
ATOM 19350 C C . VAL A 1 34 ? 7.841 -4.373 -7.551 1.00 0.33 34 VAL A C 9
ATOM 19351 O O . VAL A 1 34 ? 7.108 -5.308 -7.234 1.00 0.34 34 VAL A O 9
ATOM 19364 N N . ALA A 1 35 ? 8.623 -4.414 -8.618 1.00 0.40 35 ALA A N 9
ATOM 19365 C CA . ALA A 1 35 ? 8.718 -5.615 -9.434 1.00 0.53 35 ALA A CA 9
ATOM 19366 C C . ALA A 1 35 ? 9.441 -6.737 -8.692 1.00 0.53 35 ALA A C 9
ATOM 19367 O O . ALA A 1 35 ? 9.120 -7.914 -8.865 1.00 0.60 35 ALA A O 9
ATOM 19374 N N . LYS A 1 36 ? 10.414 -6.365 -7.866 1.00 0.49 36 LYS A N 9
ATOM 19375 C CA . LYS A 1 36 ? 11.211 -7.332 -7.117 1.00 0.57 36 LYS A CA 9
ATOM 19376 C C . LYS A 1 36 ? 10.417 -7.981 -5.985 1.00 0.47 36 LYS A C 9
ATOM 19377 O O . LYS A 1 36 ? 10.730 -9.093 -5.555 1.00 0.55 36 LYS A O 9
ATOM 19396 N N . SER A 1 37 ? 9.388 -7.307 -5.512 1.00 0.30 37 SER A N 9
ATOM 19397 C CA . SER A 1 37 ? 8.584 -7.840 -4.429 1.00 0.27 37 SER A CA 9
ATOM 19398 C C . SER A 1 37 ? 7.539 -8.825 -4.959 1.00 0.22 37 SER A C 9
ATOM 19399 O O . SER A 1 37 ? 7.205 -8.810 -6.143 1.00 0.28 37 SER A O 9
ATOM 19407 N N . ARG A 1 38 ? 7.035 -9.686 -4.084 1.00 0.20 38 ARG A N 9
ATOM 19408 C CA . ARG A 1 38 ? 6.090 -10.723 -4.482 1.00 0.24 38 ARG A CA 9
ATOM 19409 C C . ARG A 1 38 ? 4.708 -10.129 -4.690 1.00 0.27 38 ARG A C 9
ATOM 19410 O O . ARG A 1 38 ? 4.044 -10.390 -5.694 1.00 0.41 38 ARG A O 9
ATOM 19431 N N . GLY A 1 39 ? 4.290 -9.311 -3.739 1.00 0.21 39 GLY A N 9
ATOM 19432 C CA . GLY A 1 39 ? 2.985 -8.698 -3.810 1.00 0.25 39 GLY A CA 9
ATOM 19433 C C . GLY A 1 39 ? 3.037 -7.248 -3.395 1.00 0.21 39 GLY A C 9
ATOM 19434 O O . GLY A 1 39 ? 3.867 -6.871 -2.565 1.00 0.20 39 GLY A O 9
ATOM 19438 N N . VAL A 1 40 ? 2.163 -6.435 -3.966 1.00 0.21 40 VAL A N 9
ATOM 19439 C CA . VAL A 1 40 ? 2.139 -5.018 -3.658 1.00 0.20 40 VAL A CA 9
ATOM 19440 C C . VAL A 1 40 ? 0.724 -4.551 -3.331 1.00 0.19 40 VAL A C 9
ATOM 19441 O O . VAL A 1 40 ? -0.220 -4.788 -4.088 1.00 0.20 40 VAL A O 9
ATOM 19454 N N . LEU A 1 41 ? 0.584 -3.916 -2.179 1.00 0.18 41 LEU A N 9
ATOM 19455 C CA . LEU A 1 41 ? -0.685 -3.353 -1.755 1.00 0.17 41 LEU A CA 9
ATOM 19456 C C . LEU A 1 41 ? -0.581 -1.837 -1.697 1.00 0.17 41 LEU A C 9
ATOM 19457 O O . LEU A 1 41 ? 0.275 -1.298 -0.995 1.00 0.18 41 LEU A O 9
ATOM 19473 N N . VAL A 1 42 ? -1.432 -1.154 -2.446 1.00 0.18 42 VAL A N 9
ATOM 19474 C CA . VAL A 1 42 ? -1.401 0.301 -2.481 1.00 0.20 42 VAL A CA 9
ATOM 19475 C C . VAL A 1 42 ? -2.648 0.886 -1.824 1.00 0.20 42 VAL A C 9
ATOM 19476 O O . VAL A 1 42 ? -3.771 0.497 -2.153 1.00 0.19 42 VAL A O 9
ATOM 19489 N N . PHE A 1 43 ? -2.439 1.806 -0.889 1.00 0.22 43 PHE A N 9
ATOM 19490 C CA . PHE A 1 43 ? -3.538 2.516 -0.240 1.00 0.24 43 PHE A CA 9
ATOM 19491 C C . PHE A 1 43 ? -3.613 3.964 -0.716 1.00 0.29 43 PHE A C 9
ATOM 19492 O O . PHE A 1 43 ? -2.857 4.815 -0.246 1.00 0.34 43 PHE A O 9
ATOM 19509 N N . PRO A 1 44 ? -4.504 4.261 -1.675 1.00 0.34 44 PRO A N 9
ATOM 19510 C CA . PRO A 1 44 ? -4.741 5.614 -2.162 1.00 0.49 44 PRO A CA 9
ATOM 19511 C C . PRO A 1 44 ? -5.843 6.319 -1.372 1.00 0.68 44 PRO A C 9
ATOM 19512 O O . PRO A 1 44 ? -6.960 6.490 -1.864 1.00 0.96 44 PRO A O 9
ATOM 19523 N N . ASP A 1 45 ? -5.538 6.718 -0.145 1.00 0.86 45 ASP A N 9
ATOM 19524 C CA . ASP A 1 45 ? -6.527 7.381 0.696 1.00 1.11 45 ASP A CA 9
ATOM 19525 C C . ASP A 1 45 ? -6.467 8.889 0.503 1.00 0.96 45 ASP A C 9
ATOM 19526 O O . ASP A 1 45 ? -5.467 9.533 0.822 1.00 1.25 45 ASP A O 9
ATOM 19535 N N . VAL A 1 46 ? -7.537 9.441 -0.043 1.00 1.23 46 VAL A N 9
ATOM 19536 C CA . VAL A 1 46 ? -7.618 10.869 -0.278 1.00 1.56 46 VAL A CA 9
ATOM 19537 C C . VAL A 1 46 ? -8.176 11.589 0.947 1.00 1.64 46 VAL A C 9
ATOM 19538 O O . VAL A 1 46 ? -9.304 11.339 1.376 1.00 1.97 46 VAL A O 9
ATOM 19551 N N . ILE A 1 47 ? -7.374 12.474 1.516 1.00 1.66 47 ILE A N 9
ATOM 19552 C CA . ILE A 1 47 ? -7.783 13.223 2.692 1.00 1.93 47 ILE A CA 9
ATOM 19553 C C . ILE A 1 47 ? -8.166 14.635 2.272 1.00 2.27 47 ILE A C 9
ATOM 19554 O O . ILE A 1 47 ? -7.578 15.628 2.711 1.00 2.72 47 ILE A O 9
ATOM 19570 N N . GLN A 1 48 ? -9.144 14.706 1.388 1.00 2.52 48 GLN A N 9
ATOM 19571 C CA . GLN A 1 48 ? -9.595 15.971 0.842 1.00 2.99 48 GLN A CA 9
ATOM 19572 C C . GLN A 1 48 ? -10.895 16.396 1.508 1.00 3.37 48 GLN A C 9
ATOM 19573 O O . GLN A 1 48 ? -11.937 15.772 1.308 1.00 3.87 48 GLN A O 9
ATOM 19587 N N . ALA A 1 49 ? -10.818 17.439 2.324 1.00 3.68 49 ALA A N 9
ATOM 19588 C CA . ALA A 1 49 ? -11.986 17.957 3.021 1.00 4.44 49 ALA A CA 9
ATOM 19589 C C . ALA A 1 49 ? -12.939 18.628 2.041 1.00 4.69 49 ALA A C 9
ATOM 19590 O O . ALA A 1 49 ? -12.748 19.784 1.664 1.00 5.28 49 ALA A O 9
ATOM 19597 N N . GLY A 1 50 ? -13.953 17.891 1.621 1.00 4.60 50 GLY A N 9
ATOM 19598 C CA . GLY A 1 50 ? -14.899 18.404 0.653 1.00 5.13 50 GLY A CA 9
ATOM 19599 C C . GLY A 1 50 ? -15.465 17.298 -0.205 1.00 4.92 50 GLY A C 9
ATOM 19600 O O . GLY A 1 50 ? -16.678 17.203 -0.389 1.00 5.12 50 GLY A O 9
ATOM 19604 N N . LEU A 1 51 ? -14.584 16.452 -0.725 1.00 4.76 51 LEU A N 9
ATOM 19605 C CA . LEU A 1 51 ? -15.008 15.303 -1.511 1.00 4.73 51 LEU A CA 9
ATOM 19606 C C . LEU A 1 51 ? -15.656 14.265 -0.605 1.00 4.31 51 LEU A C 9
ATOM 19607 O O . LEU A 1 51 ? -15.195 14.032 0.514 1.00 4.30 51 LEU A O 9
ATOM 19623 N N . ILE A 1 52 ? -16.724 13.649 -1.083 1.00 4.31 52 ILE A N 9
ATOM 19624 C CA . ILE A 1 52 ? -17.466 12.694 -0.277 1.00 4.18 52 ILE A CA 9
ATOM 19625 C C . ILE A 1 52 ? -17.138 11.255 -0.666 1.00 4.20 52 ILE A C 9
ATOM 19626 O O . ILE A 1 52 ? -17.437 10.807 -1.777 1.00 4.41 52 ILE A O 9
ATOM 19642 N N . ILE A 1 53 ? -16.510 10.539 0.251 1.00 4.35 53 ILE A N 9
ATOM 19643 C CA . ILE A 1 53 ? -16.195 9.134 0.048 1.00 4.71 53 ILE A CA 9
ATOM 19644 C C . ILE A 1 53 ? -17.298 8.273 0.652 1.00 4.68 53 ILE A C 9
ATOM 19645 O O . ILE A 1 53 ? -17.410 8.165 1.874 1.00 4.86 53 ILE A O 9
ATOM 19661 N N . GLY A 1 54 ? -18.119 7.679 -0.205 1.00 4.74 54 GLY A N 9
ATOM 19662 C CA . GLY A 1 54 ? -19.257 6.919 0.264 1.00 4.88 54 GLY A CA 9
ATOM 19663 C C . GLY A 1 54 ? -18.909 5.481 0.588 1.00 4.29 54 GLY A C 9
ATOM 19664 O O . GLY A 1 54 ? -18.819 4.640 -0.309 1.00 4.64 54 GLY A O 9
ATOM 19668 N N . GLY A 1 55 ? -18.702 5.198 1.865 1.00 3.74 55 GLY A N 9
ATOM 19669 C CA . GLY A 1 55 ? -18.425 3.844 2.289 1.00 3.50 55 GLY A CA 9
ATOM 19670 C C . GLY A 1 55 ? -17.202 3.754 3.175 1.00 3.06 55 GLY A C 9
ATOM 19671 O O . GLY A 1 55 ? -17.179 4.312 4.274 1.00 3.37 55 GLY A O 9
ATOM 19675 N N . GLN A 1 56 ? -16.182 3.059 2.697 1.00 2.77 56 GLN A N 9
ATOM 19676 C CA . GLN A 1 56 ? -14.965 2.852 3.463 1.00 2.62 56 GLN A CA 9
ATOM 19677 C C . GLN A 1 56 ? -13.919 3.891 3.090 1.00 2.00 56 GLN A C 9
ATOM 19678 O O . GLN A 1 56 ? -13.823 4.304 1.934 1.00 2.19 56 GLN A O 9
ATOM 19692 N N . THR A 1 57 ? -13.144 4.312 4.071 1.00 1.85 57 THR A N 9
ATOM 19693 C CA . THR A 1 57 ? -12.083 5.273 3.844 1.00 1.54 57 THR A CA 9
ATOM 19694 C C . THR A 1 57 ? -10.722 4.610 4.022 1.00 1.34 57 THR A C 9
ATOM 19695 O O . THR A 1 57 ? -10.446 4.016 5.065 1.00 2.29 57 THR A O 9
ATOM 19706 N N . GLY A 1 58 ? -9.881 4.705 3.006 1.00 0.67 58 GLY A N 9
ATOM 19707 C CA . GLY A 1 58 ? -8.588 4.057 3.056 1.00 0.50 58 GLY A CA 9
ATOM 19708 C C . GLY A 1 58 ? -8.661 2.618 2.593 1.00 0.41 58 GLY A C 9
ATOM 19709 O O . GLY A 1 58 ? -8.467 1.693 3.384 1.00 0.48 58 GLY A O 9
ATOM 19713 N N . ASN A 1 59 ? -8.938 2.434 1.310 1.00 0.39 59 ASN A N 9
ATOM 19714 C CA . ASN A 1 59 ? -9.067 1.099 0.730 1.00 0.39 59 ASN A CA 9
ATOM 19715 C C . ASN A 1 59 ? -8.087 0.909 -0.421 1.00 0.34 59 ASN A C 9
ATOM 19716 O O . ASN A 1 59 ? -7.780 1.859 -1.142 1.00 0.52 59 ASN A O 9
ATOM 19727 N N . GLY A 1 60 ? -7.593 -0.309 -0.583 1.00 0.21 60 GLY A N 9
ATOM 19728 C CA . GLY A 1 60 ? -6.653 -0.597 -1.644 1.00 0.22 60 GLY A CA 9
ATOM 19729 C C . GLY A 1 60 ? -6.797 -2.011 -2.157 1.00 0.19 60 GLY A C 9
ATOM 19730 O O . GLY A 1 60 ? -7.700 -2.740 -1.739 1.00 0.19 60 GLY A O 9
ATOM 19734 N N . ALA A 1 61 ? -5.905 -2.406 -3.049 1.00 0.19 61 ALA A N 9
ATOM 19735 C CA . ALA A 1 61 ? -5.977 -3.723 -3.662 1.00 0.19 61 ALA A CA 9
ATOM 19736 C C . ALA A 1 61 ? -4.613 -4.394 -3.676 1.00 0.18 61 ALA A C 9
ATOM 19737 O O . ALA A 1 61 ? -3.587 -3.729 -3.836 1.00 0.19 61 ALA A O 9
ATOM 19744 N N . LEU A 1 62 ? -4.608 -5.707 -3.494 1.00 0.18 62 LEU A N 9
ATOM 19745 C CA . LEU A 1 62 ? -3.375 -6.476 -3.523 1.00 0.19 62 LEU A CA 9
ATOM 19746 C C . LEU A 1 62 ? -3.117 -6.988 -4.933 1.00 0.22 62 LEU A C 9
ATOM 19747 O O . LEU A 1 62 ? -3.895 -7.778 -5.473 1.00 0.24 62 LEU A O 9
ATOM 19763 N N . ARG A 1 63 ? -2.021 -6.537 -5.514 1.00 0.24 63 ARG A N 9
ATOM 19764 C CA . ARG A 1 63 ? -1.630 -6.953 -6.849 1.00 0.29 63 ARG A CA 9
ATOM 19765 C C . ARG A 1 63 ? -0.544 -8.015 -6.762 1.00 0.32 63 ARG A C 9
ATOM 19766 O O . ARG A 1 63 ? 0.498 -7.800 -6.138 1.00 0.34 63 ARG A O 9
ATOM 19787 N N . VAL A 1 64 ? -0.806 -9.171 -7.355 1.00 0.34 64 VAL A N 9
ATOM 19788 C CA . VAL A 1 64 ? 0.166 -10.252 -7.391 1.00 0.39 64 VAL A CA 9
ATOM 19789 C C . VAL A 1 64 ? 0.331 -10.765 -8.818 1.00 0.45 64 VAL A C 9
ATOM 19790 O O . VAL A 1 64 ? -0.616 -11.298 -9.405 1.00 0.47 64 VAL A O 9
ATOM 19803 N N . GLY A 1 65 ? 1.526 -10.599 -9.376 1.00 0.50 65 GLY A N 9
ATOM 19804 C CA . GLY A 1 65 ? 1.795 -11.071 -10.726 1.00 0.59 65 GLY A CA 9
ATOM 19805 C C . GLY A 1 65 ? 0.954 -10.366 -11.780 1.00 0.63 65 GLY A C 9
ATOM 19806 O O . GLY A 1 65 ? 0.739 -10.899 -12.870 1.00 0.75 65 GLY A O 9
ATOM 19810 N N . GLY A 1 66 ? 0.476 -9.170 -11.457 1.00 0.59 66 GLY A N 9
ATOM 19811 C CA . GLY A 1 66 ? -0.331 -8.413 -12.395 1.00 0.68 66 GLY A CA 9
ATOM 19812 C C . GLY A 1 66 ? -1.820 -8.650 -12.214 1.00 0.68 66 GLY A C 9
ATOM 19813 O O . GLY A 1 66 ? -2.637 -8.044 -12.911 1.00 0.82 66 GLY A O 9
ATOM 19817 N N . ALA A 1 67 ? -2.183 -9.527 -11.285 1.00 0.59 67 ALA A N 9
ATOM 19818 C CA . ALA A 1 67 ? -3.581 -9.839 -11.041 1.00 0.60 67 ALA A CA 9
ATOM 19819 C C . ALA A 1 67 ? -3.977 -9.481 -9.616 1.00 0.50 67 ALA A C 9
ATOM 19820 O O . ALA A 1 67 ? -3.242 -9.757 -8.669 1.00 0.46 67 ALA A O 9
ATOM 19827 N N . THR A 1 68 ? -5.130 -8.849 -9.470 1.00 0.49 68 THR A N 9
ATOM 19828 C CA . THR A 1 68 ? -5.638 -8.491 -8.159 1.00 0.41 68 THR A CA 9
ATOM 19829 C C . THR A 1 68 ? -6.244 -9.716 -7.479 1.00 0.42 68 THR A C 9
ATOM 19830 O O . THR A 1 68 ? -7.225 -10.283 -7.962 1.00 0.51 68 THR A O 9
ATOM 19841 N N . VAL A 1 69 ? -5.669 -10.115 -6.356 1.00 0.35 69 VAL A N 9
ATOM 19842 C CA . VAL A 1 69 ? -6.088 -11.341 -5.692 1.00 0.38 69 VAL A CA 9
ATOM 19843 C C . VAL A 1 69 ? -6.990 -11.041 -4.495 1.00 0.33 69 VAL A C 9
ATOM 19844 O O . VAL A 1 69 ? -7.647 -11.931 -3.961 1.00 0.38 69 VAL A O 9
ATOM 19857 N N . GLY A 1 70 ? -7.040 -9.782 -4.087 1.00 0.27 70 GLY A N 9
ATOM 19858 C CA . GLY A 1 70 ? -7.896 -9.410 -2.982 1.00 0.26 70 GLY A CA 9
ATOM 19859 C C . GLY A 1 70 ? -7.887 -7.919 -2.734 1.00 0.23 70 GLY A C 9
ATOM 19860 O O . GLY A 1 70 ? -7.005 -7.213 -3.221 1.00 0.22 70 GLY A O 9
ATOM 19864 N N . TYR A 1 71 ? -8.867 -7.441 -1.982 1.00 0.23 71 TYR A N 9
ATOM 19865 C CA . TYR A 1 71 ? -8.984 -6.021 -1.687 1.00 0.22 71 TYR A CA 9
ATOM 19866 C C . TYR A 1 71 ? -9.008 -5.816 -0.178 1.00 0.23 71 TYR A C 9
ATOM 19867 O O . TYR A 1 71 ? -9.528 -6.656 0.561 1.00 0.25 71 TYR A O 9
ATOM 19885 N N . TYR A 1 72 ? -8.446 -4.706 0.280 1.00 0.21 72 TYR A N 9
ATOM 19886 C CA . TYR A 1 72 ? -8.220 -4.510 1.706 1.00 0.21 72 TYR A CA 9
ATOM 19887 C C . TYR A 1 72 ? -8.553 -3.084 2.140 1.00 0.22 72 TYR A C 9
ATOM 19888 O O . TYR A 1 72 ? -8.481 -2.147 1.345 1.00 0.24 72 TYR A O 9
ATOM 19906 N N . ASN A 1 73 ? -8.924 -2.940 3.406 1.00 0.22 73 ASN A N 9
ATOM 19907 C CA . ASN A 1 73 ? -9.295 -1.647 3.975 1.00 0.24 73 ASN A CA 9
ATOM 19908 C C . ASN A 1 73 ? -8.588 -1.452 5.312 1.00 0.26 73 ASN A C 9
ATOM 19909 O O . ASN A 1 73 ? -8.286 -2.422 5.999 1.00 0.27 73 ASN A O 9
ATOM 19920 N N . THR A 1 74 ? -8.317 -0.211 5.679 1.00 0.29 74 THR A N 9
ATOM 19921 C CA . THR A 1 74 ? -7.677 0.066 6.953 1.00 0.32 74 THR A CA 9
ATOM 19922 C C . THR A 1 74 ? -8.724 0.316 8.034 1.00 0.35 74 THR A C 9
ATOM 19923 O O . THR A 1 74 ? -9.458 1.303 7.990 1.00 0.38 74 THR A O 9
ATOM 19934 N N . SER A 1 75 ? -8.800 -0.596 8.995 1.00 0.38 75 SER A N 9
ATOM 19935 C CA . SER A 1 75 ? -9.791 -0.511 10.057 1.00 0.44 75 SER A CA 9
ATOM 19936 C C . SER A 1 75 ? -9.336 0.479 11.128 1.00 0.42 75 SER A C 9
ATOM 19937 O O . SER A 1 75 ? -10.151 1.011 11.885 1.00 0.53 75 SER A O 9
ATOM 19945 N N . SER A 1 76 ? -8.035 0.729 11.175 1.00 0.44 76 SER A N 9
ATOM 19946 C CA . SER A 1 76 ? -7.464 1.659 12.135 1.00 0.48 76 SER A CA 9
ATOM 19947 C C . SER A 1 76 ? -6.154 2.230 11.600 1.00 0.49 76 SER A C 9
ATOM 19948 O O . SER A 1 76 ? -5.137 1.537 11.538 1.00 0.64 76 SER A O 9
ATOM 19956 N N . LEU A 1 77 ? -6.200 3.482 11.168 1.00 0.56 77 LEU A N 9
ATOM 19957 C CA . LEU A 1 77 ? -5.020 4.170 10.669 1.00 0.70 77 LEU A CA 9
ATOM 19958 C C . LEU A 1 77 ? -4.559 5.200 11.690 1.00 0.72 77 LEU A C 9
ATOM 19959 O O . LEU A 1 77 ? -5.379 5.786 12.399 1.00 0.78 77 LEU A O 9
ATOM 19975 N N . SER A 1 78 ? -3.251 5.403 11.780 1.00 0.82 78 SER A N 9
ATOM 19976 C CA . SER A 1 78 ? -2.704 6.409 12.670 1.00 0.95 78 SER A CA 9
ATOM 19977 C C . SER A 1 78 ? -3.222 7.792 12.269 1.00 0.90 78 SER A C 9
ATOM 19978 O O . SER A 1 78 ? -3.174 8.171 11.095 1.00 0.87 78 SER A O 9
ATOM 19986 N N . VAL A 1 79 ? -3.712 8.541 13.256 1.00 1.04 79 VAL A N 9
ATOM 19987 C CA . VAL A 1 79 ? -4.364 9.823 13.010 1.00 1.14 79 VAL A CA 9
ATOM 19988 C C . VAL A 1 79 ? -3.381 10.839 12.441 1.00 1.14 79 VAL A C 9
ATOM 19989 O O . VAL A 1 79 ? -3.765 11.724 11.680 1.00 1.19 79 VAL A O 9
ATOM 20002 N N . GLY A 1 80 ? -2.111 10.698 12.801 1.00 1.21 80 GLY A N 9
ATOM 20003 C CA . GLY A 1 80 ? -1.079 11.565 12.259 1.00 1.35 80 GLY A CA 9
ATOM 20004 C C . GLY A 1 80 ? -0.978 11.466 10.749 1.00 1.32 80 GLY A C 9
ATOM 20005 O O . GLY A 1 80 ? -0.607 12.428 10.078 1.00 1.48 80 GLY A O 9
ATOM 20009 N N . LEU A 1 81 ? -1.324 10.304 10.210 1.00 1.21 81 LEU A N 9
ATOM 20010 C CA . LEU A 1 81 ? -1.285 10.090 8.769 1.00 1.33 81 LEU A CA 9
ATOM 20011 C C . LEU A 1 81 ? -2.602 10.513 8.139 1.00 1.33 81 LEU A C 9
ATOM 20012 O O . LEU A 1 81 ? -2.635 10.998 7.009 1.00 1.55 81 LEU A O 9
ATOM 20028 N N . GLN A 1 82 ? -3.682 10.344 8.894 1.00 1.25 82 GLN A N 9
ATOM 20029 C CA . GLN A 1 82 ? -5.025 10.651 8.412 1.00 1.44 82 GLN A CA 9
ATOM 20030 C C . GLN A 1 82 ? -5.347 12.138 8.590 1.00 1.62 82 GLN A C 9
ATOM 20031 O O . GLN A 1 82 ? -6.410 12.613 8.187 1.00 1.85 82 GLN A O 9
ATOM 20045 N N . ALA A 1 83 ? -4.421 12.872 9.193 1.00 1.61 83 ALA A N 9
ATOM 20046 C CA . ALA A 1 83 ? -4.566 14.311 9.351 1.00 1.85 83 ALA A CA 9
ATOM 20047 C C . ALA A 1 83 ? -4.709 14.982 7.987 1.00 2.05 83 ALA A C 9
ATOM 20048 O O . ALA A 1 83 ? -4.115 14.531 7.003 1.00 2.09 83 ALA A O 9
ATOM 20055 N N . GLY A 1 84 ? -5.503 16.050 7.934 1.00 2.28 84 GLY A N 9
ATOM 20056 C CA . GLY A 1 84 ? -5.762 16.738 6.681 1.00 2.56 84 GLY A CA 9
ATOM 20057 C C . GLY A 1 84 ? -4.583 17.560 6.208 1.00 2.28 84 GLY A C 9
ATOM 20058 O O . GLY A 1 84 ? -4.680 18.778 6.057 1.00 2.75 84 GLY A O 9
ATOM 20062 N N . ALA A 1 85 ? -3.468 16.891 5.986 1.00 2.10 85 ALA A N 9
ATOM 20063 C CA . ALA A 1 85 ? -2.267 17.523 5.483 1.00 2.26 85 ALA A CA 9
ATOM 20064 C C . ALA A 1 85 ? -1.590 16.596 4.487 1.00 1.87 85 ALA A C 9
ATOM 20065 O O . ALA A 1 85 ? -0.833 15.704 4.877 1.00 2.44 85 ALA A O 9
ATOM 20072 N N . GLN A 1 86 ? -1.906 16.801 3.208 1.00 1.58 86 GLN A N 9
ATOM 20073 C CA . GLN A 1 86 ? -1.387 15.982 2.111 1.00 1.78 86 GLN A CA 9
ATOM 20074 C C . GLN A 1 86 ? -2.024 14.591 2.108 1.00 1.61 86 GLN A C 9
ATOM 20075 O O . GLN A 1 86 ? -1.848 13.812 3.050 1.00 1.64 86 GLN A O 9
ATOM 20089 N N . SER A 1 87 ? -2.781 14.295 1.057 1.00 1.59 87 SER A N 9
ATOM 20090 C CA . SER A 1 87 ? -3.307 12.954 0.852 1.00 1.55 87 SER A CA 9
ATOM 20091 C C . SER A 1 87 ? -2.149 11.992 0.623 1.00 1.22 87 SER A C 9
ATOM 20092 O O . SER A 1 87 ? -1.287 12.236 -0.222 1.00 1.17 87 SER A O 9
ATOM 20100 N N . LYS A 1 88 ? -2.126 10.909 1.376 1.00 1.12 88 LYS A N 9
ATOM 20101 C CA . LYS A 1 88 ? -0.966 10.039 1.389 1.00 0.84 88 LYS A CA 9
ATOM 20102 C C . LYS A 1 88 ? -1.290 8.683 0.795 1.00 0.76 88 LYS A C 9
ATOM 20103 O O . LYS A 1 88 ? -2.385 8.154 0.978 1.00 0.97 88 LYS A O 9
ATOM 20122 N N . ALA A 1 89 ? -0.332 8.135 0.078 1.00 0.53 89 ALA A N 9
ATOM 20123 C CA . ALA A 1 89 ? -0.447 6.798 -0.447 1.00 0.48 89 ALA A CA 9
ATOM 20124 C C . ALA A 1 89 ? 0.562 5.907 0.246 1.00 0.36 89 ALA A C 9
ATOM 20125 O O . ALA A 1 89 ? 1.729 6.273 0.388 1.00 0.37 89 ALA A O 9
ATOM 20132 N N . ILE A 1 90 ? 0.119 4.748 0.684 1.00 0.30 90 ILE A N 9
ATOM 20133 C CA . ILE A 1 90 ? 0.984 3.852 1.421 1.00 0.26 90 ILE A CA 9
ATOM 20134 C C . ILE A 1 90 ? 1.136 2.555 0.649 1.00 0.23 90 ILE A C 9
ATOM 20135 O O . ILE A 1 90 ? 0.153 1.868 0.370 1.00 0.27 90 ILE A O 9
ATOM 20151 N N . VAL A 1 91 ? 2.363 2.246 0.281 1.00 0.21 91 VAL A N 9
ATOM 20152 C CA . VAL A 1 91 ? 2.645 1.062 -0.501 1.00 0.20 91 VAL A CA 9
ATOM 20153 C C . VAL A 1 91 ? 3.337 0.017 0.355 1.00 0.19 91 VAL A C 9
ATOM 20154 O O . VAL A 1 91 ? 4.395 0.271 0.935 1.00 0.21 91 VAL A O 9
ATOM 20167 N N . PHE A 1 92 ? 2.728 -1.150 0.436 1.00 0.17 92 PHE A N 9
ATOM 20168 C CA . PHE A 1 92 ? 3.286 -2.250 1.200 1.00 0.16 92 PHE A CA 9
ATOM 20169 C C . PHE A 1 92 ? 3.875 -3.282 0.251 1.00 0.17 92 PHE A C 9
ATOM 20170 O O . PHE A 1 92 ? 3.148 -3.910 -0.524 1.00 0.19 92 PHE A O 9
ATOM 20187 N N . LEU A 1 93 ? 5.184 -3.443 0.303 1.00 0.15 93 LEU A N 9
ATOM 20188 C CA . LEU A 1 93 ? 5.865 -4.408 -0.539 1.00 0.16 93 LEU A CA 9
ATOM 20189 C C . LEU A 1 93 ? 6.277 -5.613 0.282 1.00 0.15 93 LEU A C 9
ATOM 20190 O O . LEU A 1 93 ? 6.856 -5.474 1.354 1.00 0.17 93 LEU A O 9
ATOM 20206 N N . PHE A 1 94 ? 5.925 -6.789 -0.196 1.00 0.15 94 PHE A N 9
ATOM 20207 C CA . PHE A 1 94 ? 6.342 -8.021 0.446 1.00 0.17 94 PHE A CA 9
ATOM 20208 C C . PHE A 1 94 ? 7.397 -8.708 -0.408 1.00 0.19 94 PHE A C 9
ATOM 20209 O O . PHE A 1 94 ? 7.057 -9.374 -1.388 1.00 0.19 94 PHE A O 9
ATOM 20226 N N . MET A 1 95 ? 8.671 -8.554 -0.058 1.00 0.26 95 MET A N 9
ATOM 20227 C CA . MET A 1 95 ? 9.739 -9.157 -0.859 1.00 0.30 95 MET A CA 9
ATOM 20228 C C . MET A 1 95 ? 9.924 -10.628 -0.508 1.00 0.31 95 MET A C 9
ATOM 20229 O O . MET A 1 95 ? 10.673 -11.344 -1.173 1.00 0.36 95 MET A O 9
ATOM 20243 N N . THR A 1 96 ? 9.229 -11.083 0.520 1.00 0.30 96 THR A N 9
ATOM 20244 C CA . THR A 1 96 ? 9.303 -12.474 0.932 1.00 0.32 96 THR A CA 9
ATOM 20245 C C . THR A 1 96 ? 7.925 -13.115 0.852 1.00 0.32 96 THR A C 9
ATOM 20246 O O . THR A 1 96 ? 6.912 -12.470 1.135 1.00 0.30 96 THR A O 9
ATOM 20257 N N . GLN A 1 97 ? 7.884 -14.380 0.450 1.00 0.37 97 GLN A N 9
ATOM 20258 C CA . GLN A 1 97 ? 6.618 -15.088 0.313 1.00 0.40 97 GLN A CA 9
ATOM 20259 C C . GLN A 1 97 ? 6.029 -15.388 1.684 1.00 0.40 97 GLN A C 9
ATOM 20260 O O . GLN A 1 97 ? 4.815 -15.432 1.852 1.00 0.40 97 GLN A O 9
ATOM 20274 N N . ASP A 1 98 ? 6.909 -15.599 2.658 1.00 0.43 98 ASP A N 9
ATOM 20275 C CA . ASP A 1 98 ? 6.489 -15.796 4.045 1.00 0.46 98 ASP A CA 9
ATOM 20276 C C . ASP A 1 98 ? 5.625 -14.638 4.517 1.00 0.41 98 ASP A C 9
ATOM 20277 O O . ASP A 1 98 ? 4.622 -14.838 5.201 1.00 0.43 98 ASP A O 9
ATOM 20286 N N . ALA A 1 99 ? 6.012 -13.428 4.134 1.00 0.36 99 ALA A N 9
ATOM 20287 C CA . ALA A 1 99 ? 5.259 -12.242 4.500 1.00 0.32 99 ALA A CA 9
ATOM 20288 C C . ALA A 1 99 ? 3.927 -12.184 3.756 1.00 0.30 99 ALA A C 9
ATOM 20289 O O . ALA A 1 99 ? 2.939 -11.671 4.282 1.00 0.30 99 ALA A O 9
ATOM 20296 N N . LEU A 1 100 ? 3.891 -12.731 2.541 1.00 0.30 100 LEU A N 9
ATOM 20297 C CA . LEU A 1 100 ? 2.672 -12.737 1.736 1.00 0.30 100 LEU A CA 9
ATOM 20298 C C . LEU A 1 100 ? 1.674 -13.728 2.334 1.00 0.35 100 LEU A C 9
ATOM 20299 O O . LEU A 1 100 ? 0.495 -13.413 2.502 1.00 0.36 100 LEU A O 9
ATOM 20315 N N . ASP A 1 101 ? 2.162 -14.923 2.658 1.00 0.39 101 ASP A N 9
ATOM 20316 C CA . ASP A 1 101 ? 1.332 -15.965 3.258 1.00 0.47 101 ASP A CA 9
ATOM 20317 C C . ASP A 1 101 ? 0.772 -15.515 4.597 1.00 0.46 101 ASP A C 9
ATOM 20318 O O . ASP A 1 101 ? -0.416 -15.682 4.870 1.00 0.49 101 ASP A O 9
ATOM 20327 N N . LYS A 1 102 ? 1.630 -14.920 5.418 1.00 0.44 102 LYS A N 9
ATOM 20328 C CA . LYS A 1 102 ? 1.222 -14.422 6.724 1.00 0.45 102 LYS A CA 9
ATOM 20329 C C . LYS A 1 102 ? 0.106 -13.395 6.583 1.00 0.40 102 LYS A C 9
ATOM 20330 O O . LYS A 1 102 ? -0.862 -13.408 7.341 1.00 0.43 102 LYS A O 9
ATOM 20349 N N . PHE A 1 103 ? 0.250 -12.511 5.604 1.00 0.33 103 PHE A N 9
ATOM 20350 C CA . PHE A 1 103 ? -0.744 -11.479 5.343 1.00 0.29 103 PHE A CA 9
ATOM 20351 C C . PHE A 1 103 ? -2.054 -12.096 4.854 1.00 0.35 103 PHE A C 9
ATOM 20352 O O . PHE A 1 103 ? -3.136 -11.746 5.326 1.00 0.37 103 PHE A O 9
ATOM 20369 N N . ARG A 1 104 ? -1.937 -13.030 3.921 1.00 0.40 104 ARG A N 9
ATOM 20370 C CA . ARG A 1 104 ? -3.094 -13.653 3.287 1.00 0.50 104 ARG A CA 9
ATOM 20371 C C . ARG A 1 104 ? -3.909 -14.463 4.296 1.00 0.58 104 ARG A C 9
ATOM 20372 O O . ARG A 1 104 ? -5.142 -14.439 4.272 1.00 0.66 104 ARG A O 9
ATOM 20393 N N . ASN A 1 105 ? -3.215 -15.164 5.187 1.00 0.58 105 ASN A N 9
ATOM 20394 C CA . ASN A 1 105 ? -3.869 -16.064 6.132 1.00 0.67 105 ASN A CA 9
ATOM 20395 C C . ASN A 1 105 ? -4.403 -15.322 7.352 1.00 0.62 105 ASN A C 9
ATOM 20396 O O . ASN A 1 105 ? -5.192 -15.875 8.123 1.00 0.69 105 ASN A O 9
ATOM 20407 N N . SER A 1 106 ? -3.972 -14.085 7.547 1.00 0.57 106 SER A N 9
ATOM 20408 C CA . SER A 1 106 ? -4.384 -13.331 8.718 1.00 0.55 106 SER A CA 9
ATOM 20409 C C . SER A 1 106 ? -5.652 -12.524 8.451 1.00 0.53 106 SER A C 9
ATOM 20410 O O . SER A 1 106 ? -5.699 -11.702 7.534 1.00 0.66 106 SER A O 9
ATOM 20418 N N . ASP A 1 107 ? -6.685 -12.776 9.243 1.00 0.54 107 ASP A N 9
ATOM 20419 C CA . ASP A 1 107 ? -7.884 -11.950 9.210 1.00 0.57 107 ASP A CA 9
ATOM 20420 C C . ASP A 1 107 ? -7.710 -10.782 10.167 1.00 0.50 107 ASP A C 9
ATOM 20421 O O . ASP A 1 107 ? -8.168 -10.816 11.313 1.00 0.73 107 ASP A O 9
ATOM 20430 N N . GLY A 1 108 ? -7.024 -9.760 9.692 1.00 0.37 108 GLY A N 9
ATOM 20431 C CA . GLY A 1 108 ? -6.666 -8.644 10.536 1.00 0.34 108 GLY A CA 9
ATOM 20432 C C . GLY A 1 108 ? -5.165 -8.552 10.696 1.00 0.33 108 GLY A C 9
ATOM 20433 O O . GLY A 1 108 ? -4.583 -9.205 11.562 1.00 0.50 108 GLY A O 9
ATOM 20437 N N . TRP A 1 109 ? -4.539 -7.758 9.850 1.00 0.23 109 TRP A N 9
ATOM 20438 C CA . TRP A 1 109 ? -3.090 -7.640 9.831 1.00 0.21 109 TRP A CA 9
ATOM 20439 C C . TRP A 1 109 ? -2.672 -6.258 10.321 1.00 0.20 109 TRP A C 9
ATOM 20440 O O . TRP A 1 109 ? -3.163 -5.248 9.822 1.00 0.21 109 TRP A O 9
ATOM 20461 N N . ALA A 1 110 ? -1.790 -6.213 11.308 1.00 0.21 110 ALA A N 9
ATOM 20462 C CA . ALA A 1 110 ? -1.343 -4.944 11.858 1.00 0.23 110 ALA A CA 9
ATOM 20463 C C . ALA A 1 110 ? 0.133 -4.703 11.564 1.00 0.21 110 ALA A C 9
ATOM 20464 O O . ALA A 1 110 ? 0.964 -5.612 11.679 1.00 0.24 110 ALA A O 9
ATOM 20471 N N . ALA A 1 111 ? 0.460 -3.465 11.205 1.00 0.20 111 ALA A N 9
ATOM 20472 C CA . ALA A 1 111 ? 1.822 -3.100 10.851 1.00 0.19 111 ALA A CA 9
ATOM 20473 C C . ALA A 1 111 ? 2.660 -2.918 12.105 1.00 0.22 111 ALA A C 9
ATOM 20474 O O . ALA A 1 111 ? 2.295 -2.150 12.996 1.00 0.27 111 ALA A O 9
ATOM 20481 N N . GLY A 1 112 ? 3.772 -3.637 12.179 1.00 0.26 112 GLY A N 9
ATOM 20482 C CA . GLY A 1 112 ? 4.627 -3.554 13.345 1.00 0.34 112 GLY A CA 9
ATOM 20483 C C . GLY A 1 112 ? 4.265 -4.598 14.376 1.00 0.37 112 GLY A C 9
ATOM 20484 O O . GLY A 1 112 ? 5.024 -4.852 15.313 1.00 0.44 112 GLY A O 9
ATOM 20488 N N . ALA A 1 113 ? 3.098 -5.204 14.208 1.00 0.37 113 ALA A N 9
ATOM 20489 C CA . ALA A 1 113 ? 2.644 -6.246 15.109 1.00 0.41 113 ALA A CA 9
ATOM 20490 C C . ALA A 1 113 ? 2.902 -7.623 14.509 1.00 0.42 113 ALA A C 9
ATOM 20491 O O . ALA A 1 113 ? 3.771 -8.357 14.982 1.00 0.53 113 ALA A O 9
ATOM 20498 N N . ASP A 1 114 ? 2.167 -7.971 13.454 1.00 0.38 114 ASP A N 9
ATOM 20499 C CA . ASP A 1 114 ? 2.356 -9.268 12.806 1.00 0.42 114 ASP A CA 9
ATOM 20500 C C . ASP A 1 114 ? 3.688 -9.306 12.072 1.00 0.40 114 ASP A C 9
ATOM 20501 O O . ASP A 1 114 ? 4.482 -10.228 12.250 1.00 0.45 114 ASP A O 9
ATOM 20510 N N . ALA A 1 115 ? 3.933 -8.293 11.254 1.00 0.35 115 ALA A N 9
ATOM 20511 C CA . ALA A 1 115 ? 5.188 -8.189 10.526 1.00 0.33 115 ALA A CA 9
ATOM 20512 C C . ALA A 1 115 ? 5.996 -6.992 11.000 1.00 0.32 115 ALA A C 9
ATOM 20513 O O . ALA A 1 115 ? 5.438 -5.919 11.249 1.00 0.34 115 ALA A O 9
ATOM 20520 N N . SER A 1 116 ? 7.298 -7.174 11.126 1.00 0.34 116 SER A N 9
ATOM 20521 C CA . SER A 1 116 ? 8.192 -6.070 11.417 1.00 0.36 116 SER A CA 9
ATOM 20522 C C . SER A 1 116 ? 8.516 -5.342 10.115 1.00 0.33 116 SER A C 9
ATOM 20523 O O . SER A 1 116 ? 9.198 -5.883 9.245 1.00 0.54 116 SER A O 9
ATOM 20531 N N . VAL A 1 117 ? 8.013 -4.124 9.977 1.00 0.26 117 VAL A N 9
ATOM 20532 C CA . VAL A 1 117 ? 8.072 -3.416 8.708 1.00 0.21 117 VAL A CA 9
ATOM 20533 C C . VAL A 1 117 ? 9.095 -2.283 8.738 1.00 0.22 117 VAL A C 9
ATOM 20534 O O . VAL A 1 117 ? 9.339 -1.670 9.779 1.00 0.28 117 VAL A O 9
ATOM 20547 N N . ALA A 1 118 ? 9.688 -2.025 7.583 1.00 0.21 118 ALA A N 9
ATOM 20548 C CA . ALA A 1 118 ? 10.720 -1.010 7.454 1.00 0.24 118 ALA A CA 9
ATOM 20549 C C . ALA A 1 118 ? 10.290 0.069 6.475 1.00 0.21 118 ALA A C 9
ATOM 20550 O O . ALA A 1 118 ? 9.692 -0.226 5.443 1.00 0.21 118 ALA A O 9
ATOM 20557 N N . LEU A 1 119 ? 10.593 1.313 6.804 1.00 0.21 119 LEU A N 9
ATOM 20558 C CA . LEU A 1 119 ? 10.286 2.427 5.930 1.00 0.22 119 LEU A CA 9
ATOM 20559 C C . LEU A 1 119 ? 11.457 2.653 4.985 1.00 0.23 119 LEU A C 9
ATOM 20560 O O . LEU A 1 119 ? 12.601 2.766 5.426 1.00 0.29 119 LEU A O 9
ATOM 20576 N N . VAL A 1 120 ? 11.183 2.702 3.695 1.00 0.23 120 VAL A N 9
ATOM 20577 C CA . VAL A 1 120 ? 12.241 2.832 2.706 1.00 0.26 120 VAL A CA 9
ATOM 20578 C C . VAL A 1 120 ? 12.567 4.297 2.443 1.00 0.28 120 VAL A C 9
ATOM 20579 O O . VAL A 1 120 ? 11.679 5.102 2.163 1.00 0.33 120 VAL A O 9
ATOM 20592 N N . LYS A 1 121 ? 13.846 4.632 2.536 1.00 0.36 121 LYS A N 9
ATOM 20593 C CA . LYS A 1 121 ? 14.303 5.993 2.305 1.00 0.41 121 LYS A CA 9
ATOM 20594 C C . LYS A 1 121 ? 15.010 6.091 0.959 1.00 0.40 121 LYS A C 9
ATOM 20595 O O . LYS A 1 121 ? 15.886 5.283 0.647 1.00 0.47 121 LYS A O 9
ATOM 20614 N N . MET A 1 122 ? 14.616 7.074 0.159 1.00 0.42 122 MET A N 9
ATOM 20615 C CA . MET A 1 122 ? 15.241 7.299 -1.137 1.00 0.46 122 MET A CA 9
ATOM 20616 C C . MET A 1 122 ? 16.578 8.008 -0.956 1.00 0.55 122 MET A C 9
ATOM 20617 O O . MET A 1 122 ? 16.781 8.732 0.022 1.00 0.61 122 MET A O 9
ATOM 20631 N N . GLY A 1 123 ? 17.488 7.790 -1.895 1.00 0.59 123 GLY A N 9
ATOM 20632 C CA . GLY A 1 123 ? 18.793 8.414 -1.831 1.00 0.73 123 GLY A CA 9
ATOM 20633 C C . GLY A 1 123 ? 18.738 9.901 -2.145 1.00 0.83 123 GLY A C 9
ATOM 20634 O O . GLY A 1 123 ? 17.677 10.427 -2.485 1.00 0.82 123 GLY A O 9
ATOM 20638 N N . ALA A 1 124 ? 19.883 10.574 -2.050 1.00 0.99 124 ALA A N 9
ATOM 20639 C CA . ALA A 1 124 ? 19.955 12.024 -2.247 1.00 1.13 124 ALA A CA 9
ATOM 20640 C C . ALA A 1 124 ? 19.541 12.440 -3.661 1.00 1.11 124 ALA A C 9
ATOM 20641 O O . ALA A 1 124 ? 19.142 13.581 -3.891 1.00 1.22 124 ALA A O 9
ATOM 20648 N N . ASN A 1 125 ? 19.632 11.513 -4.604 1.00 1.00 125 ASN A N 9
ATOM 20649 C CA . ASN A 1 125 ? 19.267 11.789 -5.991 1.00 1.00 125 ASN A CA 9
ATOM 20650 C C . ASN A 1 125 ? 17.768 11.595 -6.218 1.00 0.89 125 ASN A C 9
ATOM 20651 O O . ASN A 1 125 ? 17.266 11.783 -7.331 1.00 0.90 125 ASN A O 9
ATOM 20662 N N . GLY A 1 126 ? 17.056 11.222 -5.160 1.00 0.85 126 GLY A N 9
ATOM 20663 C CA . GLY A 1 126 ? 15.620 11.047 -5.252 1.00 0.83 126 GLY A CA 9
ATOM 20664 C C . GLY A 1 126 ? 15.230 9.666 -5.741 1.00 0.65 126 GLY A C 9
ATOM 20665 O O . GLY A 1 126 ? 14.085 9.440 -6.138 1.00 0.70 126 GLY A O 9
ATOM 20669 N N . ALA A 1 127 ? 16.178 8.741 -5.716 1.00 0.52 127 ALA A N 9
ATOM 20670 C CA . ALA A 1 127 ? 15.926 7.386 -6.173 1.00 0.39 127 ALA A CA 9
ATOM 20671 C C . ALA A 1 127 ? 16.072 6.395 -5.033 1.00 0.37 127 ALA A C 9
ATOM 20672 O O . ALA A 1 127 ? 16.992 6.500 -4.221 1.00 0.45 127 ALA A O 9
ATOM 20679 N N . ILE A 1 128 ? 15.162 5.437 -4.970 1.00 0.31 128 ILE A N 9
ATOM 20680 C CA . ILE A 1 128 ? 15.198 4.421 -3.935 1.00 0.33 128 ILE A CA 9
ATOM 20681 C C . ILE A 1 128 ? 16.385 3.494 -4.121 1.00 0.43 128 ILE A C 9
ATOM 20682 O O . ILE A 1 128 ? 16.542 2.870 -5.172 1.00 0.46 128 ILE A O 9
ATOM 20698 N N . ASP A 1 129 ? 17.219 3.417 -3.099 1.00 0.54 129 ASP A N 9
ATOM 20699 C CA . ASP A 1 129 ? 18.310 2.460 -3.087 1.00 0.67 129 ASP A CA 9
ATOM 20700 C C . ASP A 1 129 ? 17.744 1.075 -2.813 1.00 0.66 129 ASP A C 9
ATOM 20701 O O . ASP A 1 129 ? 17.278 0.791 -1.711 1.00 0.69 129 ASP A O 9
ATOM 20710 N N . THR A 1 130 ? 17.762 0.226 -3.825 1.00 0.67 130 THR A N 9
ATOM 20711 C CA . THR A 1 130 ? 17.153 -1.090 -3.725 1.00 0.68 130 THR A CA 9
ATOM 20712 C C . THR A 1 130 ? 18.086 -2.087 -3.046 1.00 0.70 130 THR A C 9
ATOM 20713 O O . THR A 1 130 ? 17.644 -3.111 -2.524 1.00 0.67 130 THR A O 9
ATOM 20724 N N . THR A 1 131 ? 19.371 -1.770 -3.036 1.00 0.81 131 THR A N 9
ATOM 20725 C CA . THR A 1 131 ? 20.378 -2.660 -2.482 1.00 0.88 131 THR A CA 9
ATOM 20726 C C . THR A 1 131 ? 20.323 -2.726 -0.953 1.00 0.80 131 THR A C 9
ATOM 20727 O O . THR A 1 131 ? 20.728 -3.721 -0.354 1.00 0.82 131 THR A O 9
ATOM 20738 N N . THR A 1 132 ? 19.808 -1.679 -0.326 1.00 0.79 132 THR A N 9
ATOM 20739 C CA . THR A 1 132 ? 19.735 -1.623 1.129 1.00 0.81 132 THR A CA 9
ATOM 20740 C C . THR A 1 132 ? 18.442 -2.231 1.669 1.00 0.69 132 THR A C 9
ATOM 20741 O O . THR A 1 132 ? 18.221 -2.258 2.881 1.00 0.69 132 THR A O 9
ATOM 20752 N N . ALA A 1 133 ? 17.588 -2.720 0.779 1.00 0.67 133 ALA A N 9
ATOM 20753 C CA . ALA A 1 133 ? 16.347 -3.347 1.203 1.00 0.64 133 ALA A CA 9
ATOM 20754 C C . ALA A 1 133 ? 16.609 -4.780 1.645 1.00 0.62 133 ALA A C 9
ATOM 20755 O O . ALA A 1 133 ? 17.117 -5.591 0.870 1.00 0.76 133 ALA A O 9
ATOM 20762 N N . THR A 1 134 ? 16.255 -5.084 2.887 1.00 0.60 134 THR A N 9
ATOM 20763 C CA . THR A 1 134 ? 16.463 -6.415 3.444 1.00 0.76 134 THR A CA 9
ATOM 20764 C C . THR A 1 134 ? 15.389 -6.762 4.472 1.00 0.60 134 THR A C 9
ATOM 20765 O O . THR A 1 134 ? 15.555 -7.679 5.278 1.00 0.63 134 THR A O 9
ATOM 20776 N N . ALA A 1 135 ? 14.295 -6.016 4.447 1.00 0.53 135 ALA A N 9
ATOM 20777 C CA . ALA A 1 135 ? 13.176 -6.266 5.341 1.00 0.42 135 ALA A CA 9
ATOM 20778 C C . ALA A 1 135 ? 12.253 -7.309 4.727 1.00 0.32 135 ALA A C 9
ATOM 20779 O O . ALA A 1 135 ? 12.298 -7.529 3.521 1.00 0.37 135 ALA A O 9
ATOM 20786 N N . PRO A 1 136 ? 11.428 -8.002 5.531 1.00 0.27 136 PRO A N 9
ATOM 20787 C CA . PRO A 1 136 ? 10.432 -8.924 4.982 1.00 0.26 136 PRO A CA 9
ATOM 20788 C C . PRO A 1 136 ? 9.266 -8.160 4.363 1.00 0.21 136 PRO A C 9
ATOM 20789 O O . PRO A 1 136 ? 8.605 -8.646 3.439 1.00 0.23 136 PRO A O 9
ATOM 20800 N N . VAL A 1 137 ? 9.032 -6.960 4.890 1.00 0.18 137 VAL A N 9
ATOM 20801 C CA . VAL A 1 137 ? 8.016 -6.058 4.380 1.00 0.17 137 VAL A CA 9
ATOM 20802 C C . VAL A 1 137 ? 8.605 -4.654 4.249 1.00 0.19 137 VAL A C 9
ATOM 20803 O O . VAL A 1 137 ? 9.130 -4.100 5.221 1.00 0.22 137 VAL A O 9
ATOM 20816 N N . GLU A 1 138 ? 8.502 -4.081 3.062 1.00 0.20 138 GLU A N 9
ATOM 20817 C CA . GLU A 1 138 ? 9.071 -2.774 2.790 1.00 0.25 138 GLU A CA 9
ATOM 20818 C C . GLU A 1 138 ? 7.952 -1.759 2.587 1.00 0.18 138 GLU A C 9
ATOM 20819 O O . GLU A 1 138 ? 7.045 -1.975 1.788 1.00 0.18 138 GLU A O 9
ATOM 20831 N N . VAL A 1 139 ? 8.005 -0.663 3.325 1.00 0.18 139 VAL A N 9
ATOM 20832 C CA . VAL A 1 139 ? 6.943 0.329 3.282 1.00 0.17 139 VAL A CA 9
ATOM 20833 C C . VAL A 1 139 ? 7.395 1.621 2.609 1.00 0.18 139 VAL A C 9
ATOM 20834 O O . VAL A 1 139 ? 8.357 2.262 3.036 1.00 0.19 139 VAL A O 9
ATOM 20847 N N . ILE A 1 140 ? 6.698 1.976 1.537 1.00 0.18 140 ILE A N 9
ATOM 20848 C CA . ILE A 1 140 ? 6.947 3.215 0.817 1.00 0.20 140 ILE A CA 9
ATOM 20849 C C . ILE A 1 140 ? 5.761 4.163 0.985 1.00 0.19 140 ILE A C 9
ATOM 20850 O O . ILE A 1 140 ? 4.635 3.831 0.613 1.00 0.20 140 ILE A O 9
ATOM 20866 N N . VAL A 1 141 ? 6.007 5.330 1.563 1.00 0.22 141 VAL A N 9
ATOM 20867 C CA . VAL A 1 141 ? 4.953 6.316 1.761 1.00 0.25 141 VAL A CA 9
ATOM 20868 C C . VAL A 1 141 ? 5.112 7.499 0.804 1.00 0.26 141 VAL A C 9
ATOM 20869 O O . VAL A 1 141 ? 6.123 8.206 0.818 1.00 0.32 141 VAL A O 9
ATOM 20882 N N . LEU A 1 142 ? 4.111 7.701 -0.037 1.00 0.24 142 LEU A N 9
ATOM 20883 C CA . LEU A 1 142 ? 4.168 8.746 -1.044 1.00 0.26 142 LEU A CA 9
ATOM 20884 C C . LEU A 1 142 ? 3.233 9.902 -0.703 1.00 0.32 142 LEU A C 9
ATOM 20885 O O . LEU A 1 142 ? 2.048 9.703 -0.432 1.00 0.35 142 LEU A O 9
ATOM 20901 N N . THR A 1 143 ? 3.785 11.103 -0.701 1.00 0.40 143 THR A N 9
ATOM 20902 C CA . THR A 1 143 ? 2.993 12.319 -0.591 1.00 0.51 143 THR A CA 9
ATOM 20903 C C . THR A 1 143 ? 3.070 13.073 -1.918 1.00 0.62 143 THR A C 9
ATOM 20904 O O . THR A 1 143 ? 3.777 12.625 -2.823 1.00 0.61 143 THR A O 9
ATOM 20915 N N . ASN A 1 144 ? 2.370 14.199 -2.065 1.00 0.76 144 ASN A N 9
ATOM 20916 C CA . ASN A 1 144 ? 2.486 14.976 -3.306 1.00 0.89 144 ASN A CA 9
ATOM 20917 C C . ASN A 1 144 ? 3.916 15.492 -3.469 1.00 0.92 144 ASN A C 9
ATOM 20918 O O . ASN A 1 144 ? 4.409 15.651 -4.590 1.00 1.02 144 ASN A O 9
ATOM 20929 N N . ALA A 1 145 ? 4.582 15.723 -2.340 1.00 0.88 145 ALA A N 9
ATOM 20930 C CA . ALA A 1 145 ? 5.963 16.186 -2.335 1.00 0.95 145 ALA A CA 9
ATOM 20931 C C . ALA A 1 145 ? 6.933 15.035 -2.589 1.00 0.85 145 ALA A C 9
ATOM 20932 O O . ALA A 1 145 ? 8.126 15.251 -2.808 1.00 1.00 145 ALA A O 9
ATOM 20939 N N . GLY A 1 146 ? 6.421 13.814 -2.558 1.00 0.65 146 GLY A N 9
ATOM 20940 C CA . GLY A 1 146 ? 7.250 12.662 -2.824 1.00 0.57 146 GLY A CA 9
ATOM 20941 C C . GLY A 1 146 ? 7.383 11.745 -1.629 1.00 0.54 146 GLY A C 9
ATOM 20942 O O . GLY A 1 146 ? 6.508 11.713 -0.757 1.00 0.70 146 GLY A O 9
ATOM 20946 N N . LEU A 1 147 ? 8.477 10.998 -1.601 1.00 0.64 147 LEU A N 9
ATOM 20947 C CA . LEU A 1 147 ? 8.766 10.073 -0.518 1.00 0.71 147 LEU A CA 9
ATOM 20948 C C . LEU A 1 147 ? 9.080 10.857 0.751 1.00 0.62 147 LEU A C 9
ATOM 20949 O O . LEU A 1 147 ? 10.071 11.585 0.807 1.00 0.84 147 LEU A O 9
ATOM 20965 N N . MET A 1 148 ? 8.233 10.720 1.756 1.00 0.55 148 MET A N 9
ATOM 20966 C CA . MET A 1 148 ? 8.478 11.368 3.033 1.00 0.59 148 MET A CA 9
ATOM 20967 C C . MET A 1 148 ? 9.145 10.388 3.988 1.00 0.57 148 MET A C 9
ATOM 20968 O O . MET A 1 148 ? 8.567 9.364 4.345 1.00 0.72 148 MET A O 9
ATOM 20982 N N . GLY A 1 149 ? 10.355 10.712 4.414 1.00 0.63 149 GLY A N 9
ATOM 20983 C CA . GLY A 1 149 ? 11.120 9.795 5.236 1.00 0.70 149 GLY A CA 9
ATOM 20984 C C . GLY A 1 149 ? 10.956 10.066 6.714 1.00 0.74 149 GLY A C 9
ATOM 20985 O O . GLY A 1 149 ? 11.937 10.170 7.447 1.00 1.08 149 GLY A O 9
ATOM 20989 N N . ASP A 1 150 ? 9.712 10.185 7.147 1.00 0.62 150 ASP A N 9
ATOM 20990 C CA . ASP A 1 150 ? 9.402 10.439 8.546 1.00 0.69 150 ASP A CA 9
ATOM 20991 C C . ASP A 1 150 ? 7.940 10.108 8.812 1.00 0.65 150 ASP A C 9
ATOM 20992 O O . ASP A 1 150 ? 7.147 10.973 9.179 1.00 0.81 150 ASP A O 9
ATOM 21001 N N . VAL A 1 151 ? 7.582 8.853 8.588 1.00 0.57 151 VAL A N 9
ATOM 21002 C CA . VAL A 1 151 ? 6.210 8.401 8.777 1.00 0.60 151 VAL A CA 9
ATOM 21003 C C . VAL A 1 151 ? 6.179 7.104 9.579 1.00 0.50 151 VAL A C 9
ATOM 21004 O O . VAL A 1 151 ? 6.915 6.163 9.283 1.00 0.53 151 VAL A O 9
ATOM 21017 N N . SER A 1 152 ? 5.337 7.066 10.598 1.00 0.51 152 SER A N 9
ATOM 21018 C CA . SER A 1 152 ? 5.183 5.875 11.413 1.00 0.50 152 SER A CA 9
ATOM 21019 C C . SER A 1 152 ? 3.807 5.261 11.179 1.00 0.44 152 SER A C 9
ATOM 21020 O O . SER A 1 152 ? 2.789 5.944 11.289 1.00 0.57 152 SER A O 9
ATOM 21028 N N . ILE A 1 153 ? 3.775 3.977 10.856 1.00 0.33 153 ILE A N 9
ATOM 21029 C CA . ILE A 1 153 ? 2.517 3.298 10.565 1.00 0.28 153 ILE A CA 9
ATOM 21030 C C . ILE A 1 153 ? 2.146 2.310 11.667 1.00 0.28 153 ILE A C 9
ATOM 21031 O O . ILE A 1 153 ? 1.309 1.428 11.465 1.00 0.27 153 ILE A O 9
ATOM 21047 N N . SER A 1 154 ? 2.770 2.457 12.826 1.00 0.38 154 SER A N 9
ATOM 21048 C CA . SER A 1 154 ? 2.486 1.594 13.958 1.00 0.46 154 SER A CA 9
ATOM 21049 C C . SER A 1 154 ? 1.034 1.752 14.398 1.00 0.47 154 SER A C 9
ATOM 21050 O O . SER A 1 154 ? 0.564 2.868 14.637 1.00 0.52 154 SER A O 9
ATOM 21058 N N . GLY A 1 155 ? 0.328 0.639 14.496 1.00 0.47 155 GLY A N 9
ATOM 21059 C CA . GLY A 1 155 ? -1.072 0.686 14.877 1.00 0.51 155 GLY A CA 9
ATOM 21060 C C . GLY A 1 155 ? -2.003 0.587 13.683 1.00 0.42 155 GLY A C 9
ATOM 21061 O O . GLY A 1 155 ? -3.222 0.499 13.846 1.00 0.48 155 GLY A O 9
ATOM 21065 N N . THR A 1 156 ? -1.440 0.620 12.480 1.00 0.32 156 THR A N 9
ATOM 21066 C CA . THR A 1 156 ? -2.234 0.483 11.272 1.00 0.26 156 THR A CA 9
ATOM 21067 C C . THR A 1 156 ? -2.693 -0.963 11.106 1.00 0.24 156 THR A C 9
ATOM 21068 O O . THR A 1 156 ? -1.874 -1.881 11.044 1.00 0.27 156 THR A O 9
ATOM 21079 N N . LYS A 1 157 ? -4.003 -1.158 11.052 1.00 0.25 157 LYS A N 9
ATOM 21080 C CA . LYS A 1 157 ? -4.572 -2.489 10.890 1.00 0.25 157 LYS A CA 9
ATOM 21081 C C . LYS A 1 157 ? -5.380 -2.568 9.601 1.00 0.24 157 LYS A C 9
ATOM 21082 O O . LYS A 1 157 ? -6.203 -1.694 9.319 1.00 0.29 157 LYS A O 9
ATOM 21101 N N . VAL A 1 158 ? -5.146 -3.618 8.830 1.00 0.21 158 VAL A N 9
ATOM 21102 C CA . VAL A 1 158 ? -5.844 -3.818 7.576 1.00 0.20 158 VAL A CA 9
ATOM 21103 C C . VAL A 1 158 ? -6.776 -5.023 7.672 1.00 0.21 158 VAL A C 9
ATOM 21104 O O . VAL A 1 158 ? -6.394 -6.083 8.178 1.00 0.22 158 VAL A O 9
ATOM 21117 N N . THR A 1 159 ? -8.001 -4.838 7.212 1.00 0.23 159 THR A N 9
ATOM 21118 C CA . THR A 1 159 ? -8.994 -5.892 7.179 1.00 0.25 159 THR A CA 9
ATOM 21119 C C . THR A 1 159 ? -9.304 -6.279 5.736 1.00 0.24 159 THR A C 9
ATOM 21120 O O . THR A 1 159 ? -9.112 -5.481 4.814 1.00 0.23 159 THR A O 9
ATOM 21131 N N . LYS A 1 160 ? -9.769 -7.501 5.542 1.00 0.29 160 LYS A N 9
ATOM 21132 C CA . LYS A 1 160 ? -10.034 -8.013 4.207 1.00 0.32 160 LYS A CA 9
ATOM 21133 C C . LYS A 1 160 ? -11.462 -7.690 3.782 1.00 0.31 160 LYS A C 9
ATOM 21134 O O . LYS A 1 160 ? -12.415 -7.987 4.502 1.00 0.34 160 LYS A O 9
ATOM 21153 N N . LEU A 1 161 ? -11.607 -7.082 2.613 1.00 0.31 161 LEU A N 9
ATOM 21154 C CA . LEU A 1 161 ? -12.922 -6.747 2.089 1.00 0.32 161 LEU A CA 9
ATOM 21155 C C . LEU A 1 161 ? -13.454 -7.885 1.234 1.00 0.37 161 LEU A C 9
ATOM 21156 O O . LEU A 1 161 ? -12.726 -8.452 0.416 1.00 0.40 161 LEU A O 9
ATOM 21172 N N . LYS A 1 162 ? -14.716 -8.219 1.425 1.00 0.43 162 LYS A N 9
ATOM 21173 C CA . LYS A 1 162 ? -15.367 -9.223 0.604 1.00 0.51 162 LYS A CA 9
ATOM 21174 C C . LYS A 1 162 ? -16.162 -8.548 -0.508 1.00 0.46 162 LYS A C 9
ATOM 21175 O O . LYS A 1 162 ? -17.394 -8.496 -0.464 1.00 0.51 162 LYS A O 9
ATOM 21194 N N . ILE A 1 163 ? -15.459 -8.012 -1.493 1.00 0.44 163 ILE A N 9
ATOM 21195 C CA . ILE A 1 163 ? -16.117 -7.352 -2.609 1.00 0.50 163 ILE A CA 9
ATOM 21196 C C . ILE A 1 163 ? -15.915 -8.145 -3.893 1.00 0.65 163 ILE A C 9
ATOM 21197 O O . ILE A 1 163 ? -14.755 -8.445 -4.238 1.00 1.18 163 ILE A O 9
ATOM 21214 N N . GLY A 1 1 ? -25.223 -6.566 -4.920 1.00 6.53 1 GLY A N 10
ATOM 21215 C CA . GLY A 1 1 ? -24.966 -7.786 -5.722 1.00 5.94 1 GLY A CA 10
ATOM 21216 C C . GLY A 1 1 ? -23.685 -7.682 -6.520 1.00 5.26 1 GLY A C 10
ATOM 21217 O O . GLY A 1 1 ? -22.862 -6.797 -6.269 1.00 5.36 1 GLY A O 10
ATOM 21223 N N . SER A 1 2 ? -23.526 -8.564 -7.500 1.00 4.99 2 SER A N 10
ATOM 21224 C CA . SER A 1 2 ? -22.298 -8.643 -8.280 1.00 4.81 2 SER A CA 10
ATOM 21225 C C . SER A 1 2 ? -22.061 -7.370 -9.094 1.00 4.06 2 SER A C 10
ATOM 21226 O O . SER A 1 2 ? -20.915 -6.995 -9.347 1.00 4.31 2 SER A O 10
ATOM 21234 N N . ALA A 1 3 ? -23.141 -6.701 -9.484 1.00 3.54 3 ALA A N 10
ATOM 21235 C CA . ALA A 1 3 ? -23.037 -5.486 -10.285 1.00 3.33 3 ALA A CA 10
ATOM 21236 C C . ALA A 1 3 ? -22.440 -4.337 -9.477 1.00 2.31 3 ALA A C 10
ATOM 21237 O O . ALA A 1 3 ? -21.596 -3.591 -9.973 1.00 2.67 3 ALA A O 10
ATOM 21244 N N . THR A 1 4 ? -22.872 -4.204 -8.231 1.00 1.51 4 THR A N 10
ATOM 21245 C CA . THR A 1 4 ? -22.352 -3.165 -7.352 1.00 0.90 4 THR A CA 10
ATOM 21246 C C . THR A 1 4 ? -20.941 -3.519 -6.886 1.00 0.77 4 THR A C 10
ATOM 21247 O O . THR A 1 4 ? -20.105 -2.643 -6.661 1.00 0.73 4 THR A O 10
ATOM 21258 N N . ASN A 1 5 ? -20.673 -4.812 -6.753 1.00 0.75 5 ASN A N 10
ATOM 21259 C CA . ASN A 1 5 ? -19.338 -5.271 -6.398 1.00 0.68 5 ASN A CA 10
ATOM 21260 C C . ASN A 1 5 ? -18.371 -5.029 -7.549 1.00 0.59 5 ASN A C 10
ATOM 21261 O O . ASN A 1 5 ? -17.178 -4.834 -7.333 1.00 0.55 5 ASN A O 10
ATOM 21272 N N . ALA A 1 6 ? -18.896 -5.014 -8.771 1.00 0.60 6 ALA A N 10
ATOM 21273 C CA . ALA A 1 6 ? -18.078 -4.774 -9.953 1.00 0.58 6 ALA A CA 10
ATOM 21274 C C . ALA A 1 6 ? -17.645 -3.314 -10.029 1.00 0.52 6 ALA A C 10
ATOM 21275 O O . ALA A 1 6 ? -16.495 -3.015 -10.355 1.00 0.50 6 ALA A O 10
ATOM 21282 N N . SER A 1 7 ? -18.565 -2.410 -9.713 1.00 0.51 7 SER A N 10
ATOM 21283 C CA . SER A 1 7 ? -18.279 -0.980 -9.753 1.00 0.50 7 SER A CA 10
ATOM 21284 C C . SER A 1 7 ? -17.350 -0.571 -8.611 1.00 0.45 7 SER A C 10
ATOM 21285 O O . SER A 1 7 ? -16.495 0.302 -8.778 1.00 0.45 7 SER A O 10
ATOM 21293 N N . LYS A 1 8 ? -17.505 -1.218 -7.458 1.00 0.45 8 LYS A N 10
ATOM 21294 C CA . LYS A 1 8 ? -16.645 -0.958 -6.310 1.00 0.44 8 LYS A CA 10
ATOM 21295 C C . LYS A 1 8 ? -15.242 -1.469 -6.601 1.00 0.38 8 LYS A C 10
ATOM 21296 O O . LYS A 1 8 ? -14.244 -0.809 -6.304 1.00 0.37 8 LYS A O 10
ATOM 21315 N N . ARG A 1 9 ? -15.189 -2.650 -7.204 1.00 0.38 9 ARG A N 10
ATOM 21316 C CA . ARG A 1 9 ? -13.934 -3.275 -7.600 1.00 0.36 9 ARG A CA 10
ATOM 21317 C C . ARG A 1 9 ? -13.163 -2.376 -8.559 1.00 0.34 9 ARG A C 10
ATOM 21318 O O . ARG A 1 9 ? -11.969 -2.133 -8.377 1.00 0.35 9 ARG A O 10
ATOM 21339 N N . GLN A 1 10 ? -13.859 -1.870 -9.570 1.00 0.36 10 GLN A N 10
ATOM 21340 C CA . GLN A 1 10 ? -13.235 -1.028 -10.580 1.00 0.38 10 GLN A CA 10
ATOM 21341 C C . GLN A 1 10 ? -12.780 0.299 -9.982 1.00 0.36 10 GLN A C 10
ATOM 21342 O O . GLN A 1 10 ? -11.741 0.836 -10.364 1.00 0.37 10 GLN A O 10
ATOM 21356 N N . ALA A 1 11 ? -13.549 0.815 -9.031 1.00 0.35 11 ALA A N 10
ATOM 21357 C CA . ALA A 1 11 ? -13.210 2.073 -8.380 1.00 0.37 11 ALA A CA 10
ATOM 21358 C C . ALA A 1 11 ? -11.888 1.947 -7.633 1.00 0.33 11 ALA A C 10
ATOM 21359 O O . ALA A 1 11 ? -11.025 2.820 -7.717 1.00 0.36 11 ALA A O 10
ATOM 21366 N N . ILE A 1 12 ? -11.737 0.842 -6.918 1.00 0.30 12 ILE A N 10
ATOM 21367 C CA . ILE A 1 12 ? -10.517 0.577 -6.175 1.00 0.29 12 ILE A CA 10
ATOM 21368 C C . ILE A 1 12 ? -9.340 0.354 -7.124 1.00 0.29 12 ILE A C 10
ATOM 21369 O O . ILE A 1 12 ? -8.266 0.924 -6.937 1.00 0.29 12 ILE A O 10
ATOM 21385 N N . ASP A 1 13 ? -9.563 -0.456 -8.156 1.00 0.31 13 ASP A N 10
ATOM 21386 C CA . ASP A 1 13 ? -8.511 -0.802 -9.115 1.00 0.37 13 ASP A CA 10
ATOM 21387 C C . ASP A 1 13 ? -7.964 0.435 -9.812 1.00 0.38 13 ASP A C 10
ATOM 21388 O O . ASP A 1 13 ? -6.750 0.583 -9.974 1.00 0.41 13 ASP A O 10
ATOM 21397 N N . ALA A 1 14 ? -8.863 1.330 -10.201 1.00 0.38 14 ALA A N 10
ATOM 21398 C CA . ALA A 1 14 ? -8.485 2.536 -10.919 1.00 0.45 14 ALA A CA 10
ATOM 21399 C C . ALA A 1 14 ? -7.645 3.450 -10.037 1.00 0.42 14 ALA A C 10
ATOM 21400 O O . ALA A 1 14 ? -6.648 4.017 -10.483 1.00 0.47 14 ALA A O 10
ATOM 21407 N N . SER A 1 15 ? -8.045 3.574 -8.778 1.00 0.36 15 SER A N 10
ATOM 21408 C CA . SER A 1 15 ? -7.327 4.408 -7.830 1.00 0.35 15 SER A CA 10
ATOM 21409 C C . SER A 1 15 ? -5.938 3.840 -7.549 1.00 0.32 15 SER A C 10
ATOM 21410 O O . SER A 1 15 ? -4.983 4.590 -7.353 1.00 0.34 15 SER A O 10
ATOM 21418 N N . VAL A 1 16 ? -5.824 2.516 -7.544 1.00 0.29 16 VAL A N 10
ATOM 21419 C CA . VAL A 1 16 ? -4.538 1.863 -7.327 1.00 0.29 16 VAL A CA 10
ATOM 21420 C C . VAL A 1 16 ? -3.614 2.095 -8.518 1.00 0.32 16 VAL A C 10
ATOM 21421 O O . VAL A 1 16 ? -2.468 2.516 -8.354 1.00 0.33 16 VAL A O 10
ATOM 21434 N N . ASP A 1 17 ? -4.131 1.833 -9.712 1.00 0.36 17 ASP A N 10
ATOM 21435 C CA . ASP A 1 17 ? -3.360 1.987 -10.943 1.00 0.42 17 ASP A CA 10
ATOM 21436 C C . ASP A 1 17 ? -2.840 3.414 -11.103 1.00 0.41 17 ASP A C 10
ATOM 21437 O O . ASP A 1 17 ? -1.661 3.629 -11.399 1.00 0.43 17 ASP A O 10
ATOM 21446 N N . ALA A 1 18 ? -3.721 4.383 -10.895 1.00 0.41 18 ALA A N 10
ATOM 21447 C CA . ALA A 1 18 ? -3.357 5.788 -11.004 1.00 0.44 18 ALA A CA 10
ATOM 21448 C C . ALA A 1 18 ? -2.295 6.167 -9.977 1.00 0.39 18 ALA A C 10
ATOM 21449 O O . ALA A 1 18 ? -1.315 6.843 -10.295 1.00 0.41 18 ALA A O 10
ATOM 21456 N N . THR A 1 19 ? -2.481 5.700 -8.752 1.00 0.34 19 THR A N 10
ATOM 21457 C CA . THR A 1 19 ? -1.566 6.016 -7.669 1.00 0.32 19 THR A CA 10
ATOM 21458 C C . THR A 1 19 ? -0.183 5.412 -7.905 1.00 0.30 19 THR A C 10
ATOM 21459 O O . THR A 1 19 ? 0.838 6.049 -7.632 1.00 0.29 19 THR A O 10
ATOM 21470 N N . LEU A 1 20 ? -0.145 4.199 -8.445 1.00 0.31 20 LEU A N 10
ATOM 21471 C CA . LEU A 1 20 ? 1.114 3.512 -8.673 1.00 0.32 20 LEU A CA 10
ATOM 21472 C C . LEU A 1 20 ? 1.900 4.216 -9.776 1.00 0.33 20 LEU A C 10
ATOM 21473 O O . LEU A 1 20 ? 3.127 4.315 -9.720 1.00 0.32 20 LEU A O 10
ATOM 21489 N N . SER A 1 21 ? 1.174 4.723 -10.767 1.00 0.37 21 SER A N 10
ATOM 21490 C CA . SER A 1 21 ? 1.777 5.458 -11.870 1.00 0.41 21 SER A CA 10
ATOM 21491 C C . SER A 1 21 ? 2.444 6.743 -11.376 1.00 0.37 21 SER A C 10
ATOM 21492 O O . SER A 1 21 ? 3.505 7.134 -11.870 1.00 0.39 21 SER A O 10
ATOM 21500 N N . ARG A 1 22 ? 1.829 7.393 -10.391 1.00 0.35 22 ARG A N 10
ATOM 21501 C CA . ARG A 1 22 ? 2.398 8.606 -9.813 1.00 0.34 22 ARG A CA 10
ATOM 21502 C C . ARG A 1 22 ? 3.649 8.286 -9.006 1.00 0.29 22 ARG A C 10
ATOM 21503 O O . ARG A 1 22 ? 4.584 9.085 -8.961 1.00 0.29 22 ARG A O 10
ATOM 21524 N N . LEU A 1 23 ? 3.665 7.120 -8.374 1.00 0.26 23 LEU A N 10
ATOM 21525 C CA . LEU A 1 23 ? 4.819 6.690 -7.594 1.00 0.23 23 LEU A CA 10
ATOM 21526 C C . LEU A 1 23 ? 6.045 6.532 -8.485 1.00 0.22 23 LEU A C 10
ATOM 21527 O O . LEU A 1 23 ? 7.132 6.991 -8.146 1.00 0.22 23 LEU A O 10
ATOM 21543 N N . TYR A 1 24 ? 5.854 5.900 -9.633 1.00 0.25 24 TYR A N 10
ATOM 21544 C CA . TYR A 1 24 ? 6.963 5.619 -10.542 1.00 0.27 24 TYR A CA 10
ATOM 21545 C C . TYR A 1 24 ? 7.481 6.891 -11.196 1.00 0.29 24 TYR A C 10
ATOM 21546 O O . TYR A 1 24 ? 8.682 7.041 -11.420 1.00 0.32 24 TYR A O 10
ATOM 21564 N N . SER A 1 25 ? 6.576 7.806 -11.495 1.00 0.30 25 SER A N 10
ATOM 21565 C CA . SER A 1 25 ? 6.942 9.044 -12.160 1.00 0.35 25 SER A CA 10
ATOM 21566 C C . SER A 1 25 ? 7.591 10.025 -11.185 1.00 0.32 25 SER A C 10
ATOM 21567 O O . SER A 1 25 ? 8.472 10.802 -11.561 1.00 0.34 25 SER A O 10
ATOM 21575 N N . THR A 1 26 ? 7.167 9.977 -9.931 1.00 0.28 26 THR A N 10
ATOM 21576 C CA . THR A 1 26 ? 7.678 10.885 -8.918 1.00 0.28 26 THR A CA 10
ATOM 21577 C C . THR A 1 26 ? 8.942 10.335 -8.256 1.00 0.27 26 THR A C 10
ATOM 21578 O O . THR A 1 26 ? 9.882 11.083 -7.976 1.00 0.31 26 THR A O 10
ATOM 21589 N N . VAL A 1 27 ? 8.975 9.029 -8.033 1.00 0.25 27 VAL A N 10
ATOM 21590 C CA . VAL A 1 27 ? 10.069 8.412 -7.303 1.00 0.27 27 VAL A CA 10
ATOM 21591 C C . VAL A 1 27 ? 10.867 7.474 -8.199 1.00 0.25 27 VAL A C 10
ATOM 21592 O O . VAL A 1 27 ? 10.354 6.460 -8.674 1.00 0.25 27 VAL A O 10
ATOM 21605 N N . ARG A 1 28 ? 12.117 7.826 -8.430 1.00 0.27 28 ARG A N 10
ATOM 21606 C CA . ARG A 1 28 ? 13.014 7.006 -9.229 1.00 0.30 28 ARG A CA 10
ATOM 21607 C C . ARG A 1 28 ? 13.455 5.761 -8.461 1.00 0.28 28 ARG A C 10
ATOM 21608 O O . ARG A 1 28 ? 13.738 5.827 -7.262 1.00 0.27 28 ARG A O 10
ATOM 21629 N N . GLY A 1 29 ? 13.484 4.626 -9.149 1.00 0.30 29 GLY A N 10
ATOM 21630 C CA . GLY A 1 29 ? 13.954 3.389 -8.544 1.00 0.31 29 GLY A CA 10
ATOM 21631 C C . GLY A 1 29 ? 12.858 2.632 -7.820 1.00 0.28 29 GLY A C 10
ATOM 21632 O O . GLY A 1 29 ? 13.044 1.477 -7.430 1.00 0.31 29 GLY A O 10
ATOM 21636 N N . SER A 1 30 ? 11.714 3.278 -7.642 1.00 0.27 30 SER A N 10
ATOM 21637 C CA . SER A 1 30 ? 10.596 2.670 -6.938 1.00 0.28 30 SER A CA 10
ATOM 21638 C C . SER A 1 30 ? 10.053 1.475 -7.706 1.00 0.29 30 SER A C 10
ATOM 21639 O O . SER A 1 30 ? 9.693 0.458 -7.114 1.00 0.29 30 SER A O 10
ATOM 21647 N N . ARG A 1 31 ? 10.025 1.592 -9.027 1.00 0.34 31 ARG A N 10
ATOM 21648 C CA . ARG A 1 31 ? 9.454 0.559 -9.873 1.00 0.41 31 ARG A CA 10
ATOM 21649 C C . ARG A 1 31 ? 10.241 -0.738 -9.761 1.00 0.38 31 ARG A C 10
ATOM 21650 O O . ARG A 1 31 ? 9.656 -1.817 -9.728 1.00 0.39 31 ARG A O 10
ATOM 21671 N N . GLU A 1 32 ? 11.560 -0.629 -9.689 1.00 0.38 32 GLU A N 10
ATOM 21672 C CA . GLU A 1 32 ? 12.417 -1.797 -9.562 1.00 0.42 32 GLU A CA 10
ATOM 21673 C C . GLU A 1 32 ? 12.127 -2.527 -8.257 1.00 0.37 32 GLU A C 10
ATOM 21674 O O . GLU A 1 32 ? 11.932 -3.742 -8.238 1.00 0.41 32 GLU A O 10
ATOM 21686 N N . LEU A 1 33 ? 12.081 -1.768 -7.172 1.00 0.32 33 LEU A N 10
ATOM 21687 C CA . LEU A 1 33 ? 11.863 -2.335 -5.850 1.00 0.32 33 LEU A CA 10
ATOM 21688 C C . LEU A 1 33 ? 10.492 -3.004 -5.764 1.00 0.29 33 LEU A C 10
ATOM 21689 O O . LEU A 1 33 ? 10.366 -4.127 -5.272 1.00 0.34 33 LEU A O 10
ATOM 21705 N N . VAL A 1 34 ? 9.476 -2.315 -6.269 1.00 0.26 34 VAL A N 10
ATOM 21706 C CA . VAL A 1 34 ? 8.111 -2.829 -6.241 1.00 0.30 34 VAL A CA 10
ATOM 21707 C C . VAL A 1 34 ? 7.974 -4.072 -7.118 1.00 0.33 34 VAL A C 10
ATOM 21708 O O . VAL A 1 34 ? 7.308 -5.039 -6.747 1.00 0.34 34 VAL A O 10
ATOM 21721 N N . ALA A 1 35 ? 8.608 -4.041 -8.283 1.00 0.40 35 ALA A N 10
ATOM 21722 C CA . ALA A 1 35 ? 8.558 -5.164 -9.208 1.00 0.53 35 ALA A CA 10
ATOM 21723 C C . ALA A 1 35 ? 9.184 -6.412 -8.600 1.00 0.53 35 ALA A C 10
ATOM 21724 O O . ALA A 1 35 ? 8.751 -7.531 -8.876 1.00 0.60 35 ALA A O 10
ATOM 21731 N N . LYS A 1 36 ? 10.208 -6.218 -7.783 1.00 0.49 36 LYS A N 10
ATOM 21732 C CA . LYS A 1 36 ? 10.894 -7.330 -7.139 1.00 0.57 36 LYS A CA 10
ATOM 21733 C C . LYS A 1 36 ? 10.099 -7.884 -5.963 1.00 0.47 36 LYS A C 10
ATOM 21734 O O . LYS A 1 36 ? 10.405 -8.957 -5.447 1.00 0.55 36 LYS A O 10
A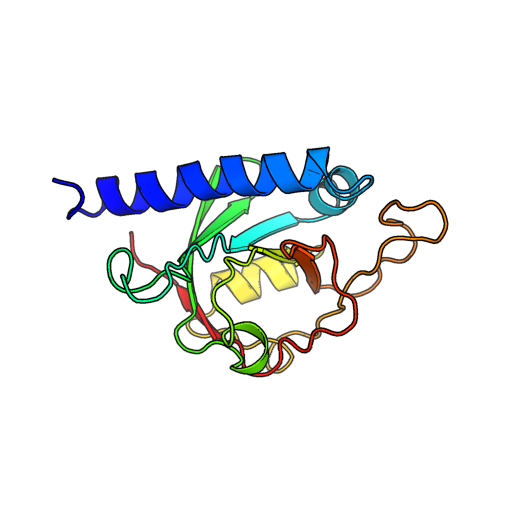TOM 21753 N N . SER A 1 37 ? 9.082 -7.156 -5.538 1.00 0.30 37 SER A N 10
ATOM 21754 C CA . SER A 1 37 ? 8.208 -7.631 -4.478 1.00 0.27 37 SER A CA 10
ATOM 21755 C C . SER A 1 37 ? 7.358 -8.802 -4.977 1.00 0.22 37 SER A C 10
ATOM 21756 O O . SER A 1 37 ? 7.107 -8.935 -6.177 1.00 0.28 37 SER A O 10
ATOM 21764 N N . ARG A 1 38 ? 6.924 -9.648 -4.051 1.00 0.20 38 ARG A N 10
ATOM 21765 C CA . ARG A 1 38 ? 6.072 -10.787 -4.378 1.00 0.24 38 ARG A CA 10
ATOM 21766 C C . ARG A 1 38 ? 4.628 -10.329 -4.491 1.00 0.27 38 ARG A C 10
ATOM 21767 O O . ARG A 1 38 ? 3.831 -10.902 -5.230 1.00 0.41 38 ARG A O 10
ATOM 21788 N N . GLY A 1 39 ? 4.305 -9.300 -3.727 1.00 0.21 39 GLY A N 10
ATOM 21789 C CA . GLY A 1 39 ? 2.993 -8.704 -3.785 1.00 0.25 39 GLY A CA 10
ATOM 21790 C C . GLY A 1 39 ? 3.042 -7.261 -3.342 1.00 0.21 39 GLY A C 10
ATOM 21791 O O . GLY A 1 39 ? 3.821 -6.915 -2.449 1.00 0.20 39 GLY A O 10
ATOM 21795 N N . VAL A 1 40 ? 2.238 -6.416 -3.964 1.00 0.21 40 VAL A N 10
ATOM 21796 C CA . VAL A 1 40 ? 2.233 -5.001 -3.634 1.00 0.20 40 VAL A CA 10
ATOM 21797 C C . VAL A 1 40 ? 0.823 -4.517 -3.312 1.00 0.19 40 VAL A C 10
ATOM 21798 O O . VAL A 1 40 ? -0.115 -4.738 -4.077 1.00 0.20 40 VAL A O 10
ATOM 21811 N N . LEU A 1 41 ? 0.679 -3.891 -2.155 1.00 0.18 41 LEU A N 10
ATOM 21812 C CA . LEU A 1 41 ? -0.591 -3.323 -1.736 1.00 0.17 41 LEU A CA 10
ATOM 21813 C C . LEU A 1 41 ? -0.486 -1.805 -1.677 1.00 0.17 41 LEU A C 10
ATOM 21814 O O . LEU A 1 41 ? 0.374 -1.265 -0.984 1.00 0.18 41 LEU A O 10
ATOM 21830 N N . VAL A 1 42 ? -1.346 -1.122 -2.417 1.00 0.18 42 VAL A N 10
ATOM 21831 C CA . VAL A 1 42 ? -1.310 0.335 -2.462 1.00 0.20 42 VAL A CA 10
ATOM 21832 C C . VAL A 1 42 ? -2.550 0.932 -1.805 1.00 0.20 42 VAL A C 10
ATOM 21833 O O . VAL A 1 42 ? -3.675 0.539 -2.119 1.00 0.19 42 VAL A O 10
ATOM 21846 N N . PHE A 1 43 ? -2.332 1.871 -0.890 1.00 0.22 43 PHE A N 10
ATOM 21847 C CA . PHE A 1 43 ? -3.424 2.598 -0.245 1.00 0.24 43 PHE A CA 10
ATOM 21848 C C . PHE A 1 43 ? -3.463 4.052 -0.705 1.00 0.29 43 PHE A C 10
ATOM 21849 O O . PHE A 1 43 ? -2.709 4.883 -0.203 1.00 0.34 43 PHE A O 10
ATOM 21866 N N . PRO A 1 44 ? -4.325 4.370 -1.677 1.00 0.34 44 PRO A N 10
ATOM 21867 C CA . PRO A 1 44 ? -4.551 5.735 -2.134 1.00 0.49 44 PRO A CA 10
ATOM 21868 C C . PRO A 1 44 ? -5.596 6.448 -1.278 1.00 0.68 44 PRO A C 10
ATOM 21869 O O . PRO A 1 44 ? -6.787 6.450 -1.606 1.00 0.96 44 PRO A O 10
ATOM 21880 N N . ASP A 1 45 ? -5.159 7.037 -0.178 1.00 0.86 45 ASP A N 10
ATOM 21881 C CA . ASP A 1 45 ? -6.064 7.757 0.704 1.00 1.11 45 ASP A CA 10
ATOM 21882 C C . ASP A 1 45 ? -6.128 9.219 0.284 1.00 0.96 45 ASP A C 10
ATOM 21883 O O . ASP A 1 45 ? -5.213 10.003 0.549 1.00 1.25 45 ASP A O 10
ATOM 21892 N N . VAL A 1 46 ? -7.195 9.568 -0.415 1.00 1.23 46 VAL A N 10
ATOM 21893 C CA . VAL A 1 46 ? -7.356 10.907 -0.955 1.00 1.56 46 VAL A CA 10
ATOM 21894 C C . VAL A 1 46 ? -8.207 11.773 -0.032 1.00 1.64 46 VAL A C 10
ATOM 21895 O O . VAL A 1 46 ? -9.397 11.509 0.161 1.00 1.97 46 VAL A O 10
ATOM 21908 N N . ILE A 1 47 ? -7.590 12.795 0.544 1.00 1.66 47 ILE A N 10
ATOM 21909 C CA . ILE A 1 47 ? -8.309 13.759 1.361 1.00 1.93 47 ILE A CA 10
ATOM 21910 C C . ILE A 1 47 ? -8.370 15.088 0.628 1.00 2.27 47 ILE A C 10
ATOM 21911 O O . ILE A 1 47 ? -7.350 15.756 0.449 1.00 2.72 47 ILE A O 10
ATOM 21927 N N . GLN A 1 48 ? -9.560 15.457 0.190 1.00 2.52 48 GLN A N 10
ATOM 21928 C CA . GLN A 1 48 ? -9.750 16.690 -0.556 1.00 2.99 48 GLN A CA 10
ATOM 21929 C C . GLN A 1 48 ? -9.734 17.891 0.377 1.00 3.37 48 GLN A C 10
ATOM 21930 O O . GLN A 1 48 ? -10.429 17.904 1.392 1.00 3.87 48 GLN A O 10
ATOM 21944 N N . ALA A 1 49 ? -8.937 18.892 0.035 1.00 3.68 49 ALA A N 10
ATOM 21945 C CA . ALA A 1 49 ? -8.865 20.112 0.821 1.00 4.44 49 ALA A CA 10
ATOM 21946 C C . ALA A 1 49 ? -9.935 21.098 0.370 1.00 4.69 49 ALA A C 10
ATOM 21947 O O . ALA A 1 49 ? -9.872 21.633 -0.738 1.00 5.28 49 ALA A O 10
ATOM 21954 N N . GLY A 1 50 ? -10.933 21.306 1.216 1.00 4.60 50 GLY A N 10
ATOM 21955 C CA . GLY A 1 50 ? -12.008 22.221 0.888 1.00 5.13 50 GLY A CA 10
ATOM 21956 C C . GLY A 1 50 ? -13.262 21.487 0.468 1.00 4.92 50 GLY A C 10
ATOM 21957 O O . GLY A 1 50 ? -14.376 21.875 0.823 1.00 5.12 50 GLY A O 10
ATOM 21961 N N . LEU A 1 51 ? -13.075 20.420 -0.288 1.00 4.76 51 LEU A N 10
ATOM 21962 C CA . LEU A 1 51 ? -14.184 19.593 -0.732 1.00 4.73 51 LEU A CA 10
ATOM 21963 C C . LEU A 1 51 ? -14.379 18.430 0.235 1.00 4.31 51 LEU A C 10
ATOM 21964 O O . LEU A 1 51 ? -13.462 17.637 0.447 1.00 4.30 51 LEU A O 10
ATOM 21980 N N . ILE A 1 52 ? -15.565 18.333 0.818 1.00 4.31 52 ILE A N 10
ATOM 21981 C CA . ILE A 1 52 ? -15.844 17.302 1.813 1.00 4.18 52 ILE A CA 10
ATOM 21982 C C . ILE A 1 52 ? -15.844 15.913 1.182 1.00 4.20 52 ILE A C 10
ATOM 21983 O O . ILE A 1 52 ? -16.317 15.727 0.059 1.00 4.41 52 ILE A O 10
ATOM 21999 N N . ILE A 1 53 ? -15.298 14.948 1.905 1.00 4.35 53 ILE A N 10
ATOM 22000 C CA . ILE A 1 53 ? -15.187 13.586 1.407 1.00 4.71 53 ILE A CA 10
ATOM 22001 C C . ILE A 1 53 ? -16.537 12.880 1.459 1.00 4.68 53 ILE A C 10
ATOM 22002 O O . ILE A 1 53 ? -17.016 12.511 2.532 1.00 4.86 53 ILE A O 10
ATOM 22018 N N . GLY A 1 54 ? -17.159 12.713 0.301 1.00 4.74 54 GLY A N 10
ATOM 22019 C CA . GLY A 1 54 ? -18.419 12.008 0.233 1.00 4.88 54 GLY A CA 10
ATOM 22020 C C . GLY A 1 54 ? -18.231 10.556 -0.146 1.00 4.29 54 GLY A C 10
ATOM 22021 O O . GLY A 1 54 ? -18.637 10.130 -1.228 1.00 4.64 54 GLY A O 10
ATOM 22025 N N . GLY A 1 55 ? -17.603 9.799 0.739 1.00 3.74 55 GLY A N 10
ATOM 22026 C CA . GLY A 1 55 ? -17.358 8.398 0.475 1.00 3.50 55 GLY A CA 10
ATOM 22027 C C . GLY A 1 55 ? -16.418 7.794 1.492 1.00 3.06 55 GLY A C 10
ATOM 22028 O O . GLY A 1 55 ? -16.067 8.443 2.478 1.00 3.37 55 GLY A O 10
ATOM 22032 N N . GLN A 1 56 ? -16.010 6.556 1.257 1.00 2.77 56 GLN A N 10
ATOM 22033 C CA . GLN A 1 56 ? -15.110 5.862 2.167 1.00 2.62 56 GLN A CA 10
ATOM 22034 C C . GLN A 1 56 ? -13.660 6.133 1.783 1.00 2.00 56 GLN A C 10
ATOM 22035 O O . GLN A 1 56 ? -13.370 6.507 0.644 1.00 2.19 56 GLN A O 10
ATOM 22049 N N . THR A 1 57 ? -12.757 5.960 2.733 1.00 1.85 57 THR A N 10
ATOM 22050 C CA . THR A 1 57 ? -11.347 6.213 2.498 1.00 1.54 57 THR A CA 10
ATOM 22051 C C . THR A 1 57 ? -10.504 5.001 2.883 1.00 1.34 57 THR A C 10
ATOM 22052 O O . THR A 1 57 ? -10.974 4.107 3.593 1.00 2.29 57 THR A O 10
ATOM 22063 N N . GLY A 1 58 ? -9.265 4.973 2.410 1.00 0.67 58 GLY A N 10
ATOM 22064 C CA . GLY A 1 58 ? -8.367 3.885 2.737 1.00 0.50 58 GLY A CA 10
ATOM 22065 C C . GLY A 1 58 ? -8.740 2.591 2.041 1.00 0.41 58 GLY A C 10
ATOM 22066 O O . GLY A 1 58 ? -8.845 1.543 2.677 1.00 0.48 58 GLY A O 10
ATOM 22070 N N . ASN A 1 59 ? -8.948 2.666 0.734 1.00 0.39 59 ASN A N 10
ATOM 22071 C CA . ASN A 1 59 ? -9.267 1.481 -0.061 1.00 0.39 59 ASN A CA 10
ATOM 22072 C C . ASN A 1 59 ? -8.064 1.085 -0.908 1.00 0.34 59 ASN A C 10
ATOM 22073 O O . ASN A 1 59 ? -7.492 1.920 -1.601 1.00 0.52 59 ASN A O 10
ATOM 22084 N N . GLY A 1 60 ? -7.674 -0.180 -0.851 1.00 0.21 60 GLY A N 10
ATOM 22085 C CA . GLY A 1 60 ? -6.518 -0.622 -1.605 1.00 0.22 60 GLY A CA 10
ATOM 22086 C C . GLY A 1 60 ? -6.696 -2.010 -2.172 1.00 0.19 60 GLY A C 10
ATOM 22087 O O . GLY A 1 60 ? -7.663 -2.702 -1.850 1.00 0.19 60 GLY A O 10
ATOM 22091 N N . ALA A 1 61 ? -5.759 -2.421 -3.011 1.00 0.19 61 ALA A N 10
ATOM 22092 C CA . ALA A 1 61 ? -5.826 -3.722 -3.654 1.00 0.19 61 ALA A CA 10
ATOM 22093 C C . ALA A 1 61 ? -4.459 -4.388 -3.666 1.00 0.18 61 ALA A C 10
ATOM 22094 O O . ALA A 1 61 ? -3.438 -3.718 -3.836 1.00 0.19 61 ALA A O 10
ATOM 22101 N N . LEU A 1 62 ? -4.443 -5.702 -3.472 1.00 0.18 62 LEU A N 10
ATOM 22102 C CA . LEU A 1 62 ? -3.199 -6.456 -3.490 1.00 0.19 62 LEU A CA 10
ATOM 22103 C C . LEU A 1 62 ? -2.938 -6.984 -4.894 1.00 0.22 62 LEU A C 10
ATOM 22104 O O . LEU A 1 62 ? -3.703 -7.802 -5.413 1.00 0.24 62 LEU A O 10
ATOM 22120 N N . ARG A 1 63 ? -1.855 -6.524 -5.497 1.00 0.24 63 ARG A N 10
ATOM 22121 C CA . ARG A 1 63 ? -1.506 -6.921 -6.850 1.00 0.29 63 ARG A CA 10
ATOM 22122 C C . ARG A 1 63 ? -0.372 -7.939 -6.810 1.00 0.32 63 ARG A C 10
ATOM 22123 O O . ARG A 1 63 ? 0.752 -7.613 -6.425 1.00 0.34 63 ARG A O 10
ATOM 22144 N N . VAL A 1 64 ? -0.673 -9.173 -7.185 1.00 0.34 64 VAL A N 10
ATOM 22145 C CA . VAL A 1 64 ? 0.318 -10.238 -7.171 1.00 0.39 64 VAL A CA 10
ATOM 22146 C C . VAL A 1 64 ? 0.483 -10.836 -8.564 1.00 0.45 64 VAL A C 10
ATOM 22147 O O . VAL A 1 64 ? -0.461 -11.408 -9.115 1.00 0.47 64 VAL A O 10
ATOM 22160 N N . GLY A 1 65 ? 1.676 -10.692 -9.131 1.00 0.50 65 GLY A N 10
ATOM 22161 C CA . GLY A 1 65 ? 1.958 -11.255 -10.442 1.00 0.59 65 GLY A CA 10
ATOM 22162 C C . GLY A 1 65 ? 1.106 -10.647 -11.543 1.00 0.63 65 GLY A C 10
ATOM 22163 O O . GLY A 1 65 ? 0.767 -11.320 -12.516 1.00 0.75 65 GLY A O 10
ATOM 22167 N N . GLY A 1 66 ? 0.753 -9.375 -11.386 1.00 0.59 66 GLY A N 10
ATOM 22168 C CA . GLY A 1 66 ? -0.067 -8.701 -12.381 1.00 0.68 66 GLY A CA 10
ATOM 22169 C C . GLY A 1 66 ? -1.552 -8.991 -12.222 1.00 0.68 66 GLY A C 10
ATOM 22170 O O . GLY A 1 66 ? -2.363 -8.563 -13.044 1.00 0.82 66 GLY A O 10
ATOM 22174 N N . ALA A 1 67 ? -1.913 -9.718 -11.173 1.00 0.59 67 ALA A N 10
ATOM 22175 C CA . ALA A 1 67 ? -3.306 -10.045 -10.923 1.00 0.60 67 ALA A CA 10
ATOM 22176 C C . ALA A 1 67 ? -3.692 -9.692 -9.496 1.00 0.50 67 ALA A C 10
ATOM 22177 O O . ALA A 1 67 ? -2.998 -10.066 -8.548 1.00 0.46 67 ALA A O 10
ATOM 22184 N N . THR A 1 68 ? -4.779 -8.956 -9.343 1.00 0.49 68 THR A N 10
ATOM 22185 C CA . THR A 1 68 ? -5.279 -8.623 -8.023 1.00 0.41 68 THR A CA 10
ATOM 22186 C C . THR A 1 68 ? -5.870 -9.867 -7.374 1.00 0.42 68 THR A C 10
ATOM 22187 O O . THR A 1 68 ? -6.706 -10.546 -7.968 1.00 0.51 68 THR A O 10
ATOM 22198 N N . VAL A 1 69 ? -5.419 -10.181 -6.175 1.00 0.35 69 VAL A N 10
ATOM 22199 C CA . VAL A 1 69 ? -5.872 -11.385 -5.500 1.00 0.38 69 VAL A CA 10
ATOM 22200 C C . VAL A 1 69 ? -6.900 -11.057 -4.416 1.00 0.33 69 VAL A C 10
ATOM 22201 O O . VAL A 1 69 ? -7.674 -11.917 -3.992 1.00 0.38 69 VAL A O 10
ATOM 22214 N N . GLY A 1 70 ? -6.929 -9.802 -3.995 1.00 0.27 70 GLY A N 10
ATOM 22215 C CA . GLY A 1 70 ? -7.876 -9.390 -2.984 1.00 0.26 70 GLY A CA 10
ATOM 22216 C C . GLY A 1 70 ? -7.837 -7.899 -2.745 1.00 0.23 70 GLY A C 10
ATOM 22217 O O . GLY A 1 70 ? -6.915 -7.217 -3.201 1.00 0.22 70 GLY A O 10
ATOM 22221 N N . TYR A 1 71 ? -8.830 -7.391 -2.032 1.00 0.23 71 TYR A N 10
ATOM 22222 C CA . TYR A 1 71 ? -8.934 -5.964 -1.773 1.00 0.22 71 TYR A CA 10
ATOM 22223 C C . TYR A 1 71 ? -8.968 -5.721 -0.268 1.00 0.23 71 TYR A C 10
ATOM 22224 O O . TYR A 1 71 ? -9.511 -6.532 0.486 1.00 0.25 71 TYR A O 10
ATOM 22242 N N . TYR A 1 72 ? -8.381 -4.615 0.168 1.00 0.21 72 TYR A N 10
ATOM 22243 C CA . TYR A 1 72 ? -8.158 -4.384 1.591 1.00 0.21 72 TYR A CA 10
ATOM 22244 C C . TYR A 1 72 ? -8.537 -2.963 1.994 1.00 0.22 72 TYR A C 10
ATOM 22245 O O . TYR A 1 72 ? -8.618 -2.066 1.153 1.00 0.24 72 TYR A O 10
ATOM 22263 N N . ASN A 1 73 ? -8.773 -2.777 3.286 1.00 0.22 73 ASN A N 10
ATOM 22264 C CA . ASN A 1 73 ? -9.140 -1.477 3.835 1.00 0.24 73 ASN A CA 10
ATOM 22265 C C . ASN A 1 73 ? -8.468 -1.275 5.190 1.00 0.26 73 ASN A C 10
ATOM 22266 O O . ASN A 1 73 ? -8.303 -2.229 5.950 1.00 0.27 73 ASN A O 10
ATOM 22277 N N . THR A 1 74 ? -8.080 -0.044 5.497 1.00 0.29 74 THR A N 10
ATOM 22278 C CA . THR A 1 74 ? -7.456 0.256 6.775 1.00 0.32 74 THR A CA 10
ATOM 22279 C C . THR A 1 74 ? -8.506 0.680 7.797 1.00 0.35 74 THR A C 10
ATOM 22280 O O . THR A 1 74 ? -9.128 1.734 7.664 1.00 0.38 74 THR A O 10
ATOM 22291 N N . SER A 1 75 ? -8.699 -0.150 8.813 1.00 0.38 75 SER A N 10
ATOM 22292 C CA . SER A 1 75 ? -9.722 0.092 9.818 1.00 0.44 75 SER A CA 10
ATOM 22293 C C . SER A 1 75 ? -9.268 1.135 10.838 1.00 0.42 75 SER A C 10
ATOM 22294 O O . SER A 1 75 ? -10.083 1.698 11.568 1.00 0.53 75 SER A O 10
ATOM 22302 N N . SER A 1 76 ? -7.971 1.391 10.884 1.00 0.44 76 SER A N 10
ATOM 22303 C CA . SER A 1 76 ? -7.428 2.356 11.823 1.00 0.48 76 SER A CA 10
ATOM 22304 C C . SER A 1 76 ? -6.297 3.159 11.189 1.00 0.49 76 SER A C 10
ATOM 22305 O O . SER A 1 76 ? -5.259 2.608 10.815 1.00 0.64 76 SER A O 10
ATOM 22313 N N . LEU A 1 77 ? -6.521 4.454 11.044 1.00 0.56 77 LEU A N 10
ATOM 22314 C CA . LEU A 1 77 ? -5.496 5.361 10.560 1.00 0.70 77 LEU A CA 10
ATOM 22315 C C . LEU A 1 77 ? -4.976 6.192 11.719 1.00 0.72 77 LEU A C 10
ATOM 22316 O O . LEU A 1 77 ? -5.717 6.989 12.301 1.00 0.78 77 LEU A O 10
ATOM 22332 N N . SER A 1 78 ? -3.714 5.993 12.063 1.00 0.82 78 SER A N 10
ATOM 22333 C CA . SER A 1 78 ? -3.103 6.716 13.163 1.00 0.95 78 SER A CA 10
ATOM 22334 C C . SER A 1 78 ? -3.060 8.215 12.871 1.00 0.90 78 SER A C 10
ATOM 22335 O O . SER A 1 78 ? -3.010 8.613 11.703 1.00 0.87 78 SER A O 10
ATOM 22343 N N . VAL A 1 79 ? -3.096 9.037 13.917 1.00 1.04 79 VAL A N 10
ATOM 22344 C CA . VAL A 1 79 ? -3.227 10.486 13.759 1.00 1.14 79 VAL A CA 10
ATOM 22345 C C . VAL A 1 79 ? -2.186 11.053 12.796 1.00 1.14 79 VAL A C 10
ATOM 22346 O O . VAL A 1 79 ? -2.524 11.809 11.885 1.00 1.19 79 VAL A O 10
ATOM 22359 N N . GLY A 1 80 ? -0.936 10.634 12.968 1.00 1.21 80 GLY A N 10
ATOM 22360 C CA . GLY A 1 80 ? 0.145 11.138 12.138 1.00 1.35 80 GLY A CA 10
ATOM 22361 C C . GLY A 1 80 ? -0.029 10.798 10.669 1.00 1.32 80 GLY A C 10
ATOM 22362 O O . GLY A 1 80 ? 0.525 11.466 9.800 1.00 1.48 80 GLY A O 10
ATOM 22366 N N . LEU A 1 81 ? -0.805 9.759 10.396 1.00 1.21 81 LEU A N 10
ATOM 22367 C CA . LEU A 1 81 ? -1.042 9.323 9.028 1.00 1.33 81 LEU A CA 10
ATOM 22368 C C . LEU A 1 81 ? -2.291 9.979 8.460 1.00 1.33 81 LEU A C 10
ATOM 22369 O O . LEU A 1 81 ? -2.296 10.427 7.318 1.00 1.55 81 LEU A O 10
ATOM 22385 N N . GLN A 1 82 ? -3.348 10.040 9.263 1.00 1.25 82 GLN A N 10
ATOM 22386 C CA . GLN A 1 82 ? -4.626 10.562 8.794 1.00 1.44 82 GLN A CA 10
ATOM 22387 C C . GLN A 1 82 ? -4.584 12.082 8.660 1.00 1.62 82 GLN A C 10
ATOM 22388 O O . GLN A 1 82 ? -5.215 12.647 7.761 1.00 1.85 82 GLN A O 10
ATOM 22402 N N . ALA A 1 83 ? -3.826 12.732 9.538 1.00 1.61 83 ALA A N 10
ATOM 22403 C CA . ALA A 1 83 ? -3.721 14.189 9.539 1.00 1.85 83 ALA A CA 10
ATOM 22404 C C . ALA A 1 83 ? -3.171 14.703 8.212 1.00 2.05 83 ALA A C 10
ATOM 22405 O O . ALA A 1 83 ? -2.381 14.024 7.550 1.00 2.09 83 ALA A O 10
ATOM 22412 N N . GLY A 1 84 ? -3.608 15.891 7.819 1.00 2.28 84 GLY A N 10
ATOM 22413 C CA . GLY A 1 84 ? -3.154 16.471 6.574 1.00 2.56 84 GLY A CA 10
ATOM 22414 C C . GLY A 1 84 ? -4.153 16.268 5.457 1.00 2.28 84 GLY A C 10
ATOM 22415 O O . GLY A 1 84 ? -4.397 15.131 5.036 1.00 2.75 84 GLY A O 10
ATOM 22419 N N . ALA A 1 85 ? -4.733 17.365 4.980 1.00 2.10 85 ALA A N 10
ATOM 22420 C CA . ALA A 1 85 ? -5.693 17.322 3.882 1.00 2.26 85 ALA A CA 10
ATOM 22421 C C . ALA A 1 85 ? -4.971 17.145 2.552 1.00 1.87 85 ALA A C 10
ATOM 22422 O O . ALA A 1 85 ? -5.042 17.993 1.660 1.00 2.44 85 ALA A O 10
ATOM 22429 N N . GLN A 1 86 ? -4.279 16.026 2.435 1.00 1.58 86 GLN A N 10
ATOM 22430 C CA . GLN A 1 86 ? -3.463 15.725 1.274 1.00 1.78 86 GLN A CA 10
ATOM 22431 C C . GLN A 1 86 ? -3.817 14.354 0.727 1.00 1.61 86 GLN A C 10
ATOM 22432 O O . GLN A 1 86 ? -4.128 13.442 1.495 1.00 1.64 86 GLN A O 10
ATOM 22446 N N . SER A 1 87 ? -3.790 14.210 -0.588 1.00 1.59 87 SER A N 10
ATOM 22447 C CA . SER A 1 87 ? -3.910 12.901 -1.195 1.00 1.55 87 SER A CA 10
ATOM 22448 C C . SER A 1 87 ? -2.583 12.170 -1.036 1.00 1.22 87 SER A C 10
ATOM 22449 O O . SER A 1 87 ? -1.544 12.647 -1.499 1.00 1.17 87 SER A O 10
ATOM 22457 N N . LYS A 1 88 ? -2.608 11.025 -0.380 1.00 1.12 88 LYS A N 10
ATOM 22458 C CA . LYS A 1 88 ? -1.378 10.342 -0.016 1.00 0.84 88 LYS A CA 10
ATOM 22459 C C . LYS A 1 88 ? -1.510 8.840 -0.211 1.00 0.76 88 LYS A C 10
ATOM 22460 O O . LYS A 1 88 ? -2.611 8.293 -0.175 1.00 0.97 88 LYS A O 10
ATOM 22479 N N . ALA A 1 89 ? -0.385 8.182 -0.428 1.00 0.53 89 ALA A N 10
ATOM 22480 C CA . ALA A 1 89 ? -0.383 6.760 -0.693 1.00 0.48 89 ALA A CA 10
ATOM 22481 C C . ALA A 1 89 ? 0.556 6.025 0.246 1.00 0.36 89 ALA A C 10
ATOM 22482 O O . ALA A 1 89 ? 1.650 6.502 0.550 1.00 0.37 89 ALA A O 10
ATOM 22489 N N . ILE A 1 90 ? 0.123 4.863 0.700 1.00 0.30 90 ILE A N 10
ATOM 22490 C CA . ILE A 1 90 ? 0.954 4.007 1.523 1.00 0.26 90 ILE A CA 10
ATOM 22491 C C . ILE A 1 90 ? 1.093 2.656 0.840 1.00 0.23 90 ILE A C 10
ATOM 22492 O O . ILE A 1 90 ? 0.102 1.970 0.591 1.00 0.27 90 ILE A O 10
ATOM 22508 N N . VAL A 1 91 ? 2.318 2.293 0.513 1.00 0.21 91 VAL A N 10
ATOM 22509 C CA . VAL A 1 91 ? 2.578 1.073 -0.228 1.00 0.20 91 VAL A CA 10
ATOM 22510 C C . VAL A 1 91 ? 3.252 0.035 0.657 1.00 0.19 91 VAL A C 10
ATOM 22511 O O . VAL A 1 91 ? 4.278 0.308 1.282 1.00 0.21 91 VAL A O 10
ATOM 22524 N N . PHE A 1 92 ? 2.664 -1.148 0.711 1.00 0.17 92 PHE A N 10
ATOM 22525 C CA . PHE A 1 92 ? 3.218 -2.246 1.486 1.00 0.16 92 PHE A CA 10
ATOM 22526 C C . PHE A 1 92 ? 3.812 -3.287 0.546 1.00 0.17 92 PHE A C 10
ATOM 22527 O O . PHE A 1 92 ? 3.088 -3.921 -0.228 1.00 0.19 92 PHE A O 10
ATOM 22544 N N . LEU A 1 93 ? 5.124 -3.445 0.601 1.00 0.15 93 LEU A N 10
ATOM 22545 C CA . LEU A 1 93 ? 5.815 -4.385 -0.264 1.00 0.16 93 LEU A CA 10
ATOM 22546 C C . LEU A 1 93 ? 6.167 -5.656 0.492 1.00 0.15 93 LEU A C 10
ATOM 22547 O O . LEU A 1 93 ? 6.798 -5.609 1.547 1.00 0.17 93 LEU A O 10
ATOM 22563 N N . PHE A 1 94 ? 5.746 -6.786 -0.046 1.00 0.15 94 PHE A N 10
ATOM 22564 C C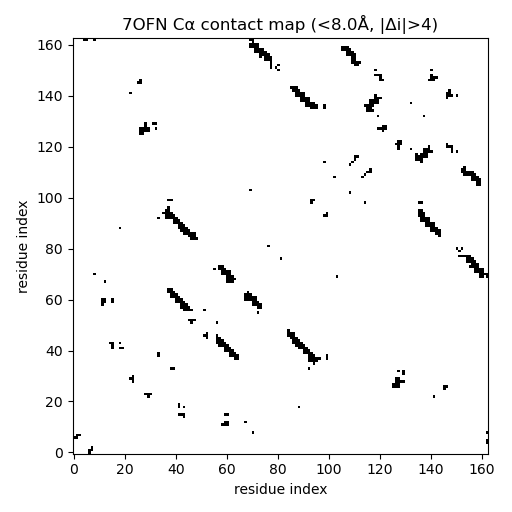A . PHE A 1 94 ? 6.083 -8.075 0.529 1.00 0.17 94 PHE A CA 10
ATOM 22565 C C . PHE A 1 94 ? 7.182 -8.726 -0.301 1.00 0.19 94 PHE A C 10
ATOM 22566 O O . PHE A 1 94 ? 6.931 -9.202 -1.405 1.00 0.19 94 PHE A O 10
ATOM 22583 N N . MET A 1 95 ? 8.397 -8.732 0.230 1.00 0.26 95 MET A N 10
ATOM 22584 C CA . MET A 1 95 ? 9.565 -9.187 -0.522 1.00 0.30 95 MET A CA 10
ATOM 22585 C C . MET A 1 95 ? 9.733 -10.701 -0.462 1.00 0.31 95 MET A C 10
ATOM 22586 O O . MET A 1 95 ? 10.427 -11.287 -1.291 1.00 0.36 95 MET A O 10
ATOM 22600 N N . THR A 1 96 ? 9.101 -11.329 0.511 1.00 0.30 96 THR A N 10
ATOM 22601 C CA . THR A 1 96 ? 9.198 -12.769 0.673 1.00 0.32 96 THR A CA 10
ATOM 22602 C C . THR A 1 96 ? 7.817 -13.408 0.587 1.00 0.32 96 THR A C 10
ATOM 22603 O O . THR A 1 96 ? 6.817 -12.809 0.996 1.00 0.30 96 THR A O 10
ATOM 22614 N N . GLN A 1 97 ? 7.759 -14.621 0.046 1.00 0.37 97 GLN A N 10
ATOM 22615 C CA . GLN A 1 97 ? 6.493 -15.322 -0.106 1.00 0.40 97 GLN A CA 10
ATOM 22616 C C . GLN A 1 97 ? 5.971 -15.766 1.256 1.00 0.40 97 GLN A C 10
ATOM 22617 O O . GLN A 1 97 ? 4.771 -15.958 1.436 1.00 0.40 97 GLN A O 10
ATOM 22631 N N . ASP A 1 98 ? 6.889 -15.954 2.201 1.00 0.43 98 ASP A N 10
ATOM 22632 C CA . ASP A 1 98 ? 6.517 -16.227 3.591 1.00 0.46 98 ASP A CA 10
ATOM 22633 C C . ASP A 1 98 ? 5.617 -15.121 4.119 1.00 0.41 98 ASP A C 10
ATOM 22634 O O . ASP A 1 98 ? 4.611 -15.387 4.779 1.00 0.43 98 ASP A O 10
ATOM 22643 N N . ALA A 1 99 ? 5.984 -13.881 3.815 1.00 0.36 99 ALA A N 10
ATOM 22644 C CA . ALA A 1 99 ? 5.222 -12.723 4.256 1.00 0.32 99 ALA A CA 10
ATOM 22645 C C . ALA A 1 99 ? 3.893 -12.615 3.512 1.00 0.30 99 ALA A C 10
ATOM 22646 O O . ALA A 1 99 ? 2.889 -12.204 4.090 1.00 0.30 99 ALA A O 10
ATOM 22653 N N . LEU A 1 100 ? 3.881 -13.010 2.240 1.00 0.30 100 LEU A N 10
ATOM 22654 C CA . LEU A 1 100 ? 2.669 -12.929 1.423 1.00 0.30 100 LEU A CA 10
ATOM 22655 C C . LEU A 1 100 ? 1.662 -13.972 1.905 1.00 0.35 100 LEU A C 10
ATOM 22656 O O . LEU A 1 100 ? 0.488 -13.672 2.120 1.00 0.36 100 LEU A O 10
ATOM 22672 N N . ASP A 1 101 ? 2.149 -15.191 2.092 1.00 0.39 101 ASP A N 10
ATOM 22673 C CA . ASP A 1 101 ? 1.315 -16.313 2.508 1.00 0.47 101 ASP A CA 10
ATOM 22674 C C . ASP A 1 101 ? 0.737 -16.062 3.895 1.00 0.46 101 ASP A C 10
ATOM 22675 O O . ASP A 1 101 ? -0.448 -16.292 4.138 1.00 0.49 101 ASP A O 10
ATOM 22684 N N . LYS A 1 102 ? 1.587 -15.578 4.792 1.00 0.44 102 LYS A N 10
ATOM 22685 C CA . LYS A 1 102 ? 1.175 -15.254 6.153 1.00 0.45 102 LYS A CA 10
ATOM 22686 C C . LYS A 1 102 ? 0.098 -14.175 6.146 1.00 0.40 102 LYS A C 10
ATOM 22687 O O . LYS A 1 102 ? -0.911 -14.289 6.839 1.00 0.43 102 LYS A O 10
ATOM 22706 N N . PHE A 1 103 ? 0.321 -13.141 5.342 1.00 0.33 103 PHE A N 10
ATOM 22707 C CA . PHE A 1 103 ? -0.611 -12.024 5.225 1.00 0.29 103 PHE A CA 10
ATOM 22708 C C . PHE A 1 103 ? -1.965 -12.514 4.718 1.00 0.35 103 PHE A C 10
ATOM 22709 O O . PHE A 1 103 ? -3.022 -12.069 5.172 1.00 0.37 103 PHE A O 10
ATOM 22726 N N . ARG A 1 104 ? -1.911 -13.438 3.770 1.00 0.40 104 ARG A N 10
ATOM 22727 C CA . ARG A 1 104 ? -3.106 -14.028 3.184 1.00 0.50 104 ARG A CA 10
ATOM 22728 C C . ARG A 1 104 ? -3.939 -14.761 4.234 1.00 0.58 104 ARG A C 10
ATOM 22729 O O . ARG A 1 104 ? -5.167 -14.684 4.228 1.00 0.66 104 ARG A O 10
ATOM 22750 N N . ASN A 1 105 ? -3.273 -15.467 5.137 1.00 0.58 105 ASN A N 10
ATOM 22751 C CA . ASN A 1 105 ? -3.979 -16.292 6.109 1.00 0.67 105 ASN A CA 10
ATOM 22752 C C . ASN A 1 105 ? -4.371 -15.497 7.350 1.00 0.62 105 ASN A C 10
ATOM 22753 O O . ASN A 1 105 ? -5.253 -15.912 8.104 1.00 0.69 105 ASN A O 10
ATOM 22764 N N . SER A 1 106 ? -3.746 -14.349 7.553 1.00 0.57 106 SER A N 10
ATOM 22765 C CA . SER A 1 106 ? -4.007 -13.554 8.743 1.00 0.55 106 SER A CA 10
ATOM 22766 C C . SER A 1 106 ? -5.255 -12.691 8.569 1.00 0.53 106 SER A C 10
ATOM 22767 O O . SER A 1 106 ? -5.457 -12.075 7.521 1.00 0.66 106 SER A O 10
ATOM 22775 N N . ASP A 1 107 ? -6.095 -12.663 9.592 1.00 0.54 107 ASP A N 10
ATOM 22776 C CA . ASP A 1 107 ? -7.273 -11.811 9.591 1.00 0.57 107 ASP A CA 10
ATOM 22777 C C . ASP A 1 107 ? -7.069 -10.675 10.580 1.00 0.50 107 ASP A C 10
ATOM 22778 O O . ASP A 1 107 ? -6.991 -10.899 11.789 1.00 0.73 107 ASP A O 10
ATOM 22787 N N . GLY A 1 108 ? -6.968 -9.462 10.066 1.00 0.37 108 GLY A N 10
ATOM 22788 C CA . GLY A 1 108 ? -6.663 -8.328 10.914 1.00 0.34 108 GLY A CA 10
ATOM 22789 C C . GLY A 1 108 ? -5.170 -8.157 11.077 1.00 0.33 108 GLY A C 10
ATOM 22790 O O . GLY A 1 108 ? -4.594 -8.544 12.094 1.00 0.50 108 GLY A O 10
ATOM 22794 N N . TRP A 1 109 ? -4.544 -7.582 10.068 1.00 0.23 109 TRP A N 10
ATOM 22795 C CA . TRP A 1 109 ? -3.097 -7.462 10.028 1.00 0.21 109 TRP A CA 10
ATOM 22796 C C . TRP A 1 109 ? -2.675 -6.067 10.477 1.00 0.20 109 TRP A C 10
ATOM 22797 O O . TRP A 1 109 ? -3.148 -5.067 9.934 1.00 0.21 109 TRP A O 10
ATOM 22818 N N . ALA A 1 110 ? -1.809 -5.997 11.480 1.00 0.21 110 ALA A N 10
ATOM 22819 C CA . ALA A 1 110 ? -1.349 -4.717 11.995 1.00 0.23 110 ALA A CA 10
ATOM 22820 C C . ALA A 1 110 ? 0.146 -4.536 11.754 1.00 0.21 110 ALA A C 10
ATOM 22821 O O . ALA A 1 110 ? 0.940 -5.464 11.943 1.00 0.24 110 ALA A O 10
ATOM 22828 N N . ALA A 1 111 ? 0.526 -3.330 11.351 1.00 0.20 111 ALA A N 10
ATOM 22829 C CA . ALA A 1 111 ? 1.909 -3.035 11.012 1.00 0.19 111 ALA A CA 10
ATOM 22830 C C . ALA A 1 111 ? 2.792 -3.052 12.251 1.00 0.22 111 ALA A C 10
ATOM 22831 O O . ALA A 1 111 ? 2.505 -2.370 13.235 1.00 0.27 111 ALA A O 10
ATOM 22838 N N . GLY A 1 112 ? 3.848 -3.857 12.210 1.00 0.26 112 GLY A N 10
ATOM 22839 C CA . GLY A 1 112 ? 4.780 -3.920 13.320 1.00 0.34 112 GLY A CA 10
ATOM 22840 C C . GLY A 1 112 ? 4.358 -4.926 14.372 1.00 0.37 112 GLY A C 10
ATOM 22841 O O . GLY A 1 112 ? 5.178 -5.390 15.161 1.00 0.44 112 GLY A O 10
ATOM 22845 N N . ALA A 1 113 ? 3.077 -5.260 14.383 1.00 0.37 113 ALA A N 10
ATOM 22846 C CA . ALA A 1 113 ? 2.543 -6.193 15.362 1.00 0.41 113 ALA A CA 10
ATOM 22847 C C . ALA A 1 113 ? 2.635 -7.629 14.866 1.00 0.42 113 ALA A C 10
ATOM 22848 O O . ALA A 1 113 ? 2.887 -8.549 15.644 1.00 0.53 113 ALA A O 10
ATOM 22855 N N . ASP A 1 114 ? 2.408 -7.826 13.574 1.00 0.38 114 ASP A N 10
ATOM 22856 C CA . ASP A 1 114 ? 2.471 -9.165 12.998 1.00 0.42 114 ASP A CA 10
ATOM 22857 C C . ASP A 1 114 ? 3.752 -9.354 12.194 1.00 0.40 114 ASP A C 10
ATOM 22858 O O . ASP A 1 114 ? 4.452 -10.353 12.352 1.00 0.45 114 ASP A O 10
ATOM 22867 N N . ALA A 1 115 ? 4.053 -8.403 11.323 1.00 0.35 115 ALA A N 10
ATOM 22868 C CA . ALA A 1 115 ? 5.264 -8.469 10.514 1.00 0.33 115 ALA A CA 10
ATOM 22869 C C . ALA A 1 115 ? 6.246 -7.373 10.901 1.00 0.32 115 ALA A C 10
ATOM 22870 O O . ALA A 1 115 ? 5.837 -6.256 11.226 1.00 0.34 115 ALA A O 10
ATOM 22877 N N . SER A 1 116 ? 7.532 -7.694 10.872 1.00 0.34 116 SER A N 10
ATOM 22878 C CA . SER A 1 116 ? 8.570 -6.699 11.085 1.00 0.36 116 SER A CA 10
ATOM 22879 C C . SER A 1 116 ? 8.706 -5.827 9.843 1.00 0.33 116 SER A C 10
ATOM 22880 O O . SER A 1 116 ? 9.292 -6.243 8.841 1.00 0.54 116 SER A O 10
ATOM 22888 N N . VAL A 1 117 ? 8.142 -4.628 9.901 1.00 0.26 117 VAL A N 10
ATOM 22889 C CA . VAL A 1 117 ? 8.120 -3.748 8.743 1.00 0.21 117 VAL A CA 10
ATOM 22890 C C . VAL A 1 117 ? 9.123 -2.605 8.877 1.00 0.22 117 VAL A C 10
ATOM 22891 O O . VAL A 1 117 ? 9.431 -2.141 9.978 1.00 0.28 117 VAL A O 10
ATOM 22904 N N . ALA A 1 118 ? 9.631 -2.174 7.733 1.00 0.21 118 ALA A N 10
ATOM 22905 C CA . ALA A 1 118 ? 10.619 -1.111 7.671 1.00 0.24 118 ALA A CA 10
ATOM 22906 C C . ALA A 1 118 ? 10.181 -0.043 6.683 1.00 0.21 118 ALA A C 10
ATOM 22907 O O . ALA A 1 118 ? 9.611 -0.353 5.640 1.00 0.21 118 ALA A O 10
ATOM 22914 N N . LEU A 1 119 ? 10.441 1.211 7.014 1.00 0.21 119 LEU A N 10
ATOM 22915 C CA . LEU A 1 119 ? 10.084 2.318 6.142 1.00 0.22 119 LEU A CA 10
ATOM 22916 C C . LEU A 1 119 ? 11.225 2.596 5.168 1.00 0.23 119 LEU A C 10
ATOM 22917 O O . LEU A 1 119 ? 12.374 2.768 5.581 1.00 0.29 119 LEU A O 10
ATOM 22933 N N . VAL A 1 120 ? 10.914 2.629 3.884 1.00 0.23 120 VAL A N 10
ATOM 22934 C CA . VAL A 1 120 ? 11.928 2.842 2.863 1.00 0.26 120 VAL A CA 10
ATOM 22935 C C . VAL A 1 120 ? 12.092 4.329 2.566 1.00 0.28 120 VAL A C 10
ATOM 22936 O O . VAL A 1 120 ? 11.114 5.063 2.444 1.00 0.33 120 VAL A O 10
ATOM 22949 N N . LYS A 1 121 ? 13.338 4.762 2.465 1.00 0.36 121 LYS A N 10
ATOM 22950 C CA . LYS A 1 121 ? 13.653 6.149 2.164 1.00 0.41 121 LYS A CA 10
ATOM 22951 C C . LYS A 1 121 ? 14.538 6.218 0.926 1.00 0.40 121 LYS A C 10
ATOM 22952 O O . LYS A 1 121 ? 15.480 5.438 0.788 1.00 0.47 121 LYS A O 10
ATOM 22971 N N . MET A 1 122 ? 14.218 7.135 0.019 1.00 0.42 122 MET A N 10
ATOM 22972 C CA . MET A 1 122 ? 15.012 7.313 -1.192 1.00 0.46 122 MET A CA 10
ATOM 22973 C C . MET A 1 122 ? 16.383 7.881 -0.845 1.00 0.55 122 MET A C 10
ATOM 22974 O O . MET A 1 122 ? 16.538 8.615 0.136 1.00 0.61 122 MET A O 10
ATOM 22988 N N . GLY A 1 123 ? 17.375 7.520 -1.645 1.00 0.59 123 GLY A N 10
ATOM 22989 C CA . GLY A 1 123 ? 18.733 7.931 -1.381 1.00 0.73 123 GLY A CA 10
ATOM 22990 C C . GLY A 1 123 ? 18.995 9.361 -1.806 1.00 0.83 123 GLY A C 10
ATOM 22991 O O . GLY A 1 123 ? 18.145 9.990 -2.441 1.00 0.82 123 GLY A O 10
ATOM 22995 N N . ALA A 1 124 ? 20.180 9.869 -1.482 1.00 0.99 124 ALA A N 10
ATOM 22996 C CA . ALA A 1 124 ? 20.543 11.248 -1.793 1.00 1.13 124 ALA A CA 10
ATOM 22997 C C . ALA A 1 124 ? 20.661 11.464 -3.300 1.00 1.11 124 ALA A C 10
ATOM 22998 O O . ALA A 1 124 ? 20.705 12.601 -3.773 1.00 1.22 124 ALA A O 10
ATOM 23005 N N . ASN A 1 125 ? 20.717 10.369 -4.050 1.00 1.00 125 ASN A N 10
ATOM 23006 C CA . ASN A 1 125 ? 20.748 10.441 -5.509 1.00 1.00 125 ASN A CA 10
ATOM 23007 C C . ASN A 1 125 ? 19.349 10.743 -6.059 1.00 0.89 125 ASN A C 10
ATOM 23008 O O . ASN A 1 125 ? 19.179 11.009 -7.250 1.00 0.90 125 ASN A O 10
ATOM 23019 N N . GLY A 1 126 ? 18.350 10.719 -5.180 1.00 0.85 126 GLY A N 10
ATOM 23020 C CA . GLY A 1 126 ? 16.986 10.998 -5.590 1.00 0.83 126 GLY A CA 10
ATOM 23021 C C . GLY A 1 126 ? 16.257 9.754 -6.052 1.00 0.65 126 GLY A C 10
ATOM 23022 O O . GLY A 1 126 ? 15.171 9.835 -6.626 1.00 0.70 126 GLY A O 10
ATOM 23026 N N . ALA A 1 127 ? 16.862 8.604 -5.811 1.00 0.52 127 ALA A N 10
ATOM 23027 C CA . ALA A 1 127 ? 16.283 7.334 -6.204 1.00 0.39 127 ALA A CA 10
ATOM 23028 C C . ALA A 1 127 ? 16.338 6.354 -5.043 1.00 0.37 127 ALA A C 10
ATOM 23029 O O . ALA A 1 127 ? 17.183 6.483 -4.156 1.00 0.45 127 ALA A O 10
ATOM 23036 N N . ILE A 1 128 ? 15.431 5.388 -5.036 1.00 0.31 128 ILE A N 10
ATOM 23037 C CA . ILE A 1 128 ? 15.425 4.371 -4.000 1.00 0.33 128 ILE A CA 10
ATOM 23038 C C . ILE A 1 128 ? 16.559 3.384 -4.211 1.00 0.43 128 ILE A C 10
ATOM 23039 O O . ILE A 1 128 ? 16.670 2.761 -5.269 1.00 0.46 128 ILE A O 10
ATOM 23055 N N . ASP A 1 129 ? 17.400 3.255 -3.202 1.00 0.54 129 ASP A N 10
ATOM 23056 C CA . ASP A 1 129 ? 18.491 2.297 -3.237 1.00 0.67 129 ASP A CA 10
ATOM 23057 C C . ASP A 1 129 ? 17.952 0.901 -2.940 1.00 0.66 129 ASP A C 10
ATOM 23058 O O . ASP A 1 129 ? 17.663 0.567 -1.791 1.00 0.69 129 ASP A O 10
ATOM 23067 N N . THR A 1 130 ? 17.811 0.096 -3.983 1.00 0.67 130 THR A N 10
ATOM 23068 C CA . THR A 1 130 ? 17.198 -1.219 -3.866 1.00 0.68 130 THR A CA 10
ATOM 23069 C C . THR A 1 130 ? 18.043 -2.170 -3.023 1.00 0.70 130 THR A C 10
ATOM 23070 O O . THR A 1 130 ? 17.524 -3.111 -2.423 1.00 0.67 130 THR A O 10
ATOM 23081 N N . THR A 1 131 ? 19.343 -1.917 -2.965 1.00 0.81 131 THR A N 10
ATOM 23082 C CA . THR A 1 131 ? 20.240 -2.739 -2.167 1.00 0.88 131 THR A CA 10
ATOM 23083 C C . THR A 1 131 ? 20.102 -2.442 -0.669 1.00 0.80 131 THR A C 10
ATOM 23084 O O . THR A 1 131 ? 20.694 -3.127 0.164 1.00 0.82 131 THR A O 10
ATOM 23095 N N . THR A 1 132 ? 19.311 -1.426 -0.334 1.00 0.79 132 THR A N 10
ATOM 23096 C CA . THR A 1 132 ? 19.035 -1.099 1.062 1.00 0.81 132 THR A CA 10
ATOM 23097 C C . THR A 1 132 ? 17.831 -1.900 1.574 1.00 0.69 132 THR A C 10
ATOM 23098 O O . THR A 1 132 ? 17.506 -1.873 2.763 1.00 0.69 132 THR A O 10
ATOM 23109 N N . ALA A 1 133 ? 17.179 -2.622 0.668 1.00 0.67 133 ALA A N 10
ATOM 23110 C CA . ALA A 1 133 ? 16.060 -3.481 1.034 1.00 0.64 133 ALA A CA 10
ATOM 23111 C C . ALA A 1 133 ? 16.530 -4.577 1.982 1.00 0.62 133 ALA A C 10
ATOM 23112 O O . ALA A 1 133 ? 17.527 -5.251 1.714 1.00 0.76 133 ALA A O 10
ATOM 23119 N N . THR A 1 134 ? 15.833 -4.744 3.096 1.00 0.60 134 THR A N 10
ATOM 23120 C CA . THR A 1 134 ? 16.262 -5.691 4.118 1.00 0.76 134 THR A CA 10
ATOM 23121 C C . THR A 1 134 ? 15.081 -6.443 4.733 1.00 0.60 134 THR A C 10
ATOM 23122 O O . THR A 1 134 ? 15.075 -7.676 4.775 1.00 0.63 134 THR A O 10
ATOM 23133 N N . ALA A 1 135 ? 14.085 -5.701 5.203 1.00 0.53 135 ALA A N 10
ATOM 23134 C CA . ALA A 1 135 ? 12.929 -6.295 5.868 1.00 0.42 135 ALA A CA 10
ATOM 23135 C C . ALA A 1 135 ? 12.105 -7.128 4.888 1.00 0.32 135 ALA A C 10
ATOM 23136 O O . ALA A 1 135 ? 12.143 -6.890 3.681 1.00 0.37 135 ALA A O 10
ATOM 23143 N N . PRO A 1 136 ? 11.358 -8.132 5.390 1.00 0.27 136 PRO A N 10
ATOM 23144 C CA . PRO A 1 136 ? 10.490 -8.954 4.539 1.00 0.26 136 PRO A CA 10
ATOM 23145 C C . PRO A 1 136 ? 9.274 -8.166 4.070 1.00 0.21 136 PRO A C 10
ATOM 23146 O O . PRO A 1 136 ? 8.663 -8.488 3.049 1.00 0.23 136 PRO A O 10
ATOM 23157 N N . VAL A 1 137 ? 8.932 -7.140 4.836 1.00 0.18 137 VAL A N 10
ATOM 23158 C CA . VAL A 1 137 ? 7.881 -6.212 4.474 1.00 0.17 137 VAL A CA 10
ATOM 23159 C C . VAL A 1 137 ? 8.439 -4.797 4.530 1.00 0.19 137 VAL A C 10
ATOM 23160 O O . VAL A 1 137 ? 8.929 -4.359 5.573 1.00 0.22 137 VAL A O 10
ATOM 23173 N N . GLU A 1 138 ? 8.363 -4.087 3.422 1.00 0.20 138 GLU A N 10
ATOM 23174 C CA . GLU A 1 138 ? 8.976 -2.776 3.324 1.00 0.25 138 GLU A CA 10
ATOM 23175 C C . GLU A 1 138 ? 7.955 -1.762 2.844 1.00 0.18 138 GLU A C 10
ATOM 23176 O O . GLU A 1 138 ? 7.205 -2.009 1.902 1.00 0.18 138 GLU A O 10
ATOM 23188 N N . VAL A 1 139 ? 7.915 -0.632 3.523 1.00 0.18 139 VAL A N 10
ATOM 23189 C CA . VAL A 1 139 ? 6.838 0.324 3.363 1.00 0.17 139 VAL A CA 10
ATOM 23190 C C . VAL A 1 139 ? 7.302 1.609 2.692 1.00 0.18 139 VAL A C 10
ATOM 23191 O O . VAL A 1 139 ? 8.255 2.251 3.134 1.00 0.19 139 VAL A O 10
ATOM 23204 N N . ILE A 1 140 ? 6.620 1.966 1.618 1.00 0.18 140 ILE A N 10
ATOM 23205 C CA . ILE A 1 140 ? 6.878 3.209 0.913 1.00 0.20 140 ILE A CA 10
ATOM 23206 C C . ILE A 1 140 ? 5.705 4.167 1.094 1.00 0.19 140 ILE A C 10
ATOM 23207 O O . ILE A 1 140 ? 4.587 3.871 0.675 1.00 0.20 140 ILE A O 10
ATOM 23223 N N . VAL A 1 141 ? 5.951 5.301 1.727 1.00 0.22 141 VAL A N 10
ATOM 23224 C CA . VAL A 1 141 ? 4.909 6.300 1.912 1.00 0.25 141 VAL A CA 10
ATOM 23225 C C . VAL A 1 141 ? 5.117 7.478 0.963 1.00 0.26 141 VAL A C 10
ATOM 23226 O O . VAL A 1 141 ? 6.109 8.207 1.050 1.00 0.32 141 VAL A O 10
ATOM 23239 N N . LEU A 1 142 ? 4.182 7.651 0.043 1.00 0.24 142 LEU A N 10
ATOM 23240 C CA . LEU A 1 142 ? 4.286 8.695 -0.955 1.00 0.26 142 LEU A CA 10
ATOM 23241 C C . LEU A 1 142 ? 3.388 9.870 -0.604 1.00 0.32 142 LEU A C 10
ATOM 23242 O O . LEU A 1 142 ? 2.167 9.731 -0.520 1.00 0.35 142 LEU A O 10
ATOM 23258 N N . THR A 1 143 ? 4.004 11.014 -0.384 1.00 0.40 143 THR A N 10
ATOM 23259 C CA . THR A 1 143 ? 3.272 12.246 -0.184 1.00 0.51 143 THR A CA 10
ATOM 23260 C C . THR A 1 143 ? 3.353 13.079 -1.460 1.00 0.62 143 THR A C 10
ATOM 23261 O O . THR A 1 143 ? 4.029 12.672 -2.409 1.00 0.61 143 THR A O 10
ATOM 23272 N N . ASN A 1 144 ? 2.691 14.228 -1.506 1.00 0.76 144 ASN A N 10
ATOM 23273 C CA . ASN A 1 144 ? 2.762 15.073 -2.696 1.00 0.89 144 ASN A CA 10
ATOM 23274 C C . ASN A 1 144 ? 4.200 15.548 -2.928 1.00 0.92 144 ASN A C 10
ATOM 23275 O O . ASN A 1 144 ? 4.633 15.722 -4.068 1.00 1.02 144 ASN A O 10
ATOM 23286 N N . ALA A 1 145 ? 4.951 15.702 -1.843 1.00 0.88 145 ALA A N 10
ATOM 23287 C CA . ALA A 1 145 ? 6.333 16.158 -1.922 1.00 0.95 145 ALA A CA 10
ATOM 23288 C C . ALA A 1 145 ? 7.304 14.985 -2.063 1.00 0.85 145 ALA A C 10
ATOM 23289 O O . ALA A 1 145 ? 8.508 15.137 -1.846 1.00 1.00 145 ALA A O 10
ATOM 23296 N N . GLY A 1 146 ? 6.779 13.819 -2.413 1.00 0.65 146 GLY A N 10
ATOM 23297 C CA . GLY A 1 146 ? 7.622 12.658 -2.610 1.00 0.57 146 GLY A CA 10
ATOM 23298 C C . GLY A 1 146 ? 7.592 11.722 -1.422 1.00 0.54 146 GLY A C 10
ATOM 23299 O O . GLY A 1 146 ? 6.616 11.698 -0.672 1.00 0.70 146 GLY A O 10
ATOM 23303 N N . LEU A 1 147 ? 8.653 10.953 -1.240 1.00 0.64 147 LEU A N 10
ATOM 23304 C CA . LEU A 1 147 ? 8.720 10.016 -0.131 1.00 0.71 147 LEU A CA 10
ATOM 23305 C C . LEU A 1 147 ? 9.116 10.732 1.146 1.00 0.62 147 LEU A C 10
ATOM 23306 O O . LEU A 1 147 ? 10.066 11.513 1.163 1.00 0.84 147 LEU A O 10
ATOM 23322 N N . MET A 1 148 ? 8.381 10.466 2.209 1.00 0.55 148 MET A N 10
ATOM 23323 C CA . MET A 1 148 ? 8.653 11.085 3.490 1.00 0.59 148 MET A CA 10
ATOM 23324 C C . MET A 1 148 ? 9.166 10.036 4.470 1.00 0.57 148 MET A C 10
ATOM 23325 O O . MET A 1 148 ? 8.448 9.106 4.827 1.00 0.72 148 MET A O 10
ATOM 23339 N N . GLY A 1 149 ? 10.400 10.202 4.918 1.00 0.63 149 GLY A N 10
ATOM 23340 C CA . GLY A 1 149 ? 11.025 9.192 5.749 1.00 0.70 149 GLY A CA 10
ATOM 23341 C C . GLY A 1 149 ? 10.887 9.484 7.224 1.00 0.74 149 GLY A C 10
ATOM 23342 O O . GLY A 1 149 ? 11.732 9.093 8.025 1.00 1.08 149 GLY A O 10
ATOM 23346 N N . ASP A 1 150 ? 9.814 10.167 7.580 1.00 0.62 150 ASP A N 10
ATOM 23347 C CA . ASP A 1 150 ? 9.559 10.535 8.965 1.00 0.69 150 ASP A CA 10
ATOM 23348 C C . ASP A 1 150 ? 8.126 10.191 9.346 1.00 0.65 150 ASP A C 10
ATOM 23349 O O . ASP A 1 150 ? 7.443 10.958 10.029 1.00 0.81 150 ASP A O 10
ATOM 23358 N N . VAL A 1 151 ? 7.672 9.036 8.882 1.00 0.57 151 VAL A N 10
ATOM 23359 C CA . VAL A 1 151 ? 6.323 8.568 9.165 1.00 0.60 151 VAL A CA 10
ATOM 23360 C C . VAL A 1 151 ? 6.369 7.211 9.859 1.00 0.50 151 VAL A C 10
ATOM 23361 O O . VAL A 1 151 ? 7.096 6.314 9.432 1.00 0.53 151 VAL A O 10
ATOM 23374 N N . SER A 1 152 ? 5.613 7.072 10.935 1.00 0.51 152 SER A N 10
ATOM 23375 C CA . SER A 1 152 ? 5.529 5.813 11.651 1.00 0.50 152 SER A CA 10
ATOM 23376 C C . SER A 1 152 ? 4.147 5.200 11.452 1.00 0.44 152 SER A C 10
ATOM 23377 O O . SER A 1 152 ? 3.141 5.758 11.893 1.00 0.57 152 SER A O 10
ATOM 23385 N N . ILE A 1 153 ? 4.102 4.047 10.793 1.00 0.33 153 ILE A N 10
ATOM 23386 C CA . ILE A 1 153 ? 2.835 3.399 10.465 1.00 0.28 153 ILE A CA 10
ATOM 23387 C C . ILE A 1 153 ? 2.329 2.517 11.607 1.00 0.28 153 ILE A C 10
ATOM 23388 O O . ILE A 1 153 ? 1.446 1.682 11.408 1.00 0.27 153 ILE A O 10
ATOM 23404 N N . SER A 1 154 ? 2.886 2.701 12.794 1.00 0.38 154 SER A N 10
ATOM 23405 C CA . SER A 1 154 ? 2.437 1.966 13.967 1.00 0.46 154 SER A CA 10
ATOM 23406 C C . SER A 1 154 ? 0.978 2.311 14.266 1.00 0.47 154 SER A C 10
ATOM 23407 O O . SER A 1 154 ? 0.607 3.486 14.321 1.00 0.52 154 SER A O 10
ATOM 23415 N N . GLY A 1 155 ? 0.154 1.287 14.436 1.00 0.47 155 GLY A N 10
ATOM 23416 C CA . GLY A 1 155 ? -1.258 1.504 14.700 1.00 0.51 155 GLY A CA 10
ATOM 23417 C C . GLY A 1 155 ? -2.125 1.293 13.472 1.00 0.42 155 GLY A C 10
ATOM 23418 O O . GLY A 1 155 ? -3.354 1.319 13.562 1.00 0.48 155 GLY A O 10
ATOM 23422 N N . THR A 1 156 ? -1.494 1.090 12.323 1.00 0.32 156 THR A N 10
ATOM 23423 C CA . THR A 1 156 ? -2.229 0.850 11.093 1.00 0.26 156 THR A CA 10
ATOM 23424 C C . THR A 1 156 ? -2.697 -0.606 11.024 1.00 0.24 156 THR A C 10
ATOM 23425 O O . THR A 1 156 ? -1.886 -1.533 11.088 1.00 0.27 156 THR A O 10
ATOM 23436 N N . LYS A 1 157 ? -4.005 -0.792 10.911 1.00 0.25 157 LYS A N 10
ATOM 23437 C CA . LYS A 1 157 ? -4.592 -2.123 10.826 1.00 0.25 157 LYS A CA 10
ATOM 23438 C C . LYS A 1 157 ? -5.352 -2.281 9.515 1.00 0.24 157 LYS A C 10
ATOM 23439 O O . LYS A 1 157 ? -6.126 -1.402 9.130 1.00 0.29 157 LYS A O 10
ATOM 23458 N N . VAL A 1 158 ? -5.135 -3.400 8.834 1.00 0.21 158 VAL A N 10
ATOM 23459 C CA . VAL A 1 158 ? -5.796 -3.666 7.566 1.00 0.20 158 VAL A CA 10
ATOM 23460 C C . VAL A 1 158 ? -6.732 -4.865 7.694 1.00 0.21 158 VAL A C 10
ATOM 23461 O O . VAL A 1 158 ? -6.374 -5.888 8.283 1.00 0.22 158 VAL A O 10
ATOM 23474 N N . THR A 1 159 ? -7.934 -4.719 7.162 1.00 0.23 159 THR A N 10
ATOM 23475 C CA . THR A 1 159 ? -8.914 -5.791 7.156 1.00 0.25 159 THR A CA 10
ATOM 23476 C C . THR A 1 159 ? -9.274 -6.174 5.721 1.00 0.24 159 THR A C 10
ATOM 23477 O O . THR A 1 159 ? -9.108 -5.374 4.796 1.00 0.23 159 THR A O 10
ATOM 23488 N N . LYS A 1 160 ? -9.746 -7.399 5.540 1.00 0.29 160 LYS A N 10
ATOM 23489 C CA . LYS A 1 160 ? -10.045 -7.917 4.213 1.00 0.32 160 LYS A CA 10
ATOM 23490 C C . LYS A 1 160 ? -11.457 -7.537 3.781 1.00 0.31 160 LYS A C 10
ATOM 23491 O O . LYS A 1 160 ? -12.422 -7.773 4.509 1.00 0.34 160 LYS A O 10
ATOM 23510 N N . LEU A 1 161 ? -11.571 -6.954 2.597 1.00 0.31 161 LEU A N 10
ATOM 23511 C CA . LEU A 1 161 ? -12.871 -6.678 2.010 1.00 0.32 161 LEU A CA 10
ATOM 23512 C C . LEU A 1 161 ? -13.307 -7.885 1.196 1.00 0.37 161 LEU A C 10
ATOM 23513 O O . LEU A 1 161 ? -12.566 -8.358 0.325 1.00 0.40 161 LEU A O 10
ATOM 23529 N N . LYS A 1 162 ? -14.497 -8.386 1.465 1.00 0.43 162 LYS A N 10
ATOM 23530 C CA . LYS A 1 162 ? -14.959 -9.600 0.817 1.00 0.51 162 LYS A CA 10
ATOM 23531 C C . LYS A 1 162 ? -15.738 -9.280 -0.451 1.00 0.46 162 LYS A C 10
ATOM 23532 O O . LYS A 1 162 ? -16.955 -9.471 -0.522 1.00 0.51 162 LYS A O 10
ATOM 23551 N N . ILE A 1 163 ? -15.019 -8.786 -1.445 1.00 0.44 163 ILE A N 10
ATOM 23552 C CA . ILE A 1 163 ? -15.585 -8.532 -2.758 1.00 0.50 163 ILE A CA 10
ATOM 23553 C C . ILE A 1 163 ? -14.810 -9.314 -3.810 1.00 0.65 163 ILE A C 10
ATOM 23554 O O . ILE A 1 163 ? -13.598 -9.057 -3.979 1.00 1.18 163 ILE A O 10
#

B-factor: mean 1.13, std 1.24, range [0.15, 6.92]

InterPro domains:
  IPR007461 Ysc84 actin-binding domain [PF04366] (108-191)

Secondary structure (DSSP, 8-state):
---SHHHHHHHHHHHHHHHHHHHHHHSBTHHHHHHHSSEEEEEEE---SS--SSS---EEEEEETTEEEEEEEEEE--HHHH-SS--EEEEEEE-SHHHHHHHHH-SSEEBTTTB-EEE----TTSB--GGG--SSEEEEEEETTEE-SS---TT-EEEEE--

Sequence (163 aa):
GSATNASKRQAIDASVDATLSRLYSTVRGSRELVAKSRGVLVFPDVIQAGLIIGGQTGNGALRVGGATVGYYNTSSLSVGLQAGAQSKAIVFLFMTQDALDKFRNSDGWAAGADASVALVKMGANGAIDTTTATAPVEVIVLTNAGLMGDVSISGTKVTKLKIGSATNASKRQAIDASVDATLSRLYSTVRGSRELVAKSRGVLVFPDVIQAGLIIGGQTGNGALRVGGATVGYYNTSSLSVGLQAGAQSKAIVFLFMTQDALDKFRNSDGWAAGADASVALVKMGANGAIDTTTATAPVEVIVLTNAGLMGDVSISGTKVTKLKIGSATNASKRQAIDASVDATLSRLYSTVRGSRELVAKSRGVLVFPDVIQAGLIIGGQTGNGALRVGGATVGYYNTSSLSVGLQAGAQSKAIVFLFMTQDALDKFRNSDGWAAGADASVALVKMGANGAIDTTTATAPVEVIVLTNAGLMGDVSISGTKVTKLKIGSATNASKRQAIDASVDATLSRLYSTVRGSRELVAKSRGVLVFPDVIQAGLIIGGQTGNGALRVGGATVGYYNTSSLSVGLQAGAQSKAIVFLFMTQDALDKFRNSDGWAAGADASVALVKMGANGAIDTTTATAPVEVIVLTNAGLMGDVSISGTKVTKLKIGSATNASKRQAIDASVDATLSRLYSTVRGSRELVAKSRGVLVFPDVIQAGLIIGGQTGNGALRVGGATVGYYNTSSLSVGLQAGAQSKAIVFLFMTQDALDKFRNSDGWAAGADASVALVKMGANGAIDTTTATAPVEVIVLTNAGLMGDVSISGTKVTKLKIGSATNASKRQAIDASVDATLSRLYSTVRGSRELVAKSRGVLVFPDVIQAGLIIGGQTGNGALRVGGATVGYYNTSSLSVGLQAGAQSKAIVFLFMTQDALDKFRNSDGWAAGADASVALVKMGANGAIDTTTATAPVEVIVLTNAGLMGDVSISGTKVTKLKIGSATNASKRQAIDASVDATLSRLYSTVRGSRELVAKSRGVLVFPDVIQAGLIIGGQTGNGALRVGGATVGYYNTSSLSVGLQAGAQSKAIVFLFMTQDALDKFRNSDGWAAGADASVALVKMGANGAIDTTTATAPVEVIVLTNAGLMGDVSISGTKVTKLKIGSATNASKRQAIDASVDATLSRLYSTVRGSRELVAKSRGVLVFPDVIQAGLIIGGQTGNGALRVGGATVGYYNTSSLSVGLQAGAQSKAIVFLFMTQDALDKFRNSDGWAAGADASVALVKMGANGAIDTTTATAPVEVIVLTNAGLMGDVSISGTKVTKLKIGSATNASKRQAIDASVDATLSRLYSTVRGSRELVAKSRGVLVFPDVIQAGLIIGGQTGNGALRVGGATVGYYNTSSLSVGLQAGAQSKAIVFLFMTQDALDKFRNSDGWAAGADASVALVKMGANGAIDTTTATAPVEVIVLTNAGLMGDVSISGTKVTKLKIGSATNASKRQAIDASVDATLSRLYSTVRGSRELVAKSRGVLVFPDVIQAGLIIGGQTGNGALRVGGATVGYYNTSSLSVGLQAGAQSKAIVFLFMTQDALDKFRNSDGWAAGADASVALVKMGANGAIDTTTATAPVEVIVLTNAGLMGDVSISGTKVTKLKI

Solvent-accessible surface area: 8558 Å² total; per-residue (Å²): 115,108,95,84,102,71,30,91,131,119,66,3,33,50,34,0,80,55,4,21,58,125,2,68,98,87,4,139,24,2,155,86,0,22,81,64,13,131,2,8,0,0,5,2,6,58,35,91,94,68,127,131,76,90,38,121,14,10,25,0,0,0,41,46,80,70,63,33,78,14,10,5,16,22,68,58,42,13,117,69,29,72,72,54,72,104,40,22,6,10,2,0,1,1,46,42,100,120,17,6,44,146,1,101,111,25,130,26,9,25,3,49,81,95,20,80,42,37,54,22,150,62,25,124,105,26,11,7,62,54,125,98,21,113,15,50,0,1,0,2,5,12,37,101,84,16,26,68,40,130,25,82,12,85,51,1,86,2,38,80,35,198,72

Nearest PDB structures (foldseek):
  7ofn-assembly1_A  TM=9.525E-01  e=4.290E-29  Burkholderia pseudomallei
  7rfq-assembly1_A  TM=7.146E-01  e=9.030E-05  Aeromonas veronii
  6eja-assembly1_A  TM=4.369E-01  e=9.729E+00  Homo sapiens
  6ej7-assembly1_A  TM=3.529E-01  e=5.009E+00  Homo sapiens
  7ofn-assembly1_A  TM=9.701E-01  e=8.972E-31  Burkholderia pseudomallei